Protein AF-0000000072123436 (afdb_homodimer)

Sequence (1688 aa):
MASRSYSNLLELASGEAASFGSMKTSVPRIMTQPLENVCYDQSSFSLNRGRIIIVANQLPIKAHKEPDGDKNWKFSWDENSLVLQLKEGLGNDDVEVIYVGFLNEEVHPNEQDKVSQILLESFNCVPTFIQPDMFTSYFHGFCKQYLWPLFHYMLPLSPEFGGRFDRSLWQAYVSVNKIFADRIVEVINPEDDYVWVHDYHLMVLPTFLRRRFNEVRLGFFLHSPFPSSEIYNTLPVREELLIALLNSDLIGFHTFDYARHFLACCSRMLGLSYGSKRGYIGIDYYGRAISIKIIPVGIHMGQLQSVLSQSKTEEKVREIVRQFPDQGRTMLLGVDDMDIFKGINLKLLAMEQLLIQHPGYQGKVVLVQIANPPSGQGKDVKKMQAETKATAKRINETFGKPGYDPIILIEEPLDFYEIVAYYAVAECCLVTAVRDGMNLIPYEYIISRQGNETLDEVLGLVPSRKKKSMLVVSEFIGCSPSLSGAIRVNPWNVDAVADAMETALEMADSEKQLSHEKHYRYVSTHDVGYWARSFLQDLERTCSDHVHRKWCGIGFGLCFRVVAFDPNFRKLAMEDVVSAYKRTTTRVILLDYDGTLMPQACVDKSPTSKSIEILNSLCKDKHNMVFLVSSRSRKTLSQWFSPCENLGIAAEHGYFIRMNQDAEWETCVPSLCCTWKQIAKPIMQLYNETTDGSTIEDKETALVWDYENTDPDFGSWQAKELLDHLDSVLANAPVTVKSGQNYVEVKPQGVSKGLVPKRLLSTMQEKGKSPDFFLCIGDDRSDEDMFEEIAKLMASPSSSPRGEVFSCTVGPKPTMAKYYLHDTSEVVTLIKLLASVSEQTSLYMASRSYSNLLELASGEAASFGSMKTSVPRIMTQPLENVCYDQSSFSLNRGRIIIVANQLPIKAHKEPDGDKNWKFSWDENSLVLQLKEGLGNDDVEVIYVGFLNEEVHPNEQDKVSQILLESFNCVPTFIQPDMFTSYFHGFCKQYLWPLFHYMLPLSPEFGGRFDRSLWQAYVSVNKIFADRIVEVINPEDDYVWVHDYHLMVLPTFLRRRFNEVRLGFFLHSPFPSSEIYNTLPVREELLIALLNSDLIGFHTFDYARHFLACCSRMLGLSYGSKRGYIGIDYYGRAISIKIIPVGIHMGQLQSVLSQSKTEEKVREIVRQFPDQGRTMLLGVDDMDIFKGINLKLLAMEQLLIQHPGYQGKVVLVQIANPPSGQGKDVKKMQAETKATAKRINETFGKPGYDPIILIEEPLDFYEIVAYYAVAECCLVTAVRDGMNLIPYEYIISRQGNETLDEVLGLVPSRKKKSMLVVSEFIGCSPSLSGAIRVNPWNVDAVADAMETALEMADSEKQLSHEKHYRYVSTHDVGYWARSFLQDLERTCSDHVHRKWCGIGFGLCFRVVAFDPNFRKLAMEDVVSAYKRTTTRVILLDYDGTLMPQACVDKSPTSKSIEILNSLCKDKHNMVFLVSSRSRKTLSQWFSPCENLGIAAEHGYFIRMNQDAEWETCVPSLCCTWKQIAKPIMQLYNETTDGSTIEDKETALVWDYENTDPDFGSWQAKELLDHLDSVLANAPVTVKSGQNYVEVKPQGVSKGLVPKRLLSTMQEKGKSPDFFLCIGDDRSDEDMFEEIAKLMASPSSSPRGEVFSCTVGPKPTMAKYYLHDTSEVVTLIKLLASVSEQTSLY

Nearest PDB structures (foldseek):
  5hvm-assembly1_B  TM=9.413E-01  e=1.649E-46  Aspergillus fumigatus Af293
  5huv-assembly1_B  TM=9.438E-01  e=6.292E-46  Candida albicans SC5314
  5l3k-assembly2_G  TM=9.175E-01  e=2.985E-36  Mycolicibacterium thermoresistibile
  5dxo-assembly2_B  TM=6.789E-01  e=9.233E-25  Aspergillus fumigatus Af293
  5dxn-assembly1_A  TM=6.788E-01  e=6.020E-23  Aspergillus fumigatus Af293

Structure (mmCIF, N/CA/C/O backbone):
data_AF-0000000072123436-model_v1
#
loop_
_entity.id
_entity.type
_entity.pdbx_description
1 polymer 'alpha,alpha-trehalose-phosphate synthase (UDP-forming)'
#
loop_
_atom_site.group_PDB
_atom_site.id
_atom_site.type_symbol
_atom_site.label_atom_id
_atom_site.label_alt_id
_atom_site.label_comp_id
_atom_site.label_asym_id
_atom_site.label_entity_id
_atom_site.label_seq_id
_atom_site.pdbx_PDB_ins_code
_atom_site.Cartn_x
_atom_site.Cartn_y
_atom_site.Cartn_z
_atom_site.occupancy
_atom_site.B_iso_or_equiv
_atom_site.auth_seq_id
_atom_site.auth_comp_id
_atom_site.auth_asym_id
_atom_site.auth_atom_id
_atom_site.pdbx_PDB_model_num
ATOM 1 N N . MET A 1 1 ? 12.653 2.293 -26.592 1 16.29 1 MET A N 1
ATOM 2 C CA . MET A 1 1 ? 12.17 2.271 -27.969 1 16.29 1 MET A CA 1
ATOM 3 C C . MET A 1 1 ? 10.647 2.338 -28.013 1 16.29 1 MET A C 1
ATOM 5 O O . MET A 1 1 ? 9.967 1.467 -27.469 1 16.29 1 MET A O 1
ATOM 9 N N . ALA A 1 2 ? 10.098 3.669 -28.384 1 17.64 2 ALA A N 1
ATOM 10 C CA . ALA A 1 2 ? 8.793 4.326 -28.384 1 17.64 2 ALA A CA 1
ATOM 11 C C . ALA A 1 2 ? 7.862 3.698 -29.417 1 17.64 2 ALA A C 1
ATOM 13 O O . ALA A 1 2 ? 7.978 3.973 -30.614 1 17.64 2 ALA A O 1
ATOM 14 N N . SER A 1 3 ? 7.841 2.448 -29.594 1 16.71 3 SER A N 1
ATOM 15 C CA . SER A 1 3 ? 7.217 2 -30.835 1 16.71 3 SER A CA 1
ATOM 16 C C . SER A 1 3 ? 5.967 2.813 -31.15 1 16.71 3 SER A C 1
ATOM 18 O O . SER A 1 3 ? 5.253 3.242 -30.241 1 16.71 3 SER A O 1
ATOM 20 N N . ARG A 1 4 ? 5.728 3.168 -32.454 1 19.36 4 ARG A N 1
ATOM 21 C CA . ARG A 1 4 ? 5.028 4.078 -33.356 1 19.36 4 ARG A CA 1
ATOM 22 C C . ARG A 1 4 ? 3.54 3.749 -33.418 1 19.36 4 ARG A C 1
ATOM 24 O O . ARG A 1 4 ? 2.75 4.524 -33.961 1 19.36 4 ARG A O 1
ATOM 31 N N . SER A 1 5 ? 3.269 2.511 -33.73 1 19.22 5 SER A N 1
ATOM 32 C CA . SER A 1 5 ? 2.013 2.35 -34.456 1 19.22 5 SER A CA 1
ATOM 33 C C . SER A 1 5 ? 0.868 3.063 -33.744 1 19.22 5 SER A C 1
ATOM 35 O O . SER A 1 5 ? 0.501 2.696 -32.626 1 19.22 5 SER A O 1
ATOM 37 N N . TYR A 1 6 ? 0.72 4.303 -33.97 1 19.52 6 TYR A N 1
ATOM 38 C CA . TYR A 1 6 ? -0.001 5.57 -33.905 1 19.52 6 TYR A CA 1
ATOM 39 C C . TYR A 1 6 ? -1.402 5.431 -34.489 1 19.52 6 TYR A C 1
ATOM 41 O O . TYR A 1 6 ? -2.203 6.367 -34.428 1 19.52 6 TYR A O 1
ATOM 49 N N . SER A 1 7 ? -1.676 4.557 -35.553 1 19.34 7 SER A N 1
ATOM 50 C CA . SER A 1 7 ? -2.537 5.146 -36.573 1 19.34 7 SER A CA 1
ATOM 51 C C . SER A 1 7 ? -3.839 5.661 -35.968 1 19.34 7 SER A C 1
ATOM 53 O O . SER A 1 7 ? -4.11 5.44 -34.786 1 19.34 7 SER A O 1
ATOM 55 N N . ASN A 1 8 ? -5.089 5.268 -36.826 1 19.55 8 ASN A N 1
ATOM 56 C CA . ASN A 1 8 ? -6.277 6.084 -37.052 1 19.55 8 ASN A CA 1
ATOM 57 C C . ASN A 1 8 ? -7.212 6.058 -35.846 1 19.55 8 ASN A C 1
ATOM 59 O O . ASN A 1 8 ? -7.973 5.106 -35.666 1 19.55 8 ASN A O 1
ATOM 63 N N . LEU A 1 9 ? -6.997 5.9 -34.848 1 22.44 9 LEU A N 1
ATOM 64 C CA . LEU A 1 9 ? -8.265 6.18 -34.183 1 22.44 9 LEU A CA 1
ATOM 65 C C . LEU A 1 9 ? -8.978 7.354 -34.846 1 22.44 9 LEU A C 1
ATOM 67 O O . LEU A 1 9 ? -9.73 8.079 -34.19 1 22.44 9 LEU A O 1
ATOM 71 N N . LEU A 1 10 ? -8.923 7.512 -36.273 1 22.58 10 LEU A N 1
ATOM 72 C CA . LEU A 1 10 ? -9.017 8.662 -37.166 1 22.58 10 LEU A CA 1
ATOM 73 C C . LEU A 1 10 ? -10.385 9.326 -37.054 1 22.58 10 LEU A C 1
ATOM 75 O O . LEU A 1 10 ? -10.486 10.555 -37.059 1 22.58 10 LEU A O 1
ATOM 79 N N . GLU A 1 11 ? -11.623 8.645 -37.276 1 22.21 11 GLU A N 1
ATOM 80 C CA . GLU A 1 11 ? -12.852 9.385 -37.549 1 22.21 11 GLU A CA 1
ATOM 81 C C . GLU A 1 11 ? -13.342 10.12 -36.305 1 22.21 11 GLU A C 1
ATOM 83 O O . GLU A 1 11 ? -14.326 10.861 -36.363 1 22.21 11 GLU A O 1
ATOM 88 N N . LEU A 1 12 ? -13.217 9.788 -35.386 1 23.32 12 LEU A N 1
ATOM 89 C CA . LEU A 1 12 ? -13.657 10.742 -34.373 1 23.32 12 LEU A CA 1
ATOM 90 C C . LEU A 1 12 ? -13.025 12.11 -34.603 1 23.32 12 LEU A C 1
ATOM 92 O O . LEU A 1 12 ? -13.245 13.04 -33.823 1 23.32 12 LEU A O 1
ATOM 96 N N . ALA A 1 13 ? -12.229 12.47 -35.797 1 24.07 13 ALA A N 1
ATOM 97 C CA . ALA A 1 13 ? -11.054 12.593 -36.655 1 24.07 13 ALA A CA 1
ATOM 98 C C . ALA A 1 13 ? -11.314 13.56 -37.807 1 24.07 13 ALA A C 1
ATOM 100 O O . ALA A 1 13 ? -10.481 13.705 -38.704 1 24.07 13 ALA A O 1
ATOM 101 N N . SER A 1 14 ? -12.155 14 -38.747 1 21.22 14 SER A N 1
ATOM 102 C CA . SER A 1 14 ? -11.736 14.595 -40.012 1 21.22 14 SER A CA 1
ATOM 103 C C . SER A 1 14 ? -10.625 15.619 -39.8 1 21.22 14 SER A C 1
ATOM 105 O O . SER A 1 14 ? -9.582 15.555 -40.454 1 21.22 14 SER A O 1
ATOM 107 N N . GLY A 1 15 ? -10.868 16.994 -40.105 1 20.14 15 GLY A N 1
ATOM 108 C CA . GLY A 1 15 ? -10.158 18.121 -40.689 1 20.14 15 GLY A CA 1
ATOM 109 C C . GLY A 1 15 ? -8.87 18.456 -39.962 1 20.14 15 GLY A C 1
ATOM 110 O O . GLY A 1 15 ? -8.634 17.975 -38.852 1 20.14 15 GLY A O 1
ATOM 111 N N . GLU A 1 16 ? -7.913 19.819 -40.382 1 20.07 16 GLU A N 1
ATOM 112 C CA . GLU A 1 16 ? -6.605 20.13 -40.949 1 20.07 16 GLU A CA 1
ATOM 113 C C . GLU A 1 16 ? -5.572 20.375 -39.853 1 20.07 16 GLU A C 1
ATOM 115 O O . GLU A 1 16 ? -4.374 20.46 -40.13 1 20.07 16 GLU A O 1
ATOM 120 N N . ALA A 1 17 ? -5.688 20.544 -38.676 1 19.47 17 ALA A N 1
ATOM 121 C CA . ALA A 1 17 ? -4.652 21.428 -38.147 1 19.47 17 ALA A CA 1
ATOM 122 C C . ALA A 1 17 ? -3.292 20.735 -38.136 1 19.47 17 ALA A C 1
ATOM 124 O O . ALA A 1 17 ? -3.212 19.516 -37.968 1 19.47 17 ALA A O 1
ATOM 125 N N . ALA A 1 18 ? -2.033 21.418 -38.24 1 19.21 18 ALA A N 1
ATOM 126 C CA . ALA A 1 18 ? -0.637 21.584 -38.637 1 19.21 18 ALA A CA 1
ATOM 127 C C . ALA A 1 18 ? 0.296 20.846 -37.682 1 19.21 18 ALA A C 1
ATOM 129 O O . ALA A 1 18 ? -0.105 20.471 -36.578 1 19.21 18 ALA A O 1
ATOM 130 N N . SER A 1 19 ? 1.664 21.093 -37.749 1 18.11 19 SER A N 1
ATOM 131 C CA . SER A 1 19 ? 3.075 20.729 -37.669 1 18.11 19 SER A CA 1
ATOM 132 C C . SER A 1 19 ? 3.574 20.759 -36.229 1 18.11 19 SER A C 1
ATOM 134 O O . SER A 1 19 ? 4.772 20.617 -35.978 1 18.11 19 SER A O 1
ATOM 136 N N . PHE A 1 20 ? 2.888 20.922 -35.088 1 18.59 20 PHE A N 1
ATOM 137 C CA . PHE A 1 20 ? 3.753 21.551 -34.097 1 18.59 20 PHE A CA 1
ATOM 138 C C . PHE A 1 20 ? 4.763 20.551 -33.547 1 18.59 20 PHE A C 1
ATOM 140 O O . PHE A 1 20 ? 4.47 19.358 -33.442 1 18.59 20 PHE A O 1
ATOM 147 N N . GLY A 1 21 ? 6.1 20.809 -33.464 1 18.41 21 GLY A N 1
ATOM 148 C CA . GLY A 1 21 ? 7.39 20.304 -33.023 1 18.41 21 GLY A CA 1
ATOM 149 C C . GLY A 1 21 ? 7.355 19.715 -31.626 1 18.41 21 GLY A C 1
ATOM 150 O O . GLY A 1 21 ? 6.398 19.93 -30.879 1 18.41 21 GLY A O 1
ATOM 151 N N . SER A 1 22 ? 8.277 18.814 -31.282 1 20.4 22 SER A N 1
ATOM 152 C CA . SER A 1 22 ? 8.702 17.835 -30.288 1 20.4 22 SER A CA 1
ATOM 153 C C . SER A 1 22 ? 8.853 18.474 -28.912 1 20.4 22 SER A C 1
ATOM 155 O O . SER A 1 22 ? 9.969 18.618 -28.407 1 20.4 22 SER A O 1
ATOM 157 N N . MET A 1 23 ? 7.979 19.327 -28.367 1 19.1 23 MET A N 1
ATOM 158 C CA . MET A 1 23 ? 8.453 20.008 -27.166 1 19.1 23 MET A CA 1
ATOM 159 C C . MET A 1 23 ? 8.597 19.029 -26.006 1 19.1 23 MET A C 1
ATOM 161 O O . MET A 1 23 ? 7.715 18.201 -25.774 1 19.1 23 MET A O 1
ATOM 165 N N . LYS A 1 24 ? 9.812 18.76 -25.517 1 22.62 24 LYS A N 1
ATOM 166 C CA . LYS A 1 24 ? 10.351 18.116 -24.322 1 22.62 24 LYS A CA 1
ATOM 167 C C . LYS A 1 24 ? 9.595 18.556 -23.072 1 22.62 24 LYS A C 1
ATOM 169 O O . LYS A 1 24 ? 9.821 19.653 -22.557 1 22.62 24 LYS A O 1
ATOM 174 N N . THR A 1 25 ? 8.326 18.265 -22.94 1 22.89 25 THR A N 1
ATOM 175 C CA . THR A 1 25 ? 7.471 18.873 -21.926 1 22.89 25 THR A CA 1
ATOM 176 C C . THR A 1 25 ? 7.937 18.49 -20.525 1 22.89 25 THR A C 1
ATOM 178 O O . THR A 1 25 ? 7.726 17.359 -20.082 1 22.89 25 THR A O 1
ATOM 181 N N . SER A 1 26 ? 9.171 18.751 -20.184 1 22.64 26 SER A N 1
ATOM 182 C CA . SER A 1 26 ? 9.591 18.635 -18.791 1 22.64 26 SER A CA 1
ATOM 183 C C . SER A 1 26 ? 8.664 19.419 -17.868 1 22.64 26 SER A C 1
ATOM 185 O O . SER A 1 26 ? 8.508 20.632 -18.02 1 22.64 26 SER A O 1
ATOM 187 N N . VAL A 1 27 ? 7.578 18.93 -17.581 1 25.97 27 VAL A N 1
ATOM 188 C CA . VAL A 1 27 ? 6.58 19.718 -16.865 1 25.97 27 VAL A CA 1
ATOM 189 C C . VAL A 1 27 ? 7.151 20.182 -15.526 1 25.97 27 VAL A C 1
ATOM 191 O O . VAL A 1 27 ? 7.51 19.36 -14.679 1 25.97 27 VAL A O 1
ATOM 194 N N . PRO A 1 28 ? 7.679 21.387 -15.442 1 24.07 28 PRO A N 1
ATOM 195 C CA . PRO A 1 28 ? 8.254 21.965 -14.226 1 24.07 28 PRO A CA 1
ATOM 196 C C . PRO A 1 28 ? 7.236 22.095 -13.095 1 24.07 28 PRO A C 1
ATOM 198 O O . PRO A 1 28 ? 6.051 22.323 -13.35 1 24.07 28 PRO A O 1
ATOM 201 N N . ARG A 1 29 ? 7.444 21.555 -12.023 1 26.52 29 ARG A N 1
ATOM 202 C CA . ARG A 1 29 ? 6.624 21.601 -10.817 1 26.52 29 ARG A CA 1
ATOM 203 C C . ARG A 1 29 ? 6.448 23.036 -10.329 1 26.52 29 ARG A C 1
ATOM 205 O O . ARG A 1 29 ? 7.428 23.718 -10.023 1 26.52 29 ARG A O 1
ATOM 212 N N . ILE A 1 30 ? 5.555 23.827 -10.858 1 26.86 30 ILE A N 1
ATOM 213 C CA . ILE A 1 30 ? 5.335 25.206 -10.436 1 26.86 30 ILE A CA 1
ATOM 214 C C . ILE A 1 30 ? 4.868 25.233 -8.982 1 26.86 30 ILE A C 1
ATOM 216 O O . ILE A 1 30 ? 3.837 24.646 -8.644 1 26.86 30 ILE A O 1
ATOM 220 N N . MET A 1 31 ? 5.693 25.473 -8.049 1 25.79 31 MET A N 1
ATOM 221 C CA . MET A 1 31 ? 5.385 25.618 -6.629 1 25.79 31 MET A CA 1
ATOM 222 C C . MET A 1 31 ? 4.502 26.838 -6.386 1 25.79 31 MET A C 1
ATOM 224 O O . MET A 1 31 ? 4.864 27.956 -6.758 1 25.79 31 MET A O 1
ATOM 228 N N . THR A 1 32 ? 3.232 26.793 -6.42 1 26.93 32 THR A N 1
ATOM 229 C CA . THR A 1 32 ? 2.291 27.869 -6.131 1 26.93 32 THR A CA 1
ATOM 230 C C . THR A 1 32 ? 2.585 28.494 -4.77 1 26.93 32 THR A C 1
ATOM 232 O O . THR A 1 32 ? 3.124 27.832 -3.88 1 26.93 32 THR A O 1
ATOM 235 N N . GLN A 1 33 ? 2.609 29.865 -4.661 1 25.02 33 GLN A N 1
ATOM 236 C CA . GLN A 1 33 ? 2.772 30.79 -3.544 1 25.02 33 GLN A CA 1
ATOM 237 C C . GLN A 1 33 ? 1.916 30.37 -2.353 1 25.02 33 GLN A C 1
ATOM 239 O O . GLN A 1 33 ? 0.795 29.887 -2.526 1 25.02 33 GLN A O 1
ATOM 244 N N . PRO A 1 34 ? 2.593 30.296 -1.237 1 26.02 34 PRO A N 1
ATOM 245 C CA . PRO A 1 34 ? 1.895 29.984 0.012 1 26.02 34 PRO A CA 1
ATOM 246 C C . PRO A 1 34 ? 0.698 30.897 0.263 1 26.02 34 PRO A C 1
ATOM 248 O O . PRO A 1 34 ? 0.812 32.119 0.138 1 26.02 34 PRO A O 1
ATOM 251 N N . LEU A 1 35 ? -0.532 30.575 -0.064 1 25.34 35 LEU A N 1
ATOM 252 C CA . LEU A 1 35 ? -1.707 31.354 0.31 1 25.34 35 LEU A CA 1
ATOM 253 C C . LEU A 1 35 ? -1.598 31.845 1.75 1 25.34 35 LEU A C 1
ATOM 255 O O . LEU A 1 35 ? -1.159 31.102 2.632 1 25.34 35 LEU A O 1
ATOM 259 N N . GLU A 1 36 ? -1.454 33.164 2.023 1 25.8 36 GLU A N 1
ATOM 260 C CA . GLU A 1 36 ? -1.644 33.912 3.262 1 25.8 36 GLU A CA 1
ATOM 261 C C . GLU A 1 36 ? -2.671 33.233 4.165 1 25.8 36 GLU A C 1
ATOM 263 O O . GLU A 1 36 ? -3.53 32.489 3.687 1 25.8 36 GLU A O 1
ATOM 268 N N . ASN A 1 37 ? -2.46 33.376 5.506 1 26.22 37 ASN A N 1
ATOM 269 C CA . ASN A 1 37 ? -3.194 32.983 6.705 1 26.22 37 ASN A CA 1
ATOM 270 C C . ASN A 1 37 ? -4.68 33.306 6.584 1 26.22 37 ASN A C 1
ATOM 272 O O . ASN A 1 37 ? -5.105 34.421 6.893 1 26.22 37 ASN A O 1
ATOM 276 N N . VAL A 1 38 ? -5.399 33.15 5.547 1 25.49 38 VAL A N 1
ATOM 277 C CA . VAL A 1 38 ? -6.806 33.51 5.688 1 25.49 38 VAL A CA 1
ATOM 278 C C . VAL A 1 38 ? -7.397 32.817 6.914 1 25.49 38 VAL A C 1
ATOM 280 O O . VAL A 1 38 ? -7.488 31.588 6.956 1 25.49 38 VAL A O 1
ATOM 283 N N . CYS A 1 39 ? -7.1 33.274 8.133 1 26.79 39 CYS A N 1
ATOM 284 C CA . CYS A 1 39 ? -7.96 33.057 9.291 1 26.79 39 CYS A CA 1
ATOM 285 C C . CYS A 1 39 ? -9.423 32.96 8.873 1 26.79 39 CYS A C 1
ATOM 287 O O . CYS A 1 39 ? -9.943 33.856 8.206 1 26.79 39 CYS A O 1
ATOM 289 N N . TYR A 1 40 ? -9.886 31.802 8.665 1 27.66 40 TYR A N 1
ATOM 290 C CA . TYR A 1 40 ? -11.298 31.551 8.4 1 27.66 40 TYR A CA 1
ATOM 291 C C . TYR A 1 40 ? -12.18 32.275 9.41 1 27.66 40 TYR A C 1
ATOM 293 O O . TYR A 1 40 ? -12.261 31.873 10.573 1 27.66 40 TYR A O 1
ATOM 301 N N . ASP A 1 41 ? -12.096 33.63 9.51 1 26.85 41 ASP A N 1
ATOM 302 C CA . ASP A 1 41 ? -13.309 34.246 10.038 1 26.85 41 ASP A CA 1
ATOM 303 C C . ASP A 1 41 ? -14.558 33.574 9.472 1 26.85 41 ASP A C 1
ATOM 305 O O . ASP A 1 41 ? -14.602 33.231 8.288 1 26.85 41 ASP A O 1
ATOM 309 N N . GLN A 1 42 ? -15.331 32.835 10.235 1 30.89 42 GLN A N 1
ATOM 310 C CA . GLN A 1 42 ? -16.709 32.413 10.012 1 30.89 42 GLN A CA 1
ATOM 311 C C . GLN A 1 42 ? -17.499 33.484 9.265 1 30.89 42 GLN A C 1
ATOM 313 O O . GLN A 1 42 ? -18.457 34.043 9.803 1 30.89 42 GLN A O 1
ATOM 318 N N . SER A 1 43 ? -16.879 34.599 8.717 1 29.74 43 SER A N 1
ATOM 319 C CA . SER A 1 43 ? -17.808 35.512 8.059 1 29.74 43 SER A CA 1
ATOM 320 C C . SER A 1 43 ? -18.749 34.764 7.121 1 29.74 43 SER A C 1
ATOM 322 O O . SER A 1 43 ? -18.385 33.723 6.569 1 29.74 43 SER A O 1
ATOM 324 N N . SER A 1 44 ? -20.085 35.029 7.275 1 33.14 44 SER A N 1
ATOM 325 C CA . SER A 1 44 ? -21.251 34.767 6.439 1 33.14 44 SER A CA 1
ATOM 326 C C . SER A 1 44 ? -20.917 34.924 4.959 1 33.14 44 SER A C 1
ATOM 328 O O . SER A 1 44 ? -20.806 36.045 4.458 1 33.14 44 SER A O 1
ATOM 330 N N . PHE A 1 45 ? -19.957 34.36 4.498 1 33.27 45 PHE A N 1
ATOM 331 C CA . PHE A 1 45 ? -19.783 34.348 3.051 1 33.27 45 PHE A CA 1
ATOM 332 C C . PHE A 1 45 ? -21.128 34.232 2.345 1 33.27 45 PHE A C 1
ATOM 334 O O . PHE A 1 45 ? -21.734 33.159 2.324 1 33.27 45 PHE A O 1
ATOM 341 N N . SER A 1 46 ? -22.005 35.157 2.551 1 36.07 46 SER A N 1
ATOM 342 C CA . SER A 1 46 ? -23.161 35.385 1.689 1 36.07 46 SER A CA 1
ATOM 343 C C . SER A 1 46 ? -22.791 35.24 0.217 1 36.07 46 SER A C 1
ATOM 345 O O . SER A 1 46 ? -23.107 36.11 -0.597 1 36.07 46 SER A O 1
ATOM 347 N N . LEU A 1 47 ? -21.546 34.86 -0.195 1 37.33 47 LEU A N 1
ATOM 348 C CA . LEU A 1 47 ? -21.277 34.887 -1.629 1 37.33 47 LEU A CA 1
ATOM 349 C C . LEU A 1 47 ? -22.431 34.268 -2.41 1 37.33 47 LEU A C 1
ATOM 351 O O . LEU A 1 47 ? -23.094 33.349 -1.923 1 37.33 47 LEU A O 1
ATOM 355 N N . ASN A 1 48 ? -22.863 34.913 -3.311 1 46.65 48 ASN A N 1
ATOM 356 C CA . ASN A 1 48 ? -23.616 34.557 -4.509 1 46.65 48 ASN A CA 1
ATOM 357 C C . ASN A 1 48 ? -23.168 33.212 -5.074 1 46.65 48 ASN A C 1
ATOM 359 O O . ASN A 1 48 ? -22.208 33.146 -5.843 1 46.65 48 ASN A O 1
ATOM 363 N N . ARG A 1 49 ? -23.207 32.208 -4.366 1 56.45 49 ARG A N 1
ATOM 364 C CA . ARG A 1 49 ? -22.83 30.88 -4.838 1 56.45 49 ARG A CA 1
ATOM 365 C C . ARG A 1 49 ? -23.404 30.609 -6.225 1 56.45 49 ARG A C 1
ATOM 367 O O . ARG A 1 49 ? -24.606 30.765 -6.446 1 56.45 49 ARG A O 1
ATOM 374 N N . GLY A 1 50 ? -22.6 30.566 -7.275 1 72.04 50 GLY A N 1
ATOM 375 C CA . GLY A 1 50 ? -22.966 30.136 -8.615 1 72.04 50 GLY A CA 1
ATOM 376 C C . GLY A 1 50 ? -23.762 28.845 -8.631 1 72.04 50 GLY A C 1
ATOM 377 O O . GLY A 1 50 ? -24.032 28.263 -7.578 1 72.04 50 GLY A O 1
ATOM 378 N N . ARG A 1 51 ? -24.388 28.578 -9.679 1 90.34 51 ARG A N 1
ATOM 379 C CA . ARG A 1 51 ? -25.161 27.372 -9.957 1 90.34 51 ARG A CA 1
ATOM 380 C C . ARG A 1 51 ? -24.275 26.132 -9.919 1 90.34 51 ARG A C 1
ATOM 382 O O . ARG A 1 51 ? -23.08 26.207 -10.215 1 90.34 51 ARG A O 1
ATOM 389 N N . ILE A 1 52 ? -24.839 24.994 -9.359 1 94.98 52 ILE A N 1
ATOM 390 C CA . ILE A 1 52 ? -24.115 23.73 -9.291 1 94.98 52 ILE A CA 1
ATOM 391 C C . ILE A 1 52 ? -24.707 22.741 -10.293 1 94.98 52 ILE A C 1
ATOM 393 O O . ILE A 1 52 ? -25.919 22.513 -10.307 1 94.98 52 ILE A O 1
ATOM 397 N N . ILE A 1 53 ? -23.902 22.264 -11.079 1 97.31 53 ILE A N 1
ATOM 398 C CA . ILE A 1 53 ? -24.297 21.203 -11.999 1 97.31 53 ILE A CA 1
ATOM 399 C C . ILE A 1 53 ? -23.852 19.85 -11.448 1 97.31 53 ILE A C 1
ATOM 401 O O . ILE A 1 53 ? -22.654 19.568 -11.369 1 97.3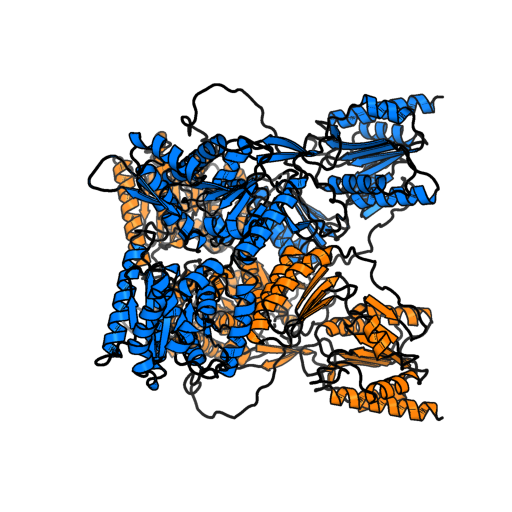1 53 ILE A O 1
ATOM 405 N N . ILE A 1 54 ? -24.789 19.011 -11.073 1 97.55 54 ILE A N 1
ATOM 406 C CA . ILE A 1 54 ? -24.511 17.684 -10.536 1 97.55 54 ILE A CA 1
ATOM 407 C C . ILE A 1 54 ? -24.632 16.642 -11.647 1 97.55 54 ILE A C 1
ATOM 409 O O . ILE A 1 54 ? -25.682 16.523 -12.282 1 97.55 54 ILE A O 1
ATOM 413 N N . VAL A 1 55 ? -23.566 15.925 -11.841 1 98.51 55 VAL A N 1
ATOM 414 C CA . VAL A 1 55 ? -23.538 14.962 -12.936 1 98.51 55 VAL A CA 1
ATOM 415 C C . VAL A 1 55 ? -23.401 13.547 -12.377 1 98.51 55 VAL A C 1
ATOM 417 O O . VAL A 1 55 ? -22.471 13.259 -11.621 1 98.51 55 VAL A O 1
ATOM 420 N N . ALA A 1 56 ? -24.276 12.683 -12.665 1 97.45 56 ALA A N 1
ATOM 421 C CA . ALA A 1 56 ? -24.253 11.275 -12.278 1 97.45 56 ALA A CA 1
ATOM 422 C C . ALA A 1 56 ? -24.715 10.382 -13.426 1 97.45 56 ALA A C 1
ATOM 424 O O . ALA A 1 56 ? -25.298 10.865 -14.4 1 97.45 56 ALA A O 1
ATOM 425 N N . ASN A 1 57 ? -24.383 9.161 -13.267 1 95.82 57 ASN A N 1
ATOM 426 C CA . ASN A 1 57 ? -24.757 8.219 -14.317 1 95.82 57 ASN A CA 1
ATOM 427 C C . ASN A 1 57 ? -26.259 8.243 -14.583 1 95.82 57 ASN A C 1
ATOM 429 O O . ASN A 1 57 ? -26.693 8.112 -15.729 1 95.82 57 ASN A O 1
ATOM 433 N N . GLN A 1 58 ? -27.045 8.383 -13.507 1 95.47 58 GLN A N 1
ATOM 434 C CA . GLN A 1 58 ? -28.5 8.401 -13.623 1 95.47 58 GLN A CA 1
ATOM 435 C C . GLN A 1 58 ? -29.081 9.689 -13.048 1 95.47 58 GLN A C 1
ATOM 437 O O . GLN A 1 58 ? -28.6 10.194 -12.031 1 95.47 58 GLN A O 1
ATOM 442 N N . LEU A 1 59 ? -30.127 10.132 -13.695 1 96.91 59 LEU A N 1
ATOM 443 C CA . LEU A 1 59 ? -30.877 11.266 -13.166 1 96.91 59 LEU A CA 1
ATOM 444 C C . LEU A 1 59 ? -31.694 10.856 -11.946 1 96.91 59 LEU A C 1
ATOM 446 O O . LEU A 1 59 ? -32.1 9.697 -11.826 1 96.91 59 LEU A O 1
ATOM 450 N N . PRO A 1 60 ? -31.888 11.758 -11.019 1 95.94 60 PRO A N 1
ATOM 451 C CA . PRO A 1 60 ? -32.728 11.459 -9.857 1 95.94 60 PRO A CA 1
ATOM 452 C C . PRO A 1 60 ? -34.22 11.539 -10.171 1 95.94 60 PRO A C 1
ATOM 454 O O . PRO A 1 60 ? -34.981 12.151 -9.417 1 95.94 60 PRO A O 1
ATOM 457 N N . ILE A 1 61 ? -34.631 10.874 -11.335 1 95.29 61 ILE A N 1
ATOM 458 C CA . ILE A 1 61 ? -35.999 10.94 -11.838 1 95.29 61 ILE A CA 1
ATOM 459 C C . ILE A 1 61 ? -36.502 9.533 -12.151 1 95.29 61 ILE A C 1
ATOM 461 O O . ILE A 1 61 ? -35.762 8.709 -12.694 1 95.29 61 ILE A O 1
ATOM 465 N N . LYS A 1 62 ? -37.66 9.287 -11.707 1 93.02 62 LYS A N 1
ATOM 466 C CA . LYS A 1 62 ? -38.396 8.117 -12.179 1 93.02 62 LYS A CA 1
ATOM 467 C C . LYS A 1 62 ? -39.315 8.479 -13.343 1 93.02 62 LYS A C 1
ATOM 469 O O . LYS A 1 62 ? -40.082 9.44 -13.259 1 93.02 62 LYS A O 1
ATOM 474 N N . ALA A 1 63 ? -39.16 7.81 -14.436 1 92.48 63 ALA A N 1
ATOM 475 C CA . ALA A 1 63 ? -39.962 8.07 -15.629 1 92.48 63 ALA A CA 1
ATOM 476 C C . ALA A 1 63 ? -40.837 6.869 -15.974 1 92.48 63 ALA A C 1
ATOM 478 O O . ALA A 1 63 ? -40.402 5.721 -15.854 1 92.48 63 ALA A O 1
ATOM 479 N N . HIS A 1 64 ? -42.104 7.129 -16.178 1 89.53 64 HIS A N 1
ATOM 480 C CA . HIS A 1 64 ? -43.034 6.098 -16.622 1 89.53 64 HIS A CA 1
ATOM 481 C C . HIS A 1 64 ? -43.857 6.573 -17.815 1 89.53 64 HIS A C 1
ATOM 483 O O . HIS A 1 64 ? -44.357 7.701 -17.819 1 89.53 64 HIS A O 1
ATOM 489 N N . LYS A 1 65 ? -43.902 5.728 -18.851 1 85.7 65 LYS A N 1
ATOM 490 C CA . LYS A 1 65 ? -44.745 6.049 -19.999 1 85.7 65 LYS A CA 1
ATOM 491 C C . LYS A 1 65 ? -46.151 5.485 -19.823 1 85.7 65 LYS A C 1
ATOM 493 O O . LYS A 1 65 ? -46.318 4.297 -19.537 1 85.7 65 LYS A O 1
ATOM 498 N N . GLU A 1 66 ? -47.256 6.214 -19.778 1 78.64 66 GLU A N 1
ATOM 499 C CA . GLU A 1 66 ? -48.635 5.75 -19.656 1 78.64 66 GLU A CA 1
ATOM 500 C C . GLU A 1 66 ? -49.089 5.03 -20.922 1 78.64 66 GLU A C 1
ATOM 502 O O . GLU A 1 66 ? -48.763 5.453 -22.034 1 78.64 66 GLU A O 1
ATOM 507 N N . PRO A 1 67 ? -49.828 3.56 -20.851 1 68.94 67 PRO A N 1
ATOM 508 C CA . PRO A 1 67 ? -50.271 2.767 -22.001 1 68.94 67 PRO A CA 1
ATOM 509 C C . PRO A 1 67 ? -51.252 3.522 -22.895 1 68.94 67 PRO A C 1
ATOM 511 O O . PRO A 1 67 ? -51.271 3.312 -24.111 1 68.94 67 PRO A O 1
ATOM 514 N N . ASP A 1 68 ? -52.614 3.703 -22.442 1 58.13 68 ASP A N 1
ATOM 515 C CA . ASP A 1 68 ? -53.737 4.09 -23.291 1 58.13 68 ASP A CA 1
ATOM 516 C C . ASP A 1 68 ? -53.367 5.27 -24.187 1 58.13 68 ASP A C 1
ATOM 518 O O . ASP A 1 68 ? -53.652 5.258 -25.387 1 58.13 68 ASP A O 1
ATOM 522 N N . GLY A 1 69 ? -53.869 6.57 -23.816 1 44.96 69 GLY A N 1
ATOM 523 C CA . GLY A 1 69 ? -54.001 7.774 -24.621 1 44.96 69 GLY A CA 1
ATOM 524 C C . GLY A 1 69 ? -52.669 8.333 -25.082 1 44.96 69 GLY A C 1
ATOM 525 O O . GLY A 1 69 ? -51.612 7.802 -24.733 1 44.96 69 GLY A O 1
ATOM 526 N N . ASP A 1 70 ? -52.76 9.554 -25.638 1 44.04 70 ASP A N 1
ATOM 527 C CA . ASP A 1 70 ? -51.663 10.357 -26.17 1 44.04 70 ASP A CA 1
ATOM 528 C C . ASP A 1 70 ? -50.41 10.215 -25.307 1 44.04 70 ASP A C 1
ATOM 530 O O . ASP A 1 70 ? -50.501 9.9 -24.119 1 44.04 70 ASP A O 1
ATOM 534 N N . LYS A 1 71 ? -49.025 10.406 -25.828 1 55.04 71 LYS A N 1
ATOM 535 C CA . LYS A 1 71 ? -47.585 10.546 -25.628 1 55.04 71 LYS A CA 1
ATOM 536 C C . LYS A 1 71 ? -47.277 11.155 -24.263 1 55.04 71 LYS A C 1
ATOM 538 O O . LYS A 1 71 ? -46.354 11.961 -24.131 1 55.04 71 LYS A O 1
ATOM 543 N N . ASN A 1 72 ? -47.917 10.691 -23.227 1 76.77 72 ASN A N 1
ATOM 544 C CA . ASN A 1 72 ? -47.66 11.546 -22.074 1 76.77 72 ASN A CA 1
ATOM 545 C C . ASN A 1 72 ? -46.722 10.874 -21.076 1 76.77 72 ASN A C 1
ATOM 547 O O . ASN A 1 72 ? -46.844 9.677 -20.812 1 76.77 72 ASN A O 1
ATOM 551 N N . TRP A 1 73 ? -45.548 11.235 -20.773 1 89.12 73 TRP A N 1
ATOM 552 C CA . TRP A 1 73 ? -44.542 10.886 -19.776 1 89.12 73 TRP A CA 1
ATOM 553 C C . TRP A 1 73 ? -44.916 11.446 -18.407 1 89.12 73 TRP A C 1
ATOM 555 O O . TRP A 1 73 ? -45.417 12.568 -18.304 1 89.12 73 TRP A O 1
ATOM 565 N N . LYS A 1 74 ? -44.887 10.568 -17.467 1 91.96 74 LYS A N 1
ATOM 566 C CA . LYS A 1 74 ? -44.965 11.023 -16.082 1 91.96 74 LYS A CA 1
ATOM 567 C C . LYS A 1 74 ? -43.604 10.939 -15.398 1 91.96 74 LYS A C 1
ATOM 569 O O . LYS A 1 74 ? -42.914 9.922 -15.5 1 91.96 74 LYS A O 1
ATOM 574 N N . PHE A 1 75 ? -43.303 12.059 -14.809 1 94.93 75 PHE A N 1
ATOM 575 C CA . PHE A 1 75 ? -42.006 12.137 -14.147 1 94.93 75 PHE A CA 1
ATOM 576 C C . PHE A 1 75 ? -42.173 12.445 -12.664 1 94.93 75 PHE A C 1
ATOM 578 O O . PHE A 1 75 ? -43.078 13.187 -12.276 1 94.93 75 PHE A O 1
ATOM 585 N N . SER A 1 76 ? -41.409 11.767 -11.826 1 94.56 76 SER A N 1
ATOM 586 C CA . SER A 1 76 ? -41.347 12.073 -10.401 1 94.56 76 SER A CA 1
ATOM 587 C C . SER A 1 76 ? -39.922 11.955 -9.872 1 94.56 76 SER A C 1
ATOM 589 O O . SER A 1 76 ? -39.092 11.256 -10.458 1 94.56 76 SER A O 1
ATOM 591 N N . TRP A 1 77 ? -39.708 12.592 -8.831 1 93.9 77 TRP A N 1
ATOM 592 C CA . TRP A 1 77 ? -38.394 12.513 -8.2 1 93.9 77 TRP A CA 1
ATOM 593 C C . TRP A 1 77 ? -38.144 11.118 -7.638 1 93.9 77 TRP A C 1
ATOM 595 O O . TRP A 1 77 ? -39.056 10.485 -7.101 1 93.9 77 TRP A O 1
ATOM 605 N N . ASP A 1 78 ? -36.941 10.669 -7.758 1 92.84 78 ASP A N 1
ATOM 606 C CA . ASP A 1 78 ? -36.484 9.481 -7.043 1 92.84 78 ASP A CA 1
ATOM 607 C C . ASP A 1 78 ? -35.914 9.849 -5.675 1 92.84 78 ASP A C 1
ATOM 609 O O . ASP A 1 78 ? -34.721 10.138 -5.551 1 92.84 78 ASP A O 1
ATOM 613 N N . GLU A 1 79 ? -36.626 9.667 -4.721 1 87.48 79 GLU A N 1
ATOM 614 C CA . GLU A 1 79 ? -36.277 10.125 -3.38 1 87.48 79 GLU A CA 1
ATOM 615 C C . GLU A 1 79 ? -35.103 9.332 -2.814 1 87.48 79 GLU A C 1
ATOM 617 O O . GLU A 1 79 ? -34.463 9.761 -1.852 1 87.48 79 GLU A O 1
ATOM 622 N N . ASN A 1 80 ? -34.758 8.246 -3.41 1 85.72 80 ASN A N 1
ATOM 623 C CA . ASN A 1 80 ? -33.673 7.403 -2.916 1 85.72 80 ASN A CA 1
ATOM 624 C C . ASN A 1 80 ? -32.343 7.759 -3.574 1 85.72 80 ASN A C 1
ATOM 626 O O . ASN A 1 80 ? -31.298 7.223 -3.201 1 85.72 80 ASN A O 1
ATOM 630 N N . SER A 1 81 ? -32.394 8.689 -4.435 1 91.02 81 SER A N 1
ATOM 631 C CA . SER A 1 81 ? -31.182 9.083 -5.147 1 91.02 81 SER A CA 1
ATOM 632 C C . SER A 1 81 ? -30.269 9.923 -4.261 1 91.02 81 SER A C 1
ATOM 634 O O . SER A 1 81 ? -30.699 10.93 -3.694 1 91.02 81 SER A O 1
ATOM 636 N N . LEU A 1 82 ? -29.066 9.535 -4.197 1 89.85 82 LEU A N 1
ATOM 637 C CA . LEU A 1 82 ? -28.079 10.248 -3.393 1 89.85 82 LEU A CA 1
ATOM 638 C C . LEU A 1 82 ? -27.888 11.672 -3.905 1 89.85 82 LEU A C 1
ATOM 640 O O . LEU A 1 82 ? -27.755 12.608 -3.113 1 89.85 82 LEU A O 1
ATOM 644 N N . VAL A 1 83 ? -27.862 11.843 -5.23 1 91.83 83 VAL A N 1
ATOM 645 C CA . VAL A 1 83 ? -27.558 13.147 -5.81 1 91.83 83 VAL A CA 1
ATOM 646 C C . VAL A 1 83 ? -28.727 14.102 -5.576 1 91.83 83 VAL A C 1
ATOM 648 O O . VAL A 1 83 ? -28.538 15.319 -5.509 1 91.83 83 VAL A O 1
ATOM 651 N N . LEU A 1 84 ? -29.921 13.539 -5.419 1 91.1 84 LEU A N 1
ATOM 652 C CA . LEU A 1 84 ? -31.049 14.383 -5.041 1 91.1 84 LEU A CA 1
ATOM 653 C C . LEU A 1 84 ? -30.955 14.792 -3.575 1 91.1 84 LEU A C 1
ATOM 655 O O . LEU A 1 84 ? -31.175 15.957 -3.236 1 91.1 84 LEU A O 1
ATOM 659 N N . GLN A 1 85 ? -30.57 13.918 -2.755 1 90.95 85 GLN A N 1
ATOM 660 C CA . GLN A 1 85 ? -30.552 14.102 -1.308 1 90.95 85 GLN A CA 1
ATOM 661 C C . GLN A 1 85 ? -29.49 15.117 -0.895 1 90.95 85 GLN A C 1
ATOM 663 O O . GLN A 1 85 ? -29.623 15.778 0.137 1 90.95 85 GLN A O 1
ATOM 668 N N . LEU A 1 86 ? -28.463 15.208 -1.697 1 90.69 86 LEU A N 1
ATOM 669 C CA . LEU A 1 86 ? -27.375 16.097 -1.304 1 90.69 86 LEU A CA 1
ATOM 670 C C . LEU A 1 86 ? -27.804 17.557 -1.401 1 90.69 86 LEU A C 1
ATOM 672 O O . LEU A 1 86 ? -27.207 18.427 -0.764 1 90.69 86 LEU A O 1
ATOM 676 N N . LYS A 1 87 ? -28.861 17.844 -2.138 1 87.49 87 LYS A N 1
ATOM 677 C CA . LYS A 1 87 ? -29.337 19.211 -2.325 1 87.49 87 LYS A CA 1
ATOM 678 C C . LYS A 1 87 ? -29.73 19.844 -0.994 1 87.49 87 LYS A C 1
ATOM 680 O O . LYS A 1 87 ? -29.514 21.039 -0.78 1 87.49 87 LYS A O 1
ATOM 685 N N . GLU A 1 88 ? -30.221 19.039 -0.124 1 78.61 88 GLU A N 1
ATOM 686 C CA . GLU A 1 88 ? -30.672 19.55 1.167 1 78.61 88 GLU A CA 1
ATOM 687 C C . GLU A 1 88 ? -29.505 20.106 1.979 1 78.61 88 GLU A C 1
ATOM 689 O O . GLU A 1 88 ? -29.685 21.012 2.795 1 78.61 88 GLU A O 1
ATOM 694 N N . GLY A 1 89 ? -28.35 19.554 1.757 1 77.89 89 GLY A N 1
ATOM 695 C CA . GLY A 1 89 ? -27.176 20.009 2.485 1 77.89 89 GLY A CA 1
ATOM 696 C C . GLY A 1 89 ? -26.58 21.284 1.918 1 77.89 89 GLY A C 1
ATOM 697 O O . GLY A 1 89 ? -25.754 21.93 2.566 1 77.89 89 GLY A O 1
ATOM 698 N N . LEU A 1 90 ? -26.866 21.668 0.728 1 80.59 90 LEU A N 1
ATOM 699 C CA . LEU A 1 90 ? -26.234 22.796 0.052 1 80.59 90 LEU A CA 1
ATOM 700 C C . LEU A 1 90 ? -26.866 24.114 0.487 1 80.59 90 LEU A C 1
ATOM 702 O O . LEU A 1 90 ? -26.362 25.189 0.154 1 80.59 90 LEU A O 1
ATOM 706 N N . GLY A 1 91 ? -27.443 24.131 1.622 1 63.51 91 GLY A N 1
ATOM 707 C CA . GLY A 1 91 ? -27.898 25.355 2.263 1 63.51 91 GLY A CA 1
ATOM 708 C C . GLY A 1 91 ? -29.304 25.753 1.857 1 63.51 91 GLY A C 1
ATOM 709 O O . GLY A 1 91 ? -30.087 24.915 1.406 1 63.51 91 GLY A O 1
ATOM 710 N N . ASN A 1 92 ? -29.36 27.165 1.692 1 58.61 92 ASN A N 1
ATOM 711 C CA . ASN A 1 92 ? -30.58 27.957 1.58 1 58.61 92 ASN A CA 1
ATOM 712 C C . ASN A 1 92 ? -31.299 27.695 0.259 1 58.61 92 ASN A C 1
ATOM 714 O O . ASN A 1 92 ? -30.671 27.306 -0.727 1 58.61 92 ASN A O 1
ATOM 718 N N . ASP A 1 93 ? -32.587 27.616 0.228 1 57.48 93 ASP A N 1
ATOM 719 C CA . ASP A 1 93 ? -33.548 27.482 -0.862 1 57.48 93 ASP A CA 1
ATOM 720 C C . ASP A 1 93 ? -33.058 28.201 -2.117 1 57.48 93 ASP A C 1
ATOM 722 O O . ASP A 1 93 ? -33.599 27.997 -3.207 1 57.48 93 ASP A O 1
ATOM 726 N N . ASP A 1 94 ? -31.809 28.92 -1.977 1 64.68 94 ASP A N 1
ATOM 727 C CA . ASP A 1 94 ? -31.53 29.812 -3.099 1 64.68 94 ASP A CA 1
ATOM 728 C C . ASP A 1 94 ? -30.466 29.219 -4.02 1 64.68 94 ASP A C 1
ATOM 730 O O . ASP A 1 94 ? -30.146 29.798 -5.061 1 64.68 94 ASP A O 1
ATOM 734 N N . VAL A 1 95 ? -29.829 27.929 -3.743 1 79.01 95 VAL A N 1
ATOM 735 C CA . VAL A 1 95 ? -28.819 27.413 -4.661 1 79.01 95 VAL A CA 1
ATOM 736 C C . VAL A 1 95 ? -29.495 26.646 -5.795 1 79.01 95 VAL A C 1
ATOM 738 O O . VAL A 1 95 ? -30.287 25.733 -5.55 1 79.01 95 VAL A O 1
ATOM 741 N N . GLU A 1 96 ? -29.248 27.088 -6.996 1 89.25 96 GLU A N 1
ATOM 742 C CA . GLU A 1 96 ? -29.79 26.403 -8.166 1 89.25 96 GLU A CA 1
ATOM 743 C C . GLU A 1 96 ? -28.942 25.189 -8.536 1 89.25 96 GLU A C 1
ATOM 745 O O . GLU A 1 96 ? -27.72 25.293 -8.658 1 89.25 96 GLU A O 1
ATOM 750 N N . VAL A 1 97 ? -29.628 24.072 -8.636 1 94.12 97 VAL A N 1
ATOM 751 C CA . VAL A 1 97 ? -28.944 22.827 -8.97 1 94.12 97 VAL A CA 1
ATOM 752 C C . VAL A 1 97 ? -29.496 22.268 -10.279 1 94.12 97 VAL A C 1
ATOM 754 O O . VAL A 1 97 ? -30.713 22.187 -10.463 1 94.12 97 VAL A O 1
ATOM 757 N N . ILE A 1 98 ? -28.63 21.987 -11.187 1 96.26 98 ILE A N 1
ATOM 758 C CA . ILE A 1 98 ? -28.983 21.299 -12.424 1 96.26 98 ILE A CA 1
ATOM 759 C C . ILE A 1 98 ? -28.425 19.878 -12.401 1 96.26 98 ILE A C 1
ATOM 761 O O . ILE A 1 98 ? -27.261 19.667 -12.053 1 96.26 98 ILE A O 1
ATOM 765 N N . TYR A 1 99 ? -29.294 18.908 -12.775 1 97.58 99 TYR A N 1
ATOM 766 C CA . TYR A 1 99 ? -28.873 17.512 -12.799 1 97.58 99 TYR A CA 1
ATOM 767 C C . TYR A 1 99 ? -28.657 17.031 -14.229 1 97.58 99 TYR A C 1
ATOM 769 O O . TYR A 1 99 ? -29.464 17.319 -15.116 1 97.58 99 TYR A O 1
ATOM 777 N N . VAL A 1 100 ? -27.541 16.376 -14.457 1 98.09 100 VAL A N 1
ATOM 778 C CA . VAL A 1 100 ? -27.263 15.77 -15.755 1 98.09 100 VAL A CA 1
ATOM 779 C C . VAL A 1 100 ? -27.065 14.265 -15.591 1 98.09 100 VAL A C 1
ATOM 781 O O . VAL A 1 100 ? -26.314 13.823 -14.719 1 98.09 100 VAL A O 1
ATOM 784 N N . GLY A 1 101 ? -27.73 13.434 -16.358 1 97.63 101 GLY A N 1
ATOM 785 C CA . GLY A 1 101 ? -27.646 11.983 -16.305 1 97.63 101 GLY A CA 1
ATOM 786 C C . GLY A 1 101 ? -28.57 11.295 -17.292 1 97.63 101 GLY A C 1
ATOM 787 O O . GLY A 1 101 ? -29.261 11.958 -18.069 1 97.63 101 GLY A O 1
ATOM 788 N N . PHE A 1 102 ? -28.545 10.07 -17.377 1 95.09 102 PHE A N 1
ATOM 789 C CA . PHE A 1 102 ? -29.451 9.386 -18.292 1 95.09 102 PHE A CA 1
ATOM 790 C C . PHE A 1 102 ? -30.748 9.007 -17.587 1 95.09 102 PHE A C 1
ATOM 792 O O . PHE A 1 102 ? -30.801 8.963 -16.356 1 95.09 102 PHE A O 1
ATOM 799 N N . LEU A 1 103 ? -31.716 8.797 -18.357 1 92.02 103 LEU A N 1
ATOM 800 C CA . LEU A 1 103 ? -33.001 8.314 -17.863 1 92.02 103 LEU A CA 1
ATOM 801 C C . LEU A 1 103 ? -33.061 6.791 -17.901 1 92.02 103 LEU A C 1
ATOM 803 O O . LEU A 1 103 ? -32.597 6.171 -18.861 1 92.02 103 LEU A O 1
ATOM 807 N N . ASN A 1 104 ? -33.469 6.186 -16.879 1 85.65 104 ASN A N 1
ATOM 808 C CA . ASN A 1 104 ? -33.524 4.731 -16.79 1 85.65 104 ASN A CA 1
ATOM 809 C C . ASN A 1 104 ? -34.494 4.143 -17.81 1 85.65 104 ASN A C 1
ATOM 811 O O . ASN A 1 104 ? -34.411 2.959 -18.142 1 85.65 104 ASN A O 1
ATOM 815 N N . GLU A 1 105 ? -35.33 5.018 -18.434 1 87.15 105 GLU A N 1
ATOM 816 C CA . GLU A 1 105 ? -36.297 4.567 -19.43 1 87.15 105 GLU A CA 1
ATOM 817 C C . GLU A 1 105 ? -35.868 4.971 -20.838 1 87.15 105 GLU A C 1
ATOM 819 O O . GLU A 1 105 ? -35.35 6.07 -21.044 1 87.15 105 GLU A O 1
ATOM 824 N N . GLU A 1 106 ? -36.174 4.054 -21.723 1 87.66 106 GLU A N 1
ATOM 825 C CA . GLU A 1 106 ? -35.828 4.354 -23.109 1 87.66 106 GLU A CA 1
ATOM 826 C C . GLU A 1 106 ? -36.802 5.359 -23.717 1 87.66 106 GLU A C 1
ATOM 828 O O . GLU A 1 106 ? -38.018 5.175 -23.644 1 87.66 106 GLU A O 1
ATOM 833 N N . VAL A 1 107 ? -36.249 6.362 -24.221 1 91.28 107 VAL A N 1
ATOM 834 C CA . VAL A 1 107 ? -37.039 7.391 -24.888 1 91.28 107 VAL A CA 1
ATOM 835 C C . VAL A 1 107 ? -36.762 7.363 -26.389 1 91.28 107 VAL A C 1
ATOM 837 O O . VAL A 1 107 ? -35.621 7.543 -26.82 1 91.28 107 VAL A O 1
ATOM 840 N N . HIS A 1 108 ? -37.789 7.212 -27.137 1 90.02 108 HIS A N 1
ATOM 841 C CA . HIS A 1 108 ? -37.642 7.211 -28.588 1 90.02 108 HIS A CA 1
ATOM 842 C C . HIS A 1 108 ? -37.083 8.539 -29.087 1 90.02 108 HIS A C 1
ATOM 844 O O . HIS A 1 108 ? -37.449 9.601 -28.58 1 90.02 108 HIS A O 1
ATOM 850 N N . PRO A 1 109 ? -36.251 8.509 -30.082 1 91.14 109 PRO A N 1
ATOM 851 C CA . PRO A 1 109 ? -35.59 9.715 -30.585 1 91.14 109 PRO A CA 1
ATOM 852 C C . PRO A 1 109 ? -36.575 10.835 -30.914 1 91.14 109 PRO A C 1
ATOM 854 O O . PRO A 1 109 ? -36.267 12.012 -30.713 1 91.14 109 PRO A O 1
ATOM 857 N N . ASN A 1 110 ? -37.757 10.537 -31.339 1 90.66 110 ASN A N 1
ATOM 858 C CA . ASN A 1 110 ? -38.752 11.528 -31.738 1 90.66 110 ASN A CA 1
ATOM 859 C C . ASN A 1 110 ? -39.326 12.263 -30.531 1 90.66 110 ASN A C 1
ATOM 861 O O . ASN A 1 110 ? -39.907 13.34 -30.673 1 90.66 110 ASN A O 1
ATOM 865 N N . GLU A 1 111 ? -39.178 11.695 -29.389 1 92.68 111 GLU A N 1
ATOM 866 C CA . GLU A 1 111 ? -39.765 12.278 -28.186 1 92.68 111 GLU A CA 1
ATOM 867 C C . GLU A 1 111 ? -38.699 12.936 -27.314 1 92.68 111 GLU A C 1
ATOM 869 O O . GLU A 1 111 ? -39.018 13.566 -26.304 1 92.68 111 GLU A O 1
ATOM 874 N N . GLN A 1 112 ? -37.472 12.842 -27.634 1 93.96 112 GLN A N 1
ATOM 875 C CA . GLN A 1 112 ? -36.363 13.243 -26.775 1 93.96 112 GLN A CA 1
ATOM 876 C C . GLN A 1 112 ? -36.366 14.751 -26.54 1 93.96 112 GLN A C 1
ATOM 878 O O . GLN A 1 112 ? -36.066 15.214 -25.438 1 93.96 112 GLN A O 1
ATOM 883 N N . ASP A 1 113 ? -36.725 15.499 -27.485 1 93.67 113 ASP A N 1
ATOM 884 C CA . ASP A 1 113 ? -36.768 16.95 -27.325 1 93.67 113 ASP A CA 1
ATOM 885 C C . ASP A 1 113 ? -37.849 17.36 -26.328 1 93.67 113 ASP A C 1
ATOM 887 O O . ASP A 1 113 ? -37.613 18.206 -25.462 1 93.67 113 ASP A O 1
ATOM 891 N N . LYS A 1 114 ? -38.983 16.788 -26.503 1 93.33 114 LYS A N 1
ATOM 892 C CA . LYS A 1 114 ? -40.096 17.084 -25.606 1 93.33 114 LYS A CA 1
ATOM 893 C C . LYS A 1 114 ? -39.766 16.682 -24.171 1 93.33 114 LYS A C 1
ATOM 895 O O . LYS A 1 114 ? -39.994 17.454 -23.237 1 93.33 114 LYS A O 1
ATOM 900 N N . VAL A 1 115 ? -39.283 15.519 -24.038 1 94.83 115 VAL A N 1
ATOM 901 C CA . VAL A 1 115 ? -38.923 15.001 -22.722 1 94.83 115 VAL A CA 1
ATOM 902 C C . VAL A 1 115 ? -37.847 15.885 -22.095 1 94.83 115 VAL A C 1
ATOM 904 O O . VAL A 1 115 ? -37.907 16.194 -20.902 1 94.83 115 VAL A O 1
ATOM 907 N N . SER A 1 116 ? -36.878 16.283 -22.886 1 95.2 116 SER A N 1
ATOM 908 C CA . SER A 1 116 ? -35.798 17.136 -22.401 1 95.2 116 SER A CA 1
ATOM 909 C C . SER A 1 116 ? -36.333 18.469 -21.89 1 95.2 116 SER A C 1
ATOM 911 O O . SER A 1 116 ? -35.881 18.972 -20.859 1 95.2 116 SER A O 1
ATOM 913 N N . GLN A 1 117 ? -37.239 18.993 -22.604 1 94.79 117 GLN A N 1
ATOM 914 C CA . GLN A 1 117 ? -37.813 20.28 -22.224 1 94.79 117 GLN A CA 1
ATOM 915 C C . GLN A 1 117 ? -38.595 20.17 -20.918 1 94.79 117 GLN A C 1
ATOM 917 O O . GLN A 1 117 ? -38.458 21.017 -20.034 1 94.79 117 GLN A O 1
ATOM 922 N N . ILE A 1 118 ? -39.363 19.16 -20.804 1 95.11 118 ILE A N 1
ATOM 923 C CA . ILE A 1 118 ? -40.15 18.948 -19.594 1 95.11 118 ILE A CA 1
ATOM 924 C C . ILE A 1 118 ? -39.218 18.781 -18.395 1 95.11 118 ILE A C 1
ATOM 926 O O . ILE A 1 118 ? -39.442 19.377 -17.339 1 95.11 118 ILE A O 1
ATOM 930 N N . LEU A 1 119 ? -38.25 18 -18.593 1 96.48 119 LEU A N 1
ATOM 931 C CA . LEU A 1 119 ? -37.328 17.701 -17.502 1 96.48 119 LEU A CA 1
ATOM 932 C C . LEU A 1 119 ? -36.543 18.944 -17.098 1 96.48 119 LEU A C 1
ATOM 934 O O . LEU A 1 119 ? -36.292 19.167 -15.911 1 96.48 119 LEU A O 1
ATOM 938 N N . LEU A 1 120 ? -36.135 19.733 -18.047 1 95.74 120 LEU A N 1
ATOM 939 C CA . LEU A 1 120 ? -35.383 20.946 -17.747 1 95.74 120 LEU A CA 1
ATOM 940 C C . LEU A 1 120 ? -36.264 21.971 -17.039 1 95.74 120 LEU A C 1
ATOM 942 O O . LEU A 1 120 ? -35.857 22.554 -16.031 1 95.74 120 LEU A O 1
ATOM 946 N N . GLU A 1 121 ? -37.453 22.163 -17.499 1 94.88 121 GLU A N 1
ATOM 947 C CA . GLU A 1 121 ? -38.342 23.207 -16.998 1 94.88 121 GLU A CA 1
ATOM 948 C C . GLU A 1 121 ? -38.932 22.827 -15.644 1 94.88 121 GLU A C 1
ATOM 950 O O . GLU A 1 121 ? -39.056 23.672 -14.755 1 94.88 121 GLU A O 1
ATOM 955 N N . SER A 1 122 ? -39.227 21.544 -15.532 1 95.12 122 SER A N 1
ATOM 956 C CA . SER A 1 122 ? -39.968 21.136 -14.344 1 95.12 122 SER A CA 1
ATOM 957 C C . SER A 1 122 ? -39.034 20.591 -13.269 1 95.12 122 SER A C 1
ATOM 959 O O . SER A 1 122 ? -39.356 20.634 -12.08 1 95.12 122 SER A O 1
ATOM 961 N N . PHE A 1 123 ? -37.913 20.104 -13.624 1 95.88 123 PHE A N 1
ATOM 962 C CA . PHE A 1 123 ? -37.102 19.384 -12.649 1 95.88 123 PHE A CA 1
ATOM 963 C C . PHE A 1 123 ? -35.658 19.869 -12.683 1 95.88 123 PHE A C 1
ATOM 965 O O . PHE A 1 123 ? -34.821 19.399 -11.91 1 95.88 123 PHE A O 1
ATOM 972 N N . ASN A 1 124 ? -35.285 20.819 -13.589 1 95.44 124 ASN A N 1
ATOM 973 C CA . ASN A 1 124 ? -33.904 21.252 -13.771 1 95.44 124 ASN A CA 1
ATOM 974 C C . ASN A 1 124 ? -32.986 20.077 -14.098 1 95.44 124 ASN A C 1
ATOM 976 O O . ASN A 1 124 ? -31.895 19.962 -13.537 1 95.44 124 ASN A O 1
ATOM 980 N N . CYS A 1 125 ? -33.518 19.101 -14.916 1 97.06 125 CYS A N 1
ATOM 981 C CA . CYS A 1 125 ? -32.77 17.91 -15.302 1 97.06 125 CYS A CA 1
ATOM 982 C C . CYS A 1 125 ? -32.471 17.915 -16.797 1 97.06 125 CYS A C 1
ATOM 984 O O . CYS A 1 125 ? -33.313 18.317 -17.601 1 97.06 125 CYS A O 1
ATOM 986 N N . VAL A 1 126 ? -31.259 17.588 -17.094 1 97.23 126 VAL A N 1
ATOM 987 C CA . VAL A 1 126 ? -30.818 17.464 -18.479 1 97.23 126 VAL A CA 1
ATOM 988 C C . VAL A 1 126 ? -30.512 16.001 -18.795 1 97.23 126 VAL A C 1
ATOM 990 O O . VAL A 1 126 ? -29.451 15.49 -18.43 1 97.23 126 VAL A O 1
ATOM 993 N N . PRO A 1 127 ? -31.366 15.356 -19.574 1 96.98 127 PRO A N 1
ATOM 994 C CA . PRO A 1 127 ? -31.156 13.936 -19.868 1 96.98 127 PRO A CA 1
ATOM 995 C C . PRO A 1 127 ? -30.102 13.707 -20.948 1 96.98 127 PRO A C 1
ATOM 997 O O . PRO A 1 127 ? -30.017 14.48 -21.906 1 96.98 127 PRO A O 1
ATOM 1000 N N . THR A 1 128 ? -29.282 12.74 -20.726 1 96.05 128 THR A N 1
ATOM 1001 C CA . THR A 1 128 ? -28.326 12.257 -21.716 1 96.05 128 THR A CA 1
ATOM 1002 C C . THR A 1 128 ? -28.835 10.981 -22.382 1 96.05 128 THR A C 1
ATOM 1004 O O . THR A 1 128 ? -28.987 9.95 -21.723 1 96.05 128 THR A O 1
ATOM 1007 N N . PHE A 1 129 ? -29.137 11.055 -23.656 1 94.91 129 PHE A N 1
ATOM 1008 C CA . PHE A 1 129 ? -29.658 9.9 -24.377 1 94.91 129 PHE A CA 1
ATOM 1009 C C . PHE A 1 129 ? -28.53 9.13 -25.054 1 94.91 129 PHE A C 1
ATOM 1011 O O . PHE A 1 129 ? -27.789 9.69 -25.866 1 94.91 129 PHE A O 1
ATOM 1018 N N . ILE A 1 130 ? -28.356 7.916 -24.674 1 94.55 130 ILE A N 1
ATOM 1019 C CA . ILE A 1 130 ? -27.324 7.041 -25.22 1 94.55 130 ILE A CA 1
ATOM 1020 C C . ILE A 1 130 ? -27.974 5.902 -26.002 1 94.55 130 ILE A C 1
ATOM 1022 O O . ILE A 1 130 ? -28.96 5.314 -25.551 1 94.55 130 ILE A O 1
ATOM 1026 N N . GLN A 1 131 ? -27.474 5.596 -27.143 1 93.1 131 GLN A N 1
ATOM 1027 C CA . GLN A 1 131 ? -27.975 4.463 -27.913 1 93.1 131 GLN A CA 1
ATOM 1028 C C . GLN A 1 131 ? -27.856 3.164 -27.121 1 93.1 131 GLN A C 1
ATOM 1030 O O . GLN A 1 131 ? -26.874 2.955 -26.406 1 93.1 131 GLN A O 1
ATOM 1035 N N . PRO A 1 132 ? -28.769 2.332 -27.243 1 92.58 132 PRO A N 1
ATOM 1036 C CA . PRO A 1 132 ? -28.828 1.125 -26.416 1 92.58 132 PRO A CA 1
ATOM 1037 C C . PRO A 1 132 ? -27.571 0.267 -26.533 1 92.58 132 PRO A C 1
ATOM 1039 O O . PRO A 1 132 ? -27.058 -0.225 -25.525 1 92.58 132 PRO A O 1
ATOM 1042 N N . ASP A 1 133 ? -27.104 0.108 -27.734 1 94.47 133 ASP A N 1
ATOM 1043 C CA . ASP A 1 133 ? -25.915 -0.717 -27.924 1 94.47 133 ASP A CA 1
ATOM 1044 C C . ASP A 1 133 ? -24.699 -0.095 -27.241 1 94.47 133 ASP A C 1
ATOM 1046 O O . ASP A 1 133 ? -23.888 -0.802 -26.64 1 94.47 133 ASP A O 1
ATOM 1050 N N . MET A 1 134 ? -24.632 1.111 -27.352 1 95.56 134 MET A N 1
ATOM 1051 C CA . MET A 1 134 ? -23.53 1.829 -26.719 1 95.56 134 MET A CA 1
ATOM 1052 C C . MET A 1 134 ? -23.651 1.783 -25.2 1 95.56 134 MET A C 1
ATOM 1054 O O . MET A 1 134 ? -22.649 1.646 -24.496 1 95.56 134 MET A O 1
ATOM 1058 N N . PHE A 1 135 ? -24.852 1.868 -24.79 1 94.53 135 PHE A N 1
ATOM 1059 C CA . PHE A 1 135 ? -25.085 1.805 -23.352 1 94.53 135 PHE A CA 1
ATOM 1060 C C . PHE A 1 135 ? -24.665 0.45 -22.795 1 94.53 135 PHE A C 1
ATOM 1062 O O . PHE A 1 135 ? -24.041 0.376 -21.734 1 94.53 135 PHE A O 1
ATOM 1069 N N . THR A 1 136 ? -25.015 -0.54 -23.481 1 94.5 136 THR A N 1
ATOM 1070 C CA . THR A 1 136 ? -24.665 -1.889 -23.049 1 94.5 136 THR A CA 1
ATOM 1071 C C . THR A 1 136 ? -23.15 -2.058 -22.979 1 94.5 136 THR A C 1
ATOM 1073 O O . THR A 1 136 ? -22.626 -2.608 -22.009 1 94.5 136 THR A O 1
ATOM 1076 N N . SER A 1 137 ? -22.454 -1.558 -23.944 1 96.39 137 SER A N 1
ATOM 1077 C CA . SER A 1 137 ? -20.998 -1.65 -23.98 1 96.39 137 SER A CA 1
ATOM 1078 C C . SER A 1 137 ? -20.363 -0.821 -22.869 1 96.39 137 SER A C 1
ATOM 1080 O O . SER A 1 137 ? -19.399 -1.255 -22.236 1 96.39 137 SER A O 1
ATOM 1082 N N . TYR A 1 138 ? -20.949 0.263 -22.67 1 96.11 138 TYR A N 1
ATOM 1083 C CA . TYR A 1 138 ? -20.448 1.19 -21.661 1 96.11 138 TYR A CA 1
ATOM 1084 C C . TYR A 1 138 ? -20.742 0.677 -20.256 1 96.11 138 TYR A C 1
ATOM 1086 O O . TYR A 1 138 ? -19.821 0.439 -19.471 1 96.11 138 TYR A O 1
ATOM 1094 N N . PHE A 1 139 ? -21.956 0.443 -19.996 1 95.16 139 PHE A N 1
ATOM 1095 C CA . PHE A 1 139 ? -22.39 0.201 -18.626 1 95.16 139 PHE A CA 1
ATOM 1096 C C . PHE A 1 139 ? -22.163 -1.255 -18.235 1 95.16 139 PHE A C 1
ATOM 1098 O O . PHE A 1 139 ? -21.459 -1.54 -17.264 1 95.16 139 PHE A O 1
ATOM 1105 N N . HIS A 1 140 ? -22.742 -2.17 -18.963 1 91.71 140 HIS A N 1
ATOM 1106 C CA . HIS A 1 140 ? -22.608 -3.582 -18.624 1 91.71 140 HIS A CA 1
ATOM 1107 C C . HIS A 1 140 ? -21.215 -4.101 -18.962 1 91.71 140 HIS A C 1
ATOM 1109 O O . HIS A 1 140 ? -20.672 -4.946 -18.248 1 91.71 140 HIS A O 1
ATOM 1115 N N . GLY A 1 141 ? -20.696 -3.573 -20.015 1 93.32 141 GLY A N 1
ATOM 1116 C CA . GLY A 1 141 ? -19.39 -4.035 -20.46 1 93.32 141 GLY A CA 1
ATOM 1117 C C . GLY A 1 141 ? -18.245 -3.452 -19.654 1 93.32 141 GLY A C 1
ATOM 1118 O O . GLY A 1 141 ? -17.775 -4.07 -18.697 1 93.32 141 GLY A O 1
ATOM 1119 N N . PHE A 1 142 ? -17.886 -2.249 -19.875 1 95.82 142 PHE A N 1
ATOM 1120 C CA . PHE A 1 142 ? -16.666 -1.699 -19.295 1 95.82 142 PHE A CA 1
ATOM 1121 C C . PHE A 1 142 ? -16.858 -1.403 -17.813 1 95.82 142 PHE A C 1
ATOM 1123 O O . PHE A 1 142 ? -15.981 -1.696 -16.997 1 95.82 142 PHE A O 1
ATOM 1130 N N . CYS A 1 143 ? -17.945 -0.799 -17.411 1 95.6 143 CYS A N 1
ATOM 1131 C CA . CYS A 1 143 ? -18.153 -0.4 -16.024 1 95.6 143 CYS A CA 1
ATOM 1132 C C . CYS A 1 143 ? -18.36 -1.618 -15.131 1 95.6 143 CYS A C 1
ATOM 1134 O O . CYS A 1 143 ? -17.564 -1.872 -14.226 1 95.6 143 CYS A O 1
ATOM 1136 N N . LYS A 1 144 ? -19.306 -2.465 -15.435 1 91.45 144 LYS A N 1
ATOM 1137 C CA . LYS A 1 144 ? -19.736 -3.505 -14.505 1 91.45 144 LYS A CA 1
ATOM 1138 C C . LYS A 1 144 ? -18.884 -4.763 -14.655 1 91.45 144 LYS A C 1
ATOM 1140 O O . LYS A 1 144 ? -18.655 -5.483 -13.681 1 91.45 144 LYS A O 1
ATOM 1145 N N . GLN A 1 145 ? -18.408 -4.992 -15.863 1 90.02 145 GLN A N 1
ATOM 1146 C CA . GLN A 1 145 ? -17.714 -6.255 -16.091 1 90.02 145 GLN A CA 1
ATOM 1147 C C . GLN A 1 145 ? -16.202 -6.08 -15.975 1 90.02 145 GLN A C 1
ATOM 1149 O O . GLN A 1 145 ? -15.474 -7.053 -15.767 1 90.02 145 GLN A O 1
ATOM 1154 N N . TYR A 1 146 ? -15.764 -4.891 -16.102 1 93.17 146 TYR A N 1
ATOM 1155 C CA . TYR A 1 146 ? -14.314 -4.736 -16.094 1 93.17 146 TYR A CA 1
ATOM 1156 C C . TYR A 1 146 ? -13.865 -3.863 -14.927 1 93.17 146 TYR A C 1
ATOM 1158 O O . TYR A 1 146 ? -13.177 -4.336 -14.019 1 93.17 146 TYR A O 1
ATOM 1166 N N . LEU A 1 147 ? -14.318 -2.628 -14.852 1 95.1 147 LEU A N 1
ATOM 1167 C CA . LEU A 1 147 ? -13.823 -1.669 -13.87 1 95.1 147 LEU A CA 1
ATOM 1168 C C . LEU A 1 147 ? -14.306 -2.028 -12.469 1 95.1 147 LEU A C 1
ATOM 1170 O O . LEU A 1 147 ? -13.535 -1.971 -11.508 1 95.1 147 LEU A O 1
ATOM 1174 N N . TRP A 1 148 ? -15.607 -2.373 -12.368 1 93.28 148 TRP A N 1
ATOM 1175 C CA . TRP A 1 148 ? -16.191 -2.681 -11.066 1 93.28 148 TRP A CA 1
ATOM 1176 C C . TRP A 1 148 ? -15.459 -3.843 -10.402 1 93.28 148 TRP A C 1
ATOM 1178 O O . TRP A 1 148 ? -15.023 -3.735 -9.254 1 93.28 148 TRP A O 1
ATOM 1188 N N . PRO A 1 149 ? -15.271 -4.963 -11.103 1 91.22 149 PRO A N 1
ATOM 1189 C CA . PRO A 1 149 ? -14.529 -6.064 -10.482 1 91.22 149 PRO A CA 1
ATOM 1190 C C . PRO A 1 149 ? -13.09 -5.686 -10.139 1 91.22 149 PRO A C 1
ATOM 1192 O O . PRO A 1 149 ? -12.585 -6.064 -9.079 1 91.22 149 PRO A O 1
ATOM 1195 N N . LEU A 1 150 ? -12.457 -4.969 -10.993 1 94.27 150 LEU A N 1
ATOM 1196 C CA . LEU A 1 150 ? -11.07 -4.587 -10.756 1 94.27 150 LEU A CA 1
ATOM 1197 C C . LEU A 1 150 ? -10.954 -3.702 -9.519 1 94.27 150 LEU A C 1
ATOM 1199 O O . LEU A 1 150 ? -10.04 -3.876 -8.709 1 94.27 150 LEU A O 1
ATOM 1203 N N . PHE A 1 151 ? -11.877 -2.724 -9.37 1 95.3 151 PHE A N 1
ATOM 1204 C CA . PHE A 1 151 ? -11.863 -1.817 -8.228 1 95.3 151 PHE A CA 1
ATOM 1205 C C . PHE A 1 151 ? -12.18 -2.565 -6.938 1 95.3 151 PHE A C 1
ATOM 1207 O O . PHE A 1 151 ? -11.932 -2.057 -5.843 1 95.3 151 PHE A O 1
ATOM 1214 N N . HIS A 1 152 ? -12.708 -3.748 -7.121 1 92.41 152 HIS A N 1
ATOM 1215 C CA . HIS A 1 152 ? -12.991 -4.58 -5.957 1 92.41 152 HIS A CA 1
ATOM 1216 C C . HIS A 1 152 ? -12.031 -5.762 -5.878 1 92.41 152 HIS A C 1
ATOM 1218 O O . HIS A 1 152 ? -12.372 -6.808 -5.32 1 92.41 152 HIS A O 1
ATOM 1224 N N . TYR A 1 153 ? -10.853 -5.71 -6.609 1 90.48 153 TYR A N 1
ATOM 1225 C CA . TYR A 1 153 ? -9.671 -6.547 -6.434 1 90.48 153 TYR A CA 1
ATOM 1226 C C . TYR A 1 153 ? -9.857 -7.901 -7.108 1 90.48 153 TYR A C 1
ATOM 1228 O O . TYR A 1 153 ? -9.285 -8.902 -6.672 1 90.48 153 TYR A O 1
ATOM 1236 N N . MET A 1 154 ? -10.702 -7.951 -8.071 1 89.03 154 MET A N 1
ATOM 1237 C CA . MET A 1 154 ? -10.766 -9.122 -8.939 1 89.03 154 MET A CA 1
ATOM 1238 C C . MET A 1 154 ? -9.957 -8.901 -10.213 1 89.03 154 MET A C 1
ATOM 1240 O O . MET A 1 154 ? -10.294 -8.037 -11.025 1 89.03 154 MET A O 1
ATOM 1244 N N . LEU A 1 155 ? -8.937 -9.674 -10.374 1 88.15 155 LEU A N 1
ATOM 1245 C CA . LEU A 1 155 ? -8.072 -9.535 -11.541 1 88.15 155 LEU A CA 1
ATOM 1246 C C . LEU A 1 155 ? -8.689 -10.214 -12.759 1 88.15 155 LEU A C 1
ATOM 1248 O O . LEU A 1 155 ? -9.372 -11.232 -12.628 1 88.15 155 LEU A O 1
ATOM 1252 N N . PRO A 1 156 ? -8.413 -9.66 -13.906 1 85.84 156 PRO A N 1
ATOM 1253 C CA . PRO A 1 156 ? -8.943 -10.245 -15.14 1 85.84 156 PRO A CA 1
ATOM 1254 C C . PRO A 1 156 ? -8.097 -11.407 -15.653 1 85.84 156 PRO A C 1
ATOM 1256 O O . PRO A 1 156 ? -7.522 -11.324 -16.742 1 85.84 156 PRO A O 1
ATOM 1259 N N . LEU A 1 157 ? -8.107 -12.488 -14.968 1 79.9 157 LEU A N 1
ATOM 1260 C CA . LEU A 1 157 ? -7.224 -13.612 -15.262 1 79.9 157 LEU A CA 1
ATOM 1261 C C . LEU A 1 157 ? -7.789 -14.467 -16.391 1 79.9 157 LEU A C 1
ATOM 1263 O O . LEU A 1 157 ? -7.036 -15.112 -17.124 1 79.9 157 LEU A O 1
ATOM 1267 N N . SER A 1 158 ? -9.147 -14.589 -16.462 1 74.9 158 SER A N 1
ATOM 1268 C CA . SER A 1 158 ? -9.834 -15.333 -17.513 1 74.9 158 SER A CA 1
ATOM 1269 C C . SER A 1 158 ? -11.147 -14.66 -17.898 1 74.9 158 SER A C 1
ATOM 1271 O O . SER A 1 158 ? -11.607 -13.746 -17.21 1 74.9 158 SER A O 1
ATOM 1273 N N . PRO A 1 159 ? -11.563 -15.004 -19.029 1 69.23 159 PRO A N 1
ATOM 1274 C CA . PRO A 1 159 ? -12.851 -14.415 -19.407 1 69.23 159 PRO A CA 1
ATOM 1275 C C . PRO A 1 159 ? -13.931 -14.631 -18.349 1 69.23 159 PRO A C 1
ATOM 1277 O O . PRO A 1 159 ? -14.836 -13.805 -18.209 1 69.23 159 PRO A O 1
ATOM 1280 N N . GLU A 1 160 ? -13.787 -15.648 -17.643 1 67.27 160 GLU A N 1
ATOM 1281 C CA . GLU A 1 160 ? -14.777 -15.951 -16.614 1 67.27 160 GLU A CA 1
ATOM 1282 C C . GLU A 1 160 ? -14.451 -15.236 -15.306 1 67.27 160 GLU A C 1
ATOM 1284 O O . GLU A 1 160 ? -15.328 -15.044 -14.461 1 67.27 160 GLU A O 1
ATOM 1289 N N . PHE A 1 161 ? -13.251 -14.87 -15.299 1 63.93 161 PHE A N 1
ATOM 1290 C CA . PHE A 1 161 ? -12.8 -14.256 -14.055 1 63.93 161 PHE A CA 1
ATOM 1291 C C . PHE A 1 161 ? -12.423 -12.796 -14.278 1 63.93 161 PHE A C 1
ATOM 1293 O O . PHE A 1 161 ? -11.25 -12.477 -14.486 1 63.93 161 PHE A O 1
ATOM 1300 N N . GLY A 1 162 ? -13.351 -11.957 -14.129 1 63.35 162 GLY A N 1
ATOM 1301 C CA . GLY A 1 162 ? -13.087 -10.528 -14.195 1 63.35 162 GLY A CA 1
ATOM 1302 C C . GLY A 1 162 ? -13.107 -9.983 -15.611 1 63.35 162 GLY A C 1
ATOM 1303 O O . GLY A 1 162 ? -13.145 -8.767 -15.813 1 63.35 162 GLY A O 1
ATOM 1304 N N . GLY A 1 163 ? -13.158 -10.834 -16.588 1 76.24 163 GLY A N 1
ATOM 1305 C CA . GLY A 1 163 ? -13.236 -10.388 -17.97 1 76.24 163 GLY A CA 1
ATOM 1306 C C . GLY A 1 163 ? -11.923 -9.837 -18.494 1 76.24 163 GLY A C 1
ATOM 1307 O O . GLY A 1 163 ? -11.072 -9.401 -17.715 1 76.24 163 GLY A O 1
ATOM 1308 N N . ARG A 1 164 ? -11.659 -9.874 -19.736 1 85.56 164 ARG A N 1
ATOM 1309 C CA . ARG A 1 164 ? -10.443 -9.358 -20.356 1 85.56 164 ARG A CA 1
ATOM 1310 C C . ARG A 1 164 ? -10.645 -7.929 -20.851 1 85.56 164 ARG A C 1
ATOM 1312 O O . ARG A 1 164 ? -11.771 -7.521 -21.141 1 85.56 164 ARG A O 1
ATOM 1319 N N . PHE A 1 165 ? -9.603 -7.179 -20.864 1 92.24 165 PHE A N 1
ATOM 1320 C CA . PHE A 1 165 ? -9.666 -5.826 -21.403 1 92.24 165 PHE A CA 1
ATOM 1321 C C . PHE A 1 165 ? -10.062 -5.847 -22.875 1 92.24 165 PHE A C 1
ATOM 1323 O O . PHE A 1 165 ? -9.539 -6.649 -23.652 1 92.24 165 PHE A O 1
ATOM 1330 N N . ASP A 1 166 ? -10.994 -5.089 -23.169 1 92.23 166 ASP A N 1
ATOM 1331 C CA . ASP A 1 166 ? -11.507 -4.957 -24.53 1 92.23 166 ASP A CA 1
ATOM 1332 C C . ASP A 1 166 ? -11.479 -3.501 -24.988 1 92.23 166 ASP A C 1
ATOM 1334 O O . ASP A 1 166 ? -12.182 -2.655 -24.431 1 92.23 166 ASP A O 1
ATOM 1338 N N . ARG A 1 167 ? -10.808 -3.248 -25.986 1 93.07 167 ARG A N 1
ATOM 1339 C CA . ARG A 1 167 ? -10.616 -1.888 -26.481 1 93.07 167 ARG A CA 1
ATOM 1340 C C . ARG A 1 167 ? -11.938 -1.281 -26.94 1 93.07 167 ARG A C 1
ATOM 1342 O O . ARG A 1 167 ? -12.155 -0.076 -26.798 1 93.07 167 ARG A O 1
ATOM 1349 N N . SER A 1 168 ? -12.76 -2.052 -27.522 1 94.97 168 SER A N 1
ATOM 1350 C CA . SER A 1 168 ? -14.051 -1.553 -27.986 1 94.97 168 SER A CA 1
ATOM 1351 C C . SER A 1 168 ? -14.917 -1.09 -26.819 1 94.97 168 SER A C 1
ATOM 1353 O O . SER A 1 168 ? -15.635 -0.095 -26.929 1 94.97 168 SER A O 1
ATOM 1355 N N . LEU A 1 169 ? -14.864 -1.849 -25.762 1 96.18 169 LEU A N 1
ATOM 1356 C CA . LEU A 1 169 ? -15.6 -1.445 -24.568 1 96.18 169 LEU A CA 1
ATOM 1357 C C . LEU A 1 169 ? -15.034 -0.151 -23.993 1 96.18 169 LEU A C 1
ATOM 1359 O O . LEU A 1 169 ? -15.788 0.717 -23.547 1 96.18 169 LEU A O 1
ATOM 1363 N N . TRP A 1 170 ? -13.716 -0.002 -24.015 1 97.2 170 TRP A N 1
ATOM 1364 C CA . TRP A 1 170 ? -13.063 1.223 -23.562 1 97.2 170 TRP A CA 1
ATOM 1365 C C . TRP A 1 170 ? -13.476 2.411 -24.425 1 97.2 170 TRP A C 1
ATOM 1367 O O . TRP A 1 170 ? -13.765 3.491 -23.906 1 97.2 170 TRP A O 1
ATOM 1377 N N . GLN A 1 171 ? -13.555 2.194 -25.705 1 97.27 171 GLN A N 1
ATOM 1378 C CA . GLN A 1 171 ? -13.968 3.254 -26.62 1 97.27 171 GLN A CA 1
ATOM 1379 C C . GLN A 1 171 ? -15.404 3.69 -26.345 1 97.27 171 GLN A C 1
ATOM 1381 O O . GLN A 1 171 ? -15.721 4.879 -26.414 1 97.27 171 GLN A O 1
ATOM 1386 N N . ALA A 1 172 ? -16.239 2.734 -26.079 1 98.23 172 ALA A N 1
ATOM 1387 C CA . ALA A 1 172 ? -17.616 3.062 -25.718 1 98.23 172 ALA A CA 1
ATOM 1388 C C . ALA A 1 172 ? -17.663 3.9 -24.443 1 98.23 172 ALA A C 1
ATOM 1390 O O . ALA A 1 172 ? -18.447 4.846 -24.343 1 98.23 172 ALA A O 1
ATOM 1391 N N . TYR A 1 173 ? -16.858 3.564 -23.478 1 98.42 173 TYR A N 1
ATOM 1392 C CA . TYR A 1 173 ? -16.76 4.29 -22.217 1 98.42 173 TYR A CA 1
ATOM 1393 C C . TYR A 1 173 ? -16.357 5.741 -22.453 1 98.42 173 TYR A C 1
ATOM 1395 O O . TYR A 1 173 ? -16.978 6.66 -21.914 1 98.42 173 TYR A O 1
ATOM 1403 N N . VAL A 1 174 ? -15.354 5.954 -23.257 1 98.33 174 VAL A N 1
ATOM 1404 C CA . VAL A 1 174 ? -14.85 7.286 -23.573 1 98.33 174 VAL A CA 1
ATOM 1405 C C . VAL A 1 174 ? -15.915 8.076 -24.331 1 98.33 174 VAL A C 1
ATOM 1407 O O . VAL A 1 174 ? -16.152 9.25 -24.038 1 98.33 174 VAL A O 1
ATOM 1410 N N . SER A 1 175 ? -16.587 7.399 -25.244 1 98.22 175 SER A N 1
ATOM 1411 C CA . SER A 1 175 ? -17.603 8.055 -26.062 1 98.22 175 SER A CA 1
ATOM 1412 C C . SER A 1 175 ? -18.768 8.546 -25.209 1 98.22 175 SER A C 1
ATOM 1414 O O . SER A 1 175 ? -19.277 9.648 -25.42 1 98.22 175 SER A O 1
ATOM 1416 N N . VAL A 1 176 ? -19.194 7.761 -24.311 1 98.34 176 VAL A N 1
ATOM 1417 C CA . VAL A 1 176 ? -20.311 8.148 -23.456 1 98.34 176 VAL A CA 1
ATOM 1418 C C . VAL A 1 176 ? -19.91 9.338 -22.588 1 98.34 176 VAL A C 1
ATOM 1420 O O . VAL A 1 176 ? -20.703 10.259 -22.381 1 98.34 176 VAL A O 1
ATOM 1423 N N . ASN A 1 177 ? -18.713 9.323 -21.995 1 98.47 177 ASN A N 1
ATOM 1424 C CA . ASN A 1 177 ? -18.231 10.467 -21.228 1 98.47 177 ASN A CA 1
ATOM 1425 C C . ASN A 1 177 ? -18.211 11.738 -22.071 1 98.47 177 ASN A C 1
ATOM 1427 O O . ASN A 1 177 ? -18.511 12.824 -21.572 1 98.47 177 ASN A O 1
ATOM 1431 N N . LYS A 1 178 ? -17.901 11.562 -23.339 1 97.87 178 LYS A N 1
ATOM 1432 C CA . LYS A 1 178 ? -17.938 12.702 -24.251 1 97.87 178 LYS A CA 1
ATOM 1433 C C . LYS A 1 178 ? -19.366 13.204 -24.445 1 97.87 178 LYS A C 1
ATOM 1435 O O . LYS A 1 178 ? -19.606 14.413 -24.474 1 97.87 178 LYS A O 1
ATOM 1440 N N . ILE A 1 179 ? -20.3 12.306 -24.587 1 97.83 179 ILE A N 1
ATOM 1441 C CA . ILE A 1 179 ? -21.702 12.678 -24.737 1 97.83 179 ILE A CA 1
ATOM 1442 C C . ILE A 1 179 ? -22.16 13.471 -23.515 1 97.83 179 ILE A C 1
ATOM 1444 O O . ILE A 1 179 ? -22.874 14.468 -23.645 1 97.83 179 ILE A O 1
ATOM 1448 N N . PHE A 1 180 ? -21.78 13.036 -22.325 1 98.4 180 PHE A N 1
ATOM 1449 C CA . PHE A 1 180 ? -22.087 13.771 -21.104 1 98.4 180 PHE A CA 1
ATOM 1450 C C . PHE A 1 180 ? -21.509 15.18 -21.16 1 98.4 180 PHE A C 1
ATOM 1452 O O . PHE A 1 180 ? -22.172 16.145 -20.774 1 98.4 180 PHE A O 1
ATOM 1459 N N . ALA A 1 181 ? -20.259 15.275 -21.587 1 98 181 ALA A N 1
ATOM 1460 C CA . ALA A 1 181 ? -19.617 16.583 -21.691 1 98 181 ALA A CA 1
ATOM 1461 C C . ALA A 1 181 ? -20.399 17.506 -22.622 1 98 181 ALA A C 1
ATOM 1463 O O . ALA A 1 181 ? -20.6 18.683 -22.315 1 98 181 ALA A O 1
ATOM 1464 N N . ASP A 1 182 ? -20.836 16.978 -23.746 1 96.87 182 ASP A N 1
ATOM 1465 C CA . ASP A 1 182 ? -21.588 17.764 -24.72 1 96.87 182 ASP A CA 1
ATOM 1466 C C . ASP A 1 182 ? -22.892 18.281 -24.118 1 96.87 182 ASP A C 1
ATOM 1468 O O . ASP A 1 182 ? -23.309 19.407 -24.4 1 96.87 182 ASP A O 1
ATOM 1472 N N . ARG A 1 183 ? -23.519 17.526 -23.337 1 96.68 183 ARG A N 1
ATOM 1473 C CA . ARG A 1 183 ? -24.767 17.936 -22.701 1 96.68 183 ARG A CA 1
ATOM 1474 C C . ARG A 1 183 ? -24.523 19.035 -21.673 1 96.68 183 ARG A C 1
ATOM 1476 O O . ARG A 1 183 ? -25.334 19.953 -21.533 1 96.68 183 ARG A O 1
ATOM 1483 N N . ILE A 1 184 ? -23.48 18.92 -20.905 1 97.61 184 ILE A N 1
ATOM 1484 C CA . ILE A 1 184 ? -23.149 19.914 -19.89 1 97.61 184 ILE A CA 1
ATOM 1485 C C . ILE A 1 184 ? -22.844 21.252 -20.559 1 97.61 184 ILE A C 1
ATOM 1487 O O . ILE A 1 184 ? -23.233 22.309 -20.056 1 97.61 184 ILE A O 1
ATOM 1491 N N . VAL A 1 185 ? -22.135 21.173 -21.674 1 95.76 185 VAL A N 1
ATOM 1492 C CA . VAL A 1 185 ? -21.73 22.37 -22.403 1 95.76 185 VAL A CA 1
ATOM 1493 C C . VAL A 1 185 ? -22.966 23.171 -22.809 1 95.76 185 VAL A C 1
ATOM 1495 O O . VAL A 1 185 ? -22.919 24.401 -22.886 1 95.76 185 VAL A O 1
ATOM 1498 N N . GLU A 1 186 ? -24.064 22.522 -22.978 1 93.61 186 GLU A N 1
ATOM 1499 C CA . GLU A 1 186 ? -25.301 23.171 -23.402 1 93.61 186 GLU A CA 1
ATOM 1500 C C . GLU A 1 186 ? -25.879 24.039 -22.289 1 93.61 186 GLU A C 1
ATOM 1502 O O . GLU A 1 186 ? -26.638 24.973 -22.554 1 93.61 186 GLU A O 1
ATOM 1507 N N . VAL A 1 187 ? -25.47 23.821 -21.09 1 94.77 187 VAL A N 1
ATOM 1508 C CA . VAL A 1 187 ? -26.188 24.496 -20.014 1 94.77 187 VAL A CA 1
ATOM 1509 C C . VAL A 1 187 ? -25.197 25.22 -19.106 1 94.77 187 VAL A C 1
ATOM 1511 O O . VAL A 1 187 ? -25.583 26.097 -18.329 1 94.77 187 VAL A O 1
ATOM 1514 N N . ILE A 1 188 ? -23.903 25.022 -19.18 1 95.64 188 ILE A N 1
ATOM 1515 C CA . ILE A 1 188 ? -22.922 25.491 -18.207 1 95.64 188 ILE A CA 1
ATOM 1516 C C . ILE A 1 188 ? -22.581 26.954 -18.483 1 95.64 188 ILE A C 1
ATOM 1518 O O . ILE A 1 188 ? -22.562 27.386 -19.638 1 95.64 188 ILE A O 1
ATOM 1522 N N . ASN A 1 189 ? -22.44 27.695 -17.486 1 92.87 189 ASN A N 1
ATOM 1523 C CA . ASN A 1 189 ? -21.7 28.953 -17.47 1 92.87 189 ASN A CA 1
ATOM 1524 C C . ASN A 1 189 ? -20.324 28.785 -16.834 1 92.87 189 ASN A C 1
ATOM 1526 O O . ASN A 1 189 ? -20.174 28.938 -15.62 1 92.87 189 ASN A O 1
ATOM 1530 N N . PRO A 1 190 ? -19.372 28.596 -17.607 1 87.35 190 PRO A N 1
ATOM 1531 C CA . PRO A 1 190 ? -18.063 28.167 -17.11 1 87.35 190 PRO A CA 1
ATOM 1532 C C . PRO A 1 190 ? -17.438 29.174 -16.147 1 87.35 190 PRO A C 1
ATOM 1534 O O . PRO A 1 190 ? -16.591 28.807 -15.328 1 87.35 190 PRO A O 1
ATOM 1537 N N . GLU A 1 191 ? -17.783 30.404 -16.208 1 85.1 191 GLU A N 1
ATOM 1538 C CA . GLU A 1 191 ? -17.185 31.439 -15.37 1 85.1 191 GLU A CA 1
ATOM 1539 C C . GLU A 1 191 ? -17.748 31.396 -13.952 1 85.1 191 GLU A C 1
ATOM 1541 O O . GLU A 1 191 ? -17.049 31.723 -12.991 1 85.1 191 GLU A O 1
ATOM 1546 N N . ASP A 1 192 ? -18.972 30.875 -13.848 1 88.58 192 ASP A N 1
ATOM 1547 C CA . ASP A 1 192 ? -19.627 31.03 -12.553 1 88.58 192 ASP A CA 1
ATOM 1548 C C . ASP A 1 192 ? -20.048 29.677 -11.984 1 88.58 192 ASP A C 1
ATOM 1550 O O . ASP A 1 192 ? -20.168 29.52 -10.767 1 88.58 192 ASP A O 1
ATOM 1554 N N . ASP A 1 193 ? -20.25 28.725 -12.774 1 94.52 193 ASP A N 1
ATOM 1555 C CA . ASP A 1 193 ? -20.854 27.469 -12.339 1 94.52 193 ASP A CA 1
ATOM 1556 C C . ASP A 1 193 ? -19.803 26.526 -11.759 1 94.52 193 ASP A C 1
ATOM 1558 O O . ASP A 1 193 ? -18.624 26.612 -12.107 1 94.52 193 ASP A O 1
ATOM 1562 N N . TYR A 1 194 ? -20.248 25.706 -10.839 1 95.75 194 TYR A N 1
ATOM 1563 C CA . TYR A 1 194 ? -19.483 24.562 -10.357 1 95.75 194 TYR A CA 1
ATOM 1564 C C . TYR A 1 194 ? -20.015 23.262 -10.947 1 95.75 194 TYR A C 1
ATOM 1566 O O . TYR A 1 194 ? -21.227 23.088 -11.091 1 95.75 194 TYR A O 1
ATOM 1574 N N . VAL A 1 195 ? -19.151 22.427 -11.341 1 97.78 195 VAL A N 1
ATOM 1575 C CA . VAL A 1 195 ? -19.545 21.111 -11.835 1 97.78 195 VAL A CA 1
ATOM 1576 C C . VAL A 1 195 ? -19.079 20.032 -10.861 1 97.78 195 VAL A C 1
ATOM 1578 O O . VAL A 1 195 ? -17.897 19.967 -10.515 1 97.78 195 VAL A O 1
ATOM 1581 N N . TRP A 1 196 ? -19.949 19.196 -10.397 1 98.08 196 TRP A N 1
ATOM 1582 C CA . TRP A 1 196 ? -19.659 18.121 -9.454 1 98.08 196 TRP A CA 1
ATOM 1583 C C . TRP A 1 196 ? -19.992 16.762 -10.059 1 98.08 196 TRP A C 1
ATOM 1585 O O . TRP A 1 196 ? -21.16 16.369 -10.114 1 98.08 196 TRP A O 1
ATOM 1595 N N . VAL A 1 197 ? -18.941 16.012 -10.472 1 98.64 197 VAL A N 1
ATOM 1596 C CA . VAL A 1 197 ? -19.095 14.732 -11.154 1 98.64 197 VAL A CA 1
ATOM 1597 C C . VAL A 1 197 ? -19.058 13.595 -10.135 1 98.64 197 VAL A C 1
ATOM 1599 O O . VAL A 1 197 ? -18.193 13.569 -9.256 1 98.64 197 VAL A O 1
ATOM 1602 N N . HIS A 1 198 ? -19.938 12.585 -10.365 1 97.79 198 HIS A N 1
ATOM 1603 C CA . HIS A 1 198 ? -20.042 11.523 -9.371 1 97.79 198 HIS A CA 1
ATOM 1604 C C . HIS A 1 198 ? -19.74 10.161 -9.987 1 97.79 198 HIS A C 1
ATOM 1606 O O . HIS A 1 198 ? -20.397 9.749 -10.946 1 97.79 198 HIS A O 1
ATOM 1612 N N . ASP A 1 199 ? -18.645 9.528 -9.421 1 96.89 199 ASP A N 1
ATOM 1613 C CA . ASP A 1 199 ? -18.441 8.083 -9.384 1 96.89 199 ASP A CA 1
ATOM 1614 C C . ASP A 1 199 ? -17.66 7.608 -10.607 1 96.89 199 ASP A C 1
ATOM 1616 O O . ASP A 1 199 ? -17.322 8.406 -11.484 1 96.89 199 ASP A O 1
ATOM 1620 N N . TYR A 1 200 ? -17.418 6.299 -10.761 1 97.72 200 TYR A N 1
ATOM 1621 C CA . TYR A 1 200 ? -16.418 5.713 -11.647 1 97.72 200 TYR A CA 1
ATOM 1622 C C . TYR A 1 200 ? -16.947 5.605 -13.072 1 97.72 200 TYR A C 1
ATOM 1624 O O . TYR A 1 200 ? -16.179 5.388 -14.011 1 97.72 200 TYR A O 1
ATOM 1632 N N . HIS A 1 201 ? -18.237 5.858 -13.272 1 98 201 HIS A N 1
ATOM 1633 C CA . HIS A 1 201 ? -18.824 5.802 -14.605 1 98 201 HIS A CA 1
ATOM 1634 C C . HIS A 1 201 ? -18.329 6.953 -15.474 1 98 201 HIS A C 1
ATOM 1636 O O . HIS A 1 201 ? -18.367 6.869 -16.704 1 98 201 HIS A O 1
ATOM 1642 N N . LEU A 1 202 ? -17.865 7.994 -14.848 1 98.53 202 LEU A N 1
ATOM 1643 C CA . LEU A 1 202 ? -17.601 9.223 -15.587 1 98.53 202 LEU A CA 1
ATOM 1644 C C . LEU A 1 202 ? -16.206 9.755 -15.276 1 98.53 202 LEU A C 1
ATOM 1646 O O . LEU A 1 202 ? -16.012 10.967 -15.151 1 98.53 202 LEU A O 1
ATOM 1650 N N . MET A 1 203 ? -15.291 8.92 -15.157 1 98.38 203 MET A N 1
ATOM 1651 C CA . MET A 1 203 ? -13.952 9.306 -14.722 1 98.38 203 MET A CA 1
ATOM 1652 C C . MET A 1 203 ? -13.23 10.088 -15.814 1 98.38 203 MET A C 1
ATOM 1654 O O . MET A 1 203 ? -12.307 10.853 -15.528 1 98.38 203 MET A O 1
ATOM 1658 N N . VAL A 1 204 ? -13.626 9.961 -17.096 1 98.21 204 VAL A N 1
ATOM 1659 C CA . VAL A 1 204 ? -12.93 10.622 -18.195 1 98.21 204 VAL A CA 1
ATOM 1660 C C . VAL A 1 204 ? -13.573 11.978 -18.474 1 98.21 204 VAL A C 1
ATOM 1662 O O . VAL A 1 204 ? -12.977 12.831 -19.135 1 98.21 204 VAL A O 1
ATOM 1665 N N . LEU A 1 205 ? -14.678 12.24 -17.909 1 98.48 205 LEU A N 1
ATOM 1666 C CA . LEU A 1 205 ? -15.477 13.434 -18.161 1 98.48 205 LEU A CA 1
ATOM 1667 C C . LEU A 1 205 ? -14.688 14.696 -17.826 1 98.48 205 LEU A C 1
ATOM 1669 O O . LEU A 1 205 ? -14.747 15.683 -18.562 1 98.48 205 LEU A O 1
ATOM 1673 N N . PRO A 1 206 ? -13.905 14.74 -16.757 1 97.99 206 PRO A N 1
ATOM 1674 C CA . PRO A 1 206 ? -13.148 15.949 -16.419 1 97.99 206 PRO A CA 1
ATOM 1675 C C . PRO A 1 206 ? -12.206 16.387 -17.538 1 97.99 206 PRO A C 1
ATOM 1677 O O . PRO A 1 206 ? -12.018 17.587 -17.756 1 97.99 206 PRO A O 1
ATOM 1680 N N . THR A 1 207 ? -11.65 15.434 -18.273 1 97.33 207 THR A N 1
ATOM 1681 C CA . THR A 1 207 ? -10.749 15.762 -19.372 1 97.33 207 THR A CA 1
ATOM 1682 C C . THR A 1 207 ? -11.493 16.506 -20.478 1 97.33 207 THR A C 1
ATOM 1684 O O . THR A 1 207 ? -11.008 17.517 -20.988 1 97.33 207 THR A O 1
ATOM 1687 N N . PHE A 1 208 ? -12.625 16.076 -20.799 1 97.4 208 PHE A N 1
ATOM 1688 C CA . PHE A 1 208 ? -13.393 16.683 -21.88 1 97.4 208 PHE A CA 1
ATOM 1689 C C . PHE A 1 208 ? -13.861 18.081 -21.492 1 97.4 208 PHE A C 1
ATOM 1691 O O . PHE A 1 208 ? -13.858 18.994 -22.321 1 97.4 208 PHE A O 1
ATOM 1698 N N . LEU A 1 209 ? -14.291 18.233 -20.26 1 97.09 209 LEU A N 1
ATOM 1699 C CA . LEU A 1 209 ? -14.756 19.539 -19.807 1 97.09 209 LEU A CA 1
ATOM 1700 C C . LEU A 1 209 ? -13.601 20.531 -19.731 1 97.09 209 LEU A C 1
ATOM 1702 O O . LEU A 1 209 ? -13.739 21.685 -20.144 1 97.09 209 LEU A O 1
ATOM 1706 N N . ARG A 1 210 ? -12.492 20.038 -19.161 1 94.56 210 ARG A N 1
ATOM 1707 C CA . ARG A 1 210 ? -11.316 20.889 -19.005 1 94.56 210 ARG A CA 1
ATOM 1708 C C . ARG A 1 210 ? -10.764 21.314 -20.361 1 94.56 210 ARG A C 1
ATOM 1710 O O . ARG A 1 210 ? -10.233 22.418 -20.503 1 94.56 210 ARG A O 1
ATOM 1717 N N . ARG A 1 211 ? -10.862 20.502 -21.294 1 93.67 211 ARG A N 1
ATOM 1718 C CA . ARG A 1 211 ? -10.396 20.818 -22.64 1 93.67 211 ARG A CA 1
ATOM 1719 C C . ARG A 1 211 ? -11.219 21.945 -23.255 1 93.67 211 ARG A C 1
ATOM 1721 O O . ARG A 1 211 ? -10.677 22.812 -23.943 1 93.67 211 ARG A O 1
ATOM 1728 N N . ARG A 1 212 ? -12.426 21.931 -23.004 1 93.38 212 ARG A N 1
ATOM 1729 C CA . ARG A 1 212 ? -13.318 22.952 -23.543 1 93.38 212 ARG A CA 1
ATOM 1730 C C . ARG A 1 212 ? -13.231 24.239 -22.73 1 93.38 212 ARG A C 1
ATOM 1732 O O . ARG A 1 212 ? -13.287 25.337 -23.288 1 93.38 212 ARG A O 1
ATOM 1739 N N . PHE A 1 213 ? -13.173 24.047 -21.426 1 94.33 213 PHE A N 1
ATOM 1740 C CA . PHE A 1 213 ? -13.102 25.174 -20.503 1 94.33 213 PHE A CA 1
ATOM 1741 C C . PHE A 1 213 ? -11.948 25.001 -19.523 1 94.33 213 PHE A C 1
ATOM 1743 O O . PHE A 1 213 ? -12.111 24.386 -18.467 1 94.33 213 PHE A O 1
ATOM 1750 N N . ASN A 1 214 ? -10.892 25.61 -19.719 1 91.64 214 ASN A N 1
ATOM 1751 C CA . ASN A 1 214 ? -9.672 25.411 -18.944 1 91.64 214 ASN A CA 1
ATOM 1752 C C . ASN A 1 214 ? -9.85 25.852 -17.494 1 91.64 214 ASN A C 1
ATOM 1754 O O . ASN A 1 214 ? -9.21 25.309 -16.592 1 91.64 214 ASN A O 1
ATOM 1758 N N . GLU A 1 215 ? -10.799 26.786 -17.298 1 91.06 215 GLU A N 1
ATOM 1759 C CA . GLU A 1 215 ? -10.925 27.371 -15.967 1 91.06 215 GLU A CA 1
ATOM 1760 C C . GLU A 1 215 ? -12.15 26.826 -15.237 1 91.06 215 GLU A C 1
ATOM 1762 O O . GLU A 1 215 ? -12.533 27.341 -14.185 1 91.06 215 GLU A O 1
ATOM 1767 N N . VAL A 1 216 ? -12.73 25.867 -15.788 1 93.96 216 VAL A N 1
ATOM 1768 C CA . VAL A 1 216 ? -13.943 25.32 -15.188 1 93.96 216 VAL A CA 1
ATOM 1769 C C . VAL A 1 216 ? -13.656 24.874 -13.756 1 93.96 216 VAL A C 1
ATOM 1771 O O . VAL A 1 216 ? -12.579 24.347 -13.467 1 93.96 216 VAL A O 1
ATOM 1774 N N . ARG A 1 217 ? -14.559 25.157 -12.821 1 96.17 217 ARG A N 1
ATOM 1775 C CA . ARG A 1 217 ? -14.481 24.688 -11.441 1 96.17 217 ARG A CA 1
ATOM 1776 C C . ARG A 1 217 ? -15.077 23.292 -11.302 1 96.17 217 ARG A C 1
ATOM 1778 O O . ARG A 1 217 ? -16.299 23.134 -11.261 1 96.17 217 ARG A O 1
ATOM 1785 N N . LEU A 1 218 ? -14.218 22.316 -11.088 1 97.01 218 LEU A N 1
ATOM 1786 C CA . LEU A 1 218 ? -14.621 20.928 -11.288 1 97.01 218 LEU A CA 1
ATOM 1787 C C . LEU A 1 218 ? -14.282 20.082 -10.065 1 97.01 218 LEU A C 1
ATOM 1789 O O . LEU A 1 218 ? -13.132 20.057 -9.621 1 97.01 218 LEU A O 1
ATOM 1793 N N . GLY A 1 219 ? -15.318 19.442 -9.522 1 98.17 219 GLY A N 1
ATOM 1794 C CA . GLY A 1 219 ? -15.152 18.457 -8.466 1 98.17 219 GLY A CA 1
ATOM 1795 C C . GLY A 1 219 ? -15.522 17.051 -8.898 1 98.17 219 GLY A C 1
ATOM 1796 O O . GLY A 1 219 ? -16.424 16.864 -9.716 1 98.17 219 GLY A O 1
ATOM 1797 N N . PHE A 1 220 ? -14.835 16.071 -8.369 1 98.57 220 PHE A N 1
ATOM 1798 C CA . PHE A 1 220 ? -15.121 14.662 -8.611 1 98.57 220 PHE A CA 1
ATOM 1799 C C . PHE A 1 220 ? -15.201 13.892 -7.299 1 98.57 220 PHE A C 1
ATOM 1801 O O . PHE A 1 220 ? -14.404 14.125 -6.387 1 98.57 220 PHE A O 1
ATOM 1808 N N . PHE A 1 221 ? -16.18 13.011 -7.188 1 98.27 221 PHE A N 1
ATOM 1809 C CA . PHE A 1 221 ? -16.287 12.164 -6.006 1 98.27 221 PHE A CA 1
ATOM 1810 C C . PHE A 1 221 ? -16.461 10.703 -6.401 1 98.27 221 PHE A C 1
ATOM 1812 O O . PHE A 1 221 ? -17.343 10.37 -7.195 1 98.27 221 PHE A O 1
ATOM 1819 N N . LEU A 1 222 ? -15.625 9.835 -5.863 1 97.71 222 LEU A N 1
ATOM 1820 C CA . LEU A 1 222 ? -15.713 8.402 -6.122 1 97.71 222 LEU A CA 1
ATOM 1821 C C . LEU A 1 222 ? -16.483 7.694 -5.012 1 97.71 222 LEU A C 1
ATOM 1823 O O . LEU A 1 222 ? -16.086 7.746 -3.846 1 97.71 222 LEU A O 1
ATOM 1827 N N . HIS A 1 223 ? -17.505 6.96 -5.343 1 95.46 223 HIS A N 1
ATOM 1828 C CA . HIS A 1 223 ? -18.367 6.319 -4.357 1 95.46 223 HIS A CA 1
ATOM 1829 C C . HIS A 1 223 ? -18.024 4.841 -4.203 1 95.46 223 HIS A C 1
ATOM 1831 O O . HIS A 1 223 ? -18.653 4.131 -3.415 1 95.46 223 HIS A O 1
ATOM 1837 N N . SER A 1 224 ? -17.102 4.35 -4.917 1 94.2 224 SER A N 1
ATOM 1838 C CA . SER A 1 224 ? -16.627 2.972 -4.849 1 94.2 224 SER A CA 1
ATOM 1839 C C . SER A 1 224 ? -15.206 2.903 -4.301 1 94.2 224 SER A C 1
ATOM 1841 O O . SER A 1 224 ? -14.531 3.928 -4.18 1 94.2 224 SER A O 1
ATOM 1843 N N . PRO A 1 225 ? -14.761 1.674 -3.95 1 94.37 225 PRO A N 1
ATOM 1844 C CA . PRO A 1 225 ? -13.363 1.559 -3.531 1 94.37 225 PRO A CA 1
ATOM 1845 C C . PRO A 1 225 ? -12.382 1.952 -4.634 1 94.37 225 PRO A C 1
ATOM 1847 O O . PRO A 1 225 ? -12.683 1.791 -5.819 1 94.37 225 PRO A O 1
ATOM 1850 N N . PHE A 1 226 ? -11.314 2.559 -4.276 1 96.43 226 PHE A N 1
ATOM 1851 C CA . PHE A 1 226 ? -10.168 2.698 -5.166 1 96.43 226 PHE A CA 1
ATOM 1852 C C . PHE A 1 226 ? -9.098 1.663 -4.837 1 96.43 226 PHE A C 1
ATOM 1854 O O . PHE A 1 226 ? -8.641 1.577 -3.695 1 96.43 226 PHE A O 1
ATOM 1861 N N . PRO A 1 227 ? -8.723 0.851 -5.734 1 94.84 227 PRO A N 1
ATOM 1862 C CA . PRO A 1 227 ? -7.861 -0.295 -5.436 1 94.84 227 PRO A CA 1
ATOM 1863 C C . PRO A 1 227 ? -6.417 0.111 -5.15 1 94.84 227 PRO A C 1
ATOM 1865 O O . PRO A 1 227 ? -6.01 1.228 -5.479 1 94.84 227 PRO A O 1
ATOM 1868 N N . SER A 1 228 ? -5.637 -0.778 -4.574 1 91.75 228 SER A N 1
ATOM 1869 C CA . SER A 1 228 ? -4.209 -0.571 -4.36 1 91.75 228 SER A CA 1
ATOM 1870 C C . SER A 1 228 ? -3.469 -0.417 -5.685 1 91.75 228 SER A C 1
ATOM 1872 O O . SER A 1 228 ? -3.98 -0.808 -6.737 1 91.75 228 SER A O 1
ATOM 1874 N N . SER A 1 229 ? -2.278 0.105 -5.618 1 90.95 229 SER A N 1
ATOM 1875 C CA . SER A 1 229 ? -1.496 0.364 -6.823 1 90.95 229 SER A CA 1
ATOM 1876 C C . SER A 1 229 ? -1.158 -0.933 -7.551 1 90.95 229 SER A C 1
ATOM 1878 O O . SER A 1 229 ? -1.065 -0.954 -8.78 1 90.95 229 SER A O 1
ATOM 1880 N N . GLU A 1 230 ? -1.023 -2.1 -6.818 1 90.96 230 GLU A N 1
ATOM 1881 C CA . GLU A 1 230 ? -0.68 -3.382 -7.425 1 90.96 230 GLU A CA 1
ATOM 1882 C C . GLU A 1 230 ? -1.807 -3.888 -8.32 1 90.96 230 GLU A C 1
ATOM 1884 O O . GLU A 1 230 ? -1.556 -4.551 -9.329 1 90.96 230 GLU A O 1
ATOM 1889 N N . ILE A 1 231 ? -3.042 -3.558 -7.913 1 94.23 231 ILE A N 1
ATOM 1890 C CA . ILE A 1 231 ? -4.209 -3.98 -8.68 1 94.23 231 ILE A CA 1
ATOM 1891 C C . ILE A 1 231 ? -4.48 -2.978 -9.8 1 94.23 231 ILE A C 1
ATOM 1893 O O . ILE A 1 231 ? -4.67 -3.365 -10.956 1 94.23 231 ILE A O 1
ATOM 1897 N N . TYR A 1 232 ? -4.416 -1.712 -9.441 1 95.64 232 TYR A N 1
ATOM 1898 C CA . TYR A 1 232 ? -4.698 -0.664 -10.415 1 95.64 232 TYR A CA 1
ATOM 1899 C C . TYR A 1 232 ? -3.719 -0.725 -11.582 1 95.64 232 TYR A C 1
ATOM 1901 O O . TYR A 1 232 ? -4.092 -0.462 -12.727 1 95.64 232 TYR A O 1
ATOM 1909 N N . ASN A 1 233 ? -2.539 -1.077 -11.323 1 93.22 233 ASN A N 1
ATOM 1910 C CA . ASN A 1 233 ? -1.461 -1.097 -12.305 1 93.22 233 ASN A CA 1
ATOM 1911 C C . ASN A 1 233 ? -1.741 -2.096 -13.424 1 93.22 233 ASN A C 1
ATOM 1913 O O . ASN A 1 233 ? -1.133 -2.022 -14.494 1 93.22 233 ASN A O 1
ATOM 1917 N N . THR A 1 234 ? -2.601 -3.002 -13.231 1 94.13 234 THR A N 1
ATOM 1918 C CA . THR A 1 234 ? -2.893 -4.026 -14.229 1 94.13 234 THR A CA 1
ATOM 1919 C C . THR A 1 234 ? -3.781 -3.465 -15.335 1 94.13 234 THR A C 1
ATOM 1921 O O . THR A 1 234 ? -3.919 -4.076 -16.397 1 94.13 234 THR A O 1
ATOM 1924 N N . LEU A 1 235 ? -4.372 -2.282 -15.082 1 95.77 235 LEU A N 1
ATOM 1925 C CA . LEU A 1 235 ? -5.253 -1.643 -16.054 1 95.77 235 LEU A CA 1
ATOM 1926 C C . LEU A 1 235 ? -4.46 -1.136 -17.255 1 95.77 235 LEU A C 1
ATOM 1928 O O . LEU A 1 235 ? -3.548 -0.32 -17.102 1 95.77 235 LEU A O 1
ATOM 1932 N N . PRO A 1 236 ? -4.798 -1.562 -18.46 1 95.42 236 PRO A N 1
ATOM 1933 C CA . PRO A 1 236 ? -4.068 -1.1 -19.643 1 95.42 236 PRO A CA 1
ATOM 1934 C C . PRO A 1 236 ? -4.171 0.409 -19.847 1 95.42 236 PRO A C 1
ATOM 1936 O O . PRO A 1 236 ? -3.261 1.023 -20.411 1 95.42 236 PRO A O 1
ATOM 1939 N N . VAL A 1 237 ? -5.264 1.019 -19.337 1 96.39 237 VAL A N 1
ATOM 1940 C CA . VAL A 1 237 ? -5.491 2.449 -19.522 1 96.39 237 VAL A CA 1
ATOM 1941 C C . VAL A 1 237 ? -5.305 3.178 -18.193 1 96.39 237 VAL A C 1
ATOM 1943 O O . VAL A 1 237 ? -6.019 4.14 -17.9 1 96.39 237 VAL A O 1
ATOM 1946 N N . ARG A 1 238 ? -4.397 2.65 -17.406 1 95.74 238 ARG A N 1
ATOM 1947 C CA . ARG A 1 238 ? -4.163 3.106 -16.04 1 95.74 238 ARG A CA 1
ATOM 1948 C C . ARG A 1 238 ? -3.742 4.572 -16.017 1 95.74 238 ARG A C 1
ATOM 1950 O O . ARG A 1 238 ? -4.228 5.35 -15.193 1 95.74 238 ARG A O 1
ATOM 1957 N N . GLU A 1 239 ? -2.899 5.078 -16.908 1 93.3 239 GLU A N 1
ATOM 1958 C CA . GLU A 1 239 ? -2.407 6.453 -16.887 1 93.3 239 GLU A CA 1
ATOM 1959 C C . GLU A 1 239 ? -3.479 7.43 -17.361 1 93.3 239 GLU A C 1
ATOM 1961 O O . GLU A 1 239 ? -3.657 8.498 -16.773 1 93.3 239 GLU A O 1
ATOM 1966 N N . GLU A 1 240 ? -4.216 7.03 -18.39 1 95.28 240 GLU A N 1
ATOM 1967 C CA . GLU A 1 240 ? -5.27 7.878 -18.938 1 95.28 240 GLU A CA 1
ATOM 1968 C C . GLU A 1 240 ? -6.322 8.202 -17.881 1 95.28 240 GLU A C 1
ATOM 1970 O O . GLU A 1 240 ? -6.762 9.348 -17.767 1 95.28 240 GLU A O 1
ATOM 1975 N N . LEU A 1 241 ? -6.671 7.256 -17.117 1 97.48 241 LEU A N 1
ATOM 1976 C CA . LEU A 1 241 ? -7.708 7.45 -16.109 1 97.48 241 LEU A CA 1
ATOM 1977 C C . LEU A 1 241 ? -7.203 8.333 -14.973 1 97.48 241 LEU A C 1
ATOM 1979 O O . LEU A 1 241 ? -7.943 9.175 -14.459 1 97.48 241 LEU A O 1
ATOM 1983 N N . LEU A 1 242 ? -5.981 8.143 -14.585 1 96.89 242 LEU A N 1
ATOM 1984 C CA . LEU A 1 242 ? -5.418 8.981 -13.532 1 96.89 242 LEU A CA 1
ATOM 1985 C C . LEU A 1 242 ? -5.343 10.437 -13.979 1 96.89 242 LEU A C 1
ATOM 1987 O O . LEU A 1 242 ? -5.724 11.341 -13.231 1 96.89 242 LEU A O 1
ATOM 1991 N N . ILE A 1 243 ? -4.859 10.618 -15.202 1 96.01 243 ILE A N 1
ATOM 1992 C CA . ILE A 1 243 ? -4.741 11.965 -15.75 1 96.01 243 ILE A CA 1
ATOM 1993 C C . ILE A 1 243 ? -6.121 12.614 -15.827 1 96.01 243 ILE A C 1
ATOM 1995 O O . ILE A 1 243 ? -6.28 13.792 -15.5 1 96.01 243 ILE A O 1
ATOM 1999 N N . ALA A 1 244 ? -7.065 11.845 -16.22 1 97.61 244 ALA A N 1
ATOM 2000 C CA . ALA A 1 244 ? -8.429 12.356 -16.327 1 97.61 244 ALA A CA 1
ATOM 2001 C C . ALA A 1 244 ? -8.934 12.856 -14.976 1 97.61 244 ALA A C 1
ATOM 2003 O O . ALA A 1 244 ? -9.546 13.923 -14.892 1 97.61 244 ALA A O 1
ATOM 2004 N N . LEU A 1 245 ? -8.689 12.142 -13.943 1 98.01 245 LEU A N 1
ATOM 2005 C CA . LEU A 1 245 ? -9.109 12.551 -12.607 1 98.01 245 LEU A CA 1
ATOM 2006 C C . LEU A 1 245 ? -8.349 13.793 -12.155 1 98.01 245 LEU A C 1
ATOM 2008 O O . LEU A 1 245 ? -8.921 14.675 -11.509 1 98.01 245 LEU A O 1
ATOM 2012 N N . LEU A 1 246 ? -7.075 13.863 -12.554 1 96.59 246 LEU A N 1
ATOM 2013 C CA . LEU A 1 246 ? -6.228 14.981 -12.152 1 96.59 246 LEU A CA 1
ATOM 2014 C C . LEU A 1 246 ? -6.632 16.258 -12.881 1 96.59 246 LEU A C 1
ATOM 2016 O O . LEU A 1 246 ? -6.167 17.347 -12.538 1 96.59 246 LEU A O 1
ATOM 2020 N N . ASN A 1 247 ? -7.48 16.129 -13.817 1 96.93 247 ASN A N 1
ATOM 2021 C CA . ASN A 1 247 ? -8.027 17.311 -14.475 1 96.93 247 ASN A CA 1
ATOM 2022 C C . ASN A 1 247 ? -9.145 17.944 -13.652 1 96.93 247 ASN A C 1
ATOM 2024 O O . ASN A 1 247 ? -9.674 18.995 -14.019 1 96.93 247 ASN A O 1
ATOM 2028 N N . SER A 1 248 ? -9.466 17.346 -12.5 1 97.47 248 SER A N 1
ATOM 2029 C CA . SER A 1 248 ? -10.366 17.942 -11.519 1 97.47 248 SER A CA 1
ATOM 2030 C C . SER A 1 248 ? -9.609 18.845 -10.551 1 97.47 248 SER A C 1
ATOM 2032 O O . SER A 1 248 ? -8.38 18.795 -10.48 1 97.47 248 SER A O 1
ATOM 2034 N N . ASP A 1 249 ? -10.361 19.694 -9.849 1 96.31 249 ASP A N 1
ATOM 2035 C CA . ASP A 1 249 ? -9.762 20.568 -8.845 1 96.31 249 ASP A CA 1
ATOM 2036 C C . ASP A 1 249 ? -9.801 19.923 -7.462 1 96.31 249 ASP A C 1
ATOM 2038 O O . ASP A 1 249 ? -8.923 20.169 -6.632 1 96.31 249 ASP A O 1
ATOM 2042 N N . LEU A 1 250 ? -10.846 19.227 -7.246 1 97.04 250 LEU A N 1
ATOM 2043 C CA . LEU A 1 250 ? -11.063 18.516 -5.991 1 97.04 250 LEU A CA 1
ATOM 2044 C C . LEU A 1 250 ? -11.532 17.088 -6.248 1 97.04 250 LEU A C 1
ATOM 2046 O O . LEU A 1 250 ? -12.47 16.868 -7.018 1 97.04 250 LEU A O 1
ATOM 2050 N N . ILE A 1 251 ? -10.849 16.166 -5.679 1 97.95 251 ILE A N 1
ATOM 2051 C CA . ILE A 1 251 ? -11.218 14.76 -5.798 1 97.95 251 ILE A CA 1
ATOM 2052 C C . ILE A 1 251 ? -11.581 14.203 -4.423 1 97.95 251 ILE A C 1
ATOM 2054 O O . ILE A 1 251 ? -10.791 14.295 -3.481 1 97.95 251 ILE A O 1
ATOM 2058 N N . GLY A 1 252 ? -12.749 13.639 -4.311 1 96.77 252 GLY A N 1
ATOM 2059 C CA . GLY A 1 252 ? -13.24 13.159 -3.029 1 96.77 252 GLY A CA 1
ATOM 2060 C C . GLY A 1 252 ? -13.323 11.646 -2.951 1 96.77 252 GLY A C 1
ATOM 2061 O O . GLY A 1 252 ? -13.62 10.983 -3.947 1 96.77 252 GLY A O 1
ATOM 2062 N N . PHE A 1 253 ? -13.06 11.121 -1.744 1 94.69 253 PHE A N 1
ATOM 2063 C CA . PHE A 1 253 ? -13.172 9.705 -1.414 1 94.69 253 PHE A CA 1
ATOM 2064 C C . PHE A 1 253 ? -13.905 9.514 -0.092 1 94.69 253 PHE A C 1
ATOM 2066 O O . PHE A 1 253 ? -13.919 10.413 0.752 1 94.69 253 PHE A O 1
ATOM 2073 N N . HIS A 1 254 ? -14.38 8.338 0.094 1 92.5 254 HIS A N 1
ATOM 2074 C CA . HIS A 1 254 ? -15.117 8.051 1.319 1 92.5 254 HIS A CA 1
ATOM 2075 C C . HIS A 1 254 ? -14.168 7.842 2.496 1 92.5 254 HIS A C 1
ATOM 2077 O O . HIS A 1 254 ? -14.475 8.235 3.623 1 92.5 254 HIS A O 1
ATOM 2083 N N . THR A 1 255 ? -13.117 7.154 2.221 1 88.41 255 THR A N 1
ATOM 2084 C CA . THR A 1 255 ? -12.215 6.77 3.301 1 88.41 255 THR A CA 1
ATOM 2085 C C . THR A 1 255 ? -10.781 7.184 2.981 1 88.41 255 THR A C 1
ATOM 2087 O O . THR A 1 255 ? -10.444 7.424 1.82 1 88.41 255 THR A O 1
ATOM 2090 N N . PHE A 1 256 ? -9.959 7.27 3.946 1 83.23 256 PHE A N 1
ATOM 2091 C CA . PHE A 1 256 ? -8.551 7.602 3.77 1 83.23 256 PHE A CA 1
ATOM 2092 C C . PHE A 1 256 ? -7.838 6.527 2.958 1 83.23 256 PHE A C 1
ATOM 2094 O O . PHE A 1 256 ? -6.938 6.83 2.172 1 83.23 256 PHE A O 1
ATOM 2101 N N . ASP A 1 257 ? -8.216 5.28 3.162 1 86.34 257 ASP A N 1
ATOM 2102 C CA . ASP A 1 257 ? -7.58 4.185 2.436 1 86.34 257 ASP A CA 1
ATOM 2103 C C . ASP A 1 257 ? -7.727 4.368 0.927 1 86.34 257 ASP A C 1
ATOM 2105 O O . ASP A 1 257 ? -6.77 4.168 0.176 1 86.34 257 ASP A O 1
ATOM 2109 N N . TYR A 1 258 ? -8.899 4.773 0.527 1 92.68 258 TYR A N 1
ATOM 2110 C CA . TYR A 1 258 ? -9.128 4.982 -0.898 1 92.68 258 TYR A CA 1
ATOM 2111 C C . TYR A 1 258 ? -8.267 6.122 -1.428 1 92.68 258 TYR A C 1
ATOM 2113 O O . TYR A 1 258 ? -7.661 6.007 -2.496 1 92.68 258 TYR A O 1
ATOM 2121 N N . ALA A 1 259 ? -8.233 7.18 -0.694 1 91.02 259 ALA A N 1
ATOM 2122 C CA . ALA A 1 259 ? -7.423 8.333 -1.077 1 91.02 259 ALA A CA 1
ATOM 2123 C C . ALA A 1 259 ? -5.943 7.968 -1.138 1 91.02 259 ALA A C 1
ATOM 2125 O O . ALA A 1 259 ? -5.236 8.367 -2.067 1 91.02 259 ALA A O 1
ATOM 2126 N N . ARG A 1 260 ? -5.508 7.24 -0.143 1 87.09 260 ARG A N 1
ATOM 2127 C CA . ARG A 1 260 ? -4.111 6.825 -0.073 1 87.09 260 ARG A CA 1
ATOM 2128 C C . ARG A 1 260 ? -3.733 5.968 -1.276 1 87.09 260 ARG A C 1
ATOM 2130 O O . ARG A 1 260 ? -2.641 6.114 -1.83 1 87.09 260 ARG A O 1
ATOM 2137 N N . HIS A 1 261 ? -4.558 5 -1.625 1 92.33 261 HIS A N 1
ATOM 2138 C CA . HIS A 1 261 ? -4.31 4.165 -2.795 1 92.33 261 HIS A CA 1
ATOM 2139 C C . HIS A 1 261 ? -4.219 5.007 -4.064 1 92.33 261 HIS A C 1
ATOM 2141 O O . HIS A 1 261 ? -3.357 4.768 -4.912 1 92.33 261 HIS A O 1
ATOM 2147 N N . PHE A 1 262 ? -5.087 5.965 -4.162 1 96.16 262 PHE A N 1
ATOM 2148 C CA . PHE A 1 262 ? -5.051 6.868 -5.306 1 96.16 262 PHE A CA 1
ATOM 2149 C C . PHE A 1 262 ? -3.73 7.625 -5.358 1 96.16 262 PHE A C 1
ATOM 2151 O O . PHE A 1 262 ? -3.093 7.702 -6.411 1 96.16 262 PHE A O 1
ATOM 2158 N N . LEU A 1 263 ? -3.353 8.173 -4.273 1 88.65 263 LEU A N 1
ATOM 2159 C CA . LEU A 1 263 ? -2.121 8.948 -4.18 1 88.65 263 LEU A CA 1
ATOM 2160 C C . LEU A 1 263 ? -0.907 8.081 -4.498 1 88.65 263 LEU A C 1
ATOM 2162 O O . LEU A 1 263 ? 0.011 8.521 -5.193 1 88.65 263 LEU A O 1
ATOM 2166 N N . ALA A 1 264 ? -0.942 6.876 -4.01 1 86.98 264 ALA A N 1
ATOM 2167 C CA . ALA A 1 264 ? 0.135 5.937 -4.313 1 86.98 264 ALA A CA 1
ATOM 2168 C C . ALA A 1 264 ? 0.213 5.657 -5.811 1 86.98 264 ALA A C 1
ATOM 2170 O O . ALA A 1 264 ? 1.306 5.548 -6.372 1 86.98 264 ALA A O 1
ATOM 2171 N N . CYS A 1 265 ? -0.901 5.488 -6.447 1 93.1 265 CYS A N 1
ATOM 2172 C CA . CYS A 1 265 ? -0.934 5.27 -7.889 1 93.1 265 CYS A CA 1
ATOM 2173 C C . CYS A 1 265 ? -0.358 6.469 -8.635 1 93.1 265 CYS A C 1
ATOM 2175 O O . CYS A 1 265 ? 0.392 6.304 -9.598 1 93.1 265 CYS A O 1
ATOM 2177 N N . CYS A 1 266 ? -0.713 7.673 -8.2 1 91.11 266 CYS A N 1
ATOM 2178 C CA . CYS A 1 266 ? -0.187 8.881 -8.827 1 91.11 266 CYS A CA 1
ATOM 2179 C C . CYS A 1 266 ? 1.329 8.952 -8.688 1 91.11 266 CYS A C 1
ATOM 2181 O O . CYS A 1 266 ? 2.026 9.323 -9.633 1 91.11 266 CYS A O 1
ATOM 2183 N N . SER A 1 267 ? 1.783 8.603 -7.569 1 82.05 267 SER A N 1
ATOM 2184 C CA . SER A 1 267 ? 3.221 8.619 -7.321 1 82.05 267 SER A CA 1
ATOM 2185 C C . SER A 1 267 ? 3.939 7.566 -8.158 1 82.05 267 SER A C 1
ATOM 2187 O O . SER A 1 267 ? 4.907 7.873 -8.855 1 82.05 267 SER A O 1
ATOM 2189 N N . ARG A 1 268 ? 3.477 6.401 -8.221 1 82.14 268 ARG A N 1
ATOM 2190 C CA . ARG A 1 268 ? 4.172 5.264 -8.817 1 82.14 268 ARG A CA 1
ATOM 2191 C C . ARG A 1 268 ? 4.041 5.278 -10.336 1 82.14 268 ARG A C 1
ATOM 2193 O O . ARG A 1 268 ? 4.964 4.875 -11.047 1 82.14 268 ARG A O 1
ATOM 2200 N N . MET A 1 269 ? 2.956 5.707 -10.8 1 86.3 269 MET A N 1
ATOM 2201 C CA . MET A 1 269 ? 2.716 5.622 -12.238 1 86.3 269 MET A CA 1
ATOM 2202 C C . MET A 1 269 ? 3.079 6.932 -12.929 1 86.3 269 MET A C 1
ATOM 2204 O O . MET A 1 269 ? 3.53 6.929 -14.075 1 86.3 269 MET A O 1
ATOM 2208 N N . LEU A 1 270 ? 2.842 8.025 -12.165 1 85.18 270 LEU A N 1
ATOM 2209 C CA . LEU A 1 270 ? 3.053 9.313 -12.817 1 85.18 270 LEU A CA 1
ATOM 2210 C C . LEU A 1 270 ? 4.236 10.049 -12.198 1 85.18 270 LEU A C 1
ATOM 2212 O O . LEU A 1 270 ? 4.629 11.115 -12.676 1 85.18 270 LEU A O 1
ATOM 2216 N N . GLY A 1 271 ? 4.808 9.498 -11.112 1 76.5 271 GLY A N 1
ATOM 2217 C CA . GLY A 1 271 ? 5.965 10.127 -10.494 1 76.5 271 GLY A CA 1
ATOM 2218 C C . GLY A 1 271 ? 5.622 11.399 -9.742 1 76.5 271 GLY A C 1
ATOM 2219 O O . GLY A 1 271 ? 6.464 12.288 -9.6 1 76.5 271 GLY A O 1
ATOM 2220 N N . LEU A 1 272 ? 4.369 11.455 -9.271 1 80.52 272 LEU A N 1
ATOM 2221 C CA . LEU A 1 272 ? 3.925 12.682 -8.62 1 80.52 272 LEU A CA 1
ATOM 2222 C C . LEU A 1 272 ? 4.115 12.596 -7.109 1 80.52 272 LEU A C 1
ATOM 2224 O O . LEU A 1 272 ? 3.98 11.52 -6.523 1 80.52 272 LEU A O 1
ATOM 2228 N N . SER A 1 273 ? 4.442 13.69 -6.569 1 71.38 273 SER A N 1
ATOM 2229 C CA . SER A 1 273 ? 4.528 13.8 -5.116 1 71.38 273 SER A CA 1
ATOM 2230 C C . SER A 1 273 ? 3.297 14.492 -4.54 1 71.38 273 SER A C 1
ATOM 2232 O O . SER A 1 273 ? 2.696 15.347 -5.193 1 71.38 273 SER A O 1
ATOM 2234 N N . TYR A 1 274 ? 2.898 14.011 -3.477 1 74.31 274 TYR A N 1
ATOM 2235 C CA . TYR A 1 274 ? 1.782 14.642 -2.781 1 74.31 274 TYR A CA 1
ATOM 2236 C C . TYR A 1 274 ? 2.17 15.018 -1.356 1 74.31 274 TYR A C 1
ATOM 2238 O O . TYR A 1 274 ? 3.155 14.507 -0.819 1 74.31 274 TYR A O 1
ATOM 2246 N N . GLY A 1 275 ? 1.557 16.018 -0.842 1 67.98 275 GLY A N 1
ATOM 2247 C CA . GLY A 1 275 ? 1.801 16.494 0.511 1 67.98 275 GLY A CA 1
ATOM 2248 C C . GLY A 1 275 ? 0.7 17.397 1.033 1 67.98 275 GLY A C 1
ATOM 2249 O O . GLY A 1 275 ? -0.363 17.507 0.419 1 67.98 275 GLY A O 1
ATOM 2250 N N . SER A 1 276 ? 0.915 17.75 2.254 1 63.33 276 SER A N 1
ATOM 2251 C CA . SER A 1 276 ? -0.036 18.652 2.895 1 63.33 276 SER A CA 1
ATOM 2252 C C . SER A 1 276 ? 0.288 20.109 2.584 1 63.33 276 SER A C 1
ATOM 2254 O O . SER A 1 276 ? 1.448 20.521 2.656 1 63.33 276 SER A O 1
ATOM 2256 N N . LYS A 1 277 ? -0.522 20.764 1.86 1 57.46 277 LYS A N 1
ATOM 2257 C CA . LYS A 1 277 ? -0.402 22.207 1.669 1 57.46 277 LYS A CA 1
ATOM 2258 C C . LYS A 1 277 ? -1.528 22.951 2.38 1 57.46 277 LYS A C 1
ATOM 2260 O O . LYS A 1 277 ? -2.702 22.781 2.043 1 57.46 277 LYS A O 1
ATOM 2265 N N . ARG A 1 278 ? -1.242 23.651 3.319 1 52.31 278 ARG A N 1
ATOM 2266 C CA . ARG A 1 278 ? -2.188 24.481 4.058 1 52.31 278 ARG A CA 1
ATOM 2267 C C . ARG A 1 278 ? -3.226 23.623 4.774 1 52.31 278 ARG A C 1
ATOM 2269 O O . ARG A 1 278 ? -4.423 23.912 4.717 1 52.31 278 ARG A O 1
ATOM 2276 N N . GLY A 1 279 ? -2.765 22.501 5.118 1 59.91 279 GLY A N 1
ATOM 2277 C CA . GLY A 1 279 ? -3.66 21.677 5.915 1 59.91 279 GLY A CA 1
ATOM 2278 C C . GLY A 1 279 ? -4.442 20.674 5.088 1 59.91 279 GLY A C 1
ATOM 2279 O O . GLY A 1 279 ? -5.217 19.884 5.632 1 59.91 279 GLY A O 1
ATOM 2280 N N . TYR A 1 280 ? -4.258 20.745 3.799 1 70.91 280 TYR A N 1
ATOM 2281 C CA . TYR A 1 280 ? -4.992 19.828 2.935 1 70.91 280 TYR A CA 1
ATOM 2282 C C . TYR A 1 280 ? -4.039 18.919 2.168 1 70.91 280 TYR A C 1
ATOM 2284 O O . TYR A 1 280 ? -2.891 19.29 1.91 1 70.91 280 TYR A O 1
ATOM 2292 N N . ILE A 1 281 ? -4.588 17.781 1.923 1 79.24 281 ILE A N 1
ATOM 2293 C CA . ILE A 1 281 ? -3.81 16.882 1.076 1 79.24 281 ILE A CA 1
ATOM 2294 C C . ILE A 1 281 ? -3.954 17.298 -0.386 1 79.24 281 ILE A C 1
ATOM 2296 O O . ILE A 1 281 ? -5.057 17.607 -0.844 1 79.24 281 ILE A O 1
ATOM 2300 N N . GLY A 1 282 ? -2.878 17.428 -0.998 1 82.81 282 GLY A N 1
ATOM 2301 C CA . GLY A 1 282 ? -2.968 17.849 -2.387 1 82.81 282 GLY A CA 1
ATOM 2302 C C . GLY A 1 282 ? -1.802 17.372 -3.232 1 82.81 282 GLY A C 1
ATOM 2303 O O . GLY A 1 282 ? -0.822 16.842 -2.704 1 82.81 282 GLY A O 1
ATOM 2304 N N . ILE A 1 283 ? -1.987 17.396 -4.557 1 85.83 283 ILE A N 1
ATOM 2305 C CA . ILE A 1 283 ? -0.99 17.074 -5.573 1 85.83 283 ILE A CA 1
ATOM 2306 C C . ILE A 1 283 ? -0.699 18.31 -6.42 1 85.83 283 ILE A C 1
ATOM 2308 O O . ILE A 1 283 ? -1.622 18.981 -6.887 1 85.83 283 ILE A O 1
ATOM 2312 N N . ASP A 1 284 ? 0.461 18.538 -6.428 1 79.8 284 ASP A N 1
ATOM 2313 C CA . ASP A 1 284 ? 0.852 19.561 -7.393 1 79.8 284 ASP A CA 1
ATOM 2314 C C . ASP A 1 284 ? 0.974 18.973 -8.797 1 79.8 284 ASP A C 1
ATOM 2316 O O . ASP A 1 284 ? 1.818 18.109 -9.044 1 79.8 284 ASP A O 1
ATOM 2320 N N . TYR A 1 285 ? -0.687 18.589 -8.784 1 85.24 285 TYR A N 1
ATOM 2321 C CA . TYR A 1 285 ? -0.696 18.067 -10.146 1 85.24 285 TYR A CA 1
ATOM 2322 C C . TYR A 1 285 ? -0.745 19.2 -11.164 1 85.24 285 TYR A C 1
ATOM 2324 O O . TYR A 1 285 ? -1.817 19.737 -11.453 1 85.24 285 TYR A O 1
ATOM 2332 N N . TYR A 1 286 ? 1.272 20.472 -12.554 1 80.95 286 TYR A N 1
ATOM 2333 C CA . TYR A 1 286 ? 1.478 21.487 -13.581 1 80.95 286 TYR A CA 1
ATOM 2334 C C . TYR A 1 286 ? 1.008 22.855 -13.098 1 80.95 286 TYR A C 1
ATOM 2336 O O . TYR A 1 286 ? 0.247 23.536 -13.789 1 80.95 286 TYR A O 1
ATOM 2344 N N . GLY A 1 287 ? 1.423 23.293 -11.989 1 77.97 287 GLY A N 1
ATOM 2345 C CA . GLY A 1 287 ? 1.121 24.6 -11.427 1 77.97 287 GLY A CA 1
ATOM 2346 C C . GLY A 1 287 ? -0.24 24.662 -10.759 1 77.97 287 GLY A C 1
ATOM 2347 O O . GLY A 1 287 ? -0.624 25.7 -10.217 1 77.97 287 GLY A O 1
ATOM 2348 N N . ARG A 1 288 ? -0.91 23.53 -10.812 1 85.22 288 ARG A N 1
ATOM 2349 C CA . ARG A 1 288 ? -2.215 23.429 -10.166 1 85.22 288 ARG A CA 1
ATOM 2350 C C . ARG A 1 288 ? -2.13 22.6 -8.889 1 85.22 288 ARG A C 1
ATOM 2352 O O . ARG A 1 288 ? -1.368 21.634 -8.819 1 85.22 288 ARG A O 1
ATOM 2359 N N . ALA A 1 289 ? -2.872 23.07 -7.933 1 83.74 289 ALA A N 1
ATOM 2360 C CA . ALA A 1 289 ? -3.015 22.281 -6.713 1 83.74 289 ALA A CA 1
ATOM 2361 C C . ALA A 1 289 ? -4.326 21.499 -6.715 1 83.74 289 ALA A C 1
ATOM 2363 O O . ALA A 1 289 ? -5.403 22.081 -6.563 1 83.74 289 ALA A O 1
ATOM 2364 N N . ILE A 1 290 ? -4.227 20.267 -6.931 1 93.05 290 ILE A N 1
ATOM 2365 C CA . ILE A 1 290 ? -5.401 19.403 -6.874 1 93.05 290 ILE A CA 1
ATOM 2366 C C . ILE A 1 290 ? -5.605 18.902 -5.446 1 93.05 290 ILE A C 1
ATOM 2368 O O . ILE A 1 290 ? -4.714 18.273 -4.87 1 93.05 290 ILE A O 1
ATOM 2372 N N . SER A 1 291 ? -6.745 19.167 -4.906 1 91.48 291 SER A N 1
ATOM 2373 C CA . SER A 1 291 ? -7.011 18.815 -3.515 1 91.48 291 SER A CA 1
ATOM 2374 C C . SER A 1 291 ? -7.712 17.465 -3.41 1 91.48 291 SER A C 1
ATOM 2376 O O . SER A 1 291 ? -8.454 17.073 -4.314 1 91.48 291 SER A O 1
ATOM 2378 N N . ILE A 1 292 ? -7.433 16.812 -2.348 1 92.02 292 ILE A N 1
ATOM 2379 C CA . ILE A 1 292 ? -8.057 15.53 -2.041 1 92.02 292 ILE A CA 1
ATOM 2380 C C . ILE A 1 292 ? -8.937 15.669 -0.801 1 92.02 292 ILE A C 1
ATOM 2382 O O . ILE A 1 292 ? -8.487 16.164 0.235 1 92.02 292 ILE A O 1
ATOM 2386 N N . LYS A 1 293 ? -10.162 15.294 -0.944 1 91 293 LYS A N 1
ATOM 2387 C CA . LYS A 1 293 ? -11.092 15.367 0.179 1 91 293 LYS A CA 1
ATOM 2388 C C . LYS A 1 293 ? -11.498 13.973 0.648 1 91 293 LYS A C 1
ATOM 2390 O O . LYS A 1 293 ? -11.859 13.119 -0.165 1 91 293 LYS A O 1
ATOM 2395 N N . ILE A 1 294 ? -11.337 13.726 1.881 1 88.17 294 ILE A N 1
ATOM 2396 C CA . ILE A 1 294 ? -11.776 12.477 2.495 1 88.17 294 ILE A CA 1
ATOM 2397 C C . ILE A 1 294 ? -12.979 12.741 3.398 1 88.17 294 ILE A C 1
ATOM 2399 O O . ILE A 1 294 ? -12.85 13.382 4.443 1 88.17 294 ILE A O 1
ATOM 2403 N N . ILE A 1 295 ? -14.095 12.267 3.011 1 89.4 295 ILE A N 1
ATOM 2404 C CA . ILE A 1 295 ? -15.297 12.508 3.802 1 89.4 295 ILE A CA 1
ATOM 2405 C C . ILE A 1 295 ? -16.323 11.41 3.53 1 89.4 295 ILE A C 1
ATOM 2407 O O . ILE A 1 295 ? -16.772 11.24 2.394 1 89.4 295 ILE A O 1
ATOM 2411 N N . PRO A 1 296 ? -16.698 10.678 4.553 1 89.97 296 PRO A N 1
ATOM 2412 C CA . PRO A 1 296 ? -17.737 9.667 4.348 1 89.97 296 PRO A CA 1
ATOM 2413 C C . PRO A 1 296 ? -19.099 10.277 4.025 1 89.97 296 PRO A C 1
ATOM 2415 O O . PRO A 1 296 ? -19.455 11.325 4.571 1 89.97 296 PRO A O 1
ATOM 2418 N N . VAL A 1 297 ? -19.751 9.631 3.171 1 92.78 297 VAL A N 1
ATOM 2419 C CA . VAL A 1 297 ? -21.119 10.05 2.886 1 92.78 297 VAL A CA 1
ATOM 2420 C C . VAL A 1 297 ? -22.056 9.531 3.974 1 92.78 297 VAL A C 1
ATOM 2422 O O . VAL A 1 297 ? -21.839 8.449 4.524 1 92.78 297 VAL A O 1
ATOM 2425 N N . GLY A 1 298 ? -23.093 10.323 4.371 1 91.51 298 GLY A N 1
ATOM 2426 C CA . GLY A 1 298 ? -24.092 9.913 5.345 1 91.51 298 GLY A CA 1
ATOM 2427 C C . GLY A 1 298 ? -25.431 9.573 4.72 1 91.51 298 GLY A C 1
ATOM 2428 O O . GLY A 1 298 ? -25.517 9.337 3.513 1 91.51 298 GLY A O 1
ATOM 2429 N N . ILE A 1 299 ? -26.413 9.424 5.54 1 93.42 299 ILE A N 1
ATOM 2430 C CA . ILE A 1 299 ? -27.758 9.109 5.071 1 93.42 299 ILE A CA 1
ATOM 2431 C C . ILE A 1 299 ? -28.634 10.358 5.141 1 93.42 299 ILE A C 1
ATOM 2433 O O . ILE A 1 299 ? -28.254 11.357 5.755 1 93.42 299 ILE A O 1
ATOM 2437 N N . HIS A 1 300 ? -29.731 10.272 4.434 1 93.74 300 HIS A N 1
ATOM 2438 C CA . HIS A 1 300 ? -30.709 11.353 4.479 1 93.74 300 HIS A CA 1
ATOM 2439 C C . HIS A 1 300 ? -31.638 11.207 5.68 1 93.74 300 HIS A C 1
ATOM 2441 O O . HIS A 1 300 ? -32.671 10.539 5.593 1 93.74 300 HIS A O 1
ATOM 2447 N N . MET A 1 301 ? -31.465 12.018 6.717 1 92.16 301 MET A N 1
ATOM 2448 C CA . MET A 1 301 ? -32.202 11.909 7.973 1 92.16 301 MET A CA 1
ATOM 2449 C C . MET A 1 301 ? -33.68 12.225 7.765 1 92.16 301 MET A C 1
ATOM 2451 O O . MET A 1 301 ? -34.548 11.535 8.302 1 92.16 301 MET A O 1
ATOM 2455 N N . GLY A 1 302 ? -33.912 13.255 7.002 1 89.72 302 GLY A N 1
ATOM 2456 C CA . GLY A 1 302 ? -35.288 13.66 6.763 1 89.72 302 GLY A CA 1
ATOM 2457 C C . GLY A 1 302 ? -36.118 12.585 6.088 1 89.72 302 GLY A C 1
ATOM 2458 O O . GLY A 1 302 ? -37.258 12.332 6.484 1 89.72 302 GLY A O 1
ATOM 2459 N N . GLN A 1 303 ? -35.585 11.969 5.155 1 90.78 303 GLN A N 1
ATOM 2460 C CA . GLN A 1 303 ? -36.286 10.906 4.443 1 90.78 303 GLN A CA 1
ATOM 2461 C C . GLN A 1 303 ? -36.566 9.72 5.362 1 90.78 303 GLN A C 1
ATOM 2463 O O . GLN A 1 303 ? -37.675 9.182 5.368 1 90.78 303 GLN A O 1
ATOM 2468 N N . LEU A 1 304 ? -35.609 9.278 6.083 1 93.33 304 LEU A N 1
ATOM 2469 C CA . LEU A 1 304 ? -35.759 8.116 6.953 1 93.33 304 LEU A CA 1
ATOM 2470 C C . LEU A 1 304 ? -36.792 8.383 8.043 1 93.33 304 LEU A C 1
ATOM 2472 O O . LEU A 1 304 ? -37.603 7.511 8.362 1 93.33 304 LEU A O 1
ATOM 2476 N N . GLN A 1 305 ? -36.775 9.583 8.573 1 92.84 305 GLN A N 1
ATOM 2477 C CA . GLN A 1 305 ? -37.748 9.945 9.598 1 92.84 305 GLN A CA 1
ATOM 2478 C C . GLN A 1 305 ? -39.164 9.968 9.03 1 92.84 305 GLN A C 1
ATOM 2480 O O . GLN A 1 305 ? -40.11 9.533 9.689 1 92.84 305 GLN A O 1
ATOM 2485 N N . SER A 1 306 ? -39.216 10.424 7.838 1 93.4 306 SER A N 1
ATOM 2486 C CA . SER A 1 306 ? -40.511 10.451 7.167 1 93.4 306 SER A CA 1
ATOM 2487 C C . SER A 1 306 ? -41.044 9.04 6.938 1 93.4 306 SER A C 1
ATOM 2489 O O . SER A 1 306 ? -42.222 8.77 7.177 1 93.4 306 SER A O 1
ATOM 2491 N N . VAL A 1 307 ? -40.237 8.177 6.557 1 95.24 307 VAL A N 1
ATOM 2492 C CA . VAL A 1 307 ? -40.632 6.803 6.267 1 95.24 307 VAL A CA 1
ATOM 2493 C C . VAL A 1 307 ? -41.007 6.088 7.564 1 95.24 307 VAL A C 1
ATOM 2495 O O . VAL A 1 307 ? -41.97 5.318 7.599 1 95.24 307 VAL A O 1
ATOM 2498 N N . LEU A 1 308 ? -40.323 6.354 8.658 1 96.09 308 LEU A N 1
ATOM 2499 C CA . LEU A 1 308 ? -40.575 5.747 9.961 1 96.09 308 LEU A CA 1
ATOM 2500 C C . LEU A 1 308 ? -41.946 6.15 10.493 1 96.09 308 LEU A C 1
ATOM 2502 O O . LEU A 1 308 ? -42.566 5.403 11.252 1 96.09 308 LEU A O 1
ATOM 2506 N N . SER A 1 309 ? -42.406 7.281 10.009 1 95.07 309 SER A N 1
ATOM 2507 C CA . SER A 1 309 ? -43.654 7.825 10.535 1 95.07 309 SER A CA 1
ATOM 2508 C C . SER A 1 309 ? -44.84 7.435 9.659 1 95.07 309 SER A C 1
ATOM 2510 O O . SER A 1 309 ? -45.983 7.786 9.961 1 95.07 309 SER A O 1
ATOM 2512 N N . GLN A 1 310 ? -44.615 6.658 8.675 1 95.85 310 GLN A N 1
ATOM 2513 C CA . GLN A 1 310 ? -45.689 6.256 7.773 1 95.85 310 GLN A CA 1
ATOM 2514 C C . GLN A 1 310 ? -46.523 5.13 8.377 1 95.85 310 GLN A C 1
ATOM 2516 O O . GLN A 1 310 ? -45.989 4.25 9.055 1 95.85 310 GLN A O 1
ATOM 2521 N N . SER A 1 311 ? -47.762 5.084 8.039 1 95.99 311 SER A N 1
ATOM 2522 C CA . SER A 1 311 ? -48.673 4.051 8.521 1 95.99 311 SER A CA 1
ATOM 2523 C C . SER A 1 311 ? -48.318 2.686 7.942 1 95.99 311 SER A C 1
ATOM 2525 O O . SER A 1 311 ? -48.449 1.665 8.62 1 95.99 311 SER A O 1
ATOM 2527 N N . LYS A 1 312 ? -47.866 2.73 6.756 1 96.79 312 LYS A N 1
ATOM 2528 C CA . LYS A 1 312 ? -47.491 1.471 6.118 1 96.79 312 LYS A CA 1
ATOM 2529 C C . LYS A 1 312 ? -46.313 0.82 6.837 1 96.79 312 LYS A C 1
ATOM 2531 O O . LYS A 1 312 ? -46.236 -0.407 6.929 1 96.79 312 LYS A O 1
ATOM 2536 N N . THR A 1 313 ? -45.416 1.642 7.308 1 97.49 313 THR A N 1
ATOM 2537 C CA . THR A 1 313 ? -44.276 1.125 8.057 1 97.49 313 THR A CA 1
ATOM 2538 C C . THR A 1 313 ? -44.732 0.497 9.371 1 97.49 313 THR A C 1
ATOM 2540 O O . THR A 1 313 ? -44.272 -0.586 9.74 1 97.49 313 THR A O 1
ATOM 2543 N N . GLU A 1 314 ? -45.666 1.15 10.018 1 96.93 314 GLU A N 1
ATOM 2544 C CA . GLU A 1 314 ? -46.218 0.645 11.272 1 96.93 314 GLU A CA 1
ATOM 2545 C C . GLU A 1 314 ? -46.874 -0.719 11.077 1 96.93 314 GLU A C 1
ATOM 2547 O O . GLU A 1 314 ? -46.669 -1.632 11.879 1 96.93 314 GLU A O 1
ATOM 2552 N N . GLU A 1 315 ? -47.604 -0.799 10.029 1 97.38 315 GLU A N 1
ATOM 2553 C CA . GLU A 1 315 ? -48.291 -2.052 9.731 1 97.38 315 GLU A CA 1
ATOM 2554 C C . GLU A 1 315 ? -47.295 -3.177 9.463 1 97.38 315 GLU A C 1
ATOM 2556 O O . GLU A 1 315 ? -47.489 -4.306 9.918 1 97.38 315 GLU A O 1
ATOM 2561 N N . LYS A 1 316 ? -46.363 -2.867 8.718 1 97.82 316 LYS A N 1
ATOM 2562 C CA . LYS A 1 316 ? -45.353 -3.871 8.394 1 97.82 316 LYS A CA 1
ATOM 2563 C C . LYS A 1 316 ? -44.583 -4.299 9.64 1 97.82 316 LYS A C 1
ATOM 2565 O O . LYS A 1 316 ? -44.237 -5.472 9.79 1 97.82 316 LYS A O 1
ATOM 2570 N N . VAL A 1 317 ? -44.271 -3.404 10.577 1 97.97 317 VAL A N 1
ATOM 2571 C CA . VAL A 1 317 ? -43.595 -3.718 11.831 1 97.97 317 VAL A CA 1
ATOM 2572 C C . VAL A 1 317 ? -44.448 -4.684 12.65 1 97.97 317 VAL A C 1
ATOM 2574 O O . VAL A 1 317 ? -43.934 -5.656 13.208 1 97.97 317 VAL A O 1
ATOM 2577 N N . ARG A 1 318 ? -45.741 -4.49 12.671 1 97.09 318 ARG A N 1
ATOM 2578 C CA . ARG A 1 318 ? -46.65 -5.376 13.391 1 97.09 318 ARG A CA 1
ATOM 2579 C C . ARG A 1 318 ? -46.604 -6.789 12.819 1 97.09 318 ARG A C 1
ATOM 2581 O O . ARG A 1 318 ? -46.602 -7.767 13.569 1 97.09 318 ARG A O 1
ATOM 2588 N N . GLU A 1 319 ? -46.562 -6.719 11.549 1 97.73 319 GLU A N 1
ATOM 2589 C CA . GLU A 1 319 ? -46.497 -8.01 10.872 1 97.73 319 GLU A CA 1
ATOM 2590 C C . GLU A 1 319 ? -45.224 -8.765 11.243 1 97.73 319 GLU A C 1
ATOM 2592 O O . GLU A 1 319 ? -45.269 -9.963 11.531 1 97.73 319 GLU A O 1
ATOM 2597 N N . ILE A 1 320 ? -44.1 -8.142 11.264 1 98.02 320 ILE A N 1
ATOM 2598 C CA . ILE A 1 320 ? -42.808 -8.761 11.54 1 98.02 320 ILE A CA 1
ATOM 2599 C C . ILE A 1 320 ? -42.739 -9.181 13.007 1 98.02 320 ILE A C 1
ATOM 2601 O O . ILE A 1 320 ? -42.193 -10.239 13.331 1 98.02 320 ILE A O 1
ATOM 2605 N N . VAL A 1 321 ? -43.295 -8.387 13.907 1 97.02 321 VAL A N 1
ATOM 2606 C CA . VAL A 1 321 ? -43.304 -8.698 15.333 1 97.02 321 VAL A CA 1
ATOM 2607 C C . VAL A 1 321 ? -44.106 -9.974 15.579 1 97.02 321 VAL A C 1
ATOM 2609 O O . VAL A 1 321 ? -43.699 -10.828 16.371 1 97.02 321 VAL A O 1
ATOM 2612 N N . ARG A 1 322 ? -45.179 -10.114 14.85 1 96.18 322 ARG A N 1
ATOM 2613 C CA . ARG A 1 322 ? -46.013 -11.305 14.975 1 96.18 322 ARG A CA 1
ATOM 2614 C C . ARG A 1 322 ? -45.287 -12.54 14.451 1 96.18 322 ARG A C 1
ATOM 2616 O O . ARG A 1 322 ? -45.457 -13.639 14.984 1 96.18 322 ARG A O 1
ATOM 2623 N N . GLN A 1 323 ? -44.546 -12.284 13.483 1 96.04 323 GLN A N 1
ATOM 2624 C CA . GLN A 1 323 ? -43.912 -13.398 12.785 1 96.04 323 GLN A CA 1
ATOM 2625 C C . GLN A 1 323 ? -42.718 -13.931 13.57 1 96.04 323 GLN A C 1
ATOM 2627 O O . GLN A 1 323 ? -42.434 -15.13 13.541 1 96.04 323 GLN A O 1
ATOM 2632 N N . PHE A 1 324 ? -42.002 -13.088 14.329 1 96.2 324 PHE A N 1
ATOM 2633 C CA . PHE A 1 324 ? -40.741 -13.555 14.894 1 96.2 324 PHE A CA 1
ATOM 2634 C C . PHE A 1 324 ? -40.723 -13.365 16.406 1 96.2 324 PHE A C 1
ATOM 2636 O O . PHE A 1 324 ? -40.882 -14.326 17.161 1 96.2 324 PHE A O 1
ATOM 2643 N N . PRO A 1 325 ? -40.702 -12.103 16.949 1 93.6 325 PRO A N 1
ATOM 2644 C CA . PRO A 1 325 ? -40.614 -11.921 18.4 1 93.6 325 PRO A CA 1
ATOM 2645 C C . PRO A 1 32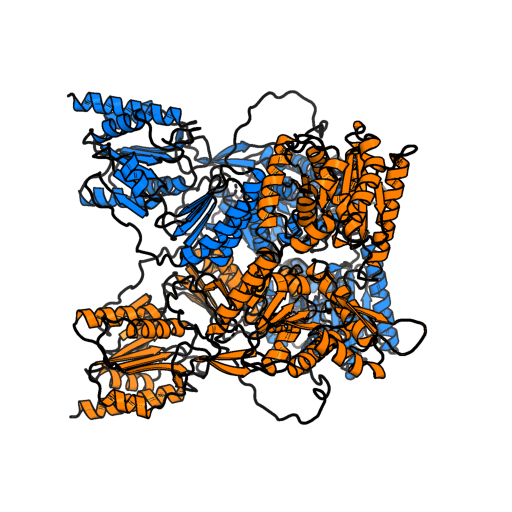5 ? -41.751 -12.611 19.15 1 93.6 325 PRO A C 1
ATOM 2647 O O . PRO A 1 325 ? -41.52 -13.243 20.184 1 93.6 325 PRO A O 1
ATOM 2650 N N . ASP A 1 326 ? -42.94 -12.5 18.637 1 94.15 326 ASP A N 1
ATOM 2651 C CA . ASP A 1 326 ? -44.101 -13.069 19.316 1 94.15 326 ASP A CA 1
ATOM 2652 C C . ASP A 1 326 ? -44.033 -14.594 19.337 1 94.15 326 ASP A C 1
ATOM 2654 O O . ASP A 1 326 ? -44.72 -15.241 20.13 1 94.15 326 ASP A O 1
ATOM 2658 N N . GLN A 1 327 ? -43.292 -15.085 18.506 1 95.26 327 GLN A N 1
ATOM 2659 C CA . GLN A 1 327 ? -43.114 -16.533 18.478 1 95.26 327 GLN A CA 1
ATOM 2660 C C . GLN A 1 327 ? -41.864 -16.949 19.248 1 95.26 327 GLN A C 1
ATOM 2662 O O . GLN A 1 327 ? -41.413 -18.091 19.139 1 95.26 327 GLN A O 1
ATOM 2667 N N . GLY A 1 328 ? -41.219 -15.996 19.878 1 94.65 328 GLY A N 1
ATOM 2668 C CA . GLY A 1 328 ? -40.051 -16.279 20.697 1 94.65 328 GLY A CA 1
ATOM 2669 C C . GLY A 1 328 ? -38.767 -16.367 19.894 1 94.65 328 GLY A C 1
ATOM 2670 O O . GLY A 1 328 ? -37.806 -17.012 20.319 1 94.65 328 GLY A O 1
ATOM 2671 N N . ARG A 1 329 ? -38.831 -15.803 18.745 1 96.86 329 ARG A N 1
ATOM 2672 C CA . ARG A 1 329 ? -37.666 -15.884 17.869 1 96.86 329 ARG A CA 1
ATOM 2673 C C . ARG A 1 329 ? -36.939 -14.545 17.8 1 96.86 329 ARG A C 1
ATOM 2675 O O . ARG A 1 329 ? -37.568 -13.499 17.631 1 96.86 329 ARG A O 1
ATOM 2682 N N . THR A 1 330 ? -35.61 -14.587 17.985 1 97.52 330 THR A N 1
ATOM 2683 C CA . THR A 1 330 ? -34.771 -13.406 17.814 1 97.52 330 THR A CA 1
ATOM 2684 C C . THR A 1 330 ? -34.318 -13.271 16.363 1 97.52 330 THR A C 1
ATOM 2686 O O . THR A 1 330 ? -33.742 -14.202 15.797 1 97.52 330 THR A O 1
ATOM 2689 N N . MET A 1 331 ? -34.524 -12.137 15.775 1 98.07 331 MET A N 1
ATOM 2690 C CA . MET A 1 331 ? -34.269 -11.953 14.349 1 98.07 331 MET A CA 1
ATOM 2691 C C . MET A 1 331 ? -32.93 -11.261 14.12 1 98.07 331 MET A C 1
ATOM 2693 O O . MET A 1 331 ? -32.686 -10.179 14.656 1 98.07 331 MET A O 1
ATOM 2697 N N . LEU A 1 332 ? -32.034 -11.892 13.378 1 98.66 332 LEU A N 1
ATOM 2698 C CA . LEU A 1 332 ? -30.859 -11.286 12.76 1 98.66 332 LEU A CA 1
ATOM 2699 C C . LEU A 1 332 ? -31.16 -10.853 11.329 1 98.66 332 LEU A C 1
ATOM 2701 O O . LEU A 1 332 ? -31.963 -11.486 10.64 1 98.66 332 LEU A O 1
ATOM 2705 N N . LEU A 1 333 ? -30.505 -9.778 10.909 1 98.79 333 LEU A N 1
ATOM 2706 C CA . LEU A 1 333 ? -30.89 -9.226 9.615 1 98.79 333 LEU A CA 1
ATOM 2707 C C . LEU A 1 333 ? -29.664 -8.972 8.745 1 98.79 333 LEU A C 1
ATOM 2709 O O . LEU A 1 333 ? -28.665 -8.425 9.218 1 98.79 333 LEU A O 1
ATOM 2713 N N . GLY A 1 334 ? -29.68 -9.446 7.513 1 98.39 334 GLY A N 1
ATOM 2714 C CA . GLY A 1 334 ? -28.768 -9.05 6.451 1 98.39 334 GLY A CA 1
ATOM 2715 C C . GLY A 1 334 ? -29.47 -8.404 5.272 1 98.39 334 GLY A C 1
ATOM 2716 O O . GLY A 1 334 ? -30.504 -8.896 4.813 1 98.39 334 GLY A O 1
ATOM 2717 N N . VAL A 1 335 ? -29.005 -7.261 4.855 1 97.53 335 VAL A N 1
ATOM 2718 C CA . VAL A 1 335 ? -29.508 -6.579 3.666 1 97.53 335 VAL A CA 1
ATOM 2719 C C . VAL A 1 335 ? -28.355 -6.302 2.704 1 97.53 335 VAL A C 1
ATOM 2721 O O . VAL A 1 335 ? -27.428 -5.559 3.034 1 97.53 335 VAL A O 1
ATOM 2724 N N . ASP A 1 336 ? -28.421 -6.928 1.519 1 95.24 336 ASP A N 1
ATOM 2725 C CA . ASP A 1 336 ? -27.329 -6.783 0.561 1 95.24 336 ASP A CA 1
ATOM 2726 C C . ASP A 1 336 ? -27.845 -6.845 -0.874 1 95.24 336 ASP A C 1
ATOM 2728 O O . ASP A 1 336 ? -28.895 -7.436 -1.137 1 95.24 336 ASP A O 1
ATOM 2732 N N . ASP A 1 337 ? -27.093 -6.24 -1.768 1 91.73 337 ASP A N 1
ATOM 2733 C CA . ASP A 1 337 ? -27.296 -6.542 -3.182 1 91.73 337 ASP A CA 1
ATOM 2734 C C . ASP A 1 337 ? -26.768 -7.932 -3.528 1 91.73 337 ASP A C 1
ATOM 2736 O O . ASP A 1 337 ? -25.784 -8.392 -2.944 1 91.73 337 ASP A O 1
ATOM 2740 N N . MET A 1 338 ? -27.466 -8.558 -4.426 1 90.78 338 MET A N 1
ATOM 2741 C CA . MET A 1 338 ? -26.957 -9.842 -4.901 1 90.78 338 MET A CA 1
ATOM 2742 C C . MET A 1 338 ? -25.697 -9.651 -5.738 1 90.78 338 MET A C 1
ATOM 2744 O O . MET A 1 338 ? -25.774 -9.507 -6.96 1 90.78 338 MET A O 1
ATOM 2748 N N . ASP A 1 339 ? -24.622 -9.641 -5.086 1 88.08 339 ASP A N 1
ATOM 2749 C CA . ASP A 1 339 ? -23.302 -9.384 -5.653 1 88.08 339 ASP A CA 1
ATOM 2750 C C . ASP A 1 339 ? -22.233 -10.228 -4.962 1 88.08 339 ASP A C 1
ATOM 2752 O O . ASP A 1 339 ? -22.305 -10.461 -3.753 1 88.08 339 ASP A O 1
ATOM 2756 N N . ILE A 1 340 ? -21.293 -10.669 -5.704 1 84.88 340 ILE A N 1
ATOM 2757 C CA . ILE A 1 340 ? -20.295 -11.607 -5.202 1 84.88 340 ILE A CA 1
ATOM 2758 C C . ILE A 1 340 ? -19.482 -10.949 -4.089 1 84.88 340 ILE A C 1
ATOM 2760 O O . ILE A 1 340 ? -18.965 -11.633 -3.202 1 84.88 340 ILE A O 1
ATOM 2764 N N . PHE A 1 341 ? -19.41 -9.685 -4.064 1 90.25 341 PHE A N 1
ATOM 2765 C CA . PHE A 1 341 ? -18.549 -8.984 -3.119 1 90.25 341 PHE A CA 1
ATOM 2766 C C . PHE A 1 341 ? -19.287 -8.71 -1.814 1 90.25 341 PHE A C 1
ATOM 2768 O O . PHE A 1 341 ? -18.695 -8.216 -0.852 1 90.25 341 PHE A O 1
ATOM 2775 N N . LYS A 1 342 ? -20.525 -9.074 -1.691 1 93 342 LYS A N 1
ATOM 2776 C CA . LYS A 1 342 ? -21.322 -8.791 -0.501 1 93 342 LYS A CA 1
ATOM 2777 C C . LYS A 1 342 ? -21.239 -9.938 0.503 1 93 342 LYS A C 1
ATOM 2779 O O . LYS A 1 342 ? -21.699 -9.81 1.639 1 93 342 LYS A O 1
ATOM 2784 N N . GLY A 1 343 ? -20.718 -11.107 0.155 1 92.56 343 GLY A N 1
ATOM 2785 C CA . GLY A 1 343 ? -20.405 -12.192 1.072 1 92.56 343 GLY A CA 1
ATOM 2786 C C . GLY A 1 343 ? -21.638 -12.851 1.66 1 92.56 343 GLY A C 1
ATOM 2787 O O . GLY A 1 343 ? -21.619 -13.302 2.807 1 92.56 343 GLY A O 1
ATOM 2788 N N . ILE A 1 344 ? -22.727 -12.856 0.891 1 95.61 344 ILE A N 1
ATOM 2789 C CA . ILE A 1 344 ? -23.983 -13.401 1.393 1 95.61 344 ILE A CA 1
ATOM 2790 C C . ILE A 1 344 ? -23.797 -14.872 1.76 1 95.61 344 ILE A C 1
ATOM 2792 O O . ILE A 1 344 ? -24.232 -15.312 2.826 1 95.61 344 ILE A O 1
ATOM 2796 N N . ASN A 1 345 ? -23.161 -15.606 0.914 1 94.03 345 ASN A N 1
ATOM 2797 C CA . ASN A 1 345 ? -22.957 -17.027 1.173 1 94.03 345 ASN A CA 1
ATOM 2798 C C . ASN A 1 345 ? -22.143 -17.254 2.443 1 94.03 345 ASN A C 1
ATOM 2800 O O . ASN A 1 345 ? -22.453 -18.148 3.233 1 94.03 345 ASN A O 1
ATOM 2804 N N . LEU A 1 346 ? -21.089 -16.543 2.622 1 94.93 346 LEU A N 1
ATOM 2805 C CA . LEU A 1 346 ? -20.261 -16.653 3.818 1 94.93 346 LEU A CA 1
ATOM 2806 C C . LEU A 1 346 ? -21.074 -16.352 5.073 1 94.93 346 LEU A C 1
ATOM 2808 O O . LEU A 1 346 ? -20.869 -16.978 6.115 1 94.93 346 LEU A O 1
ATOM 2812 N N . LYS A 1 347 ? -21.951 -15.425 4.953 1 97.34 347 LYS A N 1
ATOM 2813 C CA . LYS A 1 347 ? -22.843 -15.078 6.055 1 97.34 347 LYS A CA 1
ATOM 2814 C C . LYS A 1 347 ? -23.743 -16.253 6.425 1 97.34 347 LYS A C 1
ATOM 2816 O O . LYS A 1 347 ? -23.941 -16.543 7.607 1 97.34 347 LYS A O 1
ATOM 2821 N N . LEU A 1 348 ? -24.295 -16.883 5.415 1 97.86 348 LEU A N 1
ATOM 2822 C CA . LEU A 1 348 ? -25.141 -18.048 5.65 1 97.86 348 LEU A CA 1
ATOM 2823 C C . LEU A 1 348 ? -24.348 -19.171 6.309 1 97.86 348 LEU A C 1
ATOM 2825 O O . LEU A 1 348 ? -24.849 -19.842 7.214 1 97.86 348 LEU A O 1
ATOM 2829 N N . LEU A 1 349 ? -23.14 -19.33 5.869 1 96.47 349 LEU A N 1
ATOM 2830 C CA . LEU A 1 349 ? -22.287 -20.357 6.458 1 96.47 349 LEU A CA 1
ATOM 2831 C C . LEU A 1 349 ? -21.978 -20.037 7.917 1 96.47 349 LEU A C 1
ATOM 2833 O O . LEU A 1 349 ? -21.85 -20.944 8.742 1 96.47 349 LEU A O 1
ATOM 2837 N N . ALA A 1 350 ? -21.811 -18.8 8.218 1 97.96 350 ALA A N 1
ATOM 2838 C CA . ALA A 1 350 ? -21.588 -18.396 9.603 1 97.96 350 ALA A CA 1
ATOM 2839 C C . ALA A 1 350 ? -22.798 -18.728 10.473 1 97.96 350 ALA A C 1
ATOM 2841 O O . ALA A 1 350 ? -22.647 -19.152 11.621 1 97.96 350 ALA A O 1
ATOM 2842 N N . MET A 1 351 ? -24.014 -18.52 9.949 1 98.64 351 MET A N 1
ATOM 2843 C CA . MET A 1 351 ? -25.232 -18.904 10.657 1 98.64 351 MET A CA 1
ATOM 2844 C C . MET A 1 351 ? -25.263 -20.407 10.911 1 98.64 351 MET A C 1
ATOM 2846 O O . MET A 1 351 ? -25.625 -20.848 12.003 1 98.64 351 MET A O 1
ATOM 2850 N N . GLU A 1 352 ? -24.907 -21.115 9.871 1 98.25 352 GLU A N 1
ATOM 2851 C CA . GLU A 1 352 ? -24.815 -22.563 10.031 1 98.25 352 GLU A CA 1
ATOM 2852 C C . GLU A 1 352 ? -23.857 -22.934 11.16 1 98.25 352 GLU A C 1
ATOM 2854 O O . GLU A 1 352 ? -24.179 -23.772 12.005 1 98.25 352 GLU A O 1
ATOM 2859 N N . GLN A 1 353 ? -22.739 -22.296 11.139 1 97.76 353 GLN A N 1
ATOM 2860 C CA . GLN A 1 353 ? -21.72 -22.566 12.148 1 97.76 353 GLN A CA 1
ATOM 2861 C C . GLN A 1 353 ? -22.217 -22.202 13.544 1 97.76 353 GLN A C 1
ATOM 2863 O O . GLN A 1 353 ? -21.91 -22.893 14.518 1 97.76 353 GLN A O 1
ATOM 2868 N N . LEU A 1 354 ? -22.907 -21.139 13.669 1 98.41 354 LEU A N 1
ATOM 2869 C CA . LEU A 1 354 ? -23.496 -20.735 14.941 1 98.41 354 LEU A CA 1
ATOM 2870 C C . LEU A 1 354 ? -24.417 -21.823 15.483 1 98.41 354 LEU A C 1
ATOM 2872 O O . LEU A 1 354 ? -24.351 -22.165 16.666 1 98.41 354 LEU A O 1
ATOM 2876 N N . LEU A 1 355 ? -25.26 -22.411 14.625 1 98.31 355 LEU A N 1
ATOM 2877 C CA . LEU A 1 355 ? -26.231 -23.42 15.032 1 98.31 355 LEU A CA 1
ATOM 2878 C C . LEU A 1 355 ? -25.536 -24.724 15.408 1 98.31 355 LEU A C 1
ATOM 2880 O O . LEU A 1 355 ? -26.006 -25.453 16.284 1 98.31 355 LEU A O 1
ATOM 2884 N N . ILE A 1 356 ? -24.434 -24.969 14.735 1 97.79 356 ILE A N 1
ATOM 2885 C CA . ILE A 1 356 ? -23.662 -26.168 15.043 1 97.79 356 ILE A CA 1
ATOM 2886 C C . ILE A 1 356 ? -23.007 -26.022 16.414 1 97.79 356 ILE A C 1
ATOM 2888 O O . ILE A 1 356 ? -23.07 -26.936 17.24 1 97.79 356 ILE A O 1
ATOM 2892 N N . GLN A 1 357 ? -22.469 -24.905 16.693 1 96.85 357 GLN A N 1
ATOM 2893 C CA . GLN A 1 357 ? -21.702 -24.672 17.912 1 96.85 357 GLN A CA 1
ATOM 2894 C C . GLN A 1 357 ? -22.624 -24.466 19.111 1 96.85 357 GLN A C 1
ATOM 2896 O O . GLN A 1 357 ? -22.244 -24.751 20.248 1 96.85 357 GLN A O 1
ATOM 2901 N N . HIS A 1 358 ? -23.808 -23.967 18.794 1 97.23 358 HIS A N 1
ATOM 2902 C CA . HIS A 1 358 ? -24.757 -23.668 19.86 1 97.23 358 HIS A CA 1
ATOM 2903 C C . HIS A 1 358 ? -26.148 -24.193 19.523 1 97.23 358 HIS A C 1
ATOM 2905 O O . HIS A 1 358 ? -27.064 -23.411 19.258 1 97.23 358 HIS A O 1
ATOM 2911 N N . PRO A 1 359 ? -26.387 -25.363 19.726 1 96.33 359 PRO A N 1
ATOM 2912 C CA . PRO A 1 359 ? -27.666 -25.98 19.366 1 96.33 359 PRO A CA 1
ATOM 2913 C C . PRO A 1 359 ? -28.85 -25.35 20.095 1 96.33 359 PRO A C 1
ATOM 2915 O O . PRO A 1 359 ? -29.989 -25.447 19.629 1 96.33 359 PRO A O 1
ATOM 2918 N N . GLY A 1 360 ? -28.552 -24.67 21.139 1 96.32 360 GLY A N 1
ATOM 2919 C CA . GLY A 1 360 ? -29.599 -24.014 21.905 1 96.32 360 GLY A CA 1
ATOM 2920 C C . GLY A 1 360 ? -30.281 -22.891 21.146 1 96.32 360 GLY A C 1
ATOM 2921 O O . GLY A 1 360 ? -31.386 -22.477 21.5 1 96.32 360 GLY A O 1
ATOM 2922 N N . TYR A 1 361 ? -29.754 -22.438 20.105 1 97.3 361 TYR A N 1
ATOM 2923 C CA . TYR A 1 361 ? -30.31 -21.334 19.332 1 97.3 361 TYR A CA 1
ATOM 2924 C C . TYR A 1 361 ? -31.301 -21.841 18.291 1 97.3 361 TYR A C 1
ATOM 2926 O O . TYR A 1 361 ? -32.061 -21.058 17.715 1 97.3 361 TYR A O 1
ATOM 2934 N N . GLN A 1 362 ? -31.219 -23.126 18.028 1 97.28 362 GLN A N 1
ATOM 2935 C CA . GLN A 1 362 ? -32.165 -23.681 17.065 1 97.28 362 GLN A CA 1
ATOM 2936 C C . GLN A 1 362 ? -33.605 -23.466 17.523 1 97.28 362 GLN A C 1
ATOM 2938 O O . GLN A 1 362 ? -33.948 -23.761 18.669 1 97.28 362 GLN A O 1
ATOM 2943 N N . GLY A 1 363 ? -34.359 -22.842 16.636 1 96.54 363 GLY A N 1
ATOM 2944 C CA . GLY A 1 363 ? -35.744 -22.546 16.966 1 96.54 363 GLY A CA 1
ATOM 2945 C C . GLY A 1 363 ? -35.925 -21.188 17.618 1 96.54 363 GLY A C 1
ATOM 2946 O O . GLY A 1 363 ? -37.05 -20.705 17.757 1 96.54 363 GLY A O 1
ATOM 2947 N N . LYS A 1 364 ? -34.788 -20.568 17.918 1 97.25 364 LYS A N 1
ATOM 2948 C CA . LYS A 1 364 ? -34.875 -19.334 18.693 1 97.25 364 LYS A CA 1
ATOM 2949 C C . LYS A 1 364 ? -34.293 -18.156 17.919 1 97.25 364 LYS A C 1
ATOM 2951 O O . LYS A 1 364 ? -34.589 -16.999 18.223 1 97.25 364 LYS A O 1
ATOM 2956 N N . VAL A 1 365 ? -33.445 -18.458 17.031 1 98.25 365 VAL A N 1
ATOM 2957 C CA . VAL A 1 365 ? -32.802 -17.395 16.267 1 98.25 365 VAL A CA 1
ATOM 2958 C C . VAL A 1 365 ? -33.08 -17.588 14.778 1 98.25 365 VAL A C 1
ATOM 2960 O O . VAL A 1 365 ? -33.077 -18.716 14.28 1 98.25 365 VAL A O 1
ATOM 2963 N N . VAL A 1 366 ? -33.355 -16.534 14.058 1 98.51 366 VAL A N 1
ATOM 2964 C CA . VAL A 1 366 ? -33.624 -16.569 12.625 1 98.51 366 VAL A CA 1
ATOM 2965 C C . VAL A 1 366 ? -32.801 -15.494 11.917 1 98.51 366 VAL A C 1
ATOM 2967 O O . VAL A 1 366 ? -32.675 -14.373 12.415 1 98.51 366 VAL A O 1
ATOM 2970 N N . LEU A 1 367 ? -32.157 -15.827 10.803 1 98.82 367 LEU A N 1
ATOM 2971 C CA . LEU A 1 367 ? -31.494 -14.851 9.945 1 98.82 367 LEU A CA 1
ATOM 2972 C C . LEU A 1 367 ? -32.359 -14.515 8.735 1 98.82 367 LEU A C 1
ATOM 2974 O O . LEU A 1 367 ? -32.594 -15.369 7.877 1 98.82 367 LEU A O 1
ATOM 2978 N N . VAL A 1 368 ? -32.854 -13.332 8.702 1 98.71 368 VAL A N 1
ATOM 2979 C CA . VAL A 1 368 ? -33.548 -12.829 7.521 1 98.71 368 VAL A CA 1
ATOM 2980 C C . VAL A 1 368 ? -32.553 -12.134 6.594 1 98.71 368 VAL A C 1
ATOM 2982 O O . VAL A 1 368 ? -31.955 -11.12 6.963 1 98.71 368 VAL A O 1
ATOM 2985 N N . GLN A 1 369 ? -32.36 -12.71 5.426 1 98.59 369 GLN A N 1
ATOM 2986 C CA . GLN A 1 369 ? -31.443 -12.153 4.437 1 98.59 369 GLN A CA 1
ATOM 2987 C C . GLN A 1 369 ? -32.204 -11.546 3.262 1 98.59 369 GLN A C 1
ATOM 2989 O O . GLN A 1 369 ? -32.795 -12.269 2.458 1 98.59 369 GLN A O 1
ATOM 2994 N N . ILE A 1 370 ? -32.187 -10.239 3.201 1 97.94 370 ILE A N 1
ATOM 2995 C CA . ILE A 1 370 ? -32.757 -9.54 2.055 1 97.94 370 ILE A CA 1
ATOM 2996 C C . ILE A 1 370 ? -31.694 -9.37 0.972 1 97.94 370 ILE A C 1
ATOM 2998 O O . ILE A 1 370 ? -30.683 -8.697 1.186 1 97.94 370 ILE A O 1
ATOM 3002 N N . ALA A 1 371 ? -31.861 -9.949 -0.199 1 95.32 371 ALA A N 1
ATOM 3003 C CA . ALA A 1 371 ? -30.932 -9.876 -1.323 1 95.32 371 ALA A CA 1
ATOM 3004 C C . ALA A 1 371 ? -31.544 -9.109 -2.492 1 95.32 371 ALA A C 1
ATOM 3006 O O . ALA A 1 371 ? -32.264 -9.686 -3.311 1 95.32 371 ALA A O 1
ATOM 3007 N N . ASN A 1 372 ? -31.158 -7.857 -2.603 1 91.37 372 ASN A N 1
ATOM 3008 C CA . ASN A 1 372 ? -31.647 -7.05 -3.716 1 91.37 372 ASN A CA 1
ATOM 3009 C C . ASN A 1 372 ? -31.147 -7.582 -5.056 1 91.37 372 ASN A C 1
ATOM 3011 O O . ASN A 1 372 ? -30.033 -8.103 -5.145 1 91.37 372 ASN A O 1
ATOM 3015 N N . PRO A 1 373 ? -31.913 -7.409 -6.072 1 84.9 373 PRO A N 1
ATOM 3016 C CA . PRO A 1 373 ? -31.499 -7.923 -7.379 1 84.9 373 PRO A CA 1
ATOM 3017 C C . PRO A 1 373 ? -30.183 -7.318 -7.862 1 84.9 373 PRO A C 1
ATOM 3019 O O . PRO A 1 373 ? -29.883 -6.16 -7.558 1 84.9 373 PRO A O 1
ATOM 3022 N N . PRO A 1 374 ? -29.466 -8.17 -8.634 1 78.38 374 PRO A N 1
ATOM 3023 C CA . PRO A 1 374 ? -28.167 -7.68 -9.102 1 78.38 374 PRO A CA 1
ATOM 3024 C C . PRO A 1 374 ? -28.295 -6.61 -10.183 1 78.38 374 PRO A C 1
ATOM 3026 O O . PRO A 1 374 ? -29.238 -6.64 -10.978 1 78.38 374 PRO A O 1
ATOM 3029 N N . SER A 1 375 ? -27.438 -5.719 -10.155 1 67.22 375 SER A N 1
ATOM 3030 C CA . SER A 1 375 ? -27.4 -4.697 -11.196 1 67.22 375 SER A CA 1
ATOM 3031 C C . SER A 1 375 ? -26.743 -5.225 -12.466 1 67.22 375 SER A C 1
ATOM 3033 O O . SER A 1 375 ? -26.971 -4.695 -13.556 1 67.22 375 SER A O 1
ATOM 3035 N N . GLY A 1 376 ? -25.946 -6.322 -12.273 1 66.59 376 GLY A N 1
ATOM 3036 C CA . GLY A 1 376 ? -25.256 -6.87 -13.43 1 66.59 376 GLY A CA 1
ATOM 3037 C C . GLY A 1 376 ? -25.727 -8.264 -13.8 1 66.59 376 GLY A C 1
ATOM 3038 O O . GLY A 1 376 ? -26.443 -8.908 -13.031 1 66.59 376 GLY A O 1
ATOM 3039 N N . GLN A 1 377 ? -25.615 -8.712 -15.063 1 66.07 377 GLN A N 1
ATOM 3040 C CA . GLN A 1 377 ? -26.115 -9.991 -15.557 1 66.07 377 GLN A CA 1
ATOM 3041 C C . GLN A 1 377 ? -24.969 -10.962 -15.829 1 66.07 377 GLN A C 1
ATOM 3043 O O . GLN A 1 377 ? -25.171 -12.015 -16.436 1 66.07 377 GLN A O 1
ATOM 3048 N N . GLY A 1 378 ? -23.897 -10.871 -15.169 1 66.84 378 GLY A N 1
ATOM 3049 C CA . GLY A 1 378 ? -22.782 -11.728 -15.539 1 66.84 378 GLY A CA 1
ATOM 3050 C C . GLY A 1 378 ? -22.919 -13.145 -15.015 1 66.84 378 GLY A C 1
ATOM 3051 O O . GLY A 1 378 ? -23.715 -13.404 -14.11 1 66.84 378 GLY A O 1
ATOM 3052 N N . LYS A 1 379 ? -22.431 -14.29 -15.628 1 72.43 379 LYS A N 1
ATOM 3053 C CA . LYS A 1 379 ? -22.432 -15.702 -15.256 1 72.43 379 LYS A CA 1
ATOM 3054 C C . LYS A 1 379 ? -22.047 -15.885 -13.791 1 72.43 379 LYS A C 1
ATOM 3056 O O . LYS A 1 379 ? -22.599 -16.744 -13.101 1 72.43 379 LYS A O 1
ATOM 3061 N N . ASP A 1 380 ? -21.163 -15.047 -13.379 1 74.5 380 ASP A N 1
ATOM 3062 C CA . ASP A 1 380 ? -20.676 -15.162 -12.007 1 74.5 380 ASP A CA 1
ATOM 3063 C C . ASP A 1 380 ? -21.78 -14.835 -11.003 1 74.5 380 ASP A C 1
ATOM 3065 O O . ASP A 1 380 ? -21.881 -15.475 -9.954 1 74.5 380 ASP A O 1
ATOM 3069 N N . VAL A 1 381 ? -22.627 -13.942 -11.366 1 77.9 381 VAL A N 1
ATOM 3070 C CA . VAL A 1 381 ? -23.707 -13.533 -10.473 1 77.9 381 VAL A CA 1
ATOM 3071 C C . VAL A 1 381 ? -24.761 -14.635 -10.398 1 77.9 381 VAL A C 1
ATOM 3073 O O . VAL A 1 381 ? -25.275 -14.938 -9.318 1 77.9 381 VAL A O 1
ATOM 3076 N N . LYS A 1 382 ? -25.007 -15.215 -11.508 1 82.77 382 LYS A N 1
ATOM 3077 C CA . LYS A 1 382 ? -25.99 -16.294 -11.551 1 82.77 382 LYS A CA 1
ATOM 3078 C C . LYS A 1 382 ? -25.527 -17.492 -10.726 1 82.77 382 LYS A C 1
ATOM 3080 O O . LYS A 1 382 ? -26.319 -18.092 -9.997 1 82.77 382 LYS A O 1
ATOM 3085 N N . LYS A 1 383 ? -24.309 -17.771 -10.872 1 83.18 383 LYS A N 1
ATOM 3086 C CA . LYS A 1 383 ? -23.746 -18.885 -10.114 1 83.18 383 LYS A CA 1
ATOM 3087 C C . LYS A 1 383 ? -23.793 -18.607 -8.614 1 83.18 383 LYS A C 1
ATOM 3089 O O . LYS A 1 383 ? -24.093 -19.502 -7.821 1 83.18 383 LYS A O 1
ATOM 3094 N N . MET A 1 384 ? -23.495 -17.479 -8.316 1 85.24 384 MET A N 1
ATOM 3095 C CA . MET A 1 384 ? -23.509 -17.094 -6.908 1 85.24 384 MET A CA 1
ATOM 3096 C C . MET A 1 384 ? -24.924 -17.148 -6.343 1 85.24 384 MET A C 1
ATOM 3098 O O . MET A 1 384 ? -25.128 -17.582 -5.208 1 85.24 384 MET A O 1
ATOM 3102 N N . GLN A 1 385 ? -25.868 -16.702 -7.134 1 89.52 385 GLN A N 1
ATOM 3103 C CA . GLN A 1 385 ? -27.265 -16.756 -6.717 1 89.52 385 GLN A CA 1
ATOM 3104 C C . GLN A 1 385 ? -27.711 -18.194 -6.471 1 89.52 385 GLN A C 1
ATOM 3106 O O . GLN A 1 385 ? -28.372 -18.482 -5.471 1 89.52 385 GLN A O 1
ATOM 3111 N N . ALA A 1 386 ? -27.313 -18.996 -7.338 1 91.09 386 ALA A N 1
ATOM 3112 C CA . ALA A 1 386 ? -27.661 -20.409 -7.215 1 91.09 386 ALA A CA 1
ATOM 3113 C C . ALA A 1 386 ? -27.02 -21.026 -5.975 1 91.09 386 ALA A C 1
ATOM 3115 O O . ALA A 1 386 ? -27.662 -21.791 -5.252 1 91.09 386 ALA A O 1
ATOM 3116 N N . GLU A 1 387 ? -25.837 -20.693 -5.781 1 90.73 387 GLU A N 1
ATOM 3117 C CA . GLU A 1 387 ? -25.12 -21.211 -4.619 1 90.73 387 GLU A CA 1
ATOM 3118 C C . GLU A 1 387 ? -25.751 -20.723 -3.318 1 90.73 387 GLU A C 1
ATOM 3120 O O . GLU A 1 387 ? -25.829 -21.47 -2.341 1 90.73 387 GLU A O 1
ATOM 3125 N N . THR A 1 388 ? -26.141 -19.513 -3.275 1 93.73 388 THR A N 1
ATOM 3126 C CA . THR A 1 388 ? -26.758 -18.932 -2.089 1 93.73 388 THR A CA 1
ATOM 3127 C C . THR A 1 388 ? -28.081 -19.624 -1.773 1 93.73 388 THR A C 1
ATOM 3129 O O . THR A 1 388 ? -28.34 -19.986 -0.624 1 93.73 388 THR A O 1
ATOM 3132 N N . LYS A 1 389 ? -28.853 -19.85 -2.77 1 95.59 389 LYS A N 1
ATOM 3133 C CA . LYS A 1 389 ? -30.139 -20.519 -2.599 1 95.59 389 LYS A CA 1
ATOM 3134 C C . LYS A 1 389 ? -29.952 -21.959 -2.131 1 95.59 389 LYS A C 1
ATOM 3136 O O . LYS A 1 389 ? -30.673 -22.429 -1.248 1 95.59 389 LYS A O 1
ATOM 3141 N N . ALA A 1 390 ? -28.997 -22.567 -2.725 1 96.1 390 ALA A N 1
ATOM 3142 C CA . ALA A 1 390 ? -28.708 -23.951 -2.359 1 96.1 390 ALA A CA 1
ATOM 3143 C C . ALA A 1 390 ? -28.244 -24.049 -0.908 1 96.1 390 ALA A C 1
ATOM 3145 O O . ALA A 1 390 ? -28.625 -24.976 -0.19 1 96.1 390 ALA A O 1
ATOM 3146 N N . THR A 1 391 ? -27.432 -23.152 -0.512 1 96.09 391 THR A N 1
ATOM 3147 C CA . THR A 1 391 ? -26.915 -23.138 0.852 1 96.09 391 THR A CA 1
ATOM 3148 C C . THR A 1 391 ? -28.038 -22.881 1.853 1 96.09 391 THR A C 1
ATOM 3150 O O . THR A 1 391 ? -28.129 -23.557 2.88 1 96.09 391 THR A O 1
ATOM 3153 N N . ALA A 1 392 ? -28.869 -21.911 1.563 1 98.09 392 ALA A N 1
ATOM 3154 C CA . ALA A 1 392 ? -30.004 -21.613 2.434 1 98.09 392 ALA A CA 1
ATOM 3155 C C . ALA A 1 392 ? -30.918 -22.826 2.578 1 98.09 392 ALA A C 1
ATOM 3157 O O . ALA A 1 392 ? -31.347 -23.16 3.685 1 98.09 392 ALA A O 1
ATOM 3158 N N . LYS A 1 393 ? -31.202 -23.467 1.473 1 97.97 393 LYS A N 1
ATOM 3159 C CA . LYS A 1 393 ? -32.061 -24.648 1.477 1 97.97 393 LYS A CA 1
ATOM 3160 C C . LYS A 1 393 ? -31.457 -25.764 2.326 1 97.97 393 LYS A C 1
ATOM 3162 O O . LYS A 1 393 ? -32.154 -26.385 3.131 1 97.97 393 LYS A O 1
ATOM 3167 N N . ARG A 1 394 ? -30.214 -25.967 2.115 1 97.9 394 ARG A N 1
ATOM 3168 C CA . ARG A 1 394 ? -29.524 -27.023 2.849 1 97.9 394 ARG A CA 1
ATOM 3169 C C . ARG A 1 394 ? -29.56 -26.761 4.35 1 97.9 394 ARG A C 1
ATOM 3171 O O . ARG A 1 394 ? -29.805 -27.676 5.14 1 97.9 394 ARG A O 1
ATOM 3178 N N . ILE A 1 395 ? -29.325 -25.579 4.797 1 98.48 395 ILE A N 1
ATOM 3179 C CA . ILE A 1 395 ? -29.322 -25.228 6.213 1 98.48 395 ILE A CA 1
ATOM 3180 C C . ILE A 1 395 ? -30.727 -25.391 6.789 1 98.48 395 ILE A C 1
ATOM 3182 O O . ILE A 1 395 ? -30.895 -25.906 7.897 1 98.48 395 ILE A O 1
ATOM 3186 N N . ASN A 1 396 ? -31.759 -24.968 6.067 1 98.55 396 ASN A N 1
ATOM 3187 C CA . ASN A 1 396 ? -33.142 -25.096 6.514 1 98.55 396 ASN A CA 1
ATOM 3188 C C . ASN A 1 396 ? -33.562 -26.559 6.627 1 98.55 396 ASN A C 1
ATOM 3190 O O . ASN A 1 396 ? -34.336 -26.919 7.516 1 98.55 396 ASN A O 1
ATOM 3194 N N . GLU A 1 397 ? -33.074 -27.412 5.738 1 98.13 397 GLU A N 1
ATOM 3195 C CA . GLU A 1 397 ? -33.369 -28.84 5.807 1 98.13 397 GLU A CA 1
ATOM 3196 C C . GLU A 1 397 ? -32.711 -29.481 7.026 1 98.13 397 GLU A C 1
ATOM 3198 O O . GLU A 1 397 ? -33.3 -30.352 7.669 1 98.13 397 GLU A O 1
ATOM 3203 N N . THR A 1 398 ? -31.569 -28.997 7.353 1 98.17 398 THR A N 1
ATOM 3204 C CA . THR A 1 398 ? -30.784 -29.6 8.424 1 98.17 398 THR A CA 1
ATOM 3205 C C . THR A 1 398 ? -31.267 -29.113 9.788 1 98.17 398 THR A C 1
ATOM 3207 O O . THR A 1 398 ? -31.358 -29.897 10.735 1 98.17 398 THR A O 1
ATOM 3210 N N . PHE A 1 399 ? -31.619 -27.811 9.888 1 98.29 399 PHE A N 1
ATOM 3211 C CA . PHE A 1 399 ? -31.838 -27.24 11.212 1 98.29 399 PHE A CA 1
ATOM 3212 C C . PHE A 1 399 ? -33.275 -26.755 11.361 1 98.29 399 PHE A C 1
ATOM 3214 O O . PHE A 1 399 ? -33.687 -26.344 12.448 1 98.29 399 PHE A O 1
ATOM 3221 N N . GLY A 1 400 ? -34.072 -26.761 10.318 1 97.36 400 GLY A N 1
ATOM 3222 C CA . GLY A 1 400 ? -35.452 -26.304 10.363 1 97.36 400 GLY A CA 1
ATOM 3223 C C . GLY A 1 400 ? -36.361 -27.229 11.15 1 97.36 400 GLY A C 1
ATOM 3224 O O . GLY A 1 400 ? -36.018 -28.388 11.391 1 97.36 400 GLY A O 1
ATOM 3225 N N . LYS A 1 401 ? -37.475 -26.588 11.566 1 94.89 401 LYS A N 1
ATOM 3226 C CA . LYS A 1 401 ? -38.592 -27.267 12.216 1 94.89 401 LYS A CA 1
ATOM 3227 C C . LYS A 1 401 ? -39.928 -26.774 11.667 1 94.89 401 LYS A C 1
ATOM 3229 O O . LYS A 1 401 ? -39.98 -25.772 10.951 1 94.89 401 LYS A O 1
ATOM 3234 N N . PRO A 1 402 ? -40.95 -27.59 11.969 1 93.1 402 PRO A N 1
ATOM 3235 C CA . PRO A 1 402 ? -42.245 -27.07 11.523 1 93.1 402 PRO A CA 1
ATOM 3236 C C . PRO A 1 402 ? -42.518 -25.655 12.026 1 93.1 402 PRO A C 1
ATOM 3238 O O . PRO A 1 402 ? -42.485 -25.408 13.234 1 93.1 402 PRO A O 1
ATOM 3241 N N . GLY A 1 403 ? -42.614 -24.819 11.143 1 92.97 403 GLY A N 1
ATOM 3242 C CA . GLY A 1 403 ? -42.903 -23.433 11.479 1 92.97 403 GLY A CA 1
ATOM 3243 C C . GLY A 1 403 ? -41.655 -22.608 11.733 1 92.97 403 GLY A C 1
ATOM 3244 O O . GLY A 1 403 ? -41.743 -21.463 12.18 1 92.97 403 GLY A O 1
ATOM 3245 N N . TYR A 1 404 ? -40.554 -23.266 11.561 1 96.55 404 TYR A N 1
ATOM 3246 C CA . TYR A 1 404 ? -39.298 -22.575 11.833 1 96.55 404 TYR A CA 1
ATOM 3247 C C . TYR A 1 404 ? -38.279 -22.843 10.732 1 96.55 404 TYR A C 1
ATOM 3249 O O . TYR A 1 404 ? -37.893 -23.991 10.501 1 96.55 404 TYR A O 1
ATOM 3257 N N . ASP A 1 405 ? -37.881 -21.84 10.076 1 97.36 405 ASP A N 1
ATOM 3258 C CA . ASP A 1 405 ? -36.721 -21.846 9.19 1 97.36 405 ASP A CA 1
ATOM 3259 C C . ASP A 1 405 ? -35.618 -20.934 9.722 1 97.36 405 ASP A C 1
ATOM 3261 O O . ASP A 1 405 ? -35.819 -19.726 9.863 1 97.36 405 ASP A O 1
ATOM 3265 N N . PRO A 1 406 ? -34.468 -21.455 9.946 1 98.1 406 PRO A N 1
ATOM 3266 C CA . PRO A 1 406 ? -33.389 -20.619 10.478 1 98.1 406 PRO A CA 1
ATOM 3267 C C . PRO A 1 406 ? -32.97 -19.511 9.515 1 98.1 406 PRO A C 1
ATOM 3269 O O . PRO A 1 406 ? -32.455 -18.476 9.945 1 98.1 406 PRO A O 1
ATOM 3272 N N . ILE A 1 407 ? -33.112 -19.751 8.185 1 98.67 407 ILE A N 1
ATOM 3273 C CA . ILE A 1 407 ? -32.764 -18.749 7.184 1 98.67 407 ILE A CA 1
ATOM 3274 C C . ILE A 1 407 ? -33.998 -18.394 6.358 1 98.67 407 ILE A C 1
ATOM 3276 O O . ILE A 1 407 ? -34.644 -19.276 5.787 1 98.67 407 ILE A O 1
ATOM 3280 N N . ILE A 1 408 ? -34.308 -17.177 6.295 1 98.28 408 ILE A N 1
ATOM 3281 C CA . ILE A 1 408 ? -35.336 -16.658 5.399 1 98.28 408 ILE A CA 1
ATOM 3282 C C . ILE A 1 408 ? -34.694 -15.758 4.345 1 98.28 408 ILE A C 1
ATOM 3284 O O . ILE A 1 408 ? -34.258 -14.646 4.652 1 98.28 408 ILE A O 1
ATOM 3288 N N . LEU A 1 409 ? -34.617 -16.248 3.153 1 97.71 409 LEU A N 1
ATOM 3289 C CA . LEU A 1 409 ? -34.006 -15.522 2.045 1 97.71 409 LEU A CA 1
ATOM 3290 C C . LEU A 1 409 ? -35.064 -14.79 1.226 1 97.71 409 LEU A C 1
ATOM 3292 O O . LEU A 1 409 ? -35.944 -15.421 0.635 1 97.71 409 LEU A O 1
ATOM 3296 N N . ILE A 1 410 ? -35.013 -13.474 1.225 1 97.21 410 ILE A N 1
ATOM 3297 C CA . ILE A 1 410 ? -35.941 -12.654 0.453 1 97.21 410 ILE A CA 1
ATOM 3298 C C . ILE A 1 410 ? -35.233 -12.094 -0.779 1 97.21 410 ILE A C 1
ATOM 3300 O O . ILE A 1 410 ? -34.374 -11.217 -0.663 1 97.21 410 ILE A O 1
ATOM 3304 N N . GLU A 1 411 ? -35.607 -12.451 -1.937 1 93.54 411 GLU A N 1
ATOM 3305 C CA . GLU A 1 411 ? -34.939 -12.035 -3.167 1 93.54 411 GLU A CA 1
ATOM 3306 C C . GLU A 1 411 ? -35.802 -11.058 -3.96 1 93.54 411 GLU A C 1
ATOM 3308 O O . GLU A 1 411 ? -35.33 -10.443 -4.919 1 93.54 411 GLU A O 1
ATOM 3313 N N . GLU A 1 412 ? -37.007 -10.879 -3.524 1 91.35 412 GLU A N 1
ATOM 3314 C CA . GLU A 1 412 ? -37.888 -9.921 -4.185 1 91.35 412 GLU A CA 1
ATOM 3315 C C . GLU A 1 412 ? -37.558 -8.49 -3.772 1 91.35 412 GLU A C 1
ATOM 3317 O O . GLU A 1 412 ? -37.217 -8.235 -2.614 1 91.35 412 GLU A O 1
ATOM 3322 N N . PRO A 1 413 ? -37.663 -7.646 -4.696 1 89.42 413 PRO A N 1
ATOM 3323 C CA . PRO A 1 413 ? -37.41 -6.251 -4.326 1 89.42 413 PRO A CA 1
ATOM 3324 C C . PRO A 1 413 ? -38.401 -5.727 -3.29 1 89.42 413 PRO A C 1
ATOM 3326 O O . PRO A 1 413 ? -39.604 -5.981 -3.396 1 89.42 413 PRO A O 1
ATOM 3329 N N . LEU A 1 414 ? -37.935 -5.106 -2.327 1 93.79 414 LEU A N 1
ATOM 3330 C CA . LEU A 1 414 ? -38.761 -4.517 -1.279 1 93.79 414 LEU A CA 1
ATOM 3331 C C . LEU A 1 414 ? -38.759 -2.995 -1.376 1 93.79 414 LEU A C 1
ATOM 3333 O O . LEU A 1 414 ? -37.751 -2.394 -1.756 1 93.79 414 LEU A O 1
ATOM 3337 N N . ASP A 1 415 ? -39.906 -2.505 -1.026 1 92.31 415 ASP A N 1
ATOM 3338 C CA . ASP A 1 415 ? -39.945 -1.052 -0.897 1 92.31 415 ASP A CA 1
ATOM 3339 C C . ASP A 1 415 ? -39.122 -0.584 0.3 1 92.31 415 ASP A C 1
ATOM 3341 O O . ASP A 1 415 ? -38.894 -1.348 1.241 1 92.31 415 ASP A O 1
ATOM 3345 N N . PHE A 1 416 ? -38.822 0.597 0.222 1 93.05 416 PHE A N 1
ATOM 3346 C CA . PHE A 1 416 ? -37.932 1.135 1.244 1 93.05 416 PHE A CA 1
ATOM 3347 C C . PHE A 1 416 ? -38.58 1.059 2.622 1 93.05 416 PHE A C 1
ATOM 3349 O O . PHE A 1 416 ? -37.908 0.772 3.614 1 93.05 416 PHE A O 1
ATOM 3356 N N . TYR A 1 417 ? -39.921 1.299 2.766 1 95.55 417 TYR A N 1
ATOM 3357 C CA . TYR A 1 417 ? -40.578 1.263 4.068 1 95.55 417 TYR A CA 1
ATOM 3358 C C . TYR A 1 417 ? -40.545 -0.141 4.658 1 95.55 417 TYR A C 1
ATOM 3360 O O . TYR A 1 417 ? -40.488 -0.308 5.878 1 95.55 417 TYR A O 1
ATOM 3368 N N . GLU A 1 418 ? -40.574 -1.138 3.795 1 97.2 418 GLU A N 1
ATOM 3369 C CA . GLU A 1 418 ? -40.492 -2.52 4.26 1 97.2 418 GLU A CA 1
ATOM 3370 C C . GLU A 1 418 ? -39.124 -2.818 4.867 1 97.2 418 GLU A C 1
ATOM 3372 O O . GLU A 1 418 ? -39.032 -3.45 5.921 1 97.2 418 GLU A O 1
ATOM 3377 N N . ILE A 1 419 ? -38.111 -2.367 4.175 1 97.02 419 ILE A N 1
ATOM 3378 C CA . ILE A 1 419 ? -36.753 -2.581 4.662 1 97.02 419 ILE A CA 1
ATOM 3379 C C . ILE A 1 419 ? -36.573 -1.888 6.011 1 97.02 419 ILE A C 1
ATOM 3381 O O . ILE A 1 419 ? -35.994 -2.46 6.938 1 97.02 419 ILE A O 1
ATOM 3385 N N . VAL A 1 420 ? -37.083 -0.729 6.132 1 97.09 420 VAL A N 1
ATOM 3386 C CA . VAL A 1 420 ? -36.992 0.055 7.359 1 97.09 420 VAL A CA 1
ATOM 3387 C C . VAL A 1 420 ? -37.705 -0.675 8.494 1 97.09 420 VAL A C 1
ATOM 3389 O O . VAL A 1 420 ? -37.25 -0.65 9.64 1 97.09 420 VAL A O 1
ATOM 3392 N N . ALA A 1 421 ? -38.822 -1.325 8.16 1 98.16 421 ALA A N 1
ATOM 3393 C CA . ALA A 1 421 ? -39.554 -2.098 9.159 1 98.16 421 ALA A CA 1
ATOM 3394 C C . ALA A 1 421 ? -38.7 -3.242 9.7 1 98.16 421 ALA A C 1
ATOM 3396 O O . ALA A 1 421 ? -38.699 -3.507 10.905 1 98.16 421 ALA A O 1
ATOM 3397 N N . TYR A 1 422 ? -38.025 -3.885 8.817 1 98.29 422 TYR A N 1
ATOM 3398 C CA . TYR A 1 422 ? -37.124 -4.946 9.255 1 98.29 422 TYR A CA 1
ATOM 3399 C C . TYR A 1 422 ? -36.02 -4.39 10.147 1 98.29 422 TYR A C 1
ATOM 3401 O O . TYR A 1 422 ? -35.659 -5.005 11.153 1 98.29 422 TYR A O 1
ATOM 3409 N N . TYR A 1 423 ? -35.49 -3.198 9.782 1 98.29 423 TYR A N 1
ATOM 3410 C CA . TYR A 1 423 ? -34.471 -2.553 10.603 1 98.29 423 TYR A CA 1
ATOM 3411 C C . TYR A 1 423 ? -34.983 -2.314 12.019 1 98.29 423 TYR A C 1
ATOM 3413 O O . TYR A 1 423 ? -34.273 -2.569 12.994 1 98.29 423 TYR A O 1
ATOM 3421 N N . ALA A 1 424 ? -36.167 -1.884 12.14 1 97.31 424 ALA A N 1
ATOM 3422 C CA . ALA A 1 424 ? -36.741 -1.445 13.409 1 97.31 424 ALA A CA 1
ATOM 3423 C C . ALA A 1 424 ? -36.904 -2.618 14.371 1 97.31 424 ALA A C 1
ATOM 3425 O O . ALA A 1 424 ? -36.885 -2.435 15.591 1 97.31 424 ALA A O 1
ATOM 3426 N N . VAL A 1 425 ? -37.009 -3.796 13.806 1 97.32 425 VAL A N 1
ATOM 3427 C CA . VAL A 1 425 ? -37.359 -4.943 14.638 1 97.32 425 VAL A CA 1
ATOM 3428 C C . VAL A 1 425 ? -36.115 -5.787 14.905 1 97.32 425 VAL A C 1
ATOM 3430 O O . VAL A 1 425 ? -36.014 -6.444 15.944 1 97.32 425 VAL A O 1
ATOM 3433 N N . ALA A 1 426 ? -35.143 -5.831 14.067 1 98.05 426 ALA A N 1
ATOM 3434 C CA . ALA A 1 426 ? -34.004 -6.744 14.112 1 98.05 426 ALA A CA 1
ATOM 3435 C C . ALA A 1 426 ? -33.157 -6.502 15.359 1 98.05 426 ALA A C 1
ATOM 3437 O O . ALA A 1 426 ? -32.865 -5.355 15.705 1 98.05 426 ALA A O 1
ATOM 3438 N N . GLU A 1 427 ? -32.797 -7.545 15.967 1 96.85 427 GLU A N 1
ATOM 3439 C CA . GLU A 1 427 ? -31.959 -7.466 17.16 1 96.85 427 GLU A CA 1
ATOM 3440 C C . GLU A 1 427 ? -30.521 -7.1 16.801 1 96.85 427 GLU A C 1
ATOM 3442 O O . GLU A 1 427 ? -29.821 -6.466 17.593 1 96.85 427 GLU A O 1
ATOM 3447 N N . CYS A 1 428 ? -30.115 -7.589 15.72 1 97.85 428 CYS A N 1
ATOM 3448 C CA . CYS A 1 428 ? -28.756 -7.36 15.241 1 97.85 428 CYS A CA 1
ATOM 3449 C C . CYS A 1 428 ? -28.715 -7.321 13.718 1 97.85 428 CYS A C 1
ATOM 3451 O O . CYS A 1 428 ? -29.383 -8.115 13.054 1 97.85 428 CYS A O 1
ATOM 3453 N N . CYS A 1 429 ? -28.022 -6.375 13.188 1 98.39 429 CYS A N 1
ATOM 3454 C CA . CYS A 1 429 ? -27.812 -6.274 11.748 1 98.39 429 CYS A CA 1
ATOM 3455 C C . CYS A 1 429 ? -26.419 -6.758 11.364 1 98.39 429 CYS A C 1
ATOM 3457 O O . CYS A 1 429 ? -25.427 -6.358 11.977 1 98.39 429 CYS A O 1
ATOM 3459 N N . LEU A 1 430 ? -26.362 -7.642 10.358 1 98.49 430 LEU A N 1
ATOM 3460 C CA . LEU A 1 430 ? -25.116 -8.227 9.875 1 98.49 430 LEU A CA 1
ATOM 3461 C C . LEU A 1 430 ? -24.728 -7.641 8.521 1 98.49 430 LEU A C 1
ATOM 3463 O O . LEU A 1 430 ? -25.433 -7.841 7.529 1 98.49 430 LEU A O 1
ATOM 3467 N N . VAL A 1 431 ? -23.66 -6.902 8.484 1 97.66 431 VAL A N 1
ATOM 3468 C CA . VAL A 1 431 ? -23.092 -6.398 7.238 1 97.66 431 VAL A CA 1
ATOM 3469 C C . VAL A 1 431 ? -21.688 -6.964 7.043 1 97.66 431 VAL A C 1
ATOM 3471 O O . VAL A 1 431 ? -20.698 -6.329 7.415 1 97.66 431 VAL A O 1
ATOM 3474 N N . THR A 1 432 ? -21.595 -8.07 6.349 1 97.01 432 THR A N 1
ATOM 3475 C CA . THR A 1 432 ? -20.359 -8.842 6.299 1 97.01 432 THR A CA 1
ATOM 3476 C C . THR A 1 432 ? -19.829 -8.923 4.87 1 97.01 432 THR A C 1
ATOM 3478 O O . THR A 1 432 ? -19.42 -9.992 4.413 1 97.01 432 THR A O 1
ATOM 3481 N N . ALA A 1 433 ? -19.966 -7.799 4.165 1 95.87 433 ALA A N 1
ATOM 3482 C CA . ALA A 1 433 ? -19.43 -7.748 2.807 1 95.87 433 ALA A CA 1
ATOM 3483 C C . ALA A 1 433 ? -17.921 -7.975 2.803 1 95.87 433 ALA A C 1
ATOM 3485 O O . ALA A 1 433 ? -17.224 -7.567 3.735 1 95.87 433 ALA A O 1
ATOM 3486 N N . VAL A 1 434 ? -17.415 -8.614 1.741 1 93.48 434 VAL A N 1
ATOM 3487 C CA . VAL A 1 434 ? -15.984 -8.881 1.634 1 93.48 434 VAL A CA 1
ATOM 3488 C C . VAL A 1 434 ? -15.268 -7.65 1.084 1 93.48 434 VAL A C 1
ATOM 3490 O O . VAL A 1 434 ? -14.07 -7.468 1.312 1 93.48 434 VAL A O 1
ATOM 3493 N N . ARG A 1 435 ? -15.932 -6.866 0.32 1 91.76 435 ARG A N 1
ATOM 3494 C CA . ARG A 1 435 ? -15.421 -5.588 -0.164 1 91.76 435 ARG A CA 1
ATOM 3495 C C . ARG A 1 435 ? -16.563 -4.651 -0.545 1 91.76 435 ARG A C 1
ATOM 3497 O O . ARG A 1 435 ? -17.425 -5.01 -1.35 1 91.76 435 ARG A O 1
ATOM 3504 N N . ASP A 1 436 ? -16.442 -3.494 0.069 1 91.53 436 ASP A N 1
ATOM 3505 C CA . ASP A 1 436 ? -17.507 -2.539 -0.222 1 91.53 436 ASP A CA 1
ATOM 3506 C C . ASP A 1 436 ? -17.051 -1.107 0.046 1 91.53 436 ASP A C 1
ATOM 3508 O O . ASP A 1 436 ? -16.075 -0.886 0.766 1 91.53 436 ASP A O 1
ATOM 3512 N N . GLY A 1 437 ? -17.723 -0.202 -0.675 1 90.33 437 GLY A N 1
ATOM 3513 C CA . GLY A 1 437 ? -17.43 1.201 -0.424 1 90.33 437 GLY A CA 1
ATOM 3514 C C . GLY A 1 437 ? -17.898 1.673 0.939 1 90.33 437 GLY A C 1
ATOM 3515 O O . GLY A 1 437 ? -17.49 1.126 1.966 1 90.33 437 GLY A O 1
ATOM 3516 N N . MET A 1 438 ? -18.749 2.554 1.031 1 88.03 438 MET A N 1
ATOM 3517 C CA . MET A 1 438 ? -19.213 3.077 2.313 1 88.03 438 MET A CA 1
ATOM 3518 C C . MET A 1 438 ? -20.266 2.159 2.925 1 88.03 438 MET A C 1
ATOM 3520 O O . MET A 1 438 ? -20.212 1.854 4.118 1 88.03 438 MET A O 1
ATOM 3524 N N . ASN A 1 439 ? -21.158 1.52 2.179 1 91.77 439 ASN A N 1
ATOM 3525 C CA . ASN A 1 439 ? -22.282 0.724 2.658 1 91.77 439 ASN A CA 1
ATOM 3526 C C . ASN A 1 439 ? -23.099 1.48 3.703 1 91.77 439 ASN A C 1
ATOM 3528 O O . ASN A 1 439 ? -22.666 1.628 4.847 1 91.77 439 ASN A O 1
ATOM 3532 N N . LEU A 1 440 ? -24.216 1.899 3.49 1 93.3 440 LEU A N 1
ATOM 3533 C CA . LEU A 1 440 ? -24.974 2.795 4.356 1 93.3 440 LEU A CA 1
ATOM 3534 C C . LEU A 1 440 ? -25.975 2.016 5.202 1 93.3 440 LEU A C 1
ATOM 3536 O O . LEU A 1 440 ? -26.644 2.589 6.065 1 93.3 440 LEU A O 1
ATOM 3540 N N . ILE A 1 441 ? -26.009 0.761 5.104 1 96.26 441 ILE A N 1
ATOM 3541 C CA . ILE A 1 441 ? -26.996 -0.09 5.76 1 96.26 441 ILE A CA 1
ATOM 3542 C C . ILE A 1 441 ? -26.873 0.05 7.275 1 96.26 441 ILE A C 1
ATOM 3544 O O . ILE A 1 441 ? -27.877 0.206 7.974 1 96.26 441 ILE A O 1
ATOM 3548 N N . PRO A 1 442 ? -25.69 0.041 7.849 1 96.75 442 PRO A N 1
ATOM 3549 C CA . PRO A 1 442 ? -25.584 0.204 9.301 1 96.75 442 PRO A CA 1
ATOM 3550 C C . PRO A 1 442 ? -26.16 1.53 9.791 1 96.75 442 PRO A C 1
ATOM 3552 O O . PRO A 1 442 ? -26.761 1.587 10.866 1 96.75 442 PRO A O 1
ATOM 3555 N N . TYR A 1 443 ? -26.003 2.589 9.014 1 96.08 443 TYR A N 1
ATOM 3556 C CA . TYR A 1 443 ? -26.529 3.895 9.396 1 96.08 443 TYR A CA 1
ATOM 3557 C C . TYR A 1 443 ? -28.053 3.892 9.387 1 96.08 443 TYR A C 1
ATOM 3559 O O . TYR A 1 443 ? -28.687 4.4 10.316 1 96.08 443 TYR A O 1
ATOM 3567 N N . GLU A 1 444 ? -28.637 3.289 8.39 1 96.71 444 GLU A N 1
ATOM 3568 C CA . GLU A 1 444 ? -30.09 3.183 8.294 1 96.71 444 GLU A CA 1
ATOM 3569 C C . GLU A 1 444 ? -30.66 2.357 9.443 1 96.71 444 GLU A C 1
ATOM 3571 O O . GLU A 1 444 ? -31.693 2.712 10.016 1 96.71 444 GLU A O 1
ATOM 3576 N N . TYR A 1 445 ? -30.031 1.349 9.797 1 97.68 445 TYR A N 1
ATOM 3577 C CA . TYR A 1 445 ? -30.444 0.477 10.891 1 97.68 445 TYR A CA 1
ATOM 3578 C C . TYR A 1 445 ? -30.471 1.236 12.213 1 97.68 445 TYR A C 1
ATOM 3580 O O . TYR A 1 445 ? -31.452 1.166 12.957 1 97.68 445 TYR A O 1
ATOM 3588 N N . ILE A 1 446 ? -29.38 1.957 12.487 1 96.93 446 ILE A N 1
ATOM 3589 C CA . ILE A 1 446 ? -29.233 2.684 13.743 1 96.93 446 ILE A CA 1
ATOM 3590 C C . ILE A 1 446 ? -30.372 3.69 13.893 1 96.93 446 ILE A C 1
ATOM 3592 O O . ILE A 1 446 ? -31.008 3.765 14.947 1 96.93 446 ILE A O 1
ATOM 3596 N N . ILE A 1 447 ? -30.673 4.393 12.846 1 96.78 447 ILE A N 1
ATOM 3597 C CA . ILE A 1 447 ? -31.711 5.416 12.911 1 96.78 447 ILE A CA 1
ATOM 3598 C C . ILE A 1 447 ? -33.081 4.753 13.033 1 96.78 447 ILE A C 1
ATOM 3600 O O . ILE A 1 447 ? -33.961 5.259 13.735 1 96.78 447 ILE A O 1
ATOM 3604 N N . SER A 1 448 ? -33.255 3.653 12.375 1 97.36 448 SER A N 1
ATOM 3605 C CA . SER A 1 448 ? -34.527 2.94 12.442 1 97.36 448 SER A CA 1
ATOM 3606 C C . SER A 1 448 ? -34.771 2.375 13.837 1 97.36 448 SER A C 1
ATOM 3608 O O . SER A 1 448 ? -35.912 2.317 14.298 1 97.36 448 SER A O 1
ATOM 3610 N N . ARG A 1 449 ? -33.752 1.929 14.508 1 96.64 449 ARG A N 1
ATOM 3611 C CA . ARG A 1 449 ? -33.852 1.396 15.862 1 96.64 449 ARG A CA 1
ATOM 3612 C C . ARG A 1 449 ? -34.158 2.502 16.866 1 96.64 449 ARG A C 1
ATOM 3614 O O . ARG A 1 449 ? -34.765 2.25 17.909 1 96.64 449 ARG A O 1
ATOM 3621 N N . GLN A 1 450 ? -33.662 3.701 16.543 1 94.88 450 GLN A N 1
ATOM 3622 C CA . GLN A 1 450 ? -34.07 4.831 17.371 1 94.88 450 GLN A CA 1
ATOM 3623 C C . GLN A 1 450 ? -35.585 5.01 17.352 1 94.88 450 GLN A C 1
ATOM 3625 O O . GLN A 1 450 ? -36.194 5.309 18.381 1 94.88 450 GLN A O 1
ATOM 3630 N N . GLY A 1 451 ? -36.1 4.889 16.175 1 92.67 451 GLY A N 1
ATOM 3631 C CA . GLY A 1 451 ? -37.546 4.86 16.029 1 92.67 451 GLY A CA 1
ATOM 3632 C C . GLY A 1 451 ? -38.215 6.156 16.447 1 92.67 451 GLY A C 1
ATOM 3633 O O . GLY A 1 451 ? -37.63 7.233 16.315 1 92.67 451 GLY A O 1
ATOM 3634 N N . ASN A 1 452 ? -39.488 6.047 16.653 1 92.03 452 ASN A N 1
ATOM 3635 C CA . ASN A 1 452 ? -40.316 7.144 17.143 1 92.03 452 ASN A CA 1
ATOM 3636 C C . ASN A 1 452 ? -41.398 6.646 18.097 1 92.03 452 ASN A C 1
ATOM 3638 O O . ASN A 1 452 ? -41.444 5.46 18.426 1 92.03 452 ASN A O 1
ATOM 3642 N N . GLU A 1 453 ? -42.227 7.511 18.489 1 90.24 453 GLU A N 1
ATOM 3643 C CA . GLU A 1 453 ? -43.204 7.179 19.522 1 90.24 453 GLU A CA 1
ATOM 3644 C C . GLU A 1 453 ? -44.221 6.162 19.014 1 90.24 453 GLU A C 1
ATOM 3646 O O . GLU A 1 453 ? -44.611 5.248 19.744 1 90.24 453 GLU A O 1
ATOM 3651 N N . THR A 1 454 ? -44.598 6.266 17.826 1 91.19 454 THR A N 1
ATOM 3652 C CA . THR A 1 454 ? -45.598 5.376 17.248 1 91.19 454 THR A CA 1
ATOM 3653 C C . THR A 1 454 ? -45.064 3.949 17.156 1 91.19 454 THR A C 1
ATOM 3655 O O . THR A 1 454 ? -45.759 2.996 17.513 1 91.19 454 THR A O 1
ATOM 3658 N N . LEU A 1 455 ? -43.914 3.793 16.692 1 93.54 455 LEU A N 1
ATOM 3659 C CA . LEU A 1 455 ? -43.305 2.474 16.56 1 93.54 455 LEU A CA 1
ATOM 3660 C C . LEU A 1 455 ? -43.002 1.876 1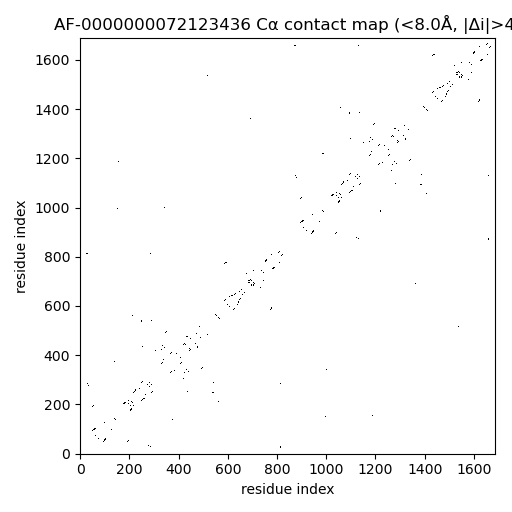7.93 1 93.54 455 LEU A C 1
ATOM 3662 O O . LEU A 1 455 ? -43.083 0.659 18.113 1 93.54 455 LEU A O 1
ATOM 3666 N N . ASP A 1 456 ? -42.688 2.736 18.886 1 92.37 456 ASP A N 1
ATOM 3667 C CA . ASP A 1 456 ? -42.432 2.257 20.241 1 92.37 456 ASP A CA 1
ATOM 3668 C C . ASP A 1 456 ? -43.668 1.575 20.825 1 92.37 456 ASP A C 1
ATOM 3670 O O . ASP A 1 456 ? -43.555 0.559 21.514 1 92.37 456 ASP A O 1
ATOM 3674 N N . GLU A 1 457 ? -44.724 2.144 20.524 1 90.69 457 GLU A N 1
ATOM 3675 C CA . GLU A 1 457 ? -45.977 1.566 21 1 90.69 457 GLU A CA 1
ATOM 3676 C C . GLU A 1 457 ? -46.219 0.191 20.383 1 90.69 457 GLU A C 1
ATOM 3678 O O . GLU A 1 457 ? -46.626 -0.743 21.077 1 90.69 457 GLU A O 1
ATOM 3683 N N . VAL A 1 458 ? -45.924 0.16 19.149 1 91.36 458 VAL A N 1
ATOM 3684 C CA . VAL A 1 458 ? -46.133 -1.094 18.432 1 91.36 458 VAL A CA 1
ATOM 3685 C C . VAL A 1 458 ? -45.163 -2.153 18.95 1 91.36 458 VAL A C 1
ATOM 3687 O O . VAL A 1 458 ? -45.512 -3.332 19.04 1 91.36 458 VAL A O 1
ATOM 3690 N N . LEU A 1 459 ? -43.994 -1.765 19.351 1 91.75 459 LEU A N 1
ATOM 3691 C CA . LEU A 1 459 ? -42.941 -2.676 19.787 1 91.75 459 LEU A CA 1
ATOM 3692 C C . LEU A 1 459 ? -43.055 -2.963 21.281 1 91.75 459 LEU A C 1
ATOM 3694 O O . LEU A 1 459 ? -42.301 -3.775 21.821 1 91.75 459 LEU A O 1
ATOM 3698 N N . GLY A 1 460 ? -43.964 -2.227 21.955 1 86.21 460 GLY A N 1
ATOM 3699 C CA . GLY A 1 460 ? -44.19 -2.431 23.377 1 86.21 460 GLY A CA 1
ATOM 3700 C C . GLY A 1 460 ? -43.085 -1.859 24.244 1 86.21 460 GLY A C 1
ATOM 3701 O O . GLY A 1 460 ? -42.784 -2.398 25.312 1 86.21 460 GLY A O 1
ATOM 3702 N N . LEU A 1 461 ? -42.499 -0.868 23.706 1 87.1 461 LEU A N 1
ATOM 3703 C CA . LEU A 1 461 ? -41.399 -0.272 24.456 1 87.1 461 LEU A CA 1
ATOM 3704 C C . LEU A 1 461 ? -41.903 0.843 25.366 1 87.1 461 LEU A C 1
ATOM 3706 O O . LEU A 1 461 ? -42.801 1.6 24.988 1 87.1 461 LEU A O 1
ATOM 3710 N N . VAL A 1 462 ? -41.327 0.854 26.597 1 82.47 462 VAL A N 1
ATOM 3711 C CA . VAL A 1 462 ? -41.65 1.929 27.529 1 82.47 462 VAL A CA 1
ATOM 3712 C C . VAL A 1 462 ? -40.863 3.185 27.162 1 82.47 462 VAL A C 1
ATOM 3714 O O . VAL A 1 462 ? -39.697 3.102 26.769 1 82.47 462 VAL A O 1
ATOM 3717 N N . PRO A 1 463 ? -41.514 4.248 27.246 1 78 463 PRO A N 1
ATOM 3718 C CA . PRO A 1 463 ? -40.877 5.502 26.838 1 78 463 PRO A CA 1
ATOM 3719 C C . PRO A 1 463 ? -39.556 5.755 27.56 1 78 463 PRO A C 1
ATOM 3721 O O . PRO A 1 463 ? -38.653 6.383 27.002 1 78 463 PRO A O 1
ATOM 3724 N N . SER A 1 464 ? -39.456 5.18 28.775 1 78.74 464 SER A N 1
ATOM 3725 C CA . SER A 1 464 ? -38.267 5.455 29.574 1 78.74 464 SER A CA 1
ATOM 3726 C C . SER A 1 464 ? -37.128 4.506 29.214 1 78.74 464 SER A C 1
ATOM 3728 O O . SER A 1 464 ? -35.975 4.746 29.579 1 78.74 464 SER A O 1
ATOM 3730 N N . ARG A 1 465 ? -37.619 3.452 28.448 1 82.66 465 ARG A N 1
ATOM 3731 C CA . ARG A 1 465 ? -36.585 2.467 28.148 1 82.66 465 ARG A CA 1
ATOM 3732 C C . ARG A 1 465 ? -35.592 3.009 27.125 1 82.66 465 ARG A C 1
ATOM 3734 O O . ARG A 1 465 ? -35.991 3.545 26.089 1 82.66 465 ARG A O 1
ATOM 3741 N N . LYS A 1 466 ? -34.189 3.02 27.291 1 90.28 466 LYS A N 1
ATOM 3742 C CA . LYS A 1 466 ? -33.135 3.433 26.368 1 90.28 466 LYS A CA 1
ATOM 3743 C C . LYS A 1 466 ? -33.1 2.534 25.136 1 90.28 466 LYS A C 1
ATOM 3745 O O . LYS A 1 466 ? -33.332 1.327 25.234 1 90.28 466 LYS A O 1
ATOM 3750 N N . LYS A 1 467 ? -32.908 3.11 23.994 1 94.9 467 LYS A N 1
ATOM 3751 C CA . LYS A 1 467 ? -32.837 2.385 22.729 1 94.9 467 LYS A CA 1
ATOM 3752 C C . LYS A 1 467 ? -31.542 1.584 22.626 1 94.9 467 LYS A C 1
ATOM 3754 O O . LYS A 1 467 ? -30.528 1.954 23.222 1 94.9 467 LYS A O 1
ATOM 3759 N N . LYS A 1 468 ? -31.668 0.478 21.947 1 94.61 468 LYS A N 1
ATOM 3760 C CA . LYS A 1 468 ? -30.49 -0.368 21.784 1 94.61 468 LYS A CA 1
ATOM 3761 C C . LYS A 1 468 ? -30.362 -0.861 20.346 1 94.61 468 LYS A C 1
ATOM 3763 O O . LYS A 1 468 ? -31.357 -0.954 19.625 1 94.61 468 LYS A O 1
ATOM 3768 N N . SER A 1 469 ? -29.225 -1.099 19.918 1 95.05 469 SER A N 1
ATOM 3769 C CA . SER A 1 469 ? -28.915 -1.7 18.625 1 95.05 469 SER A CA 1
ATOM 3770 C C . SER A 1 469 ? -27.579 -2.436 18.663 1 95.05 469 SER A C 1
ATOM 3772 O O . SER A 1 469 ? -26.744 -2.171 19.53 1 95.05 469 SER A O 1
ATOM 3774 N N . MET A 1 470 ? -27.441 -3.437 17.846 1 95.7 470 MET A N 1
ATOM 3775 C CA . MET A 1 470 ? -26.193 -4.187 17.733 1 95.7 470 MET A CA 1
ATOM 3776 C C . MET A 1 470 ? -25.834 -4.429 16.271 1 95.7 470 MET A C 1
ATOM 3778 O O . MET A 1 470 ? -26.712 -4.694 15.448 1 95.7 470 MET A O 1
ATOM 3782 N N . LEU A 1 471 ? -24.499 -4.284 16.016 1 96.63 471 LEU A N 1
ATOM 3783 C CA . LEU A 1 471 ? -23.992 -4.409 14.654 1 96.63 471 LEU A CA 1
ATOM 3784 C C . LEU A 1 471 ? -22.809 -5.369 14.6 1 96.63 471 LEU A C 1
ATOM 3786 O O . LEU A 1 471 ? -21.944 -5.345 15.478 1 96.63 471 LEU A O 1
ATOM 3790 N N . VAL A 1 472 ? -22.851 -6.299 13.656 1 97.55 472 VAL A N 1
ATOM 3791 C CA . VAL A 1 472 ? -21.671 -7.035 13.217 1 97.55 472 VAL A CA 1
ATOM 3792 C C . VAL A 1 472 ? -21.242 -6.547 11.835 1 97.55 472 VAL A C 1
ATOM 3794 O O . VAL A 1 472 ? -21.988 -6.684 10.862 1 97.55 472 VAL A O 1
ATOM 3797 N N . VAL A 1 473 ? -20.064 -5.958 11.769 1 96.06 473 VAL A N 1
ATOM 3798 C CA . VAL A 1 473 ? -19.675 -5.274 10.54 1 96.06 473 VAL A CA 1
ATOM 3799 C C . VAL A 1 473 ? -18.33 -5.811 10.053 1 96.06 473 VAL A C 1
ATOM 3801 O O . VAL A 1 473 ? -17.439 -6.092 10.858 1 96.06 473 VAL A O 1
ATOM 3804 N N . SER A 1 474 ? -18.248 -5.937 8.753 1 95.94 474 SER A N 1
ATOM 3805 C CA . SER A 1 474 ? -16.995 -6.336 8.12 1 95.94 474 SER A CA 1
ATOM 3806 C C . SER A 1 474 ? -15.92 -5.269 8.3 1 95.94 474 SER A C 1
ATOM 3808 O O . SER A 1 474 ? -16.204 -4.073 8.209 1 95.94 474 SER A O 1
ATOM 3810 N N . GLU A 1 475 ? -14.679 -5.696 8.448 1 91.18 475 GLU A N 1
ATOM 3811 C CA . GLU A 1 475 ? -13.554 -4.77 8.539 1 91.18 475 GLU A CA 1
ATOM 3812 C C . GLU A 1 475 ? -13.211 -4.181 7.174 1 91.18 475 GLU A C 1
ATOM 3814 O O . GLU A 1 475 ? -12.411 -3.248 7.077 1 91.18 475 GLU A O 1
ATOM 3819 N N . PHE A 1 476 ? -13.845 -4.658 6.082 1 91.96 476 PHE A N 1
ATOM 3820 C CA . PHE A 1 476 ? -13.453 -4.292 4.726 1 91.96 476 PHE A CA 1
ATOM 3821 C C . PHE A 1 476 ? -14.484 -3.363 4.097 1 91.96 476 PHE A C 1
ATOM 3823 O O . PHE A 1 476 ? -14.538 -3.225 2.873 1 91.96 476 PHE A O 1
ATOM 3830 N N . ILE A 1 477 ? -15.344 -2.751 4.958 1 92.46 477 ILE A N 1
ATOM 3831 C CA . ILE A 1 477 ? -16.322 -1.805 4.434 1 92.46 477 ILE A CA 1
ATOM 3832 C C . ILE A 1 477 ? -15.997 -0.398 4.93 1 92.46 477 ILE A C 1
ATOM 3834 O O . ILE A 1 477 ? -15.414 -0.231 6.004 1 92.46 477 ILE A O 1
ATOM 3838 N N . GLY A 1 478 ? -16.39 0.598 4.231 1 88.64 478 GLY A N 1
ATOM 3839 C CA . GLY A 1 478 ? -15.972 1.973 4.451 1 88.64 478 GLY A CA 1
ATOM 3840 C C . GLY A 1 478 ? -16.49 2.553 5.754 1 88.64 478 GLY A C 1
ATOM 3841 O O . GLY A 1 478 ? -15.84 3.406 6.362 1 88.64 478 GLY A O 1
ATOM 3842 N N . CYS A 1 479 ? -17.614 2.089 6.261 1 89.96 479 CYS A N 1
ATOM 3843 C CA . CYS A 1 479 ? -18.204 2.706 7.444 1 89.96 479 CYS A CA 1
ATOM 3844 C C . CYS A 1 479 ? -17.63 2.1 8.719 1 89.96 479 CYS A C 1
ATOM 3846 O O . CYS A 1 479 ? -17.894 2.591 9.818 1 89.96 479 CYS A O 1
ATOM 3848 N N . SER A 1 480 ? -16.869 1.045 8.652 1 88.12 480 SER A N 1
ATOM 3849 C CA . SER A 1 480 ? -16.371 0.289 9.797 1 88.12 480 SER A CA 1
ATOM 3850 C C . SER A 1 480 ? -15.621 1.192 10.771 1 88.12 480 SER A C 1
ATOM 3852 O O . SER A 1 480 ? -15.855 1.139 11.98 1 88.12 480 SER A O 1
ATOM 3854 N N . PRO A 1 481 ? -14.849 2.138 10.315 1 81.25 481 PRO A N 1
ATOM 3855 C CA . PRO A 1 481 ? -14.069 2.962 11.241 1 81.25 481 PRO A CA 1
ATOM 3856 C C . PRO A 1 481 ? -14.928 3.968 12.003 1 81.25 481 PRO A C 1
ATOM 3858 O O . PRO A 1 481 ? -14.509 4.48 13.044 1 81.25 481 PRO A O 1
ATOM 3861 N N . SER A 1 482 ? -16.132 4.195 11.518 1 82.71 482 SER A N 1
ATOM 3862 C CA . SER A 1 482 ? -16.977 5.217 12.127 1 82.71 482 SER A CA 1
ATOM 3863 C C . SER A 1 482 ? -17.876 4.621 13.205 1 82.71 482 SER A C 1
ATOM 3865 O O . SER A 1 482 ? -18.582 5.351 13.905 1 82.71 482 SER A O 1
ATOM 3867 N N . LEU A 1 483 ? -17.795 3.292 13.38 1 87.57 483 LEU A N 1
ATOM 3868 C CA . LEU A 1 483 ? -18.758 2.646 14.265 1 87.57 483 LEU A CA 1
ATOM 3869 C C . LEU A 1 483 ? -18.049 1.929 15.41 1 87.57 483 LEU A C 1
ATOM 3871 O O . LEU A 1 483 ? -17.972 0.699 15.425 1 87.57 483 LEU A O 1
ATOM 3875 N N . SER A 1 484 ? -17.51 2.566 16.44 1 78.11 484 SER A N 1
ATOM 3876 C CA . SER A 1 484 ? -16.709 2.079 17.558 1 78.11 484 SER A CA 1
ATOM 3877 C C . SER A 1 484 ? -17.446 0.994 18.336 1 78.11 484 SER A C 1
ATOM 3879 O O . SER A 1 484 ? -16.828 0.049 18.831 1 78.11 484 SER A O 1
ATOM 3881 N N . GLY A 1 485 ? -18.772 0.856 18.327 1 82.12 485 GLY A N 1
ATOM 3882 C CA . GLY A 1 485 ? -19.552 -0.085 19.116 1 82.12 485 GLY A CA 1
ATOM 3883 C C . GLY A 1 485 ? -19.979 -1.311 18.332 1 82.12 485 GLY A C 1
ATOM 3884 O O . GLY A 1 485 ? -20.541 -2.251 18.897 1 82.12 485 GLY A O 1
ATOM 3885 N N . ALA A 1 486 ? -19.537 -1.36 17.166 1 91.48 486 ALA A N 1
ATOM 3886 C CA . ALA A 1 486 ? -19.88 -2.519 16.346 1 91.48 486 ALA A CA 1
ATOM 3887 C C . ALA A 1 486 ? -18.839 -3.625 16.499 1 91.48 486 ALA A C 1
ATOM 3889 O O . ALA A 1 486 ? -17.68 -3.355 16.823 1 91.48 486 ALA A O 1
ATOM 3890 N N . ILE A 1 487 ? -19.252 -4.87 16.374 1 93.66 487 ILE A N 1
ATOM 3891 C CA . ILE A 1 487 ? -18.317 -5.99 16.357 1 93.66 487 ILE A CA 1
ATOM 3892 C C . ILE A 1 487 ? -17.739 -6.159 14.954 1 93.66 487 ILE A C 1
ATOM 3894 O O . ILE A 1 487 ? -18.471 -6.449 14.005 1 93.66 487 ILE A O 1
ATOM 3898 N N . ARG A 1 488 ? -16.499 -5.961 14.874 1 92.68 488 ARG A N 1
ATOM 3899 C CA . ARG A 1 488 ? -15.836 -6.046 13.577 1 92.68 488 ARG A CA 1
ATOM 3900 C C . ARG A 1 488 ? -15.324 -7.459 13.315 1 92.68 488 ARG A C 1
ATOM 3902 O O . ARG A 1 488 ? -14.799 -8.111 14.219 1 92.68 488 ARG A O 1
ATOM 3909 N N . VAL A 1 489 ? -15.488 -7.887 12.043 1 94.99 489 VAL A N 1
ATOM 3910 C CA . VAL A 1 489 ? -15.107 -9.263 11.742 1 94.99 489 VAL A CA 1
ATOM 3911 C C . VAL A 1 489 ? -14.482 -9.334 10.35 1 94.99 489 VAL A C 1
ATOM 3913 O O . VAL A 1 489 ? -14.738 -8.475 9.504 1 94.99 489 VAL A O 1
ATOM 3916 N N . ASN A 1 490 ? -13.584 -10.293 10.107 1 94.51 490 ASN A N 1
ATOM 3917 C CA . ASN A 1 490 ? -13.187 -10.756 8.781 1 94.51 490 ASN A CA 1
ATOM 3918 C C . ASN A 1 490 ? -14.191 -11.753 8.211 1 94.51 490 ASN A C 1
ATOM 3920 O O . ASN A 1 490 ? -14.271 -12.893 8.673 1 94.51 490 ASN A O 1
ATOM 3924 N N . PRO A 1 491 ? -14.905 -11.373 7.244 1 96.04 491 PRO A N 1
ATOM 3925 C CA . PRO A 1 491 ? -15.99 -12.23 6.76 1 96.04 491 PRO A CA 1
ATOM 3926 C C . PRO A 1 491 ? -15.488 -13.57 6.224 1 96.04 491 PRO A C 1
ATOM 3928 O O . PRO A 1 491 ? -16.251 -14.537 6.157 1 96.04 491 PRO A O 1
ATOM 3931 N N . TRP A 1 492 ? -14.268 -13.67 5.796 1 94.79 492 TRP A N 1
ATOM 3932 C CA . TRP A 1 492 ? -13.712 -14.92 5.289 1 94.79 492 TRP A CA 1
ATOM 3933 C C . TRP A 1 492 ? -13.48 -15.912 6.424 1 94.79 492 TRP A C 1
ATOM 3935 O O . TRP A 1 492 ? -13.267 -17.102 6.182 1 94.79 492 TRP A O 1
ATOM 3945 N N . ASN A 1 493 ? -13.456 -15.443 7.609 1 95.52 493 ASN A N 1
ATOM 3946 C CA . ASN A 1 493 ? -13.377 -16.297 8.789 1 95.52 493 ASN A CA 1
ATOM 3947 C C . ASN A 1 493 ? -14.762 -16.629 9.335 1 95.52 493 ASN A C 1
ATOM 3949 O O . ASN A 1 493 ? -15.226 -16 10.288 1 95.52 493 ASN A O 1
ATOM 3953 N N . VAL A 1 494 ? -15.328 -17.628 8.832 1 95.81 494 VAL A N 1
ATOM 3954 C CA . VAL A 1 494 ? -16.701 -18.025 9.127 1 95.81 494 VAL A CA 1
ATOM 3955 C C . VAL A 1 494 ? -16.861 -18.258 10.627 1 95.81 494 VAL A C 1
ATOM 3957 O O . VAL A 1 494 ? -17.876 -17.877 11.216 1 95.81 494 VAL A O 1
ATOM 3960 N N . ASP A 1 495 ? -15.906 -18.772 11.269 1 95.02 495 ASP A N 1
ATOM 3961 C CA . ASP A 1 495 ? -15.954 -19.029 12.705 1 95.02 495 ASP A CA 1
ATOM 3962 C C . ASP A 1 495 ? -16.007 -17.724 13.496 1 95.02 495 ASP A C 1
ATOM 3964 O O . ASP A 1 495 ? -16.766 -17.606 14.46 1 95.02 495 ASP A O 1
ATOM 3968 N N . ALA A 1 496 ? -15.215 -16.832 13.051 1 94.86 496 ALA A N 1
ATOM 3969 C CA . ALA A 1 496 ? -15.185 -15.545 13.741 1 94.86 496 ALA A CA 1
ATOM 3970 C C . ALA A 1 496 ? -16.515 -14.811 13.592 1 94.86 496 ALA A C 1
ATOM 3972 O O . ALA A 1 496 ? -16.955 -14.118 14.512 1 94.86 496 ALA A O 1
ATOM 3973 N N . VAL A 1 497 ? -17.138 -14.942 12.447 1 97.73 497 VAL A N 1
ATOM 3974 C CA . VAL A 1 497 ? -18.433 -14.305 12.229 1 97.73 497 VAL A CA 1
ATOM 3975 C C . VAL A 1 497 ? -19.488 -14.964 13.115 1 97.73 497 VAL A C 1
ATOM 3977 O O . VAL A 1 497 ? -20.328 -14.279 13.705 1 97.73 497 VAL A O 1
ATOM 3980 N N . ALA A 1 498 ? -19.437 -16.266 13.203 1 98.21 498 ALA A N 1
ATOM 3981 C CA . ALA A 1 498 ? -20.355 -16.983 14.085 1 98.21 498 ALA A CA 1
ATOM 3982 C C . ALA A 1 498 ? -20.178 -16.542 15.535 1 98.21 498 ALA A C 1
ATOM 3984 O O . ALA A 1 498 ? -21.16 -16.315 16.246 1 98.21 498 ALA A O 1
ATOM 3985 N N . ASP A 1 499 ? -18.957 -16.413 15.944 1 97.37 499 ASP A N 1
ATOM 3986 C CA . ASP A 1 499 ? -18.663 -15.949 17.296 1 97.37 499 ASP A CA 1
ATOM 3987 C C . ASP A 1 499 ? -19.205 -14.539 17.523 1 97.37 499 ASP A C 1
ATOM 3989 O O . ASP A 1 499 ? -19.705 -14.228 18.606 1 97.37 499 ASP A O 1
ATOM 3993 N N . ALA A 1 500 ? -19.061 -13.756 16.558 1 97.3 500 ALA A N 1
ATOM 3994 C CA . ALA A 1 500 ? -19.556 -12.385 16.651 1 97.3 500 ALA A CA 1
ATOM 3995 C C . ALA A 1 500 ? -21.076 -12.358 16.787 1 97.3 500 ALA A C 1
ATOM 3997 O O . ALA A 1 500 ? -21.624 -11.554 17.544 1 97.3 500 ALA A O 1
ATOM 3998 N N . MET A 1 501 ? -21.746 -13.205 16.025 1 98.31 501 MET A N 1
ATOM 3999 C CA . MET A 1 501 ? -23.197 -13.323 16.137 1 98.31 501 MET A CA 1
ATOM 4000 C C . MET A 1 501 ? -23.602 -13.738 17.547 1 98.31 501 MET A C 1
ATOM 4002 O O . MET A 1 501 ? -24.536 -13.173 18.121 1 98.31 501 MET A O 1
ATOM 4006 N N . GLU A 1 502 ? -22.923 -14.666 18.053 1 97.89 502 GLU A N 1
ATOM 4007 C CA . GLU A 1 502 ? -23.195 -15.107 19.418 1 97.89 502 GLU A CA 1
ATOM 4008 C C . GLU A 1 502 ? -22.997 -13.969 20.415 1 97.89 502 GLU A C 1
ATOM 4010 O O . GLU A 1 502 ? -23.838 -13.749 21.29 1 97.89 502 GLU A O 1
ATOM 4015 N N . THR A 1 503 ? -21.868 -13.282 20.248 1 96.77 503 THR A N 1
ATOM 4016 C CA . THR A 1 503 ? -21.565 -12.163 21.133 1 96.77 503 THR A CA 1
ATOM 4017 C C . THR A 1 503 ? -22.669 -11.111 21.072 1 96.77 503 THR A C 1
ATOM 4019 O O . THR A 1 503 ? -23.075 -10.569 22.102 1 96.77 503 THR A O 1
ATOM 4022 N N . ALA A 1 504 ? -23.149 -10.853 19.887 1 96.97 504 ALA A N 1
ATOM 4023 C CA . ALA A 1 504 ? -24.206 -9.863 19.697 1 96.97 504 ALA A CA 1
ATOM 4024 C C . ALA A 1 504 ? -25.493 -10.293 20.396 1 96.97 504 ALA A C 1
ATOM 4026 O O . ALA A 1 504 ? -26.213 -9.461 20.952 1 96.97 504 ALA A O 1
ATOM 4027 N N . LEU A 1 505 ? -25.801 -11.557 20.409 1 96.76 505 LEU A N 1
ATOM 4028 C CA . LEU A 1 505 ? -27.023 -12.102 20.989 1 96.76 505 LEU A CA 1
ATOM 4029 C C . LEU A 1 505 ? -26.94 -12.123 22.512 1 96.76 505 LEU A C 1
ATOM 4031 O O . LEU A 1 505 ? -27.95 -11.939 23.195 1 96.76 505 LEU A O 1
ATOM 4035 N N . GLU A 1 506 ? -25.738 -12.234 22.985 1 95.57 506 GLU A N 1
ATOM 4036 C CA . GLU A 1 506 ? -25.569 -12.447 24.419 1 95.57 506 GLU A CA 1
ATOM 4037 C C . GLU A 1 506 ? -25.161 -11.156 25.125 1 95.57 506 GLU A C 1
ATOM 4039 O O . GLU A 1 506 ? -25.23 -11.066 26.352 1 95.57 506 GLU A O 1
ATOM 4044 N N . MET A 1 507 ? -24.798 -10.219 24.36 1 94.18 507 MET A N 1
ATOM 4045 C CA . MET A 1 507 ? -24.352 -8.954 24.937 1 94.18 507 MET A CA 1
ATOM 4046 C C . MET A 1 507 ? -25.443 -8.337 25.806 1 94.18 507 MET A C 1
ATOM 4048 O O . MET A 1 507 ? -26.623 -8.38 25.453 1 94.18 507 MET A O 1
ATOM 4052 N N . ALA A 1 508 ? -25.04 -7.737 26.895 1 93.67 508 ALA A N 1
ATOM 4053 C CA . ALA A 1 508 ? -25.981 -7.109 27.82 1 93.67 508 ALA A CA 1
ATOM 4054 C C . ALA A 1 508 ? -26.646 -5.892 27.184 1 93.67 508 ALA A C 1
ATOM 4056 O O . ALA A 1 508 ? -26.015 -5.161 26.417 1 93.67 508 ALA A O 1
ATOM 4057 N N . ASP A 1 509 ? -27.886 -5.591 27.564 1 93.14 509 ASP A N 1
ATOM 4058 C CA . ASP A 1 509 ? -28.651 -4.48 27.009 1 93.14 509 ASP A CA 1
ATOM 4059 C C . ASP A 1 509 ? -27.963 -3.145 27.289 1 93.14 509 ASP A C 1
ATOM 4061 O O . ASP A 1 509 ? -28 -2.236 26.457 1 93.14 509 ASP A O 1
ATOM 4065 N N . SER A 1 510 ? -27.355 -3.099 28.445 1 92.5 510 SER A N 1
ATOM 4066 C CA . SER A 1 510 ? -26.686 -1.855 28.809 1 92.5 510 SER A CA 1
ATOM 4067 C C . SER A 1 510 ? -25.57 -1.519 27.825 1 92.5 510 SER A C 1
ATOM 4069 O O . SER A 1 510 ? -25.392 -0.357 27.454 1 92.5 510 SER A O 1
ATOM 4071 N N . GLU A 1 511 ? -24.876 -2.542 27.424 1 90.09 511 GLU A N 1
ATOM 4072 C CA . GLU A 1 511 ? -23.796 -2.342 26.463 1 90.09 511 GLU A CA 1
ATOM 4073 C C . GLU A 1 511 ? -24.343 -1.996 25.081 1 90.09 511 GLU A C 1
ATOM 4075 O O . GLU A 1 511 ? -23.774 -1.163 24.373 1 90.09 511 GLU A O 1
ATOM 4080 N N . LYS A 1 512 ? -25.455 -2.607 24.739 1 94.99 512 LYS A N 1
ATOM 4081 C CA . LYS A 1 512 ? -26.096 -2.318 23.46 1 94.99 512 LYS A CA 1
ATOM 4082 C C . LYS A 1 512 ? -26.623 -0.886 23.419 1 94.99 512 LYS A C 1
ATOM 4084 O O . LYS A 1 512 ? -26.59 -0.236 22.373 1 94.99 512 LYS A O 1
ATOM 4089 N N . GLN A 1 513 ? -27.112 -0.452 24.555 1 94.71 513 GLN A N 1
ATOM 4090 C CA . GLN A 1 513 ? -27.652 0.9 24.655 1 94.71 513 GLN A CA 1
ATOM 4091 C C . GLN A 1 513 ? -26.549 1.944 24.507 1 94.71 513 GLN A C 1
ATOM 4093 O O . GLN A 1 513 ? -26.728 2.95 23.817 1 94.71 513 GLN A O 1
ATOM 4098 N N . LEU A 1 514 ? -25.466 1.667 25.118 1 88.85 514 LEU A N 1
ATOM 4099 C CA . LEU A 1 514 ? -24.333 2.581 25.024 1 88.85 514 LEU A CA 1
ATOM 4100 C C . LEU A 1 514 ? -23.825 2.671 23.589 1 88.85 514 LEU A C 1
ATOM 4102 O O . LEU A 1 514 ? -23.513 3.761 23.103 1 88.85 514 LEU A O 1
ATOM 4106 N N . SER A 1 515 ? -23.765 1.53 22.979 1 89.65 515 SER A N 1
ATOM 4107 C CA . SER A 1 515 ? -23.334 1.491 21.586 1 89.65 515 SER A CA 1
ATOM 4108 C C . SER A 1 515 ? -24.3 2.254 20.686 1 89.65 515 SER A C 1
ATOM 4110 O O . SER A 1 515 ? -23.875 2.997 19.799 1 89.65 515 SER A O 1
ATOM 4112 N N . HIS A 1 516 ? -25.514 2.114 20.914 1 94.67 516 HIS A N 1
ATOM 4113 C CA . HIS A 1 516 ? -26.536 2.774 20.109 1 94.67 516 HIS A CA 1
ATOM 4114 C C . HIS A 1 516 ? -26.44 4.291 20.234 1 94.67 516 HIS A C 1
ATOM 4116 O O . HIS A 1 516 ? -26.542 5.008 19.235 1 94.67 516 HIS A O 1
ATOM 4122 N N . GLU A 1 517 ? -26.316 4.716 21.411 1 92.36 517 GLU A N 1
ATOM 4123 C CA . GLU A 1 517 ? -26.246 6.155 21.647 1 92.36 517 GLU A CA 1
ATOM 4124 C C . GLU A 1 517 ? -25.079 6.782 20.89 1 92.36 517 GLU A C 1
ATOM 4126 O O . GLU A 1 517 ? -25.227 7.841 20.276 1 92.36 517 GLU A O 1
ATOM 4131 N N . LYS A 1 518 ? -24.048 6.104 20.926 1 86.98 518 LYS A N 1
ATOM 4132 C CA . LYS A 1 518 ? -22.858 6.595 20.236 1 86.98 518 LYS A CA 1
ATOM 4133 C C . LYS A 1 518 ? -23.059 6.592 18.724 1 86.98 518 LYS A C 1
ATOM 4135 O O . LYS A 1 518 ? -22.723 7.565 18.046 1 86.98 518 LYS A O 1
ATOM 4140 N N . HIS A 1 519 ? -23.545 5.516 18.257 1 92.3 519 HIS A N 1
ATOM 4141 C CA . HIS A 1 519 ? -23.785 5.389 16.824 1 92.3 519 HIS A CA 1
ATOM 4142 C C . HIS A 1 519 ? -24.8 6.421 16.342 1 92.3 519 HIS A C 1
ATOM 4144 O O . HIS A 1 519 ? -24.61 7.043 15.295 1 92.3 519 HIS A O 1
ATOM 4150 N N . TYR A 1 520 ? -25.775 6.594 17.123 1 93.92 520 TYR A N 1
ATOM 4151 C CA . TYR A 1 520 ? -26.834 7.525 16.748 1 93.92 520 TYR A CA 1
ATOM 4152 C C . TYR A 1 520 ? -26.306 8.953 16.678 1 93.92 520 TYR A C 1
ATOM 4154 O O . TYR A 1 520 ? -26.635 9.698 15.752 1 93.92 520 TYR A O 1
ATOM 4162 N N . ARG A 1 521 ? -25.552 9.324 17.634 1 90.94 521 ARG A N 1
ATOM 4163 C CA . ARG A 1 521 ? -24.971 10.663 17.652 1 90.94 521 ARG A CA 1
ATOM 4164 C C . ARG A 1 521 ? -24.108 10.902 16.417 1 90.94 521 ARG A C 1
ATOM 4166 O O . ARG A 1 521 ? -24.214 11.947 15.772 1 90.94 521 ARG A O 1
ATOM 4173 N N . TYR A 1 522 ? -23.339 9.973 16.077 1 88.76 522 TYR A N 1
ATOM 4174 C CA . TYR A 1 522 ? -22.458 10.119 14.923 1 88.76 522 TYR A CA 1
ATOM 4175 C C . TYR A 1 522 ? -23.262 10.217 13.632 1 88.76 522 TYR A C 1
ATOM 4177 O O . TYR A 1 522 ? -23.038 11.119 12.822 1 88.76 522 TYR A O 1
ATOM 4185 N N . VAL A 1 523 ? -24.17 9.289 13.428 1 93.22 523 VAL A N 1
ATOM 4186 C CA . VAL A 1 523 ? -24.91 9.199 12.174 1 93.22 523 VAL A CA 1
ATOM 4187 C C . VAL A 1 523 ? -25.79 10.435 12.002 1 93.22 523 VAL A C 1
ATOM 4189 O O . VAL A 1 523 ? -25.941 10.948 10.891 1 93.22 523 VAL A O 1
ATOM 4192 N N . SER A 1 524 ? -26.273 10.933 13.087 1 93.06 524 SER A N 1
ATOM 4193 C CA . SER A 1 524 ? -27.183 12.073 13.03 1 93.06 524 SER A CA 1
ATOM 4194 C C . SER A 1 524 ? -26.429 13.368 12.745 1 93.06 524 SER A C 1
ATOM 4196 O O . SER A 1 524 ? -26.986 14.3 12.162 1 93.06 524 SER A O 1
ATOM 4198 N N . THR A 1 525 ? -25.173 13.442 13.098 1 89.52 525 THR A N 1
ATOM 4199 C CA . THR A 1 525 ? -24.416 14.678 12.93 1 89.52 525 THR A CA 1
ATOM 4200 C C . THR A 1 525 ? -23.596 14.639 11.644 1 89.52 525 THR A C 1
ATOM 4202 O O . THR A 1 525 ? -23.108 15.672 11.181 1 89.52 525 THR A O 1
ATOM 4205 N N . HIS A 1 526 ? -23.477 13.481 11.033 1 89.9 526 HIS A N 1
ATOM 4206 C CA . HIS A 1 526 ? -22.738 13.317 9.786 1 89.9 526 HIS A CA 1
ATOM 4207 C C . HIS A 1 526 ? -23.635 12.771 8.681 1 89.9 526 HIS A C 1
ATOM 4209 O O . HIS A 1 526 ? -23.336 11.732 8.088 1 89.9 526 HIS A O 1
ATOM 4215 N N . ASP A 1 527 ? -24.626 13.514 8.401 1 92.56 527 ASP A N 1
ATOM 4216 C CA . ASP A 1 527 ? -25.613 13.098 7.409 1 92.56 527 ASP A CA 1
ATOM 4217 C C . ASP A 1 527 ? -25.207 13.55 6.008 1 92.56 527 ASP A C 1
ATOM 4219 O O . ASP A 1 527 ? -24.102 14.059 5.81 1 92.56 527 ASP A O 1
ATOM 4223 N N . VAL A 1 528 ? -26.022 13.308 5.052 1 93.73 528 VAL A N 1
ATOM 4224 C CA . VAL A 1 528 ? -25.731 13.583 3.649 1 93.73 528 VAL A CA 1
ATOM 4225 C C . VAL A 1 528 ? -25.56 15.087 3.441 1 93.73 528 VAL A C 1
ATOM 4227 O O . VAL A 1 528 ? -24.745 15.518 2.622 1 93.73 528 VAL A O 1
ATOM 4230 N N . GLY A 1 529 ? -26.315 15.912 4.12 1 91.75 529 GLY A N 1
ATOM 4231 C CA . GLY A 1 529 ? -26.174 17.357 4.037 1 91.75 529 GLY A CA 1
ATOM 4232 C C . GLY A 1 529 ? -24.813 17.851 4.492 1 91.75 529 GLY A C 1
ATOM 4233 O O . GLY A 1 529 ? -24.224 18.731 3.861 1 91.75 529 GLY A O 1
ATOM 4234 N N . TYR A 1 530 ? -24.383 17.275 5.58 1 91.62 530 TYR A N 1
ATOM 4235 C CA . TYR A 1 530 ? -23.052 17.606 6.076 1 91.62 530 TYR A CA 1
ATOM 4236 C C . TYR A 1 530 ? -21.985 17.271 5.04 1 91.62 530 TYR A C 1
ATOM 4238 O O . TYR A 1 530 ? -21.082 18.072 4.789 1 91.62 530 TYR A O 1
ATOM 4246 N N . TRP A 1 531 ? -22.06 16.134 4.482 1 93.61 531 TRP A N 1
ATOM 4247 C CA . TRP A 1 531 ? -21.136 15.68 3.448 1 93.61 531 TRP A CA 1
ATOM 4248 C C . TRP A 1 531 ? -21.122 16.645 2.268 1 93.61 531 TRP A C 1
ATOM 4250 O O . TRP A 1 531 ? -20.055 17.057 1.807 1 93.61 531 TRP A O 1
ATOM 4260 N N . ALA A 1 532 ? -22.275 17.019 1.766 1 94.66 532 ALA A N 1
ATOM 4261 C CA . ALA A 1 532 ? -22.407 17.88 0.593 1 94.66 532 ALA A CA 1
ATOM 4262 C C . ALA A 1 532 ? -21.847 19.272 0.87 1 94.66 532 ALA A C 1
ATOM 4264 O O . ALA A 1 532 ? -21.099 19.82 0.056 1 94.66 532 ALA A O 1
ATOM 4265 N N . ARG A 1 533 ? -22.167 19.835 1.966 1 92.83 533 ARG A N 1
ATOM 4266 C CA . ARG A 1 533 ? -21.695 21.166 2.335 1 92.83 533 ARG A CA 1
ATOM 4267 C C . ARG A 1 533 ? -20.178 21.186 2.488 1 92.83 533 ARG A C 1
ATOM 4269 O O . ARG A 1 533 ? -19.515 22.12 2.031 1 92.83 533 ARG A O 1
ATOM 4276 N N . SER A 1 534 ? -19.738 20.166 3.122 1 91.03 534 SER A N 1
ATOM 4277 C CA . SER A 1 534 ? -18.3 20.084 3.358 1 91.03 534 SER A CA 1
ATOM 4278 C C . SER A 1 534 ? -17.529 19.998 2.045 1 91.03 534 SER A C 1
ATOM 4280 O O . SER A 1 534 ? -16.497 20.653 1.882 1 91.03 534 SER A O 1
ATOM 4282 N N . PHE A 1 535 ? -17.995 19.242 1.154 1 94.03 535 PHE A N 1
ATOM 4283 C CA . PHE A 1 535 ? -17.331 19.094 -0.136 1 94.03 535 PHE A CA 1
ATOM 4284 C C . PHE A 1 535 ? -17.356 20.406 -0.911 1 94.03 535 PHE A C 1
ATOM 4286 O O . PHE A 1 535 ? -16.337 20.824 -1.465 1 94.03 535 PHE A O 1
ATOM 4293 N N . LEU A 1 536 ? -18.475 21.009 -1.009 1 93.12 536 LEU A N 1
ATOM 4294 C CA . LEU A 1 536 ? -18.626 22.23 -1.792 1 93.12 536 LEU A CA 1
ATOM 4295 C C . LEU A 1 536 ? -17.779 23.357 -1.21 1 93.12 536 LEU A C 1
ATOM 4297 O O . LEU A 1 536 ? -17.247 24.187 -1.952 1 93.12 536 LEU A O 1
ATOM 4301 N N . GLN A 1 537 ? -17.725 23.374 0.063 1 91.27 537 GLN A N 1
ATOM 4302 C CA . GLN A 1 537 ? -16.882 24.374 0.71 1 91.27 537 GLN A CA 1
ATOM 4303 C C . GLN A 1 537 ? -15.424 24.223 0.284 1 91.27 537 GLN A C 1
ATOM 4305 O O . GLN A 1 537 ? -14.752 25.214 -0.008 1 91.27 537 GLN A O 1
ATOM 4310 N N . ASP A 1 538 ? -14.984 23.051 0.227 1 91.91 538 ASP A N 1
ATOM 4311 C CA . ASP A 1 538 ? -13.601 22.803 -0.167 1 91.91 538 ASP A CA 1
ATOM 4312 C C . ASP A 1 538 ? -13.396 23.075 -1.655 1 91.91 538 ASP A C 1
ATOM 4314 O O . ASP A 1 538 ? -12.324 23.52 -2.069 1 91.91 538 ASP A O 1
ATOM 4318 N N . LEU A 1 539 ? -14.4 22.716 -2.421 1 94.63 539 LEU A N 1
ATOM 4319 C CA . LEU A 1 539 ? -14.308 23.013 -3.847 1 94.63 539 LEU A CA 1
ATOM 4320 C C . LEU A 1 539 ? -14.203 24.515 -4.083 1 94.63 539 LEU A C 1
ATOM 4322 O O . LEU A 1 539 ? -13.391 24.965 -4.896 1 94.63 539 LEU A O 1
ATOM 4326 N N . GLU A 1 540 ? -14.96 25.273 -3.422 1 92.36 540 GLU A N 1
ATOM 4327 C CA . GLU A 1 540 ? -14.92 26.729 -3.52 1 92.36 540 GLU A CA 1
ATOM 4328 C C . GLU A 1 540 ? -13.558 27.273 -3.1 1 92.36 540 GLU A C 1
ATOM 4330 O O . GLU A 1 540 ? -13.007 28.159 -3.756 1 92.36 540 GLU A O 1
ATOM 4335 N N . ARG A 1 541 ? -13.127 26.718 -2.104 1 88.6 541 ARG A N 1
ATOM 4336 C CA . ARG A 1 541 ? -11.835 27.157 -1.589 1 88.6 541 ARG A CA 1
ATOM 4337 C C . ARG A 1 541 ? -10.718 26.859 -2.584 1 88.6 541 ARG A C 1
ATOM 4339 O O . ARG A 1 541 ? -9.854 27.703 -2.826 1 88.6 541 ARG A O 1
ATOM 4346 N N . THR A 1 542 ? -10.742 25.701 -3.13 1 89.5 542 THR A N 1
ATOM 4347 C CA . THR A 1 542 ? -9.704 25.267 -4.059 1 89.5 542 THR A CA 1
ATOM 4348 C C . THR A 1 542 ? -9.739 26.1 -5.337 1 89.5 542 THR A C 1
ATOM 4350 O O . THR A 1 542 ? -8.697 26.367 -5.938 1 89.5 542 THR A O 1
ATOM 4353 N N . CYS A 1 543 ? -10.903 26.536 -5.712 1 91.34 543 CYS A N 1
ATOM 4354 C CA . CYS A 1 543 ? -11.068 27.25 -6.973 1 91.34 543 CYS A CA 1
ATOM 4355 C C . CYS A 1 543 ? -11.055 28.758 -6.753 1 91.34 543 CYS A C 1
ATOM 4357 O O . CYS A 1 543 ? -11.298 29.528 -7.683 1 91.34 543 CYS A O 1
ATOM 4359 N N . SER A 1 544 ? -10.799 29.246 -5.628 1 86.59 544 SER A N 1
ATOM 4360 C CA . SER A 1 544 ? -10.906 30.661 -5.287 1 86.59 544 SER A CA 1
ATOM 4361 C C . SER A 1 544 ? -9.938 31.503 -6.111 1 86.59 544 SER A C 1
ATOM 4363 O O . SER A 1 544 ? -10.236 32.651 -6.446 1 86.59 544 SER A O 1
ATOM 4365 N N . ASP A 1 545 ? -8.821 30.947 -6.549 1 79.26 545 ASP A N 1
ATOM 4366 C CA . ASP A 1 545 ? -7.803 31.734 -7.237 1 79.26 545 ASP A CA 1
ATOM 4367 C C . ASP A 1 545 ? -7.876 31.526 -8.748 1 79.26 545 ASP A C 1
ATOM 4369 O O . ASP A 1 545 ? -7.009 31.997 -9.488 1 79.26 545 ASP A O 1
ATOM 4373 N N . HIS A 1 546 ? -8.888 30.89 -9.219 1 83.44 546 HIS A N 1
ATOM 4374 C CA . HIS A 1 546 ? -8.979 30.561 -10.637 1 83.44 546 HIS A CA 1
ATOM 4375 C C . HIS A 1 546 ? -8.997 31.822 -11.495 1 83.44 546 HIS A C 1
ATOM 4377 O O . HIS A 1 546 ? -8.409 31.849 -12.579 1 83.44 546 HIS A O 1
ATOM 4383 N N . VAL A 1 547 ? -9.635 32.833 -11.013 1 76.62 547 VAL A N 1
ATOM 4384 C CA . VAL A 1 547 ? -9.842 34.047 -11.796 1 76.62 547 VAL A CA 1
ATOM 4385 C C . VAL A 1 547 ? -8.527 34.813 -11.919 1 76.62 547 VAL A C 1
ATOM 4387 O O . VAL A 1 547 ? -8.317 35.545 -12.889 1 76.62 547 VAL A O 1
ATOM 4390 N N . HIS A 1 548 ? -7.658 34.552 -11.055 1 77.81 548 HIS A N 1
ATOM 4391 C CA . HIS A 1 548 ? -6.424 35.328 -11.022 1 77.81 548 HIS A CA 1
ATOM 4392 C C . HIS A 1 548 ? -5.283 34.577 -11.7 1 77.81 548 HIS A C 1
ATOM 4394 O O . HIS A 1 548 ? -4.137 35.033 -11.682 1 77.81 548 HIS A O 1
ATOM 4400 N N . ARG A 1 549 ? -5.634 33.522 -12.329 1 82.38 549 ARG A N 1
ATOM 4401 C CA . ARG A 1 549 ? -4.582 32.725 -12.953 1 82.38 549 ARG A CA 1
ATOM 4402 C C . ARG A 1 549 ? -4.756 32.678 -14.467 1 82.38 549 ARG A C 1
ATOM 4404 O O . ARG A 1 549 ? -5.841 32.959 -14.982 1 82.38 549 ARG A O 1
ATOM 4411 N N . LYS A 1 550 ? -3.697 32.446 -15.113 1 80.77 550 LYS A N 1
ATOM 4412 C CA . LYS A 1 550 ? -3.721 32.169 -16.546 1 80.77 550 LYS A CA 1
ATOM 4413 C C . LYS A 1 550 ? -3.64 30.669 -16.818 1 80.77 550 LYS A C 1
ATOM 4415 O O . LYS A 1 550 ? -2.868 29.957 -16.173 1 80.77 550 LYS A O 1
ATOM 4420 N N . TRP A 1 551 ? -4.553 30.276 -17.721 1 85.42 551 TRP A N 1
ATOM 4421 C CA . TRP A 1 551 ? -4.664 28.845 -17.985 1 85.42 551 TRP A CA 1
ATOM 4422 C C . TRP A 1 551 ? -4.306 28.53 -19.434 1 85.42 551 TRP A C 1
ATOM 4424 O O . TRP A 1 551 ? -4.649 29.288 -20.344 1 85.42 551 TRP A O 1
ATOM 4434 N N . CYS A 1 552 ? -3.492 27.439 -19.59 1 82.79 552 CYS A N 1
ATOM 4435 C CA . CYS A 1 552 ? -3.166 26.962 -20.929 1 82.79 552 CYS A CA 1
ATOM 4436 C C . CYS A 1 552 ? -3.31 25.447 -21.019 1 82.79 552 CYS A C 1
ATOM 4438 O O . CYS A 1 552 ? -2.955 24.729 -20.082 1 82.79 552 CYS A O 1
ATOM 4440 N N . GLY A 1 553 ? -3.929 24.945 -22.118 1 86.79 553 GLY A N 1
ATOM 4441 C CA . GLY A 1 553 ? -4.061 23.515 -22.346 1 86.79 553 GLY A CA 1
ATOM 4442 C C . GLY A 1 553 ? -2.867 22.913 -23.063 1 86.79 553 GLY A C 1
ATOM 4443 O O . GLY A 1 553 ? -2.305 23.53 -23.97 1 86.79 553 GLY A O 1
ATOM 4444 N N . ILE A 1 554 ? -2.405 21.729 -22.572 1 83.14 554 ILE A N 1
ATOM 4445 C CA . ILE A 1 554 ? -1.323 21.022 -23.249 1 83.14 554 ILE A CA 1
ATOM 4446 C C . ILE A 1 554 ? -1.686 19.546 -23.399 1 83.14 554 ILE A C 1
ATOM 4448 O O . ILE A 1 554 ? -2.436 18.999 -22.587 1 83.14 554 ILE A O 1
ATOM 4452 N N . GLY A 1 555 ? -1.21 18.933 -24.428 1 80.12 555 GLY A N 1
ATOM 4453 C CA . GLY A 1 555 ? -1.424 17.511 -24.641 1 80.12 555 GLY A CA 1
ATOM 4454 C C . GLY A 1 555 ? -2.58 17.215 -25.578 1 80.12 555 GLY A C 1
ATOM 4455 O O . GLY A 1 555 ? -3.361 18.11 -25.911 1 80.12 555 GLY A O 1
ATOM 4456 N N . PHE A 1 556 ? -2.666 15.927 -25.957 1 77.36 556 PHE A N 1
ATOM 4457 C CA . PHE A 1 556 ? -3.677 15.508 -26.92 1 77.36 556 PHE A CA 1
ATOM 4458 C C . PHE A 1 556 ? -4.519 14.368 -26.36 1 77.36 556 PHE A C 1
ATOM 4460 O O . PHE A 1 556 ? -4.042 13.583 -25.538 1 77.36 556 PHE A O 1
ATOM 4467 N N . GLY A 1 557 ? -5.745 14.419 -26.761 1 85.68 557 GLY A N 1
ATOM 4468 C CA . GLY A 1 557 ? -6.615 13.311 -26.402 1 85.68 557 GLY A CA 1
ATOM 4469 C C . GLY A 1 557 ? -6.813 13.168 -24.905 1 85.68 557 GLY A C 1
ATOM 4470 O O . GLY A 1 557 ? -7.147 14.139 -24.222 1 85.68 557 GLY A O 1
ATOM 4471 N N . LEU A 1 558 ? -6.546 11.954 -24.414 1 89.4 558 LEU A N 1
ATOM 4472 C CA . LEU A 1 558 ? -6.793 11.673 -23.004 1 89.4 558 LEU A CA 1
ATOM 4473 C C . LEU A 1 558 ? -5.585 12.053 -22.154 1 89.4 558 LEU A C 1
ATOM 4475 O O . LEU A 1 558 ? -5.647 12.006 -20.923 1 89.4 558 LEU A O 1
ATOM 4479 N N . CYS A 1 559 ? -4.555 12.545 -22.779 1 85.54 559 CYS A N 1
ATOM 4480 C CA . CYS A 1 559 ? -3.374 13.009 -22.061 1 85.54 559 CYS A CA 1
ATOM 4481 C C . CYS A 1 559 ? -3.401 14.523 -21.888 1 85.54 559 CYS A C 1
ATOM 4483 O O . CYS A 1 559 ? -2.418 15.119 -21.444 1 85.54 559 CYS A O 1
ATOM 4485 N N . PHE A 1 560 ? -4.521 15.119 -22.266 1 91.49 560 PHE A N 1
ATOM 4486 C CA . PHE A 1 560 ? -4.697 16.559 -22.119 1 91.49 560 PHE A CA 1
ATOM 4487 C C . PHE A 1 560 ? -4.612 16.968 -20.653 1 91.49 560 PHE A C 1
ATOM 4489 O O . PHE A 1 560 ? -5.11 16.259 -19.776 1 91.49 560 PHE A O 1
ATOM 4496 N N . ARG A 1 561 ? -3.91 18.069 -20.44 1 89.28 561 ARG A N 1
ATOM 4497 C CA . ARG A 1 561 ? -3.807 18.672 -19.115 1 89.28 561 ARG A CA 1
ATOM 4498 C C . ARG A 1 561 ? -3.784 20.195 -19.207 1 89.28 561 ARG A C 1
ATOM 4500 O O . ARG A 1 561 ? -3.625 20.754 -20.294 1 89.28 561 ARG A O 1
ATOM 4507 N N . VAL A 1 562 ? -4.027 20.803 -18.134 1 90.62 562 VAL A N 1
ATOM 4508 C CA . VAL A 1 562 ? -3.999 22.261 -18.094 1 90.62 562 VAL A CA 1
ATOM 4509 C C . VAL A 1 562 ? -2.894 22.731 -17.151 1 90.62 562 VAL A C 1
ATOM 4511 O O . VAL A 1 562 ? -2.657 22.118 -16.108 1 90.62 562 VAL A O 1
ATOM 4514 N N . VAL A 1 563 ? -2.257 23.764 -17.569 1 85.56 563 VAL A N 1
ATOM 4515 C CA . VAL A 1 563 ? -1.198 24.405 -16.796 1 85.56 563 VAL A CA 1
ATOM 4516 C C . VAL A 1 563 ? -1.687 25.751 -16.266 1 85.56 563 VAL A C 1
ATOM 4518 O O . VAL A 1 563 ? -2.375 26.491 -16.973 1 85.56 563 VAL A O 1
ATOM 4521 N N . ALA A 1 564 ? -1.452 26.001 -15.065 1 86.21 564 ALA A N 1
ATOM 4522 C CA . ALA A 1 564 ? -1.813 27.282 -14.462 1 86.21 564 ALA A CA 1
ATOM 4523 C C . ALA A 1 564 ? -0.571 28.12 -14.172 1 86.21 564 ALA A C 1
ATOM 4525 O O . ALA A 1 564 ? 0.413 27.616 -13.626 1 86.21 564 ALA A O 1
ATOM 4526 N N . PHE A 1 565 ? -0.615 29.404 -14.618 1 77.77 565 PHE A N 1
ATOM 4527 C CA . PHE A 1 565 ? 0.472 30.354 -14.412 1 77.77 565 PHE A CA 1
ATOM 4528 C C . PHE A 1 565 ? 0.003 31.54 -13.577 1 77.77 565 PHE A C 1
ATOM 4530 O O . PHE A 1 565 ? -1.194 31.829 -13.516 1 77.77 565 PHE A O 1
ATOM 4537 N N . ASP A 1 566 ? 1.01 32.115 -12.928 1 75.78 566 ASP A N 1
ATOM 4538 C CA . ASP A 1 566 ? 0.719 33.424 -12.35 1 75.78 566 ASP A CA 1
ATOM 4539 C C . ASP A 1 566 ? 0.347 34.433 -13.434 1 75.78 566 ASP A C 1
ATOM 4541 O O . ASP A 1 566 ? 0.934 34.432 -14.518 1 75.78 566 ASP A O 1
ATOM 4545 N N . PRO A 1 567 ? -0.693 35.213 -13.221 1 73.59 567 PRO A N 1
ATOM 4546 C CA . PRO A 1 567 ? -1.121 36.183 -14.231 1 73.59 567 PRO A CA 1
ATOM 4547 C C . PRO A 1 567 ? 0.006 37.117 -14.666 1 73.59 567 PRO A C 1
ATOM 4549 O O . PRO A 1 567 ? 0.003 37.609 -15.798 1 73.59 567 PRO A O 1
ATOM 4552 N N . ASN A 1 568 ? 0.879 37.305 -13.745 1 74.58 568 ASN A N 1
ATOM 4553 C CA . ASN A 1 568 ? 1.964 38.235 -14.039 1 74.58 568 ASN A CA 1
ATOM 4554 C C . ASN A 1 568 ? 3.191 37.51 -14.585 1 74.58 568 ASN A C 1
ATOM 4556 O O . ASN A 1 568 ? 4.247 38.119 -14.766 1 74.58 568 ASN A O 1
ATOM 4560 N N . PHE A 1 569 ? 2.942 36.251 -14.881 1 82.83 569 PHE A N 1
ATOM 4561 C CA . PHE A 1 569 ? 4.046 35.479 -15.438 1 82.83 569 PHE A CA 1
ATOM 4562 C C . PHE A 1 569 ? 4.269 35.831 -16.904 1 82.83 569 PHE A C 1
ATOM 4564 O O . PHE A 1 569 ? 3.362 35.691 -17.726 1 82.83 569 PHE A O 1
ATOM 4571 N N . ARG A 1 570 ? 5.279 36.469 -17.237 1 82.89 570 ARG A N 1
ATOM 4572 C CA . ARG A 1 570 ? 5.527 36.945 -18.595 1 82.89 570 ARG A CA 1
ATOM 4573 C C . ARG A 1 570 ? 6.998 36.794 -18.968 1 82.89 570 ARG A C 1
ATOM 4575 O O . ARG A 1 570 ? 7.833 36.495 -18.112 1 82.89 570 ARG A O 1
ATOM 4582 N N . LYS A 1 571 ? 7.226 36.88 -20.19 1 88.5 571 LYS A N 1
ATOM 4583 C CA . LYS A 1 571 ? 8.607 36.866 -20.662 1 88.5 571 LYS A CA 1
ATOM 4584 C C . LYS A 1 571 ? 9.385 38.062 -20.121 1 88.5 571 LYS A C 1
ATOM 4586 O O . LYS A 1 571 ? 8.876 39.184 -20.103 1 88.5 571 LYS A O 1
ATOM 4591 N N . LEU A 1 572 ? 10.471 37.8 -19.68 1 91.45 572 LEU A N 1
ATOM 4592 C CA . LEU A 1 572 ? 11.308 38.857 -19.123 1 91.45 572 LEU A CA 1
ATOM 4593 C C . LEU A 1 572 ? 11.818 39.783 -20.222 1 91.45 572 LEU A C 1
ATOM 4595 O O . LEU A 1 572 ? 12.436 39.326 -21.187 1 91.45 572 LEU A O 1
ATOM 4599 N N . ALA A 1 573 ? 11.432 41.013 -20.109 1 90.51 573 ALA A N 1
ATOM 4600 C CA . ALA A 1 573 ? 12.012 42.012 -21.003 1 90.51 573 ALA A CA 1
ATOM 4601 C C . ALA A 1 573 ? 13.403 42.427 -20.534 1 90.51 573 ALA A C 1
ATOM 4603 O O . ALA A 1 573 ? 13.544 43.104 -19.512 1 90.51 573 ALA A O 1
ATOM 4604 N N . MET A 1 574 ? 14.374 42.106 -21.261 1 92.02 574 MET A N 1
ATOM 4605 C CA . MET A 1 574 ? 15.757 42.355 -20.866 1 92.02 574 MET A CA 1
ATOM 4606 C C . MET A 1 574 ? 16.003 43.845 -20.655 1 92.02 574 MET A C 1
ATOM 4608 O O . MET A 1 574 ? 16.798 44.232 -19.796 1 92.02 574 MET A O 1
ATOM 4612 N N . GLU A 1 575 ? 15.292 44.675 -21.376 1 91.25 575 GLU A N 1
ATOM 4613 C CA . GLU A 1 575 ? 15.441 46.122 -21.254 1 91.25 575 GLU A CA 1
ATOM 4614 C C . GLU A 1 575 ? 15.004 46.608 -19.875 1 91.25 575 GLU A C 1
ATOM 4616 O O . GLU A 1 575 ? 15.607 47.525 -19.315 1 91.25 575 GLU A O 1
ATOM 4621 N N . ASP A 1 576 ? 14.005 45.984 -19.426 1 92.99 576 ASP A N 1
ATOM 4622 C CA . ASP A 1 576 ? 13.512 46.351 -18.102 1 92.99 576 ASP A CA 1
ATOM 4623 C C . ASP A 1 576 ? 14.542 46.026 -17.023 1 92.99 576 ASP A C 1
ATOM 4625 O O . ASP A 1 576 ? 14.703 46.783 -16.063 1 92.99 576 ASP A O 1
ATOM 4629 N N . VAL A 1 577 ? 15.194 44.924 -17.212 1 94.51 577 VAL A N 1
ATOM 4630 C CA . VAL A 1 577 ? 16.196 44.498 -16.24 1 94.51 577 VAL A CA 1
ATOM 4631 C C . VAL A 1 577 ? 17.409 45.423 -16.309 1 94.51 577 VAL A C 1
ATOM 4633 O O . VAL A 1 577 ? 17.94 45.838 -15.277 1 94.51 577 VAL A O 1
ATOM 4636 N N . VAL A 1 578 ? 17.794 45.741 -17.532 1 93.88 578 VAL A N 1
ATOM 4637 C CA . VAL A 1 578 ? 18.961 46.592 -17.736 1 93.88 578 VAL A CA 1
ATOM 4638 C C . VAL A 1 578 ? 18.688 47.988 -17.182 1 93.88 578 VAL A C 1
ATOM 4640 O O . VAL A 1 578 ? 19.562 48.6 -16.564 1 93.88 578 VAL A O 1
ATOM 4643 N N . SER A 1 579 ? 17.519 48.502 -17.428 1 93.68 579 SER A N 1
ATOM 4644 C CA . SER A 1 579 ? 17.14 49.82 -16.931 1 93.68 579 SER A CA 1
ATOM 4645 C C . SER A 1 579 ? 17.154 49.862 -15.407 1 93.68 579 SER A C 1
ATOM 4647 O O . SER A 1 579 ? 17.657 50.816 -14.811 1 93.68 579 SER A O 1
ATOM 4649 N N . ALA A 1 580 ? 16.611 48.889 -14.817 1 93.56 580 ALA A N 1
ATOM 4650 C CA . ALA A 1 580 ? 16.604 48.806 -13.359 1 93.56 580 ALA A CA 1
ATOM 4651 C C . ALA A 1 580 ? 18.02 48.657 -12.81 1 93.56 580 ALA A C 1
ATOM 4653 O O . ALA A 1 580 ? 18.356 49.238 -11.776 1 93.56 580 ALA A O 1
ATOM 4654 N N . TYR A 1 581 ? 18.809 47.885 -13.501 1 94.68 581 TYR A N 1
ATOM 4655 C CA . TYR A 1 581 ? 20.193 47.628 -13.119 1 94.68 581 TYR A CA 1
ATOM 4656 C C . TYR A 1 581 ? 21.003 48.919 -13.105 1 94.68 581 TYR A C 1
ATOM 4658 O O . TYR A 1 581 ? 21.82 49.137 -12.207 1 94.68 581 TYR A O 1
ATOM 4666 N N . LYS A 1 582 ? 20.707 49.82 -13.99 1 92.11 582 LYS A N 1
ATOM 4667 C CA . LYS A 1 582 ? 21.439 51.078 -14.107 1 92.11 582 LYS A CA 1
ATOM 4668 C C . LYS A 1 582 ? 21.046 52.049 -12.997 1 92.11 582 LYS A C 1
ATOM 4670 O O . LYS A 1 582 ? 21.872 52.837 -12.533 1 92.11 582 LYS A O 1
ATOM 4675 N N . ARG A 1 583 ? 19.887 51.956 -12.514 1 90.55 583 ARG A N 1
ATOM 4676 C CA . ARG A 1 583 ? 19.357 52.934 -11.569 1 90.55 583 ARG A CA 1
ATOM 4677 C C . ARG A 1 583 ? 19.611 52.498 -10.13 1 90.55 583 ARG A C 1
ATOM 4679 O O . ARG A 1 583 ? 19.473 53.296 -9.2 1 90.55 583 ARG A O 1
ATOM 4686 N N . THR A 1 584 ? 19.932 51.308 -9.944 1 90.87 584 THR A N 1
ATOM 4687 C CA . THR A 1 584 ? 20.054 50.775 -8.592 1 90.87 584 THR A CA 1
ATOM 4688 C C . THR A 1 584 ? 21.519 50.689 -8.175 1 90.87 584 THR A C 1
ATOM 4690 O O . THR A 1 584 ? 22.414 50.716 -9.022 1 90.87 584 THR A O 1
ATOM 4693 N N . THR A 1 585 ? 21.765 50.63 -6.813 1 89.28 585 THR A N 1
ATOM 4694 C CA . THR A 1 585 ? 23.136 50.712 -6.323 1 89.28 585 THR A CA 1
ATOM 4695 C C . THR A 1 585 ? 23.463 49.518 -5.43 1 89.28 585 THR A C 1
ATOM 4697 O O . THR A 1 585 ? 24.627 49.286 -5.097 1 89.28 585 THR A O 1
ATOM 4700 N N . THR A 1 586 ? 22.606 48.828 -4.854 1 91.63 586 THR A N 1
ATOM 4701 C CA . THR A 1 586 ? 22.814 47.602 -4.091 1 91.63 586 THR A CA 1
ATOM 4702 C C . THR A 1 586 ? 22.09 46.429 -4.745 1 91.63 586 THR A C 1
ATOM 4704 O O . THR A 1 586 ? 20.914 46.184 -4.465 1 91.63 586 THR A O 1
ATOM 4707 N N . ARG A 1 587 ? 22.859 45.721 -5.504 1 93.59 587 ARG A N 1
ATOM 4708 C CA . ARG A 1 587 ? 22.253 44.73 -6.388 1 93.59 587 ARG A CA 1
ATOM 4709 C C . ARG A 1 587 ? 22.645 43.315 -5.974 1 93.59 587 ARG A C 1
ATOM 4711 O O . ARG A 1 587 ? 23.809 43.053 -5.668 1 93.59 587 ARG A O 1
ATOM 4718 N N . VAL A 1 588 ? 21.632 42.377 -5.859 1 93.36 588 VAL A N 1
ATOM 4719 C CA . VAL A 1 588 ? 21.873 40.963 -5.591 1 93.36 588 VAL A CA 1
ATOM 4720 C C . VAL A 1 588 ? 21.518 40.135 -6.824 1 93.36 588 VAL A C 1
ATOM 4722 O O . VAL A 1 588 ? 20.403 40.23 -7.343 1 93.36 588 VAL A O 1
ATOM 4725 N N . ILE A 1 589 ? 22.44 39.392 -7.34 1 95.05 589 ILE A N 1
ATOM 4726 C CA . ILE A 1 589 ? 22.249 38.55 -8.515 1 95.05 589 ILE A CA 1
ATOM 4727 C C . ILE A 1 589 ? 22.485 37.087 -8.146 1 95.05 589 ILE A C 1
ATOM 4729 O O . ILE A 1 589 ? 23.609 36.697 -7.82 1 95.05 589 ILE A O 1
ATOM 4733 N N . LEU A 1 590 ? 21.437 36.272 -8.139 1 95.14 590 LEU A N 1
ATOM 4734 C CA . LEU A 1 590 ? 21.503 34.842 -7.859 1 95.14 590 LEU A CA 1
ATOM 4735 C C . LEU A 1 590 ? 21.326 34.029 -9.137 1 95.14 590 LEU A C 1
ATOM 4737 O O . LEU A 1 590 ? 20.287 34.118 -9.795 1 95.14 590 LEU A O 1
ATOM 4741 N N . LEU A 1 591 ? 22.258 33.254 -9.464 1 94.53 591 LEU A N 1
ATOM 4742 C CA . LEU A 1 591 ? 22.216 32.467 -10.692 1 94.53 591 LEU A CA 1
ATOM 4743 C C . LEU A 1 591 ? 22.384 30.982 -10.392 1 94.53 591 LEU A C 1
ATOM 4745 O O . LEU A 1 591 ? 23.347 30.583 -9.732 1 94.53 591 LEU A O 1
ATOM 4749 N N . ASP A 1 592 ? 21.398 30.197 -10.827 1 93.62 592 ASP A N 1
ATOM 4750 C CA . ASP A 1 592 ? 21.61 28.753 -10.83 1 93.62 592 ASP A CA 1
ATOM 4751 C C . ASP A 1 592 ? 22.641 28.351 -11.882 1 93.62 592 ASP A C 1
ATOM 4753 O O . ASP A 1 592 ? 22.697 28.943 -12.962 1 93.62 592 ASP A O 1
ATOM 4757 N N . TYR A 1 593 ? 23.456 27.478 -11.541 1 91.96 593 TYR A N 1
ATOM 4758 C CA . TYR A 1 593 ? 24.453 27.042 -12.512 1 91.96 593 TYR A CA 1
ATOM 4759 C C . TYR A 1 593 ? 23.938 25.866 -13.333 1 91.96 593 TYR A C 1
ATOM 4761 O O . TYR A 1 593 ? 24.016 25.878 -14.563 1 91.96 593 TYR A O 1
ATOM 4769 N N . ASP A 1 594 ? 23.393 24.906 -12.671 1 86.46 594 ASP A N 1
ATOM 4770 C CA . ASP A 1 594 ? 23.009 23.645 -13.298 1 86.46 594 ASP A CA 1
ATOM 4771 C C . ASP A 1 594 ? 21.831 23.842 -14.249 1 86.46 594 ASP A C 1
ATOM 4773 O O . ASP A 1 594 ? 20.732 24.2 -13.82 1 86.46 594 ASP A O 1
ATOM 4777 N N . GLY A 1 595 ? 22.033 23.707 -15.504 1 81.7 595 GLY A N 1
ATOM 4778 C CA . GLY A 1 595 ? 20.974 23.821 -16.494 1 81.7 595 GLY A CA 1
ATOM 4779 C C . GLY A 1 595 ? 20.672 25.256 -16.883 1 81.7 595 GLY A C 1
ATOM 4780 O O . GLY A 1 595 ? 19.871 25.504 -17.787 1 81.7 595 GLY A O 1
ATOM 4781 N N . THR A 1 596 ? 21.247 26.179 -16.186 1 86.91 596 THR A N 1
ATOM 4782 C CA . THR A 1 596 ? 20.988 27.595 -16.424 1 86.91 596 THR A CA 1
ATOM 4783 C C . THR A 1 596 ? 22.184 28.257 -17.102 1 86.91 596 THR A C 1
ATOM 4785 O O . THR A 1 596 ? 22.048 28.844 -18.177 1 86.91 596 THR A O 1
ATOM 4788 N N . LEU A 1 597 ? 23.294 28.145 -16.475 1 84.66 597 LEU A N 1
ATOM 4789 C CA . LEU A 1 597 ? 24.51 28.73 -17.027 1 84.66 597 LEU A CA 1
ATOM 4790 C C . LEU A 1 597 ? 25.418 27.651 -17.608 1 84.66 597 LEU A C 1
ATOM 4792 O O . LEU A 1 597 ? 26.358 27.955 -18.346 1 84.66 597 LEU A O 1
ATOM 4796 N N . MET A 1 598 ? 25.068 26.434 -17.265 1 80.11 598 MET A N 1
ATOM 4797 C CA . MET A 1 598 ? 25.872 25.281 -17.658 1 80.11 598 MET A CA 1
ATOM 4798 C C . MET A 1 598 ? 25.791 25.049 -19.164 1 80.11 598 MET A C 1
ATOM 4800 O O . MET A 1 598 ? 24.723 25.191 -19.761 1 80.11 598 MET A O 1
ATOM 4804 N N . PRO A 1 599 ? 26.964 24.856 -19.788 1 70.1 599 PRO A N 1
ATOM 4805 C CA . PRO A 1 599 ? 26.923 24.544 -21.219 1 70.1 599 PRO A CA 1
ATOM 4806 C C . PRO A 1 599 ? 26.032 23.345 -21.536 1 70.1 599 PRO A C 1
ATOM 4808 O O . PRO A 1 599 ? 26.038 22.355 -20.8 1 70.1 599 PRO A O 1
ATOM 4811 N N . GLN A 1 600 ? 25.108 23.595 -22.365 1 62.93 600 GLN A N 1
ATOM 4812 C CA . GLN A 1 600 ? 24.158 22.546 -22.717 1 62.93 600 GLN A CA 1
ATOM 4813 C C . GLN A 1 600 ? 24.791 21.523 -23.656 1 62.93 600 GLN A C 1
ATOM 4815 O O . GLN A 1 600 ? 25.665 21.863 -24.455 1 62.93 600 GLN A O 1
ATOM 4820 N N . ALA A 1 601 ? 24.505 20.335 -23.781 1 56.16 601 ALA A N 1
ATOM 4821 C CA . ALA A 1 601 ? 24.826 19.302 -24.762 1 56.16 601 ALA A CA 1
ATOM 4822 C C . ALA A 1 601 ? 26.262 18.813 -24.593 1 56.16 601 ALA A C 1
ATOM 4824 O O . ALA A 1 601 ? 26.768 18.055 -25.425 1 56.16 601 ALA A O 1
ATOM 4825 N N . CYS A 1 602 ? 27.032 19.413 -23.541 1 54.4 602 CYS A N 1
ATOM 4826 C CA . CYS A 1 602 ? 28.423 18.979 -23.459 1 54.4 602 CYS A CA 1
ATOM 4827 C C . CYS A 1 602 ? 28.623 18.007 -22.302 1 54.4 602 CYS A C 1
ATOM 4829 O O . CYS A 1 602 ? 27.889 18.052 -21.314 1 54.4 602 CYS A O 1
ATOM 4831 N N . VAL A 1 603 ? 29.454 17.008 -22.54 1 64.79 603 VAL A N 1
ATOM 4832 C CA . VAL A 1 603 ? 29.886 16.045 -21.533 1 64.79 603 VAL A CA 1
ATOM 4833 C C . VAL A 1 603 ? 30.568 16.775 -20.379 1 64.79 603 VAL A C 1
ATOM 4835 O O . VAL A 1 603 ? 30.353 16.441 -19.211 1 64.79 603 VAL A O 1
ATOM 4838 N N . ASP A 1 604 ? 31.264 17.812 -20.808 1 72.64 604 ASP A N 1
ATOM 4839 C CA . ASP A 1 604 ? 31.941 18.612 -19.793 1 72.64 604 ASP A CA 1
ATOM 4840 C C . ASP A 1 604 ? 31.014 19.689 -19.233 1 72.64 604 ASP A C 1
ATOM 4842 O O . ASP A 1 604 ? 30.616 20.607 -19.953 1 72.64 604 ASP A O 1
ATOM 4846 N N . LYS A 1 605 ? 30.66 19.567 -18.043 1 81.86 605 LYS A N 1
ATOM 4847 C CA . LYS A 1 605 ? 29.688 20.455 -17.413 1 81.86 605 LYS A CA 1
ATOM 4848 C C . LYS A 1 605 ? 30.38 21.626 -16.723 1 81.86 605 LYS A C 1
ATOM 4850 O O . LYS A 1 605 ? 29.726 22.444 -16.071 1 81.86 605 LYS A O 1
ATOM 4855 N N . SER A 1 606 ? 31.753 21.786 -16.947 1 87.19 606 SER A N 1
ATOM 4856 C CA . SER A 1 606 ? 32.491 22.901 -16.362 1 87.19 606 SER A CA 1
ATOM 4857 C C . SER A 1 606 ? 32.183 24.208 -17.084 1 87.19 606 SER A C 1
ATOM 4859 O O . SER A 1 606 ? 31.788 24.2 -18.252 1 87.19 606 SER A O 1
ATOM 4861 N N . PRO A 1 607 ? 32.327 25.303 -16.403 1 89.81 607 PRO A N 1
ATOM 4862 C CA . PRO A 1 607 ? 32 26.596 -17.01 1 89.81 607 PRO A CA 1
ATOM 4863 C C . PRO A 1 607 ? 32.917 26.948 -18.178 1 89.81 607 PRO A C 1
ATOM 4865 O O . PRO A 1 607 ? 34.108 26.626 -18.151 1 89.81 607 PRO A O 1
ATOM 4868 N N . THR A 1 608 ? 32.46 27.657 -19.133 1 86.93 608 THR A N 1
ATOM 4869 C C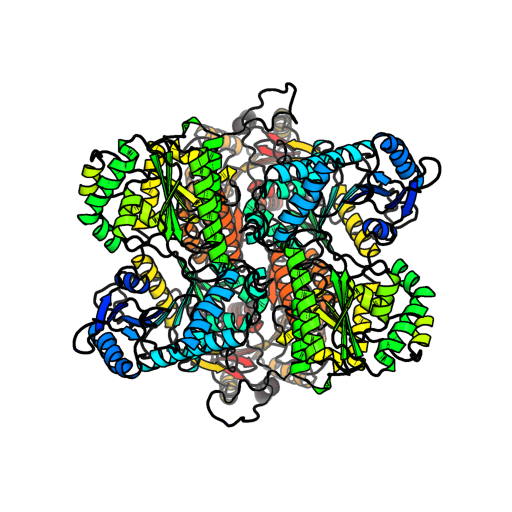A . THR A 1 608 ? 33.242 28.143 -20.265 1 86.93 608 THR A CA 1
ATOM 4870 C C . THR A 1 608 ? 34.028 29.393 -19.882 1 86.93 608 THR A C 1
ATOM 4872 O O . THR A 1 608 ? 33.706 30.057 -18.895 1 86.93 608 THR A O 1
ATOM 4875 N N . SER A 1 609 ? 35.039 29.68 -20.638 1 88.41 609 SER A N 1
ATOM 4876 C CA . SER A 1 609 ? 35.825 30.887 -20.406 1 88.41 609 SER A CA 1
ATOM 4877 C C . SER A 1 609 ? 34.964 32.14 -20.525 1 88.41 609 SER A C 1
ATOM 4879 O O . SER A 1 609 ? 35.162 33.109 -19.789 1 88.41 609 SER A O 1
ATOM 4881 N N . LYS A 1 610 ? 34.052 32.033 -21.364 1 87.77 610 LYS A N 1
ATOM 4882 C CA . LYS A 1 610 ? 33.15 33.164 -21.564 1 87.77 610 LYS A CA 1
ATOM 4883 C C . LYS A 1 610 ? 32.285 33.402 -20.33 1 87.77 610 LYS A C 1
ATOM 4885 O O . LYS A 1 610 ? 32.076 34.546 -19.922 1 87.77 610 LYS A O 1
ATOM 4890 N N . SER A 1 611 ? 31.806 32.339 -19.777 1 90.26 611 SER A N 1
ATOM 4891 C CA . SER A 1 611 ? 30.974 32.446 -18.583 1 90.26 611 SER A CA 1
ATOM 4892 C C . SER A 1 611 ? 31.764 33.012 -17.408 1 90.26 611 SER A C 1
ATOM 4894 O O . SER A 1 611 ? 31.241 33.813 -16.63 1 90.26 611 SER A O 1
ATOM 4896 N N . ILE A 1 612 ? 33.013 32.598 -17.32 1 93.08 612 ILE A N 1
ATOM 4897 C CA . ILE A 1 612 ? 33.875 33.065 -16.24 1 93.08 612 ILE A CA 1
ATOM 4898 C C . ILE A 1 612 ? 34.142 34.56 -16.403 1 93.08 612 ILE A C 1
ATOM 4900 O O . ILE A 1 612 ? 34.106 35.313 -15.427 1 93.08 612 ILE A O 1
ATOM 4904 N N . GLU A 1 613 ? 34.348 34.934 -17.642 1 92.03 613 GLU A N 1
ATOM 4905 C CA . GLU A 1 613 ? 34.613 36.342 -17.925 1 92.03 613 GLU A CA 1
ATOM 4906 C C . GLU A 1 613 ? 33.407 37.211 -17.581 1 92.03 613 GLU A C 1
ATOM 4908 O O . GLU A 1 613 ? 33.557 38.288 -16.999 1 92.03 613 GLU A O 1
ATOM 4913 N N . ILE A 1 614 ? 32.314 36.77 -17.968 1 92.38 614 ILE A N 1
ATOM 4914 C CA . ILE A 1 614 ? 31.079 37.507 -17.723 1 92.38 614 ILE A CA 1
ATOM 4915 C C . ILE A 1 614 ? 30.841 37.632 -16.22 1 92.38 614 ILE A C 1
ATOM 4917 O O . ILE A 1 614 ? 30.503 38.71 -15.726 1 92.38 614 ILE A O 1
ATOM 4921 N N . LEU A 1 615 ? 31.075 36.59 -15.475 1 94.03 615 LEU A N 1
ATOM 4922 C CA . LEU A 1 615 ? 30.865 36.583 -14.031 1 94.03 615 LEU A CA 1
ATOM 4923 C C . LEU A 1 615 ? 31.861 37.501 -13.331 1 94.03 615 LEU A C 1
ATOM 4925 O O . LEU A 1 615 ? 31.501 38.213 -12.392 1 94.03 615 LEU A O 1
ATOM 4929 N N . ASN A 1 616 ? 33.044 37.463 -13.83 1 92.77 616 ASN A N 1
ATOM 4930 C CA . ASN A 1 616 ? 34.059 38.339 -13.256 1 92.77 616 ASN A CA 1
ATOM 4931 C C . ASN A 1 616 ? 33.707 39.811 -13.454 1 92.77 616 ASN A C 1
ATOM 4933 O O . ASN A 1 616 ? 33.915 40.63 -12.557 1 92.77 616 ASN A O 1
ATOM 4937 N N . SER A 1 617 ? 33.259 40.058 -14.655 1 92.95 617 SER A N 1
ATOM 4938 C CA . SER A 1 617 ? 32.862 41.429 -14.959 1 92.95 617 SER A CA 1
ATOM 4939 C C . SER A 1 617 ? 31.733 41.893 -14.044 1 92.95 617 SER A C 1
ATOM 4941 O O . SER A 1 617 ? 31.739 43.031 -13.571 1 92.95 617 SER A O 1
ATOM 4943 N N . LEU A 1 618 ? 30.814 41.097 -13.771 1 94.1 618 LEU A N 1
ATOM 4944 C CA . LEU A 1 618 ? 29.698 41.424 -12.891 1 94.1 618 LEU A CA 1
ATOM 4945 C C . LEU A 1 618 ? 30.175 41.616 -11.456 1 94.1 618 LEU A C 1
ATOM 4947 O O . LEU A 1 618 ? 29.677 42.491 -10.743 1 94.1 618 LEU A O 1
ATOM 4951 N N . CYS A 1 619 ? 31.176 40.825 -11.054 1 93.51 619 CYS A N 1
ATOM 4952 C CA . CYS A 1 619 ? 31.653 40.825 -9.676 1 93.51 619 CYS A CA 1
ATOM 4953 C C . CYS A 1 619 ? 32.543 42.033 -9.406 1 93.51 619 CYS A C 1
ATOM 4955 O O . CYS A 1 619 ? 32.691 42.457 -8.259 1 93.51 619 CYS A O 1
ATOM 4957 N N . LYS A 1 620 ? 33.087 42.58 -10.429 1 90.42 620 LYS A N 1
ATOM 4958 C CA . LYS A 1 620 ? 33.974 43.729 -10.277 1 90.42 620 LYS A CA 1
ATOM 4959 C C . LYS A 1 620 ? 33.187 44.988 -9.924 1 90.42 620 LYS A C 1
ATOM 4961 O O . LYS A 1 620 ? 33.739 45.932 -9.354 1 90.42 620 LYS A O 1
ATOM 4966 N N . ASP A 1 621 ? 31.97 44.96 -10.324 1 92.4 621 ASP A N 1
ATOM 4967 C CA . ASP A 1 621 ? 31.102 46.073 -9.951 1 92.4 621 ASP A CA 1
ATOM 4968 C C . ASP A 1 621 ? 30.797 46.054 -8.455 1 92.4 621 ASP A C 1
ATOM 4970 O O . ASP A 1 621 ? 30.172 45.116 -7.956 1 92.4 621 ASP A O 1
ATOM 4974 N N . LYS A 1 622 ? 31.195 47.04 -7.715 1 88.76 622 LYS A N 1
ATOM 4975 C CA . LYS A 1 622 ? 31.099 47.101 -6.259 1 88.76 622 LYS A CA 1
ATOM 4976 C C . LYS A 1 622 ? 29.643 47.143 -5.805 1 88.76 622 LYS A C 1
ATOM 4978 O O . LYS A 1 622 ? 29.34 46.857 -4.645 1 88.76 622 LYS A O 1
ATOM 4983 N N . HIS A 1 623 ? 28.808 47.514 -6.731 1 91.75 623 HIS A N 1
ATOM 4984 C CA . HIS A 1 623 ? 27.392 47.597 -6.389 1 91.75 623 HIS A CA 1
ATOM 4985 C C . HIS A 1 623 ? 26.728 46.226 -6.453 1 91.75 623 HIS A C 1
ATOM 4987 O O . HIS A 1 623 ? 25.59 46.062 -6.007 1 91.75 623 HIS A O 1
ATOM 4993 N N . ASN A 1 624 ? 27.519 45.215 -6.953 1 93.42 624 ASN A N 1
ATOM 4994 C CA . ASN A 1 624 ? 26.922 43.906 -7.193 1 93.42 624 ASN A CA 1
ATOM 4995 C C . ASN A 1 624 ? 27.368 42.887 -6.148 1 93.42 624 ASN A C 1
ATOM 4997 O O . ASN A 1 624 ? 28.53 42.88 -5.738 1 93.42 624 ASN A O 1
ATOM 5001 N N . MET A 1 625 ? 26.433 42.154 -5.679 1 92.51 625 MET A N 1
ATOM 5002 C CA . MET A 1 625 ? 26.696 40.885 -5.006 1 92.51 625 MET A CA 1
ATOM 5003 C C . MET A 1 625 ? 26.208 39.711 -5.847 1 92.51 625 MET A C 1
ATOM 5005 O O . MET A 1 625 ? 25.009 39.429 -5.891 1 92.51 625 MET A O 1
ATOM 5009 N N . VAL A 1 626 ? 27.121 38.988 -6.449 1 94.23 626 VAL A N 1
ATOM 5010 C CA . VAL A 1 626 ? 26.785 37.906 -7.369 1 94.23 626 VAL A CA 1
ATOM 5011 C C . VAL A 1 626 ? 26.982 36.559 -6.676 1 94.23 626 VAL A C 1
ATOM 5013 O O . VAL A 1 626 ? 28.034 36.306 -6.085 1 94.23 626 VAL A O 1
ATOM 5016 N N . PHE A 1 627 ? 25.959 35.703 -6.696 1 94.35 627 PHE A N 1
ATOM 5017 C CA . PHE A 1 627 ? 26.02 34.38 -6.085 1 94.35 627 PHE A CA 1
ATOM 5018 C C . PHE A 1 627 ? 25.657 33.299 -7.095 1 94.35 627 PHE A C 1
ATOM 5020 O O . PHE A 1 627 ? 24.701 33.451 -7.859 1 94.35 627 PHE A O 1
ATOM 5027 N N . LEU A 1 628 ? 26.417 32.343 -7.092 1 94.69 628 LEU A N 1
ATOM 5028 C CA . LEU A 1 628 ? 26.144 31.144 -7.878 1 94.69 628 LEU A CA 1
ATOM 5029 C C . LEU A 1 628 ? 25.616 30.022 -6.991 1 94.69 628 LEU A C 1
ATOM 5031 O O . LEU A 1 628 ? 26.239 29.673 -5.986 1 94.69 628 LEU A O 1
ATOM 5035 N N . VAL A 1 629 ? 24.466 29.501 -7.345 1 94.57 629 VAL A N 1
ATOM 5036 C CA . VAL A 1 629 ? 23.846 28.427 -6.577 1 94.57 629 VAL A CA 1
ATOM 5037 C C . VAL A 1 629 ? 23.868 27.133 -7.386 1 94.57 629 VAL A C 1
ATOM 5039 O O . VAL A 1 629 ? 23.484 27.119 -8.558 1 94.57 629 VAL A O 1
ATOM 5042 N N . SER A 1 630 ? 24.312 26.106 -6.832 1 92.39 630 SER A N 1
ATOM 5043 C CA . SER A 1 630 ? 24.44 24.847 -7.557 1 92.39 630 SER A CA 1
ATOM 5044 C C . SER A 1 630 ? 24.217 23.653 -6.635 1 92.39 630 SER A C 1
ATOM 5046 O O . SER A 1 630 ? 24.295 23.783 -5.412 1 92.39 630 SER A O 1
ATOM 5048 N N . SER A 1 631 ? 23.906 22.522 -7.202 1 89.48 631 SER A N 1
ATOM 5049 C CA . SER A 1 631 ? 23.78 21.271 -6.463 1 89.48 631 SER A CA 1
ATOM 5050 C C . SER A 1 631 ? 25.12 20.548 -6.367 1 89.48 631 SER A C 1
ATOM 5052 O O . SER A 1 631 ? 25.252 19.57 -5.628 1 89.48 631 SER A O 1
ATOM 5054 N N . ARG A 1 632 ? 26.172 21.133 -6.987 1 90.83 632 ARG A N 1
ATOM 5055 C CA . ARG A 1 632 ? 27.481 20.491 -7.04 1 90.83 632 ARG A CA 1
ATOM 5056 C C . ARG A 1 632 ? 28.231 20.666 -5.724 1 90.83 632 ARG A C 1
ATOM 5058 O O . ARG A 1 632 ? 27.855 21.497 -4.895 1 90.83 632 ARG A O 1
ATOM 5065 N N . SER A 1 633 ? 29.254 19.896 -5.586 1 91.84 633 SER A N 1
ATOM 5066 C CA . SER A 1 633 ? 30.036 19.916 -4.354 1 91.84 633 SER A CA 1
ATOM 5067 C C . SER A 1 633 ? 30.864 21.192 -4.245 1 91.84 633 SER A C 1
ATOM 5069 O O . SER A 1 633 ? 31.176 21.824 -5.256 1 91.84 633 SER A O 1
ATOM 5071 N N . ARG A 1 634 ? 31.251 21.528 -3.071 1 93.32 634 ARG A N 1
ATOM 5072 C CA . ARG A 1 634 ? 32.069 22.712 -2.832 1 93.32 634 ARG A CA 1
ATOM 5073 C C . ARG A 1 634 ? 33.427 22.588 -3.515 1 93.32 634 ARG A C 1
ATOM 5075 O O . ARG A 1 634 ? 33.943 23.564 -4.064 1 93.32 634 ARG A O 1
ATOM 5082 N N . LYS A 1 635 ? 33.897 21.327 -3.525 1 91.95 635 LYS A N 1
ATOM 5083 C CA . LYS A 1 635 ? 35.196 21.091 -4.147 1 91.95 635 LYS A CA 1
ATOM 5084 C C . LYS A 1 635 ? 35.148 21.372 -5.646 1 91.95 635 LYS A C 1
ATOM 5086 O O . LYS A 1 635 ? 36.015 22.065 -6.182 1 91.95 635 LYS A O 1
ATOM 5091 N N . THR A 1 636 ? 34.178 20.921 -6.269 1 92.74 636 THR A N 1
ATOM 5092 C CA . THR A 1 636 ? 34.026 21.09 -7.71 1 92.74 636 THR A CA 1
ATOM 5093 C C . THR A 1 636 ? 33.829 22.562 -8.064 1 92.74 636 THR A C 1
ATOM 5095 O O . THR A 1 636 ? 34.465 23.074 -8.987 1 92.74 636 THR A O 1
ATOM 5098 N N . LEU A 1 637 ? 33.026 23.229 -7.338 1 94.1 637 LEU A N 1
ATOM 5099 C CA . LEU A 1 637 ? 32.708 24.621 -7.638 1 94.1 637 LEU A CA 1
ATOM 5100 C C . LEU A 1 637 ? 33.904 25.524 -7.358 1 94.1 637 LEU A C 1
ATOM 5102 O O . LEU A 1 637 ? 34.131 26.5 -8.077 1 94.1 637 LEU A O 1
ATOM 5106 N N . SER A 1 638 ? 34.625 25.191 -6.274 1 93.18 638 SER A N 1
ATOM 5107 C CA . SER A 1 638 ? 35.816 25.969 -5.951 1 93.18 638 SER A CA 1
ATOM 5108 C C . SER A 1 638 ? 36.861 25.863 -7.056 1 93.18 638 SER A C 1
ATOM 5110 O O . SER A 1 638 ? 37.528 26.847 -7.384 1 93.18 638 SER A O 1
ATOM 5112 N N . GLN A 1 639 ? 36.968 24.635 -7.591 1 93.06 639 GLN A N 1
ATOM 5113 C CA . GLN A 1 639 ? 37.927 24.42 -8.669 1 93.06 639 GLN A CA 1
ATOM 5114 C C . GLN A 1 639 ? 37.465 25.093 -9.959 1 93.06 639 GLN A C 1
ATOM 5116 O O . GLN A 1 639 ? 38.254 25.757 -10.635 1 93.06 639 GLN A O 1
ATOM 5121 N N . TRP A 1 640 ? 36.249 24.983 -10.315 1 93.59 640 TRP A N 1
ATOM 5122 C CA . TRP A 1 640 ? 35.699 25.481 -11.572 1 93.59 640 TRP A CA 1
ATOM 5123 C C . TRP A 1 640 ? 35.715 27.006 -11.607 1 93.59 640 TRP A C 1
ATOM 5125 O O . TRP A 1 640 ? 35.952 27.606 -12.658 1 93.59 640 TRP A O 1
ATOM 5135 N N . PHE A 1 641 ? 35.487 27.659 -10.445 1 94.71 641 PHE A N 1
ATOM 5136 C CA . PHE A 1 641 ? 35.299 29.105 -10.438 1 94.71 641 PHE A CA 1
ATOM 5137 C C . PHE A 1 641 ? 36.403 29.791 -9.642 1 94.71 641 PHE A C 1
ATOM 5139 O O . PHE A 1 641 ? 36.218 30.903 -9.145 1 94.71 641 PHE A O 1
ATOM 5146 N N . SER A 1 642 ? 37.506 29.153 -9.552 1 91.98 642 SER A N 1
ATOM 5147 C CA . SER A 1 642 ? 38.678 29.683 -8.864 1 91.98 642 SER A CA 1
ATOM 5148 C C . SER A 1 642 ? 39.101 31.027 -9.449 1 91.98 642 SER A C 1
ATOM 5150 O O . SER A 1 642 ? 39.626 31.884 -8.734 1 91.98 642 SER A O 1
ATOM 5152 N N . PRO A 1 643 ? 38.806 31.278 -10.775 1 91.5 643 PRO A N 1
ATOM 5153 C CA . PRO A 1 643 ? 39.215 32.559 -11.355 1 91.5 643 PRO A CA 1
ATOM 5154 C C . PRO A 1 643 ? 38.305 33.713 -10.938 1 91.5 643 PRO A C 1
ATOM 5156 O O . PRO A 1 643 ? 38.627 34.878 -11.183 1 91.5 643 PRO A O 1
ATOM 5159 N N . CYS A 1 644 ? 37.224 33.466 -10.356 1 92.52 644 CYS A N 1
ATOM 5160 C CA . CYS A 1 644 ? 36.285 34.504 -9.943 1 92.52 644 CYS A CA 1
ATOM 5161 C C . CYS A 1 644 ? 36.481 34.865 -8.475 1 92.52 644 CYS A C 1
ATOM 5163 O O . CYS A 1 644 ? 35.864 34.26 -7.596 1 92.52 644 CYS A O 1
ATOM 5165 N N . GLU A 1 645 ? 37.159 35.855 -8.186 1 91.01 645 GLU A N 1
ATOM 5166 C CA . GLU A 1 645 ? 37.604 36.177 -6.834 1 91.01 645 GLU A CA 1
ATOM 5167 C C . GLU A 1 645 ? 36.442 36.66 -5.97 1 91.01 645 GLU A C 1
ATOM 5169 O O . GLU A 1 645 ? 36.335 36.287 -4.8 1 91.01 645 GLU A O 1
ATOM 5174 N N . ASN A 1 646 ? 35.561 37.479 -6.485 1 93.37 646 ASN A N 1
ATOM 5175 C CA . ASN A 1 646 ? 34.516 38.102 -5.68 1 93.37 646 ASN A CA 1
ATOM 5176 C C . ASN A 1 646 ? 33.176 37.394 -5.854 1 93.37 646 ASN A C 1
ATOM 5178 O O . ASN A 1 646 ? 32.141 37.898 -5.416 1 93.37 646 ASN A O 1
ATOM 5182 N N . LEU A 1 647 ? 33.238 36.226 -6.415 1 94.99 647 LEU A N 1
ATOM 5183 C CA . LEU A 1 647 ? 32.018 35.463 -6.655 1 94.99 647 LEU A CA 1
ATOM 5184 C C . LEU A 1 647 ? 31.594 34.707 -5.4 1 94.99 647 LEU A C 1
ATOM 5186 O O . LEU A 1 647 ? 32.405 34.009 -4.788 1 94.99 647 LEU A O 1
ATOM 5190 N N . GLY A 1 648 ? 30.365 34.921 -4.941 1 95.01 648 GLY A N 1
ATOM 5191 C CA . GLY A 1 648 ? 29.791 34.056 -3.923 1 95.01 648 GLY A CA 1
ATOM 5192 C C . GLY A 1 648 ? 29.305 32.728 -4.473 1 95.01 648 GLY A C 1
ATOM 5193 O O . GLY A 1 648 ? 28.786 32.666 -5.59 1 95.01 648 GLY A O 1
ATOM 5194 N N . ILE A 1 649 ? 29.444 31.676 -3.712 1 95.98 649 ILE A N 1
ATOM 5195 C CA . ILE A 1 649 ? 29.062 30.349 -4.181 1 95.98 649 ILE A CA 1
ATOM 5196 C C . ILE A 1 649 ? 28.245 29.637 -3.105 1 95.98 649 ILE A C 1
ATOM 5198 O O . ILE A 1 649 ? 28.586 29.69 -1.921 1 95.98 649 ILE A O 1
ATOM 5202 N N . ALA A 1 650 ? 27.164 29.164 -3.484 1 95.17 650 ALA A N 1
ATOM 5203 C CA . ALA A 1 650 ? 26.373 28.25 -2.663 1 95.17 650 ALA A CA 1
ATOM 5204 C C . ALA A 1 650 ? 26.407 26.834 -3.23 1 95.17 650 ALA A C 1
ATOM 5206 O O . ALA A 1 650 ? 25.907 26.586 -4.329 1 95.17 650 ALA A O 1
ATOM 5207 N N . ALA A 1 651 ? 26.985 26.002 -2.493 1 94.09 651 ALA A N 1
ATOM 5208 C CA . ALA A 1 651 ? 27.168 24.629 -2.956 1 94.09 651 ALA A CA 1
ATOM 5209 C C . ALA A 1 651 ? 26.151 23.692 -2.309 1 94.09 651 ALA A C 1
ATOM 5211 O O . ALA A 1 651 ? 25.619 23.988 -1.237 1 94.09 651 ALA A O 1
ATOM 5212 N N . GLU A 1 652 ? 25.827 22.558 -2.997 1 92.32 652 GLU A N 1
ATOM 5213 C CA . GLU A 1 652 ? 24.946 21.492 -2.528 1 92.32 652 GLU A CA 1
ATOM 5214 C C . GLU A 1 652 ? 23.613 22.052 -2.04 1 92.32 652 GLU A C 1
ATOM 5216 O O . GLU A 1 652 ? 23.199 21.787 -0.909 1 92.32 652 GLU A O 1
ATOM 5221 N N . HIS A 1 653 ? 23.039 22.837 -2.832 1 89.5 653 HIS A N 1
ATOM 5222 C CA . HIS A 1 653 ? 21.704 23.401 -2.669 1 89.5 653 HIS A CA 1
ATOM 5223 C C . HIS A 1 653 ? 21.675 24.434 -1.548 1 89.5 653 HIS A C 1
ATOM 5225 O O . HIS A 1 653 ? 20.657 24.594 -0.871 1 89.5 653 HIS A O 1
ATOM 5231 N N . GLY A 1 654 ? 22.901 25.001 -1.177 1 89.65 654 GLY A N 1
ATOM 5232 C CA . GLY A 1 654 ? 22.935 26.049 -0.169 1 89.65 654 GLY A CA 1
ATOM 5233 C C . GLY A 1 654 ? 23.361 25.548 1.198 1 89.65 654 GLY A C 1
ATOM 5234 O O . GLY A 1 654 ? 23.423 26.321 2.157 1 89.65 654 GLY A O 1
ATOM 5235 N N . TYR A 1 655 ? 23.696 24.269 1.268 1 90.69 655 TYR A N 1
ATOM 5236 C CA . TYR A 1 655 ? 24.206 23.75 2.532 1 90.69 655 TYR A CA 1
ATOM 5237 C C . TYR A 1 655 ? 25.5 24.451 2.927 1 90.69 655 TYR A C 1
ATOM 5239 O O . TYR A 1 655 ? 25.722 24.741 4.106 1 90.69 655 TYR A O 1
ATOM 5247 N N . PHE A 1 656 ? 26.34 24.675 1.883 1 93 656 PHE A N 1
ATOM 5248 C CA . PHE A 1 656 ? 27.578 25.425 2.058 1 93 656 PHE A CA 1
ATOM 5249 C C . PHE A 1 656 ? 27.515 26.753 1.313 1 93 656 PHE A C 1
ATOM 5251 O O . PHE A 1 656 ? 27.1 26.802 0.154 1 93 656 PHE A O 1
ATOM 5258 N N . ILE A 1 657 ? 27.851 27.78 1.943 1 94.39 657 ILE A N 1
ATOM 5259 C CA . ILE A 1 657 ? 27.863 29.087 1.295 1 94.39 657 ILE A CA 1
ATOM 5260 C C . ILE A 1 657 ? 29.206 29.772 1.54 1 94.39 657 ILE A C 1
ATOM 5262 O O . ILE A 1 657 ? 29.762 29.687 2.637 1 94.39 657 ILE A O 1
ATOM 5266 N N . ARG A 1 658 ? 29.724 30.307 0.525 1 94.67 658 ARG A N 1
ATOM 5267 C CA . ARG A 1 658 ? 30.94 31.11 0.611 1 94.67 658 ARG A CA 1
ATOM 5268 C C . ARG A 1 658 ? 30.758 32.455 -0.084 1 94.67 658 ARG A C 1
ATOM 5270 O O . ARG A 1 658 ? 30.33 32.51 -1.239 1 94.67 658 ARG A O 1
ATOM 5277 N N . MET A 1 659 ? 31.147 33.494 0.565 1 91.28 659 MET A N 1
ATOM 5278 C CA . MET A 1 659 ? 30.847 34.84 0.085 1 91.28 659 MET A CA 1
ATOM 5279 C C . MET A 1 659 ? 31.798 35.241 -1.038 1 91.28 659 MET A C 1
ATOM 5281 O O . MET A 1 659 ? 31.424 36.005 -1.93 1 91.28 659 MET A O 1
ATOM 5285 N N . ASN A 1 660 ? 33.019 34.906 -0.936 1 91.57 660 ASN A N 1
ATOM 5286 C CA . ASN A 1 660 ? 34.038 35.134 -1.955 1 91.57 660 ASN A CA 1
ATOM 5287 C C . ASN A 1 660 ? 35.142 34.083 -1.889 1 91.57 660 ASN A C 1
ATOM 5289 O O . ASN A 1 660 ? 35.09 33.173 -1.059 1 91.57 660 ASN A O 1
ATOM 5293 N N . GLN A 1 661 ? 36.043 34.119 -2.736 1 89.49 661 GLN A N 1
ATOM 5294 C CA . GLN A 1 661 ? 37.074 33.095 -2.864 1 89.49 661 GLN A CA 1
ATOM 5295 C C . GLN A 1 661 ? 37.91 32.994 -1.591 1 89.49 661 GLN A C 1
ATOM 5297 O O . GLN A 1 661 ? 38.34 31.903 -1.209 1 89.49 661 GLN A O 1
ATOM 5302 N N . ASP A 1 662 ? 38.036 34.102 -0.876 1 87.33 662 ASP A N 1
ATOM 5303 C CA . ASP A 1 662 ? 38.902 34.141 0.298 1 87.33 662 ASP A CA 1
ATOM 5304 C C . ASP A 1 662 ? 38.109 33.865 1.574 1 87.33 662 ASP A C 1
ATOM 5306 O O . ASP A 1 662 ? 38.691 33.644 2.638 1 87.33 662 ASP A O 1
ATOM 5310 N N . ALA A 1 663 ? 36.851 33.853 1.434 1 90.82 663 ALA A N 1
ATOM 5311 C CA . ALA A 1 663 ? 36.018 33.623 2.612 1 90.82 663 ALA A CA 1
ATOM 5312 C C . ALA A 1 663 ? 35.928 32.135 2.938 1 90.82 663 ALA A C 1
ATOM 5314 O O . ALA A 1 663 ? 36.098 31.289 2.057 1 90.82 663 ALA A O 1
ATOM 5315 N N . GLU A 1 664 ? 35.767 31.82 4.153 1 92.42 664 GLU A N 1
ATOM 5316 C CA . GLU A 1 664 ? 35.574 30.438 4.581 1 92.42 664 GLU A CA 1
ATOM 5317 C C . GLU A 1 664 ? 34.156 29.96 4.279 1 92.42 664 GLU A C 1
ATOM 5319 O O . GLU A 1 664 ? 33.211 30.751 4.299 1 92.42 664 GLU A O 1
ATOM 5324 N N . TRP A 1 665 ? 34.054 28.707 4.025 1 93.34 665 TRP A N 1
ATOM 5325 C CA . TRP A 1 665 ? 32.75 28.098 3.787 1 93.34 665 TRP A CA 1
ATOM 5326 C C . TRP A 1 665 ? 31.913 28.088 5.062 1 93.34 665 TRP A C 1
ATOM 5328 O O . TRP A 1 665 ? 32.416 27.763 6.14 1 93.34 665 TRP A O 1
ATOM 5338 N N . GLU A 1 666 ? 30.744 28.487 4.929 1 91.24 666 GLU A N 1
ATOM 5339 C CA . GLU A 1 666 ? 29.802 28.465 6.044 1 91.24 666 GLU A CA 1
ATOM 5340 C C . GLU A 1 666 ? 28.759 27.366 5.863 1 91.24 666 GLU A C 1
ATOM 5342 O O . GLU A 1 666 ? 28.25 27.16 4.76 1 91.24 666 GLU A O 1
ATOM 5347 N N . THR A 1 667 ? 28.463 26.604 6.951 1 88.71 667 THR A N 1
ATOM 5348 C CA . THR A 1 667 ? 27.41 25.594 6.948 1 88.71 667 THR A CA 1
ATOM 5349 C C . THR A 1 667 ? 26.092 26.186 7.44 1 88.71 667 THR A C 1
ATOM 5351 O O . THR A 1 667 ? 26.018 26.709 8.554 1 88.71 667 THR A O 1
ATOM 5354 N N . CYS A 1 668 ? 25.148 26.083 6.651 1 83.95 668 CYS A N 1
ATOM 5355 C CA . CYS A 1 668 ? 23.89 26.755 6.951 1 83.95 668 CYS A CA 1
ATOM 5356 C C . CYS A 1 668 ? 22.971 25.854 7.768 1 83.95 668 CYS A C 1
ATOM 5358 O O . CYS A 1 668 ? 22.028 26.332 8.401 1 83.95 668 CYS A O 1
ATOM 5360 N N . VAL A 1 669 ? 23.089 24.513 7.724 1 78.01 669 VAL A N 1
ATOM 5361 C CA . VAL A 1 669 ? 22.249 23.585 8.476 1 78.01 669 VAL A CA 1
ATOM 5362 C C . VAL A 1 669 ? 23.111 22.77 9.436 1 78.01 669 VAL A C 1
ATOM 5364 O O . VAL A 1 669 ? 24.257 22.437 9.122 1 78.01 669 VAL A O 1
ATOM 5367 N N . PRO A 1 670 ? 22.558 22.61 10.69 1 63.92 670 PRO A N 1
ATOM 5368 C CA . PRO A 1 670 ? 23.359 21.85 11.652 1 63.92 670 PRO A CA 1
ATOM 5369 C C . PRO A 1 670 ? 23.744 20.465 11.135 1 63.92 670 PRO A C 1
ATOM 5371 O O . PRO A 1 670 ? 23.006 19.87 10.346 1 63.92 670 PRO A O 1
ATOM 5374 N N . SER A 1 671 ? 24.944 20.079 11.448 1 59.94 671 SER A N 1
ATOM 5375 C CA . SER A 1 671 ? 25.568 18.844 10.983 1 59.94 671 SER A CA 1
ATOM 5376 C C . SER A 1 671 ? 24.69 17.634 11.286 1 59.94 671 SER A C 1
ATOM 5378 O O . SER A 1 671 ? 24.337 17.39 12.441 1 59.94 671 SER A O 1
ATOM 5380 N N . LEU A 1 672 ? 23.974 17.216 10.301 1 60.56 672 LEU A N 1
ATOM 5381 C CA . LEU A 1 672 ? 23.087 16.078 10.514 1 60.56 672 LEU A CA 1
ATOM 5382 C C . LEU A 1 672 ? 23.836 14.762 10.325 1 60.56 672 LEU A C 1
ATOM 5384 O O . LEU A 1 672 ? 24.797 14.695 9.556 1 60.56 672 LEU A O 1
ATOM 5388 N N . CYS A 1 673 ? 23.678 13.848 11.245 1 61.48 673 CYS A N 1
ATOM 5389 C CA . CYS A 1 673 ? 24.193 12.484 11.212 1 61.48 673 CYS A CA 1
ATOM 5390 C C . CYS A 1 673 ? 23.949 11.842 9.851 1 61.48 673 CYS A C 1
ATOM 5392 O O . CYS A 1 673 ? 22.828 11.868 9.34 1 61.48 673 CYS A O 1
ATOM 5394 N N . CYS A 1 674 ? 25.076 11.585 9.097 1 70.54 674 CYS A N 1
ATOM 5395 C CA . CYS A 1 674 ? 24.996 11.037 7.747 1 70.54 674 CYS A CA 1
ATOM 5396 C C . CYS A 1 674 ? 24.887 9.518 7.781 1 70.54 674 CYS A C 1
ATOM 5398 O O . CYS A 1 674 ? 25.292 8.841 6.835 1 70.54 674 CYS A O 1
ATOM 5400 N N . THR A 1 675 ? 24.371 8.997 8.854 1 75.47 675 THR A N 1
ATOM 5401 C CA . THR A 1 675 ? 24.237 7.548 8.952 1 75.47 675 THR A CA 1
ATOM 5402 C C . THR A 1 675 ? 23.239 7.026 7.923 1 75.47 675 THR A C 1
ATOM 5404 O O . THR A 1 675 ? 23.281 5.852 7.55 1 75.47 675 THR A O 1
ATOM 5407 N N . TRP A 1 676 ? 22.445 8.007 7.396 1 82.49 676 TRP A N 1
ATOM 5408 C CA . TRP A 1 676 ? 21.453 7.605 6.404 1 82.49 676 TRP A CA 1
ATOM 5409 C C . TRP A 1 676 ? 22.123 7.19 5.099 1 82.49 676 TRP A C 1
ATOM 5411 O O . TRP A 1 676 ? 21.558 6.417 4.323 1 82.49 676 TRP A O 1
ATOM 5421 N N . LYS A 1 677 ? 23.358 7.663 4.811 1 88.03 677 LYS A N 1
ATOM 5422 C CA . LYS A 1 677 ? 24.067 7.339 3.576 1 88.03 677 LYS A CA 1
ATOM 5423 C C . LYS A 1 677 ? 24.446 5.862 3.531 1 88.03 677 LYS A C 1
ATOM 5425 O O . LYS A 1 677 ? 24.5 5.263 2.455 1 88.03 677 LYS A O 1
ATOM 5430 N N . GLN A 1 678 ? 24.628 5.359 4.675 1 82.28 678 GLN A N 1
ATOM 5431 C CA . GLN A 1 678 ? 24.996 3.95 4.758 1 82.28 678 GLN A CA 1
ATOM 5432 C C . GLN A 1 678 ? 23.832 3.052 4.349 1 82.28 678 GLN A C 1
ATOM 5434 O O . GLN A 1 678 ? 24.039 1.913 3.926 1 82.28 678 GLN A O 1
ATOM 5439 N N . ILE A 1 679 ? 22.747 3.66 4.441 1 82.19 679 ILE A N 1
ATOM 5440 C CA . ILE A 1 679 ? 21.547 2.917 4.074 1 82.19 679 ILE A CA 1
ATOM 5441 C C . ILE A 1 679 ? 21.216 3.164 2.604 1 82.19 679 ILE A C 1
ATOM 5443 O O . ILE A 1 679 ? 20.924 2.225 1.86 1 82.19 679 ILE A O 1
ATOM 5447 N N . ALA A 1 680 ? 21.288 4.335 2.213 1 89.62 680 ALA A N 1
ATOM 5448 C CA . ALA A 1 680 ? 20.855 4.746 0.88 1 89.62 680 ALA A CA 1
ATOM 5449 C C . ALA A 1 680 ? 21.831 4.26 -0.188 1 89.62 680 ALA A C 1
ATOM 5451 O O . ALA A 1 680 ? 21.42 3.893 -1.292 1 89.62 680 ALA A O 1
ATOM 5452 N N . LYS A 1 681 ? 23.092 4.216 0.134 1 90.54 681 LYS A N 1
ATOM 5453 C CA . LYS A 1 681 ? 24.12 3.956 -0.87 1 90.54 681 LYS A CA 1
ATOM 5454 C C . LYS A 1 681 ? 24.003 2.539 -1.423 1 90.54 681 LYS A C 1
ATOM 5456 O O . LYS A 1 681 ? 24.007 2.34 -2.64 1 90.54 681 LYS A O 1
ATOM 5461 N N . PRO A 1 682 ? 23.878 1.585 -0.541 1 84.67 682 PRO A N 1
ATOM 5462 C CA . PRO A 1 682 ? 23.729 0.236 -1.092 1 84.67 682 PRO A CA 1
ATOM 5463 C C . PRO A 1 682 ? 22.482 0.087 -1.961 1 84.67 682 PRO A C 1
ATOM 5465 O O . PRO A 1 682 ? 22.495 -0.661 -2.942 1 84.67 682 PRO A O 1
ATOM 5468 N N . ILE A 1 683 ? 21.445 0.73 -1.618 1 86.89 683 ILE A N 1
ATOM 5469 C CA . ILE A 1 683 ? 20.214 0.673 -2.398 1 86.89 683 ILE A CA 1
ATOM 5470 C C . ILE A 1 683 ? 20.44 1.311 -3.767 1 86.89 683 ILE A C 1
ATOM 5472 O O . ILE A 1 683 ? 20.088 0.729 -4.796 1 86.89 683 ILE A O 1
ATOM 5476 N N . MET A 1 684 ? 21.05 2.487 -3.764 1 91.55 684 MET A N 1
ATOM 5477 C CA . MET A 1 684 ? 21.332 3.171 -5.023 1 91.55 684 MET A CA 1
ATOM 5478 C C . MET A 1 684 ? 22.29 2.354 -5.883 1 91.55 684 MET A C 1
ATOM 5480 O O . MET A 1 684 ? 22.197 2.373 -7.112 1 91.55 684 MET A O 1
ATOM 5484 N N . GLN A 1 685 ? 23.175 1.665 -5.176 1 88.59 685 GLN A N 1
ATOM 5485 C CA . GLN A 1 685 ? 24.129 0.839 -5.908 1 88.59 685 GLN A CA 1
ATOM 5486 C C . GLN A 1 685 ? 23.423 -0.298 -6.642 1 88.59 685 GLN A C 1
ATOM 5488 O O . GLN A 1 685 ? 23.795 -0.644 -7.766 1 88.59 685 GLN A O 1
ATOM 5493 N N . LEU A 1 686 ? 22.526 -0.843 -6.003 1 82.64 686 LEU A N 1
ATOM 5494 C CA . LEU A 1 686 ? 21.751 -1.903 -6.638 1 82.64 686 LEU A CA 1
ATOM 5495 C C . LEU A 1 686 ? 21.071 -1.395 -7.905 1 82.64 686 LEU A C 1
ATOM 5497 O O . LEU A 1 686 ? 21.105 -2.061 -8.942 1 82.64 686 LEU A O 1
ATOM 5501 N N . TYR A 1 687 ? 20.434 -0.268 -7.798 1 88.04 687 TYR A N 1
ATOM 5502 C CA . TYR A 1 687 ? 19.76 0.309 -8.955 1 88.04 687 TYR A CA 1
ATOM 5503 C C . TYR A 1 687 ? 20.767 0.742 -10.014 1 88.04 687 TYR A C 1
ATOM 5505 O O . TYR A 1 687 ? 20.484 0.676 -11.213 1 88.04 687 TYR A O 1
ATOM 5513 N N . ASN A 1 688 ? 21.903 1.187 -9.545 1 89.29 688 ASN A N 1
ATOM 5514 C CA . ASN A 1 688 ? 22.958 1.555 -10.484 1 89.29 688 ASN A CA 1
ATOM 5515 C C . ASN A 1 688 ? 23.45 0.348 -11.277 1 89.29 688 ASN A C 1
ATOM 5517 O O . ASN A 1 688 ? 23.727 0.456 -12.473 1 89.29 688 ASN A O 1
ATOM 5521 N N . GLU A 1 689 ? 23.484 -0.697 -10.628 1 82.13 689 GLU A N 1
ATOM 5522 C CA . GLU A 1 689 ? 23.961 -1.916 -11.273 1 82.13 689 GLU A CA 1
ATOM 5523 C C . GLU A 1 689 ? 22.943 -2.442 -12.281 1 82.13 689 GLU A C 1
ATOM 5525 O O . GLU A 1 689 ? 23.315 -3.053 -13.285 1 82.13 689 GLU A O 1
ATOM 5530 N N . THR A 1 690 ? 21.754 -2.122 -12.024 1 83.21 690 THR A N 1
ATOM 5531 C CA . THR A 1 690 ? 20.71 -2.701 -12.862 1 83.21 690 THR A CA 1
ATOM 5532 C C . THR A 1 690 ? 20.263 -1.709 -13.932 1 83.21 690 THR A C 1
ATOM 5534 O O . THR A 1 690 ? 19.463 -2.049 -14.806 1 83.21 690 THR A O 1
ATOM 5537 N N . THR A 1 691 ? 20.721 -0.487 -13.814 1 86.5 691 THR A N 1
ATOM 5538 C CA . THR A 1 691 ? 20.357 0.537 -14.787 1 86.5 691 THR A CA 1
ATOM 5539 C C . THR A 1 691 ? 21.591 1.044 -15.527 1 86.5 691 THR A C 1
ATOM 5541 O O . THR A 1 691 ? 22.245 1.989 -15.08 1 86.5 691 THR A O 1
ATOM 5544 N N . ASP A 1 692 ? 21.726 0.587 -16.586 1 80.62 692 ASP A N 1
ATOM 5545 C CA . ASP A 1 692 ? 22.912 0.946 -17.358 1 80.62 692 ASP A CA 1
ATOM 5546 C C . ASP A 1 692 ? 22.918 2.436 -17.695 1 80.62 692 ASP A C 1
ATOM 5548 O O . ASP A 1 692 ? 21.9 2.986 -18.119 1 80.62 692 ASP A O 1
ATOM 5552 N N . GLY A 1 693 ? 24.079 2.927 -17.5 1 80.28 693 GLY A N 1
ATOM 5553 C CA . GLY A 1 693 ? 24.225 4.34 -17.812 1 80.28 693 GLY A CA 1
ATOM 5554 C C . GLY A 1 693 ? 23.966 5.244 -16.623 1 80.28 693 GLY A C 1
ATOM 5555 O O . GLY A 1 693 ? 24.188 6.455 -16.696 1 80.28 693 GLY A O 1
ATOM 5556 N N . SER A 1 694 ? 23.439 4.567 -15.53 1 89.64 694 SER A N 1
ATOM 5557 C CA . SER A 1 694 ? 23.191 5.37 -14.336 1 89.64 694 SER A CA 1
ATOM 5558 C C . SER A 1 694 ? 24.461 5.541 -13.51 1 89.64 694 SER A C 1
ATOM 5560 O O . SER A 1 694 ? 25.41 4.767 -13.655 1 89.64 694 SER A O 1
ATOM 5562 N N . THR A 1 695 ? 24.568 6.609 -12.768 1 92.42 695 THR A N 1
ATOM 5563 C CA . THR A 1 695 ? 25.708 6.885 -11.901 1 92.42 695 THR A CA 1
ATOM 5564 C C . THR A 1 695 ? 25.242 7.373 -10.533 1 92.42 695 THR A C 1
ATOM 5566 O O . THR A 1 695 ? 24.108 7.832 -10.384 1 92.42 695 THR A O 1
ATOM 5569 N N . ILE A 1 696 ? 26.113 7.148 -9.593 1 94.18 696 ILE A N 1
ATOM 5570 C CA . ILE A 1 696 ? 25.85 7.642 -8.246 1 94.18 696 ILE A CA 1
ATOM 5571 C C . ILE A 1 696 ? 26.844 8.748 -7.898 1 94.18 696 ILE A C 1
ATOM 5573 O O . ILE A 1 696 ? 28.055 8.574 -8.056 1 94.18 696 ILE A O 1
ATOM 5577 N N . GLU A 1 697 ? 26.35 9.832 -7.587 1 91.72 697 GLU A N 1
ATOM 5578 C CA . GLU A 1 697 ? 27.176 10.933 -7.1 1 91.72 697 GLU A CA 1
ATOM 5579 C C . GLU A 1 697 ? 27.095 11.052 -5.58 1 91.72 697 GLU A C 1
ATOM 5581 O O . GLU A 1 697 ? 26.04 11.381 -5.033 1 91.72 697 GLU A O 1
ATOM 5586 N N . ASP A 1 698 ? 28.162 10.753 -4.992 1 91.64 698 ASP A N 1
ATOM 5587 C CA . ASP A 1 698 ? 28.258 10.873 -3.54 1 91.64 698 ASP A CA 1
ATOM 5588 C C . ASP A 1 698 ? 28.804 12.241 -3.137 1 91.64 698 ASP A C 1
ATOM 5590 O O . ASP A 1 698 ? 30.018 12.458 -3.146 1 91.64 698 ASP A O 1
ATOM 5594 N N . LYS A 1 699 ? 27.983 13.078 -2.808 1 90.58 699 LYS A N 1
ATOM 5595 C CA . LYS A 1 699 ? 28.371 14.407 -2.344 1 90.58 699 LYS A CA 1
ATOM 5596 C C . LYS A 1 699 ? 28.603 14.417 -0.836 1 90.58 699 LYS A C 1
ATOM 5598 O O . LYS A 1 699 ? 28.479 13.382 -0.177 1 90.58 699 LYS A O 1
ATOM 5603 N N . GLU A 1 700 ? 28.942 15.498 -0.275 1 87.97 700 GLU A N 1
ATOM 5604 C CA . GLU A 1 700 ? 29.216 15.57 1.157 1 87.97 700 GLU A CA 1
ATOM 5605 C C . GLU A 1 700 ? 27.939 15.392 1.973 1 87.97 700 GLU A C 1
ATOM 5607 O O . GLU A 1 700 ? 27.949 14.739 3.018 1 87.97 700 GLU A O 1
ATOM 5612 N N . THR A 1 701 ? 26.919 15.996 1.426 1 89.13 701 THR A N 1
ATOM 5613 C CA . THR A 1 701 ? 25.708 15.996 2.239 1 89.13 701 THR A CA 1
ATOM 5614 C C . THR A 1 701 ? 24.571 15.279 1.517 1 89.13 701 THR A C 1
ATOM 5616 O O . THR A 1 701 ? 23.491 15.091 2.08 1 89.13 701 THR A O 1
ATOM 5619 N N . ALA A 1 702 ? 24.758 14.901 0.296 1 91.45 702 ALA A N 1
ATOM 5620 C CA . ALA A 1 702 ? 23.669 14.309 -0.478 1 91.45 702 ALA A CA 1
ATOM 5621 C C . ALA A 1 702 ? 24.159 13.112 -1.288 1 91.45 702 ALA A C 1
ATOM 5623 O O . ALA A 1 702 ? 25.36 12.967 -1.528 1 91.45 702 ALA A O 1
ATOM 5624 N N . LEU A 1 703 ? 23.263 12.274 -1.6 1 93.59 703 LEU A N 1
ATOM 5625 C CA . LEU A 1 703 ? 23.484 11.164 -2.52 1 93.59 703 LEU A CA 1
ATOM 5626 C C . LEU A 1 703 ? 22.541 11.253 -3.715 1 93.59 703 LEU A C 1
ATOM 5628 O O . LEU A 1 703 ? 21.331 11.419 -3.545 1 93.59 703 LEU A O 1
ATOM 5632 N N . VAL A 1 704 ? 23.144 11.209 -4.909 1 94.26 704 VAL A N 1
ATOM 5633 C CA . VAL A 1 704 ? 22.331 11.398 -6.106 1 94.26 704 VAL A CA 1
ATOM 5634 C C . VAL A 1 704 ? 22.51 10.207 -7.045 1 94.26 704 VAL A C 1
ATOM 5636 O O . VAL A 1 704 ? 23.639 9.811 -7.347 1 94.26 704 VAL A O 1
ATOM 5639 N N . TRP A 1 705 ? 21.436 9.575 -7.413 1 95.11 705 TRP A N 1
ATOM 5640 C CA . TRP A 1 705 ? 21.427 8.59 -8.49 1 95.11 705 TRP A CA 1
ATOM 5641 C C . TRP A 1 705 ? 20.952 9.216 -9.797 1 95.11 705 TRP A C 1
ATOM 5643 O O . TRP A 1 705 ? 19.778 9.568 -9.933 1 95.11 705 TRP A O 1
ATOM 5653 N N . ASP A 1 706 ? 21.831 9.362 -10.695 1 92.53 706 ASP A N 1
ATOM 5654 C CA . ASP A 1 706 ? 21.572 10.004 -11.98 1 92.53 706 ASP A CA 1
ATOM 5655 C C . ASP A 1 706 ? 21.308 8.966 -13.069 1 92.53 706 ASP A C 1
ATOM 5657 O O . ASP A 1 706 ? 22.082 8.021 -13.234 1 92.53 706 ASP A O 1
ATOM 5661 N N . TYR A 1 707 ? 20.216 9.163 -13.785 1 89.84 707 TYR A N 1
ATOM 5662 C CA . TYR A 1 707 ? 19.896 8.209 -14.841 1 89.84 707 TYR A CA 1
ATOM 5663 C C . TYR A 1 707 ? 19.73 8.916 -16.181 1 89.84 707 TYR A C 1
ATOM 5665 O O . TYR A 1 707 ? 18.965 8.465 -17.037 1 89.84 707 TYR A O 1
ATOM 5673 N N . GLU A 1 708 ? 20.345 10.026 -16.345 1 81.98 708 GLU A N 1
ATOM 5674 C CA . GLU A 1 708 ? 20.252 10.846 -17.549 1 81.98 708 GLU A CA 1
ATOM 5675 C C . GLU A 1 708 ? 20.701 10.068 -18.782 1 81.98 708 GLU A C 1
ATOM 5677 O O . GLU A 1 708 ? 20.14 10.236 -19.867 1 81.98 708 GLU A O 1
ATOM 5682 N N . ASN A 1 709 ? 21.68 9.247 -18.579 1 78.01 709 ASN A N 1
ATOM 5683 C CA . ASN A 1 709 ? 22.27 8.545 -19.713 1 78.01 709 ASN A CA 1
ATOM 5684 C C . ASN A 1 709 ? 21.723 7.126 -19.841 1 78.01 709 ASN A C 1
ATOM 5686 O O . ASN A 1 709 ? 22.346 6.27 -20.471 1 78.01 709 ASN A O 1
ATOM 5690 N N . THR A 1 710 ? 20.626 6.935 -19.248 1 84.94 710 THR A N 1
ATOM 5691 C CA . THR A 1 710 ? 19.998 5.621 -19.333 1 84.94 710 THR A CA 1
ATOM 5692 C C . THR A 1 710 ? 18.859 5.631 -20.349 1 84.94 710 THR A C 1
ATOM 5694 O O . THR A 1 710 ? 18.523 6.68 -20.903 1 84.94 710 THR A O 1
ATOM 5697 N N . ASP A 1 711 ? 18.409 4.483 -20.701 1 78.32 711 ASP A N 1
ATOM 5698 C CA . ASP A 1 711 ? 17.152 4.432 -21.442 1 78.32 711 ASP A CA 1
ATOM 5699 C C . ASP A 1 711 ? 16.065 5.237 -20.734 1 78.32 711 ASP A C 1
ATOM 5701 O O . ASP A 1 711 ? 15.795 5.02 -19.551 1 78.32 711 ASP A O 1
ATOM 5705 N N . PRO A 1 712 ? 15.565 6.218 -21.419 1 76.76 712 PRO A N 1
ATOM 5706 C CA . PRO A 1 712 ? 14.66 7.159 -20.756 1 76.76 712 PRO A CA 1
ATOM 5707 C C . PRO A 1 712 ? 13.477 6.465 -20.084 1 76.76 712 PRO A C 1
ATOM 5709 O O . PRO A 1 712 ? 13.091 6.832 -18.971 1 76.76 712 PRO A O 1
ATOM 5712 N N . ASP A 1 713 ? 12.958 5.533 -20.805 1 76.3 713 ASP A N 1
ATOM 5713 C CA . ASP A 1 713 ? 11.785 4.86 -20.255 1 76.3 713 ASP A CA 1
ATOM 5714 C C . ASP A 1 713 ? 12.161 3.995 -19.054 1 76.3 713 ASP A C 1
ATOM 5716 O O . ASP A 1 713 ? 11.506 4.053 -18.011 1 76.3 713 ASP A O 1
ATOM 5720 N N . PHE A 1 714 ? 13.2 3.242 -19.224 1 82.19 714 PHE A N 1
ATOM 5721 C CA . PHE A 1 714 ? 13.623 2.349 -18.152 1 82.19 714 PHE A CA 1
ATOM 5722 C C . PHE A 1 714 ? 14.166 3.142 -16.97 1 82.19 714 PHE A C 1
ATOM 5724 O O . PHE A 1 714 ? 13.896 2.808 -15.814 1 82.19 714 PHE A O 1
ATOM 5731 N N . GLY A 1 715 ? 14.93 4.096 -17.365 1 85.07 715 GLY A N 1
ATOM 5732 C CA . GLY A 1 715 ? 15.46 4.943 -16.309 1 85.07 715 GLY A CA 1
ATOM 5733 C C . GLY A 1 715 ? 14.38 5.604 -15.474 1 85.07 715 GLY A C 1
ATOM 5734 O O . GLY A 1 715 ? 14.471 5.638 -14.245 1 85.07 715 GLY A O 1
ATOM 5735 N N . SER A 1 716 ? 13.397 6.087 -16.138 1 84.19 716 SER A N 1
ATOM 5736 C CA . SER A 1 716 ? 12.285 6.725 -15.441 1 84.19 716 SER A CA 1
ATOM 5737 C C . SER A 1 716 ? 11.537 5.728 -14.562 1 84.19 716 SER A C 1
ATOM 5739 O O . SER A 1 716 ? 11.115 6.064 -13.454 1 84.19 716 SER A O 1
ATOM 5741 N N . TRP A 1 717 ? 11.417 4.617 -15.114 1 82.18 717 TRP A N 1
ATOM 5742 C CA . TRP A 1 717 ? 10.752 3.558 -14.362 1 82.18 717 TRP A CA 1
ATOM 5743 C C . TRP A 1 717 ? 11.542 3.203 -13.107 1 82.18 717 TRP A C 1
ATOM 5745 O O . TRP A 1 717 ? 10.972 3.079 -12.021 1 82.18 717 TRP A O 1
ATOM 5755 N N . GLN A 1 718 ? 12.826 3.02 -13.264 1 87.39 718 GLN A N 1
ATOM 5756 C CA . GLN A 1 718 ? 13.704 2.694 -12.145 1 87.39 718 GLN A CA 1
ATOM 5757 C C . GLN A 1 718 ? 13.72 3.817 -11.112 1 87.39 718 GLN A C 1
ATOM 5759 O O . GLN A 1 718 ? 13.802 3.56 -9.909 1 87.39 718 GLN A O 1
ATOM 5764 N N . ALA A 1 719 ? 13.652 5.009 -11.612 1 89.01 719 ALA A N 1
ATOM 5765 C CA . ALA A 1 719 ? 13.669 6.169 -10.724 1 89.01 719 ALA A CA 1
ATOM 5766 C C . ALA A 1 719 ? 12.457 6.168 -9.798 1 89.01 719 ALA A C 1
ATOM 5768 O O . ALA A 1 719 ? 12.573 6.49 -8.613 1 89.01 719 ALA A O 1
ATOM 5769 N N . LYS A 1 720 ? 11.403 5.813 -10.379 1 83.86 720 LYS A N 1
ATOM 5770 C CA . LYS A 1 720 ? 10.181 5.754 -9.581 1 83.86 720 LYS A CA 1
ATOM 5771 C C . LYS A 1 720 ? 10.278 4.673 -8.508 1 83.86 720 LYS A C 1
ATOM 5773 O O . LYS A 1 720 ? 9.873 4.889 -7.363 1 83.86 720 LYS A O 1
ATOM 5778 N N . GLU A 1 721 ? 10.818 3.607 -8.868 1 82.94 721 GLU A N 1
ATOM 5779 C CA . GLU A 1 721 ? 10.995 2.51 -7.922 1 82.94 721 GLU A CA 1
ATOM 5780 C C . GLU A 1 721 ? 11.99 2.882 -6.826 1 82.94 721 GLU A C 1
ATOM 5782 O O . GLU A 1 721 ? 11.78 2.56 -5.654 1 82.94 721 GLU A O 1
ATOM 5787 N N . LEU A 1 722 ? 13.073 3.459 -7.267 1 89.37 722 LEU A N 1
ATOM 5788 C CA . LEU A 1 722 ? 14.099 3.873 -6.317 1 89.37 722 LEU A CA 1
ATOM 5789 C C . LEU A 1 722 ? 13.543 4.889 -5.324 1 89.37 722 LEU A C 1
ATOM 5791 O O . LEU A 1 722 ? 13.823 4.809 -4.126 1 89.37 722 LEU A O 1
ATOM 5795 N N . LEU A 1 723 ? 12.823 5.818 -5.874 1 88.11 723 LEU A N 1
ATOM 5796 C CA . LEU A 1 723 ? 12.207 6.827 -5.019 1 88.11 723 LEU A CA 1
ATOM 5797 C C . LEU A 1 723 ? 11.335 6.175 -3.951 1 88.11 723 LEU A C 1
ATOM 5799 O O . LEU A 1 723 ? 11.443 6.507 -2.768 1 88.11 723 LEU A O 1
ATOM 5803 N N . ASP A 1 724 ? 10.555 5.306 -4.391 1 80.41 724 ASP A N 1
ATOM 5804 C CA . ASP A 1 724 ? 9.652 4.606 -3.482 1 80.41 724 ASP A CA 1
ATOM 5805 C C . ASP A 1 724 ? 10.433 3.81 -2.439 1 80.41 724 ASP A C 1
ATOM 5807 O O . ASP A 1 724 ? 10.057 3.779 -1.265 1 80.41 724 ASP A O 1
ATOM 5811 N N . HIS A 1 725 ? 11.401 3.096 -2.921 1 82.89 725 HIS A N 1
ATOM 5812 C CA . HIS A 1 725 ? 12.24 2.286 -2.045 1 82.89 725 HIS A CA 1
ATOM 5813 C C . HIS A 1 725 ? 12.928 3.147 -0.99 1 82.89 725 HIS A C 1
ATOM 5815 O O . HIS A 1 725 ? 12.865 2.842 0.203 1 82.89 725 HIS A O 1
ATOM 5821 N N . LEU A 1 726 ? 13.544 4.204 -1.387 1 87.99 726 LEU A N 1
ATOM 5822 C CA . LEU A 1 726 ? 14.28 5.078 -0.481 1 87.99 726 LEU A CA 1
ATOM 5823 C C . LEU A 1 726 ? 13.334 5.776 0.49 1 87.99 726 LEU A C 1
ATOM 5825 O O . LEU A 1 726 ? 13.65 5.926 1.672 1 87.99 726 LEU A O 1
ATOM 5829 N N . ASP A 1 727 ? 12.222 6.167 0.003 1 80.41 727 ASP A N 1
ATOM 5830 C CA . ASP A 1 727 ? 11.236 6.831 0.85 1 80.41 727 ASP A CA 1
ATOM 5831 C C . ASP A 1 727 ? 10.757 5.905 1.966 1 80.41 727 ASP A C 1
ATOM 5833 O O . ASP A 1 727 ? 10.527 6.349 3.092 1 80.41 727 ASP A O 1
ATOM 5837 N N . SER A 1 728 ? 10.617 4.706 1.58 1 73.33 728 SER A N 1
ATOM 5838 C CA . SER A 1 728 ? 10.132 3.723 2.543 1 73.33 728 SER A CA 1
ATOM 5839 C C . SER A 1 728 ? 11.18 3.436 3.614 1 73.33 728 SER A C 1
ATOM 5841 O O . SER A 1 728 ? 10.861 3.386 4.804 1 73.33 728 SER A O 1
ATOM 5843 N N . VAL A 1 729 ? 12.45 3.276 3.238 1 76.87 729 VAL A N 1
ATOM 5844 C CA . VAL A 1 729 ? 13.504 2.84 4.148 1 76.87 729 VAL A CA 1
ATOM 5845 C C . VAL A 1 729 ? 13.982 4.022 4.989 1 76.87 729 VAL A C 1
ATOM 5847 O O . VAL A 1 729 ? 14.413 3.845 6.131 1 76.87 729 VAL A O 1
ATOM 5850 N N . LEU A 1 730 ? 13.824 5.247 4.419 1 79.33 730 LEU A N 1
ATOM 5851 C CA . LEU A 1 730 ? 14.338 6.425 5.108 1 79.33 730 LEU A CA 1
ATOM 5852 C C . LEU A 1 730 ? 13.203 7.216 5.751 1 79.33 730 LEU A C 1
ATOM 5854 O O . LEU A 1 730 ? 13.364 8.399 6.062 1 79.33 730 LEU A O 1
ATOM 5858 N N . ALA A 1 731 ? 12.095 6.593 5.893 1 69.2 731 ALA A N 1
ATOM 5859 C CA . ALA A 1 731 ? 10.906 7.267 6.409 1 69.2 731 ALA A CA 1
ATOM 5860 C C . ALA A 1 731 ? 11.179 7.894 7.774 1 69.2 731 ALA A C 1
ATOM 5862 O O . ALA A 1 731 ? 10.665 8.971 8.084 1 69.2 731 ALA A O 1
ATOM 5863 N N . ASN A 1 732 ? 12.052 7.297 8.57 1 65.45 732 ASN A N 1
ATOM 5864 C CA . ASN A 1 732 ? 12.307 7.797 9.917 1 65.45 732 ASN A CA 1
ATOM 5865 C C . ASN A 1 732 ? 13.646 8.525 10.001 1 65.45 732 ASN A C 1
ATOM 5867 O O . ASN A 1 732 ? 14.093 8.887 11.091 1 65.45 732 ASN A O 1
ATOM 5871 N N . ALA A 1 733 ? 14.238 8.693 8.85 1 73.5 733 ALA A N 1
ATOM 5872 C CA . ALA A 1 733 ? 15.493 9.439 8.808 1 73.5 733 ALA A CA 1
ATOM 5873 C C . ALA A 1 733 ? 15.244 10.916 8.515 1 73.5 733 ALA A C 1
ATOM 5875 O O . ALA A 1 733 ? 14.235 11.271 7.901 1 73.5 733 ALA A O 1
ATOM 5876 N N . PRO A 1 734 ? 16.037 11.733 9.06 1 77.77 734 PRO A N 1
ATOM 5877 C CA . PRO A 1 734 ? 15.876 13.168 8.818 1 77.77 734 PRO A CA 1
ATOM 5878 C C . PRO A 1 734 ? 16.326 13.585 7.419 1 77.77 734 PRO A C 1
ATOM 5880 O O . PRO A 1 734 ? 17.135 14.505 7.276 1 77.77 734 PRO A O 1
ATOM 5883 N N . VAL A 1 735 ? 15.893 12.855 6.451 1 85.3 735 VAL A N 1
ATOM 5884 C CA . VAL A 1 735 ? 16.255 13.123 5.063 1 85.3 735 VAL A CA 1
ATOM 5885 C C . VAL A 1 735 ? 14.995 13.17 4.201 1 85.3 735 VAL A C 1
ATOM 5887 O O . VAL A 1 735 ? 13.918 12.763 4.641 1 85.3 735 VAL A O 1
ATOM 5890 N N . THR A 1 736 ? 15.178 13.787 3.116 1 82.75 736 THR A N 1
ATOM 5891 C CA . THR A 1 736 ? 14.124 13.807 2.108 1 82.75 736 THR A CA 1
ATOM 5892 C C . THR A 1 736 ? 14.598 13.148 0.817 1 82.75 736 THR A C 1
ATOM 5894 O O . THR A 1 736 ? 15.751 13.315 0.415 1 82.75 736 THR A O 1
ATOM 5897 N N . VAL A 1 737 ? 13.757 12.377 0.256 1 87.64 737 VAL A N 1
ATOM 5898 C CA . VAL A 1 737 ? 14.026 11.764 -1.04 1 87.64 737 VAL A CA 1
ATOM 5899 C C . VAL A 1 737 ? 13.236 12.486 -2.128 1 87.64 737 VAL A C 1
ATOM 5901 O O . VAL A 1 737 ? 12.015 12.629 -2.026 1 87.64 737 VAL A O 1
ATOM 5904 N N . LYS A 1 738 ? 13.923 13.018 -3.103 1 84.23 738 LYS A N 1
ATOM 5905 C CA . LYS A 1 738 ? 13.257 13.763 -4.167 1 84.23 738 LYS A CA 1
ATOM 5906 C C . LYS A 1 738 ? 13.697 13.27 -5.543 1 84.23 738 LYS A C 1
ATOM 5908 O O . LYS A 1 738 ? 14.834 12.824 -5.713 1 84.23 738 LYS A O 1
ATOM 5913 N N . SER A 1 739 ? 12.743 13.297 -6.385 1 83.62 739 SER A N 1
ATOM 5914 C CA . SER A 1 739 ? 13.064 12.99 -7.775 1 83.62 739 SER A CA 1
ATOM 5915 C C . SER A 1 739 ? 13.11 14.255 -8.624 1 83.62 739 SER A C 1
ATOM 5917 O O . SER A 1 739 ? 12.299 15.165 -8.436 1 83.62 739 SER A O 1
ATOM 5919 N N . GLY A 1 740 ? 14.202 14.501 -9.35 1 76.36 740 GLY A N 1
ATOM 5920 C CA . GLY A 1 740 ? 14.306 15.571 -10.33 1 76.36 740 GLY A CA 1
ATOM 5921 C C . GLY A 1 740 ? 14.257 15.074 -11.763 1 76.36 740 GLY A C 1
ATOM 5922 O O . GLY A 1 740 ? 13.716 14 -12.035 1 76.36 740 GLY A O 1
ATOM 5923 N N . GLN A 1 741 ? 14.778 16.06 -12.562 1 73.23 741 GLN A N 1
ATOM 5924 C CA . GLN A 1 741 ? 14.885 15.687 -13.969 1 73.23 741 GLN A CA 1
ATOM 5925 C C . GLN A 1 741 ? 15.967 14.631 -14.177 1 73.23 741 GLN A C 1
ATOM 5927 O O . GLN A 1 741 ? 17.16 14.94 -14.135 1 73.23 741 GLN A O 1
ATOM 5932 N N . ASN A 1 742 ? 15.751 13.42 -14.164 1 81.79 742 ASN A N 1
ATOM 5933 C CA . ASN A 1 742 ? 16.606 12.283 -14.489 1 81.79 742 ASN A CA 1
ATOM 5934 C C . ASN A 1 742 ? 17.468 11.872 -13.299 1 81.79 742 ASN A C 1
ATOM 5936 O O . ASN A 1 742 ? 18.606 11.434 -13.473 1 81.79 742 ASN A O 1
ATOM 5940 N N . TYR A 1 743 ? 17.046 12.343 -12.149 1 89.18 743 TYR A N 1
ATOM 5941 C CA . TYR A 1 743 ? 17.815 11.874 -11.001 1 89.18 743 TYR A CA 1
ATOM 5942 C C . TYR A 1 743 ? 16.913 11.66 -9.791 1 89.18 743 TYR A C 1
ATOM 5944 O O . TYR A 1 743 ? 15.784 12.156 -9.755 1 89.18 743 TYR A O 1
ATOM 5952 N N . VAL A 1 744 ? 17.379 10.893 -8.839 1 91.96 744 VAL A N 1
ATOM 5953 C CA . VAL A 1 744 ? 16.819 10.735 -7.501 1 91.96 744 VAL A CA 1
ATOM 5954 C C . VAL A 1 744 ? 17.855 11.142 -6.456 1 91.96 744 VAL A C 1
ATOM 5956 O O . VAL A 1 744 ? 19.001 10.688 -6.498 1 91.96 744 VAL A O 1
ATOM 5959 N N . GLU A 1 745 ? 17.452 12.053 -5.593 1 92.39 745 GLU A N 1
ATOM 5960 C CA . GLU A 1 745 ? 18.405 12.605 -4.634 1 92.39 745 GLU A CA 1
ATOM 5961 C C . GLU A 1 745 ? 17.911 12.427 -3.201 1 92.39 745 GLU A C 1
ATOM 5963 O O . GLU A 1 745 ? 16.718 12.574 -2.927 1 92.39 745 GLU A O 1
ATOM 5968 N N . VAL A 1 746 ? 18.843 12.007 -2.364 1 91.94 746 VAL A N 1
ATOM 5969 C CA . VAL A 1 746 ? 18.61 11.996 -0.924 1 91.94 746 VAL A CA 1
ATOM 5970 C C . VAL A 1 746 ? 19.423 13.106 -0.261 1 91.94 746 VAL A C 1
ATOM 5972 O O . VAL A 1 746 ? 20.636 13.2 -0.461 1 91.94 746 VAL A O 1
ATOM 5975 N N . LYS A 1 747 ? 18.774 13.961 0.436 1 89.27 747 LYS A N 1
ATOM 5976 C CA . LYS A 1 747 ? 19.448 15.07 1.105 1 89.27 747 LYS A CA 1
ATOM 5977 C C . LYS A 1 747 ? 18.824 15.35 2.469 1 89.27 747 LYS A C 1
ATOM 5979 O O . LYS A 1 747 ? 17.694 14.935 2.738 1 89.27 747 LYS A O 1
ATOM 5984 N N . PRO A 1 748 ? 19.534 15.985 3.241 1 84.67 748 PRO A N 1
ATOM 5985 C CA . PRO A 1 748 ? 18.979 16.301 4.559 1 84.67 748 PRO A CA 1
ATOM 5986 C C . PRO A 1 748 ? 17.722 17.164 4.478 1 84.67 748 PRO A C 1
ATOM 5988 O O . PRO A 1 748 ? 17.622 18.036 3.611 1 84.67 748 PRO A O 1
ATOM 5991 N N . GLN A 1 749 ? 16.921 16.918 5.363 1 79 749 GLN A N 1
ATOM 5992 C CA . GLN A 1 749 ? 15.688 17.695 5.423 1 79 749 GLN A CA 1
ATOM 5993 C C . GLN A 1 749 ? 15.978 19.169 5.686 1 79 749 GLN A C 1
ATOM 5995 O O . GLN A 1 749 ? 16.867 19.502 6.473 1 79 749 GLN A O 1
ATOM 6000 N N . GLY A 1 750 ? 15.364 20.086 5.079 1 75.91 750 GLY A N 1
ATOM 6001 C CA . GLY A 1 750 ? 15.513 21.515 5.301 1 75.91 750 GLY A CA 1
ATOM 6002 C C . GLY A 1 750 ? 16.515 22.164 4.365 1 75.91 750 GLY A C 1
ATOM 6003 O O . GLY A 1 750 ? 16.595 23.391 4.286 1 75.91 750 GLY A O 1
ATOM 6004 N N . VAL A 1 751 ? 17.239 21.321 3.691 1 84.92 751 VAL A N 1
ATOM 6005 C CA . VAL A 1 751 ? 18.225 21.871 2.766 1 84.92 751 VAL A CA 1
ATOM 6006 C C . VAL A 1 751 ? 17.561 22.18 1.426 1 84.92 751 VAL A C 1
ATOM 6008 O O . VAL A 1 751 ? 16.986 21.292 0.792 1 84.92 751 VAL A O 1
ATOM 6011 N N . SER A 1 752 ? 17.554 23.358 1.092 1 86.37 752 SER A N 1
ATOM 6012 C CA . SER A 1 752 ? 17.006 23.816 -0.181 1 86.37 752 SER A CA 1
ATOM 6013 C C . SER A 1 752 ? 17.724 25.068 -0.673 1 86.37 752 SER A C 1
ATOM 6015 O O . SER A 1 752 ? 18.398 25.749 0.103 1 86.37 752 SER A O 1
ATOM 6017 N N . LYS A 1 753 ? 17.55 25.319 -1.873 1 90.75 753 LYS A N 1
ATOM 6018 C CA . LYS A 1 753 ? 18.177 26.501 -2.457 1 90.75 753 LYS A CA 1
ATOM 6019 C C . LYS A 1 753 ? 17.6 27.782 -1.861 1 90.75 753 LYS A C 1
ATOM 6021 O O . LYS A 1 753 ? 18.186 28.857 -2 1 90.75 753 LYS A O 1
ATOM 6026 N N . GLY A 1 754 ? 16.558 27.649 -1.175 1 87.78 754 GLY A N 1
ATOM 6027 C CA . GLY A 1 754 ? 15.945 28.789 -0.512 1 87.78 754 GLY A CA 1
ATOM 6028 C C . GLY A 1 754 ? 16.764 29.314 0.652 1 87.78 754 GLY A C 1
ATOM 6029 O O . GLY A 1 754 ? 16.59 30.459 1.074 1 87.78 754 GLY A O 1
ATOM 6030 N N . LEU A 1 755 ? 17.691 28.577 1.119 1 87.78 755 LEU A N 1
ATOM 6031 C CA . LEU A 1 755 ? 18.551 28.982 2.226 1 87.78 755 LEU A CA 1
ATOM 6032 C C . LEU A 1 755 ? 19.512 30.084 1.792 1 87.78 755 LEU A C 1
ATOM 6034 O O . LEU A 1 755 ? 19.95 30.891 2.615 1 87.78 755 LEU A O 1
ATOM 6038 N N . VAL A 1 756 ? 19.709 30.157 0.538 1 90.89 756 VAL A N 1
ATOM 6039 C CA . VAL A 1 756 ? 20.727 31.064 0.019 1 90.89 756 VAL A CA 1
ATOM 6040 C C . VAL A 1 756 ? 20.226 32.504 0.099 1 90.89 756 VAL A C 1
ATOM 6042 O O . VAL A 1 756 ? 20.861 33.355 0.725 1 90.89 756 VAL A O 1
ATOM 6045 N N . PRO A 1 757 ? 19.08 32.77 -0.515 1 90 757 PRO A N 1
ATOM 6046 C CA . PRO A 1 757 ? 18.594 34.144 -0.368 1 90 757 PRO A CA 1
ATOM 6047 C C . PRO A 1 757 ? 18.343 34.528 1.089 1 90 757 PRO A C 1
ATOM 6049 O O . PRO A 1 757 ? 18.553 35.682 1.472 1 90 757 PRO A O 1
ATOM 6052 N N . LYS A 1 758 ? 17.976 33.638 1.904 1 87.11 758 LYS A N 1
ATOM 6053 C CA . LYS A 1 758 ? 17.734 33.908 3.318 1 87.11 758 LYS A CA 1
ATOM 6054 C C . LYS A 1 758 ? 19.017 34.338 4.024 1 87.11 758 LYS A C 1
ATOM 6056 O O . LYS A 1 758 ? 19.021 35.318 4.771 1 87.11 758 LYS A O 1
ATOM 6061 N N . ARG A 1 759 ? 20.034 33.637 3.799 1 87.58 759 ARG A N 1
ATOM 6062 C CA . ARG A 1 759 ? 21.314 33.935 4.434 1 87.58 759 ARG A CA 1
ATOM 6063 C C . ARG A 1 759 ? 21.904 35.234 3.894 1 87.58 759 ARG A C 1
ATOM 6065 O O . ARG A 1 759 ? 22.476 36.023 4.649 1 87.58 759 ARG A O 1
ATOM 6072 N N . LEU A 1 760 ? 21.811 35.415 2.622 1 87.33 760 LEU A N 1
ATOM 6073 C CA . LEU A 1 760 ? 22.345 36.613 1.984 1 87.33 760 LEU A CA 1
ATOM 6074 C C . LEU A 1 760 ? 21.664 37.866 2.523 1 87.33 760 LEU A C 1
ATOM 6076 O O . LEU A 1 760 ? 22.332 38.847 2.856 1 87.33 760 LEU A O 1
ATOM 6080 N N . LEU A 1 761 ? 20.439 37.803 2.625 1 84.36 761 LEU A N 1
ATOM 6081 C CA . LEU A 1 761 ? 19.686 38.958 3.104 1 84.36 761 LEU A CA 1
ATOM 6082 C C . LEU A 1 761 ? 19.976 39.223 4.578 1 84.36 761 LEU A C 1
ATOM 6084 O O . LEU A 1 761 ? 20.042 40.378 5.004 1 84.36 761 LEU A O 1
ATOM 6088 N N . SER A 1 762 ? 20.14 38.164 5.287 1 83.65 762 SER A N 1
ATOM 6089 C CA . SER A 1 762 ? 20.496 38.318 6.694 1 83.65 762 SER A CA 1
ATOM 6090 C C . SER A 1 762 ? 21.861 38.982 6.848 1 83.65 762 SER A C 1
ATOM 6092 O O . SER A 1 762 ? 22.047 39.836 7.717 1 83.65 762 SER A O 1
ATOM 6094 N N . THR A 1 763 ? 22.758 38.576 6.016 1 83.1 763 THR A N 1
ATOM 6095 C CA . THR A 1 763 ? 24.101 39.144 6.05 1 83.1 763 THR A CA 1
ATOM 6096 C C . THR A 1 763 ? 24.077 40.614 5.64 1 83.1 763 THR A C 1
ATOM 6098 O O . THR A 1 763 ? 24.791 41.437 6.217 1 83.1 763 THR A O 1
ATOM 6101 N N . MET A 1 764 ? 23.318 40.972 4.684 1 84.35 764 MET A N 1
ATOM 6102 C CA . MET A 1 764 ? 23.213 42.35 4.213 1 84.35 764 MET A CA 1
ATOM 6103 C C . MET A 1 764 ? 22.556 43.237 5.265 1 84.35 764 MET A C 1
ATOM 6105 O O . MET A 1 764 ? 22.981 44.374 5.477 1 84.35 764 MET A O 1
ATOM 6109 N N . GLN A 1 765 ? 21.617 42.692 5.891 1 80.5 765 GLN A N 1
ATOM 6110 C CA . GLN A 1 765 ? 20.942 43.437 6.949 1 80.5 765 GLN A CA 1
ATOM 6111 C C . GLN A 1 765 ? 21.886 43.715 8.115 1 80.5 765 GLN A C 1
ATOM 6113 O O . GLN A 1 765 ? 21.823 44.781 8.731 1 80.5 765 GLN A O 1
ATOM 6118 N N . GLU A 1 766 ? 22.68 42.751 8.358 1 80.38 766 GLU A N 1
ATOM 6119 C CA . GLU A 1 766 ? 23.671 42.921 9.417 1 80.38 766 GLU A CA 1
ATOM 6120 C C . GLU A 1 766 ? 24.644 44.049 9.086 1 80.38 766 GLU A C 1
ATOM 6122 O O . GLU A 1 766 ? 25.15 44.723 9.985 1 80.38 766 GLU A O 1
ATOM 6127 N N . LYS A 1 767 ? 24.822 44.276 7.819 1 80.92 767 LYS A N 1
ATOM 6128 C CA . LYS A 1 767 ? 25.737 45.324 7.379 1 80.92 767 LYS A CA 1
ATOM 6129 C C . LYS A 1 767 ? 24.99 46.625 7.099 1 80.92 767 LYS A C 1
ATOM 6131 O O . LYS A 1 767 ? 25.565 47.575 6.564 1 80.92 767 LYS A O 1
ATOM 6136 N N . GLY A 1 768 ? 23.753 46.599 7.317 1 77.13 768 GLY A N 1
ATOM 6137 C CA . GLY A 1 768 ? 22.928 47.787 7.168 1 77.13 768 GLY A CA 1
ATOM 6138 C C . GLY A 1 768 ? 22.585 48.098 5.723 1 77.13 768 GLY A C 1
ATOM 6139 O O . GLY A 1 768 ? 22.296 49.247 5.382 1 77.13 768 GLY A O 1
ATOM 6140 N N . LYS A 1 769 ? 22.712 47.197 4.854 1 82.86 769 LYS A N 1
ATOM 6141 C CA . LYS A 1 769 ? 22.416 47.382 3.436 1 82.86 769 LYS A CA 1
ATOM 6142 C C . LYS A 1 769 ? 21.152 46.627 3.035 1 82.86 769 LYS A C 1
ATOM 6144 O O . LYS A 1 769 ? 20.877 45.545 3.558 1 82.86 769 LYS A O 1
ATOM 6149 N N . SER A 1 770 ? 20.286 47.228 2.318 1 83.5 770 SER A N 1
ATOM 6150 C CA . SER A 1 770 ? 19.109 46.58 1.746 1 83.5 770 SER A CA 1
ATOM 6151 C C . SER A 1 770 ? 19.169 46.573 0.223 1 83.5 770 SER A C 1
ATOM 6153 O O . SER A 1 770 ? 19.409 47.609 -0.4 1 83.5 770 SER A O 1
ATOM 6155 N N . PRO A 1 771 ? 19.016 45.481 -0.276 1 87.7 771 PRO A N 1
ATOM 6156 C CA . PRO A 1 771 ? 19.091 45.423 -1.737 1 87.7 771 PRO A CA 1
ATOM 6157 C C . PRO A 1 771 ? 17.934 46.151 -2.417 1 87.7 771 PRO A C 1
ATOM 6159 O O . PRO A 1 771 ? 16.796 46.085 -1.946 1 87.7 771 PRO A O 1
ATOM 6162 N N . ASP A 1 772 ? 18.222 46.923 -3.401 1 89.76 772 ASP A N 1
ATOM 6163 C CA . ASP A 1 772 ? 17.191 47.604 -4.178 1 89.76 772 ASP A CA 1
ATOM 6164 C C . ASP A 1 772 ? 17.01 46.947 -5.545 1 89.76 772 ASP A C 1
ATOM 6166 O O . ASP A 1 772 ? 16.22 47.418 -6.366 1 89.76 772 ASP A O 1
ATOM 6170 N N . PHE A 1 773 ? 17.792 45.897 -5.859 1 91.7 773 PHE A N 1
ATOM 6171 C CA . PHE A 1 773 ? 17.715 45.109 -7.084 1 91.7 773 PHE A CA 1
ATOM 6172 C C . PHE A 1 773 ? 17.979 43.636 -6.798 1 91.7 773 PHE A C 1
ATOM 6174 O O . PHE A 1 773 ? 18.967 43.292 -6.145 1 91.7 773 PHE A O 1
ATOM 6181 N N . PHE A 1 774 ? 17.026 42.778 -7.225 1 92.7 774 PHE A N 1
ATOM 6182 C CA . PHE A 1 774 ? 17.188 41.337 -7.079 1 92.7 774 PHE A CA 1
ATOM 6183 C C . PHE A 1 774 ? 16.952 40.627 -8.406 1 92.7 774 PHE A C 1
ATOM 6185 O O . PHE A 1 774 ? 15.911 40.815 -9.04 1 92.7 774 PHE A O 1
ATOM 6192 N N . LEU A 1 775 ? 17.906 39.891 -8.895 1 94.46 775 LEU A N 1
ATOM 6193 C CA . LEU A 1 775 ? 17.772 39.047 -10.077 1 94.46 775 LEU A CA 1
ATOM 6194 C C . LEU A 1 775 ? 18.061 37.588 -9.74 1 94.46 775 LEU A C 1
ATOM 6196 O O . LEU A 1 775 ? 19.12 37.272 -9.193 1 94.46 775 LEU A O 1
ATOM 6200 N N . CYS A 1 776 ? 17.122 36.705 -9.893 1 94.56 776 CYS A N 1
ATOM 6201 C CA . CYS A 1 776 ? 17.27 35.277 -9.639 1 94.56 776 CYS A CA 1
ATOM 6202 C C . CYS A 1 776 ? 16.855 34.461 -10.857 1 94.56 776 CYS A C 1
ATOM 6204 O O . CYS A 1 776 ? 15.734 34.599 -11.349 1 94.56 776 CYS A O 1
ATOM 6206 N N . ILE A 1 777 ? 17.706 33.663 -11.422 1 94.6 777 ILE A N 1
ATOM 6207 C CA . ILE A 1 777 ? 17.42 32.852 -12.601 1 94.6 777 ILE A CA 1
ATOM 6208 C C . ILE A 1 777 ? 17.679 31.38 -12.29 1 94.6 777 ILE A C 1
ATOM 6210 O O . ILE A 1 777 ? 18.717 31.033 -11.72 1 94.6 777 ILE A O 1
ATOM 6214 N N . GLY A 1 778 ? 16.722 30.516 -12.571 1 91.83 778 GLY A N 1
ATOM 6215 C CA . GLY A 1 778 ? 16.852 29.082 -12.374 1 91.83 778 GLY A CA 1
ATOM 6216 C C . GLY A 1 778 ? 16.072 28.266 -13.387 1 91.83 778 GLY A C 1
ATOM 6217 O O . GLY A 1 778 ? 15.18 28.79 -14.059 1 91.83 778 GLY A O 1
ATOM 6218 N N . ASP A 1 779 ? 16.38 26.94 -13.555 1 84.9 779 ASP A N 1
ATOM 6219 C CA . ASP A 1 779 ? 15.753 26.143 -14.605 1 84.9 779 ASP A CA 1
ATOM 6220 C C . ASP A 1 779 ? 14.97 24.973 -14.013 1 84.9 779 ASP A C 1
ATOM 6222 O O . ASP A 1 779 ? 14.097 24.406 -14.673 1 84.9 779 ASP A O 1
ATOM 6226 N N . ASP A 1 780 ? 15.342 24.599 -12.895 1 79.12 780 ASP A N 1
ATOM 6227 C CA . ASP A 1 780 ? 14.762 23.329 -12.47 1 79.12 780 ASP A CA 1
ATOM 6228 C C . ASP A 1 780 ? 13.868 23.516 -11.246 1 79.12 780 ASP A C 1
ATOM 6230 O O . ASP A 1 780 ? 13.671 24.64 -10.78 1 79.12 780 ASP A O 1
ATOM 6234 N N . ARG A 1 781 ? 13.34 22.442 -10.748 1 76.25 781 ARG A N 1
ATOM 6235 C CA . ARG A 1 781 ? 12.358 22.442 -9.669 1 76.25 781 ARG A CA 1
ATOM 6236 C C . ARG A 1 781 ? 12.99 22.884 -8.353 1 76.25 781 ARG A C 1
ATOM 6238 O O . ARG A 1 781 ? 12.331 23.511 -7.521 1 76.25 781 ARG A O 1
ATOM 6245 N N . SER A 1 782 ? 14.171 22.611 -8.214 1 81.79 782 SER A N 1
ATOM 6246 C CA . SER A 1 782 ? 14.839 22.969 -6.967 1 81.79 782 SER A CA 1
ATOM 6247 C C . SER A 1 782 ? 14.956 24.482 -6.818 1 81.79 782 SER A C 1
ATOM 6249 O O . SER A 1 782 ? 15.139 24.99 -5.71 1 81.79 782 SER A O 1
ATOM 6251 N N . ASP A 1 783 ? 14.794 25.219 -7.895 1 88.18 783 ASP A N 1
ATOM 6252 C CA . ASP A 1 783 ? 14.919 26.673 -7.871 1 88.18 783 ASP A CA 1
ATOM 6253 C C . ASP A 1 783 ? 13.639 27.325 -7.353 1 88.18 783 ASP A C 1
ATOM 6255 O O . ASP A 1 783 ? 13.64 28.504 -6.992 1 88.18 783 ASP A O 1
ATOM 6259 N N . GLU A 1 784 ? 12.654 26.561 -7.409 1 83.89 784 GLU A N 1
ATOM 6260 C CA . GLU A 1 784 ? 11.383 27.094 -6.926 1 83.89 784 GLU A CA 1
ATOM 6261 C C . GLU A 1 784 ? 11.487 27.531 -5.468 1 83.89 784 GLU A C 1
ATOM 6263 O O . GLU A 1 784 ? 10.832 28.49 -5.053 1 83.89 784 GLU A O 1
ATOM 6268 N N . ASP A 1 785 ? 12.338 26.859 -4.776 1 84.89 785 ASP A N 1
ATOM 6269 C CA . ASP A 1 785 ? 12.548 27.226 -3.379 1 84.89 785 ASP A CA 1
ATOM 6270 C C . ASP A 1 785 ? 13.173 28.614 -3.264 1 84.89 785 ASP A C 1
ATOM 6272 O O . ASP A 1 785 ? 12.864 29.365 -2.335 1 84.89 785 ASP A O 1
ATOM 6276 N N . MET A 1 786 ? 14 28.957 -4.15 1 89.74 786 MET A N 1
ATOM 6277 C CA . MET A 1 786 ? 14.623 30.277 -4.173 1 89.74 786 MET A CA 1
ATOM 6278 C C . MET A 1 786 ? 13.598 31.357 -4.502 1 89.74 786 MET A C 1
ATOM 6280 O O . MET A 1 786 ? 13.556 32.4 -3.846 1 89.74 786 MET A O 1
ATOM 6284 N N . PHE A 1 787 ? 12.811 31.01 -5.5 1 88.29 787 PHE A N 1
ATOM 6285 C CA . PHE A 1 787 ? 11.806 31.975 -5.928 1 88.29 787 PHE A CA 1
ATOM 6286 C C . PHE A 1 787 ? 10.818 32.261 -4.803 1 88.29 787 PHE A C 1
ATOM 6288 O O . PHE A 1 787 ? 10.449 33.415 -4.572 1 88.29 787 PHE A O 1
ATOM 6295 N N . GLU A 1 788 ? 10.489 31.197 -4.16 1 82.98 788 GLU A N 1
ATOM 6296 C CA . GLU A 1 788 ? 9.526 31.313 -3.069 1 82.98 788 GLU A CA 1
ATOM 6297 C C . GLU A 1 788 ? 10.089 32.15 -1.923 1 82.98 788 GLU A C 1
ATOM 6299 O O . GLU A 1 788 ? 9.386 32.989 -1.357 1 82.98 788 GLU A O 1
ATOM 6304 N N . GLU A 1 789 ? 11.26 31.92 -1.567 1 85.51 789 GLU A N 1
ATOM 6305 C CA . GLU A 1 789 ? 11.885 32.633 -0.457 1 85.51 789 GLU A CA 1
ATOM 6306 C C . GLU A 1 789 ? 12.054 34.115 -0.779 1 85.51 789 GLU A C 1
ATOM 6308 O O . GLU A 1 789 ? 11.935 34.965 0.106 1 85.51 789 GLU A O 1
ATOM 6313 N N . ILE A 1 790 ? 12.386 34.418 -1.974 1 84.93 790 ILE A N 1
ATOM 6314 C CA . ILE A 1 790 ? 12.551 35.803 -2.403 1 84.93 790 ILE A CA 1
ATOM 6315 C C . ILE A 1 790 ? 11.204 36.52 -2.361 1 84.93 790 ILE A C 1
ATOM 6317 O O . ILE A 1 790 ? 11.119 37.67 -1.925 1 84.93 790 ILE A O 1
ATOM 6321 N N . ALA A 1 791 ? 10.243 35.762 -2.83 1 78.16 791 ALA A N 1
ATOM 6322 C CA . ALA A 1 791 ? 8.9 36.337 -2.811 1 78.16 791 ALA A CA 1
ATOM 6323 C C . ALA A 1 791 ? 8.452 36.634 -1.383 1 78.16 791 ALA A C 1
ATOM 6325 O O . ALA A 1 791 ? 7.847 37.676 -1.12 1 78.16 791 ALA A O 1
ATOM 6326 N N . LYS A 1 792 ? 8.737 35.785 -0.46 1 76.59 792 LYS A N 1
ATOM 6327 C CA . LYS A 1 792 ? 8.389 35.962 0.947 1 76.59 792 LYS A CA 1
ATOM 6328 C C . LYS A 1 792 ? 9.134 37.148 1.552 1 76.59 792 LYS A C 1
ATOM 6330 O O . LYS A 1 792 ? 8.561 37.92 2.324 1 76.59 792 LYS A O 1
ATOM 6335 N N . LEU A 1 793 ? 10.317 37.219 1.283 1 72.81 793 LEU A N 1
ATOM 6336 C CA . LEU A 1 793 ? 11.178 38.248 1.855 1 72.81 793 LEU A CA 1
ATOM 6337 C C . LEU A 1 793 ? 10.784 39.631 1.348 1 72.81 793 LEU A C 1
ATOM 6339 O O . LEU A 1 793 ? 10.843 40.611 2.094 1 72.81 793 LEU A O 1
ATOM 6343 N N . MET A 1 794 ? 10.379 39.654 0.18 1 68.23 794 MET A N 1
ATOM 6344 C CA . MET A 1 794 ? 9.997 40.939 -0.398 1 68.23 794 MET A CA 1
ATOM 6345 C C . MET A 1 794 ? 8.628 41.38 0.111 1 68.23 794 MET A C 1
ATOM 6347 O O . MET A 1 794 ? 8.297 42.566 0.068 1 68.23 794 MET A O 1
ATOM 6351 N N . ALA A 1 795 ? 7.88 40.372 0.536 1 63.57 795 ALA A N 1
ATOM 6352 C CA . ALA A 1 795 ? 6.553 40.672 1.069 1 63.57 795 ALA A CA 1
ATOM 6353 C C . ALA A 1 795 ? 6.635 41.111 2.528 1 63.57 795 ALA A C 1
ATOM 6355 O O . ALA A 1 795 ? 5.695 41.71 3.056 1 63.57 795 ALA A O 1
ATOM 6356 N N . SER A 1 796 ? 7.726 40.815 3.282 1 59.75 796 SER A N 1
ATOM 6357 C CA . SER A 1 796 ? 7.863 41.173 4.69 1 59.75 796 SER A CA 1
ATOM 6358 C C . SER A 1 796 ? 8.03 42.679 4.864 1 59.75 796 SER A C 1
ATOM 6360 O O . SER A 1 796 ? 8.753 43.321 4.099 1 59.75 796 SER A O 1
ATOM 6362 N N . PRO A 1 797 ? 7.21 43.43 5.744 1 52.15 797 PRO A N 1
ATOM 6363 C CA . PRO A 1 797 ? 7.217 44.881 5.949 1 52.15 797 PRO A CA 1
ATOM 6364 C C . PRO A 1 797 ? 8.606 45.424 6.277 1 52.15 797 PRO A C 1
ATOM 6366 O O . PRO A 1 797 ? 8.865 46.617 6.096 1 52.15 797 PRO A O 1
ATOM 6369 N N . SER A 1 798 ? 9.372 44.835 7.154 1 48.19 798 SER A N 1
ATOM 6370 C CA . SER A 1 798 ? 10.627 45.411 7.626 1 48.19 798 SER A CA 1
ATOM 6371 C C . SER A 1 798 ? 11.604 45.626 6.475 1 48.19 798 SER A C 1
ATOM 6373 O O . SER A 1 798 ? 12.661 46.235 6.656 1 48.19 798 SER A O 1
ATOM 6375 N N . SER A 1 799 ? 11.492 44.808 5.554 1 47.94 799 SER A N 1
ATOM 6376 C CA . SER A 1 799 ? 12.449 44.982 4.466 1 47.94 799 SER A CA 1
ATOM 6377 C C . SER A 1 799 ? 12.176 46.265 3.689 1 47.94 799 SER A C 1
ATOM 6379 O O . SER A 1 799 ? 11.027 46.698 3.579 1 47.94 799 SER A O 1
ATOM 6381 N N . SER A 1 800 ? 13.118 47.172 3.778 1 45.34 800 SER A N 1
ATOM 6382 C CA . SER A 1 800 ? 13.107 48.46 3.092 1 45.34 800 SER A CA 1
ATOM 6383 C C . SER A 1 800 ? 12.257 48.405 1.828 1 45.34 800 SER A C 1
ATOM 6385 O O . SER A 1 800 ? 12.073 47.336 1.242 1 45.34 800 SER A O 1
ATOM 6387 N N . PRO A 1 801 ? 11.815 49.569 1.479 1 47.66 801 PRO A N 1
ATOM 6388 C CA . PRO A 1 801 ? 10.961 49.886 0.332 1 47.66 801 PRO A CA 1
ATOM 6389 C C . PRO A 1 801 ? 11.153 48.916 -0.832 1 47.66 801 PRO A C 1
ATOM 6391 O O . PRO A 1 801 ? 12.073 48.095 -0.81 1 47.66 801 PRO A O 1
ATOM 6394 N N . ARG A 1 802 ? 11.175 49.569 -2.178 1 58 802 ARG A N 1
ATOM 6395 C CA . ARG A 1 802 ? 10.869 49.543 -3.605 1 58 802 ARG A CA 1
ATOM 6396 C C . ARG A 1 802 ? 11.917 48.746 -4.375 1 58 802 ARG A C 1
ATOM 6398 O O . ARG A 1 802 ? 12.413 49.2 -5.408 1 58 802 ARG A O 1
ATOM 6405 N N . GLY A 1 803 ? 12.45 47.612 -3.803 1 72.76 803 GLY A N 1
ATOM 6406 C CA . GLY A 1 803 ? 13.418 47.062 -4.739 1 72.76 803 GLY A CA 1
ATOM 6407 C C . GLY A 1 803 ? 12.777 46.286 -5.873 1 72.76 803 GLY A C 1
ATOM 6408 O O . GLY A 1 803 ? 11.635 45.837 -5.758 1 72.76 803 GLY A O 1
ATOM 6409 N N . GLU A 1 804 ? 13.337 46.355 -7.141 1 86.44 804 GLU A N 1
ATOM 6410 C CA . GLU A 1 804 ? 12.93 45.619 -8.335 1 86.44 804 GLU A CA 1
ATOM 6411 C C . GLU A 1 804 ? 13.377 44.162 -8.265 1 86.44 804 GLU A C 1
ATOM 6413 O O . GLU A 1 804 ? 14.564 43.879 -8.089 1 86.44 804 GLU A O 1
ATOM 6418 N N . VAL A 1 805 ? 12.416 43.207 -8.183 1 89.63 805 VAL A N 1
ATOM 6419 C CA . VAL A 1 805 ? 12.725 41.785 -8.089 1 89.63 805 VAL A CA 1
ATOM 6420 C C . VAL A 1 805 ? 12.424 41.101 -9.42 1 89.63 805 VAL A C 1
ATOM 6422 O O . VAL A 1 805 ? 11.312 41.21 -9.943 1 89.63 805 VAL A O 1
ATOM 6425 N N . PHE A 1 806 ? 13.389 40.482 -10.009 1 93.13 806 PHE A N 1
ATOM 6426 C CA . PHE A 1 806 ? 13.252 39.722 -11.245 1 93.13 806 PHE A CA 1
ATOM 6427 C C . PHE A 1 806 ? 13.544 38.245 -11.008 1 93.13 806 PHE A C 1
ATOM 6429 O O . PHE A 1 806 ? 14.699 37.818 -11.069 1 93.13 806 PHE A O 1
ATOM 6436 N N . SER A 1 807 ? 12.56 37.457 -10.689 1 92.08 807 SER A N 1
ATOM 6437 C CA . SER A 1 807 ? 12.681 36.004 -10.636 1 92.08 807 SER A CA 1
ATOM 6438 C C . SER A 1 807 ? 12.317 35.37 -11.975 1 92.08 807 SER A C 1
ATOM 6440 O O . SER A 1 807 ? 11.198 35.539 -12.464 1 92.08 807 SER A O 1
ATOM 6442 N N . CYS A 1 808 ? 13.205 34.616 -12.558 1 92.38 808 CYS A N 1
ATOM 6443 C CA . CYS A 1 808 ? 13.027 34.158 -13.931 1 92.38 808 CYS A CA 1
ATOM 6444 C C . CYS A 1 808 ? 13.31 32.665 -14.049 1 92.38 808 CYS A C 1
ATOM 6446 O O . CYS A 1 808 ? 14.336 32.183 -13.565 1 92.38 808 CYS A O 1
ATOM 6448 N N . THR A 1 809 ? 12.415 31.93 -14.645 1 90.57 809 THR A N 1
ATOM 6449 C CA . THR A 1 809 ? 12.651 30.526 -14.961 1 90.57 809 THR A CA 1
ATOM 6450 C C . THR A 1 809 ? 13.119 30.368 -16.405 1 90.57 809 THR A C 1
ATOM 6452 O O . THR A 1 809 ? 12.769 31.175 -17.269 1 90.57 809 THR A O 1
ATOM 6455 N N . VAL A 1 810 ? 13.958 29.43 -16.608 1 89.77 810 VAL A N 1
ATOM 6456 C CA . VAL A 1 810 ? 14.379 29.136 -17.974 1 89.77 810 VAL A CA 1
ATOM 6457 C C . VAL A 1 810 ? 13.343 28.245 -18.654 1 89.77 810 VAL A C 1
ATOM 6459 O O . VAL A 1 810 ? 13.16 27.088 -18.267 1 89.77 810 VAL A O 1
ATOM 6462 N N . GLY A 1 811 ? 12.645 28.743 -19.598 1 82.35 811 GLY A N 1
ATOM 6463 C CA . GLY A 1 811 ? 11.55 28.039 -20.248 1 82.35 811 GLY A CA 1
ATOM 6464 C C . GLY A 1 811 ? 10.198 28.339 -19.629 1 82.35 811 GLY A C 1
ATOM 6465 O O . GLY A 1 811 ? 10.091 28.519 -18.415 1 82.35 811 GLY A O 1
ATOM 6466 N N . PRO A 1 812 ? 9.265 28.499 -20.454 1 73.66 812 PRO A N 1
ATOM 6467 C CA . PRO A 1 812 ? 7.923 28.714 -19.91 1 73.66 812 PRO A CA 1
ATOM 6468 C C . PRO A 1 812 ? 7.344 27.462 -19.254 1 73.66 812 PRO A C 1
ATOM 6470 O O . PRO A 1 812 ? 6.985 26.507 -19.947 1 73.66 812 PRO A O 1
ATOM 6473 N N . LYS A 1 813 ? 7.402 27.384 -18.041 1 75.88 813 LYS A N 1
ATOM 6474 C CA . LYS A 1 813 ? 6.896 26.26 -17.259 1 75.88 813 LYS A CA 1
ATOM 6475 C C . LYS A 1 813 ? 6.226 26.74 -15.975 1 75.88 813 LYS A C 1
ATOM 6477 O O . LYS A 1 813 ? 6.391 27.896 -15.577 1 75.88 813 LYS A O 1
ATOM 6482 N N . PRO A 1 814 ? 5.433 25.905 -15.473 1 71.44 814 PRO A N 1
ATOM 6483 C CA . PRO A 1 814 ? 4.856 26.301 -14.186 1 71.44 814 PRO A CA 1
ATOM 6484 C C . PRO A 1 814 ? 5.918 26.592 -13.127 1 71.44 814 PRO A C 1
ATOM 6486 O O . PRO A 1 814 ? 6.84 25.796 -12.938 1 71.44 814 PRO A O 1
ATOM 6489 N N . THR A 1 815 ? 5.931 27.776 -12.637 1 77.74 815 THR A N 1
ATOM 6490 C CA . THR A 1 815 ? 6.967 28.236 -11.719 1 77.74 815 THR A CA 1
ATOM 6491 C C . THR A 1 815 ? 6.434 29.34 -10.811 1 77.74 815 THR A C 1
ATOM 6493 O O . THR A 1 815 ? 5.363 29.896 -11.064 1 77.74 815 THR A O 1
ATOM 6496 N N . MET A 1 816 ? 7.097 29.541 -9.773 1 76.71 816 MET A N 1
ATOM 6497 C CA . MET A 1 816 ? 6.827 30.664 -8.881 1 76.71 816 MET A CA 1
ATOM 6498 C C . MET A 1 816 ? 7.517 31.931 -9.376 1 76.71 816 MET A C 1
ATOM 6500 O O . MET A 1 816 ? 7.274 33.02 -8.855 1 76.71 816 MET A O 1
ATOM 6504 N N . ALA A 1 817 ? 8.25 31.739 -10.429 1 85.05 817 ALA A N 1
ATOM 6505 C CA . ALA A 1 817 ? 8.945 32.89 -11 1 85.05 817 ALA A CA 1
ATOM 6506 C C . ALA A 1 817 ? 7.968 33.821 -11.714 1 85.05 817 ALA A C 1
ATOM 6508 O O . ALA A 1 817 ? 6.922 33.381 -12.196 1 85.05 817 ALA A O 1
ATOM 6509 N N . LYS A 1 818 ? 8.282 34.958 -11.718 1 85.75 818 LYS A N 1
ATOM 6510 C CA . LYS A 1 818 ? 7.423 35.954 -12.351 1 85.75 818 LYS A CA 1
ATOM 6511 C C . LYS A 1 818 ? 7.699 36.046 -13.849 1 85.75 818 LYS A C 1
ATOM 6513 O O . LYS A 1 818 ? 6.838 36.475 -14.62 1 85.75 818 LYS A O 1
ATOM 6518 N N . TYR A 1 819 ? 8.89 35.677 -14.174 1 88.95 819 TYR A N 1
ATOM 6519 C CA . TYR A 1 819 ? 9.309 35.844 -15.561 1 88.95 819 TYR A CA 1
ATOM 6520 C C . TYR A 1 819 ? 9.905 34.552 -16.11 1 88.95 819 TYR A C 1
ATOM 6522 O O . TYR A 1 819 ? 10.215 33.633 -15.349 1 88.95 819 TYR A O 1
ATOM 6530 N N . TYR A 1 820 ? 9.916 34.438 -17.419 1 89.96 820 TYR A N 1
ATOM 6531 C CA . TYR A 1 820 ? 10.628 33.319 -18.026 1 89.96 820 TYR A CA 1
ATOM 6532 C C . TYR A 1 820 ? 11.534 33.797 -19.154 1 89.96 820 TYR A C 1
ATOM 6534 O O . TYR A 1 820 ? 11.285 34.844 -19.758 1 89.96 820 TYR A O 1
ATOM 6542 N N . LEU A 1 821 ? 12.613 33.147 -19.251 1 91.15 821 LEU A N 1
ATOM 6543 C CA . LEU A 1 821 ? 13.473 33.206 -20.428 1 91.15 821 LEU A CA 1
ATOM 6544 C C . LEU A 1 821 ? 13.347 31.933 -21.257 1 91.15 821 LEU A C 1
ATOM 6546 O O . LEU A 1 821 ? 13.17 30.843 -20.707 1 91.15 821 LEU A O 1
ATOM 6550 N N . HIS A 1 822 ? 13.035 31.537 -22.383 1 84.39 822 HIS A N 1
ATOM 6551 C CA . HIS A 1 822 ? 12.72 30.412 -23.257 1 84.39 822 HIS A CA 1
ATOM 6552 C C . HIS A 1 822 ? 13.719 29.275 -23.074 1 84.39 822 HIS A C 1
ATOM 6554 O O . HIS A 1 822 ? 13.352 28.101 -23.16 1 84.39 822 HIS A O 1
ATOM 6560 N N . ASP A 1 823 ? 15.402 30.184 -23.195 1 84.96 823 ASP A N 1
ATOM 6561 C CA . ASP A 1 823 ? 16.432 29.153 -23.105 1 84.96 823 ASP A CA 1
ATOM 6562 C C . ASP A 1 823 ? 17.702 29.701 -22.458 1 84.96 823 ASP A C 1
ATOM 6564 O O . ASP A 1 823 ? 17.733 30.851 -22.014 1 84.96 823 ASP A O 1
ATOM 6568 N N . THR A 1 824 ? 18.719 28.849 -22.365 1 86.9 824 THR A N 1
ATOM 6569 C CA . THR A 1 824 ? 19.983 29.166 -21.71 1 86.9 824 THR A CA 1
ATOM 6570 C C . THR A 1 824 ? 20.743 30.234 -22.492 1 86.9 824 THR A C 1
ATOM 6572 O O . THR A 1 824 ? 21.503 31.012 -21.911 1 86.9 824 THR A O 1
ATOM 6575 N N . SER A 1 825 ? 20.562 30.366 -23.766 1 85.87 825 SER A N 1
ATOM 6576 C CA . SER A 1 825 ? 21.21 31.395 -24.573 1 85.87 825 SER A CA 1
ATOM 6577 C C . SER A 1 825 ? 20.714 32.787 -24.197 1 85.87 825 SER A C 1
ATOM 6579 O O . SER A 1 825 ? 21.488 33.746 -24.189 1 85.87 825 SER A O 1
ATOM 6581 N N . GLU A 1 826 ? 19.415 32.858 -23.887 1 90.57 826 GLU A N 1
ATOM 6582 C CA . GLU A 1 826 ? 18.856 34.137 -23.458 1 90.57 826 GLU A CA 1
ATOM 6583 C C . GLU A 1 826 ? 19.387 34.538 -22.084 1 90.57 826 GLU A C 1
ATOM 6585 O O . GLU A 1 826 ? 19.524 35.727 -21.789 1 90.57 826 GLU A O 1
ATOM 6590 N N . VAL A 1 827 ? 19.649 33.544 -21.332 1 92.84 827 VAL A N 1
ATOM 6591 C CA . VAL A 1 827 ? 20.222 33.813 -20.018 1 92.84 827 VAL A CA 1
ATOM 6592 C C . VAL A 1 827 ? 21.611 34.429 -20.176 1 92.84 827 VAL A C 1
ATOM 6594 O O . VAL A 1 827 ? 21.926 35.437 -19.539 1 92.84 827 VAL A O 1
ATOM 6597 N N . VAL A 1 828 ? 22.384 33.85 -21.033 1 89.75 828 VAL A N 1
ATOM 6598 C CA . VAL A 1 828 ? 23.745 34.321 -21.264 1 89.75 828 VAL A CA 1
ATOM 6599 C C . VAL A 1 828 ? 23.711 35.729 -21.854 1 89.75 828 VAL A C 1
ATOM 6601 O O . VAL A 1 828 ? 24.529 36.58 -21.495 1 89.75 828 VAL A O 1
ATOM 6604 N N . THR A 1 829 ? 22.783 35.936 -22.707 1 91.66 829 THR A N 1
ATOM 6605 C CA . THR A 1 829 ? 22.64 37.252 -23.321 1 91.66 829 THR A CA 1
ATOM 6606 C C . THR A 1 829 ? 22.31 38.306 -22.269 1 91.66 829 THR A C 1
ATOM 6608 O O . THR A 1 829 ? 22.871 39.404 -22.285 1 91.66 829 THR A O 1
ATOM 6611 N N . LEU A 1 830 ? 21.43 38.053 -21.449 1 94.37 830 LEU A N 1
ATOM 6612 C CA . LEU A 1 830 ? 21.033 38.987 -20.4 1 94.37 830 LEU A CA 1
ATOM 6613 C C . LEU A 1 830 ? 22.21 39.307 -19.484 1 94.37 830 LEU A C 1
ATOM 6615 O O . LEU A 1 830 ? 22.455 40.473 -19.166 1 94.37 830 LEU A O 1
ATOM 6619 N N . ILE A 1 831 ? 22.909 38.3 -19.067 1 93.33 831 ILE A N 1
ATOM 6620 C CA . ILE A 1 831 ? 24.017 38.483 -18.136 1 93.33 831 ILE A CA 1
ATOM 6621 C C . ILE A 1 831 ? 25.143 39.255 -18.819 1 93.33 831 ILE A C 1
ATOM 6623 O O . ILE A 1 831 ? 25.823 40.065 -18.184 1 93.33 831 ILE A O 1
ATOM 6627 N N . LYS A 1 832 ? 25.327 38.974 -20.093 1 92.26 832 LYS A N 1
ATOM 6628 C CA . LYS A 1 832 ? 26.317 39.721 -20.863 1 92.26 832 LYS A CA 1
ATOM 6629 C C . LYS A 1 832 ? 25.954 41.202 -20.933 1 92.26 832 LYS A C 1
ATOM 6631 O O . LYS A 1 832 ? 26.832 42.065 -20.863 1 92.26 832 LYS A O 1
ATOM 6636 N N . LEU A 1 833 ? 24.754 41.471 -21.124 1 93.69 833 LEU A N 1
ATOM 6637 C CA . LEU A 1 833 ? 24.28 42.85 -21.167 1 93.69 833 LEU A CA 1
ATOM 6638 C C . LEU A 1 833 ? 24.529 43.552 -19.837 1 93.69 833 LEU A C 1
ATOM 6640 O O . LEU A 1 833 ? 24.953 44.71 -19.811 1 93.69 833 LEU A O 1
ATOM 6644 N N . LEU A 1 834 ? 24.294 42.937 -18.796 1 94.72 834 LEU A N 1
ATOM 6645 C CA . LEU A 1 834 ? 24.521 43.514 -17.476 1 94.72 834 LEU A CA 1
ATOM 6646 C C . LEU A 1 834 ? 26.01 43.725 -17.223 1 94.72 834 LEU A C 1
ATOM 6648 O O . LEU A 1 834 ? 26.406 44.727 -16.623 1 94.72 834 LEU A O 1
ATOM 6652 N N . ALA A 1 835 ? 26.775 42.755 -17.683 1 93.03 835 ALA A N 1
ATOM 6653 C CA . ALA A 1 835 ? 28.225 42.86 -17.538 1 93.03 835 ALA A CA 1
ATOM 6654 C C . ALA A 1 835 ? 28.767 44.063 -18.305 1 93.03 835 ALA A C 1
ATOM 6656 O O . ALA A 1 835 ? 29.686 44.741 -17.839 1 93.03 835 ALA A O 1
ATOM 6657 N N . SER A 1 836 ? 28.202 44.265 -19.408 1 91.41 836 SER A N 1
ATOM 6658 C CA . SER A 1 836 ? 28.621 45.406 -20.216 1 91.41 836 SER A CA 1
ATOM 6659 C C . SER A 1 836 ? 28.293 46.724 -19.523 1 91.41 836 SER A C 1
ATOM 6661 O O . SER A 1 836 ? 29.07 47.679 -19.593 1 91.41 836 SER A O 1
ATOM 6663 N N . VAL A 1 837 ? 27.211 46.772 -18.959 1 91.74 837 VAL A N 1
ATOM 6664 C CA . VAL A 1 837 ? 26.816 47.966 -18.22 1 91.74 837 VAL A CA 1
ATOM 6665 C C . VAL A 1 837 ? 27.744 48.163 -17.023 1 91.74 837 VAL A C 1
ATOM 6667 O O . VAL A 1 837 ? 28.125 49.292 -16.704 1 91.74 837 VAL A O 1
ATOM 6670 N N . SER A 1 838 ? 28.065 47.142 -16.394 1 89.76 838 SER A N 1
ATOM 6671 C CA . SER A 1 838 ? 28.957 47.193 -15.24 1 89.76 838 SER A CA 1
ATOM 6672 C C . SER A 1 838 ? 30.346 47.682 -15.637 1 89.76 838 SER A C 1
ATOM 6674 O O . SER A 1 838 ? 31.003 48.39 -14.871 1 89.76 838 SER A O 1
ATOM 6676 N N . GLU A 1 839 ? 30.808 47.313 -16.797 1 85.98 839 GLU A N 1
ATOM 6677 C CA . GLU A 1 839 ? 32.116 47.741 -17.283 1 85.98 839 GLU A CA 1
ATOM 6678 C C . GLU A 1 839 ? 32.117 49.227 -17.63 1 85.98 839 GLU A C 1
ATOM 6680 O O . GLU A 1 839 ? 33.128 49.91 -17.451 1 85.98 839 GLU A O 1
ATOM 6685 N N . GLN A 1 840 ? 31.033 49.669 -18.252 1 77.29 840 GLN A N 1
ATOM 6686 C CA . GLN A 1 840 ? 30.92 51.077 -18.615 1 77.29 840 GLN A CA 1
ATOM 6687 C C . GLN A 1 840 ? 30.912 51.966 -17.374 1 77.29 840 GLN A C 1
ATOM 6689 O O . GLN A 1 840 ? 31.423 53.088 -17.404 1 77.29 840 GLN A O 1
ATOM 6694 N N . THR A 1 841 ? 30.41 51.463 -16.278 1 67.18 841 THR A N 1
ATOM 6695 C CA . THR A 1 841 ? 30.306 52.241 -15.048 1 67.18 841 THR A CA 1
ATOM 6696 C C . THR A 1 841 ? 31.617 52.198 -14.269 1 67.18 841 THR A C 1
ATOM 6698 O O . THR A 1 841 ? 31.931 53.126 -13.52 1 67.18 841 THR A O 1
ATOM 6701 N N . SER A 1 842 ? 32.342 51.104 -14.308 1 59.47 842 SER A N 1
ATOM 6702 C CA . SER A 1 842 ? 33.62 51.006 -13.61 1 59.47 842 SER A CA 1
ATOM 6703 C C . SER A 1 842 ? 34.67 51.908 -14.249 1 59.47 842 SER A C 1
ATOM 6705 O O . SER A 1 842 ? 35.687 52.223 -13.627 1 59.47 842 SER A O 1
ATOM 6707 N N . LEU A 1 843 ? 34.58 52.216 -15.598 1 49.12 843 LEU A N 1
ATOM 6708 C CA . LEU A 1 843 ? 35.499 53.127 -16.271 1 49.12 843 LEU A CA 1
ATOM 6709 C C . LEU A 1 843 ? 35.204 54.575 -15.894 1 49.12 843 LEU A C 1
ATOM 6711 O O . LEU A 1 843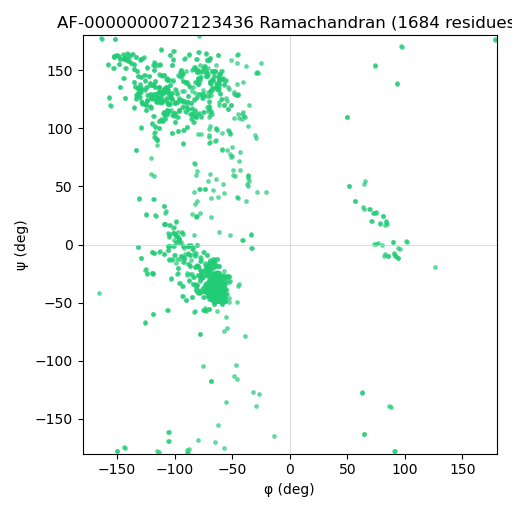 ? 36.042 55.457 -16.094 1 49.12 843 LEU A O 1
ATOM 6715 N N . TYR A 1 844 ? 34.076 54.929 -15.476 1 41.98 844 TYR A N 1
ATOM 6716 C CA . TYR A 1 844 ? 33.863 56.297 -15.016 1 41.98 844 TYR A CA 1
ATOM 6717 C C . TYR A 1 844 ? 33.988 56.387 -13.499 1 41.98 844 TYR A C 1
ATOM 6719 O O . TYR A 1 844 ? 33.576 55.473 -12.781 1 41.98 844 TYR A O 1
ATOM 6727 N N . MET B 1 1 ? -14.024 -6.853 24.293 1 15.95 1 MET B N 1
ATOM 6728 C CA . MET B 1 1 ? -14.522 -8.124 24.811 1 15.95 1 MET B CA 1
ATOM 6729 C C . MET B 1 1 ? -13.937 -9.296 24.031 1 15.95 1 MET B C 1
ATOM 6731 O O . MET B 1 1 ? -14.059 -9.355 22.806 1 15.95 1 MET B O 1
ATOM 6735 N N . ALA B 1 2 ? -12.959 -10.04 24.803 1 17.64 2 ALA B N 1
ATOM 6736 C CA . ALA B 1 2 ? -12.053 -11.152 24.526 1 17.64 2 ALA B CA 1
ATOM 6737 C C . ALA B 1 2 ? -12.828 -12.413 24.157 1 17.64 2 ALA B C 1
ATOM 6739 O O . ALA B 1 2 ? -13.428 -13.056 25.023 1 17.64 2 ALA B O 1
ATOM 6740 N N . SER B 1 3 ? -13.813 -12.285 23.406 1 17 3 SER B N 1
ATOM 6741 C CA . SER B 1 3 ? -14.526 -13.556 23.334 1 17 3 SER B CA 1
ATOM 6742 C C . SER B 1 3 ? -13.561 -14.735 23.388 1 17 3 SER B C 1
ATOM 6744 O O . SER B 1 3 ? -12.502 -14.706 22.758 1 17 3 SER B O 1
ATOM 6746 N N . ARG B 1 4 ? -13.702 -15.627 24.398 1 19.31 4 ARG B N 1
ATOM 6747 C CA . ARG B 1 4 ? -13.146 -16.799 25.068 1 19.31 4 ARG B CA 1
ATOM 6748 C C . ARG B 1 4 ? -12.949 -17.948 24.085 1 19.31 4 ARG B C 1
ATOM 6750 O O . ARG B 1 4 ? -12.018 -18.743 24.231 1 19.31 4 ARG B O 1
ATOM 6757 N N . SER B 1 5 ? -14.08 -18.304 23.603 1 19.03 5 SER B N 1
ATOM 6758 C CA . SER B 1 5 ? -14.226 -19.739 23.387 1 19.03 5 SER B CA 1
ATOM 6759 C C . SER B 1 5 ? -13.202 -20.253 22.38 1 19.03 5 SER B C 1
ATOM 6761 O O . SER B 1 5 ? -13.36 -21.344 21.828 1 19.03 5 SER B O 1
ATOM 6763 N N . TYR B 1 6 ? -12.257 -19.571 21.982 1 20.46 6 TYR B N 1
ATOM 6764 C CA . TYR B 1 6 ? -11.652 -20.54 21.075 1 20.46 6 TYR B CA 1
ATOM 6765 C C . TYR B 1 6 ? -11.286 -21.822 21.814 1 20.46 6 TYR B C 1
ATOM 6767 O O . TYR B 1 6 ? -10.264 -21.88 22.501 1 20.46 6 TYR B O 1
ATOM 6775 N N . SER B 1 7 ? -12.218 -22.476 22.591 1 20.16 7 SER B N 1
ATOM 6776 C CA . SER B 1 7 ? -11.867 -23.633 23.409 1 20.16 7 SER B CA 1
ATOM 6777 C C . SER B 1 7 ? -10.747 -24.444 22.768 1 20.16 7 SER B C 1
ATOM 6779 O O . SER B 1 7 ? -9.614 -24.441 23.254 1 20.16 7 SER B O 1
ATOM 6781 N N . ASN B 1 8 ? -11.074 -25.88 22.618 1 18.95 8 ASN B N 1
ATOM 6782 C CA . ASN B 1 8 ? -10.242 -27.072 22.746 1 18.95 8 ASN B CA 1
ATOM 6783 C C . ASN B 1 8 ? -9.253 -27.193 21.59 1 18.95 8 ASN B C 1
ATOM 6785 O O . ASN B 1 8 ? -9.636 -27.554 20.475 1 18.95 8 ASN B O 1
ATOM 6789 N N . LEU B 1 9 ? -8.543 -26.537 21.226 1 21.68 9 LEU B N 1
ATOM 6790 C CA . LEU B 1 9 ? -7.706 -27.153 20.202 1 21.68 9 LEU B CA 1
ATOM 6791 C C . LEU B 1 9 ? -7.279 -28.556 20.621 1 21.68 9 LEU B C 1
ATOM 6793 O O . LEU B 1 9 ? -6.729 -28.743 21.709 1 21.68 9 LEU B O 1
ATOM 6797 N N . LEU B 1 10 ? -8.104 -29.729 20.685 1 22.27 10 LEU B N 1
ATOM 6798 C CA . LEU B 1 10 ? -8.102 -30.871 21.593 1 22.27 10 LEU B CA 1
ATOM 6799 C C . LEU B 1 10 ? -6.815 -30.913 22.409 1 22.27 10 LEU B C 1
ATOM 6801 O O . LEU B 1 10 ? -5.843 -30.229 22.08 1 22.27 10 LEU B O 1
ATOM 6805 N N . GLU B 1 11 ? -6.069 -32.043 23.321 1 22.03 11 GLU B N 1
ATOM 6806 C CA . GLU B 1 11 ? -4.951 -32.133 24.256 1 22.03 11 GLU B CA 1
ATOM 6807 C C . GLU B 1 11 ? -3.741 -31.356 23.746 1 22.03 11 GLU B C 1
ATOM 6809 O O . GLU B 1 11 ? -3.319 -31.536 22.602 1 22.03 11 GLU B O 1
ATOM 6814 N N . LEU B 1 12 ? -3.135 -30.536 23.547 1 26.01 12 LEU B N 1
ATOM 6815 C CA . LEU B 1 12 ? -2.079 -30.379 22.553 1 26.01 12 LEU B CA 1
ATOM 6816 C C . LEU B 1 12 ? -1.307 -31.681 22.37 1 26.01 12 LEU B C 1
ATOM 6818 O O . LEU B 1 12 ? -1.122 -32.438 23.326 1 26.01 12 LEU B O 1
ATOM 6822 N N . ALA B 1 13 ? -0.89 -32.934 21.749 1 25.45 13 ALA B N 1
ATOM 6823 C CA . ALA B 1 13 ? -1.375 -34.286 22.016 1 25.45 13 ALA B CA 1
ATOM 6824 C C . ALA B 1 13 ? -1.631 -34.492 23.506 1 25.45 13 ALA B C 1
ATOM 6826 O O . ALA B 1 13 ? -2.602 -35.149 23.89 1 25.45 13 ALA B O 1
ATOM 6827 N N . SER B 1 14 ? -0.909 -34.763 24.745 1 20.14 14 SER B N 1
ATOM 6828 C CA . SER B 1 14 ? -1.335 -35.134 26.09 1 20.14 14 SER B CA 1
ATOM 6829 C C . SER B 1 14 ? -1.842 -33.921 26.863 1 20.14 14 SER B C 1
ATOM 6831 O O . SER B 1 14 ? -1.554 -32.78 26.497 1 20.14 14 SER B O 1
ATOM 6833 N N . GLY B 1 15 ? -2.36 -34.072 28.304 1 21.37 15 GLY B N 1
ATOM 6834 C CA . GLY B 1 15 ? -3.377 -33.651 29.255 1 21.37 15 GLY B CA 1
ATOM 6835 C C . GLY B 1 15 ? -3.153 -32.248 29.786 1 21.37 15 GLY B C 1
ATOM 6836 O O . GLY B 1 15 ? -4.03 -31.388 29.674 1 21.37 15 GLY B O 1
ATOM 6837 N N . GLU B 1 16 ? -2.617 -31.899 31.171 1 18.95 16 GLU B N 1
ATOM 6838 C CA . GLU B 1 16 ? -3.28 -31.184 32.257 1 18.95 16 GLU B CA 1
ATOM 6839 C C . GLU B 1 16 ? -3.066 -29.678 32.139 1 18.95 16 GLU B C 1
ATOM 6841 O O . GLU B 1 16 ? -1.967 -29.226 31.81 1 18.95 16 GLU B O 1
ATOM 6846 N N . ALA B 1 17 ? -4.139 -28.725 32.383 1 23.13 17 ALA B N 1
ATOM 6847 C CA . ALA B 1 17 ? -4.586 -27.352 32.163 1 23.13 17 ALA B CA 1
ATOM 6848 C C . ALA B 1 17 ? -3.982 -26.407 33.197 1 23.13 17 ALA B C 1
ATOM 6850 O O . ALA B 1 17 ? -4.706 -25.686 33.888 1 23.13 17 ALA B O 1
ATOM 6851 N N . ALA B 1 18 ? -2.848 -26.147 33.755 1 20.81 18 ALA B N 1
ATOM 6852 C CA . ALA B 1 18 ? -2.94 -25.271 34.92 1 20.81 18 ALA B CA 1
ATOM 6853 C C . ALA B 1 18 ? -3.445 -23.886 34.527 1 20.81 18 ALA B C 1
ATOM 6855 O O . ALA B 1 18 ? -3.302 -23.471 33.374 1 20.81 18 ALA B O 1
ATOM 6856 N N . SER B 1 19 ? -4.145 -22.958 35.444 1 18.33 19 SER B N 1
ATOM 6857 C CA . SER B 1 19 ? -4.952 -21.771 35.708 1 18.33 19 SER B CA 1
ATOM 6858 C C . SER B 1 19 ? -4.175 -20.495 35.401 1 18.33 19 SER B C 1
ATOM 6860 O O . SER B 1 19 ? -4.627 -19.395 35.723 1 18.33 19 SER B O 1
ATOM 6862 N N . PHE B 1 20 ? -3.108 -20.371 34.547 1 18.65 20 PHE B N 1
ATOM 6863 C CA . PHE B 1 20 ? -2.334 -19.182 34.883 1 18.65 20 PHE B CA 1
ATOM 6864 C C . PHE B 1 20 ? -3.055 -17.92 34.424 1 18.65 20 PHE B C 1
ATOM 6866 O O . PHE B 1 20 ? -3.775 -17.939 33.425 1 18.65 20 PHE B O 1
ATOM 6873 N N . GLY B 1 21 ? -3.233 -16.749 35.247 1 19.09 21 GLY B N 1
ATOM 6874 C CA . GLY B 1 21 ? -3.786 -15.405 35.293 1 19.09 21 GLY B CA 1
ATOM 6875 C C . GLY B 1 21 ? -3.353 -14.541 34.124 1 19.09 21 GLY B C 1
ATOM 6876 O O . GLY B 1 21 ? -2.405 -14.881 33.412 1 19.09 21 GLY B O 1
ATOM 6877 N N . SER B 1 22 ? -4.076 -13.429 33.741 1 20.35 22 SER B N 1
ATOM 6878 C CA . SER B 1 22 ? -4.379 -12.429 32.723 1 20.35 22 SER B CA 1
ATOM 6879 C C . SER B 1 22 ? -3.186 -11.513 32.474 1 20.35 22 SER B C 1
ATOM 6881 O O . SER B 1 22 ? -3.016 -10.505 33.162 1 20.35 22 SER B O 1
ATOM 6883 N N . MET B 1 23 ? -1.904 -11.895 32.282 1 19.43 23 MET B N 1
ATOM 6884 C CA . MET B 1 23 ? -0.888 -10.847 32.308 1 19.43 23 MET B CA 1
ATOM 6885 C C . MET B 1 23 ? -0.99 -9.96 31.071 1 19.43 23 MET B C 1
ATOM 6887 O O . MET B 1 23 ? -1.103 -10.46 29.951 1 19.43 23 MET B O 1
ATOM 6891 N N . LYS B 1 24 ? -1.327 -8.636 31.162 1 23.39 24 LYS B N 1
ATOM 6892 C CA . LYS B 1 24 ? -1.357 -7.464 30.292 1 23.39 24 LYS B CA 1
ATOM 6893 C C . LYS B 1 24 ? -0.039 -7.304 29.539 1 23.39 24 LYS B C 1
ATOM 6895 O O . LYS B 1 24 ? 0.966 -6.89 30.12 1 23.39 24 LYS B O 1
ATOM 6900 N N . THR B 1 25 ? 0.404 -8.171 28.659 1 22.52 25 THR B N 1
ATOM 6901 C CA . THR B 1 25 ? 1.759 -8.22 28.122 1 22.52 25 THR B CA 1
ATOM 6902 C C . THR B 1 25 ? 2.028 -7.018 27.221 1 22.52 25 THR B C 1
ATOM 6904 O O . THR B 1 25 ? 1.549 -6.967 26.086 1 22.52 25 THR B O 1
ATOM 6907 N N . SER B 1 26 ? 1.96 -5.794 27.702 1 23.13 26 SER B N 1
ATOM 6908 C CA . SER B 1 26 ? 2.417 -4.619 26.968 1 23.13 26 SER B CA 1
ATOM 6909 C C . SER B 1 26 ? 3.864 -4.779 26.512 1 23.13 26 SER B C 1
ATOM 6911 O O . SER B 1 26 ? 4.761 -4.97 27.335 1 23.13 26 SER B O 1
ATOM 6913 N N . VAL B 1 27 ? 4.132 -5.409 25.502 1 26.4 27 VAL B N 1
ATOM 6914 C CA . VAL B 1 27 ? 5.502 -5.746 25.132 1 26.4 27 VAL B CA 1
ATOM 6915 C C . VAL B 1 27 ? 6.292 -4.469 24.854 1 26.4 27 VAL B C 1
ATOM 6917 O O . VAL B 1 27 ? 5.939 -3.695 23.962 1 26.4 27 VAL B O 1
ATOM 6920 N N . PRO B 1 28 ? 7.106 -3.976 25.77 1 24.59 28 PRO B N 1
ATOM 6921 C CA . PRO B 1 28 ? 7.942 -2.78 25.641 1 24.59 28 PRO B CA 1
ATOM 6922 C C . PRO B 1 28 ? 8.974 -2.899 24.522 1 24.59 28 PRO B C 1
ATOM 6924 O O . PRO B 1 28 ? 9.486 -3.991 24.263 1 24.59 28 PRO B O 1
ATOM 6927 N N . ARG B 1 29 ? 8.99 -2.11 23.577 1 26.54 29 ARG B N 1
ATOM 6928 C CA . ARG B 1 29 ? 9.929 -2.037 22.463 1 26.54 29 ARG B CA 1
ATOM 6929 C C . ARG B 1 29 ? 11.356 -1.832 22.962 1 26.54 29 ARG B C 1
ATOM 6931 O O . ARG B 1 29 ? 11.644 -0.848 23.646 1 26.54 29 ARG B O 1
ATOM 6938 N N . ILE B 1 30 ? 12.086 -2.821 23.366 1 27.49 30 ILE B N 1
ATOM 6939 C CA . ILE B 1 30 ? 13.454 -2.695 23.856 1 27.49 30 ILE B CA 1
ATOM 6940 C C . ILE B 1 30 ? 14.359 -2.187 22.736 1 27.49 30 ILE B C 1
ATOM 6942 O O . ILE B 1 30 ? 14.463 -2.816 21.68 1 27.49 30 ILE B O 1
ATOM 6946 N N . MET B 1 31 ? 14.685 -0.953 22.675 1 26.08 31 MET B N 1
ATOM 6947 C CA . MET B 1 31 ? 15.625 -0.349 21.735 1 26.08 31 MET B CA 1
ATOM 6948 C C . MET B 1 31 ? 17.031 -0.902 21.941 1 26.08 31 MET B C 1
ATOM 6950 O O . MET B 1 31 ? 17.574 -0.836 23.045 1 26.08 31 MET B O 1
ATOM 6954 N N . THR B 1 32 ? 17.486 -1.942 21.338 1 27.1 32 THR B N 1
ATOM 6955 C CA . THR B 1 32 ? 18.827 -2.513 21.398 1 27.1 32 THR B CA 1
ATOM 6956 C C . THR B 1 32 ? 19.88 -1.458 21.07 1 27.1 32 THR B C 1
ATOM 6958 O O . THR B 1 32 ? 19.598 -0.495 20.354 1 27.1 32 THR B O 1
ATOM 6961 N N . GLN B 1 33 ? 21.013 -1.375 21.848 1 24.94 33 GLN B N 1
ATOM 6962 C CA . GLN B 1 33 ? 22.229 -0.569 21.797 1 24.94 33 GLN B CA 1
ATOM 6963 C C . GLN B 1 33 ? 22.809 -0.537 20.387 1 24.94 33 GLN B C 1
ATOM 6965 O O . GLN B 1 33 ? 22.769 -1.539 19.67 1 24.94 33 GLN B O 1
ATOM 6970 N N . PRO B 1 34 ? 23.056 0.674 19.945 1 26.48 34 PRO B N 1
ATOM 6971 C CA . PRO B 1 34 ? 23.702 0.862 18.643 1 26.48 34 PRO B CA 1
ATOM 6972 C C . PRO B 1 34 ? 24.989 0.052 18.501 1 26.48 34 PRO B C 1
ATOM 6974 O O . PRO B 1 34 ? 25.836 0.07 19.398 1 26.48 34 PRO B O 1
ATOM 6977 N N . LEU B 1 35 ? 25.029 -1.13 17.946 1 25.76 35 LEU B N 1
ATOM 6978 C CA . LEU B 1 35 ? 26.271 -1.834 17.644 1 25.76 35 LEU B CA 1
ATOM 6979 C C . LEU B 1 35 ? 27.319 -0.874 17.092 1 25.76 35 LEU B C 1
ATOM 6981 O O . LEU B 1 35 ? 27.001 0.004 16.287 1 25.76 35 LEU B O 1
ATOM 6985 N N . GLU B 1 36 ? 28.453 -0.611 17.791 1 25.87 36 GLU B N 1
ATOM 6986 C CA . GLU B 1 36 ? 29.715 0.001 17.388 1 25.87 36 GLU B CA 1
ATOM 6987 C C . GLU B 1 36 ? 30.012 -0.264 15.915 1 25.87 36 GLU B C 1
ATOM 6989 O O . GLU B 1 36 ? 29.521 -1.239 15.343 1 25.87 36 GLU B O 1
ATOM 6994 N N . ASN B 1 37 ? 30.684 0.73 15.273 1 26.81 37 ASN B N 1
ATOM 6995 C CA . ASN B 1 37 ? 31.247 0.874 13.935 1 26.81 37 ASN B CA 1
ATOM 6996 C C . ASN B 1 37 ? 32.01 -0.378 13.51 1 26.81 37 ASN B C 1
ATOM 6998 O O . ASN B 1 37 ? 33.19 -0.53 13.831 1 26.81 37 ASN B O 1
ATOM 7002 N N . VAL B 1 38 ? 31.653 -1.58 13.729 1 25.53 38 VAL B N 1
ATOM 7003 C CA . VAL B 1 38 ? 32.549 -2.588 13.174 1 25.53 38 VAL B CA 1
ATOM 7004 C C . VAL B 1 38 ? 32.824 -2.283 11.703 1 25.53 38 VAL B C 1
ATOM 7006 O O . VAL B 1 38 ? 31.909 -2.308 10.876 1 25.53 38 VAL B O 1
ATOM 7009 N N . CYS B 1 39 ? 33.662 -1.308 11.388 1 26.9 39 CYS B N 1
ATOM 7010 C CA . CYS B 1 39 ? 34.387 -1.26 10.123 1 26.9 39 CYS B CA 1
ATOM 7011 C C . CYS B 1 39 ? 34.644 -2.664 9.588 1 26.9 39 CYS B C 1
ATOM 7013 O O . CYS B 1 39 ? 35.232 -3.498 10.279 1 26.9 39 CYS B O 1
ATOM 7015 N N . TYR B 1 40 ? 33.777 -3.137 8.796 1 27.92 40 TYR B N 1
ATOM 7016 C CA . TYR B 1 40 ? 33.958 -4.416 8.118 1 27.92 40 TYR B CA 1
ATOM 7017 C C . TYR B 1 40 ? 35.33 -4.496 7.46 1 27.92 40 TYR B C 1
ATOM 7019 O O . TYR B 1 40 ? 35.579 -3.838 6.447 1 27.92 40 TYR B O 1
ATOM 7027 N N . ASP B 1 41 ? 36.441 -4.386 8.237 1 27.09 41 ASP B N 1
ATOM 7028 C CA . ASP B 1 41 ? 37.632 -5.012 7.671 1 27.09 41 ASP B CA 1
ATOM 7029 C C . ASP B 1 41 ? 37.285 -6.325 6.974 1 27.09 41 ASP B C 1
ATOM 7031 O O . ASP B 1 41 ? 36.456 -7.094 7.465 1 27.09 41 ASP B O 1
ATOM 7035 N N . GLN B 1 42 ? 37.344 -6.43 5.661 1 31.06 42 GLN B N 1
ATOM 7036 C CA . GLN B 1 42 ? 37.404 -7.636 4.841 1 31.06 42 GLN B CA 1
ATOM 7037 C C . GLN B 1 42 ? 38.188 -8.74 5.543 1 31.06 42 GLN B C 1
ATOM 7039 O O . GLN B 1 42 ? 39.231 -9.177 5.051 1 31.06 42 GLN B O 1
ATOM 7044 N N . SER B 1 43 ? 38.597 -8.616 6.861 1 29.76 43 SER B N 1
ATOM 7045 C CA . SER B 1 43 ? 39.359 -9.762 7.347 1 29.76 43 SER B CA 1
ATOM 7046 C C . SER B 1 43 ? 38.661 -11.074 7.006 1 29.76 43 SER B C 1
ATOM 7048 O O . SER B 1 43 ? 37.434 -11.119 6.888 1 29.76 43 SER B O 1
ATOM 7050 N N . SER B 1 44 ? 39.453 -12.028 6.426 1 33.4 44 SER B N 1
ATOM 7051 C CA . SER B 1 44 ? 39.269 -13.459 6.204 1 33.4 44 SER B CA 1
ATOM 7052 C C . SER B 1 44 ? 38.532 -14.11 7.37 1 33.4 44 SER B C 1
ATOM 7054 O O . SER B 1 44 ? 39.114 -14.326 8.435 1 33.4 44 SER B O 1
ATOM 7056 N N . PHE B 1 45 ? 37.481 -13.64 7.748 1 33.13 45 PHE B N 1
ATOM 7057 C CA . PHE B 1 45 ? 36.677 -14.391 8.705 1 33.13 45 PHE B CA 1
ATOM 7058 C C . PHE B 1 45 ? 36.76 -15.887 8.425 1 33.13 45 PHE B C 1
ATOM 7060 O O . PHE B 1 45 ? 36.144 -16.382 7.479 1 33.13 45 PHE B O 1
ATOM 7067 N N . SER B 1 46 ? 37.929 -16.451 8.454 1 36.21 46 SER B N 1
ATOM 7068 C CA . SER B 1 46 ? 38.122 -17.894 8.563 1 36.21 46 SER B CA 1
ATOM 7069 C C . SER B 1 46 ? 37.154 -18.507 9.569 1 36.21 46 SER B C 1
ATOM 7071 O O . SER B 1 46 ? 37.562 -19.274 10.444 1 36.21 46 SER B O 1
ATOM 7073 N N . LEU B 1 47 ? 36.195 -17.767 10.2 1 36.83 47 LEU B N 1
ATOM 7074 C CA . LEU B 1 47 ? 35.421 -18.435 11.24 1 36.83 47 LEU B CA 1
ATOM 7075 C C . LEU B 1 47 ? 34.968 -19.816 10.778 1 36.83 47 LEU B C 1
ATOM 7077 O O . LEU B 1 47 ? 34.719 -20.027 9.588 1 36.83 47 LEU B O 1
ATOM 7081 N N . ASN B 1 48 ? 35.204 -20.733 11.516 1 45.47 48 ASN B N 1
ATOM 7082 C CA . ASN B 1 48 ? 34.612 -22.057 11.676 1 45.47 48 ASN B CA 1
ATOM 7083 C C . ASN B 1 48 ? 33.107 -22.031 11.428 1 45.47 48 ASN B C 1
ATOM 7085 O O . ASN B 1 48 ? 32.328 -21.736 12.337 1 45.47 48 ASN B O 1
ATOM 7089 N N . ARG B 1 49 ? 32.63 -21.578 10.368 1 55.93 49 ARG B N 1
ATOM 7090 C CA . ARG B 1 49 ? 31.21 -21.565 10.034 1 55.93 49 ARG B CA 1
ATOM 7091 C C . ARG B 1 49 ? 30.542 -22.876 10.432 1 55.93 49 ARG B C 1
ATOM 7093 O O . ARG B 1 49 ? 31.004 -23.954 10.053 1 55.93 49 ARG B O 1
ATOM 7100 N N . GLY B 1 50 ? 29.715 -22.918 11.451 1 72.44 50 GLY B N 1
ATOM 7101 C CA . GLY B 1 50 ? 28.86 -24.031 11.833 1 72.44 50 GLY B CA 1
ATOM 7102 C C . GLY B 1 50 ? 28.126 -24.65 10.658 1 72.44 50 GLY B C 1
ATOM 7103 O O . GLY B 1 50 ? 28.288 -24.211 9.518 1 72.44 50 GLY B O 1
ATOM 7104 N N . ARG B 1 51 ? 27.63 -25.765 10.813 1 90.24 51 ARG B N 1
ATOM 7105 C CA . ARG B 1 51 ? 26.829 -26.532 9.864 1 90.24 51 ARG B CA 1
ATOM 7106 C C . ARG B 1 51 ? 25.54 -25.796 9.514 1 90.24 51 ARG B C 1
ATOM 7108 O O . ARG B 1 51 ? 25.01 -25.039 10.33 1 90.24 51 ARG B O 1
ATOM 7115 N N . ILE B 1 52 ? 25.145 -25.896 8.187 1 95.06 52 ILE B N 1
ATOM 7116 C CA . ILE B 1 52 ? 23.913 -25.267 7.725 1 95.06 52 ILE B CA 1
ATOM 7117 C C . ILE B 1 52 ? 22.861 -26.337 7.445 1 95.06 52 ILE B C 1
ATOM 7119 O O . ILE B 1 52 ? 23.124 -27.302 6.723 1 95.06 52 ILE B O 1
ATOM 7123 N N . ILE B 1 53 ? 21.793 -26.177 8.024 1 97.36 53 ILE B N 1
ATOM 7124 C CA . ILE B 1 53 ? 20.649 -27.038 7.744 1 97.36 53 ILE B CA 1
ATOM 7125 C C . ILE B 1 53 ? 19.69 -26.328 6.791 1 97.36 53 ILE B C 1
ATOM 7127 O O . ILE B 1 53 ? 19.07 -25.327 7.156 1 97.36 53 ILE B O 1
ATOM 7131 N N . ILE B 1 54 ? 19.554 -26.828 5.586 1 97.56 54 ILE B N 1
ATOM 7132 C CA . ILE B 1 54 ? 18.67 -26.258 4.576 1 97.56 54 ILE B CA 1
ATOM 7133 C C . ILE B 1 54 ? 17.347 -27.021 4.558 1 97.56 54 ILE B C 1
ATOM 7135 O O . ILE B 1 54 ? 17.329 -28.238 4.36 1 97.56 54 ILE B O 1
ATOM 7139 N N . VAL B 1 55 ? 16.298 -26.294 4.759 1 98.52 55 VAL B N 1
ATOM 7140 C CA . VAL B 1 55 ? 14.988 -26.931 4.855 1 98.52 55 VAL B CA 1
ATOM 7141 C C . VAL B 1 55 ? 14.099 -26.46 3.706 1 98.52 55 VAL B C 1
ATOM 7143 O O . VAL B 1 55 ? 13.903 -25.257 3.518 1 98.52 55 VAL B O 1
ATOM 7146 N N . ALA B 1 56 ? 13.599 -27.324 2.931 1 97.44 56 ALA B N 1
ATOM 7147 C CA . ALA B 1 56 ? 12.669 -27.047 1.839 1 97.44 56 ALA B CA 1
ATOM 7148 C C . ALA B 1 56 ? 11.57 -28.102 1.773 1 97.44 56 ALA B C 1
ATOM 7150 O O . ALA B 1 56 ? 11.683 -29.165 2.389 1 97.44 56 ALA B O 1
ATOM 7151 N N . ASN B 1 57 ? 10.557 -27.724 1.08 1 95.91 57 ASN B N 1
ATOM 7152 C CA . ASN B 1 57 ? 9.437 -28.652 0.963 1 95.91 57 ASN B CA 1
ATOM 7153 C C . ASN B 1 57 ? 9.882 -30.001 0.407 1 95.91 57 ASN B C 1
ATOM 7155 O O . ASN B 1 57 ? 9.386 -31.046 0.831 1 95.91 57 ASN B O 1
ATOM 7159 N N . GLN B 1 58 ? 10.806 -29.949 -0.564 1 95.49 58 GLN B N 1
ATOM 7160 C CA . GLN B 1 58 ? 11.301 -31.168 -1.195 1 95.49 58 GLN B CA 1
ATOM 7161 C C . GLN B 1 58 ? 12.815 -31.291 -1.043 1 95.49 58 GLN B C 1
ATOM 7163 O O . GLN B 1 58 ? 13.535 -30.293 -1.123 1 95.49 58 GLN B O 1
ATOM 7168 N N . LEU B 1 59 ? 13.229 -32.521 -0.892 1 96.92 59 LEU B N 1
ATOM 7169 C CA . LEU B 1 59 ? 14.661 -32.802 -0.891 1 96.92 59 LEU B CA 1
ATOM 7170 C C . LEU B 1 59 ? 15.239 -32.687 -2.298 1 96.92 59 LEU B C 1
ATOM 7172 O O . LEU B 1 59 ? 14.533 -32.913 -3.284 1 96.92 59 LEU B O 1
ATOM 7176 N N . PRO B 1 60 ? 16.473 -32.284 -2.406 1 95.96 60 PRO B N 1
ATOM 7177 C CA . PRO B 1 60 ? 17.12 -32.224 -3.718 1 95.96 60 PRO B CA 1
ATOM 7178 C C . PRO B 1 60 ? 17.582 -33.594 -4.211 1 95.96 60 PRO B C 1
ATOM 7180 O O . PRO B 1 60 ? 18.717 -33.737 -4.673 1 95.96 60 PRO B O 1
ATOM 7183 N N . ILE B 1 61 ? 16.63 -34.622 -4.111 1 95.36 61 ILE B N 1
ATOM 7184 C CA . ILE B 1 61 ? 16.94 -36.01 -4.433 1 95.36 61 ILE B CA 1
ATOM 7185 C C . ILE B 1 61 ? 15.863 -36.579 -5.353 1 95.36 61 ILE B C 1
ATOM 7187 O O . ILE B 1 61 ? 14.672 -36.32 -5.161 1 95.36 61 ILE B O 1
ATOM 7191 N N . LYS B 1 62 ? 16.317 -37.22 -6.354 1 93.08 62 LYS B N 1
ATOM 7192 C CA . LYS B 1 62 ? 15.435 -38.073 -7.146 1 93.08 62 LYS B CA 1
ATOM 7193 C C . LYS B 1 62 ? 15.488 -39.519 -6.661 1 93.08 62 LYS B C 1
ATOM 7195 O O . LYS B 1 62 ? 16.571 -40.086 -6.499 1 93.08 62 LYS B O 1
ATOM 7200 N N . ALA B 1 63 ? 14.36 -40.054 -6.328 1 92.52 63 ALA B N 1
ATOM 7201 C CA . ALA B 1 63 ? 14.274 -41.424 -5.83 1 92.52 63 ALA B CA 1
ATOM 7202 C C . ALA B 1 63 ? 13.478 -42.307 -6.787 1 92.52 63 ALA B C 1
ATOM 7204 O O . ALA B 1 63 ? 12.471 -41.872 -7.349 1 92.52 63 ALA B O 1
ATOM 7205 N N . HIS B 1 64 ? 14.044 -43.437 -7.123 1 89.49 64 HIS B N 1
ATOM 7206 C CA . HIS B 1 64 ? 13.354 -44.426 -7.943 1 89.49 64 HIS B CA 1
ATOM 7207 C C . HIS B 1 64 ? 13.443 -45.816 -7.322 1 89.49 64 HIS B C 1
ATOM 7209 O O . HIS B 1 64 ? 14.514 -46.233 -6.875 1 89.49 64 HIS B O 1
ATOM 7215 N N . LYS B 1 65 ? 12.273 -46.467 -7.208 1 85.69 65 LYS B N 1
ATOM 7216 C CA . LYS B 1 65 ? 12.272 -47.842 -6.717 1 85.69 65 LYS B CA 1
ATOM 7217 C C . LYS B 1 65 ? 12.421 -48.836 -7.865 1 85.69 65 LYS B C 1
ATOM 7219 O O . LYS B 1 65 ? 11.681 -48.771 -8.849 1 85.69 65 LYS B O 1
ATOM 7224 N N . GLU B 1 66 ? 13.428 -49.683 -8.005 1 78.89 66 GLU B N 1
ATOM 7225 C CA . GLU B 1 66 ? 13.622 -50.686 -9.047 1 78.89 66 GLU B CA 1
ATOM 7226 C C . GLU B 1 66 ? 12.591 -51.806 -8.933 1 78.89 66 GLU B C 1
ATOM 7228 O O . GLU B 1 66 ? 12.253 -52.236 -7.829 1 78.89 66 GLU B O 1
ATOM 7233 N N . PRO B 1 67 ? 11.681 -52.295 -10.214 1 67.95 67 PRO B N 1
ATOM 7234 C CA . PRO B 1 67 ? 10.642 -53.327 -10.205 1 67.95 67 PRO B CA 1
ATOM 7235 C C . PRO B 1 67 ? 11.142 -54.663 -9.662 1 67.95 67 PRO B C 1
ATOM 7237 O O . PRO B 1 67 ? 10.372 -55.416 -9.06 1 67.95 67 PRO B O 1
ATOM 7240 N N . ASP B 1 68 ? 12.058 -55.47 -10.443 1 58.62 68 ASP B N 1
ATOM 7241 C CA . ASP B 1 68 ? 12.339 -56.883 -10.209 1 58.62 68 ASP B CA 1
ATOM 7242 C C . ASP B 1 68 ? 12.635 -57.147 -8.734 1 58.62 68 ASP B C 1
ATOM 7244 O O . ASP B 1 68 ? 12.04 -58.04 -8.126 1 58.62 68 ASP B O 1
ATOM 7248 N N . GLY B 1 69 ? 14 -57.551 -8.427 1 45.57 69 GLY B N 1
ATOM 7249 C CA . GLY B 1 69 ? 14.532 -58.205 -7.242 1 45.57 69 GLY B CA 1
ATOM 7250 C C . GLY B 1 69 ? 14.375 -57.376 -5.981 1 45.57 69 GLY B C 1
ATOM 7251 O O . GLY B 1 69 ? 13.789 -56.292 -6.014 1 45.57 69 GLY B O 1
ATOM 7252 N N . ASP B 1 70 ? 15.284 -57.655 -4.988 1 45.98 70 ASP B N 1
ATOM 7253 C CA . ASP B 1 70 ? 15.345 -57.126 -3.629 1 45.98 70 ASP B CA 1
ATOM 7254 C C . ASP B 1 70 ? 15.145 -55.612 -3.62 1 45.98 70 ASP B C 1
ATOM 7256 O O . ASP B 1 70 ? 15.507 -54.927 -4.578 1 45.98 70 ASP B O 1
ATOM 7260 N N . LYS B 1 71 ? 14.334 -54.914 -2.66 1 58.53 71 LYS B N 1
ATOM 7261 C CA . LYS B 1 71 ? 13.908 -53.663 -2.04 1 58.53 71 LYS B CA 1
ATOM 7262 C C . LYS B 1 71 ? 14.937 -52.559 -2.265 1 58.53 71 LYS B C 1
ATOM 7264 O O . LYS B 1 71 ? 15.217 -51.77 -1.361 1 58.53 71 LYS B O 1
ATOM 7269 N N . ASN B 1 72 ? 15.49 -52.4 -3.541 1 78.07 72 ASN B N 1
ATOM 7270 C CA . ASN B 1 72 ? 16.64 -51.502 -3.557 1 78.07 72 ASN B CA 1
ATOM 7271 C C . ASN B 1 72 ? 16.269 -50.126 -4.105 1 78.07 72 ASN B C 1
ATOM 7273 O O . ASN B 1 72 ? 15.525 -50.023 -5.082 1 78.07 72 ASN B O 1
ATOM 7277 N N . TRP B 1 73 ? 16.291 -49.023 -3.454 1 89.2 73 TRP B N 1
ATOM 7278 C CA . TRP B 1 73 ? 16.142 -47.609 -3.78 1 89.2 73 TRP B CA 1
ATOM 7279 C C . TRP B 1 73 ? 17.395 -47.073 -4.465 1 89.2 73 TRP B C 1
ATOM 7281 O O . TRP B 1 73 ? 18.515 -47.427 -4.09 1 89.2 73 TRP B O 1
ATOM 7291 N N . LYS B 1 74 ? 17.157 -46.471 -5.572 1 91.97 74 LYS B N 1
ATOM 7292 C CA . LYS B 1 74 ? 18.228 -45.687 -6.182 1 91.97 74 LYS B CA 1
ATOM 7293 C C . LYS B 1 74 ? 17.997 -44.192 -5.982 1 91.97 74 LYS B C 1
ATOM 7295 O O . LYS B 1 74 ? 16.891 -43.694 -6.206 1 91.97 74 LYS B O 1
ATOM 7300 N N . PHE B 1 75 ? 19.063 -43.611 -5.509 1 94.89 75 PHE B N 1
ATOM 7301 C CA . PHE B 1 75 ? 18.972 -42.183 -5.228 1 94.89 75 PHE B CA 1
ATOM 7302 C C . PHE B 1 75 ? 20.006 -41.406 -6.035 1 94.89 75 PHE B C 1
ATOM 7304 O O . PHE B 1 75 ? 21.116 -41.891 -6.263 1 94.89 75 PHE B O 1
ATOM 7311 N N . SER B 1 76 ? 19.602 -40.282 -6.597 1 94.61 76 SER B N 1
ATOM 7312 C CA . SER B 1 76 ? 20.523 -39.36 -7.253 1 94.61 76 SER B CA 1
ATOM 7313 C C . SER B 1 76 ? 20.164 -37.909 -6.947 1 94.61 76 SER B C 1
ATOM 7315 O O . SER B 1 76 ? 19.019 -37.606 -6.607 1 94.61 76 SER B O 1
ATOM 7317 N N . TRP B 1 77 ? 21.098 -37.111 -7.096 1 93.86 77 TRP B N 1
ATOM 7318 C CA . TRP B 1 77 ? 20.862 -35.686 -6.889 1 93.86 77 TRP B CA 1
ATOM 7319 C C . TRP B 1 77 ? 19.944 -35.124 -7.969 1 93.86 77 TRP B C 1
ATOM 7321 O O . TRP B 1 77 ? 20.047 -35.502 -9.138 1 93.86 77 TRP B O 1
ATOM 7331 N N . ASP B 1 78 ? 19.087 -34.253 -7.581 1 92.85 78 ASP B N 1
ATOM 7332 C CA . ASP B 1 78 ? 18.334 -33.435 -8.526 1 92.85 78 ASP B CA 1
ATOM 7333 C C . ASP B 1 78 ? 19.087 -32.15 -8.862 1 92.85 78 ASP B C 1
ATOM 7335 O O . ASP B 1 78 ? 18.935 -31.137 -8.176 1 92.85 78 ASP B O 1
ATOM 7339 N N . GLU B 1 79 ? 19.675 -32.114 -9.914 1 87.49 79 GLU B N 1
ATOM 7340 C CA . GLU B 1 79 ? 20.569 -31.022 -10.287 1 87.49 79 GLU B CA 1
ATOM 7341 C C . GLU B 1 79 ? 19.791 -29.734 -10.543 1 87.49 79 GLU B C 1
ATOM 7343 O O . GLU B 1 79 ? 20.368 -28.645 -10.556 1 87.49 79 GLU B O 1
ATOM 7348 N N . ASN B 1 80 ? 18.518 -29.817 -10.68 1 85.7 80 ASN B N 1
ATOM 7349 C CA . ASN B 1 80 ? 17.699 -28.645 -10.969 1 85.7 80 ASN B CA 1
ATOM 7350 C C . ASN B 1 80 ? 17.167 -28.003 -9.691 1 85.7 80 ASN B C 1
ATOM 7352 O O . ASN B 1 80 ? 16.543 -26.942 -9.737 1 85.7 80 ASN B O 1
ATOM 7356 N N . SER B 1 81 ? 17.496 -28.587 -8.605 1 90.96 81 SER B N 1
ATOM 7357 C CA . SER B 1 81 ? 17.009 -28.075 -7.328 1 90.96 81 SER B CA 1
ATOM 7358 C C . SER B 1 81 ? 17.77 -26.822 -6.909 1 90.96 81 SER B C 1
ATOM 7360 O O . SER B 1 81 ? 19.001 -26.829 -6.845 1 90.96 81 SER B O 1
ATOM 7362 N N . LEU B 1 82 ? 17.049 -25.825 -6.596 1 89.88 82 LEU B N 1
ATOM 7363 C CA . LEU B 1 82 ? 17.643 -24.563 -6.166 1 89.88 82 LEU B CA 1
ATOM 7364 C C . LEU B 1 82 ? 18.44 -24.748 -4.879 1 89.88 82 LEU B C 1
ATOM 7366 O O . LEU B 1 82 ? 19.518 -24.17 -4.723 1 89.88 82 LEU B O 1
ATOM 7370 N N . VAL B 1 83 ? 17.905 -25.543 -3.946 1 91.9 83 VAL B N 1
ATOM 7371 C CA . VAL B 1 83 ? 18.536 -25.682 -2.638 1 91.9 83 VAL B CA 1
ATOM 7372 C C . VAL B 1 83 ? 19.834 -26.475 -2.772 1 91.9 83 VAL B C 1
ATOM 7374 O O . VAL B 1 83 ? 20.759 -26.305 -1.974 1 91.9 83 VAL B O 1
ATOM 7377 N N . LEU B 1 84 ? 19.914 -27.317 -3.795 1 91.15 84 LEU B N 1
ATOM 7378 C CA . LEU B 1 84 ? 21.181 -27.988 -4.063 1 91.15 84 LEU B CA 1
ATOM 7379 C C . LEU B 1 84 ? 22.193 -27.019 -4.666 1 91.15 84 LEU B C 1
ATOM 7381 O O . LEU B 1 84 ? 23.359 -27.005 -4.267 1 91.15 84 LEU B O 1
ATOM 7385 N N . GLN B 1 85 ? 21.763 -26.193 -5.528 1 91.03 85 GLN B N 1
ATOM 7386 C CA . GLN B 1 85 ? 22.615 -25.291 -6.295 1 91.03 85 GLN B CA 1
ATOM 7387 C C . GLN B 1 85 ? 23.228 -24.219 -5.399 1 91.03 85 GLN B C 1
ATOM 7389 O O . GLN B 1 85 ? 24.305 -23.696 -5.694 1 91.03 85 GLN B O 1
ATOM 7394 N N . LEU B 1 86 ? 22.524 -23.908 -4.338 1 90.78 86 LEU B N 1
ATOM 7395 C CA . LEU B 1 86 ? 23.021 -22.824 -3.497 1 90.78 86 LEU B CA 1
ATOM 7396 C C . LEU B 1 86 ? 24.279 -23.251 -2.748 1 90.78 86 LEU B C 1
ATOM 7398 O O . LEU B 1 86 ? 25.065 -22.405 -2.314 1 90.78 86 LEU B O 1
ATOM 7402 N N . LYS B 1 87 ? 24.52 -24.539 -2.632 1 87.52 87 LYS B N 1
ATOM 7403 C CA . LYS B 1 87 ? 25.678 -25.056 -1.909 1 87.52 87 LYS B CA 1
ATOM 7404 C C . LYS B 1 87 ? 26.98 -24.57 -2.539 1 87.52 87 LYS B C 1
ATOM 7406 O O . LYS B 1 87 ? 27.949 -24.281 -1.833 1 87.52 87 LYS B O 1
ATOM 7411 N N . GLU B 1 88 ? 26.955 -24.425 -3.821 1 78.47 88 GLU B N 1
ATOM 7412 C CA . GLU B 1 88 ? 28.163 -24.012 -4.529 1 78.47 88 GLU B CA 1
ATOM 7413 C C . GLU B 1 88 ? 28.576 -22.596 -4.137 1 78.47 88 GLU B C 1
ATOM 7415 O O . GLU B 1 88 ? 29.759 -22.254 -4.18 1 78.47 88 GLU B O 1
ATOM 7420 N N . GLY B 1 89 ? 27.61 -21.803 -3.779 1 77.57 89 GLY B N 1
ATOM 7421 C CA . GLY B 1 89 ? 27.901 -20.432 -3.39 1 77.57 89 GLY B CA 1
ATOM 7422 C C . GLY B 1 89 ? 28.415 -20.312 -1.968 1 77.57 89 GLY B C 1
ATOM 7423 O O . GLY B 1 89 ? 28.951 -19.271 -1.582 1 77.57 89 GLY B O 1
ATOM 7424 N N . LEU B 1 90 ? 28.228 -21.251 -1.128 1 80.59 90 LEU B N 1
ATOM 7425 C CA . LEU B 1 90 ? 28.564 -21.167 0.289 1 80.59 90 LEU B CA 1
ATOM 7426 C C . LEU B 1 90 ? 30.052 -21.417 0.511 1 80.59 90 LEU B C 1
ATOM 7428 O O . LEU B 1 90 ? 30.56 -21.219 1.617 1 80.59 90 LEU B O 1
ATOM 7432 N N . GLY B 1 91 ? 30.833 -21.174 -0.476 1 63.44 91 GLY B N 1
ATOM 7433 C CA . GLY B 1 91 ? 32.282 -21.158 -0.361 1 63.44 91 GLY B CA 1
ATOM 7434 C C . GLY B 1 91 ? 32.908 -22.531 -0.523 1 63.44 91 GLY B C 1
ATOM 7435 O O . GLY B 1 91 ? 32.3 -23.431 -1.106 1 63.44 91 GLY B O 1
ATOM 7436 N N . ASN B 1 92 ? 33.95 -22.682 0.432 1 58.53 92 ASN B N 1
ATOM 7437 C CA . ASN B 1 92 ? 34.973 -23.722 0.411 1 58.53 92 ASN B CA 1
ATOM 7438 C C . ASN B 1 92 ? 34.381 -25.096 0.715 1 58.53 92 ASN B C 1
ATOM 7440 O O . ASN B 1 92 ? 33.349 -25.198 1.38 1 58.53 92 ASN B O 1
ATOM 7444 N N . ASP B 1 93 ? 34.798 -26.128 0.056 1 57.5 93 ASP B N 1
ATOM 7445 C CA . ASP B 1 93 ? 34.518 -27.556 0.177 1 57.5 93 ASP B CA 1
ATOM 7446 C C . ASP B 1 93 ? 34.28 -27.947 1.634 1 57.5 93 ASP B C 1
ATOM 7448 O O . ASP B 1 93 ? 33.804 -29.049 1.916 1 57.5 93 ASP B O 1
ATOM 7452 N N . ASP B 1 94 ? 34.436 -26.867 2.604 1 64.71 94 ASP B N 1
ATOM 7453 C CA . ASP B 1 94 ? 34.482 -27.346 3.982 1 64.71 94 ASP B CA 1
ATOM 7454 C C . ASP B 1 94 ? 33.165 -27.07 4.704 1 64.71 94 ASP B C 1
ATOM 7456 O O . ASP B 1 94 ? 32.996 -27.449 5.865 1 64.71 94 ASP B O 1
ATOM 7460 N N . VAL B 1 95 ? 32.045 -26.384 4.058 1 79 95 VAL B N 1
ATOM 7461 C CA . VAL B 1 95 ? 30.814 -26.148 4.806 1 79 95 VAL B CA 1
ATOM 7462 C C . VAL B 1 95 ? 29.906 -27.372 4.706 1 79 95 VAL B C 1
ATOM 7464 O O . VAL B 1 95 ? 29.6 -27.837 3.606 1 79 95 VAL B O 1
ATOM 7467 N N . GLU B 1 96 ? 29.573 -27.927 5.838 1 89.24 96 GLU B N 1
ATOM 7468 C CA . GLU B 1 96 ? 28.662 -29.067 5.876 1 89.24 96 GLU B CA 1
ATOM 7469 C C . GLU B 1 96 ? 27.208 -28.614 5.776 1 89.24 96 GLU B C 1
ATOM 7471 O O . GLU B 1 96 ? 26.776 -27.727 6.514 1 89.24 96 GLU B O 1
ATOM 7476 N N . VAL B 1 97 ? 26.527 -29.21 4.815 1 94.24 97 VAL B N 1
ATOM 7477 C CA . VAL B 1 97 ? 25.128 -28.859 4.593 1 94.24 97 VAL B CA 1
ATOM 7478 C C . VAL B 1 97 ? 24.248 -30.092 4.785 1 94.24 97 VAL B C 1
ATOM 7480 O O . VAL B 1 97 ? 24.545 -31.164 4.252 1 94.24 97 VAL B O 1
ATOM 7483 N N . ILE B 1 98 ? 23.267 -29.975 5.59 1 96.29 98 ILE B N 1
ATOM 7484 C CA . ILE B 1 98 ? 22.247 -31.004 5.755 1 96.29 98 ILE B CA 1
ATOM 7485 C C . ILE B 1 98 ? 20.931 -30.528 5.144 1 96.29 98 ILE B C 1
ATOM 7487 O O . ILE B 1 98 ? 20.509 -29.391 5.371 1 96.29 98 ILE B O 1
ATOM 7491 N N . TYR B 1 99 ? 20.298 -31.43 4.355 1 97.58 99 TYR B N 1
ATOM 7492 C CA . TYR B 1 99 ? 19.03 -31.09 3.719 1 97.58 99 TYR B CA 1
ATOM 7493 C C . TYR B 1 99 ? 17.868 -31.792 4.412 1 97.58 99 TYR B C 1
ATOM 7495 O O . TYR B 1 99 ? 17.956 -32.978 4.738 1 97.58 99 TYR B O 1
ATOM 7503 N N . VAL B 1 100 ? 16.823 -31.04 4.689 1 98.11 100 VAL B N 1
ATOM 7504 C CA . VAL B 1 100 ? 15.604 -31.611 5.252 1 98.11 100 VAL B CA 1
ATOM 7505 C C . VAL B 1 100 ? 14.425 -31.33 4.322 1 98.11 100 VAL B C 1
ATOM 7507 O O . VAL B 1 100 ? 14.226 -30.193 3.888 1 98.11 100 VAL B O 1
ATOM 7510 N N . GLY B 1 101 ? 13.649 -32.322 3.959 1 97.67 101 GLY B N 1
ATOM 7511 C CA . GLY B 1 101 ? 12.5 -32.201 3.075 1 97.67 101 GLY B CA 1
ATOM 7512 C C . GLY B 1 101 ? 11.812 -33.526 2.806 1 97.67 101 GLY B C 1
ATOM 7513 O O . GLY B 1 101 ? 12.212 -34.56 3.346 1 97.67 101 GLY B O 1
ATOM 7514 N N . PHE B 1 102 ? 10.786 -33.542 2.126 1 95.16 102 PHE B N 1
ATOM 7515 C CA . PHE B 1 102 ? 10.132 -34.81 1.824 1 95.16 102 PHE B CA 1
ATOM 7516 C C . PHE B 1 102 ? 10.654 -35.391 0.516 1 95.16 102 PHE B C 1
ATOM 7518 O O . PHE B 1 102 ? 11.253 -34.677 -0.292 1 95.16 102 PHE B O 1
ATOM 7525 N N . LEU B 1 103 ? 10.449 -36.614 0.363 1 92.1 103 LEU B N 1
ATOM 7526 C CA . LEU B 1 103 ? 10.783 -37.314 -0.872 1 92.1 103 LEU B CA 1
ATOM 7527 C C . LEU B 1 103 ? 9.583 -37.363 -1.812 1 92.1 103 LEU B C 1
ATOM 7529 O O . LEU B 1 103 ? 8.454 -37.589 -1.372 1 92.1 103 LEU B O 1
ATOM 7533 N N . ASN B 1 104 ? 9.766 -37.044 -3.014 1 85.93 104 ASN B N 1
ATOM 7534 C CA . ASN B 1 104 ? 8.68 -37.013 -3.988 1 85.93 104 ASN B CA 1
ATOM 7535 C C . ASN B 1 104 ? 8.076 -38.399 -4.198 1 85.93 104 ASN B C 1
ATOM 7537 O O . ASN B 1 104 ? 6.947 -38.522 -4.675 1 85.93 104 ASN B O 1
ATOM 7541 N N . GLU B 1 105 ? 8.771 -39.464 -3.69 1 87.17 105 GLU B N 1
ATOM 7542 C CA . GLU B 1 105 ? 8.285 -40.834 -3.828 1 87.17 105 GLU B CA 1
ATOM 7543 C C . GLU B 1 105 ? 7.75 -41.366 -2.502 1 87.17 105 GLU B C 1
ATOM 7545 O O . GLU B 1 105 ? 8.323 -41.099 -1.443 1 87.17 105 GLU B O 1
ATOM 7550 N N . GLU B 1 106 ? 6.703 -42.121 -2.67 1 87.7 106 GLU B N 1
ATOM 7551 C CA . GLU B 1 106 ? 6.131 -42.704 -1.46 1 87.7 106 GLU B CA 1
ATOM 7552 C C . GLU B 1 106 ? 6.983 -43.861 -0.948 1 87.7 106 GLU B C 1
ATOM 7554 O O . GLU B 1 106 ? 7.316 -44.776 -1.704 1 87.7 106 GLU B O 1
ATOM 7559 N N . VAL B 1 107 ? 7.334 -43.764 0.247 1 91.22 107 VAL B N 1
ATOM 7560 C CA . VAL B 1 107 ? 8.109 -44.812 0.902 1 91.22 107 VAL B CA 1
ATOM 7561 C C . VAL B 1 107 ? 7.247 -45.517 1.947 1 91.22 107 VAL B C 1
ATOM 7563 O O . VAL B 1 107 ? 6.762 -44.886 2.889 1 91.22 107 VAL B O 1
ATOM 7566 N N . HIS B 1 108 ? 7.136 -46.801 1.81 1 89.89 108 HIS B N 1
ATOM 7567 C CA . HIS B 1 108 ? 6.365 -47.576 2.776 1 89.89 108 HIS B CA 1
ATOM 7568 C C . HIS B 1 108 ? 6.963 -47.464 4.174 1 89.89 108 HIS B C 1
ATOM 7570 O O . HIS B 1 108 ? 8.186 -47.459 4.332 1 89.89 108 HIS B O 1
ATOM 7576 N N . PRO B 1 109 ? 6.142 -47.411 5.18 1 91.13 109 PRO B N 1
ATOM 7577 C CA . PRO B 1 109 ? 6.605 -47.22 6.557 1 91.13 109 PRO B CA 1
ATOM 7578 C C . PRO B 1 109 ? 7.69 -48.216 6.957 1 91.13 109 PRO B C 1
ATOM 7580 O O . PRO B 1 109 ? 8.606 -47.869 7.708 1 91.13 109 PRO B O 1
ATOM 7583 N N . ASN B 1 110 ? 7.675 -49.394 6.439 1 90.71 110 ASN B N 1
ATOM 7584 C CA . ASN B 1 110 ? 8.627 -50.439 6.8 1 90.71 110 ASN B CA 1
ATOM 7585 C C . ASN B 1 110 ? 10.012 -50.159 6.225 1 90.71 110 ASN B C 1
ATOM 7587 O O . ASN B 1 110 ? 11.006 -50.724 6.685 1 90.71 110 ASN B O 1
ATOM 7591 N N . GLU B 1 111 ? 10.073 -49.329 5.258 1 92.66 111 GLU B N 1
ATOM 7592 C CA . GLU B 1 111 ? 11.342 -49.059 4.587 1 92.66 111 GLU B CA 1
ATOM 7593 C C . GLU B 1 111 ? 11.896 -47.694 4.984 1 92.66 111 GLU B C 1
ATOM 7595 O O . GLU B 1 111 ? 13.005 -47.329 4.589 1 92.66 111 GLU B O 1
ATOM 7600 N N . GLN B 1 112 ? 11.207 -46.912 5.74 1 93.88 112 GLN B N 1
ATOM 7601 C CA . GLN B 1 112 ? 11.537 -45.517 6.008 1 93.88 112 GLN B CA 1
ATOM 7602 C C . GLN B 1 112 ? 12.843 -45.401 6.789 1 93.88 112 GLN B C 1
ATOM 7604 O O . GLN B 1 112 ? 13.642 -44.495 6.542 1 93.88 112 GLN B O 1
ATOM 7609 N N . ASP B 1 113 ? 13.099 -46.284 7.64 1 93.59 113 ASP B N 1
ATOM 7610 C CA . ASP B 1 113 ? 14.336 -46.245 8.413 1 93.59 113 ASP B CA 1
ATOM 7611 C C . ASP B 1 113 ? 15.55 -46.487 7.519 1 93.59 113 ASP B C 1
ATOM 7613 O O . ASP B 1 113 ? 16.556 -45.781 7.623 1 93.59 113 ASP B O 1
ATOM 7617 N N . LYS B 1 114 ? 15.424 -47.477 6.72 1 93.45 114 LYS B N 1
ATOM 7618 C CA . LYS B 1 114 ? 16.51 -47.805 5.801 1 93.45 114 LYS B CA 1
ATOM 7619 C C . LYS B 1 114 ? 16.778 -46.654 4.835 1 93.45 114 LYS B C 1
ATOM 7621 O O . LYS B 1 114 ? 17.931 -46.272 4.621 1 93.45 114 LYS B O 1
ATOM 7626 N N . VAL B 1 115 ? 15.752 -46.181 4.277 1 94.78 115 VAL B N 1
ATOM 7627 C CA . VAL B 1 115 ? 15.859 -45.079 3.327 1 94.78 115 VAL B CA 1
ATOM 7628 C C . VAL B 1 115 ? 16.469 -43.86 4.016 1 94.78 115 VAL B C 1
ATOM 7630 O O . VAL B 1 115 ? 17.326 -43.181 3.445 1 94.78 115 VAL B O 1
ATOM 7633 N N . SER B 1 116 ? 16.034 -43.587 5.226 1 95.2 116 SER B N 1
ATOM 7634 C CA . SER B 1 116 ? 16.549 -42.453 5.985 1 95.2 116 SER B CA 1
ATOM 7635 C C . SER B 1 116 ? 18.049 -42.585 6.227 1 95.2 116 SER B C 1
ATOM 7637 O O . SER B 1 116 ? 18.789 -41.605 6.123 1 95.2 116 SER B O 1
ATOM 7639 N N . GLN B 1 117 ? 18.439 -43.739 6.537 1 94.75 117 GLN B N 1
ATOM 7640 C CA . GLN B 1 117 ? 19.851 -43.981 6.814 1 94.75 117 GLN B CA 1
ATOM 7641 C C . GLN B 1 117 ? 20.697 -43.791 5.558 1 94.75 117 GLN B C 1
ATOM 7643 O O . GLN B 1 117 ? 21.752 -43.154 5.605 1 94.75 117 GLN B O 1
ATOM 7648 N N . ILE B 1 118 ? 20.236 -44.311 4.482 1 95.09 118 ILE B N 1
ATOM 7649 C CA . ILE B 1 118 ? 20.957 -44.183 3.221 1 95.09 118 ILE B CA 1
ATOM 7650 C C . ILE B 1 118 ? 21.076 -42.708 2.842 1 95.09 118 ILE B C 1
ATOM 7652 O O . ILE B 1 118 ? 22.15 -42.246 2.45 1 95.09 118 ILE B O 1
ATOM 7656 N N . LEU B 1 119 ? 20.013 -42.044 2.962 1 96.49 119 LEU B N 1
ATOM 7657 C CA . LEU B 1 119 ? 19.977 -40.642 2.561 1 96.49 119 LEU B CA 1
ATOM 7658 C C . LEU B 1 119 ? 20.867 -39.795 3.466 1 96.49 119 LEU B C 1
ATOM 7660 O O . LEU B 1 119 ? 21.534 -38.871 2.997 1 96.49 119 LEU B O 1
ATOM 7664 N N . LEU B 1 120 ? 20.878 -40.097 4.732 1 95.72 120 LEU B N 1
ATOM 7665 C CA . LEU B 1 120 ? 21.705 -39.34 5.665 1 95.72 120 LEU B CA 1
ATOM 7666 C C . LEU B 1 120 ? 23.186 -39.617 5.426 1 95.72 120 LEU B C 1
ATOM 7668 O O . LEU B 1 120 ? 23.994 -38.688 5.366 1 95.72 120 LEU B O 1
ATOM 7672 N N . GLU B 1 121 ? 23.548 -40.838 5.237 1 94.76 121 GLU B N 1
ATOM 7673 C CA . GLU B 1 121 ? 24.943 -41.253 5.127 1 94.76 121 GLU B CA 1
ATOM 7674 C C . GLU B 1 121 ? 25.526 -40.872 3.77 1 94.76 121 GLU B C 1
ATOM 7676 O O . GLU B 1 121 ? 26.677 -40.438 3.682 1 94.76 121 GLU B O 1
ATOM 7681 N N . SER B 1 122 ? 24.68 -40.997 2.769 1 95.14 122 SER B N 1
ATOM 7682 C CA . SER B 1 122 ? 25.213 -40.843 1.419 1 95.14 122 SER B CA 1
ATOM 7683 C C . SER B 1 122 ? 24.968 -39.436 0.885 1 95.14 122 SER B C 1
ATOM 7685 O O . SER B 1 122 ? 25.707 -38.957 0.022 1 95.14 122 SER B O 1
ATOM 7687 N N . PHE B 1 123 ? 23.991 -38.758 1.355 1 95.95 123 PHE B N 1
ATOM 7688 C CA . PHE B 1 123 ? 23.606 -37.507 0.714 1 95.95 123 PHE B CA 1
ATOM 7689 C C . PHE B 1 123 ? 23.44 -36.398 1.746 1 95.95 123 PHE B C 1
ATOM 7691 O O . PHE B 1 123 ? 23.143 -35.254 1.394 1 95.95 123 PHE B O 1
ATOM 7698 N N . ASN B 1 124 ? 23.602 -36.683 3.07 1 95.45 124 ASN B N 1
ATOM 7699 C CA . ASN B 1 124 ? 23.344 -35.714 4.131 1 95.45 124 ASN B CA 1
ATOM 7700 C C . ASN B 1 124 ? 21.92 -35.173 4.061 1 95.45 124 ASN B C 1
ATOM 7702 O O . ASN B 1 124 ? 21.703 -33.966 4.184 1 95.45 124 ASN B O 1
ATOM 7706 N N . CYS B 1 125 ? 20.953 -36.079 3.701 1 97.13 125 CYS B N 1
ATOM 7707 C CA . CYS B 1 125 ? 19.548 -35.708 3.575 1 97.13 125 CYS B CA 1
ATOM 7708 C C . CYS B 1 125 ? 18.705 -36.393 4.645 1 97.13 125 CYS B C 1
ATOM 7710 O O . CYS B 1 125 ? 18.939 -37.557 4.974 1 97.13 125 CYS B O 1
ATOM 7712 N N . VAL B 1 126 ? 17.847 -35.616 5.227 1 97.26 126 VAL B N 1
ATOM 7713 C CA . VAL B 1 126 ? 16.905 -36.12 6.221 1 97.26 126 VAL B CA 1
ATOM 7714 C C . VAL B 1 126 ? 15.484 -36.051 5.667 1 97.26 126 VAL B C 1
ATOM 7716 O O . VAL B 1 126 ? 14.868 -34.983 5.651 1 97.26 126 VAL B O 1
ATOM 7719 N N . PRO B 1 127 ? 14.907 -37.194 5.333 1 97 127 PRO B N 1
ATOM 7720 C CA . PRO B 1 127 ? 13.566 -37.188 4.745 1 97 127 PRO B CA 1
ATOM 7721 C C . PRO B 1 127 ? 12.465 -37.018 5.788 1 97 127 PRO B C 1
ATOM 7723 O O . PRO B 1 127 ? 12.57 -37.553 6.895 1 97 127 PRO B O 1
ATOM 7726 N N . THR B 1 128 ? 11.511 -36.215 5.459 1 96.15 128 THR B N 1
ATOM 7727 C CA . THR B 1 128 ? 10.292 -36.062 6.245 1 96.15 128 THR B CA 1
ATOM 7728 C C . THR B 1 128 ? 9.144 -36.853 5.623 1 96.15 128 THR B C 1
ATOM 7730 O O . THR B 1 128 ? 8.705 -36.55 4.512 1 96.15 128 THR B O 1
ATOM 7733 N N . PHE B 1 129 ? 8.686 -37.883 6.298 1 94.92 129 PHE B N 1
ATOM 7734 C CA . PHE B 1 129 ? 7.613 -38.721 5.777 1 94.92 129 PHE B CA 1
ATOM 7735 C C . PHE B 1 129 ? 6.257 -38.237 6.277 1 94.92 129 PHE B C 1
ATOM 7737 O O . PHE B 1 129 ? 6.025 -38.164 7.486 1 94.92 129 PHE B O 1
ATOM 7744 N N . ILE B 1 130 ? 5.419 -37.849 5.384 1 94.63 130 ILE B N 1
ATOM 7745 C CA . ILE B 1 130 ? 4.081 -37.358 5.693 1 94.63 130 ILE B CA 1
ATOM 7746 C C . ILE B 1 130 ? 3.036 -38.334 5.157 1 94.63 130 ILE B C 1
ATOM 7748 O O . ILE B 1 130 ? 3.153 -38.821 4.03 1 94.63 130 ILE B O 1
ATOM 7752 N N . GLN B 1 131 ? 2.048 -38.645 5.913 1 93.23 131 GLN B N 1
ATOM 7753 C CA . GLN B 1 131 ? 0.958 -39.495 5.446 1 93.23 131 GLN B CA 1
ATOM 7754 C C . GLN B 1 131 ? 0.278 -38.894 4.219 1 93.23 131 GLN B C 1
ATOM 7756 O O . GLN B 1 131 ? 0.102 -37.677 4.135 1 93.23 131 GLN B O 1
ATOM 7761 N N . PRO B 1 132 ? -0.105 -39.675 3.337 1 92.59 132 PRO B N 1
ATOM 7762 C CA . PRO B 1 132 ? -0.626 -39.193 2.055 1 92.59 132 PRO B CA 1
ATOM 7763 C C . PRO B 1 132 ? -1.822 -38.259 2.219 1 92.59 132 PRO B C 1
ATOM 7765 O O . PRO B 1 132 ? -1.901 -37.227 1.547 1 92.59 132 PRO B O 1
ATOM 7768 N N . ASP B 1 133 ? -2.707 -38.614 3.083 1 94.46 133 ASP B N 1
ATOM 7769 C CA . ASP B 1 133 ? -3.888 -37.779 3.277 1 94.46 133 ASP B CA 1
ATOM 7770 C C . ASP B 1 133 ? -3.508 -36.411 3.837 1 94.46 133 ASP B C 1
ATOM 7772 O O . ASP B 1 133 ? -4.064 -35.39 3.428 1 94.46 133 ASP B O 1
ATOM 7776 N N . MET B 1 134 ? -2.638 -36.449 4.681 1 95.62 134 MET B N 1
ATOM 7777 C CA . MET B 1 134 ? -2.166 -35.202 5.276 1 95.62 134 MET B CA 1
ATOM 7778 C C . MET B 1 134 ? -1.406 -34.364 4.253 1 95.62 134 MET B C 1
ATOM 7780 O O . MET B 1 134 ? -1.538 -33.139 4.227 1 95.62 134 MET B O 1
ATOM 7784 N N . PHE B 1 135 ? -0.689 -35.06 3.463 1 94.66 135 PHE B N 1
ATOM 7785 C CA . PHE B 1 135 ? 0.059 -34.359 2.427 1 94.66 135 PHE B CA 1
ATOM 7786 C C . PHE B 1 135 ? -0.886 -33.663 1.454 1 94.66 135 PHE B C 1
ATOM 7788 O O . PHE B 1 135 ? -0.65 -32.518 1.063 1 94.66 135 PHE B O 1
ATOM 7795 N N . THR B 1 136 ? -1.887 -34.347 1.097 1 94.48 136 THR B N 1
ATOM 7796 C CA . THR B 1 136 ? -2.863 -33.784 0.171 1 94.48 136 THR B CA 1
ATOM 7797 C C . THR B 1 136 ? -3.52 -32.542 0.766 1 94.48 136 THR B C 1
ATOM 7799 O O . THR B 1 136 ? -3.667 -31.524 0.087 1 94.48 136 THR B O 1
ATOM 7802 N N . SER B 1 137 ? -3.859 -32.61 2.009 1 96.46 137 SER B N 1
ATOM 7803 C CA . SER B 1 137 ? -4.488 -31.483 2.69 1 96.46 137 SER B CA 1
ATOM 7804 C C . SER B 1 137 ? -3.521 -30.312 2.828 1 96.46 137 SER B C 1
ATOM 7806 O O . SER B 1 137 ? -3.908 -29.156 2.641 1 96.46 137 SER B O 1
ATOM 7808 N N . TYR B 1 138 ? -2.356 -30.672 3.087 1 96.19 138 TYR B N 1
ATOM 7809 C CA . TYR B 1 138 ? -1.314 -29.671 3.281 1 96.19 138 TYR B CA 1
ATOM 7810 C C . TYR B 1 138 ? -0.917 -29.032 1.956 1 96.19 138 TYR B C 1
ATOM 7812 O O . TYR B 1 138 ? -1.06 -27.82 1.776 1 96.19 138 TYR B O 1
ATOM 7820 N N . PHE B 1 139 ? -0.505 -29.819 1.049 1 95.31 139 PHE B N 1
ATOM 7821 C CA . PHE B 1 139 ? 0.139 -29.315 -0.158 1 95.31 139 PHE B CA 1
ATOM 7822 C C . PHE B 1 139 ? -0.9 -28.875 -1.183 1 95.31 139 PHE B C 1
ATOM 7824 O O . PHE B 1 139 ? -0.913 -27.716 -1.603 1 95.31 139 PHE B O 1
ATOM 7831 N N . HIS B 1 140 ? -1.782 -29.764 -1.584 1 91.7 140 HIS B N 1
ATOM 7832 C CA . HIS B 1 140 ? -2.776 -29.429 -2.598 1 91.7 140 HIS B CA 1
ATOM 7833 C C . HIS B 1 140 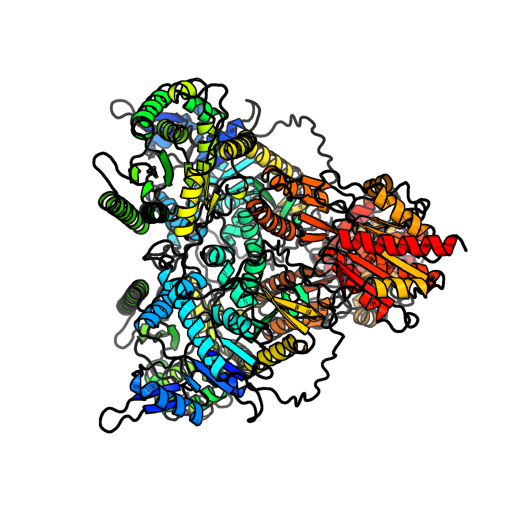? -3.865 -28.528 -2.025 1 91.7 140 HIS B C 1
ATOM 7835 O O . HIS B 1 140 ? -4.375 -27.645 -2.719 1 91.7 140 HIS B O 1
ATOM 7841 N N . GLY B 1 141 ? -4.164 -28.774 -0.791 1 93.3 141 GLY B N 1
ATOM 7842 C CA . GLY B 1 141 ? -5.23 -28.01 -0.161 1 93.3 141 GLY B CA 1
ATOM 7843 C C . GLY B 1 141 ? -4.796 -26.619 0.263 1 93.3 141 GLY B C 1
ATOM 7844 O O . GLY B 1 141 ? -4.991 -25.651 -0.474 1 93.3 141 GLY B O 1
ATOM 7845 N N . PHE B 1 142 ? -4.089 -26.492 1.318 1 95.93 142 PHE B N 1
ATOM 7846 C CA . PHE B 1 142 ? -3.82 -25.183 1.9 1 95.93 142 PHE B CA 1
ATOM 7847 C C . PHE B 1 142 ? -2.788 -24.425 1.074 1 95.93 142 PHE B C 1
ATOM 7849 O O . PHE B 1 142 ? -2.945 -23.229 0.82 1 95.93 142 PHE B O 1
ATOM 7856 N N . CYS B 1 143 ? -1.711 -25.047 0.656 1 95.58 143 CYS B N 1
ATOM 7857 C CA . CYS B 1 143 ? -0.636 -24.364 -0.055 1 95.58 143 CYS B CA 1
ATOM 7858 C C . CYS B 1 143 ? -1.078 -23.961 -1.456 1 95.58 143 CYS B C 1
ATOM 7860 O O . CYS B 1 143 ? -1.132 -22.772 -1.776 1 95.58 143 CYS B O 1
ATOM 7862 N N . LYS B 1 144 ? -1.541 -24.875 -2.256 1 91.41 144 LYS B N 1
ATOM 7863 C CA . LYS B 1 144 ? -1.744 -24.627 -3.681 1 91.41 144 LYS B CA 1
ATOM 7864 C C . LYS B 1 144 ? -3.123 -24.029 -3.944 1 91.41 144 LYS B C 1
ATOM 7866 O O . LYS B 1 144 ? -3.297 -23.24 -4.875 1 91.41 144 LYS B O 1
ATOM 7871 N N . GLN B 1 145 ? -4.08 -24.397 -3.109 1 89.82 145 GLN B N 1
ATOM 7872 C CA . GLN B 1 145 ? -5.444 -23.972 -3.406 1 89.82 145 GLN B CA 1
ATOM 7873 C C . GLN B 1 145 ? -5.809 -22.711 -2.628 1 89.82 145 GLN B C 1
ATOM 7875 O O . GLN B 1 145 ? -6.741 -21.995 -2.999 1 89.82 145 GLN B O 1
ATOM 7880 N N . TYR B 1 146 ? -5.095 -22.469 -1.602 1 93.16 146 TYR B N 1
ATOM 7881 C CA . TYR B 1 146 ? -5.506 -21.322 -0.8 1 93.16 146 TYR B CA 1
ATOM 7882 C C . TYR B 1 146 ? -4.412 -20.263 -0.762 1 93.16 146 TYR B C 1
ATOM 7884 O O . TYR B 1 146 ? -4.591 -19.157 -1.278 1 93.16 146 TYR B O 1
ATOM 7892 N N . LEU B 1 147 ? -3.235 -20.594 -0.264 1 95.11 147 LEU B N 1
ATOM 7893 C CA . LEU B 1 147 ? -2.181 -19.612 -0.032 1 95.11 147 LEU B CA 1
ATOM 7894 C C . LEU B 1 147 ? -1.59 -19.127 -1.351 1 95.11 147 LEU B C 1
ATOM 7896 O O . LEU B 1 147 ? -1.355 -17.929 -1.527 1 95.11 147 LEU B O 1
ATOM 7900 N N . TRP B 1 148 ? -1.334 -20.082 -2.266 1 93.29 148 TRP B N 1
ATOM 7901 C CA . TRP B 1 148 ? -0.719 -19.739 -3.544 1 93.29 148 TRP B CA 1
ATOM 7902 C C . TRP B 1 148 ? -1.576 -18.736 -4.309 1 93.29 148 TRP B C 1
ATOM 7904 O O . TRP B 1 148 ? -1.085 -17.687 -4.735 1 93.29 148 TRP B O 1
ATOM 7914 N N . PRO B 1 149 ? -2.875 -19.003 -4.478 1 91.21 149 PRO B N 1
ATOM 7915 C CA . PRO B 1 149 ? -3.709 -18.02 -5.174 1 91.21 149 PRO B CA 1
ATOM 7916 C C . PRO B 1 149 ? -3.774 -16.68 -4.445 1 91.21 149 PRO B C 1
ATOM 7918 O O . PRO B 1 149 ? -3.74 -15.624 -5.082 1 91.21 149 PRO B O 1
ATOM 7921 N N . LEU B 1 150 ? -3.86 -16.718 -3.169 1 94.29 150 LEU B N 1
ATOM 7922 C CA . LEU B 1 150 ? -3.952 -15.484 -2.396 1 94.29 150 LEU B CA 1
ATOM 7923 C C . LEU B 1 150 ? -2.689 -14.645 -2.559 1 94.29 150 LEU B C 1
ATOM 7925 O O . LEU B 1 150 ? -2.765 -13.424 -2.716 1 94.29 150 LEU B O 1
ATOM 7929 N N . PHE B 1 151 ? -1.501 -15.304 -2.506 1 95.4 151 PHE B N 1
ATOM 7930 C CA . PHE B 1 151 ? -0.229 -14.607 -2.647 1 95.4 151 PHE B CA 1
ATOM 7931 C C . PHE B 1 151 ? -0.068 -14.054 -4.058 1 95.4 151 PHE B C 1
ATOM 7933 O O . PHE B 1 151 ? 0.782 -13.193 -4.3 1 95.4 151 PHE B O 1
ATOM 7940 N N . HIS B 1 152 ? -0.898 -14.555 -4.94 1 92.43 152 HIS B N 1
ATOM 7941 C CA . HIS B 1 152 ? -0.878 -14.051 -6.308 1 92.43 152 HIS B CA 1
ATOM 7942 C C . HIS B 1 152 ? -2.125 -13.227 -6.61 1 92.43 152 HIS B C 1
ATOM 7944 O O . HIS B 1 152 ? -2.55 -13.137 -7.764 1 92.43 152 HIS B O 1
ATOM 7950 N N . TYR B 1 153 ? -2.877 -12.75 -5.549 1 90.47 153 TYR B N 1
ATOM 7951 C CA . TYR B 1 153 ? -3.887 -11.697 -5.587 1 90.47 153 TYR B CA 1
ATOM 7952 C C . TYR B 1 153 ? -5.219 -12.237 -6.094 1 90.47 153 TYR B C 1
ATOM 7954 O O . TYR B 1 153 ? -6.009 -11.499 -6.687 1 90.47 153 TYR B O 1
ATOM 7962 N N . MET B 1 154 ? -5.423 -13.488 -5.95 1 89.08 154 MET B N 1
ATOM 7963 C CA . MET B 1 154 ? -6.751 -14.055 -6.166 1 89.08 154 MET B CA 1
ATOM 7964 C C . MET B 1 154 ? -7.501 -14.202 -4.847 1 89.08 154 MET B C 1
ATOM 7966 O O . MET B 1 154 ? -7.092 -14.974 -3.978 1 89.08 154 MET B O 1
ATOM 7970 N N . LEU B 1 155 ? -8.568 -13.492 -4.724 1 88.16 155 LEU B N 1
ATOM 7971 C CA . LEU B 1 155 ? -9.35 -13.529 -3.494 1 88.16 155 LEU B CA 1
ATOM 7972 C C . LEU B 1 155 ? -10.255 -14.756 -3.461 1 88.16 155 LEU B C 1
ATOM 7974 O O . LEU B 1 155 ? -10.743 -15.2 -4.503 1 88.16 155 LEU B O 1
ATOM 7978 N N . PRO B 1 156 ? -10.486 -15.248 -2.275 1 85.73 156 PRO B N 1
ATOM 7979 C CA . PRO B 1 156 ? -11.358 -16.417 -2.132 1 85.73 156 PRO B CA 1
ATOM 7980 C C . PRO B 1 156 ? -12.84 -16.049 -2.114 1 85.73 156 PRO B C 1
ATOM 7982 O O . PRO B 1 156 ? -13.519 -16.259 -1.107 1 85.73 156 PRO B O 1
ATOM 7985 N N . LEU B 1 157 ? -13.358 -15.629 -3.209 1 79.67 157 LEU B N 1
ATOM 7986 C CA . LEU B 1 157 ? -14.715 -15.098 -3.282 1 79.67 157 LEU B CA 1
ATOM 7987 C C . LEU B 1 157 ? -15.734 -16.227 -3.39 1 79.67 157 LEU B C 1
ATOM 7989 O O . LEU B 1 157 ? -16.883 -16.075 -2.968 1 79.67 157 LEU B O 1
ATOM 7993 N N . SER B 1 158 ? -15.371 -17.332 -4.097 1 74.64 158 SER B N 1
ATOM 7994 C CA . SER B 1 158 ? -16.22 -18.509 -4.245 1 74.64 158 SER B CA 1
ATOM 7995 C C . SER B 1 158 ? -15.394 -19.791 -4.24 1 74.64 158 SER B C 1
ATOM 7997 O O . SER B 1 158 ? -14.165 -19.744 -4.322 1 74.64 158 SER B O 1
ATOM 7999 N N . PRO B 1 159 ? -16.069 -20.816 -3.964 1 69.18 159 PRO B N 1
ATOM 8000 C CA . PRO B 1 159 ? -15.316 -22.072 -4.005 1 69.18 159 PRO B CA 1
ATOM 8001 C C . PRO B 1 159 ? -14.564 -22.266 -5.32 1 69.18 159 PRO B C 1
ATOM 8003 O O . PRO B 1 159 ? -13.508 -22.903 -5.342 1 69.18 159 PRO B O 1
ATOM 8006 N N . GLU B 1 160 ? -15.072 -21.69 -6.319 1 67.32 160 GLU B N 1
ATOM 8007 C CA . GLU B 1 160 ? -14.437 -21.829 -7.627 1 67.32 160 GLU B CA 1
ATOM 8008 C C . GLU B 1 160 ? -13.347 -20.779 -7.825 1 67.32 160 GLU B C 1
ATOM 8010 O O . GLU B 1 160 ? -12.452 -20.956 -8.655 1 67.32 160 GLU B O 1
ATOM 8015 N N . PHE B 1 161 ? -13.503 -19.832 -7.014 1 64.04 161 PHE B N 1
ATOM 8016 C CA . PHE B 1 161 ? -12.57 -18.723 -7.175 1 64.04 161 PHE B CA 1
ATOM 8017 C C . PHE B 1 161 ? -11.67 -18.591 -5.953 1 64.04 161 PHE B C 1
ATOM 8019 O O . PHE B 1 161 ? -11.953 -17.802 -5.049 1 64.04 161 PHE B O 1
ATOM 8026 N N . GLY B 1 162 ? -10.597 -19.234 -5.984 1 63.33 162 GLY B N 1
ATOM 8027 C CA . GLY B 1 162 ? -9.6 -19.094 -4.934 1 63.33 162 GLY B CA 1
ATOM 8028 C C . GLY B 1 162 ? -9.862 -19.99 -3.739 1 63.33 162 GLY B C 1
ATOM 8029 O O . GLY B 1 162 ? -8.992 -20.163 -2.883 1 63.33 162 GLY B O 1
ATOM 8030 N N . GLY B 1 163 ? -11 -20.622 -3.68 1 76.27 163 GLY B N 1
ATOM 8031 C CA . GLY B 1 163 ? -11.306 -21.537 -2.592 1 76.27 163 GLY B CA 1
ATOM 8032 C C . GLY B 1 163 ? -11.611 -20.831 -1.285 1 76.27 163 GLY B C 1
ATOM 8033 O O . GLY B 1 163 ? -11.208 -19.683 -1.085 1 76.27 163 GLY B O 1
ATOM 8034 N N . ARG B 1 164 ? -12.348 -21.395 -0.408 1 85.51 164 ARG B N 1
ATOM 8035 C CA . ARG B 1 164 ? -12.692 -20.827 0.891 1 85.51 164 ARG B CA 1
ATOM 8036 C C . ARG B 1 164 ? -11.729 -21.308 1.971 1 85.51 164 ARG B C 1
ATOM 8038 O O . ARG B 1 164 ? -11.131 -22.379 1.846 1 85.51 164 ARG B O 1
ATOM 8045 N N . PHE B 1 165 ? -11.527 -20.492 2.942 1 92.26 165 PHE B N 1
ATOM 8046 C CA . PHE B 1 165 ? -10.702 -20.895 4.075 1 92.26 165 PHE B CA 1
ATOM 8047 C C . PHE B 1 165 ? -11.297 -22.112 4.772 1 92.26 165 PHE B C 1
ATOM 8049 O O . PHE B 1 165 ? -12.505 -22.169 5.009 1 92.26 165 PHE B O 1
ATOM 8056 N N . ASP B 1 166 ? -10.487 -23.036 4.966 1 92.13 166 ASP B N 1
ATOM 8057 C CA . ASP B 1 166 ? -10.864 -24.278 5.633 1 92.13 166 ASP B CA 1
ATOM 8058 C C . ASP B 1 166 ? -9.954 -24.559 6.827 1 92.13 166 ASP B C 1
ATOM 8060 O O . ASP B 1 166 ? -8.753 -24.78 6.66 1 92.13 166 ASP B O 1
ATOM 8064 N N . ARG B 1 167 ? -10.491 -24.647 7.935 1 93.07 167 ARG B N 1
ATOM 8065 C CA . ARG B 1 167 ? -9.736 -24.82 9.171 1 93.07 167 ARG B CA 1
ATOM 8066 C C . ARG B 1 167 ? -8.994 -26.153 9.177 1 93.07 167 ARG B C 1
ATOM 8068 O O . ARG B 1 167 ? -7.895 -26.255 9.726 1 93.07 167 ARG B O 1
ATOM 8075 N N . SER B 1 168 ? -9.586 -27.152 8.66 1 94.93 168 SER B N 1
ATOM 8076 C CA . SER B 1 168 ? -8.945 -28.462 8.619 1 94.93 168 SER B CA 1
ATOM 8077 C C . SER B 1 168 ? -7.685 -28.434 7.759 1 94.93 168 SER B C 1
ATOM 8079 O O . SER B 1 168 ? -6.689 -29.082 8.086 1 94.93 168 SER B O 1
ATOM 8081 N N . LEU B 1 169 ? -7.781 -27.732 6.669 1 96.17 169 LEU B N 1
ATOM 8082 C CA . LEU B 1 169 ? -6.605 -27.583 5.82 1 96.17 169 LEU B CA 1
ATOM 8083 C C . LEU B 1 169 ? -5.51 -26.802 6.539 1 96.17 169 LEU B C 1
ATOM 8085 O O . LEU B 1 169 ? -4.328 -27.136 6.428 1 96.17 169 LEU B O 1
ATOM 8089 N N . TRP B 1 170 ? -5.894 -25.78 7.294 1 97.2 170 TRP B N 1
ATOM 8090 C CA . TRP B 1 170 ? -4.946 -25.008 8.09 1 97.2 170 TRP B CA 1
ATOM 8091 C C . TRP B 1 170 ? -4.283 -25.884 9.148 1 97.2 170 TRP B C 1
ATOM 8093 O O . TRP B 1 170 ? -3.068 -25.814 9.348 1 97.2 170 TRP B O 1
ATOM 8103 N N . GLN B 1 171 ? -5.05 -26.73 9.772 1 97.27 171 GLN B N 1
ATOM 8104 C CA . GLN B 1 171 ? -4.515 -27.635 10.784 1 97.27 171 GLN B CA 1
ATOM 8105 C C . GLN B 1 171 ? -3.505 -28.605 10.176 1 97.27 171 GLN B C 1
ATOM 8107 O O . GLN B 1 171 ? -2.486 -28.916 10.795 1 97.27 171 GLN B O 1
ATOM 8112 N N . ALA B 1 172 ? -3.817 -29.082 9.01 1 98.23 172 ALA B N 1
ATOM 8113 C CA . ALA B 1 172 ? -2.872 -29.95 8.312 1 98.23 172 ALA B CA 1
ATOM 8114 C C . ALA B 1 172 ? -1.567 -29.216 8.018 1 98.23 172 ALA B C 1
ATOM 8116 O O . ALA B 1 172 ? -0.482 -29.785 8.156 1 98.23 172 ALA B O 1
ATOM 8117 N N . TYR B 1 173 ? -1.66 -27.976 7.602 1 98.5 173 TYR B N 1
ATOM 8118 C CA . TYR B 1 173 ? -0.503 -27.133 7.321 1 98.5 173 TYR B CA 1
ATOM 8119 C C . TYR B 1 173 ? 0.376 -26.983 8.557 1 98.5 173 TYR B C 1
ATOM 8121 O O . TYR B 1 173 ? 1.595 -27.154 8.485 1 98.5 173 TYR B O 1
ATOM 8129 N N . VAL B 1 174 ? -0.216 -26.7 9.688 1 98.35 174 VAL B N 1
ATOM 8130 C CA . VAL B 1 174 ? 0.493 -26.517 10.951 1 98.35 174 VAL B CA 1
ATOM 8131 C C . VAL B 1 174 ? 1.134 -27.834 11.38 1 98.35 174 VAL B C 1
ATOM 8133 O O . VAL B 1 174 ? 2.291 -27.859 11.805 1 98.35 174 VAL B O 1
ATOM 8136 N N . SER B 1 175 ? 0.398 -28.919 11.196 1 98.21 175 SER B N 1
ATOM 8137 C CA . SER B 1 175 ? 0.887 -30.232 11.602 1 98.21 175 SER B CA 1
ATOM 8138 C C . SER B 1 175 ? 2.125 -30.632 10.805 1 98.21 175 SER B C 1
ATOM 8140 O O . SER B 1 175 ? 3.079 -31.178 11.363 1 98.21 175 SER B O 1
ATOM 8142 N N . VAL B 1 176 ? 2.105 -30.405 9.563 1 98.35 176 VAL B N 1
ATOM 8143 C CA . VAL B 1 176 ? 3.243 -30.765 8.723 1 98.35 176 VAL B CA 1
ATOM 8144 C C . VAL B 1 176 ? 4.46 -29.931 9.117 1 98.35 176 VAL B C 1
ATOM 8146 O O . VAL B 1 176 ? 5.582 -30.443 9.166 1 98.35 176 VAL B O 1
ATOM 8149 N N . ASN B 1 177 ? 4.298 -28.617 9.338 1 98.48 177 ASN B N 1
ATOM 8150 C CA . ASN B 1 177 ? 5.399 -27.783 9.809 1 98.48 177 ASN B CA 1
ATOM 8151 C C . ASN B 1 177 ? 5.979 -28.307 11.119 1 98.48 177 ASN B C 1
ATOM 8153 O O . ASN B 1 177 ? 7.192 -28.256 11.33 1 98.48 177 ASN B O 1
ATOM 8157 N N . LYS B 1 178 ? 5.1 -28.843 11.947 1 97.91 178 LYS B N 1
ATOM 8158 C CA . LYS B 1 178 ? 5.565 -29.45 13.191 1 97.91 178 LYS B CA 1
ATOM 8159 C C . LYS B 1 178 ? 6.392 -30.702 12.916 1 97.91 178 LYS B C 1
ATOM 8161 O O . LYS B 1 178 ? 7.42 -30.927 13.559 1 97.91 178 LYS B O 1
ATOM 8166 N N . ILE B 1 179 ? 5.958 -31.513 11.988 1 97.83 179 ILE B N 1
ATOM 8167 C CA . ILE B 1 179 ? 6.696 -32.717 11.619 1 97.83 179 ILE B CA 1
ATOM 8168 C C . ILE B 1 179 ? 8.091 -32.336 11.128 1 97.83 179 ILE B C 1
ATOM 8170 O O . ILE B 1 179 ? 9.077 -32.994 11.47 1 97.83 179 ILE B O 1
ATOM 8174 N N . PHE B 1 180 ? 8.195 -31.297 10.316 1 98.41 180 PHE B N 1
ATOM 8175 C CA . PHE B 1 180 ? 9.489 -30.798 9.865 1 98.41 180 PHE B CA 1
ATOM 8176 C C . PHE B 1 180 ? 10.358 -30.396 11.051 1 98.41 180 PHE B C 1
ATOM 8178 O O . PHE B 1 180 ? 11.553 -30.696 11.082 1 98.41 180 PHE B O 1
ATOM 8185 N N . ALA B 1 181 ? 9.763 -29.671 11.985 1 98 181 ALA B N 1
ATOM 8186 C CA . ALA B 1 181 ? 10.505 -29.248 13.17 1 98 181 ALA B CA 1
ATOM 8187 C C . ALA B 1 181 ? 11.063 -30.45 13.926 1 98 181 ALA B C 1
ATOM 8189 O O . ALA B 1 181 ? 12.216 -30.437 14.362 1 98 181 ALA B O 1
ATOM 8190 N N . ASP B 1 182 ? 10.252 -31.482 14.084 1 96.9 182 ASP B N 1
ATOM 8191 C CA . ASP B 1 182 ? 10.67 -32.685 14.796 1 96.9 182 ASP B CA 1
ATOM 8192 C C . ASP B 1 182 ? 11.855 -33.351 14.101 1 96.9 182 ASP B C 1
ATOM 8194 O O . ASP B 1 182 ? 12.757 -33.871 14.762 1 96.9 182 ASP B O 1
ATOM 8198 N N . ARG B 1 183 ? 11.873 -33.353 12.849 1 96.69 183 ARG B N 1
ATOM 8199 C CA . ARG B 1 183 ? 12.97 -33.952 12.095 1 96.69 183 ARG B CA 1
ATOM 8200 C C . ARG B 1 183 ? 14.253 -33.144 12.259 1 96.69 183 ARG B C 1
ATOM 8202 O O . ARG B 1 183 ? 15.344 -33.712 12.341 1 96.69 183 ARG B O 1
ATOM 8209 N N . ILE B 1 184 ? 14.155 -31.849 12.224 1 97.62 184 ILE B N 1
ATOM 8210 C CA . ILE B 1 184 ? 15.317 -30.979 12.373 1 97.62 184 ILE B CA 1
ATOM 8211 C C . ILE B 1 184 ? 15.93 -31.17 13.759 1 97.62 184 ILE B C 1
ATOM 8213 O O . ILE B 1 184 ? 17.154 -31.186 13.906 1 97.62 184 ILE B O 1
ATOM 8217 N N . VAL B 1 185 ? 15.059 -31.297 14.749 1 95.81 185 VAL B N 1
ATOM 8218 C CA . VAL B 1 185 ? 15.496 -31.444 16.133 1 95.81 185 VAL B CA 1
ATOM 8219 C C . VAL B 1 185 ? 16.383 -32.68 16.267 1 95.81 185 VAL B C 1
ATOM 8221 O O . VAL B 1 185 ? 17.295 -32.71 17.096 1 95.81 185 VAL B O 1
ATOM 8224 N N . GLU B 1 186 ? 16.194 -33.64 15.433 1 93.57 186 GLU B N 1
ATOM 8225 C CA . GLU B 1 186 ? 16.953 -34.886 15.484 1 93.57 186 GLU B CA 1
ATOM 8226 C C . GLU B 1 186 ? 18.4 -34.669 15.049 1 93.57 186 GLU B C 1
ATOM 8228 O O . GLU B 1 186 ? 19.286 -35.446 15.412 1 93.57 186 GLU B O 1
ATOM 8233 N N . VAL B 1 187 ? 18.66 -33.592 14.379 1 94.69 187 VAL B N 1
ATOM 8234 C CA . VAL B 1 187 ? 19.987 -33.506 13.778 1 94.69 187 VAL B CA 1
ATOM 8235 C C . VAL B 1 187 ? 20.637 -32.176 14.151 1 94.69 187 VAL B C 1
ATOM 8237 O O . VAL B 1 187 ? 21.852 -32.011 14.013 1 94.69 187 VAL B O 1
ATOM 8240 N N . ILE B 1 188 ? 19.971 -31.195 14.716 1 95.67 188 ILE B N 1
ATOM 8241 C CA . ILE B 1 188 ? 20.457 -29.83 14.89 1 95.67 188 ILE B CA 1
ATOM 8242 C C . ILE B 1 188 ? 21.347 -29.753 16.128 1 95.67 188 ILE B C 1
ATOM 8244 O O . ILE B 1 188 ? 21.109 -30.452 17.116 1 95.67 188 ILE B O 1
ATOM 8248 N N . ASN B 1 189 ? 22.37 -29.04 16.043 1 92.85 189 ASN B N 1
ATOM 8249 C CA . ASN B 1 189 ? 23.096 -28.469 17.172 1 92.85 189 ASN B CA 1
ATOM 8250 C C . ASN B 1 189 ? 22.771 -26.989 17.356 1 92.85 189 ASN B C 1
ATOM 8252 O O . ASN B 1 189 ? 23.433 -26.127 16.774 1 92.85 189 ASN B O 1
ATOM 8256 N N . PRO B 1 190 ? 21.888 -26.719 18.185 1 87.3 190 PRO B N 1
ATOM 8257 C CA . PRO B 1 190 ? 21.311 -25.375 18.258 1 87.3 190 PRO B CA 1
ATOM 8258 C C . PRO B 1 190 ? 22.347 -24.305 18.594 1 87.3 190 PRO B C 1
ATOM 8260 O O . PRO B 1 190 ? 22.149 -23.128 18.281 1 87.3 190 PRO B O 1
ATOM 8263 N N . GLU B 1 191 ? 23.412 -24.629 19.216 1 85.11 191 GLU B N 1
ATOM 8264 C CA . GLU B 1 191 ? 24.42 -23.658 19.632 1 85.11 191 GLU B CA 1
ATOM 8265 C C . GLU B 1 191 ? 25.289 -23.227 18.454 1 85.11 191 GLU B C 1
ATOM 8267 O O . GLU B 1 191 ? 25.762 -22.089 18.409 1 85.11 191 GLU B O 1
ATOM 8272 N N . ASP B 1 192 ? 25.383 -24.126 17.467 1 88.52 192 ASP B N 1
ATOM 8273 C CA . ASP B 1 192 ? 26.384 -23.845 16.442 1 88.52 192 ASP B CA 1
ATOM 8274 C C . ASP B 1 192 ? 25.752 -23.804 15.053 1 88.52 192 ASP B C 1
ATOM 8276 O O . ASP B 1 192 ? 26.27 -23.147 14.148 1 88.52 192 ASP B O 1
ATOM 8280 N N . ASP B 1 193 ? 24.696 -24.434 14.847 1 94.55 193 ASP B N 1
ATOM 8281 C CA . ASP B 1 193 ? 24.146 -24.622 13.508 1 94.55 193 ASP B CA 1
ATOM 8282 C C . ASP B 1 193 ? 23.302 -23.421 13.088 1 94.55 193 ASP B C 1
ATOM 8284 O O . ASP B 1 193 ? 22.761 -22.709 13.935 1 94.55 193 ASP B O 1
ATOM 8288 N N . TYR B 1 194 ? 23.274 -23.201 11.797 1 95.78 194 TYR B N 1
ATOM 8289 C CA . TYR B 1 194 ? 22.328 -22.283 11.172 1 95.78 194 TYR B CA 1
ATOM 8290 C C . TYR B 1 194 ? 21.209 -23.045 10.474 1 95.78 194 TYR B C 1
ATOM 8292 O O . TYR B 1 194 ? 21.448 -24.086 9.857 1 95.78 194 TYR B O 1
ATOM 8300 N N . VAL B 1 195 ? 20.035 -22.6 10.623 1 97.81 195 VAL B N 1
ATOM 8301 C CA . VAL B 1 195 ? 18.9 -23.195 9.925 1 97.81 195 VAL B CA 1
ATOM 8302 C C . VAL B 1 195 ? 18.358 -22.213 8.889 1 97.81 195 VAL B C 1
ATOM 8304 O O . VAL B 1 195 ? 18.04 -21.067 9.217 1 97.81 195 VAL B O 1
ATOM 8307 N N . TRP B 1 196 ? 18.252 -22.605 7.663 1 98.08 196 TRP B N 1
ATOM 8308 C CA . TRP B 1 196 ? 17.762 -21.78 6.564 1 98.08 196 TRP B CA 1
ATOM 8309 C C . TRP B 1 196 ? 16.516 -22.395 5.935 1 98.08 196 TRP B C 1
ATOM 8311 O O . TRP B 1 196 ? 16.611 -23.347 5.157 1 98.08 196 TRP B O 1
ATOM 8321 N N . VAL B 1 197 ? 15.329 -21.811 6.248 1 98.64 197 VAL B N 1
ATOM 8322 C CA . VAL B 1 197 ? 14.042 -22.334 5.802 1 98.64 197 VAL B CA 1
ATOM 8323 C C . VAL B 1 197 ? 13.635 -21.659 4.494 1 98.64 197 VAL B C 1
ATOM 8325 O O . VAL B 1 197 ? 13.729 -20.437 4.363 1 98.64 197 VAL B O 1
ATOM 8328 N N . HIS B 1 198 ? 13.052 -22.479 3.576 1 97.79 198 HIS B N 1
ATOM 8329 C CA . HIS B 1 198 ? 12.742 -21.933 2.26 1 97.79 198 HIS B CA 1
ATOM 8330 C C . HIS B 1 198 ? 11.254 -22.054 1.949 1 97.79 198 HIS B C 1
ATOM 8332 O O . HIS B 1 198 ? 10.7 -23.155 1.963 1 97.79 198 HIS B O 1
ATOM 8338 N N . ASP B 1 199 ? 10.626 -20.831 1.747 1 96.94 199 ASP B N 1
ATOM 8339 C CA . ASP B 1 199 ? 9.43 -20.627 0.937 1 96.94 199 ASP B CA 1
ATOM 8340 C C . ASP B 1 199 ? 8.165 -20.757 1.782 1 96.94 199 ASP B C 1
ATOM 8342 O O . ASP B 1 199 ? 8.238 -21.041 2.979 1 96.94 199 ASP B O 1
ATOM 8346 N N . TYR B 1 200 ? 6.973 -20.643 1.193 1 97.76 200 TYR B N 1
ATOM 8347 C CA . TYR B 1 200 ? 5.706 -20.39 1.87 1 97.76 200 TYR B CA 1
ATOM 8348 C C . TYR B 1 200 ? 5.117 -21.682 2.423 1 97.76 200 TYR B C 1
ATOM 8350 O O . TYR B 1 200 ? 4.198 -21.651 3.245 1 97.76 200 TYR B O 1
ATOM 8358 N N . HIS B 1 201 ? 5.689 -22.831 2.066 1 97.98 201 HIS B N 1
ATOM 8359 C CA . HIS B 1 201 ? 5.204 -24.114 2.563 1 97.98 201 HIS B CA 1
ATOM 8360 C C . HIS B 1 201 ? 5.499 -24.275 4.05 1 97.98 201 HIS B C 1
ATOM 8362 O O . HIS B 1 201 ? 4.842 -25.062 4.736 1 97.98 201 HIS B O 1
ATOM 8368 N N . LEU B 1 202 ? 6.457 -23.541 4.534 1 98.54 202 LEU B N 1
ATOM 8369 C CA . LEU B 1 202 ? 6.959 -23.806 5.878 1 98.54 202 LEU B CA 1
ATOM 8370 C C . LEU B 1 202 ? 7.019 -22.523 6.699 1 98.54 202 LEU B C 1
ATOM 8372 O O . LEU B 1 202 ? 7.965 -22.313 7.462 1 98.54 202 LEU B O 1
ATOM 8376 N N . MET B 1 203 ? 6.083 -21.718 6.566 1 98.39 203 MET B N 1
ATOM 8377 C CA . MET B 1 203 ? 6.111 -20.4 7.193 1 98.39 203 MET B CA 1
ATOM 8378 C C . MET B 1 203 ? 5.924 -20.512 8.703 1 98.39 203 MET B C 1
ATOM 8380 O O . MET B 1 203 ? 6.331 -19.621 9.451 1 98.39 203 MET B O 1
ATOM 8384 N N . VAL B 1 204 ? 5.332 -21.607 9.22 1 98.25 204 VAL B N 1
ATOM 8385 C CA . VAL B 1 204 ? 5.054 -21.745 10.645 1 98.25 204 VAL B CA 1
ATOM 8386 C C . VAL B 1 204 ? 6.225 -22.441 11.335 1 98.25 204 VAL B C 1
ATOM 8388 O O . VAL B 1 204 ? 6.351 -22.389 12.561 1 98.25 204 VAL B O 1
ATOM 8391 N N . LEU B 1 205 ? 7.113 -22.963 10.603 1 98.47 205 LEU B N 1
ATOM 8392 C CA . LEU B 1 205 ? 8.225 -23.765 11.101 1 98.47 205 LEU B CA 1
ATOM 8393 C C . LEU B 1 205 ? 9.092 -22.955 12.059 1 98.47 205 LEU B C 1
ATOM 8395 O O . LEU B 1 205 ? 9.528 -23.467 13.093 1 98.47 205 LEU B O 1
ATOM 8399 N N . PRO B 1 206 ? 9.371 -21.686 11.812 1 97.99 206 PRO B N 1
ATOM 8400 C CA . PRO B 1 206 ? 10.208 -20.899 12.72 1 97.99 206 PRO B CA 1
ATOM 8401 C C . PRO B 1 206 ? 9.653 -20.851 14.142 1 97.99 206 PRO B C 1
ATOM 8403 O O . PRO B 1 206 ? 10.419 -20.856 15.108 1 97.99 206 PRO B O 1
ATOM 8406 N N . THR B 1 207 ? 8.33 -20.848 14.278 1 97.37 207 THR B N 1
ATOM 8407 C CA . THR B 1 207 ? 7.714 -20.818 15.6 1 97.37 207 THR B CA 1
ATOM 8408 C C . THR B 1 207 ? 8.031 -22.095 16.373 1 97.37 207 THR B C 1
ATOM 8410 O O . THR B 1 207 ? 8.401 -22.041 17.548 1 97.37 207 THR B O 1
ATOM 8413 N N . PHE B 1 208 ? 7.956 -23.186 15.753 1 97.39 208 PHE B N 1
ATOM 8414 C CA . PHE B 1 208 ? 8.188 -24.465 16.415 1 97.39 208 PHE B CA 1
ATOM 8415 C C . PHE B 1 208 ? 9.653 -24.614 16.807 1 97.39 208 PHE B C 1
ATOM 8417 O O . PHE B 1 208 ? 9.964 -25.135 17.88 1 97.39 208 PHE B O 1
ATOM 8424 N N . LEU B 1 209 ? 10.535 -24.188 15.927 1 97.06 209 LEU B N 1
ATOM 8425 C CA . LEU B 1 209 ? 11.959 -24.294 16.225 1 97.06 209 LEU B CA 1
ATOM 8426 C C . LEU B 1 209 ? 12.349 -23.35 17.358 1 97.06 209 LEU B C 1
ATOM 8428 O O . LEU B 1 209 ? 13.104 -23.73 18.256 1 97.06 209 LEU B O 1
ATOM 8432 N N . ARG B 1 210 ? 11.827 -22.121 17.25 1 94.58 210 ARG B N 1
ATOM 8433 C CA . ARG B 1 210 ? 12.139 -21.111 18.256 1 94.58 210 ARG B CA 1
ATOM 8434 C C . ARG B 1 210 ? 11.602 -21.517 19.625 1 94.58 210 ARG B C 1
ATOM 8436 O O . ARG B 1 210 ? 12.205 -21.201 20.652 1 94.58 210 ARG B O 1
ATOM 8443 N N . ARG B 1 211 ? 10.534 -22.156 19.653 1 93.61 211 ARG B N 1
ATOM 8444 C CA . ARG B 1 211 ? 9.949 -22.622 20.906 1 93.61 211 ARG B CA 1
ATOM 8445 C C . ARG B 1 211 ? 10.841 -23.664 21.573 1 93.61 211 ARG B C 1
ATOM 8447 O O . ARG B 1 211 ? 10.984 -23.674 22.797 1 93.61 211 ARG B O 1
ATOM 8454 N N . ARG B 1 212 ? 11.412 -24.458 20.812 1 93.27 212 ARG B N 1
ATOM 8455 C CA . ARG B 1 212 ? 12.283 -25.506 21.334 1 93.27 212 ARG B CA 1
ATOM 8456 C C . ARG B 1 212 ? 13.664 -24.954 21.67 1 93.27 212 ARG B C 1
ATOM 8458 O O . ARG B 1 212 ? 14.274 -25.355 22.663 1 93.27 212 ARG B O 1
ATOM 8465 N N . PHE B 1 213 ? 14.122 -24.099 20.776 1 94.29 213 PHE B N 1
ATOM 8466 C CA . PHE B 1 213 ? 15.437 -23.49 20.938 1 94.29 213 PHE B CA 1
ATOM 8467 C C . PHE B 1 213 ? 15.354 -21.975 20.796 1 94.29 213 PHE B C 1
ATOM 8469 O O . PHE B 1 213 ? 15.449 -21.444 19.688 1 94.29 213 PHE B O 1
ATOM 8476 N N . ASN B 1 214 ? 15.355 -21.268 21.819 1 91.77 214 ASN B N 1
ATOM 8477 C CA . ASN B 1 214 ? 15.129 -19.827 21.819 1 91.77 214 ASN B CA 1
ATOM 8478 C C . ASN B 1 214 ? 16.256 -19.082 21.11 1 91.77 214 ASN B C 1
ATOM 8480 O O . ASN B 1 214 ? 16.035 -18.016 20.533 1 91.77 214 ASN B O 1
ATOM 8484 N N . GLU B 1 215 ? 17.435 -19.722 21.094 1 91.13 215 GLU B N 1
ATOM 8485 C CA . GLU B 1 215 ? 18.599 -19.012 20.572 1 91.13 215 GLU B CA 1
ATOM 8486 C C . GLU B 1 215 ? 18.981 -19.523 19.186 1 91.13 215 GLU B C 1
ATOM 8488 O O . GLU B 1 215 ? 20.049 -19.191 18.668 1 91.13 215 GLU B O 1
ATOM 8493 N N . VAL B 1 216 ? 18.166 -20.303 18.638 1 94.01 216 VAL B N 1
ATOM 8494 C CA . VAL B 1 216 ? 18.477 -20.882 17.335 1 94.01 216 VAL B CA 1
ATOM 8495 C C . VAL B 1 216 ? 18.728 -19.768 16.321 1 94.01 216 VAL B C 1
ATOM 8497 O O . VAL B 1 216 ? 18.061 -18.731 16.352 1 94.01 216 VAL B O 1
ATOM 8500 N N . ARG B 1 217 ? 19.739 -19.917 15.474 1 96.2 217 ARG B N 1
ATOM 8501 C CA . ARG B 1 217 ? 20.023 -19.001 14.374 1 96.2 217 ARG B CA 1
ATOM 8502 C C . ARG B 1 217 ? 19.213 -19.367 13.135 1 96.2 217 ARG B C 1
ATOM 8504 O O . ARG B 1 217 ? 19.561 -20.305 12.414 1 96.2 217 ARG B O 1
ATOM 8511 N N . LEU B 1 218 ? 18.237 -18.555 12.828 1 97.04 218 LEU B N 1
ATOM 8512 C CA . LEU B 1 218 ? 17.197 -18.977 11.897 1 97.04 218 LEU B CA 1
ATOM 8513 C C . LEU B 1 218 ? 17.009 -17.947 10.788 1 97.04 218 LEU B C 1
ATOM 8515 O O . LEU B 1 218 ? 16.777 -16.768 11.063 1 97.04 218 LEU B O 1
ATOM 8519 N N . GLY B 1 219 ? 17.167 -18.424 9.553 1 98.17 219 GLY B N 1
ATOM 8520 C CA . GLY B 1 219 ? 16.851 -17.631 8.376 1 98.17 219 GLY B CA 1
ATOM 8521 C C . GLY B 1 219 ? 15.667 -18.167 7.594 1 98.17 219 GLY B C 1
ATOM 8522 O O . GLY B 1 219 ? 15.448 -19.379 7.543 1 98.17 219 GLY B O 1
ATOM 8523 N N . PHE B 1 220 ? 14.904 -17.282 7.01 1 98.58 220 PHE B N 1
ATOM 8524 C CA . PHE B 1 220 ? 13.78 -17.635 6.151 1 98.58 220 PHE B CA 1
ATOM 8525 C C . PHE B 1 220 ? 13.852 -16.881 4.828 1 98.58 220 PHE B C 1
ATOM 8527 O O . PHE B 1 220 ? 14.189 -15.696 4.801 1 98.58 220 PHE B O 1
ATOM 8534 N N . PHE B 1 221 ? 13.567 -17.577 3.724 1 98.3 221 PHE B N 1
ATOM 8535 C CA . PHE B 1 221 ? 13.52 -16.921 2.422 1 98.3 221 PHE B CA 1
ATOM 8536 C C . PHE B 1 221 ? 12.239 -17.282 1.68 1 98.3 221 PHE B C 1
ATOM 8538 O O . PHE B 1 221 ? 11.91 -18.461 1.535 1 98.3 221 PHE B O 1
ATOM 8545 N N . LEU B 1 222 ? 11.505 -16.275 1.233 1 97.74 222 LEU B N 1
ATOM 8546 C CA . LEU B 1 222 ? 10.282 -16.484 0.467 1 97.74 222 LEU B CA 1
ATOM 8547 C C . LEU B 1 222 ? 10.557 -16.398 -1.031 1 97.74 222 LEU B C 1
ATOM 8549 O O . LEU B 1 222 ? 11.031 -15.371 -1.521 1 97.74 222 LEU B O 1
ATOM 8553 N N . HIS B 1 223 ? 10.19 -17.397 -1.792 1 95.55 223 HIS B N 1
ATOM 8554 C CA . HIS B 1 223 ? 10.49 -17.461 -3.218 1 95.55 223 HIS B CA 1
ATOM 8555 C C . HIS B 1 223 ? 9.275 -17.073 -4.054 1 95.55 223 HIS B C 1
ATOM 8557 O O . HIS B 1 223 ? 9.336 -17.084 -5.286 1 95.55 223 HIS B O 1
ATOM 8563 N N . SER B 1 224 ? 8.2 -16.778 -3.459 1 94.25 224 SER B N 1
ATOM 8564 C CA . SER B 1 224 ? 6.972 -16.345 -4.117 1 94.25 224 SER B CA 1
ATOM 8565 C C . SER B 1 224 ? 6.658 -14.887 -3.798 1 94.25 224 SER B C 1
ATOM 8567 O O . SER B 1 224 ? 7.276 -14.293 -2.912 1 94.25 224 SER B O 1
ATOM 8569 N N . PRO B 1 225 ? 5.694 -14.306 -4.548 1 94.55 225 PRO B N 1
ATOM 8570 C CA . PRO B 1 225 ? 5.293 -12.943 -4.19 1 94.55 225 PRO B CA 1
ATOM 8571 C C . PRO B 1 225 ? 4.7 -12.853 -2.786 1 94.55 225 PRO B C 1
ATOM 8573 O O . PRO B 1 225 ? 4.107 -13.819 -2.299 1 94.55 225 PRO B O 1
ATOM 8576 N N . PHE B 1 226 ? 4.959 -11.796 -2.117 1 96.63 226 PHE B N 1
ATOM 8577 C CA . PHE B 1 226 ? 4.206 -11.442 -0.92 1 96.63 226 PHE B CA 1
ATOM 8578 C C . PHE B 1 226 ? 3.155 -10.384 -1.234 1 96.63 226 PHE B C 1
ATOM 8580 O O . PHE B 1 226 ? 3.477 -9.321 -1.769 1 96.63 226 PHE B O 1
ATOM 8587 N N . PRO B 1 227 ? 1.93 -10.63 -1 1 94.83 227 PRO B N 1
ATOM 8588 C CA . PRO B 1 227 ? 0.854 -9.752 -1.465 1 94.83 227 PRO B CA 1
ATOM 8589 C C . PRO B 1 227 ? 0.782 -8.442 -0.683 1 94.83 227 PRO B C 1
ATOM 8591 O O . PRO B 1 227 ? 1.351 -8.337 0.406 1 94.83 227 PRO B O 1
ATOM 8594 N N . SER B 1 228 ? 0.083 -7.465 -1.206 1 91.84 228 SER B N 1
ATOM 8595 C CA . SER B 1 228 ? -0.177 -6.211 -0.508 1 91.84 228 SER B CA 1
ATOM 8596 C C . SER B 1 228 ? -0.977 -6.444 0.769 1 91.84 228 SER B C 1
ATOM 8598 O O . SER B 1 228 ? -1.611 -7.49 0.929 1 91.84 228 SER B O 1
ATOM 8600 N N . SER B 1 229 ? -0.974 -5.471 1.628 1 90.9 229 SER B N 1
ATOM 8601 C CA . SER B 1 229 ? -1.65 -5.599 2.914 1 90.9 229 SER B CA 1
ATOM 8602 C C . SER B 1 229 ? -3.156 -5.758 2.733 1 90.9 229 SER B C 1
ATOM 8604 O O . SER B 1 229 ? -3.813 -6.439 3.523 1 90.9 229 SER B O 1
ATOM 8606 N N . GLU B 1 230 ? -3.766 -5.186 1.631 1 90.88 230 GLU B N 1
ATOM 8607 C CA . GLU B 1 230 ? -5.202 -5.271 1.385 1 90.88 230 GLU B CA 1
ATOM 8608 C C . GLU B 1 230 ? -5.625 -6.704 1.075 1 90.88 230 GLU B C 1
ATOM 8610 O O . GLU B 1 230 ? -6.736 -7.117 1.417 1 90.88 230 GLU B O 1
ATOM 8615 N N . ILE B 1 231 ? -4.72 -7.43 0.428 1 94.24 231 ILE B N 1
ATOM 8616 C CA . ILE B 1 231 ? -5 -8.817 0.071 1 94.24 231 ILE B CA 1
ATOM 8617 C C . ILE B 1 231 ? -4.661 -9.731 1.246 1 94.24 231 ILE B C 1
ATOM 8619 O O . ILE B 1 231 ? -5.466 -10.584 1.629 1 94.24 231 ILE B O 1
ATOM 8623 N N . TYR B 1 232 ? -3.513 -9.479 1.829 1 95.71 232 TYR B N 1
ATOM 8624 C CA . TYR B 1 232 ? -3.063 -10.315 2.937 1 95.71 232 TYR B CA 1
ATOM 8625 C C . TYR B 1 232 ? -4.048 -10.258 4.098 1 95.71 232 TYR B C 1
ATOM 8627 O O . TYR B 1 232 ? -4.267 -11.259 4.785 1 95.71 232 TYR B O 1
ATOM 8635 N N . ASN B 1 233 ? -4.629 -9.16 4.297 1 93.15 233 ASN B N 1
ATOM 8636 C CA . ASN B 1 233 ? -5.527 -8.913 5.419 1 93.15 233 ASN B CA 1
ATOM 8637 C C . ASN B 1 233 ? -6.76 -9.81 5.359 1 93.15 233 ASN B C 1
ATOM 8639 O O . ASN B 1 233 ? -7.451 -9.99 6.363 1 93.15 233 ASN B O 1
ATOM 8643 N N . THR B 1 234 ? -7.068 -10.356 4.259 1 94.12 234 THR B N 1
ATOM 8644 C CA . THR B 1 234 ? -8.255 -11.188 4.101 1 94.12 234 THR B CA 1
ATOM 8645 C C . THR B 1 234 ? -8.025 -12.577 4.69 1 94.12 234 THR B C 1
ATOM 8647 O O . THR B 1 234 ? -8.975 -13.334 4.897 1 94.12 234 THR B O 1
ATOM 8650 N N . LEU B 1 235 ? -6.759 -12.896 4.966 1 95.75 235 LEU B N 1
ATOM 8651 C CA . LEU B 1 235 ? -6.404 -14.197 5.522 1 95.75 235 LEU B CA 1
ATOM 8652 C C . LEU B 1 235 ? -6.883 -14.322 6.964 1 95.75 235 LEU B C 1
ATOM 8654 O O . LEU B 1 235 ? -6.497 -13.525 7.822 1 95.75 235 LEU B O 1
ATOM 8658 N N . PRO B 1 236 ? -7.689 -15.319 7.282 1 95.32 236 PRO B N 1
ATOM 8659 C CA . PRO B 1 236 ? -8.179 -15.479 8.653 1 95.32 236 PRO B CA 1
ATOM 8660 C C . PRO B 1 236 ? -7.054 -15.709 9.659 1 95.32 236 PRO B C 1
ATOM 8662 O O . PRO B 1 236 ? -7.185 -15.347 10.831 1 95.32 236 PRO B O 1
ATOM 8665 N N . VAL B 1 237 ? -5.913 -16.269 9.186 1 96.34 237 VAL B N 1
ATOM 8666 C CA . VAL B 1 237 ? -4.795 -16.585 10.069 1 96.34 237 VAL B CA 1
ATOM 8667 C C . VAL B 1 237 ? -3.634 -15.631 9.794 1 96.34 237 VAL B C 1
ATOM 8669 O O . VAL B 1 237 ? -2.468 -16.028 9.861 1 96.34 237 VAL B O 1
ATOM 8672 N N . ARG B 1 238 ? -3.992 -14.425 9.431 1 95.7 238 ARG B N 1
ATOM 8673 C CA . ARG B 1 238 ? -3.044 -13.408 8.987 1 95.7 238 ARG B CA 1
ATOM 8674 C C . ARG B 1 238 ? -2.036 -13.082 10.084 1 95.7 238 ARG B C 1
ATOM 8676 O O . ARG B 1 238 ? -0.838 -12.968 9.819 1 95.7 238 ARG B O 1
ATOM 8683 N N . GLU B 1 239 ? -2.388 -12.968 11.354 1 93.23 239 GLU B N 1
ATOM 8684 C CA . GLU B 1 239 ? -1.479 -12.586 12.431 1 93.23 239 GLU B CA 1
ATOM 8685 C C . GLU B 1 239 ? -0.548 -13.737 12.801 1 93.23 239 GLU B C 1
ATOM 8687 O O . GLU B 1 239 ? 0.649 -13.531 13.013 1 93.23 239 GLU B O 1
ATOM 8692 N N . GLU B 1 240 ? -1.094 -14.949 12.828 1 95.16 240 GLU B N 1
ATOM 8693 C CA . GLU B 1 240 ? -0.307 -16.13 13.168 1 95.16 240 GLU B CA 1
ATOM 8694 C C . GLU B 1 240 ? 0.858 -16.315 12.2 1 95.16 240 GLU B C 1
ATOM 8696 O O . GLU B 1 240 ? 1.98 -16.608 12.618 1 95.16 240 GLU B O 1
ATOM 8701 N N . LEU B 1 241 ? 0.616 -16.1 10.977 1 97.44 241 LEU B N 1
ATOM 8702 C CA . LEU B 1 241 ? 1.649 -16.301 9.966 1 97.44 241 LEU B CA 1
ATOM 8703 C C . LEU B 1 241 ? 2.717 -15.216 10.058 1 97.44 241 LEU B C 1
ATOM 8705 O O . LEU B 1 241 ? 3.907 -15.496 9.895 1 97.44 241 LEU B O 1
ATOM 8709 N N . LEU B 1 242 ? 2.308 -14.012 10.301 1 96.84 242 LEU B N 1
ATOM 8710 C CA . LEU B 1 242 ? 3.278 -12.933 10.448 1 96.84 242 LEU B CA 1
ATOM 8711 C C . LEU B 1 242 ? 4.178 -13.171 11.656 1 96.84 242 LEU B C 1
ATOM 8713 O O . LEU B 1 242 ? 5.399 -13.028 11.563 1 96.84 242 LEU B O 1
ATOM 8717 N N . ILE B 1 243 ? 3.536 -13.548 12.757 1 96.12 243 ILE B N 1
ATOM 8718 C CA . ILE B 1 243 ? 4.284 -13.813 13.981 1 96.12 243 ILE B CA 1
ATOM 8719 C C . ILE B 1 243 ? 5.267 -14.958 13.747 1 96.12 243 ILE B C 1
ATOM 8721 O O . ILE B 1 243 ? 6.415 -14.899 14.193 1 96.12 243 ILE B O 1
ATOM 8725 N N . ALA B 1 244 ? 4.817 -15.932 13.05 1 97.6 244 ALA B N 1
ATOM 8726 C CA . ALA B 1 244 ? 5.672 -17.08 12.758 1 97.6 244 ALA B CA 1
ATOM 8727 C C . ALA B 1 244 ? 6.918 -16.653 11.986 1 97.6 244 ALA B C 1
ATOM 8729 O O . ALA B 1 244 ? 8.027 -17.098 12.291 1 97.6 244 ALA B O 1
ATOM 8730 N N . LEU B 1 245 ? 6.784 -15.816 11.028 1 97.98 245 LEU B N 1
ATOM 8731 C CA . LEU B 1 245 ? 7.919 -15.33 10.251 1 97.98 245 LEU B CA 1
ATOM 8732 C C . LEU B 1 245 ? 8.837 -14.468 11.112 1 97.98 245 LEU B C 1
ATOM 8734 O O . LEU B 1 245 ? 10.061 -14.532 10.978 1 97.98 245 LEU B O 1
ATOM 8738 N N . LEU B 1 246 ? 8.218 -13.708 12.024 1 96.61 246 LEU B N 1
ATOM 8739 C CA . LEU B 1 246 ? 8.981 -12.808 12.881 1 96.61 246 LEU B CA 1
ATOM 8740 C C . LEU B 1 246 ? 9.775 -13.592 13.921 1 96.61 246 LEU B C 1
ATOM 8742 O O . LEU B 1 246 ? 10.623 -13.027 14.616 1 96.61 246 LEU B O 1
ATOM 8746 N N . ASN B 1 247 ? 9.53 -14.837 14.001 1 96.94 247 ASN B N 1
ATOM 8747 C CA . ASN B 1 247 ? 10.337 -15.69 14.866 1 96.94 247 ASN B CA 1
ATOM 8748 C C . ASN B 1 247 ? 11.655 -16.078 14.201 1 96.94 247 ASN B C 1
ATOM 8750 O O . ASN B 1 247 ? 12.493 -16.742 14.813 1 96.94 247 ASN B O 1
ATOM 8754 N N . SER B 1 248 ? 11.871 -15.611 12.975 1 97.46 248 SER B N 1
ATOM 8755 C CA . SER B 1 248 ? 13.158 -15.725 12.298 1 97.46 248 SER B CA 1
ATOM 8756 C C . SER B 1 248 ? 14.066 -14.546 12.632 1 97.46 248 SER B C 1
ATOM 8758 O O . SER B 1 248 ? 13.607 -13.535 13.168 1 97.46 248 SER B O 1
ATOM 8760 N N . ASP B 1 249 ? 15.353 -14.716 12.344 1 96.33 249 ASP B N 1
ATOM 8761 C CA . ASP B 1 249 ? 16.314 -13.639 12.56 1 96.33 249 ASP B CA 1
ATOM 8762 C C . ASP B 1 249 ? 16.504 -12.81 11.292 1 96.33 249 ASP B C 1
ATOM 8764 O O . ASP B 1 249 ? 16.78 -11.61 11.364 1 96.33 249 ASP B O 1
ATOM 8768 N N . LEU B 1 250 ? 16.454 -13.493 10.213 1 97.07 250 LEU B N 1
ATOM 8769 C CA . LEU B 1 250 ? 16.594 -12.882 8.896 1 97.07 250 LEU B CA 1
ATOM 8770 C C . LEU B 1 250 ? 15.517 -13.39 7.943 1 97.07 250 LEU B C 1
ATOM 8772 O O . LEU B 1 250 ? 15.315 -14.6 7.817 1 97.07 250 LEU B O 1
ATOM 8776 N N . ILE B 1 251 ? 14.809 -12.488 7.371 1 97.98 251 ILE B N 1
ATOM 8777 C CA . ILE B 1 251 ? 13.782 -12.834 6.395 1 97.98 251 ILE B CA 1
ATOM 8778 C C . ILE B 1 251 ? 14.157 -12.266 5.028 1 97.98 251 ILE B C 1
ATOM 8780 O O . ILE B 1 251 ? 14.4 -11.064 4.894 1 97.98 251 ILE B O 1
ATOM 8784 N N . GLY B 1 252 ? 14.2 -13.108 4.031 1 96.85 252 GLY B N 1
ATOM 8785 C CA . GLY B 1 252 ? 14.636 -12.698 2.705 1 96.85 252 GLY B CA 1
ATOM 8786 C C . GLY B 1 252 ? 13.514 -12.693 1.684 1 96.85 252 GLY B C 1
ATOM 8787 O O . GLY B 1 252 ? 12.613 -13.532 1.739 1 96.85 252 GLY B O 1
ATOM 8788 N N . PHE B 1 253 ? 13.597 -11.726 0.756 1 94.87 253 PHE B N 1
ATOM 8789 C CA . PHE B 1 253 ? 12.685 -11.589 -0.373 1 94.87 253 PHE B CA 1
ATOM 8790 C C . PHE B 1 253 ? 13.456 -11.353 -1.666 1 94.87 253 PHE B C 1
ATOM 8792 O O . PHE B 1 253 ? 14.585 -10.858 -1.64 1 94.87 253 PHE B O 1
ATOM 8799 N N . HIS B 1 254 ? 12.793 -11.598 -2.739 1 92.76 254 HIS B N 1
ATOM 8800 C CA . HIS B 1 254 ? 13.441 -11.422 -4.034 1 92.76 254 HIS B CA 1
ATOM 8801 C C . HIS B 1 254 ? 13.51 -9.948 -4.419 1 92.76 254 HIS B C 1
ATOM 8803 O O . HIS B 1 254 ? 14.49 -9.505 -5.022 1 92.76 254 HIS B O 1
ATOM 8809 N N . THR B 1 255 ? 12.448 -9.28 -4.167 1 88.75 255 THR B N 1
ATOM 8810 C CA . THR B 1 255 ? 12.347 -7.899 -4.626 1 88.75 255 THR B CA 1
ATOM 8811 C C . THR B 1 255 ? 11.983 -6.971 -3.471 1 88.75 255 THR B C 1
ATOM 8813 O O . THR B 1 255 ? 11.48 -7.422 -2.44 1 88.75 255 THR B O 1
ATOM 8816 N N . PHE B 1 256 ? 12.217 -5.714 -3.613 1 83.52 256 PHE B N 1
ATOM 8817 C CA . PHE B 1 256 ? 11.865 -4.718 -2.609 1 83.52 256 PHE B CA 1
ATOM 8818 C C . PHE B 1 256 ? 10.354 -4.646 -2.423 1 83.52 256 PHE B C 1
ATOM 8820 O O . PHE B 1 256 ? 9.869 -4.426 -1.311 1 83.52 256 PHE B O 1
ATOM 8827 N N . ASP B 1 257 ? 9.617 -4.812 -3.49 1 86.48 257 ASP B N 1
ATOM 8828 C CA . ASP B 1 257 ? 8.161 -4.744 -3.407 1 86.48 257 ASP B CA 1
ATOM 8829 C C . ASP B 1 257 ? 7.616 -5.792 -2.439 1 86.48 257 ASP B C 1
ATOM 8831 O O . ASP B 1 257 ? 6.736 -5.498 -1.628 1 86.48 257 ASP B O 1
ATOM 8835 N N . TYR B 1 258 ? 8.172 -6.965 -2.519 1 92.92 258 TYR B N 1
ATOM 8836 C CA . TYR B 1 258 ? 7.72 -8.026 -1.626 1 92.92 258 TYR B CA 1
ATOM 8837 C C . TYR B 1 258 ? 8.038 -7.689 -0.174 1 92.92 258 TYR B C 1
ATOM 8839 O O . TYR B 1 258 ? 7.195 -7.864 0.709 1 92.92 258 TYR B O 1
ATOM 8847 N N . ALA B 1 259 ? 9.222 -7.229 0.038 1 91.24 259 ALA B N 1
ATOM 8848 C CA . ALA B 1 259 ? 9.642 -6.843 1.383 1 91.24 259 ALA B CA 1
ATOM 8849 C C . ALA B 1 259 ? 8.775 -5.709 1.923 1 91.24 259 ALA B C 1
ATOM 8851 O O . ALA B 1 259 ? 8.367 -5.731 3.086 1 91.24 259 ALA B O 1
ATOM 8852 N N . ARG B 1 260 ? 8.533 -4.739 1.079 1 87.41 260 ARG B N 1
ATOM 8853 C CA . ARG B 1 260 ? 7.722 -3.591 1.468 1 87.41 260 ARG B CA 1
ATOM 8854 C C . ARG B 1 260 ? 6.314 -4.024 1.865 1 87.41 260 ARG B C 1
ATOM 8856 O O . ARG B 1 260 ? 5.75 -3.509 2.832 1 87.41 260 ARG B O 1
ATOM 8863 N N . HIS B 1 261 ? 5.682 -4.882 1.076 1 92.43 261 HIS B N 1
ATOM 8864 C CA . HIS B 1 261 ? 4.358 -5.397 1.403 1 92.43 261 HIS B CA 1
ATOM 8865 C C . HIS B 1 261 ? 4.363 -6.118 2.747 1 92.43 261 HIS B C 1
ATOM 8867 O O . HIS B 1 261 ? 3.439 -5.956 3.547 1 92.43 261 HIS B O 1
ATOM 8873 N N . PHE B 1 262 ? 5.39 -6.864 2.964 1 96.16 262 PHE B N 1
ATOM 8874 C CA . PHE B 1 262 ? 5.524 -7.552 4.243 1 96.16 262 PHE B CA 1
ATOM 8875 C C . PHE B 1 262 ? 5.607 -6.552 5.39 1 96.16 262 PHE B C 1
ATOM 8877 O O . PHE B 1 262 ? 4.914 -6.697 6.399 1 96.16 262 PHE B O 1
ATOM 8884 N N . LEU B 1 263 ? 6.434 -5.6 5.248 1 88.55 263 LEU B N 1
ATOM 8885 C CA . LEU B 1 263 ? 6.633 -4.582 6.274 1 88.55 263 LEU B CA 1
ATOM 8886 C C . LEU B 1 263 ? 5.343 -3.811 6.531 1 88.55 263 LEU B C 1
ATOM 8888 O O . LEU B 1 263 ? 5.007 -3.521 7.682 1 88.55 263 LEU B O 1
ATOM 8892 N N . ALA B 1 264 ? 4.646 -3.528 5.477 1 86.92 264 ALA B N 1
ATOM 8893 C CA . ALA B 1 264 ? 3.357 -2.854 5.615 1 86.92 264 ALA B CA 1
ATOM 8894 C C . ALA B 1 264 ? 2.371 -3.711 6.404 1 86.92 264 ALA B C 1
ATOM 8896 O O . ALA B 1 264 ? 1.605 -3.194 7.22 1 86.92 264 ALA B O 1
ATOM 8897 N N . CYS B 1 265 ? 2.337 -4.981 6.148 1 93.1 265 CYS B N 1
ATOM 8898 C CA . CYS B 1 265 ? 1.471 -5.893 6.887 1 93.1 265 CYS B CA 1
ATOM 8899 C C . CYS B 1 265 ? 1.836 -5.914 8.366 1 93.1 265 CYS B C 1
ATOM 8901 O O . CYS B 1 265 ? 0.954 -5.915 9.227 1 93.1 265 CYS B O 1
ATOM 8903 N N . CYS B 1 266 ? 3.133 -5.934 8.666 1 91.1 266 CYS B N 1
ATOM 8904 C CA . CYS B 1 266 ? 3.581 -5.92 10.054 1 91.1 266 CYS B CA 1
ATOM 8905 C C . CYS B 1 266 ? 3.14 -4.641 10.756 1 91.1 266 CYS B C 1
ATOM 8907 O O . CYS B 1 266 ? 2.709 -4.678 11.909 1 91.1 266 CYS B O 1
ATOM 8909 N N . SER B 1 267 ? 3.244 -3.592 10.073 1 81.95 267 SER B N 1
ATOM 8910 C CA . SER B 1 267 ? 2.842 -2.307 10.636 1 81.95 267 SER B CA 1
ATOM 8911 C C . SER B 1 267 ? 1.334 -2.246 10.855 1 81.95 267 SER B C 1
ATOM 8913 O O . SER B 1 267 ? 0.874 -1.919 11.951 1 81.95 267 SER B O 1
ATOM 8915 N N . ARG B 1 268 ? 0.557 -2.636 9.948 1 81.89 268 ARG B N 1
ATOM 8916 C CA . ARG B 1 268 ? -0.889 -2.445 9.956 1 81.89 268 ARG B CA 1
ATOM 8917 C C . ARG B 1 268 ? -1.575 -3.486 10.834 1 81.89 268 ARG B C 1
ATOM 8919 O O . ARG B 1 268 ? -2.585 -3.195 11.478 1 81.89 268 ARG B O 1
ATOM 8926 N N . MET B 1 269 ? -1.06 -4.628 10.853 1 86.15 269 MET B N 1
ATOM 8927 C CA . MET B 1 269 ? -1.744 -5.705 11.564 1 86.15 269 MET B CA 1
ATOM 8928 C C . MET B 1 269 ? -1.187 -5.865 12.974 1 86.15 269 MET B C 1
ATOM 8930 O O . MET B 1 269 ? -1.919 -6.223 13.899 1 86.15 269 MET B O 1
ATOM 8934 N N . LEU B 1 270 ? 0.14 -5.588 13.061 1 85.1 270 LEU B N 1
ATOM 8935 C CA . LEU B 1 270 ? 0.754 -5.842 14.359 1 85.1 270 LEU B CA 1
ATOM 8936 C C . LEU B 1 270 ? 1.197 -4.539 15.015 1 85.1 270 LEU B C 1
ATOM 8938 O O . LEU B 1 270 ? 1.653 -4.539 16.161 1 85.1 270 LEU B O 1
ATOM 8942 N N . GLY B 1 271 ? 1.089 -3.406 14.289 1 76.35 271 GLY B N 1
ATOM 8943 C CA . GLY B 1 271 ? 1.458 -2.123 14.866 1 76.35 271 GLY B CA 1
ATOM 8944 C C . GLY B 1 271 ? 2.957 -1.947 15.018 1 76.35 271 GLY B C 1
ATOM 8945 O O . GLY B 1 271 ? 3.415 -1.205 15.89 1 76.35 271 GLY B O 1
ATOM 8946 N N . LEU B 1 272 ? 3.7 -2.644 14.146 1 80.65 272 LEU B N 1
ATOM 8947 C CA . LEU B 1 272 ? 5.152 -2.611 14.285 1 80.65 272 LEU B CA 1
ATOM 8948 C C . LEU B 1 272 ? 5.758 -1.531 13.395 1 80.65 272 LEU B C 1
ATOM 8950 O O . LEU B 1 272 ? 5.253 -1.266 12.302 1 80.65 272 LEU B O 1
ATOM 8954 N N . SER B 1 273 ? 6.76 -0.957 13.905 1 71.35 273 SER B N 1
ATOM 8955 C CA . SER B 1 273 ? 7.529 0.004 13.121 1 71.35 273 SER B CA 1
ATOM 8956 C C . SER B 1 273 ? 8.814 -0.62 12.588 1 71.35 273 SER B C 1
ATOM 8958 O O . SER B 1 273 ? 9.392 -1.504 13.224 1 71.35 273 SER B O 1
ATOM 8960 N N . TYR B 1 274 ? 9.112 -0.267 11.442 1 74.43 274 TYR B N 1
ATOM 8961 C CA . TYR B 1 274 ? 10.366 -0.728 10.857 1 74.43 274 TYR B CA 1
ATOM 8962 C C . TYR B 1 274 ? 11.219 0.45 10.399 1 74.43 274 TYR B C 1
ATOM 8964 O O . TYR B 1 274 ? 10.715 1.563 10.236 1 74.43 274 TYR B O 1
ATOM 8972 N N . GLY B 1 275 ? 12.485 0.271 10.384 1 68.09 275 GLY B N 1
ATOM 8973 C CA . GLY B 1 275 ? 13.436 1.287 9.961 1 68.09 275 GLY B CA 1
ATOM 8974 C C . GLY B 1 275 ? 14.814 0.727 9.663 1 68.09 275 GLY B C 1
ATOM 8975 O O . GLY B 1 275 ? 14.993 -0.49 9.591 1 68.09 275 GLY B O 1
ATOM 8976 N N . SER B 1 276 ? 15.619 1.65 9.238 1 63.49 276 SER B N 1
ATOM 8977 C CA . SER B 1 276 ? 17 1.284 8.939 1 63.49 276 SER B CA 1
ATOM 8978 C C . SER B 1 276 ? 17.861 1.302 10.198 1 63.49 276 SER B C 1
ATOM 8980 O O . SER B 1 276 ? 17.787 2.24 10.994 1 63.49 276 SER B O 1
ATOM 8982 N N . LYS B 1 277 ? 18.305 0.201 10.609 1 57.78 277 LYS B N 1
ATOM 8983 C CA . LYS B 1 277 ? 19.287 0.137 11.687 1 57.78 277 LYS B CA 1
ATOM 8984 C C . LYS B 1 277 ? 20.648 -0.318 11.166 1 57.78 277 LYS B C 1
ATOM 8986 O O . LYS B 1 277 ? 20.79 -1.445 10.688 1 57.78 277 LYS B O 1
ATOM 8991 N N . ARG B 1 278 ? 21.555 0.453 11.184 1 52.49 278 ARG B N 1
ATOM 8992 C CA . ARG B 1 278 ? 22.926 0.151 10.786 1 52.49 278 ARG B CA 1
ATOM 8993 C C . ARG B 1 278 ? 23.002 -0.205 9.305 1 52.49 278 ARG B C 1
ATOM 8995 O O . ARG B 1 278 ? 23.639 -1.191 8.93 1 52.49 278 ARG B O 1
ATOM 9002 N N . GLY B 1 279 ? 22.139 0.418 8.618 1 60.4 279 GLY B N 1
ATOM 9003 C CA . GLY B 1 279 ? 22.225 0.223 7.18 1 60.4 279 GLY B CA 1
ATOM 9004 C C . GLY B 1 279 ? 21.316 -0.88 6.672 1 60.4 279 GLY B C 1
ATOM 9005 O O . GLY B 1 279 ? 21.258 -1.139 5.468 1 60.4 279 GLY B O 1
ATOM 9006 N N . TYR B 1 280 ? 20.648 -1.534 7.602 1 70.84 280 TYR B N 1
ATOM 9007 C CA . TYR B 1 280 ? 19.768 -2.624 7.196 1 70.84 280 TYR B CA 1
ATOM 9008 C C . TYR B 1 280 ? 18.322 -2.325 7.573 1 70.84 280 TYR B C 1
ATOM 9010 O O . TYR B 1 280 ? 18.061 -1.579 8.519 1 70.84 280 TYR B O 1
ATOM 9018 N N . ILE B 1 281 ? 17.502 -2.89 6.751 1 79.61 281 ILE B N 1
ATOM 9019 C CA . ILE B 1 281 ? 16.091 -2.786 7.104 1 79.61 281 ILE B CA 1
ATOM 9020 C C . ILE B 1 281 ? 15.755 -3.804 8.193 1 79.61 281 ILE B C 1
ATOM 9022 O O . ILE B 1 281 ? 16.182 -4.959 8.125 1 79.61 281 ILE B O 1
ATOM 9026 N N . GLY B 1 282 ? 15.158 -3.34 9.178 1 82.88 282 GLY B N 1
ATOM 9027 C CA . GLY B 1 282 ? 14.843 -4.266 10.253 1 82.88 282 GLY B CA 1
ATOM 9028 C C . GLY B 1 282 ? 13.615 -3.863 11.048 1 82.88 282 GLY B C 1
ATOM 9029 O O . GLY B 1 282 ? 13.095 -2.758 10.878 1 82.88 282 GLY B O 1
ATOM 9030 N N . ILE B 1 283 ? 13.051 -4.823 11.786 1 85.93 283 ILE B N 1
ATOM 9031 C CA . ILE B 1 283 ? 11.927 -4.66 12.701 1 85.93 283 ILE B CA 1
ATOM 9032 C C . ILE B 1 283 ? 12.373 -4.968 14.128 1 85.93 283 ILE B C 1
ATOM 9034 O O . ILE B 1 283 ? 13.017 -5.991 14.376 1 85.93 283 ILE B O 1
ATOM 9038 N N . ASP B 1 284 ? 12.108 -4.063 14.832 1 79.99 284 ASP B N 1
ATOM 9039 C CA . ASP B 1 284 ? 12.292 -4.363 16.249 1 79.99 284 ASP B CA 1
ATOM 9040 C C . ASP B 1 284 ? 11.094 -5.127 16.809 1 79.99 284 ASP B C 1
ATOM 9042 O O . ASP B 1 284 ? 9.98 -4.601 16.852 1 79.99 284 ASP B O 1
ATOM 9046 N N . TYR B 1 285 ? 11.418 -6.443 15.588 1 85.31 285 TYR B N 1
ATOM 9047 C CA . TYR B 1 285 ? 10.342 -7.285 16.099 1 85.31 285 TYR B CA 1
ATOM 9048 C C . TYR B 1 285 ? 10.757 -7.975 17.393 1 85.31 285 TYR B C 1
ATOM 9050 O O . TYR B 1 285 ? 11.446 -8.998 17.366 1 85.31 285 TYR B O 1
ATOM 9058 N N . TYR B 1 286 ? 10.32 -7.232 20.195 1 81.13 286 TYR B N 1
ATOM 9059 C CA . TYR B 1 286 ? 10.538 -7.717 21.553 1 81.13 286 TYR B CA 1
ATOM 9060 C C . TYR B 1 286 ? 12.027 -7.801 21.87 1 81.13 286 TYR B C 1
ATOM 9062 O O . TYR B 1 286 ? 12.511 -8.834 22.338 1 81.13 286 TYR B O 1
ATOM 9070 N N . GLY B 1 287 ? 12.744 -6.777 21.726 1 78.42 287 GLY B N 1
ATOM 9071 C CA . GLY B 1 287 ? 14.16 -6.68 22.043 1 78.42 287 GLY B CA 1
ATOM 9072 C C . GLY B 1 287 ? 15.05 -7.344 21.01 1 78.42 287 GLY B C 1
ATOM 9073 O O . GLY B 1 287 ? 16.276 -7.33 21.138 1 78.42 287 GLY B O 1
ATOM 9074 N N . ARG B 1 288 ? 14.39 -7.897 19.961 1 85.53 288 ARG B N 1
ATOM 9075 C CA . ARG B 1 288 ? 15.114 -8.528 18.863 1 85.53 288 ARG B CA 1
ATOM 9076 C C . ARG B 1 288 ? 15.061 -7.667 17.605 1 85.53 288 ARG B C 1
ATOM 9078 O O . ARG B 1 288 ? 14.054 -7.007 17.34 1 85.53 288 ARG B O 1
ATOM 9085 N N . ALA B 1 289 ? 16.187 -7.686 16.937 1 83.95 289 ALA B N 1
ATOM 9086 C CA . ALA B 1 289 ? 16.219 -7.036 15.63 1 83.95 289 ALA B CA 1
ATOM 9087 C C . ALA B 1 289 ? 16.087 -8.059 14.505 1 83.95 289 ALA B C 1
ATOM 9089 O O . ALA B 1 289 ? 17.021 -8.819 14.237 1 83.95 289 ALA B O 1
ATOM 9090 N N . ILE B 1 290 ? 14.964 -8.097 13.927 1 93.19 290 ILE B N 1
ATOM 9091 C CA . ILE B 1 290 ? 14.748 -8.974 12.782 1 93.19 290 ILE B CA 1
ATOM 9092 C C . ILE B 1 290 ? 15.136 -8.249 11.496 1 93.19 290 ILE B C 1
ATOM 9094 O O . ILE B 1 290 ? 14.598 -7.182 11.191 1 93.19 290 ILE B O 1
ATOM 9098 N N . SER B 1 291 ? 16.033 -8.82 10.759 1 91.69 291 SER B N 1
ATOM 9099 C CA . SER B 1 291 ? 16.543 -8.168 9.557 1 91.69 291 SER B CA 1
ATOM 9100 C C . SER B 1 291 ? 15.793 -8.636 8.314 1 91.69 291 SER B C 1
ATOM 9102 O O . SER B 1 291 ? 15.318 -9.772 8.26 1 91.69 291 SER B O 1
ATOM 9104 N N . ILE B 1 292 ? 15.692 -7.747 7.399 1 92.21 292 ILE B N 1
ATOM 9105 C CA . ILE B 1 292 ? 15.066 -8.032 6.113 1 92.21 292 ILE B CA 1
ATOM 9106 C C . ILE B 1 292 ? 16.112 -7.961 5.003 1 92.21 292 ILE B C 1
ATOM 9108 O O . ILE B 1 292 ? 16.843 -6.975 4.893 1 92.21 292 ILE B O 1
ATOM 9112 N N . LYS B 1 293 ? 16.201 -9.009 4.25 1 91.22 293 LYS B N 1
ATOM 9113 C CA . LYS B 1 293 ? 17.157 -9.051 3.148 1 91.22 293 LYS B CA 1
ATOM 9114 C C . LYS B 1 293 ? 16.441 -9.063 1.8 1 91.22 293 LYS B C 1
ATOM 9116 O O . LYS B 1 293 ? 15.504 -9.837 1.596 1 91.22 293 LYS B O 1
ATOM 9121 N N . ILE B 1 294 ? 16.788 -8.17 0.977 1 88.52 294 ILE B N 1
ATOM 9122 C CA . ILE B 1 294 ? 16.271 -8.12 -0.386 1 88.52 294 ILE B CA 1
ATOM 9123 C C . ILE B 1 294 ? 17.37 -8.516 -1.369 1 88.52 294 ILE B C 1
ATOM 9125 O O . ILE B 1 294 ? 18.342 -7.78 -1.553 1 88.52 294 ILE B O 1
ATOM 9129 N N . ILE B 1 295 ? 17.215 -9.625 -1.98 1 89.68 295 ILE B N 1
ATOM 9130 C CA . ILE B 1 295 ? 18.241 -10.09 -2.907 1 89.68 295 ILE B CA 1
ATOM 9131 C C . ILE B 1 295 ? 17.623 -11.048 -3.922 1 89.68 295 ILE B C 1
ATOM 9133 O O . ILE B 1 295 ? 17.095 -12.099 -3.552 1 89.68 295 ILE B O 1
ATOM 9137 N N . PRO B 1 296 ? 17.694 -10.708 -5.191 1 90.19 296 PRO B N 1
ATOM 9138 C CA . PRO B 1 296 ? 17.184 -11.637 -6.203 1 90.19 296 PRO B CA 1
ATOM 9139 C C . PRO B 1 296 ? 18.007 -12.92 -6.296 1 90.19 296 PRO B C 1
ATOM 9141 O O . PRO B 1 296 ? 19.233 -12.882 -6.159 1 90.19 296 PRO B O 1
ATOM 9144 N N . VAL B 1 297 ? 17.316 -13.944 -6.485 1 93.02 297 VAL B N 1
ATOM 9145 C CA . VAL B 1 297 ? 18.01 -15.206 -6.723 1 93.02 297 VAL B CA 1
ATOM 9146 C C . VAL B 1 297 ? 18.481 -15.272 -8.174 1 93.02 297 VAL B C 1
ATOM 9148 O O . VAL B 1 297 ? 17.818 -14.749 -9.073 1 93.02 297 VAL B O 1
ATOM 9151 N N . GLY B 1 298 ? 19.687 -15.853 -8.443 1 91.77 298 GLY B N 1
ATOM 9152 C CA . GLY B 1 298 ? 20.211 -16.036 -9.787 1 91.77 298 GLY B CA 1
ATOM 9153 C C . GLY B 1 298 ? 20.13 -17.472 -10.27 1 91.77 298 GLY B C 1
ATOM 9154 O O . GLY B 1 298 ? 19.379 -18.277 -9.715 1 91.77 298 GLY B O 1
ATOM 9155 N N . ILE B 1 299 ? 20.775 -17.741 -11.347 1 93.51 299 ILE B N 1
ATOM 9156 C CA . ILE B 1 299 ? 20.794 -19.085 -11.913 1 93.51 299 ILE B CA 1
ATOM 9157 C C . ILE B 1 299 ? 22.138 -19.749 -11.622 1 93.51 299 ILE B C 1
ATOM 9159 O O . ILE B 1 299 ? 23.088 -19.084 -11.203 1 93.51 299 ILE B O 1
ATOM 9163 N N . HIS B 1 300 ? 22.134 -21.051 -11.777 1 93.81 300 HIS B N 1
ATOM 9164 C CA . HIS B 1 300 ? 23.37 -21.81 -11.623 1 93.81 300 HIS B CA 1
ATOM 9165 C C . HIS B 1 300 ? 24.187 -21.799 -12.91 1 93.81 300 HIS B C 1
ATOM 9167 O O . HIS B 1 300 ? 23.996 -22.654 -13.779 1 93.81 300 HIS B O 1
ATOM 9173 N N . MET B 1 301 ? 25.271 -21.039 -12.965 1 92.38 301 MET B N 1
ATOM 9174 C CA . MET B 1 301 ? 26.075 -20.846 -14.169 1 92.38 301 MET B CA 1
ATOM 9175 C C . MET B 1 301 ? 26.766 -22.143 -14.575 1 92.38 301 MET B C 1
ATOM 9177 O O . MET B 1 301 ? 26.806 -22.486 -15.758 1 92.38 301 MET B O 1
ATOM 9181 N N . GLY B 1 302 ? 27.281 -22.811 -13.597 1 89.89 302 GLY B N 1
ATOM 9182 C CA . GLY B 1 302 ? 27.992 -24.048 -13.878 1 89.89 302 GLY B CA 1
ATOM 9183 C C . GLY B 1 302 ? 27.119 -25.102 -14.531 1 89.89 302 GLY B C 1
ATOM 9184 O O . GLY B 1 302 ? 27.536 -25.755 -15.49 1 89.89 302 GLY B O 1
ATOM 9185 N N . GLN B 1 303 ? 25.978 -25.253 -14.072 1 90.84 303 GLN B N 1
ATOM 9186 C CA . GLN B 1 303 ? 25.049 -26.228 -14.633 1 90.84 303 GLN B CA 1
ATOM 9187 C C . GLN B 1 303 ? 24.672 -25.867 -16.067 1 90.84 303 GLN B C 1
ATOM 9189 O O . GLN B 1 303 ? 24.662 -26.729 -16.948 1 90.84 303 GLN B O 1
ATOM 9194 N N . LEU B 1 304 ? 24.327 -24.655 -16.314 1 93.45 304 LEU B N 1
ATOM 9195 C CA . LEU B 1 304 ? 23.898 -24.222 -17.64 1 93.45 304 LEU B CA 1
ATOM 9196 C C . LEU B 1 304 ? 25.027 -24.372 -18.653 1 93.45 304 LEU B C 1
ATOM 9198 O O . LEU B 1 304 ? 24.798 -24.8 -19.786 1 93.45 304 LEU B O 1
ATOM 9202 N N . GLN B 1 305 ? 26.222 -24.058 -18.219 1 92.88 305 GLN B N 1
ATOM 9203 C CA . GLN B 1 305 ? 27.372 -24.203 -19.106 1 92.88 305 GLN B CA 1
ATOM 9204 C C . GLN B 1 305 ? 27.629 -25.671 -19.436 1 92.88 305 GLN B C 1
ATOM 9206 O O . GLN B 1 305 ? 27.961 -26.007 -20.575 1 92.88 305 GLN B O 1
ATOM 9211 N N . SER B 1 306 ? 27.43 -26.449 -18.418 1 93.39 306 SER B N 1
ATOM 9212 C CA . SER B 1 306 ? 27.593 -27.885 -18.622 1 93.39 306 SER B CA 1
ATOM 9213 C C . SER B 1 306 ? 26.565 -28.423 -19.612 1 93.39 306 SER B C 1
ATOM 9215 O O . SER B 1 306 ? 26.903 -29.205 -20.502 1 93.39 306 SER B O 1
ATOM 9217 N N . VAL B 1 307 ? 25.389 -28 -19.563 1 95.28 307 VAL B N 1
ATOM 9218 C CA . VAL B 1 307 ? 24.308 -28.466 -20.426 1 95.28 307 VAL B CA 1
ATOM 9219 C C . VAL B 1 307 ? 24.525 -27.954 -21.848 1 95.28 307 VAL B C 1
ATOM 9221 O O . VAL B 1 307 ? 24.293 -28.68 -22.818 1 95.28 307 VAL B O 1
ATOM 9224 N N . LEU B 1 308 ? 25.019 -26.748 -22.023 1 96.11 308 LEU B N 1
ATOM 9225 C CA . LEU B 1 308 ? 25.275 -26.135 -23.322 1 96.11 308 LEU B CA 1
ATOM 9226 C C . LEU B 1 308 ? 26.36 -26.895 -24.077 1 96.11 308 LEU B C 1
ATOM 9228 O O . LEU B 1 308 ? 26.376 -26.9 -25.31 1 96.11 308 LEU B O 1
ATOM 9232 N N . SER B 1 309 ? 27.18 -27.578 -23.312 1 95.11 309 SER B N 1
ATOM 9233 C CA . SER B 1 309 ? 28.327 -28.247 -23.916 1 95.11 309 SER B CA 1
ATOM 9234 C C . SER B 1 309 ? 28.025 -29.715 -24.198 1 95.11 309 SER B C 1
ATOM 9236 O O . SER B 1 309 ? 28.873 -30.438 -24.724 1 95.11 309 SER B O 1
ATOM 9238 N N . GLN B 1 310 ? 26.845 -30.138 -23.967 1 95.87 310 GLN B N 1
ATOM 9239 C CA . GLN B 1 310 ? 26.479 -31.534 -24.184 1 95.87 310 GLN B CA 1
ATOM 9240 C C . GLN B 1 310 ? 26.193 -31.805 -25.658 1 95.87 310 GLN B C 1
ATOM 9242 O O . GLN B 1 310 ? 25.635 -30.954 -26.354 1 95.87 310 GLN B O 1
ATOM 9247 N N . SER B 1 311 ? 26.441 -32.981 -26.089 1 96.01 311 SER B N 1
ATOM 9248 C CA . SER B 1 311 ? 26.199 -33.388 -27.469 1 96.01 311 SER B CA 1
ATOM 9249 C C . SER B 1 311 ? 24.706 -33.443 -27.775 1 96.01 311 SER B C 1
ATOM 9251 O O . SER B 1 311 ? 24.282 -33.114 -28.885 1 96.01 311 SER B O 1
ATOM 9253 N N . LYS B 1 312 ? 23.992 -33.817 -26.797 1 96.78 312 LYS B N 1
ATOM 9254 C CA . LYS B 1 312 ? 22.547 -33.896 -26.992 1 96.78 312 LYS B CA 1
ATOM 9255 C C . LYS B 1 312 ? 21.952 -32.515 -27.254 1 96.78 312 LYS B C 1
ATOM 9257 O O . LYS B 1 312 ? 21 -32.38 -28.025 1 96.78 312 LYS B O 1
ATOM 9262 N N . THR B 1 313 ? 22.507 -31.526 -26.603 1 97.48 313 THR B N 1
ATOM 9263 C CA . THR B 1 313 ? 22.046 -30.16 -26.82 1 97.48 313 THR B CA 1
ATOM 9264 C C . THR B 1 313 ? 22.362 -29.701 -28.24 1 97.48 313 THR B C 1
ATOM 9266 O O . THR B 1 313 ? 21.519 -29.094 -28.904 1 97.48 313 THR B O 1
ATOM 9269 N N . GLU B 1 314 ? 23.544 -30.04 -28.704 1 96.94 314 GLU B N 1
ATOM 9270 C CA . GLU B 1 314 ? 23.964 -29.694 -30.058 1 96.94 314 GLU B CA 1
ATOM 9271 C C . GLU B 1 314 ? 23.034 -30.312 -31.099 1 96.94 314 GLU B C 1
ATOM 9273 O O . GLU B 1 314 ? 22.632 -29.645 -32.054 1 96.94 314 GLU B O 1
ATOM 9278 N N . GLU B 1 315 ? 22.726 -31.537 -30.854 1 97.43 315 GLU B N 1
ATOM 9279 C CA . GLU B 1 315 ? 21.844 -32.244 -31.778 1 97.43 315 GLU B CA 1
ATOM 9280 C C . GLU B 1 315 ? 20.458 -31.608 -31.815 1 97.43 315 GLU B C 1
ATOM 9282 O O . GLU B 1 315 ? 19.862 -31.465 -32.885 1 97.43 315 GLU B O 1
ATOM 9287 N N . LYS B 1 316 ? 19.987 -31.336 -30.709 1 97.83 316 LYS B N 1
ATOM 9288 C CA . LYS B 1 316 ? 18.664 -30.724 -30.629 1 97.83 316 LYS B CA 1
ATOM 9289 C C . LYS B 1 316 ? 18.656 -29.344 -31.281 1 97.83 316 LYS B C 1
ATOM 9291 O O . LYS B 1 316 ? 17.677 -28.962 -31.924 1 97.83 316 LYS B O 1
ATOM 9296 N N . VAL B 1 317 ? 19.71 -28.54 -31.152 1 97.96 317 VAL B N 1
ATOM 9297 C CA . VAL B 1 317 ? 19.829 -27.231 -31.786 1 97.96 317 VAL B CA 1
ATOM 9298 C C . VAL B 1 317 ? 19.783 -27.385 -33.304 1 97.96 317 VAL B C 1
ATOM 9300 O O . VAL B 1 317 ? 19.103 -26.62 -33.992 1 97.96 317 VAL B O 1
ATOM 9303 N N . ARG B 1 318 ? 20.422 -28.395 -33.836 1 97.08 318 ARG B N 1
ATOM 9304 C CA . ARG B 1 318 ? 20.412 -28.655 -35.272 1 97.08 318 ARG B CA 1
ATOM 9305 C C . ARG B 1 318 ? 18.999 -28.948 -35.765 1 97.08 318 ARG B C 1
ATOM 9307 O O . ARG B 1 318 ? 18.596 -28.471 -36.828 1 97.08 318 ARG B O 1
ATOM 9314 N N . GLU B 1 319 ? 18.405 -29.7 -34.917 1 97.71 319 GLU B N 1
ATOM 9315 C CA . GLU B 1 319 ? 17.03 -30.046 -35.261 1 97.71 319 GLU B CA 1
ATOM 9316 C C . GLU B 1 319 ? 16.148 -28.803 -35.326 1 97.71 319 GLU B C 1
ATOM 9318 O O . GLU B 1 319 ? 15.36 -28.643 -36.261 1 97.71 319 GLU B O 1
ATOM 9323 N N . ILE B 1 320 ? 16.253 -27.908 -34.404 1 98 320 ILE B N 1
ATOM 9324 C CA . ILE B 1 320 ? 15.425 -26.71 -34.317 1 98 320 ILE B CA 1
ATOM 9325 C C . ILE B 1 320 ? 15.789 -25.748 -35.446 1 98 320 ILE B C 1
ATOM 9327 O O . ILE B 1 320 ? 14.913 -25.099 -36.023 1 98 320 ILE B O 1
ATOM 9331 N N . VAL B 1 321 ? 17.063 -25.642 -35.787 1 96.97 321 VAL B N 1
ATOM 9332 C CA . VAL B 1 321 ? 17.522 -24.766 -36.861 1 96.97 321 VAL B CA 1
ATOM 9333 C C . VAL B 1 321 ? 16.929 -25.225 -38.191 1 96.97 321 VAL B C 1
ATOM 9335 O O . VAL B 1 321 ? 16.497 -24.403 -39.002 1 96.97 321 VAL B O 1
ATOM 9338 N N . ARG B 1 322 ? 16.845 -26.521 -38.367 1 96.11 322 ARG B N 1
ATOM 9339 C CA . ARG B 1 322 ? 16.272 -27.08 -39.587 1 96.11 322 ARG B CA 1
ATOM 9340 C C . ARG B 1 322 ? 14.774 -26.806 -39.664 1 96.11 322 ARG B C 1
ATOM 9342 O O . ARG B 1 322 ? 14.231 -26.598 -40.75 1 96.11 322 ARG B O 1
ATOM 9349 N N . GLN B 1 323 ? 14.231 -26.813 -38.544 1 95.98 323 GLN B N 1
ATOM 9350 C CA . GLN B 1 323 ? 12.776 -26.723 -38.483 1 95.98 323 GLN B CA 1
ATOM 9351 C C . GLN B 1 323 ? 12.304 -25.288 -38.702 1 95.98 323 GLN B C 1
ATOM 9353 O O . GLN B 1 323 ? 11.236 -25.061 -39.274 1 95.98 323 GLN B O 1
ATOM 9358 N N . PHE B 1 324 ? 13.092 -24.27 -38.302 1 96.1 324 PHE B N 1
ATOM 9359 C CA . PHE B 1 324 ? 12.538 -22.921 -38.311 1 96.1 324 PHE B CA 1
ATOM 9360 C C . PHE B 1 324 ? 13.425 -21.977 -39.113 1 96.1 324 PHE B C 1
ATOM 9362 O O . PHE B 1 324 ? 13.1 -21.627 -40.25 1 96.1 324 PHE B O 1
ATOM 9369 N N . PRO B 1 325 ? 14.692 -21.655 -38.666 1 93.17 325 PRO B N 1
ATOM 9370 C CA . PRO B 1 325 ? 15.522 -20.7 -39.404 1 93.17 325 PRO B CA 1
ATOM 9371 C C . PRO B 1 325 ? 15.769 -21.127 -40.849 1 93.17 325 PRO B C 1
ATOM 9373 O O . PRO B 1 325 ? 15.707 -20.299 -41.761 1 93.17 325 PRO B O 1
ATOM 9376 N N . ASP B 1 326 ? 16.011 -22.364 -41.05 1 93.96 326 ASP B N 1
ATOM 9377 C CA . ASP B 1 326 ? 16.324 -22.855 -42.389 1 93.96 326 ASP B CA 1
ATOM 9378 C C . ASP B 1 326 ? 15.107 -22.761 -43.306 1 93.96 326 ASP B C 1
ATOM 9380 O O . ASP B 1 326 ? 15.241 -22.802 -44.531 1 93.96 326 ASP B O 1
ATOM 9384 N N . GLN B 1 327 ? 14.034 -22.684 -42.724 1 95.19 327 GLN B N 1
ATOM 9385 C CA . GLN B 1 327 ? 12.813 -22.538 -43.509 1 95.19 327 GLN B CA 1
ATOM 9386 C C . GLN B 1 327 ? 12.404 -21.072 -43.624 1 95.19 327 GLN B C 1
ATOM 9388 O O . GLN B 1 327 ? 11.284 -20.765 -44.037 1 95.19 327 GLN B O 1
ATOM 9393 N N . GLY B 1 328 ? 13.226 -20.206 -43.111 1 94.6 328 GLY B N 1
ATOM 9394 C CA . GLY B 1 328 ? 12.976 -18.777 -43.213 1 94.6 328 GLY B CA 1
ATOM 9395 C C . GLY B 1 328 ? 12.036 -18.258 -42.141 1 94.6 328 GLY B C 1
ATOM 9396 O O . GLY B 1 328 ? 11.383 -17.228 -42.326 1 94.6 328 GLY B O 1
ATOM 9397 N N . ARG B 1 329 ? 11.937 -19.022 -41.119 1 96.85 329 ARG B N 1
ATOM 9398 C CA . ARG B 1 329 ? 11.013 -18.642 -40.055 1 96.85 329 ARG B CA 1
ATOM 9399 C C . ARG B 1 329 ? 11.766 -18.132 -38.831 1 96.85 329 ARG B C 1
ATOM 9401 O O . ARG B 1 329 ? 12.744 -18.745 -38.397 1 96.85 329 ARG B O 1
ATOM 9408 N N . THR B 1 330 ? 11.329 -16.974 -38.324 1 97.52 330 THR B N 1
ATOM 9409 C CA . THR B 1 330 ? 11.869 -16.437 -37.08 1 97.52 330 THR B CA 1
ATOM 9410 C C . THR B 1 330 ? 11.098 -16.976 -35.878 1 97.52 330 THR B C 1
ATOM 9412 O O . THR B 1 330 ? 9.873 -16.854 -35.815 1 97.52 330 THR B O 1
ATOM 9415 N N . MET B 1 331 ? 11.783 -17.515 -34.919 1 98.08 331 MET B N 1
ATOM 9416 C CA . MET B 1 331 ? 11.135 -18.195 -33.801 1 98.08 331 MET B CA 1
ATOM 9417 C C . MET B 1 331 ? 11.073 -17.289 -32.576 1 98.08 331 MET B C 1
ATOM 9419 O O . MET B 1 331 ? 12.1 -16.783 -32.12 1 98.08 331 MET B O 1
ATOM 9423 N N . LEU B 1 332 ? 9.879 -17.036 -32.067 1 98.66 332 LEU B N 1
ATOM 9424 C CA . LEU B 1 332 ? 9.621 -16.5 -30.735 1 98.66 332 LEU B CA 1
ATOM 9425 C C . LEU B 1 332 ? 9.37 -17.625 -29.736 1 98.66 332 LEU B C 1
ATOM 9427 O O . LEU B 1 332 ? 8.825 -18.671 -30.096 1 98.66 332 LEU B O 1
ATOM 9431 N N . LEU B 1 333 ? 9.766 -17.394 -28.497 1 98.79 333 LEU B N 1
ATOM 9432 C CA . LEU B 1 333 ? 9.706 -18.503 -27.552 1 98.79 333 LEU B CA 1
ATOM 9433 C C . LEU B 1 333 ? 9.03 -18.074 -26.253 1 98.79 333 LEU B C 1
ATOM 9435 O O . LEU B 1 333 ? 9.329 -17.005 -25.717 1 98.79 333 LEU B O 1
ATOM 9439 N N . GLY B 1 334 ? 8.058 -18.837 -25.788 1 98.42 334 GLY B N 1
ATOM 9440 C CA . GLY B 1 334 ? 7.516 -18.775 -24.44 1 98.42 334 GLY B CA 1
ATOM 9441 C C . GLY B 1 334 ? 7.701 -20.065 -23.663 1 98.42 334 GLY B C 1
ATOM 9442 O O . GLY B 1 334 ? 7.461 -21.153 -24.191 1 98.42 334 GLY B O 1
ATOM 9443 N N . VAL B 1 335 ? 8.221 -19.978 -22.482 1 97.58 335 VAL B N 1
ATOM 9444 C CA . VAL B 1 335 ? 8.358 -21.116 -21.579 1 97.58 335 VAL B CA 1
ATOM 9445 C C . VAL B 1 335 ? 7.681 -20.804 -20.246 1 97.58 335 VAL B C 1
ATOM 9447 O O . VAL B 1 335 ? 8.095 -19.886 -19.533 1 97.58 335 VAL B O 1
ATOM 9450 N N . ASP B 1 336 ? 6.625 -21.571 -19.932 1 95.33 336 ASP B N 1
ATOM 9451 C CA . ASP B 1 336 ? 5.866 -21.298 -18.716 1 95.33 336 ASP B CA 1
ATOM 9452 C C . ASP B 1 336 ? 5.291 -22.584 -18.127 1 95.33 336 ASP B C 1
ATOM 9454 O O . ASP B 1 336 ? 5.08 -23.563 -18.846 1 95.33 336 ASP B O 1
ATOM 9458 N N . ASP B 1 337 ? 5.046 -22.554 -16.843 1 91.79 337 ASP B N 1
ATOM 9459 C CA . ASP B 1 337 ? 4.183 -23.576 -16.259 1 91.79 337 ASP B CA 1
ATOM 9460 C C . ASP B 1 337 ? 2.724 -23.349 -16.645 1 91.79 337 ASP B C 1
ATOM 9462 O O . ASP B 1 337 ? 2.289 -22.206 -16.803 1 91.79 337 ASP B O 1
ATOM 9466 N N . MET B 1 338 ? 2.041 -24.445 -16.817 1 90.88 338 MET B N 1
ATOM 9467 C CA . MET B 1 338 ? 0.609 -24.314 -17.07 1 90.88 338 MET B CA 1
ATOM 9468 C C . MET B 1 338 ? -0.124 -23.839 -15.82 1 90.88 338 MET B C 1
ATOM 9470 O O . MET B 1 338 ? -0.612 -24.653 -15.034 1 90.88 338 MET B O 1
ATOM 9474 N N . ASP B 1 339 ? -0.174 -22.594 -15.682 1 88.04 339 ASP B N 1
ATOM 9475 C CA . ASP B 1 339 ? -0.736 -21.906 -14.524 1 88.04 339 ASP B CA 1
ATOM 9476 C C . ASP B 1 339 ? -1.45 -20.622 -14.941 1 88.04 339 ASP B C 1
ATOM 9478 O O . ASP B 1 339 ? -1.009 -19.931 -15.861 1 88.04 339 ASP B O 1
ATOM 9482 N N . ILE B 1 340 ? -2.508 -20.334 -14.293 1 84.92 340 ILE B N 1
ATOM 9483 C CA . ILE B 1 340 ? -3.367 -19.221 -14.684 1 84.92 340 ILE B CA 1
ATOM 9484 C C . ILE B 1 340 ? -2.597 -17.908 -14.563 1 84.92 340 ILE B C 1
ATOM 9486 O O . ILE B 1 340 ? -2.887 -16.943 -15.275 1 84.92 340 ILE B O 1
ATOM 9490 N N . PHE B 1 341 ? -1.617 -17.856 -13.763 1 90.38 341 PHE B N 1
ATOM 9491 C CA . PHE B 1 341 ? -0.916 -16.608 -13.486 1 90.38 341 PHE B CA 1
ATOM 9492 C C . PHE B 1 341 ? 0.214 -16.389 -14.486 1 90.38 341 PHE B C 1
ATOM 9494 O O . PHE B 1 341 ? 0.853 -15.335 -14.486 1 90.38 341 PHE B O 1
ATOM 9501 N N . LYS B 1 342 ? 0.443 -17.278 -15.397 1 93.15 342 LYS B N 1
ATOM 9502 C CA . LYS B 1 342 ? 1.549 -17.178 -16.345 1 93.15 342 LYS B CA 1
ATOM 9503 C C . LYS B 1 342 ? 1.112 -16.478 -17.628 1 93.15 342 LYS B C 1
ATOM 9505 O O . LYS B 1 342 ? 1.944 -16.147 -18.475 1 93.15 342 LYS B O 1
ATOM 9510 N N . GLY B 1 343 ? -0.17 -16.263 -17.871 1 92.66 343 GLY B N 1
ATOM 9511 C CA . GLY B 1 343 ? -0.689 -15.435 -18.948 1 92.66 343 GLY B CA 1
ATOM 9512 C C . GLY B 1 343 ? -0.465 -16.035 -20.323 1 92.66 343 GLY B C 1
ATOM 9513 O O . GLY B 1 343 ? -0.264 -15.309 -21.298 1 92.66 343 GLY B O 1
ATOM 9514 N N . ILE B 1 344 ? -0.451 -17.364 -20.396 1 95.63 344 ILE B N 1
ATOM 9515 C CA . ILE B 1 344 ? -0.173 -18.038 -21.66 1 95.63 344 ILE B CA 1
ATOM 9516 C C . ILE B 1 344 ? -1.222 -17.642 -22.697 1 95.63 344 ILE B C 1
ATOM 9518 O O . ILE B 1 344 ? -0.885 -17.324 -23.84 1 95.63 344 ILE B O 1
ATOM 9522 N N . ASN B 1 345 ? -2.461 -17.65 -22.311 1 94.11 345 ASN B N 1
ATOM 9523 C CA . ASN B 1 345 ? -3.531 -17.306 -23.241 1 94.11 345 ASN B CA 1
ATOM 9524 C C . ASN B 1 345 ? -3.382 -15.88 -23.764 1 94.11 345 ASN B C 1
ATOM 9526 O O . ASN B 1 345 ? -3.585 -15.626 -24.952 1 94.11 345 ASN B O 1
ATOM 9530 N N . LEU B 1 346 ? -3.115 -14.958 -22.92 1 95.05 346 LEU B N 1
ATOM 9531 C CA . LEU B 1 346 ? -2.918 -13.568 -23.316 1 95.05 346 LEU B CA 1
ATOM 9532 C C . LEU B 1 346 ? -1.765 -13.443 -24.306 1 95.05 346 LEU B C 1
ATOM 9534 O O . LEU B 1 346 ? -1.822 -12.632 -25.233 1 95.05 346 LEU B O 1
ATOM 9538 N N . LYS B 1 347 ? -0.769 -14.222 -24.095 1 97.38 347 LYS B N 1
ATOM 9539 C CA . LYS B 1 347 ? 0.375 -14.256 -25.001 1 97.38 347 LYS B CA 1
ATOM 9540 C C . LYS B 1 347 ? -0.04 -14.72 -26.394 1 97.38 347 LYS B C 1
ATOM 9542 O O . LYS B 1 347 ? 0.388 -14.148 -27.398 1 97.38 347 LYS B O 1
ATOM 9547 N N . LEU B 1 348 ? -0.831 -15.757 -26.432 1 97.87 348 LEU B N 1
ATOM 9548 C CA . LEU B 1 348 ? -1.323 -16.262 -27.709 1 97.87 348 LEU B CA 1
ATOM 9549 C C . LEU B 1 348 ? -2.176 -15.213 -28.416 1 97.87 348 LEU B C 1
ATOM 9551 O O . LEU B 1 348 ? -2.073 -15.041 -29.633 1 97.87 348 LEU B O 1
ATOM 9555 N N . LEU B 1 349 ? -2.97 -14.531 -27.643 1 96.53 349 LEU B N 1
ATOM 9556 C CA . LEU B 1 349 ? -3.803 -13.48 -28.217 1 96.53 349 LEU B CA 1
ATOM 9557 C C . LEU B 1 349 ? -2.945 -12.346 -28.768 1 96.53 349 LEU B C 1
ATOM 9559 O O . LEU B 1 349 ? -3.301 -11.726 -29.773 1 96.53 349 LEU B O 1
ATOM 9563 N N . ALA B 1 350 ? -1.883 -12.053 -28.116 1 98 350 ALA B N 1
ATOM 9564 C CA . ALA B 1 350 ? -0.964 -11.031 -28.612 1 98 350 ALA B CA 1
ATOM 9565 C C . ALA B 1 350 ? -0.353 -11.446 -29.947 1 98 350 ALA B C 1
ATOM 9567 O O . ALA B 1 350 ? -0.174 -10.614 -30.84 1 98 350 ALA B O 1
ATOM 9568 N N . MET B 1 351 ? 0.007 -12.727 -30.088 1 98.65 351 MET B N 1
ATOM 9569 C CA . MET B 1 351 ? 0.502 -13.248 -31.359 1 98.65 351 MET B CA 1
ATOM 9570 C C . MET B 1 351 ? -0.547 -13.094 -32.455 1 98.65 351 MET B C 1
ATOM 9572 O O . MET B 1 351 ? -0.224 -12.702 -33.578 1 98.65 351 MET B O 1
ATOM 9576 N N . GLU B 1 352 ? -1.753 -13.443 -32.077 1 98.27 352 GLU B N 1
ATOM 9577 C CA . GLU B 1 352 ? -2.85 -13.25 -33.021 1 98.27 352 GLU B CA 1
ATOM 9578 C C . GLU B 1 352 ? -2.939 -11.795 -33.474 1 98.27 352 GLU B C 1
ATOM 9580 O O . GLU B 1 352 ? -3.066 -11.518 -34.668 1 98.27 352 GLU B O 1
ATOM 9585 N N . GLN B 1 353 ? -2.859 -10.933 -32.52 1 97.8 353 GLN B N 1
ATOM 9586 C CA . GLN B 1 353 ? -2.949 -9.506 -32.808 1 97.8 353 GLN B CA 1
ATOM 9587 C C . GLN B 1 353 ? -1.79 -9.048 -33.689 1 97.8 353 GLN B C 1
ATOM 9589 O O . GLN B 1 353 ? -1.967 -8.199 -34.565 1 97.8 353 GLN B O 1
ATOM 9594 N N . LEU B 1 354 ? -0.637 -9.528 -33.455 1 98.46 354 LEU B N 1
ATOM 9595 C CA . LEU B 1 354 ? 0.527 -9.218 -34.278 1 98.46 354 LEU B CA 1
ATOM 9596 C C . LEU B 1 354 ? 0.277 -9.595 -35.735 1 98.46 354 LEU B C 1
ATOM 9598 O O . LEU B 1 354 ? 0.569 -8.811 -36.641 1 98.46 354 LEU B O 1
ATOM 9602 N N . LEU B 1 355 ? -0.294 -10.772 -35.979 1 98.32 355 LEU B N 1
ATOM 9603 C CA . LEU B 1 355 ? -0.528 -11.273 -37.328 1 98.32 355 LEU B CA 1
ATOM 9604 C C . LEU B 1 355 ? -1.625 -10.474 -38.023 1 98.32 355 LEU B C 1
ATOM 9606 O O . LEU B 1 355 ? -1.593 -10.296 -39.242 1 98.32 355 LEU B O 1
ATOM 9610 N N . ILE B 1 356 ? -2.567 -10.023 -37.219 1 97.84 356 ILE B N 1
ATOM 9611 C CA . ILE B 1 356 ? -3.643 -9.206 -37.768 1 97.84 356 ILE B CA 1
ATOM 9612 C C . ILE B 1 356 ? -3.092 -7.849 -38.2 1 97.84 356 ILE B C 1
ATOM 9614 O O . ILE B 1 356 ? -3.38 -7.377 -39.302 1 97.84 356 ILE B O 1
ATOM 9618 N N . GLN B 1 357 ? -2.28 -7.269 -37.422 1 96.93 357 GLN B N 1
ATOM 9619 C CA . GLN B 1 357 ? -1.777 -5.918 -37.651 1 96.93 357 GLN B CA 1
ATOM 9620 C C . GLN B 1 357 ? -0.682 -5.911 -38.713 1 96.93 357 GLN B C 1
ATOM 9622 O O . GLN B 1 357 ? -0.485 -4.908 -39.402 1 96.93 357 GLN B O 1
ATOM 9627 N N . HIS B 1 358 ? -0.01 -7.052 -38.791 1 97.3 358 HIS B N 1
ATOM 9628 C CA . HIS B 1 358 ? 1.102 -7.15 -39.729 1 97.3 358 HIS B CA 1
ATOM 9629 C C . HIS B 1 358 ? 1.037 -8.448 -40.527 1 97.3 358 HIS B C 1
ATOM 9631 O O . HIS B 1 358 ? 1.865 -9.342 -40.337 1 97.3 358 HIS B O 1
ATOM 9637 N N . PRO B 1 359 ? 0.297 -8.483 -41.493 1 96.35 359 PRO B N 1
ATOM 9638 C CA . PRO B 1 359 ? 0.107 -9.705 -42.278 1 96.35 359 PRO B CA 1
ATOM 9639 C C . PRO B 1 359 ? 1.4 -10.199 -42.924 1 96.35 359 PRO B C 1
ATOM 9641 O O . PRO B 1 359 ? 1.516 -11.381 -43.256 1 96.35 359 PRO B O 1
ATOM 9644 N N . GLY B 1 360 ? 2.337 -9.333 -43.008 1 96.36 360 GLY B N 1
ATOM 9645 C CA . GLY B 1 360 ? 3.618 -9.697 -43.592 1 96.36 360 GLY B CA 1
ATOM 9646 C C . GLY B 1 360 ? 4.382 -10.717 -42.769 1 96.36 360 GLY B C 1
ATOM 9647 O O . GLY B 1 360 ? 5.292 -11.375 -43.276 1 96.36 360 GLY B O 1
ATOM 9648 N N . TYR B 1 361 ? 4.031 -10.941 -41.582 1 97.37 361 TYR B N 1
ATOM 9649 C CA . TYR B 1 361 ? 4.726 -11.872 -40.7 1 97.37 361 TYR B CA 1
ATOM 9650 C C . TYR B 1 361 ? 4.179 -13.285 -40.859 1 97.37 361 TYR B C 1
ATOM 9652 O O . TYR B 1 361 ? 4.79 -14.25 -40.394 1 97.37 361 TYR B O 1
ATOM 9660 N N . GLN B 1 362 ? 3.008 -13.374 -41.452 1 97.31 362 GLN B N 1
ATOM 9661 C CA . GLN B 1 362 ? 2.445 -14.703 -41.665 1 97.31 362 GLN B CA 1
ATOM 9662 C C . GLN B 1 362 ? 3.371 -15.562 -42.521 1 97.31 362 GLN B C 1
ATOM 9664 O O . GLN B 1 362 ? 3.826 -15.126 -43.581 1 97.31 362 GLN B O 1
ATOM 9669 N N . GLY B 1 363 ? 3.704 -16.707 -41.963 1 96.56 363 GLY B N 1
ATOM 9670 C CA . GLY B 1 363 ? 4.613 -17.601 -42.663 1 96.56 363 GLY B CA 1
ATOM 9671 C C . GLY B 1 363 ? 6.07 -17.362 -42.316 1 96.56 363 GLY B C 1
ATOM 9672 O O . GLY B 1 363 ? 6.935 -18.173 -42.655 1 96.56 363 GLY B O 1
ATOM 9673 N N . LYS B 1 364 ? 6.284 -16.278 -41.564 1 97.27 364 LYS B N 1
ATOM 9674 C CA . LYS B 1 364 ? 7.671 -15.89 -41.326 1 97.27 364 LYS B CA 1
ATOM 9675 C C . LYS B 1 364 ? 8.003 -15.924 -39.837 1 97.27 364 LYS B C 1
ATOM 9677 O O . LYS B 1 364 ? 9.174 -15.988 -39.458 1 97.27 364 LYS B O 1
ATOM 9682 N N . VAL B 1 365 ? 7.018 -15.795 -39.046 1 98.26 365 VAL B N 1
ATOM 9683 C CA . VAL B 1 365 ? 7.242 -15.775 -37.604 1 98.26 365 VAL B CA 1
ATOM 9684 C C . VAL B 1 365 ? 6.462 -16.91 -36.945 1 98.26 365 VAL B C 1
ATOM 9686 O O . VAL B 1 365 ? 5.326 -17.198 -37.331 1 98.26 365 VAL B O 1
ATOM 9689 N N . VAL B 1 366 ? 7.042 -17.584 -35.996 1 98.51 366 VAL B N 1
ATOM 9690 C CA . VAL B 1 366 ? 6.408 -18.678 -35.267 1 98.51 366 VAL B CA 1
ATOM 9691 C C . VAL B 1 366 ? 6.605 -18.481 -33.766 1 98.51 366 VAL B C 1
ATOM 9693 O O . VAL B 1 366 ? 7.687 -18.093 -33.32 1 98.51 366 VAL B O 1
ATOM 9696 N N . LEU B 1 367 ? 5.554 -18.659 -32.97 1 98.82 367 LEU B N 1
ATOM 9697 C CA . LEU B 1 367 ? 5.657 -18.679 -31.515 1 98.82 367 LEU B CA 1
ATOM 9698 C C . LEU B 1 367 ? 5.647 -20.111 -30.989 1 98.82 367 LEU B C 1
ATOM 9700 O O . LEU B 1 367 ? 4.638 -20.811 -31.102 1 98.82 367 LEU B O 1
ATOM 9704 N N . VAL B 1 368 ? 6.743 -20.54 -30.481 1 98.71 368 VAL B N 1
ATOM 9705 C CA . VAL B 1 368 ? 6.815 -21.821 -29.787 1 98.71 368 VAL B CA 1
ATOM 9706 C C . VAL B 1 368 ? 6.541 -21.619 -28.298 1 98.71 368 VAL B C 1
ATOM 9708 O O . VAL B 1 368 ? 7.302 -20.936 -27.608 1 98.71 368 VAL B O 1
ATOM 9711 N N . GLN B 1 369 ? 5.442 -22.181 -27.835 1 98.61 369 GLN B N 1
ATOM 9712 C CA . GLN B 1 369 ? 5.058 -22.075 -26.431 1 98.61 369 GLN B CA 1
ATOM 9713 C C . GLN B 1 369 ? 5.238 -23.407 -25.709 1 98.61 369 GLN B C 1
ATOM 9715 O O . GLN B 1 369 ? 4.486 -24.354 -25.947 1 98.61 369 GLN B O 1
ATOM 9720 N N . ILE B 1 370 ? 6.233 -23.459 -24.869 1 97.99 370 ILE B N 1
ATOM 9721 C CA . ILE B 1 370 ? 6.428 -24.624 -24.013 1 97.99 370 ILE B CA 1
ATOM 9722 C C . ILE B 1 370 ? 5.638 -24.451 -22.718 1 97.99 370 ILE B C 1
ATOM 9724 O O . ILE B 1 370 ? 5.907 -23.535 -21.937 1 97.99 370 ILE B O 1
ATOM 9728 N N . ALA B 1 371 ? 4.663 -25.287 -22.427 1 95.46 371 ALA B N 1
ATOM 9729 C CA . ALA B 1 371 ? 3.825 -25.242 -21.231 1 95.46 371 ALA B CA 1
ATOM 9730 C C . ALA B 1 371 ? 4.073 -26.457 -20.342 1 95.46 371 ALA B C 1
ATOM 9732 O O . ALA B 1 371 ? 3.481 -27.518 -20.551 1 95.46 371 ALA B O 1
ATOM 9733 N N . ASN B 1 372 ? 4.86 -26.254 -19.318 1 91.52 372 ASN B N 1
ATOM 9734 C CA . ASN B 1 372 ? 5.127 -27.338 -18.379 1 91.52 372 ASN B CA 1
ATOM 9735 C C . ASN B 1 372 ? 3.862 -27.761 -17.638 1 91.52 372 ASN B C 1
ATOM 9737 O O . ASN B 1 372 ? 2.994 -26.932 -17.358 1 91.52 372 ASN B O 1
ATOM 9741 N N . PRO B 1 373 ? 3.779 -28.984 -17.289 1 85.21 373 PRO B N 1
ATOM 9742 C CA . PRO B 1 373 ? 2.575 -29.459 -16.603 1 85.21 373 PRO B CA 1
ATOM 9743 C C . PRO B 1 373 ? 2.311 -28.718 -15.294 1 85.21 373 PRO B C 1
ATOM 9745 O O . PRO B 1 373 ? 3.253 -28.3 -14.616 1 85.21 373 PRO B O 1
ATOM 9748 N N . PRO B 1 374 ? 0.993 -28.625 -14.998 1 79.51 374 PRO B N 1
ATOM 9749 C CA . PRO B 1 374 ? 0.652 -27.888 -13.779 1 79.51 374 PRO B CA 1
ATOM 9750 C C . PRO B 1 374 ? 1.015 -28.651 -12.507 1 79.51 374 PRO B C 1
ATOM 9752 O O . PRO B 1 374 ? 0.975 -29.884 -12.49 1 79.51 374 PRO B O 1
ATOM 9755 N N . SER B 1 375 ? 1.401 -27.925 -11.556 1 68.65 375 SER B N 1
ATOM 9756 C CA . SER B 1 375 ? 1.687 -28.525 -10.256 1 68.65 375 SER B CA 1
ATOM 9757 C C . SER B 1 375 ? 0.407 -28.758 -9.462 1 68.65 375 SER B C 1
ATOM 9759 O O . SER B 1 375 ? 0.384 -29.572 -8.536 1 68.65 375 SER B O 1
ATOM 9761 N N . GLY B 1 376 ? -0.674 -28.062 -9.879 1 66.78 376 GLY B N 1
ATOM 9762 C CA . GLY B 1 376 ? -1.927 -28.209 -9.157 1 66.78 376 GLY B CA 1
ATOM 9763 C C . GLY B 1 376 ? -3.035 -28.812 -10.001 1 66.78 376 GLY B C 1
ATOM 9764 O O . GLY B 1 376 ? -2.9 -28.928 -11.221 1 66.78 376 GLY B O 1
ATOM 9765 N N . GLN B 1 377 ? -4.051 -29.491 -9.44 1 66.12 377 GLN B N 1
ATOM 9766 C CA . GLN B 1 377 ? -5.12 -30.18 -10.156 1 66.12 377 GLN B CA 1
ATOM 9767 C C . GLN B 1 377 ? -6.443 -29.433 -10.021 1 66.12 377 GLN B C 1
ATOM 9769 O O . GLN B 1 377 ? -7.497 -29.955 -10.392 1 66.12 377 GLN B O 1
ATOM 9774 N N . GLY B 1 378 ? -6.457 -28.18 -9.837 1 66.93 378 GLY B N 1
ATOM 9775 C CA . GLY B 1 378 ? -7.726 -27.512 -9.597 1 66.93 378 GLY B CA 1
ATOM 9776 C C . GLY B 1 378 ? -8.529 -27.283 -10.863 1 66.93 378 GLY B C 1
ATOM 9777 O O . GLY B 1 378 ? -7.988 -27.355 -11.969 1 66.93 378 GLY B O 1
ATOM 9778 N N . LYS B 1 379 ? -9.907 -27.259 -10.982 1 72.12 379 LYS B N 1
ATOM 9779 C CA . LYS B 1 379 ? -10.829 -27.011 -12.087 1 72.12 379 LYS B CA 1
ATOM 9780 C C . LYS B 1 379 ? -10.39 -25.801 -12.907 1 72.12 379 LYS B C 1
ATOM 9782 O O . LYS B 1 379 ? -10.521 -25.796 -14.133 1 72.12 379 LYS B O 1
ATOM 9787 N N . ASP B 1 380 ? -9.833 -24.892 -12.197 1 74.28 380 ASP B N 1
ATOM 9788 C CA . ASP B 1 380 ? -9.42 -23.662 -12.864 1 74.28 380 ASP B CA 1
ATOM 9789 C C . ASP B 1 380 ? -8.258 -23.919 -13.822 1 74.28 380 ASP B C 1
ATOM 9791 O O . ASP B 1 380 ? -8.203 -23.341 -14.909 1 74.28 380 ASP B O 1
ATOM 9795 N N . VAL B 1 381 ? -7.43 -24.829 -13.469 1 78.02 381 VAL B N 1
ATOM 9796 C CA . VAL B 1 381 ? -6.265 -25.139 -14.292 1 78.02 381 VAL B CA 1
ATOM 9797 C C . VAL B 1 381 ? -6.703 -25.903 -15.54 1 78.02 381 VAL B C 1
ATOM 9799 O O . VAL B 1 381 ? -6.217 -25.637 -16.641 1 78.02 381 VAL B O 1
ATOM 9802 N N . LYS B 1 382 ? -7.625 -26.768 -15.337 1 82.79 382 LYS B N 1
ATOM 9803 C CA . LYS B 1 382 ? -8.13 -27.551 -16.461 1 82.79 382 LYS B CA 1
ATOM 9804 C C . LYS B 1 382 ? -8.836 -26.659 -17.479 1 82.79 382 LYS B C 1
ATOM 9806 O O . LYS B 1 382 ? -8.655 -26.823 -18.687 1 82.79 382 LYS B O 1
ATOM 9811 N N . LYS B 1 383 ? -9.579 -25.785 -16.957 1 83.28 383 LYS B N 1
ATOM 9812 C CA . LYS B 1 383 ? -10.287 -24.856 -17.833 1 83.28 383 LYS B CA 1
ATOM 9813 C C . LYS B 1 383 ? -9.31 -23.975 -18.606 1 83.28 383 LYS B C 1
ATOM 9815 O O . LYS B 1 383 ? -9.51 -23.713 -19.794 1 83.28 383 LYS B O 1
ATOM 9820 N N . MET B 1 384 ? -8.383 -23.572 -17.941 1 85.38 384 MET B N 1
ATOM 9821 C CA . MET B 1 384 ? -7.379 -22.722 -18.574 1 85.38 384 MET B CA 1
ATOM 9822 C C . MET B 1 384 ? -6.619 -23.489 -19.652 1 85.38 384 MET B C 1
ATOM 9824 O O . MET B 1 384 ? -6.326 -22.944 -20.718 1 85.38 384 MET B O 1
ATOM 9828 N N . GLN B 1 385 ? -6.307 -24.725 -19.367 1 89.58 385 GLN B N 1
ATOM 9829 C CA . GLN B 1 385 ? -5.625 -25.568 -20.344 1 89.58 385 GLN B CA 1
ATOM 9830 C C . GLN B 1 385 ? -6.47 -25.745 -21.603 1 89.58 385 GLN B C 1
ATOM 9832 O O . GLN B 1 385 ? -5.957 -25.647 -22.72 1 89.58 385 GLN B O 1
ATOM 9837 N N . ALA B 1 386 ? -7.677 -25.952 -21.365 1 91.24 386 ALA B N 1
ATOM 9838 C CA . ALA B 1 386 ? -8.598 -26.128 -22.485 1 91.24 386 ALA B CA 1
ATOM 9839 C C . ALA B 1 386 ? -8.709 -24.849 -23.311 1 91.24 386 ALA B C 1
ATOM 9841 O O . ALA B 1 386 ? -8.718 -24.897 -24.543 1 91.24 386 ALA B O 1
ATOM 9842 N N . GLU B 1 387 ? -8.798 -23.81 -22.637 1 90.94 387 GLU B N 1
ATOM 9843 C CA . GLU B 1 387 ? -8.897 -22.522 -23.317 1 90.94 387 GLU B CA 1
ATOM 9844 C C . GLU B 1 387 ? -7.638 -22.227 -24.127 1 90.94 387 GLU B C 1
ATOM 9846 O O . GLU B 1 387 ? -7.716 -21.676 -25.227 1 90.94 387 GLU B O 1
ATOM 9851 N N . THR B 1 388 ? -6.515 -22.519 -23.602 1 93.92 388 THR B N 1
ATOM 9852 C CA . THR B 1 388 ? -5.243 -22.284 -24.277 1 93.92 388 THR B CA 1
ATOM 9853 C C . THR B 1 388 ? -5.143 -23.121 -25.549 1 93.92 388 THR B C 1
ATOM 9855 O O . THR B 1 388 ? -4.765 -22.61 -26.606 1 93.92 388 THR B O 1
ATOM 9858 N N . LYS B 1 389 ? -5.526 -24.337 -25.458 1 95.62 389 LYS B N 1
ATOM 9859 C CA . LYS B 1 389 ? -5.491 -25.234 -26.61 1 95.62 389 LYS B CA 1
ATOM 9860 C C . LYS B 1 389 ? -6.463 -24.776 -27.693 1 95.62 389 LYS B C 1
ATOM 9862 O O . LYS B 1 389 ? -6.131 -24.793 -28.88 1 95.62 389 LYS B O 1
ATOM 9867 N N . ALA B 1 390 ? -7.592 -24.384 -27.229 1 96.15 390 ALA B N 1
ATOM 9868 C CA . ALA B 1 390 ? -8.608 -23.91 -28.166 1 96.15 390 ALA B CA 1
ATOM 9869 C C . ALA B 1 390 ? -8.141 -22.651 -28.89 1 96.15 390 ALA B C 1
ATOM 9871 O O . ALA B 1 390 ? -8.376 -22.494 -30.09 1 96.15 390 ALA B O 1
ATOM 9872 N N . THR B 1 391 ? -7.544 -21.786 -28.176 1 96.15 391 THR B N 1
ATOM 9873 C CA . THR B 1 391 ? -7.052 -20.539 -28.752 1 96.15 391 THR B CA 1
ATOM 9874 C C . THR B 1 391 ? -5.941 -20.811 -29.762 1 96.15 391 THR B C 1
ATOM 9876 O O . THR B 1 391 ? -5.934 -20.239 -30.854 1 96.15 391 THR B O 1
ATOM 9879 N N . ALA B 1 392 ? -5.01 -21.656 -29.402 1 98.11 392 ALA B N 1
ATOM 9880 C CA . ALA B 1 392 ? -3.926 -22.019 -30.312 1 98.11 392 ALA B CA 1
ATOM 9881 C C . ALA B 1 392 ? -4.472 -22.632 -31.598 1 98.11 392 ALA B C 1
ATOM 9883 O O . ALA B 1 392 ? -4.029 -22.285 -32.695 1 98.11 392 ALA B O 1
ATOM 9884 N N . LYS B 1 393 ? -5.415 -23.524 -31.45 1 97.99 393 LYS B N 1
ATOM 9885 C CA . LYS B 1 393 ? -6.026 -24.18 -32.602 1 97.99 393 LYS B CA 1
ATOM 9886 C C . LYS B 1 393 ? -6.708 -23.166 -33.515 1 97.99 393 LYS B C 1
ATOM 9888 O O . LYS B 1 393 ? -6.544 -23.212 -34.736 1 97.99 393 LYS B O 1
ATOM 9893 N N . ARG B 1 394 ? -7.44 -22.309 -32.894 1 97.92 394 ARG B N 1
ATOM 9894 C CA . ARG B 1 394 ? -8.165 -21.299 -33.659 1 97.92 394 ARG B CA 1
ATOM 9895 C C . ARG B 1 394 ? -7.203 -20.409 -34.439 1 97.92 394 ARG B C 1
ATOM 9897 O O . ARG B 1 394 ? -7.443 -20.103 -35.609 1 97.92 394 ARG B O 1
ATOM 9904 N N . ILE B 1 395 ? -6.136 -19.974 -33.875 1 98.5 395 ILE B N 1
ATOM 9905 C CA . ILE B 1 395 ? -5.163 -19.106 -34.528 1 98.5 395 ILE B CA 1
ATOM 9906 C C . ILE B 1 395 ? -4.489 -19.857 -35.674 1 98.5 395 ILE B C 1
ATOM 9908 O O . ILE B 1 395 ? -4.284 -19.3 -36.755 1 98.5 395 ILE B O 1
ATOM 9912 N N . ASN B 1 396 ? -4.136 -21.119 -35.472 1 98.55 396 ASN B N 1
ATOM 9913 C CA . ASN B 1 396 ? -3.505 -21.933 -36.505 1 98.55 396 ASN B CA 1
ATOM 9914 C C . ASN B 1 396 ? -4.444 -22.171 -37.684 1 98.55 396 ASN B C 1
ATOM 9916 O O . ASN B 1 396 ? -4.003 -22.23 -38.832 1 98.55 396 ASN B O 1
ATOM 9920 N N . GLU B 1 397 ? -5.738 -22.319 -37.43 1 98.16 397 GLU B N 1
ATOM 9921 C CA . GLU B 1 397 ? -6.718 -22.486 -38.499 1 98.16 397 GLU B CA 1
ATOM 9922 C C . GLU B 1 397 ? -6.862 -21.208 -39.32 1 98.16 397 GLU B C 1
ATOM 9924 O O . GLU B 1 397 ? -7.01 -21.263 -40.543 1 98.16 397 GLU B O 1
ATOM 9929 N N . THR B 1 398 ? -6.752 -20.12 -38.655 1 98.2 398 THR B N 1
ATOM 9930 C CA . THR B 1 398 ? -6.987 -18.833 -39.3 1 98.2 398 THR B CA 1
ATOM 9931 C C . THR B 1 398 ? -5.754 -18.385 -40.078 1 98.2 398 THR B C 1
ATOM 9933 O O . THR B 1 398 ? -5.87 -17.861 -41.188 1 98.2 398 THR B O 1
ATOM 9936 N N . PHE B 1 399 ? -4.55 -18.619 -39.515 1 98.31 399 PHE B N 1
ATOM 9937 C CA . PHE B 1 399 ? -3.367 -17.986 -40.087 1 98.31 399 PHE B CA 1
ATOM 9938 C C . PHE B 1 399 ? -2.381 -19.035 -40.587 1 98.31 399 PHE B C 1
ATOM 9940 O O . PHE B 1 399 ? -1.369 -18.699 -41.207 1 98.31 399 PHE B O 1
ATOM 9947 N N . GLY B 1 400 ? -2.605 -20.302 -40.342 1 97.37 400 GLY B N 1
ATOM 9948 C CA . GLY B 1 400 ? -1.713 -21.369 -40.768 1 97.37 400 GLY B CA 1
ATOM 9949 C C . GLY B 1 400 ? -1.715 -21.586 -42.269 1 97.37 400 GLY B C 1
ATOM 9950 O O . GLY B 1 400 ? -2.639 -21.155 -42.962 1 97.37 400 GLY B O 1
ATOM 9951 N N . LYS B 1 401 ? -0.593 -22.219 -42.684 1 94.94 401 LYS B N 1
ATOM 9952 C CA . LYS B 1 401 ? -0.395 -22.69 -44.052 1 94.94 401 LYS B CA 1
ATOM 9953 C C . LYS B 1 401 ? 0.214 -24.089 -44.069 1 94.94 401 LYS B C 1
ATOM 9955 O O . LYS B 1 401 ? 0.665 -24.588 -43.036 1 94.94 401 LYS B O 1
ATOM 9960 N N . PRO B 1 402 ? 0.094 -24.69 -45.261 1 93.12 402 PRO B N 1
ATOM 9961 C CA . PRO B 1 402 ? 0.761 -25.994 -45.303 1 93.12 402 PRO B CA 1
ATOM 9962 C C . PRO B 1 402 ? 2.225 -25.922 -44.875 1 93.12 402 PRO B C 1
ATOM 9964 O O . PRO B 1 402 ? 3.004 -25.159 -45.452 1 93.12 402 PRO B O 1
ATOM 9967 N N . GLY B 1 403 ? 2.48 -26.55 -43.871 1 93.05 403 GLY B N 1
ATOM 9968 C CA . GLY B 1 403 ? 3.844 -26.595 -43.368 1 93.05 403 GLY B CA 1
ATOM 9969 C C . GLY B 1 403 ? 4.16 -25.47 -42.4 1 93.05 403 GLY B C 1
ATOM 9970 O O . GLY B 1 403 ? 5.314 -25.287 -42.008 1 93.05 403 GLY B O 1
ATOM 9971 N N . TYR B 1 404 ? 3.156 -24.699 -42.151 1 96.65 404 TYR B N 1
ATOM 9972 C CA . TYR B 1 404 ? 3.373 -23.555 -41.273 1 96.65 404 TYR B CA 1
ATOM 9973 C C . TYR B 1 404 ? 2.244 -23.425 -40.258 1 96.65 404 TYR B C 1
ATOM 9975 O O . TYR B 1 404 ? 1.081 -23.254 -40.632 1 96.65 404 TYR B O 1
ATOM 9983 N N . ASP B 1 405 ? 2.569 -23.523 -39.042 1 97.42 405 ASP B N 1
ATOM 9984 C CA . ASP B 1 405 ? 1.699 -23.152 -37.93 1 97.42 405 ASP B CA 1
ATOM 9985 C C . ASP B 1 405 ? 2.273 -21.969 -37.155 1 97.42 405 ASP B C 1
ATOM 9987 O O . ASP B 1 405 ? 3.369 -22.057 -36.598 1 97.42 405 ASP B O 1
ATOM 9991 N N . PRO B 1 406 ? 1.546 -20.924 -37.045 1 98.13 406 PRO B N 1
ATOM 9992 C CA . PRO B 1 406 ? 2.068 -19.758 -36.328 1 98.13 406 PRO B CA 1
ATOM 9993 C C . PRO B 1 406 ? 2.314 -20.039 -34.847 1 98.13 406 PRO B C 1
ATOM 9995 O O . PRO B 1 406 ? 3.15 -19.382 -34.221 1 98.13 406 PRO B O 1
ATOM 9998 N N . ILE B 1 407 ? 1.53 -20.962 -34.243 1 98.68 407 ILE B N 1
ATOM 9999 C CA . ILE B 1 407 ? 1.701 -21.318 -32.839 1 98.68 407 ILE B CA 1
ATOM 10000 C C . ILE B 1 407 ? 2.027 -22.805 -32.718 1 98.68 407 ILE B C 1
ATOM 10002 O O . ILE B 1 407 ? 1.287 -23.651 -33.226 1 98.68 407 ILE B O 1
ATOM 10006 N N . ILE B 1 408 ? 3.067 -23.113 -32.083 1 98.29 408 ILE B N 1
ATOM 10007 C CA . ILE B 1 408 ? 3.414 -24.482 -31.718 1 98.29 408 ILE B CA 1
ATOM 10008 C C . ILE B 1 408 ? 3.369 -24.638 -30.2 1 98.29 408 ILE B C 1
ATOM 10010 O O . ILE B 1 408 ? 4.24 -24.127 -29.491 1 98.29 408 ILE B O 1
ATOM 10014 N N . LEU B 1 409 ? 2.367 -25.304 -29.724 1 97.75 409 LEU B N 1
ATOM 10015 C CA . LEU B 1 409 ? 2.17 -25.514 -28.294 1 97.75 409 LEU B CA 1
ATOM 10016 C C . LEU B 1 409 ? 2.734 -26.863 -27.86 1 97.75 409 LEU B C 1
ATOM 10018 O O . LEU B 1 409 ? 2.27 -27.91 -28.315 1 97.75 409 LEU B O 1
ATOM 10022 N N . ILE B 1 410 ? 3.747 -26.845 -27.029 1 97.27 410 ILE B N 1
ATOM 10023 C CA . ILE B 1 410 ? 4.359 -28.063 -26.508 1 97.27 410 ILE B CA 1
ATOM 10024 C C . ILE B 1 410 ? 3.938 -28.271 -25.055 1 97.27 410 ILE B C 1
ATOM 10026 O O . ILE B 1 410 ? 4.375 -27.538 -24.165 1 97.27 410 ILE B O 1
ATOM 10030 N N . GLU B 1 411 ? 3.218 -29.278 -24.733 1 93.72 411 GLU B N 1
ATOM 10031 C CA . GLU B 1 411 ? 2.699 -29.514 -23.389 1 93.72 411 GLU B CA 1
ATOM 10032 C C . GLU B 1 411 ? 3.399 -30.697 -22.727 1 93.72 411 GLU B C 1
ATOM 10034 O O . GLU B 1 411 ? 3.242 -30.925 -21.526 1 93.72 411 GLU B O 1
ATOM 10039 N N . GLU B 1 412 ? 4.196 -31.379 -23.493 1 91.51 412 GLU B N 1
ATOM 10040 C CA . GLU B 1 412 ? 4.954 -32.494 -22.933 1 91.51 412 GLU B CA 1
ATOM 10041 C C . GLU B 1 412 ? 6.164 -32 -22.146 1 91.51 412 GLU B C 1
ATOM 10043 O O . GLU B 1 412 ? 6.809 -31.025 -22.537 1 91.51 412 GLU B O 1
ATOM 10048 N N . PRO B 1 413 ? 6.403 -32.657 -21.106 1 89.58 413 PRO B N 1
ATOM 10049 C CA . PRO B 1 413 ? 7.592 -32.252 -20.352 1 89.58 413 PRO B CA 1
ATOM 10050 C C . PRO B 1 413 ? 8.881 -32.408 -21.154 1 89.58 413 PRO B C 1
ATOM 10052 O O . PRO B 1 413 ? 9.071 -33.42 -21.834 1 89.58 413 PRO B O 1
ATOM 10055 N N . LEU B 1 414 ? 9.687 -31.466 -21.145 1 93.89 414 LEU B N 1
ATOM 10056 C CA . LEU B 1 414 ? 10.971 -31.485 -21.837 1 93.89 414 LEU B CA 1
ATOM 10057 C C . LEU B 1 414 ? 12.124 -31.567 -20.841 1 93.89 414 LEU B C 1
ATOM 10059 O O . LEU B 1 414 ? 12.042 -31.012 -19.743 1 93.89 414 LEU B O 1
ATOM 10063 N N . ASP B 1 415 ? 13.102 -32.251 -21.307 1 92.3 415 ASP B N 1
ATOM 10064 C CA . ASP B 1 415 ? 14.327 -32.225 -20.513 1 92.3 415 ASP B CA 1
ATOM 10065 C C . ASP B 1 415 ? 14.98 -30.846 -20.556 1 92.3 415 ASP B C 1
ATOM 10067 O O . ASP B 1 415 ? 14.757 -30.076 -21.493 1 92.3 415 ASP B O 1
ATOM 10071 N N . PHE B 1 416 ? 15.759 -30.669 -19.628 1 93.17 416 PHE B N 1
ATOM 10072 C CA . PHE B 1 416 ? 16.355 -29.346 -19.484 1 93.17 416 PHE B CA 1
ATOM 10073 C C . PHE B 1 416 ? 17.213 -29.004 -20.697 1 93.17 416 PHE B C 1
ATOM 10075 O O . PHE B 1 416 ? 17.225 -27.859 -21.152 1 93.17 416 PHE B O 1
ATOM 10082 N N . TYR B 1 417 ? 17.973 -29.977 -21.309 1 95.68 417 TYR B N 1
ATOM 10083 C CA . TYR B 1 417 ? 18.83 -29.69 -22.454 1 95.68 417 TYR B CA 1
ATOM 10084 C C . TYR B 1 417 ? 18.002 -29.279 -23.666 1 95.68 417 TYR B C 1
ATOM 10086 O O . TYR B 1 417 ? 18.452 -28.482 -24.492 1 95.68 417 TYR B O 1
ATOM 10094 N N . GLU B 1 418 ? 16.8 -29.825 -23.768 1 97.24 418 GLU B N 1
ATOM 10095 C CA . GLU B 1 418 ? 15.911 -29.453 -24.865 1 97.24 418 GLU B CA 1
ATOM 10096 C C . GLU B 1 418 ? 15.468 -27.998 -24.748 1 97.24 418 GLU B C 1
ATOM 10098 O O . GLU B 1 418 ? 15.454 -27.266 -25.74 1 97.24 418 GLU B O 1
ATOM 10103 N N . ILE B 1 419 ? 15.106 -27.633 -23.542 1 97.05 419 ILE B N 1
ATOM 10104 C CA . ILE B 1 419 ? 14.675 -26.26 -23.303 1 97.05 419 ILE B CA 1
ATOM 10105 C C . ILE B 1 419 ? 15.818 -25.298 -23.621 1 97.05 419 ILE B C 1
ATOM 10107 O O . ILE B 1 419 ? 15.608 -24.263 -24.257 1 97.05 419 ILE B O 1
ATOM 10111 N N . VAL B 1 420 ? 16.982 -25.644 -23.232 1 97.12 420 VAL B N 1
ATOM 10112 C CA . VAL B 1 420 ? 18.17 -24.829 -23.46 1 97.12 420 VAL B CA 1
ATOM 10113 C C . VAL B 1 420 ? 18.415 -24.681 -24.96 1 97.12 420 VAL B C 1
ATOM 10115 O O . VAL B 1 420 ? 18.83 -23.617 -25.426 1 97.12 420 VAL B O 1
ATOM 10118 N N . ALA B 1 421 ? 18.148 -25.755 -25.7 1 98.16 421 ALA B N 1
ATOM 10119 C CA . ALA B 1 421 ? 18.3 -25.704 -27.152 1 98.16 421 ALA B CA 1
ATOM 10120 C C . ALA B 1 421 ? 17.351 -24.679 -27.767 1 98.16 421 ALA B C 1
ATOM 10122 O O . ALA B 1 421 ? 17.734 -23.934 -28.672 1 98.16 421 ALA B O 1
ATOM 10123 N N . TYR B 1 422 ? 16.161 -24.682 -27.293 1 98.3 422 TYR B N 1
ATOM 10124 C CA . TYR B 1 422 ? 15.207 -23.687 -27.77 1 98.3 422 TYR B CA 1
ATOM 10125 C C . TYR B 1 422 ? 15.676 -22.277 -27.434 1 98.3 422 TYR B C 1
ATOM 10127 O O . TYR B 1 422 ? 15.554 -21.363 -28.253 1 98.3 422 TYR B O 1
ATOM 10135 N N . TYR B 1 423 ? 16.242 -22.106 -26.217 1 98.3 423 TYR B N 1
ATOM 10136 C CA . TYR B 1 423 ? 16.78 -20.808 -25.825 1 98.3 423 TYR B CA 1
ATOM 10137 C C . TYR B 1 423 ? 17.854 -20.345 -26.802 1 98.3 423 TYR B C 1
ATOM 10139 O O . TYR B 1 423 ? 17.871 -19.181 -27.209 1 98.3 423 TYR B O 1
ATOM 10147 N N . ALA B 1 424 ? 18.692 -21.203 -27.191 1 97.31 424 ALA B N 1
ATOM 10148 C CA . ALA B 1 424 ? 19.874 -20.881 -27.986 1 97.31 424 ALA B CA 1
ATOM 10149 C C . ALA B 1 424 ? 19.483 -20.4 -29.38 1 97.31 424 ALA B C 1
ATOM 10151 O O . ALA B 1 424 ? 20.219 -19.636 -30.009 1 97.31 424 ALA B O 1
ATOM 10152 N N . VAL B 1 425 ? 18.312 -20.818 -29.813 1 97.32 425 VAL B N 1
ATOM 10153 C CA . VAL B 1 425 ? 17.945 -20.564 -31.202 1 97.32 425 VAL B CA 1
ATOM 10154 C C . VAL B 1 425 ? 16.954 -19.405 -31.271 1 97.32 425 VAL B C 1
ATOM 10156 O O . VAL B 1 425 ? 16.913 -18.673 -32.263 1 97.32 425 VAL B O 1
ATOM 10159 N N . ALA B 1 426 ? 16.139 -19.158 -30.299 1 98.06 426 ALA B N 1
ATOM 10160 C CA . ALA B 1 426 ? 15.022 -18.217 -30.325 1 98.06 426 ALA B CA 1
ATOM 10161 C C . ALA B 1 426 ? 15.514 -16.786 -30.525 1 98.06 426 ALA B C 1
ATOM 10163 O O . ALA B 1 426 ? 16.484 -16.363 -29.892 1 98.06 426 ALA B O 1
ATOM 10164 N N . GLU B 1 427 ? 14.863 -16.104 -31.364 1 96.88 427 GLU B N 1
ATOM 10165 C CA . GLU B 1 427 ? 15.202 -14.709 -31.632 1 96.88 427 GLU B CA 1
ATOM 10166 C C . GLU B 1 427 ? 14.786 -13.807 -30.474 1 96.88 427 GLU B C 1
ATOM 10168 O O . GLU B 1 427 ? 15.416 -12.777 -30.226 1 96.88 427 GLU B O 1
ATOM 10173 N N . CYS B 1 428 ? 13.718 -14.149 -29.911 1 97.88 428 CYS B N 1
ATOM 10174 C CA . CYS B 1 428 ? 13.164 -13.379 -28.803 1 97.88 428 CYS B CA 1
ATOM 10175 C C . CYS B 1 428 ? 12.432 -14.286 -27.821 1 97.88 428 CYS B C 1
ATOM 10177 O O . CYS B 1 428 ? 11.722 -15.206 -28.231 1 97.88 428 CYS B O 1
ATOM 10179 N N . CYS B 1 429 ? 12.662 -14.079 -26.568 1 98.39 429 CYS B N 1
ATOM 10180 C CA . CYS B 1 429 ? 11.954 -14.8 -25.516 1 98.39 429 CYS B CA 1
ATOM 10181 C C . CYS B 1 429 ? 10.869 -13.93 -24.893 1 98.39 429 CYS B C 1
ATOM 10183 O O . CYS B 1 429 ? 11.122 -12.78 -24.532 1 98.39 429 CYS B O 1
ATOM 10185 N N . LEU B 1 430 ? 9.659 -14.497 -24.795 1 98.52 430 LEU B N 1
ATOM 10186 C CA . LEU B 1 430 ? 8.5 -13.802 -24.246 1 98.52 430 LEU B CA 1
ATOM 10187 C C . LEU B 1 430 ? 8.15 -14.339 -22.862 1 98.52 430 LEU B C 1
ATOM 10189 O O . LEU B 1 430 ? 7.758 -15.5 -22.722 1 98.52 430 LEU B O 1
ATOM 10193 N N . VAL B 1 431 ? 8.32 -13.535 -21.857 1 97.68 431 VAL B N 1
ATOM 10194 C CA . VAL B 1 431 ? 7.891 -13.863 -20.501 1 97.68 431 VAL B CA 1
ATOM 10195 C C . VAL B 1 431 ? 6.83 -12.867 -20.039 1 97.68 431 VAL B C 1
ATOM 10197 O O . VAL B 1 431 ? 7.147 -11.869 -19.388 1 97.68 431 VAL B O 1
ATOM 10200 N N . THR B 1 432 ? 5.582 -13.208 -20.248 1 97.07 432 THR B N 1
ATOM 10201 C CA . THR B 1 432 ? 4.492 -12.254 -20.079 1 97.07 432 THR B CA 1
ATOM 10202 C C . THR B 1 432 ? 3.533 -12.716 -18.986 1 97.07 432 THR B C 1
ATOM 10204 O O . THR B 1 432 ? 2.314 -12.659 -19.158 1 97.07 432 THR B O 1
ATOM 10207 N N . ALA B 1 433 ? 4.128 -13.277 -17.934 1 95.96 433 ALA B N 1
ATOM 10208 C CA . ALA B 1 433 ? 3.305 -13.687 -16.799 1 95.96 433 ALA B CA 1
ATOM 10209 C C . ALA B 1 433 ? 2.568 -12.494 -16.197 1 95.96 433 ALA B C 1
ATOM 10211 O O . ALA B 1 433 ? 3.092 -11.378 -16.178 1 95.96 433 ALA B O 1
ATOM 10212 N N . VAL B 1 434 ? 1.353 -12.741 -15.676 1 93.61 434 VAL B N 1
ATOM 10213 C CA . VAL B 1 434 ? 0.561 -11.671 -15.077 1 93.61 434 VAL B CA 1
ATOM 10214 C C . VAL B 1 434 ? 0.989 -11.461 -13.627 1 93.61 434 VAL B C 1
ATOM 10216 O O . VAL B 1 434 ? 0.8 -10.378 -13.068 1 93.61 434 VAL B O 1
ATOM 10219 N N . ARG B 1 435 ? 1.475 -12.46 -12.999 1 92.06 435 ARG B N 1
ATOM 10220 C CA . ARG B 1 435 ? 2.049 -12.377 -11.66 1 92.06 435 ARG B CA 1
ATOM 10221 C C . ARG B 1 435 ? 3.02 -13.527 -11.409 1 92.06 435 ARG B C 1
ATOM 10223 O O . ARG B 1 435 ? 2.658 -14.696 -11.56 1 92.06 435 ARG B O 1
ATOM 10230 N N . ASP B 1 436 ? 4.195 -13.08 -11.016 1 91.75 436 ASP B N 1
ATOM 10231 C CA . ASP B 1 436 ? 5.196 -14.114 -10.774 1 91.75 436 ASP B CA 1
ATOM 10232 C C . ASP B 1 436 ? 6.289 -13.612 -9.834 1 91.75 436 ASP B C 1
ATOM 10234 O O . ASP B 1 436 ? 6.444 -12.404 -9.642 1 91.75 436 ASP B O 1
ATOM 10238 N N . GLY B 1 437 ? 6.906 -14.603 -9.173 1 90.94 437 GLY B N 1
ATOM 10239 C CA . GLY B 1 437 ? 8.031 -14.241 -8.325 1 90.94 437 GLY B CA 1
ATOM 10240 C C . GLY B 1 437 ? 9.242 -13.772 -9.109 1 90.94 437 GLY B C 1
ATOM 10241 O O . GLY B 1 437 ? 9.157 -12.813 -9.879 1 90.94 437 GLY B O 1
ATOM 10242 N N . MET B 1 438 ? 10.305 -14.404 -9.042 1 88.63 438 MET B N 1
ATOM 10243 C CA . MET B 1 438 ? 11.515 -13.984 -9.742 1 88.63 438 MET B CA 1
ATOM 10244 C C . MET B 1 438 ? 11.477 -14.419 -11.203 1 88.63 438 MET B C 1
ATOM 10246 O O . MET B 1 438 ? 11.802 -13.635 -12.097 1 88.63 438 MET B O 1
ATOM 10250 N N . ASN B 1 439 ? 10.935 -15.565 -11.568 1 92.05 439 ASN B N 1
ATOM 10251 C CA . ASN B 1 439 ? 10.961 -16.145 -12.907 1 92.05 439 ASN B CA 1
ATOM 10252 C C . ASN B 1 439 ? 12.373 -16.154 -13.486 1 92.05 439 ASN B C 1
ATOM 10254 O O . ASN B 1 439 ? 12.892 -15.109 -13.884 1 92.05 439 ASN B O 1
ATOM 10258 N N . LEU B 1 440 ? 13.014 -17.175 -13.64 1 93.61 440 LEU B N 1
ATOM 10259 C CA . LEU B 1 440 ? 14.427 -17.248 -13.994 1 93.61 440 LEU B CA 1
ATOM 10260 C C . LEU B 1 440 ? 14.602 -17.508 -15.486 1 93.61 440 LEU B C 1
ATOM 10262 O O . LEU B 1 440 ? 15.726 -17.513 -15.993 1 93.61 440 LEU B O 1
ATOM 10266 N N . ILE B 1 441 ? 13.576 -17.579 -16.221 1 96.3 441 ILE B N 1
ATOM 10267 C CA . ILE B 1 441 ? 13.594 -17.944 -17.634 1 96.3 441 ILE B CA 1
ATOM 10268 C C . ILE B 1 441 ? 14.405 -16.917 -18.421 1 96.3 441 ILE B C 1
ATOM 10270 O O . ILE B 1 441 ? 15.245 -17.282 -19.247 1 96.3 441 ILE B O 1
ATOM 10274 N N . PRO B 1 442 ? 14.239 -15.633 -18.203 1 96.82 442 PRO B N 1
ATOM 10275 C CA . PRO B 1 442 ? 15.041 -14.658 -18.946 1 96.82 442 PRO B CA 1
ATOM 10276 C C . PRO B 1 442 ? 16.541 -14.828 -18.715 1 96.82 442 PRO B C 1
ATOM 10278 O O . PRO B 1 442 ? 17.337 -14.642 -19.638 1 96.82 442 PRO B O 1
ATOM 10281 N N . TYR B 1 443 ? 16.936 -15.19 -17.508 1 96.17 443 TYR B N 1
ATOM 10282 C CA . TYR B 1 443 ? 18.348 -15.388 -17.2 1 96.17 443 TYR B CA 1
ATOM 10283 C C . TYR B 1 443 ? 18.905 -16.594 -17.947 1 96.17 443 TYR B C 1
ATOM 10285 O O . TYR B 1 443 ? 19.997 -16.53 -18.517 1 96.17 443 TYR B O 1
ATOM 10293 N N . GLU B 1 444 ? 18.151 -17.662 -17.989 1 96.73 444 GLU B N 1
ATOM 10294 C CA . GLU B 1 444 ? 18.556 -18.866 -18.708 1 96.73 444 GLU B CA 1
ATOM 10295 C C . GLU B 1 444 ? 18.679 -18.6 -20.205 1 96.73 444 GLU B C 1
ATOM 10297 O O . GLU B 1 444 ? 19.62 -19.069 -20.849 1 96.73 444 GLU B O 1
ATOM 10302 N N . TYR B 1 445 ? 17.822 -17.863 -20.737 1 97.76 445 TYR B N 1
ATOM 10303 C CA . TYR B 1 445 ? 17.825 -17.503 -22.151 1 97.76 445 TYR B CA 1
ATOM 10304 C C . TYR B 1 445 ? 19.084 -16.723 -22.512 1 97.76 445 TYR B C 1
ATOM 10306 O O . TYR B 1 445 ? 19.754 -17.037 -23.499 1 97.76 445 TYR B O 1
ATOM 10314 N N . ILE B 1 446 ? 19.391 -15.711 -21.696 1 96.98 446 ILE B N 1
ATOM 10315 C CA . ILE B 1 446 ? 20.528 -14.834 -21.949 1 96.98 446 ILE B CA 1
ATOM 10316 C C . ILE B 1 446 ? 21.815 -15.655 -21.985 1 96.98 446 ILE B C 1
ATOM 10318 O O . ILE B 1 446 ? 22.628 -15.508 -22.901 1 96.98 446 ILE B O 1
ATOM 10322 N N . ILE B 1 447 ? 21.969 -16.542 -21.055 1 96.86 447 ILE B N 1
ATOM 10323 C CA . ILE B 1 447 ? 23.189 -17.338 -20.976 1 96.86 447 ILE B CA 1
ATOM 10324 C C . ILE B 1 447 ? 23.233 -18.331 -22.135 1 96.86 447 ILE B C 1
ATOM 10326 O O . ILE B 1 447 ? 24.3 -18.599 -22.691 1 96.86 447 ILE B O 1
ATOM 10330 N N . SER B 1 448 ? 22.103 -18.859 -22.498 1 97.37 448 SER B N 1
ATOM 10331 C CA . SER B 1 448 ? 22.044 -19.81 -23.604 1 97.37 448 SER B CA 1
ATOM 10332 C C . SER B 1 448 ? 22.375 -19.136 -24.931 1 97.37 448 SER B C 1
ATOM 10334 O O . SER B 1 448 ? 22.977 -19.751 -25.813 1 97.37 448 SER B O 1
ATOM 10336 N N . ARG B 1 449 ? 21.968 -17.911 -25.115 1 96.67 449 ARG B N 1
ATOM 10337 C CA . ARG B 1 449 ? 22.25 -17.148 -26.327 1 96.67 449 ARG B CA 1
ATOM 10338 C C . ARG B 1 449 ? 23.729 -16.789 -26.415 1 96.67 449 ARG B C 1
ATOM 10340 O O . ARG B 1 449 ? 24.266 -16.613 -27.511 1 96.67 449 ARG B O 1
ATOM 10347 N N . GLN B 1 450 ? 24.335 -16.612 -25.235 1 94.9 450 GLN B N 1
ATOM 10348 C CA . GLN B 1 450 ? 25.784 -16.44 -25.251 1 94.9 450 GLN B CA 1
ATOM 10349 C C . GLN B 1 450 ? 26.474 -17.648 -25.878 1 94.9 450 GLN B C 1
ATOM 10351 O O . GLN B 1 450 ? 27.436 -17.497 -26.634 1 94.9 450 GLN B O 1
ATOM 10356 N N . GLY B 1 451 ? 25.979 -18.771 -25.479 1 92.72 451 GLY B N 1
ATOM 10357 C CA . GLY B 1 451 ? 26.417 -19.999 -26.123 1 92.72 451 GLY B CA 1
ATOM 10358 C C . GLY B 1 451 ? 27.891 -20.29 -25.911 1 92.72 451 GLY B C 1
ATOM 10359 O O . GLY B 1 451 ? 28.454 -19.946 -24.869 1 92.72 451 GLY B O 1
ATOM 10360 N N . ASN B 1 452 ? 28.394 -21.167 -26.736 1 91.99 452 ASN B N 1
ATOM 10361 C CA . ASN B 1 452 ? 29.805 -21.536 -26.774 1 91.99 452 ASN B CA 1
ATOM 10362 C C . ASN B 1 452 ? 30.278 -21.799 -28.201 1 91.99 452 ASN B C 1
ATOM 10364 O O . ASN B 1 452 ? 29.517 -21.622 -29.154 1 91.99 452 ASN B O 1
ATOM 10368 N N . GLU B 1 453 ? 31.444 -22.223 -28.319 1 90.37 453 GLU B N 1
ATOM 10369 C CA . GLU B 1 453 ? 32.048 -22.352 -29.642 1 90.37 453 GLU B CA 1
ATOM 10370 C C . GLU B 1 453 ? 31.368 -23.452 -30.453 1 90.37 453 GLU B C 1
ATOM 10372 O O . GLU B 1 453 ? 31.145 -23.295 -31.655 1 90.37 453 GLU B O 1
ATOM 10377 N N . THR B 1 454 ? 31.012 -24.476 -29.844 1 91.19 454 THR B N 1
ATOM 10378 C CA . THR B 1 454 ? 30.395 -25.608 -30.526 1 91.19 454 THR B CA 1
ATOM 10379 C C . THR B 1 454 ? 29.025 -25.226 -31.079 1 91.19 454 THR B C 1
ATOM 10381 O O . THR B 1 454 ? 28.702 -25.543 -32.226 1 91.19 454 THR B O 1
ATOM 10384 N N . LEU B 1 455 ? 28.252 -24.605 -30.328 1 93.53 455 LEU B N 1
ATOM 10385 C CA . LEU B 1 455 ? 26.921 -24.188 -30.753 1 93.53 455 LEU B CA 1
ATOM 10386 C C . LEU B 1 455 ? 27.006 -23.098 -31.817 1 93.53 455 LEU B C 1
ATOM 10388 O O . LEU B 1 455 ? 26.163 -23.034 -32.714 1 93.53 455 LEU B O 1
ATOM 10392 N N . ASP B 1 456 ? 28.038 -22.277 -31.719 1 92.41 456 ASP B N 1
ATOM 10393 C CA . ASP B 1 456 ? 28.229 -21.233 -32.722 1 92.41 456 ASP B CA 1
ATOM 10394 C C . ASP B 1 456 ? 28.435 -21.837 -34.11 1 92.41 456 ASP B C 1
ATOM 10396 O O . ASP B 1 456 ? 27.93 -21.309 -35.103 1 92.41 456 ASP B O 1
ATOM 10400 N N . GLU B 1 457 ? 29.116 -22.856 -34.093 1 90.88 457 GLU B N 1
ATOM 10401 C CA . GLU B 1 457 ? 29.356 -23.541 -35.359 1 90.88 457 GLU B CA 1
ATOM 10402 C C . GLU B 1 457 ? 28.059 -24.095 -35.942 1 90.88 457 GLU B C 1
ATOM 10404 O O . GLU B 1 457 ? 27.811 -23.975 -37.144 1 90.88 457 GLU B O 1
ATOM 10409 N N . VAL B 1 458 ? 27.335 -24.629 -35.069 1 91.28 458 VAL B N 1
ATOM 10410 C CA . VAL B 1 458 ? 26.072 -25.219 -35.499 1 91.28 458 VAL B CA 1
ATOM 10411 C C . VAL B 1 458 ? 25.128 -24.122 -35.986 1 91.28 458 VAL B C 1
ATOM 10413 O O . VAL B 1 458 ? 24.369 -24.324 -36.937 1 91.28 458 VAL B O 1
ATOM 10416 N N . LEU B 1 459 ? 25.201 -22.96 -35.408 1 91.61 459 LEU B N 1
ATOM 10417 C CA . LEU B 1 459 ? 24.308 -21.848 -35.716 1 91.61 459 LEU B CA 1
ATOM 10418 C C . LEU B 1 459 ? 24.853 -21.017 -36.872 1 91.61 459 LEU B C 1
ATOM 10420 O O . LEU B 1 459 ? 24.198 -20.078 -37.331 1 91.61 459 LEU B O 1
ATOM 10424 N N . GLY B 1 460 ? 26.103 -21.338 -37.289 1 86.03 460 GLY B N 1
ATOM 10425 C CA . GLY B 1 460 ? 26.72 -20.638 -38.404 1 86.03 460 GLY B CA 1
ATOM 10426 C C . GLY B 1 460 ? 27.188 -19.24 -38.045 1 86.03 460 GLY B C 1
ATOM 10427 O O . GLY B 1 460 ? 27.175 -18.34 -38.888 1 86.03 460 GLY B O 1
ATOM 10428 N N . LEU B 1 461 ? 27.474 -19.131 -36.805 1 87.05 461 LEU B N 1
ATOM 10429 C CA . LEU B 1 461 ? 27.909 -17.811 -36.362 1 87.05 461 LEU B CA 1
ATOM 10430 C C . LEU B 1 461 ? 29.421 -17.665 -36.493 1 87.05 461 LEU B C 1
ATOM 10432 O O . LEU B 1 461 ? 30.165 -18.616 -36.244 1 87.05 461 LEU B O 1
ATOM 10436 N N . VAL B 1 462 ? 29.821 -16.451 -36.951 1 82.66 462 VAL B N 1
ATOM 10437 C CA . VAL B 1 462 ? 31.245 -16.146 -37.031 1 82.66 462 VAL B CA 1
ATOM 10438 C C . VAL B 1 462 ? 31.769 -15.761 -35.649 1 82.66 462 VAL B C 1
ATOM 10440 O O . VAL B 1 462 ? 31.082 -15.078 -34.885 1 82.66 462 VAL B O 1
ATOM 10443 N N . PRO B 1 463 ? 32.89 -16.235 -35.352 1 78.28 463 PRO B N 1
ATOM 10444 C CA . PRO B 1 463 ? 33.449 -15.991 -34.021 1 78.28 463 PRO B CA 1
ATOM 10445 C C . PRO B 1 463 ? 33.515 -14.506 -33.671 1 78.28 463 PRO B C 1
ATOM 10447 O O . PRO B 1 463 ? 33.41 -14.139 -32.498 1 78.28 463 PRO B O 1
ATOM 10450 N N . SER B 1 464 ? 33.619 -13.687 -34.693 1 78.84 464 SER B N 1
ATOM 10451 C CA . SER B 1 464 ? 33.789 -12.26 -34.441 1 78.84 464 SER B CA 1
ATOM 10452 C C . SER B 1 464 ? 32.444 -11.571 -34.237 1 78.84 464 SER B C 1
ATOM 10454 O O . SER B 1 464 ? 32.388 -10.437 -33.756 1 78.84 464 SER B O 1
ATOM 10456 N N . ARG B 1 465 ? 31.438 -12.416 -34.416 1 83.78 465 ARG B N 1
ATOM 10457 C CA . ARG B 1 465 ? 30.132 -11.769 -34.335 1 83.78 465 ARG B CA 1
ATOM 10458 C C . ARG B 1 465 ? 29.687 -11.614 -32.885 1 83.78 465 ARG B C 1
ATOM 10460 O O . ARG B 1 465 ? 29.739 -12.571 -32.108 1 83.78 465 ARG B O 1
ATOM 10467 N N . LYS B 1 466 ? 29.256 -10.41 -32.517 1 90.64 466 LYS B N 1
ATOM 10468 C CA . LYS B 1 466 ? 28.74 -10.142 -31.178 1 90.64 466 LYS B CA 1
ATOM 10469 C C . LYS B 1 466 ? 27.413 -10.86 -30.947 1 90.64 466 LYS B C 1
ATOM 10471 O O . LYS B 1 466 ? 26.595 -10.973 -31.863 1 90.64 466 LYS B O 1
ATOM 10476 N N . LYS B 1 467 ? 27.231 -11.42 -29.828 1 95.01 467 LYS B N 1
ATOM 10477 C CA . LYS B 1 467 ? 26.013 -12.132 -29.451 1 95.01 467 LYS B CA 1
ATOM 10478 C C . LYS B 1 467 ? 24.854 -11.162 -29.237 1 95.01 467 LYS B C 1
ATOM 10480 O O . LYS B 1 467 ? 25.066 -10.003 -28.875 1 95.01 467 LYS B O 1
ATOM 10485 N N . LYS B 1 468 ? 23.707 -11.664 -29.568 1 94.77 468 LYS B N 1
ATOM 10486 C CA . LYS B 1 468 ? 22.525 -10.823 -29.404 1 94.77 468 LYS B CA 1
ATOM 10487 C C . LYS B 1 468 ? 21.382 -11.602 -28.76 1 94.77 468 LYS B C 1
ATOM 10489 O O . LYS B 1 468 ? 21.318 -12.828 -28.871 1 94.77 468 LYS B O 1
ATOM 10494 N N . SER B 1 469 ? 20.563 -10.965 -28.073 1 95.12 469 SER B N 1
ATOM 10495 C CA . SER B 1 469 ? 19.34 -11.509 -27.492 1 95.12 469 SER B CA 1
ATOM 10496 C C . SER B 1 469 ? 18.286 -10.422 -27.307 1 95.12 469 SER B C 1
ATOM 10498 O O . SER B 1 469 ? 18.612 -9.234 -27.271 1 95.12 469 SER B O 1
ATOM 10500 N N . MET B 1 470 ? 17.047 -10.807 -27.354 1 95.82 470 MET B N 1
ATOM 10501 C CA . MET B 1 470 ? 15.942 -9.879 -27.129 1 95.82 470 MET B CA 1
ATOM 10502 C C . MET B 1 470 ? 14.9 -10.489 -26.198 1 95.82 470 MET B C 1
ATOM 10504 O O . MET B 1 470 ? 14.609 -11.684 -26.283 1 95.82 470 MET B O 1
ATOM 10508 N N . LEU B 1 471 ? 14.397 -9.597 -25.291 1 96.7 471 LEU B N 1
ATOM 10509 C CA . LEU B 1 471 ? 13.44 -10.031 -24.278 1 96.7 471 LEU B CA 1
ATOM 10510 C C . LEU B 1 471 ? 12.219 -9.118 -24.257 1 96.7 471 LEU B C 1
ATOM 10512 O O . LEU B 1 471 ? 12.35 -7.896 -24.36 1 96.7 471 LEU B O 1
ATOM 10516 N N . VAL B 1 472 ? 11.044 -9.72 -24.275 1 97.63 472 VAL B N 1
ATOM 10517 C CA . VAL B 1 472 ? 9.812 -9.048 -23.876 1 97.63 472 VAL B CA 1
ATOM 10518 C C . VAL B 1 472 ? 9.357 -9.569 -22.515 1 97.63 472 VAL B C 1
ATOM 10520 O O . VAL B 1 472 ? 9.045 -10.754 -22.369 1 97.63 472 VAL B O 1
ATOM 10523 N N . VAL B 1 473 ? 9.355 -8.689 -21.531 1 96.11 473 VAL B N 1
ATOM 10524 C CA . VAL B 1 473 ? 9.148 -9.15 -20.162 1 96.11 473 VAL B CA 1
ATOM 10525 C C . VAL B 1 473 ? 7.992 -8.381 -19.527 1 96.11 473 VAL B C 1
ATOM 10527 O O . VAL B 1 473 ? 7.844 -7.176 -19.747 1 96.11 473 VAL B O 1
ATOM 10530 N N . SER B 1 474 ? 7.219 -9.126 -18.77 1 96.02 474 SER B N 1
ATOM 10531 C CA . SER B 1 474 ? 6.132 -8.522 -18.007 1 96.02 474 SER B CA 1
ATOM 10532 C C . SER B 1 474 ? 6.667 -7.581 -16.932 1 96.02 474 SER B C 1
ATOM 10534 O O . SER B 1 474 ? 7.671 -7.881 -16.281 1 96.02 474 SER B O 1
ATOM 10536 N N . GLU B 1 475 ? 5.954 -6.498 -16.677 1 91.41 475 GLU B N 1
ATOM 10537 C CA . GLU B 1 475 ? 6.319 -5.572 -15.609 1 91.41 475 GLU B CA 1
ATOM 10538 C C . GLU B 1 475 ? 5.979 -6.149 -14.238 1 91.41 475 GLU B C 1
ATOM 10540 O O . GLU B 1 475 ? 6.369 -5.592 -13.21 1 91.41 475 GLU B O 1
ATOM 10545 N N . PHE B 1 476 ? 5.301 -7.314 -14.167 1 92.16 476 PHE B N 1
ATOM 10546 C CA . PHE B 1 476 ? 4.776 -7.844 -12.914 1 92.16 476 PHE B CA 1
ATOM 10547 C C . PHE B 1 476 ? 5.578 -9.059 -12.462 1 92.16 476 PHE B C 1
ATOM 10549 O O . PHE B 1 476 ? 5.104 -9.854 -11.649 1 92.16 476 PHE B O 1
ATOM 10556 N N . ILE B 1 477 ? 6.8 -9.219 -13.034 1 92.53 477 ILE B N 1
ATOM 10557 C CA . ILE B 1 477 ? 7.648 -10.327 -12.608 1 92.53 477 ILE B CA 1
ATOM 10558 C C . ILE B 1 477 ? 8.883 -9.786 -11.891 1 92.53 477 ILE B C 1
ATOM 10560 O O . ILE B 1 477 ? 9.326 -8.668 -12.162 1 92.53 477 ILE B O 1
ATOM 10564 N N . GLY B 1 478 ? 9.477 -10.543 -11.043 1 88.94 478 GLY B N 1
ATOM 10565 C CA . GLY B 1 478 ? 10.514 -10.098 -10.126 1 88.94 478 GLY B CA 1
ATOM 10566 C C . GLY B 1 478 ? 11.804 -9.714 -10.825 1 88.94 478 GLY B C 1
ATOM 10567 O O . GLY B 1 478 ? 12.534 -8.838 -10.355 1 88.94 478 GLY B O 1
ATOM 10568 N N . CYS B 1 479 ? 12.097 -10.283 -11.97 1 90.23 479 CYS B N 1
ATOM 10569 C CA . CYS B 1 479 ? 13.385 -10.031 -12.606 1 90.23 479 CYS B CA 1
ATOM 10570 C C . CYS B 1 479 ? 13.328 -8.783 -13.479 1 90.23 479 CYS B C 1
ATOM 10572 O O . CYS B 1 479 ? 14.356 -8.325 -13.981 1 90.23 479 CYS B O 1
ATOM 10574 N N . SER B 1 480 ? 12.189 -8.209 -13.72 1 88.29 480 SER B N 1
ATOM 10575 C CA . SER B 1 480 ? 11.976 -7.1 -14.644 1 88.29 480 SER B CA 1
ATOM 10576 C C . SER B 1 480 ? 12.888 -5.923 -14.316 1 88.29 480 SER B C 1
ATOM 10578 O O . SER B 1 480 ? 13.525 -5.357 -15.206 1 88.29 480 SER B O 1
ATOM 10580 N N . PRO B 1 481 ? 13.126 -5.621 -13.067 1 81.86 481 PRO B N 1
ATOM 10581 C CA . PRO B 1 481 ? 13.945 -4.451 -12.744 1 81.86 481 PRO B CA 1
ATOM 10582 C C . PRO B 1 481 ? 15.43 -4.675 -13.018 1 81.86 481 PRO B C 1
ATOM 10584 O O . PRO B 1 481 ? 16.192 -3.712 -13.138 1 81.86 481 PRO B O 1
ATOM 10587 N N . SER B 1 482 ? 15.831 -5.933 -13.149 1 82.99 482 SER B N 1
ATOM 10588 C CA . SER B 1 482 ? 17.248 -6.241 -13.308 1 82.99 482 SER B CA 1
ATOM 10589 C C . SER B 1 482 ? 17.644 -6.279 -14.78 1 82.99 482 SER B C 1
ATOM 10591 O O . SER B 1 482 ? 18.825 -6.413 -15.107 1 82.99 482 SER B O 1
ATOM 10593 N N . LEU B 1 483 ? 16.763 -6.206 -15.674 1 87.78 483 LEU B N 1
ATOM 10594 C CA . LEU B 1 483 ? 17.054 -6.421 -17.087 1 87.78 483 LEU B CA 1
ATOM 10595 C C . LEU B 1 483 ? 16.824 -5.144 -17.889 1 87.78 483 LEU B C 1
ATOM 10597 O O . LEU B 1 483 ? 15.812 -5.015 -18.583 1 87.78 483 LEU B O 1
ATOM 10601 N N . SER B 1 484 ? 18.019 -4.442 -17.781 1 80.06 484 SER B N 1
ATOM 10602 C CA . SER B 1 484 ? 18.004 -3.183 -18.518 1 80.06 484 SER B CA 1
ATOM 10603 C C . SER B 1 484 ? 18.009 -3.424 -20.024 1 80.06 484 SER B C 1
ATOM 10605 O O . SER B 1 484 ? 18.665 -4.348 -20.508 1 80.06 484 SER B O 1
ATOM 10607 N N . GLY B 1 485 ? 17.01 -3.196 -20.83 1 82.5 485 GLY B N 1
ATOM 10608 C CA . GLY B 1 485 ? 16.96 -3.346 -22.276 1 82.5 485 GLY B CA 1
ATOM 10609 C C . GLY B 1 485 ? 15.815 -4.224 -22.745 1 82.5 485 GLY B C 1
ATOM 10610 O O . GLY B 1 485 ? 15.535 -4.299 -23.943 1 82.5 485 GLY B O 1
ATOM 10611 N N . ALA B 1 486 ? 15.385 -4.955 -21.766 1 91.58 486 ALA B N 1
ATOM 10612 C CA . ALA B 1 486 ? 14.199 -5.722 -22.139 1 91.58 486 ALA B CA 1
ATOM 10613 C C . ALA B 1 486 ? 13.011 -4.802 -22.402 1 91.58 486 ALA B C 1
ATOM 10615 O O . ALA B 1 486 ? 12.944 -3.695 -21.864 1 91.58 486 ALA B O 1
ATOM 10616 N N . ILE B 1 487 ? 12.173 -5.22 -23.296 1 93.83 487 ILE B N 1
ATOM 10617 C CA . ILE B 1 487 ? 10.936 -4.479 -23.516 1 93.83 487 ILE B CA 1
ATOM 10618 C C . ILE B 1 487 ? 9.899 -4.884 -22.471 1 93.83 487 ILE B C 1
ATOM 10620 O O . ILE B 1 487 ? 9.469 -6.039 -22.429 1 93.83 487 ILE B O 1
ATOM 10624 N N . ARG B 1 488 ? 9.57 -3.965 -21.673 1 92.82 488 ARG B N 1
ATOM 10625 C CA . ARG B 1 488 ? 8.619 -4.241 -20.601 1 92.82 488 ARG B CA 1
ATOM 10626 C C . ARG B 1 488 ? 7.188 -3.978 -21.057 1 92.82 488 ARG B C 1
ATOM 10628 O O . ARG B 1 488 ? 6.925 -2.998 -21.758 1 92.82 488 ARG B O 1
ATOM 10635 N N . VAL B 1 489 ? 6.294 -4.888 -20.621 1 95.07 489 VAL B N 1
ATOM 10636 C CA . VAL B 1 489 ? 4.921 -4.752 -21.097 1 95.07 489 VAL B CA 1
ATOM 10637 C C . VAL B 1 489 ? 3.948 -5.113 -19.977 1 95.07 489 VAL B C 1
ATOM 10639 O O . VAL B 1 489 ? 4.303 -5.844 -19.049 1 95.07 489 VAL B O 1
ATOM 10642 N N . ASN B 1 490 ? 2.736 -4.539 -19.986 1 94.67 490 ASN B N 1
ATOM 10643 C CA . ASN B 1 490 ? 1.572 -5.033 -19.259 1 94.67 490 ASN B CA 1
ATOM 10644 C C . ASN B 1 490 ? 0.876 -6.161 -20.016 1 94.67 490 ASN B C 1
ATOM 10646 O O . ASN B 1 490 ? 0.239 -5.924 -21.044 1 94.67 490 ASN B O 1
ATOM 10650 N N . PRO B 1 491 ? 0.959 -7.324 -19.541 1 96.09 491 PRO B N 1
ATOM 10651 C CA . PRO B 1 491 ? 0.445 -8.463 -20.304 1 96.09 491 PRO B CA 1
ATOM 10652 C C . PRO B 1 491 ? -1.059 -8.375 -20.555 1 96.09 491 PRO B C 1
ATOM 10654 O O . PRO B 1 491 ? -1.57 -8.997 -21.49 1 96.09 491 PRO B O 1
ATOM 10657 N N . TRP B 1 492 ? -1.808 -7.679 -19.744 1 94.89 492 TRP B N 1
ATOM 10658 C CA . TRP B 1 492 ? -3.248 -7.533 -19.93 1 94.89 492 TRP B CA 1
ATOM 10659 C C . TRP B 1 492 ? -3.554 -6.635 -21.124 1 94.89 492 TRP B C 1
ATOM 10661 O O . TRP B 1 492 ? -4.689 -6.596 -21.605 1 94.89 492 TRP B O 1
ATOM 10671 N N . ASN B 1 493 ? -2.606 -5.894 -21.556 1 95.64 493 ASN B N 1
ATOM 10672 C CA . ASN B 1 493 ? -2.724 -5.089 -22.768 1 95.64 493 ASN B CA 1
ATOM 10673 C C . ASN B 1 493 ? -2.206 -5.839 -23.992 1 95.64 493 ASN B C 1
ATOM 10675 O O . ASN B 1 493 ? -1.072 -5.624 -24.422 1 95.64 493 ASN B O 1
ATOM 10679 N N . VAL B 1 494 ? -3.032 -6.583 -24.567 1 95.9 494 VAL B N 1
ATOM 10680 C CA . VAL B 1 494 ? -2.692 -7.477 -25.669 1 95.9 494 VAL B CA 1
ATOM 10681 C C . VAL B 1 494 ? -2.078 -6.676 -26.815 1 95.9 494 VAL B C 1
ATOM 10683 O O . VAL B 1 494 ? -1.113 -7.118 -27.443 1 95.9 494 VAL B O 1
ATOM 10686 N N . ASP B 1 495 ? -2.525 -5.518 -27.047 1 95.16 495 ASP B N 1
ATOM 10687 C CA . ASP B 1 495 ? -2.003 -4.669 -28.114 1 95.16 495 ASP B CA 1
ATOM 10688 C C . ASP B 1 495 ? -0.565 -4.245 -27.824 1 95.16 495 ASP B C 1
ATOM 10690 O O . ASP B 1 495 ? 0.282 -4.252 -28.72 1 95.16 495 ASP B O 1
ATOM 10694 N N . ALA B 1 496 ? -0.371 -3.906 -26.62 1 95 496 ALA B N 1
ATOM 10695 C CA . ALA B 1 496 ? 0.972 -3.479 -26.238 1 95 496 ALA B CA 1
ATOM 10696 C C . ALA B 1 496 ? 1.967 -4.631 -26.349 1 95 496 ALA B C 1
ATOM 10698 O O . ALA B 1 496 ? 3.129 -4.424 -26.705 1 95 496 ALA B O 1
ATOM 10699 N N . VAL B 1 497 ? 1.531 -5.824 -26.032 1 97.77 497 VAL B N 1
ATOM 10700 C CA . VAL B 1 497 ? 2.402 -6.989 -26.144 1 97.77 497 VAL B CA 1
ATOM 10701 C C . VAL B 1 497 ? 2.71 -7.265 -27.614 1 97.77 497 VAL B C 1
ATOM 10703 O O . VAL B 1 497 ? 3.85 -7.575 -27.969 1 97.77 497 VAL B O 1
ATOM 10706 N N . ALA B 1 498 ? 1.703 -7.152 -28.449 1 98.27 498 ALA B N 1
ATOM 10707 C CA . ALA B 1 498 ? 1.912 -7.322 -29.884 1 98.27 498 ALA B CA 1
ATOM 10708 C C . ALA B 1 498 ? 2.909 -6.298 -30.418 1 98.27 498 ALA B C 1
ATOM 10710 O O . ALA B 1 498 ? 3.8 -6.638 -31.2 1 98.27 498 ALA B O 1
ATOM 10711 N N . ASP B 1 499 ? 2.763 -5.082 -29.988 1 97.47 499 ASP B N 1
ATOM 10712 C CA . ASP B 1 499 ? 3.687 -4.026 -30.39 1 97.47 499 ASP B CA 1
ATOM 10713 C C . ASP B 1 499 ? 5.11 -4.337 -29.931 1 97.47 499 ASP B C 1
ATOM 10715 O O . ASP B 1 499 ? 6.073 -4.071 -30.652 1 97.47 499 ASP B O 1
ATOM 10719 N N . ALA B 1 500 ? 5.195 -4.822 -28.778 1 97.39 500 ALA B N 1
ATOM 10720 C CA . ALA B 1 500 ? 6.505 -5.178 -28.237 1 97.39 500 ALA B CA 1
ATOM 10721 C C . ALA B 1 500 ? 7.15 -6.294 -29.054 1 97.39 500 ALA B C 1
ATOM 10723 O O . ALA B 1 500 ? 8.359 -6.277 -29.294 1 97.39 500 ALA B O 1
ATOM 10724 N N . MET B 1 501 ? 6.359 -7.279 -29.436 1 98.34 501 MET B N 1
ATOM 10725 C CA . MET B 1 501 ? 6.854 -8.352 -30.293 1 98.34 501 MET B CA 1
ATOM 10726 C C . MET B 1 501 ? 7.371 -7.798 -31.616 1 98.34 501 MET B C 1
ATOM 10728 O O . MET B 1 501 ? 8.442 -8.192 -32.083 1 98.34 501 MET B O 1
ATOM 10732 N N . GLU B 1 502 ? 6.628 -6.933 -32.164 1 97.99 502 GLU B N 1
ATOM 10733 C CA . GLU B 1 502 ? 7.054 -6.301 -33.408 1 97.99 502 GLU B CA 1
ATOM 10734 C C . GLU B 1 502 ? 8.37 -5.551 -33.224 1 97.99 502 GLU B C 1
ATOM 10736 O O . GLU B 1 502 ? 9.283 -5.677 -34.043 1 97.99 502 GLU B O 1
ATOM 10741 N N . THR B 1 503 ? 8.408 -4.777 -32.138 1 96.86 503 THR B N 1
ATOM 10742 C CA . THR B 1 503 ? 9.616 -4.015 -31.843 1 96.86 503 THR B CA 1
ATOM 10743 C 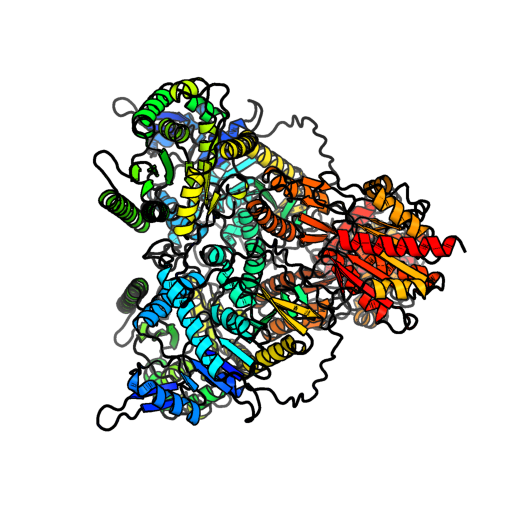C . THR B 1 503 ? 10.82 -4.942 -31.704 1 96.86 503 THR B C 1
ATOM 10745 O O . THR B 1 503 ? 11.905 -4.639 -32.205 1 96.86 503 THR B O 1
ATOM 10748 N N . ALA B 1 504 ? 10.623 -6.054 -31.056 1 97.03 504 ALA B N 1
ATOM 10749 C CA . ALA B 1 504 ? 11.697 -7.022 -30.852 1 97.03 504 ALA B CA 1
ATOM 10750 C C . ALA B 1 504 ? 12.174 -7.6 -32.182 1 97.03 504 ALA B C 1
ATOM 10752 O O . ALA B 1 504 ? 13.369 -7.844 -32.367 1 97.03 504 ALA B O 1
ATOM 10753 N N . LEU B 1 505 ? 11.293 -7.807 -33.119 1 96.83 505 LEU B N 1
ATOM 10754 C CA . LEU B 1 505 ? 11.598 -8.405 -34.414 1 96.83 505 LEU B CA 1
ATOM 10755 C C . LEU B 1 505 ? 12.301 -7.404 -35.324 1 96.83 505 LEU B C 1
ATOM 10757 O O . LEU B 1 505 ? 13.15 -7.784 -36.134 1 96.83 505 LEU B O 1
ATOM 10761 N N . GLU B 1 506 ? 12.012 -6.161 -35.087 1 95.7 506 GLU B N 1
ATOM 10762 C CA . GLU B 1 506 ? 12.486 -5.142 -36.019 1 95.7 506 GLU B CA 1
ATOM 10763 C C . GLU B 1 506 ? 13.703 -4.408 -35.461 1 95.7 506 GLU B C 1
ATOM 10765 O O . GLU B 1 506 ? 14.404 -3.71 -36.196 1 95.7 506 GLU B O 1
ATOM 10770 N N . MET B 1 507 ? 13.925 -4.595 -34.236 1 94.37 507 MET B N 1
ATOM 10771 C CA . MET B 1 507 ? 15.044 -3.91 -33.595 1 94.37 507 MET B CA 1
ATOM 10772 C C . MET B 1 507 ? 16.359 -4.25 -34.288 1 94.37 507 MET B C 1
ATOM 10774 O O . MET B 1 507 ? 16.583 -5.398 -34.674 1 94.37 507 MET B O 1
ATOM 10778 N N . ALA B 1 508 ? 17.213 -3.264 -34.393 1 93.99 508 ALA B N 1
ATOM 10779 C CA . ALA B 1 508 ? 18.509 -3.451 -35.042 1 93.99 508 ALA B CA 1
ATOM 10780 C C . ALA B 1 508 ? 19.4 -4.384 -34.228 1 93.99 508 ALA B C 1
ATOM 10782 O O . ALA B 1 508 ? 19.37 -4.362 -32.995 1 93.99 508 ALA B O 1
ATOM 10783 N N . ASP B 1 509 ? 20.276 -5.141 -34.887 1 93.53 509 ASP B N 1
ATOM 10784 C CA . ASP B 1 509 ? 21.162 -6.104 -34.238 1 93.53 509 ASP B CA 1
ATOM 10785 C C . ASP B 1 509 ? 22.099 -5.41 -33.253 1 93.53 509 ASP B C 1
ATOM 10787 O O . ASP B 1 509 ? 22.421 -5.963 -32.199 1 93.53 509 ASP B O 1
ATOM 10791 N N . SER B 1 510 ? 22.48 -4.21 -33.632 1 92.9 510 SER B N 1
ATOM 10792 C CA . SER B 1 510 ? 23.397 -3.479 -32.763 1 92.9 510 SER B CA 1
ATOM 10793 C C . SER B 1 510 ? 22.769 -3.208 -31.4 1 92.9 510 SER B C 1
ATOM 10795 O O . SER B 1 510 ? 23.438 -3.316 -30.37 1 92.9 510 SER B O 1
ATOM 10797 N N . GLU B 1 511 ? 21.509 -2.885 -31.437 1 90.61 511 GLU B N 1
ATOM 10798 C CA . GLU B 1 511 ? 20.8 -2.623 -30.188 1 90.61 511 GLU B CA 1
ATOM 10799 C C . GLU B 1 511 ? 20.596 -3.907 -29.39 1 90.61 511 GLU B C 1
ATOM 10801 O O . GLU B 1 511 ? 20.699 -3.904 -28.161 1 90.61 511 GLU B O 1
ATOM 10806 N N . LYS B 1 512 ? 20.352 -4.986 -30.1 1 95.16 512 LYS B N 1
ATOM 10807 C CA . LYS B 1 512 ? 20.185 -6.281 -29.446 1 95.16 512 LYS B CA 1
ATOM 10808 C C . LYS B 1 512 ? 21.489 -6.744 -28.802 1 95.16 512 LYS B C 1
ATOM 10810 O O . LYS B 1 512 ? 21.475 -7.37 -27.741 1 95.16 512 LYS B O 1
ATOM 10815 N N . GLN B 1 513 ? 22.572 -6.445 -29.478 1 95 513 GLN B N 1
ATOM 10816 C CA . GLN B 1 513 ? 23.886 -6.83 -28.975 1 95 513 GLN B CA 1
ATOM 10817 C C . GLN B 1 513 ? 24.234 -6.066 -27.701 1 95 513 GLN B C 1
ATOM 10819 O O . GLN B 1 513 ? 24.757 -6.645 -26.747 1 95 513 GLN B O 1
ATOM 10824 N N . LEU B 1 514 ? 23.914 -4.821 -27.711 1 89.27 514 LEU B N 1
ATOM 10825 C CA . LEU B 1 514 ? 24.173 -4 -26.534 1 89.27 514 LEU B CA 1
ATOM 10826 C C . LEU B 1 514 ? 23.356 -4.486 -25.341 1 89.27 514 LEU B C 1
ATOM 10828 O O . LEU B 1 514 ? 23.867 -4.557 -24.221 1 89.27 514 LEU B O 1
ATOM 10832 N N . SER B 1 515 ? 22.137 -4.807 -25.639 1 89.94 515 SER B N 1
ATOM 10833 C CA . SER B 1 515 ? 21.267 -5.324 -24.588 1 89.94 515 SER B CA 1
ATOM 10834 C C . SER B 1 515 ? 21.786 -6.651 -24.043 1 89.94 515 SER B C 1
ATOM 10836 O O . SER B 1 515 ? 21.786 -6.872 -22.831 1 89.94 515 SER B O 1
ATOM 10838 N N . HIS B 1 516 ? 22.221 -7.471 -24.879 1 94.88 516 HIS B N 1
ATOM 10839 C CA . HIS B 1 516 ? 22.725 -8.782 -24.484 1 94.88 516 HIS B CA 1
ATOM 10840 C C . HIS B 1 516 ? 23.949 -8.654 -23.584 1 94.88 516 HIS B C 1
ATOM 10842 O O . HIS B 1 516 ? 24.063 -9.361 -22.58 1 94.88 516 HIS B O 1
ATOM 10848 N N . GLU B 1 517 ? 24.822 -7.834 -23.969 1 92.54 517 GLU B N 1
ATOM 10849 C CA . GLU B 1 517 ? 26.048 -7.656 -23.196 1 92.54 517 GLU B CA 1
ATOM 10850 C C . GLU B 1 517 ? 25.741 -7.211 -21.769 1 92.54 517 GLU B C 1
ATOM 10852 O O . GLU B 1 517 ? 26.33 -7.722 -20.814 1 92.54 517 GLU B O 1
ATOM 10857 N N . LYS B 1 518 ? 24.844 -6.358 -21.695 1 87.2 518 LYS B N 1
ATOM 10858 C CA . LYS B 1 518 ? 24.453 -5.855 -20.381 1 87.2 518 LYS B CA 1
ATOM 10859 C C . LYS B 1 518 ? 23.788 -6.948 -19.55 1 87.2 518 LYS B C 1
ATOM 10861 O O . LYS B 1 518 ? 24.104 -7.117 -18.37 1 87.2 518 LYS B O 1
ATOM 10866 N N . HIS B 1 519 ? 22.893 -7.606 -20.17 1 92.52 519 HIS B N 1
ATOM 10867 C CA . HIS B 1 519 ? 22.178 -8.676 -19.484 1 92.52 519 HIS B CA 1
ATOM 10868 C C . HIS B 1 519 ? 23.131 -9.787 -19.053 1 92.52 519 HIS B C 1
ATOM 10870 O O . HIS B 1 519 ? 23.036 -10.292 -17.932 1 92.52 519 HIS B O 1
ATOM 10876 N N . TYR B 1 520 ? 24.005 -10.084 -19.906 1 94.09 520 TYR B N 1
ATOM 10877 C CA . TYR B 1 520 ? 24.943 -11.165 -19.626 1 94.09 520 TYR B CA 1
ATOM 10878 C C . TYR B 1 520 ? 25.84 -10.817 -18.445 1 94.09 520 TYR B C 1
ATOM 10880 O O . TYR B 1 520 ? 26.096 -11.659 -17.582 1 94.09 520 TYR B O 1
ATOM 10888 N N . ARG B 1 521 ? 26.332 -9.629 -18.422 1 91.03 521 ARG B N 1
ATOM 10889 C CA . ARG B 1 521 ? 27.183 -9.183 -17.323 1 91.03 521 ARG B CA 1
ATOM 10890 C C . ARG B 1 521 ? 26.447 -9.272 -15.991 1 91.03 521 ARG B C 1
ATOM 10892 O O . ARG B 1 521 ? 26.993 -9.776 -15.007 1 91.03 521 ARG B O 1
ATOM 10899 N N . TYR B 1 522 ? 25.271 -8.856 -15.963 1 89.25 522 TYR B N 1
ATOM 10900 C CA . TYR B 1 522 ? 24.496 -8.877 -14.727 1 89.25 522 TYR B CA 1
ATOM 10901 C C . TYR B 1 522 ? 24.234 -10.307 -14.271 1 89.25 522 TYR B C 1
ATOM 10903 O O . TYR B 1 522 ? 24.47 -10.648 -13.109 1 89.25 522 TYR B O 1
ATOM 10911 N N . VAL B 1 523 ? 23.723 -11.133 -15.168 1 93.38 523 VAL B N 1
ATOM 10912 C CA . VAL B 1 523 ? 23.308 -12.488 -14.819 1 93.38 523 VAL B CA 1
ATOM 10913 C C . VAL B 1 523 ? 24.524 -13.306 -14.389 1 93.38 523 VAL B C 1
ATOM 10915 O O . VAL B 1 523 ? 24.437 -14.122 -13.469 1 93.38 523 VAL B O 1
ATOM 10918 N N . SER B 1 524 ? 25.611 -13.03 -14.976 1 93.52 524 SER B N 1
ATOM 10919 C CA . SER B 1 524 ? 26.815 -13.803 -14.688 1 93.52 524 SER B CA 1
ATOM 10920 C C . SER B 1 524 ? 27.416 -13.409 -13.343 1 93.52 524 SER B C 1
ATOM 10922 O O . SER B 1 524 ? 28.07 -14.223 -12.687 1 93.52 524 SER B O 1
ATOM 10924 N N . THR B 1 525 ? 27.15 -12.22 -12.876 1 90.1 525 THR B N 1
ATOM 10925 C CA . THR B 1 525 ? 27.743 -11.753 -11.627 1 90.1 525 THR B CA 1
ATOM 10926 C C . THR B 1 525 ? 26.763 -11.918 -10.469 1 90.1 525 THR B C 1
ATOM 10928 O O . THR B 1 525 ? 27.157 -11.857 -9.302 1 90.1 525 THR B O 1
ATOM 10931 N N . HIS B 1 526 ? 25.551 -12.117 -10.769 1 90.19 526 HIS B N 1
ATOM 10932 C CA . HIS B 1 526 ? 24.534 -12.3 -9.74 1 90.19 526 HIS B CA 1
ATOM 10933 C C . HIS B 1 526 ? 23.891 -13.679 -9.838 1 90.19 526 HIS B C 1
ATOM 10935 O O . HIS B 1 526 ? 22.668 -13.792 -9.947 1 90.19 526 HIS B O 1
ATOM 10941 N N . ASP B 1 527 ? 24.732 -14.635 -9.715 1 92.83 527 ASP B N 1
ATOM 10942 C CA . ASP B 1 527 ? 24.281 -16.017 -9.846 1 92.83 527 ASP B CA 1
ATOM 10943 C C . ASP B 1 527 ? 23.803 -16.568 -8.504 1 92.83 527 ASP B C 1
ATOM 10945 O O . ASP B 1 527 ? 23.698 -15.827 -7.525 1 92.83 527 ASP B O 1
ATOM 10949 N N . VAL B 1 528 ? 23.452 -17.797 -8.473 1 93.88 528 VAL B N 1
ATOM 10950 C CA . VAL B 1 528 ? 22.874 -18.435 -7.295 1 93.88 528 VAL B CA 1
ATOM 10951 C C . VAL B 1 528 ? 23.896 -18.449 -6.16 1 93.88 528 VAL B C 1
ATOM 10953 O O . VAL B 1 528 ? 23.535 -18.317 -4.989 1 93.88 528 VAL B O 1
ATOM 10956 N N . GLY B 1 529 ? 25.157 -18.629 -6.443 1 91.89 529 GLY B N 1
ATOM 10957 C CA . GLY B 1 529 ? 26.204 -18.59 -5.435 1 91.89 529 GLY B CA 1
ATOM 10958 C C . GLY B 1 529 ? 26.314 -17.245 -4.741 1 91.89 529 GLY B C 1
ATOM 10959 O O . GLY B 1 529 ? 26.477 -17.181 -3.521 1 91.89 529 GLY B O 1
ATOM 10960 N N . TYR B 1 530 ? 26.238 -16.231 -5.544 1 91.83 530 TYR B N 1
ATOM 10961 C CA . TYR B 1 530 ? 26.251 -14.881 -4.99 1 91.83 530 TYR B CA 1
ATOM 10962 C C . TYR B 1 530 ? 25.084 -14.674 -4.032 1 91.83 530 TYR B C 1
ATOM 10964 O O . TYR B 1 530 ? 25.259 -14.134 -2.938 1 91.83 530 TYR B O 1
ATOM 10972 N N . TRP B 1 531 ? 23.936 -15.052 -4.428 1 93.86 531 TRP B N 1
ATOM 10973 C CA . TRP B 1 531 ? 22.728 -14.953 -3.615 1 93.86 531 TRP B CA 1
ATOM 10974 C C . TRP B 1 531 ? 22.903 -15.685 -2.289 1 93.86 531 TRP B C 1
ATOM 10976 O O . TRP B 1 531 ? 22.606 -15.135 -1.225 1 93.86 531 TRP B O 1
ATOM 10986 N N . ALA B 1 532 ? 23.38 -16.911 -2.316 1 94.79 532 ALA B N 1
ATOM 10987 C CA . ALA B 1 532 ? 23.53 -17.751 -1.131 1 94.79 532 ALA B CA 1
ATOM 10988 C C . ALA B 1 532 ? 24.556 -17.161 -0.167 1 94.79 532 ALA B C 1
ATOM 10990 O O . ALA B 1 532 ? 24.31 -17.081 1.039 1 94.79 532 ALA B O 1
ATOM 10991 N N . ARG B 1 533 ? 25.656 -16.737 -0.649 1 92.89 533 ARG B N 1
ATOM 10992 C CA . ARG B 1 533 ? 26.711 -16.159 0.178 1 92.89 533 ARG B CA 1
ATOM 10993 C C . ARG B 1 533 ? 26.24 -14.871 0.845 1 92.89 533 ARG B C 1
ATOM 10995 O O . ARG B 1 533 ? 26.5 -14.648 2.029 1 92.89 533 ARG B O 1
ATOM 11002 N N . SER B 1 534 ? 25.593 -14.124 0.034 1 91.11 534 SER B N 1
ATOM 11003 C CA . SER B 1 534 ? 25.112 -12.846 0.549 1 91.11 534 SER B CA 1
ATOM 11004 C C . SER B 1 534 ? 24.111 -13.047 1.682 1 91.11 534 SER B C 1
ATOM 11006 O O . SER B 1 534 ? 24.164 -12.348 2.696 1 91.11 534 SER B O 1
ATOM 11008 N N . PHE B 1 535 ? 23.247 -13.952 1.532 1 94.18 535 PHE B N 1
ATOM 11009 C CA . PHE B 1 535 ? 22.248 -14.223 2.559 1 94.18 535 PHE B CA 1
ATOM 11010 C C . PHE B 1 535 ? 22.908 -14.741 3.832 1 94.18 535 PHE B C 1
ATOM 11012 O O . PHE B 1 535 ? 22.586 -14.288 4.933 1 94.18 535 PHE B O 1
ATOM 11019 N N . LEU B 1 536 ? 23.76 -15.693 3.714 1 93.25 536 LEU B N 1
ATOM 11020 C CA . LEU B 1 536 ? 24.39 -16.312 4.875 1 93.25 536 LEU B CA 1
ATOM 11021 C C . LEU B 1 536 ? 25.251 -15.303 5.628 1 93.25 536 LEU B C 1
ATOM 11023 O O . LEU B 1 536 ? 25.342 -15.354 6.857 1 93.25 536 LEU B O 1
ATOM 11027 N N . GLN B 1 537 ? 25.865 -14.469 4.882 1 91.3 537 GLN B N 1
ATOM 11028 C CA . GLN B 1 537 ? 26.658 -13.421 5.517 1 91.3 537 GLN B CA 1
ATOM 11029 C C . GLN B 1 537 ? 25.789 -12.534 6.403 1 91.3 537 GLN B C 1
ATOM 11031 O O . GLN B 1 537 ? 26.176 -12.199 7.525 1 91.3 537 GLN B O 1
ATOM 11036 N N . ASP B 1 538 ? 24.68 -12.205 5.933 1 91.98 538 ASP B N 1
ATOM 11037 C CA . ASP B 1 538 ? 23.779 -11.355 6.704 1 91.98 538 ASP B CA 1
ATOM 11038 C C . ASP B 1 538 ? 23.183 -12.116 7.886 1 91.98 538 ASP B C 1
ATOM 11040 O O . ASP B 1 538 ? 22.933 -11.534 8.944 1 91.98 538 ASP B O 1
ATOM 11044 N N . LEU B 1 539 ? 22.892 -13.377 7.65 1 94.74 539 LEU B N 1
ATOM 11045 C CA . LEU B 1 539 ? 22.389 -14.187 8.754 1 94.74 539 LEU B CA 1
ATOM 11046 C C . LEU B 1 539 ? 23.415 -14.271 9.878 1 94.74 539 LEU B C 1
ATOM 11048 O O . LEU B 1 539 ? 23.067 -14.138 11.054 1 94.74 539 LEU B O 1
ATOM 11052 N N . GLU B 1 540 ? 24.621 -14.465 9.556 1 92.4 540 GLU B N 1
ATOM 11053 C CA . GLU B 1 540 ? 25.703 -14.515 10.536 1 92.4 540 GLU B CA 1
ATOM 11054 C C . GLU B 1 540 ? 25.832 -13.191 11.283 1 92.4 540 GLU B C 1
ATOM 11056 O O . GLU B 1 540 ? 25.999 -13.176 12.504 1 92.4 540 GLU B O 1
ATOM 11061 N N . ARG B 1 541 ? 25.73 -12.228 10.539 1 88.75 541 ARG B N 1
ATOM 11062 C CA . ARG B 1 541 ? 25.852 -10.898 11.129 1 88.75 541 ARG B CA 1
ATOM 11063 C C . ARG B 1 541 ? 24.714 -10.626 12.106 1 88.75 541 ARG B C 1
ATOM 11065 O O . ARG B 1 541 ? 24.939 -10.105 13.2 1 88.75 541 ARG B O 1
ATOM 11072 N N . THR B 1 542 ? 23.537 -10.967 11.726 1 89.57 542 THR B N 1
ATOM 11073 C CA . THR B 1 542 ? 22.354 -10.716 12.541 1 89.57 542 THR B CA 1
ATOM 11074 C C . THR B 1 542 ? 22.393 -11.542 13.823 1 89.57 542 THR B C 1
ATOM 11076 O O . THR B 1 542 ? 21.92 -11.096 14.87 1 89.57 542 THR B O 1
ATOM 11079 N N . CYS B 1 543 ? 22.981 -12.696 13.75 1 91.49 543 CYS B N 1
ATOM 11080 C CA . CYS B 1 543 ? 22.983 -13.614 14.884 1 91.49 543 CYS B CA 1
ATOM 11081 C C . CYS B 1 543 ? 24.273 -13.489 15.685 1 91.49 543 CYS B C 1
ATOM 11083 O O . CYS B 1 543 ? 24.515 -14.27 16.607 1 91.49 543 CYS B O 1
ATOM 11085 N N . SER B 1 544 ? 25.113 -12.592 15.425 1 86.7 544 SER B N 1
ATOM 11086 C CA . SER B 1 544 ? 26.434 -12.486 16.036 1 86.7 544 SER B CA 1
ATOM 11087 C C . SER B 1 544 ? 26.331 -12.246 17.538 1 86.7 544 SER B C 1
ATOM 11089 O O . SER B 1 544 ? 27.18 -12.706 18.305 1 86.7 544 SER B O 1
ATOM 11091 N N . ASP B 1 545 ? 25.27 -11.635 18.014 1 79.63 545 ASP B N 1
ATOM 11092 C CA . ASP B 1 545 ? 25.174 -11.269 19.423 1 79.63 545 ASP B CA 1
ATOM 11093 C C . ASP B 1 545 ? 24.294 -12.255 20.189 1 79.63 545 ASP B C 1
ATOM 11095 O O . ASP B 1 545 ? 23.981 -12.035 21.36 1 79.63 545 ASP B O 1
ATOM 11099 N N . HIS B 1 546 ? 23.937 -13.325 19.598 1 83.82 546 HIS B N 1
ATOM 11100 C CA . HIS B 1 546 ? 23.013 -14.265 20.222 1 83.82 546 HIS B CA 1
ATOM 11101 C C . HIS B 1 546 ? 23.588 -14.821 21.521 1 83.82 546 HIS B C 1
ATOM 11103 O O . HIS B 1 546 ? 22.857 -15.017 22.494 1 83.82 546 HIS B O 1
ATOM 11109 N N . VAL B 1 547 ? 24.858 -15.032 21.538 1 76.95 547 VAL B N 1
ATOM 11110 C CA . VAL B 1 547 ? 25.5 -15.693 22.669 1 76.95 547 VAL B CA 1
ATOM 11111 C C . VAL B 1 547 ? 25.56 -14.739 23.86 1 76.95 547 VAL B C 1
ATOM 11113 O O . VAL B 1 547 ? 25.587 -15.176 25.013 1 76.95 547 VAL B O 1
ATOM 11116 N N . HIS B 1 548 ? 25.461 -13.527 23.584 1 78.26 548 HIS B N 1
ATOM 11117 C CA . HIS B 1 548 ? 25.638 -12.542 24.646 1 78.26 548 HIS B CA 1
ATOM 11118 C C . HIS B 1 548 ? 24.293 -12.04 25.16 1 78.26 548 HIS B C 1
ATOM 11120 O O . HIS B 1 548 ? 24.241 -11.12 25.98 1 78.26 548 HIS B O 1
ATOM 11126 N N . ARG B 1 549 ? 23.281 -12.685 24.743 1 82.71 549 ARG B N 1
ATOM 11127 C CA . ARG B 1 549 ? 21.958 -12.226 25.156 1 82.71 549 ARG B CA 1
ATOM 11128 C C . ARG B 1 549 ? 21.239 -13.294 25.973 1 82.71 549 ARG B C 1
ATOM 11130 O O . ARG B 1 549 ? 21.611 -14.469 25.934 1 82.71 549 ARG B O 1
ATOM 11137 N N . LYS B 1 550 ? 20.343 -12.847 26.731 1 81.33 550 LYS B N 1
ATOM 11138 C CA . LYS B 1 550 ? 19.429 -13.745 27.431 1 81.33 550 LYS B CA 1
ATOM 11139 C C . LYS B 1 550 ? 18.085 -13.83 26.714 1 81.33 550 LYS B C 1
ATOM 11141 O O . LYS B 1 550 ? 17.555 -12.816 26.254 1 81.33 550 LYS B O 1
ATOM 11146 N N . TRP B 1 551 ? 17.664 -15.096 26.584 1 85.68 551 TRP B N 1
ATOM 11147 C CA . TRP B 1 551 ? 16.448 -15.33 25.811 1 85.68 551 TRP B CA 1
ATOM 11148 C C . TRP B 1 551 ? 15.356 -15.937 26.685 1 85.68 551 TRP B C 1
ATOM 11150 O O . TRP B 1 551 ? 15.634 -16.779 27.542 1 85.68 551 TRP B O 1
ATOM 11160 N N . CYS B 1 552 ? 14.114 -15.375 26.502 1 83.24 552 CYS B N 1
ATOM 11161 C CA . CYS B 1 552 ? 12.96 -15.936 27.194 1 83.24 552 CYS B CA 1
ATOM 11162 C C . CYS B 1 552 ? 11.778 -16.093 26.245 1 83.24 552 CYS B C 1
ATOM 11164 O O . CYS B 1 552 ? 11.534 -15.228 25.402 1 83.24 552 CYS B O 1
ATOM 11166 N N . GLY B 1 553 ? 11.077 -17.25 26.305 1 87.07 553 GLY B N 1
ATOM 11167 C CA . GLY B 1 553 ? 9.887 -17.482 25.501 1 87.07 553 GLY B CA 1
ATOM 11168 C C . GLY B 1 553 ? 8.616 -16.981 26.159 1 87.07 553 GLY B C 1
ATOM 11169 O O . GLY B 1 553 ? 8.448 -17.105 27.374 1 87.07 553 GLY B O 1
ATOM 11170 N N . ILE B 1 554 ? 7.753 -16.288 25.348 1 83.49 554 ILE B N 1
ATOM 11171 C CA . ILE B 1 554 ? 6.463 -15.844 25.863 1 83.49 554 ILE B CA 1
ATOM 11172 C C . ILE B 1 554 ? 5.36 -16.201 24.869 1 83.49 554 ILE B C 1
ATOM 11174 O O . ILE B 1 554 ? 5.602 -16.268 23.662 1 83.49 554 ILE B O 1
ATOM 11178 N N . GLY B 1 555 ? 4.189 -16.444 25.367 1 80.29 555 GLY B N 1
ATOM 11179 C CA . GLY B 1 555 ? 3.039 -16.725 24.522 1 80.29 555 GLY B CA 1
ATOM 11180 C C . GLY B 1 555 ? 2.774 -18.208 24.349 1 80.29 555 GLY B C 1
ATOM 11181 O O . GLY B 1 555 ? 3.603 -19.04 24.723 1 80.29 555 GLY B O 1
ATOM 11182 N N . PHE B 1 556 ? 1.607 -18.49 23.733 1 77.14 556 PHE B N 1
ATOM 11183 C CA . PHE B 1 556 ? 1.177 -19.874 23.576 1 77.14 556 PHE B CA 1
ATOM 11184 C C . PHE B 1 556 ? 0.865 -20.182 22.117 1 77.14 556 PHE B C 1
ATOM 11186 O O . PHE B 1 556 ? 0.46 -19.295 21.362 1 77.14 556 PHE B O 1
ATOM 11193 N N . GLY B 1 557 ? 1.152 -21.389 21.783 1 85.41 557 GLY B N 1
ATOM 11194 C CA . GLY B 1 557 ? 0.782 -21.837 20.45 1 85.41 557 GLY B CA 1
ATOM 11195 C C . GLY B 1 557 ? 1.482 -21.068 19.346 1 85.41 557 GLY B C 1
ATOM 11196 O O . GLY B 1 557 ? 2.707 -20.924 19.363 1 85.41 557 GLY B O 1
ATOM 11197 N N . LEU B 1 558 ? 0.676 -20.564 18.417 1 89.43 558 LEU B N 1
ATOM 11198 C CA . LEU B 1 558 ? 1.244 -19.885 17.258 1 89.43 558 LEU B CA 1
ATOM 11199 C C . LEU B 1 558 ? 1.514 -18.416 17.566 1 89.43 558 LEU B C 1
ATOM 11201 O O . LEU B 1 558 ? 2.109 -17.706 16.752 1 89.43 558 LEU B O 1
ATOM 11205 N N . CYS B 1 559 ? 1.214 -17.997 18.758 1 85.48 559 CYS B N 1
ATOM 11206 C CA . CYS B 1 559 ? 1.494 -16.63 19.185 1 85.48 559 CYS B CA 1
ATOM 11207 C C . CYS B 1 559 ? 2.782 -16.566 19.997 1 85.48 559 CYS B C 1
ATOM 11209 O O . CYS B 1 559 ? 3.108 -15.525 20.57 1 85.48 559 CYS B O 1
ATOM 11211 N N . PHE B 1 560 ? 3.478 -17.683 20.044 1 91.51 560 PHE B N 1
ATOM 11212 C CA . PHE B 1 560 ? 4.749 -17.752 20.756 1 91.51 560 PHE B CA 1
ATOM 11213 C C . PHE B 1 560 ? 5.763 -16.791 20.147 1 91.51 560 PHE B C 1
ATOM 11215 O O . PHE B 1 560 ? 5.823 -16.635 18.925 1 91.51 560 PHE B O 1
ATOM 11222 N N . ARG B 1 561 ? 6.485 -16.128 21.043 1 89.37 561 ARG B N 1
ATOM 11223 C CA . ARG B 1 561 ? 7.577 -15.243 20.648 1 89.37 561 ARG B CA 1
ATOM 11224 C C . ARG B 1 561 ? 8.719 -15.298 21.657 1 89.37 561 ARG B C 1
ATOM 11226 O O . ARG B 1 561 ? 8.562 -15.845 22.751 1 89.37 561 ARG B O 1
ATOM 11233 N N . VAL B 1 562 ? 9.812 -14.836 21.252 1 90.69 562 VAL B N 1
ATOM 11234 C CA . VAL B 1 562 ? 10.967 -14.807 22.143 1 90.69 562 VAL B CA 1
ATOM 11235 C C . VAL B 1 562 ? 11.389 -13.361 22.396 1 90.69 562 VAL B C 1
ATOM 11237 O O . VAL B 1 562 ? 11.337 -12.525 21.49 1 90.69 562 VAL B O 1
ATOM 11240 N N . VAL B 1 563 ? 11.75 -13.126 23.599 1 85.84 563 VAL B N 1
ATOM 11241 C CA . VAL B 1 563 ? 12.239 -11.824 24.04 1 85.84 563 VAL B CA 1
ATOM 11242 C C . VAL B 1 563 ? 13.741 -11.898 24.305 1 85.84 563 VAL B C 1
ATOM 11244 O O . VAL B 1 563 ? 14.232 -12.884 24.86 1 85.84 563 VAL B O 1
ATOM 11247 N N . ALA B 1 564 ? 14.45 -10.975 23.858 1 86.67 564 ALA B N 1
ATOM 11248 C CA . ALA B 1 564 ? 15.889 -10.905 24.099 1 86.67 564 ALA B CA 1
ATOM 11249 C C . ALA B 1 564 ? 16.23 -9.762 25.05 1 86.67 564 ALA B C 1
ATOM 11251 O O . ALA B 1 564 ? 15.732 -8.645 24.893 1 86.67 564 ALA B O 1
ATOM 11252 N N . PHE B 1 565 ? 17.055 -10.092 26.083 1 78.67 565 PHE B N 1
ATOM 11253 C CA . PHE B 1 565 ? 17.504 -9.123 27.075 1 78.67 565 PHE B CA 1
ATOM 11254 C C . PHE B 1 565 ? 19.023 -8.996 27.059 1 78.67 565 PHE B C 1
ATOM 11256 O O . PHE B 1 565 ? 19.722 -9.904 26.605 1 78.67 565 PHE B O 1
ATOM 11263 N N . ASP B 1 566 ? 19.434 -7.813 27.497 1 76.37 566 ASP B N 1
ATOM 11264 C CA . ASP B 1 566 ? 20.86 -7.702 27.791 1 76.37 566 ASP B CA 1
ATOM 11265 C C . ASP B 1 566 ? 21.27 -8.673 28.896 1 76.37 566 ASP B C 1
ATOM 11267 O O . ASP B 1 566 ? 20.529 -8.875 29.86 1 76.37 566 ASP B O 1
ATOM 11271 N N . PRO B 1 567 ? 22.454 -9.307 28.748 1 74.73 567 PRO B N 1
ATOM 11272 C CA . PRO B 1 567 ? 22.905 -10.264 29.76 1 74.73 567 PRO B CA 1
ATOM 11273 C C . PRO B 1 567 ? 23.004 -9.647 31.153 1 74.73 567 PRO B C 1
ATOM 11275 O O . PRO B 1 567 ? 22.86 -10.352 32.156 1 74.73 567 PRO B O 1
ATOM 11278 N N . ASN B 1 568 ? 23.203 -8.432 31.135 1 75.19 568 ASN B N 1
ATOM 11279 C CA . ASN B 1 568 ? 23.39 -7.763 32.418 1 75.19 568 ASN B CA 1
ATOM 11280 C C . ASN B 1 568 ? 22.098 -7.117 32.908 1 75.19 568 ASN B C 1
ATOM 11282 O O . ASN B 1 568 ? 22.098 -6.404 33.913 1 75.19 568 ASN B O 1
ATOM 11286 N N . PHE B 1 569 ? 21.042 -7.472 32.209 1 83.36 569 PHE B N 1
ATOM 11287 C CA . PHE B 1 569 ? 19.751 -6.931 32.616 1 83.36 569 PHE B CA 1
ATOM 11288 C C . PHE B 1 569 ? 19.219 -7.663 33.842 1 83.36 569 PHE B C 1
ATOM 11290 O O . PHE B 1 569 ? 19.038 -8.882 33.814 1 83.36 569 PHE B O 1
ATOM 11297 N N . ARG B 1 570 ? 19.158 -7.065 34.934 1 83.84 570 ARG B N 1
ATOM 11298 C CA . ARG B 1 570 ? 18.771 -7.713 36.183 1 83.84 570 ARG B CA 1
ATOM 11299 C C . ARG B 1 570 ? 17.911 -6.787 37.036 1 83.84 570 ARG B C 1
ATOM 11301 O O . ARG B 1 570 ? 17.782 -5.599 36.736 1 83.84 570 ARG B O 1
ATOM 11308 N N . LYS B 1 571 ? 17.295 -7.374 37.971 1 88.98 571 LYS B N 1
ATOM 11309 C CA . LYS B 1 571 ? 16.526 -6.583 38.928 1 88.98 571 LYS B CA 1
ATOM 11310 C C . LYS B 1 571 ? 17.433 -5.647 39.721 1 88.98 571 LYS B C 1
ATOM 11312 O O . LYS B 1 571 ? 18.517 -6.043 40.155 1 88.98 571 LYS B O 1
ATOM 11317 N N . LEU B 1 572 ? 17.027 -4.525 39.818 1 91.59 572 LEU B N 1
ATOM 11318 C CA . LEU B 1 572 ? 17.807 -3.531 40.548 1 91.59 572 LEU B CA 1
ATOM 11319 C C . LEU B 1 572 ? 17.798 -3.826 42.044 1 91.59 572 LEU B C 1
ATOM 11321 O O . LEU B 1 572 ? 16.732 -3.935 42.654 1 91.59 572 LEU B O 1
ATOM 11325 N N . ALA B 1 573 ? 18.973 -4.057 42.556 1 90.79 573 ALA B N 1
ATOM 11326 C CA . ALA B 1 573 ? 19.095 -4.17 44.007 1 90.79 573 ALA B CA 1
ATOM 11327 C C . ALA B 1 573 ? 19.121 -2.793 44.665 1 90.79 573 ALA B C 1
ATOM 11329 O O . ALA B 1 573 ? 20.1 -2.055 44.537 1 90.79 573 ALA B O 1
ATOM 11330 N N . MET B 1 574 ? 18.131 -2.484 45.384 1 92.09 574 MET B N 1
ATOM 11331 C CA . MET B 1 574 ? 17.992 -1.158 45.98 1 92.09 574 MET B CA 1
ATOM 11332 C C . MET B 1 574 ? 19.167 -0.85 46.902 1 92.09 574 MET B C 1
ATOM 11334 O O . MET B 1 574 ? 19.59 0.302 47.013 1 92.09 574 MET B O 1
ATOM 11338 N N . GLU B 1 575 ? 19.733 -1.863 47.506 1 91.31 575 GLU B N 1
ATOM 11339 C CA . GLU B 1 575 ? 20.866 -1.685 48.41 1 91.31 575 GLU B CA 1
ATOM 11340 C C . GLU B 1 575 ? 22.094 -1.176 47.661 1 91.31 575 GLU B C 1
ATOM 11342 O O . GLU B 1 575 ? 22.856 -0.363 48.187 1 91.31 575 GLU B O 1
ATOM 11347 N N . ASP B 1 576 ? 22.206 -1.668 46.501 1 93.13 576 ASP B N 1
ATOM 11348 C CA . ASP B 1 576 ? 23.336 -1.236 45.684 1 93.13 576 ASP B CA 1
ATOM 11349 C C . ASP B 1 576 ? 23.223 0.245 45.33 1 93.13 576 ASP B C 1
ATOM 11351 O O . ASP B 1 576 ? 24.226 0.96 45.3 1 93.13 576 ASP B O 1
ATOM 11355 N N . VAL B 1 577 ? 22.027 0.646 45.068 1 94.64 577 VAL B N 1
ATOM 11356 C CA . VAL B 1 577 ? 21.794 2.039 44.701 1 94.64 577 VAL B CA 1
ATOM 11357 C C . VAL B 1 577 ? 22.019 2.938 45.914 1 94.64 577 VAL B C 1
ATOM 11359 O O . VAL B 1 577 ? 22.655 3.99 45.806 1 94.64 577 VAL B O 1
ATOM 11362 N N . VAL B 1 578 ? 21.519 2.478 47.052 1 94.03 578 VAL B N 1
ATOM 11363 C CA . VAL B 1 578 ? 21.637 3.26 48.278 1 94.03 578 VAL B CA 1
ATOM 11364 C C . VAL B 1 578 ? 23.107 3.375 48.678 1 94.03 578 VAL B C 1
ATOM 11366 O O . VAL B 1 578 ? 23.558 4.439 49.108 1 94.03 578 VAL B O 1
ATOM 11369 N N . SER B 1 579 ? 23.825 2.291 48.578 1 93.71 579 SER B N 1
ATOM 11370 C CA . SER B 1 579 ? 25.246 2.29 48.912 1 93.71 579 SER B CA 1
ATOM 11371 C C . SER B 1 579 ? 26.025 3.247 48.016 1 93.71 579 SER B C 1
ATOM 11373 O O . SER B 1 579 ? 26.873 4.003 48.495 1 93.71 579 SER B O 1
ATOM 11375 N N . ALA B 1 580 ? 25.755 3.199 46.781 1 93.63 580 ALA B N 1
ATOM 11376 C CA . ALA B 1 580 ? 26.412 4.098 45.836 1 93.63 580 ALA B CA 1
ATOM 11377 C C . ALA B 1 580 ? 26.028 5.551 46.104 1 93.63 580 ALA B C 1
ATOM 11379 O O . ALA B 1 580 ? 26.867 6.45 46.003 1 93.63 580 ALA B O 1
ATOM 11380 N N . TYR B 1 581 ? 24.783 5.758 46.426 1 94.75 581 TYR B N 1
ATOM 11381 C CA . TYR B 1 581 ? 24.245 7.084 46.71 1 94.75 581 TYR B CA 1
ATOM 11382 C C . TYR B 1 581 ? 24.953 7.716 47.903 1 94.75 581 TYR B C 1
ATOM 11384 O O . TYR B 1 581 ? 25.258 8.91 47.891 1 94.75 581 TYR B O 1
ATOM 11392 N N . LYS B 1 582 ? 25.334 6.931 48.864 1 92.22 582 LYS B N 1
ATOM 11393 C CA . LYS B 1 582 ? 25.98 7.421 50.078 1 92.22 582 LYS B CA 1
ATOM 11394 C C . LYS B 1 582 ? 27.437 7.791 49.815 1 92.22 582 LYS B C 1
ATOM 11396 O O . LYS B 1 582 ? 27.967 8.72 50.428 1 92.22 582 LYS B O 1
ATOM 11401 N N . ARG B 1 583 ? 28.041 7.165 48.898 1 90.55 583 ARG B N 1
ATOM 11402 C CA . ARG B 1 583 ? 29.474 7.326 48.673 1 90.55 583 ARG B CA 1
ATOM 11403 C C . ARG B 1 583 ? 29.747 8.418 47.645 1 90.55 583 ARG B C 1
ATOM 11405 O O . ARG B 1 583 ? 30.883 8.875 47.504 1 90.55 583 ARG B O 1
ATOM 11412 N N . THR B 1 584 ? 28.795 8.803 46.944 1 90.84 584 THR B N 1
ATOM 11413 C CA . THR B 1 584 ? 28.999 9.741 45.845 1 90.84 584 THR B CA 1
ATOM 11414 C C . THR B 1 584 ? 28.578 11.15 46.252 1 90.84 584 THR B C 1
ATOM 11416 O O . THR B 1 584 ? 27.837 11.327 47.221 1 90.84 584 THR B O 1
ATOM 11419 N N . THR B 1 585 ? 29.113 12.188 45.514 1 89.33 585 THR B N 1
ATOM 11420 C CA . THR B 1 585 ? 28.893 13.568 45.934 1 89.33 585 THR B CA 1
ATOM 11421 C C . THR B 1 585 ? 28.28 14.387 44.802 1 89.33 585 THR B C 1
ATOM 11423 O O . THR B 1 585 ? 27.82 15.51 45.019 1 89.33 585 THR B O 1
ATOM 11426 N N . THR B 1 586 ? 28.347 14.069 43.59 1 91.58 586 THR B N 1
ATOM 11427 C CA . THR B 1 586 ? 27.693 14.715 42.457 1 91.58 586 THR B CA 1
ATOM 11428 C C . THR B 1 586 ? 26.73 13.753 41.767 1 91.58 586 THR B C 1
ATOM 11430 O O . THR B 1 586 ? 27.128 13.006 40.871 1 91.58 586 THR B O 1
ATOM 11433 N N . ARG B 1 587 ? 25.517 13.902 42.174 1 93.49 587 ARG B N 1
ATOM 11434 C CA . ARG B 1 587 ? 24.54 12.886 41.796 1 93.49 587 ARG B CA 1
ATOM 11435 C C . ARG B 1 587 ? 23.49 13.461 40.851 1 93.49 587 ARG B C 1
ATOM 11437 O O . ARG B 1 587 ? 22.988 14.566 41.07 1 93.49 587 ARG B O 1
ATOM 11444 N N . VAL B 1 588 ? 23.188 12.747 39.698 1 93.25 588 VAL B N 1
ATOM 11445 C CA . VAL B 1 588 ? 22.124 13.113 38.769 1 93.25 588 VAL B CA 1
ATOM 11446 C C . VAL B 1 588 ? 21.004 12.077 38.832 1 93.25 588 VAL B C 1
ATOM 11448 O O . VAL B 1 588 ? 21.247 10.88 38.663 1 93.25 588 VAL B O 1
ATOM 11451 N N . ILE B 1 589 ? 19.822 12.492 39.146 1 95.1 589 ILE B N 1
ATOM 11452 C CA . ILE B 1 589 ? 18.658 11.619 39.244 1 95.1 589 ILE B CA 1
ATOM 11453 C C . ILE B 1 589 ? 17.607 12.044 38.22 1 95.1 589 ILE B C 1
ATOM 11455 O O . ILE B 1 589 ? 17.029 13.128 38.327 1 95.1 589 ILE B O 1
ATOM 11459 N N . LEU B 1 590 ? 17.37 11.238 37.195 1 95.14 590 LEU B N 1
ATOM 11460 C CA . LEU B 1 590 ? 16.368 11.472 36.16 1 95.14 590 LEU B CA 1
ATOM 11461 C C . LEU B 1 590 ? 15.169 10.548 36.346 1 95.14 590 LEU B C 1
ATOM 11463 O O . LEU B 1 590 ? 15.31 9.324 36.297 1 95.14 590 LEU B O 1
ATOM 11467 N N . LEU B 1 591 ? 14.048 11.086 36.518 1 94.61 591 LEU B N 1
ATOM 11468 C CA . LEU B 1 591 ? 12.844 10.298 36.756 1 94.61 591 LEU B CA 1
ATOM 11469 C C . LEU B 1 591 ? 11.767 10.627 35.729 1 94.61 591 LEU B C 1
ATOM 11471 O O . LEU B 1 591 ? 11.409 11.794 35.55 1 94.61 591 LEU B O 1
ATOM 11475 N N . ASP B 1 592 ? 11.306 9.602 35.026 1 93.76 592 ASP B N 1
ATOM 11476 C CA . ASP B 1 592 ? 10.094 9.779 34.232 1 93.76 592 ASP B CA 1
ATOM 11477 C C . ASP B 1 592 ? 8.869 9.944 35.129 1 93.76 592 ASP B C 1
ATOM 11479 O O . ASP B 1 592 ? 8.782 9.325 36.191 1 93.76 592 ASP B O 1
ATOM 11483 N N . TYR B 1 593 ? 8.047 10.798 34.767 1 92.14 593 TYR B N 1
ATOM 11484 C CA . TYR B 1 593 ? 6.846 10.981 35.575 1 92.14 593 TYR B CA 1
ATOM 11485 C C . TYR B 1 593 ? 5.719 10.078 35.087 1 92.14 593 TYR B C 1
ATOM 11487 O O . TYR B 1 593 ? 5.086 9.38 35.883 1 92.14 593 TYR B O 1
ATOM 11495 N N . ASP B 1 594 ? 5.501 10.083 33.826 1 86.7 594 ASP B N 1
ATOM 11496 C CA . ASP B 1 594 ? 4.356 9.399 33.233 1 86.7 594 ASP B CA 1
ATOM 11497 C C . ASP B 1 594 ? 4.49 7.884 33.368 1 86.7 594 ASP B C 1
ATOM 11499 O O . ASP B 1 594 ? 5.411 7.285 32.808 1 86.7 594 ASP B O 1
ATOM 11503 N N . GLY B 1 595 ? 3.667 7.269 34.134 1 81.9 595 GLY B N 1
ATOM 11504 C CA . GLY B 1 595 ? 3.669 5.824 34.297 1 81.9 595 GLY B CA 1
ATOM 11505 C C . GLY B 1 595 ? 4.707 5.337 35.29 1 81.9 595 GLY B C 1
ATOM 11506 O O . GLY B 1 595 ? 4.751 4.15 35.618 1 81.9 595 GLY B O 1
ATOM 11507 N N . THR B 1 596 ? 5.564 6.206 35.711 1 87.19 596 THR B N 1
ATOM 11508 C CA . THR B 1 596 ? 6.648 5.844 36.618 1 87.19 596 THR B CA 1
ATOM 11509 C C . THR B 1 596 ? 6.367 6.357 38.027 1 87.19 596 THR B C 1
ATOM 11511 O O . THR B 1 596 ? 6.332 5.578 38.982 1 87.19 596 THR B O 1
ATOM 11514 N N . LEU B 1 597 ? 6.167 7.62 38.112 1 85.06 597 LEU B N 1
ATOM 11515 C CA . LEU B 1 597 ? 5.881 8.225 39.408 1 85.06 597 LEU B CA 1
ATOM 11516 C C . LEU B 1 597 ? 4.404 8.588 39.524 1 85.06 597 LEU B C 1
ATOM 11518 O O . LEU B 1 597 ? 3.916 8.88 40.618 1 85.06 597 LEU B O 1
ATOM 11522 N N . MET B 1 598 ? 3.761 8.54 38.373 1 81.56 598 MET B N 1
ATOM 11523 C CA . MET B 1 598 ? 2.359 8.935 38.28 1 81.56 598 MET B CA 1
ATOM 11524 C C . MET B 1 598 ? 1.463 7.939 39.01 1 81.56 598 MET B C 1
ATOM 11526 O O . MET B 1 598 ? 1.691 6.73 38.944 1 81.56 598 MET B O 1
ATOM 11530 N N . PRO B 1 599 ? 0.528 8.5 39.835 1 72.01 599 PRO B N 1
ATOM 11531 C CA . PRO B 1 599 ? -0.411 7.58 40.481 1 72.01 599 PRO B CA 1
ATOM 11532 C C . PRO B 1 599 ? -1.161 6.704 39.481 1 72.01 599 PRO B C 1
ATOM 11534 O O . PRO B 1 599 ? -1.567 7.182 38.418 1 72.01 599 PRO B O 1
ATOM 11537 N N . GLN B 1 600 ? -1.074 5.481 39.707 1 63.79 600 GLN B N 1
ATOM 11538 C CA . GLN B 1 600 ? -1.702 4.531 38.795 1 63.79 600 GLN B CA 1
ATOM 11539 C C . GLN B 1 600 ? -3.207 4.452 39.034 1 63.79 600 GLN B C 1
ATOM 11541 O O . GLN B 1 600 ? -3.676 4.675 40.153 1 63.79 600 GLN B O 1
ATOM 11546 N N . ALA B 1 601 ? -4.087 4.119 38.204 1 56.68 601 ALA B N 1
ATOM 11547 C CA . ALA B 1 601 ? -5.501 3.772 38.314 1 56.68 601 ALA B CA 1
ATOM 11548 C C . ALA B 1 601 ? -6.35 5.011 38.587 1 56.68 601 ALA B C 1
ATOM 11550 O O . ALA B 1 601 ? -7.54 4.9 38.893 1 56.68 601 ALA B O 1
ATOM 11551 N N . CYS B 1 602 ? -5.67 6.286 38.676 1 55.28 602 CYS B N 1
ATOM 11552 C CA . CYS B 1 602 ? -6.489 7.448 39.001 1 55.28 602 CYS B CA 1
ATOM 11553 C C . CYS B 1 602 ? -6.707 8.323 37.773 1 55.28 602 CYS B C 1
ATOM 11555 O O . CYS B 1 602 ? -5.862 8.363 36.876 1 55.28 602 CYS B O 1
ATOM 11557 N N . VAL B 1 603 ? -7.902 8.851 37.668 1 65.05 603 VAL B N 1
ATOM 11558 C CA . VAL B 1 603 ? -8.26 9.824 36.64 1 65.05 603 VAL B CA 1
ATOM 11559 C C . VAL B 1 603 ? -7.373 11.06 36.767 1 65.05 603 VAL B C 1
ATOM 11561 O O . VAL B 1 603 ? -6.935 11.622 35.76 1 65.05 603 VAL B O 1
ATOM 11564 N N . ASP B 1 604 ? -7.093 11.311 38.011 1 73.52 604 ASP B N 1
ATOM 11565 C CA . ASP B 1 604 ? -6.216 12.451 38.26 1 73.52 604 ASP B CA 1
ATOM 11566 C C . ASP B 1 604 ? -4.747 12.043 38.171 1 73.52 604 ASP B C 1
ATOM 11568 O O . ASP B 1 604 ? -4.26 11.272 39 1 73.52 604 ASP B O 1
ATOM 11572 N N . LYS B 1 605 ? -4.093 12.501 37.24 1 82.21 605 LYS B N 1
ATOM 11573 C CA . LYS B 1 605 ? -2.715 12.104 36.968 1 82.21 605 LYS B CA 1
ATOM 11574 C C . LYS B 1 605 ? -1.726 13.059 37.63 1 82.21 605 LYS B C 1
ATOM 11576 O O . LYS B 1 605 ? -0.514 12.938 37.439 1 82.21 605 LYS B O 1
ATOM 11581 N N . SER B 1 606 ? -2.235 14.004 38.533 1 87.33 606 SER B N 1
ATOM 11582 C CA . SER B 1 606 ? -1.361 14.935 39.239 1 87.33 606 SER B CA 1
ATOM 11583 C C . SER B 1 606 ? -0.579 14.231 40.343 1 87.33 606 SER B C 1
ATOM 11585 O O . SER B 1 606 ? -1.01 13.194 40.851 1 87.33 606 SER B O 1
ATOM 11587 N N . PRO B 1 607 ? 0.561 14.76 40.689 1 89.76 607 PRO B N 1
ATOM 11588 C CA . PRO B 1 607 ? 1.393 14.114 41.707 1 89.76 607 PRO B CA 1
ATOM 11589 C C . PRO B 1 607 ? 0.738 14.105 43.087 1 89.76 607 PRO B C 1
ATOM 11591 O O . PRO B 1 607 ? 0.045 15.059 43.451 1 89.76 607 PRO B O 1
ATOM 11594 N N . THR B 1 608 ? 1.003 13.145 43.886 1 86.84 608 THR B N 1
ATOM 11595 C CA . THR B 1 608 ? 0.525 13.055 45.261 1 86.84 608 THR B CA 1
ATOM 11596 C C . THR B 1 608 ? 1.39 13.9 46.192 1 86.84 608 THR B C 1
ATOM 11598 O O . THR B 1 608 ? 2.519 14.256 45.846 1 86.84 608 THR B O 1
ATOM 11601 N N . SER B 1 609 ? 0.851 14.221 47.323 1 88.63 609 SER B N 1
ATOM 11602 C CA . SER B 1 609 ? 1.608 14.972 48.319 1 88.63 609 SER B CA 1
ATOM 11603 C C . SER B 1 609 ? 2.856 14.211 48.754 1 88.63 609 SER B C 1
ATOM 11605 O O . SER B 1 609 ? 3.902 14.815 49.003 1 88.63 609 SER B O 1
ATOM 11607 N N . LYS B 1 610 ? 2.703 12.974 48.755 1 87.69 610 LYS B N 1
ATOM 11608 C CA . LYS B 1 610 ? 3.832 12.132 49.14 1 87.69 610 LYS B CA 1
ATOM 11609 C C . LYS B 1 610 ? 4.958 12.219 48.114 1 87.69 610 LYS B C 1
ATOM 11611 O O . LYS B 1 610 ? 6.133 12.295 48.479 1 87.69 610 LYS B O 1
ATOM 11616 N N . SER B 1 611 ? 4.595 12.187 46.894 1 90.31 611 SER B N 1
ATOM 11617 C CA . SER B 1 611 ? 5.588 12.277 45.829 1 90.31 611 SER B CA 1
ATOM 11618 C C . SER B 1 611 ? 6.306 13.622 45.854 1 90.31 611 SER B C 1
ATOM 11620 O O . SER B 1 611 ? 7.516 13.69 45.625 1 90.31 611 SER B O 1
ATOM 11622 N N . ILE B 1 612 ? 5.543 14.669 46.14 1 93.19 612 ILE B N 1
ATOM 11623 C CA . ILE B 1 612 ? 6.111 16.011 46.197 1 93.19 612 ILE B CA 1
ATOM 11624 C C . ILE B 1 612 ? 7.095 16.106 47.361 1 93.19 612 ILE B C 1
ATOM 11626 O O . ILE B 1 612 ? 8.18 16.676 47.219 1 93.19 612 ILE B O 1
ATOM 11630 N N . GLU B 1 613 ? 6.7 15.492 48.456 1 92.17 613 GLU B N 1
ATOM 11631 C CA . GLU B 1 613 ? 7.556 15.513 49.638 1 92.17 613 GLU B CA 1
ATOM 11632 C C . GLU B 1 613 ? 8.868 14.776 49.383 1 92.17 613 GLU B C 1
ATOM 11634 O O . GLU B 1 613 ? 9.938 15.249 49.772 1 92.17 613 GLU B O 1
ATOM 11639 N N . ILE B 1 614 ? 8.752 13.691 48.799 1 92.45 614 ILE B N 1
ATOM 11640 C CA . ILE B 1 614 ? 9.922 12.87 48.506 1 92.45 614 ILE B CA 1
ATOM 11641 C C . ILE B 1 614 ? 10.851 13.618 47.553 1 92.45 614 ILE B C 1
ATOM 11643 O O . ILE B 1 614 ? 12.067 13.651 47.76 1 92.45 614 ILE B O 1
ATOM 11647 N N . LEU B 1 615 ? 10.318 14.25 46.557 1 94.12 615 LEU B N 1
ATOM 11648 C CA . LEU B 1 615 ? 11.106 14.981 45.571 1 94.12 615 LEU B CA 1
ATOM 11649 C C . LEU B 1 615 ? 11.785 16.19 46.205 1 94.12 615 LEU B C 1
ATOM 11651 O O . LEU B 1 615 ? 12.944 16.486 45.905 1 94.12 615 LEU B O 1
ATOM 11655 N N . ASN B 1 616 ? 11.053 16.823 47.063 1 92.92 616 ASN B N 1
ATOM 11656 C CA . ASN B 1 616 ? 11.631 17.968 47.758 1 92.92 616 ASN B CA 1
ATOM 11657 C C . ASN B 1 616 ? 12.817 17.557 48.626 1 92.92 616 ASN B C 1
ATOM 11659 O O . ASN B 1 616 ? 13.82 18.27 48.693 1 92.92 616 ASN B O 1
ATOM 11663 N N . SER B 1 617 ? 12.595 16.452 49.302 1 93.13 617 SER B N 1
ATOM 11664 C CA . SER B 1 617 ? 13.667 15.942 50.151 1 93.13 617 SER B CA 1
ATOM 11665 C C . SER B 1 617 ? 14.913 15.62 49.334 1 93.13 617 SER B C 1
ATOM 11667 O O . SER B 1 617 ? 16.033 15.91 49.76 1 93.13 617 SER B O 1
ATOM 11669 N N . LEU B 1 618 ? 14.776 15.075 48.222 1 94.19 618 LEU B N 1
ATOM 11670 C CA . LEU B 1 618 ? 15.894 14.74 47.346 1 94.19 618 LEU B CA 1
ATOM 11671 C C . LEU B 1 618 ? 16.572 16.002 46.824 1 94.19 618 LEU B C 1
ATOM 11673 O O . LEU B 1 618 ? 17.798 16.046 46.698 1 94.19 618 LEU B O 1
ATOM 11677 N N . CYS B 1 619 ? 15.766 17.033 46.555 1 93.59 619 CYS B N 1
ATOM 11678 C CA . CYS B 1 619 ? 16.267 18.26 45.947 1 93.59 619 CYS B CA 1
ATOM 11679 C C . CYS B 1 619 ? 17.001 19.116 46.972 1 93.59 619 CYS B C 1
ATOM 11681 O O . CYS B 1 619 ? 17.844 19.939 46.61 1 93.59 619 CYS B O 1
ATOM 11683 N N . LYS B 1 620 ? 16.704 18.918 48.205 1 90.59 620 LYS B N 1
ATOM 11684 C CA . LYS B 1 620 ? 17.337 19.7 49.264 1 90.59 620 LYS B CA 1
ATOM 11685 C C . LYS B 1 620 ? 18.795 19.292 49.452 1 90.59 620 LYS B C 1
ATOM 11687 O O . LYS B 1 620 ? 19.601 20.068 49.969 1 90.59 620 LYS B O 1
ATOM 11692 N N . ASP B 1 621 ? 19.044 18.087 49.084 1 92.34 621 ASP B N 1
ATOM 11693 C CA . ASP B 1 621 ? 20.429 17.629 49.127 1 92.34 621 ASP B CA 1
ATOM 11694 C C . ASP B 1 621 ? 21.269 18.318 48.055 1 92.34 621 ASP B C 1
ATOM 11696 O O . ASP B 1 621 ? 21.023 18.145 46.859 1 92.34 621 ASP B O 1
ATOM 11700 N N . LYS B 1 622 ? 22.263 19.088 48.42 1 88.94 622 LYS B N 1
ATOM 11701 C CA . LYS B 1 622 ? 23.065 19.915 47.523 1 88.94 622 LYS B CA 1
ATOM 11702 C C . LYS B 1 622 ? 23.881 19.053 46.564 1 88.94 622 LYS B C 1
ATOM 11704 O O . LYS B 1 622 ? 24.349 19.538 45.531 1 88.94 622 LYS B O 1
ATOM 11709 N N . HIS B 1 623 ? 24.019 17.809 46.943 1 91.72 623 HIS B N 1
ATOM 11710 C CA . HIS B 1 623 ? 24.798 16.91 46.098 1 91.72 623 HIS B CA 1
ATOM 11711 C C . HIS B 1 623 ? 23.952 16.355 44.957 1 91.72 623 HIS B C 1
ATOM 11713 O O . HIS B 1 623 ? 24.481 15.733 44.033 1 91.72 623 HIS B O 1
ATOM 11719 N N . ASN B 1 624 ? 22.617 16.669 45.018 1 93.28 624 ASN B N 1
ATOM 11720 C CA . ASN B 1 624 ? 21.708 16.058 44.054 1 93.28 624 ASN B CA 1
ATOM 11721 C C . ASN B 1 624 ? 21.257 17.061 42.996 1 93.28 624 ASN B C 1
ATOM 11723 O O . ASN B 1 624 ? 21.005 18.227 43.307 1 93.28 624 ASN B O 1
ATOM 11727 N N . MET B 1 625 ? 21.279 16.637 41.792 1 92.46 625 MET B N 1
ATOM 11728 C CA . MET B 1 625 ? 20.52 17.267 40.716 1 92.46 625 MET B CA 1
ATOM 11729 C C . MET B 1 625 ? 19.376 16.369 40.258 1 92.46 625 MET B C 1
ATOM 11731 O O . MET B 1 625 ? 19.595 15.4 39.529 1 92.46 625 MET B O 1
ATOM 11735 N N . VAL B 1 626 ? 18.164 16.729 40.63 1 94.21 626 VAL B N 1
ATOM 11736 C CA . VAL B 1 626 ? 16.994 15.903 40.351 1 94.21 626 VAL B CA 1
ATOM 11737 C C . VAL B 1 626 ? 16.21 16.495 39.181 1 94.21 626 VAL B C 1
ATOM 11739 O O . VAL B 1 626 ? 15.896 17.687 39.177 1 94.21 626 VAL B O 1
ATOM 11742 N N . PHE B 1 627 ? 15.917 15.696 38.154 1 94.34 627 PHE B N 1
ATOM 11743 C CA . PHE B 1 627 ? 15.167 16.131 36.982 1 94.34 627 PHE B CA 1
ATOM 11744 C C . PHE B 1 627 ? 13.962 15.228 36.746 1 94.34 627 PHE B C 1
ATOM 11746 O O . PHE B 1 627 ? 14.069 14.004 36.841 1 94.34 627 PHE B O 1
ATOM 11753 N N . LEU B 1 628 ? 12.928 15.828 36.53 1 94.8 628 LEU B N 1
ATOM 11754 C CA . LEU B 1 628 ? 11.708 15.135 36.13 1 94.8 628 LEU B CA 1
ATOM 11755 C C . LEU B 1 628 ? 11.469 15.277 34.631 1 94.8 628 LEU B C 1
ATOM 11757 O O . LEU B 1 628 ? 11.458 16.391 34.102 1 94.8 628 LEU B O 1
ATOM 11761 N N . VAL B 1 629 ? 11.317 14.171 33.958 1 94.6 629 VAL B N 1
ATOM 11762 C CA . VAL B 1 629 ? 11.091 14.166 32.516 1 94.6 629 VAL B CA 1
ATOM 11763 C C . VAL B 1 629 ? 9.67 13.694 32.218 1 94.6 629 VAL B C 1
ATOM 11765 O O . VAL B 1 629 ? 9.227 12.668 32.739 1 94.6 629 VAL B O 1
ATOM 11768 N N . SER B 1 630 ? 8.975 14.388 31.463 1 92.51 630 SER B N 1
ATOM 11769 C CA . SER B 1 630 ? 7.583 14.049 31.188 1 92.51 630 SER B CA 1
ATOM 11770 C C . SER B 1 630 ? 7.186 14.453 29.772 1 92.51 630 SER B C 1
ATOM 11772 O O . SER B 1 630 ? 7.858 15.272 29.142 1 92.51 630 SER B O 1
ATOM 11774 N N . SER B 1 631 ? 6.147 13.871 29.259 1 89.6 631 SER B N 1
ATOM 11775 C CA . SER B 1 631 ? 5.579 14.237 27.966 1 89.6 631 SER B CA 1
ATOM 11776 C C . SER B 1 631 ? 4.553 15.356 28.11 1 89.6 631 SER B C 1
ATOM 11778 O O . SER B 1 631 ? 4.103 15.925 27.113 1 89.6 631 SER B O 1
ATOM 11780 N N . ARG B 1 632 ? 4.307 15.802 29.363 1 90.9 632 ARG B N 1
ATOM 11781 C CA . ARG B 1 632 ? 3.28 16.802 29.633 1 90.9 632 ARG B CA 1
ATOM 11782 C C . ARG B 1 632 ? 3.78 18.204 29.302 1 90.9 632 ARG B C 1
ATOM 11784 O O . ARG B 1 632 ? 4.982 18.415 29.127 1 90.9 632 ARG B O 1
ATOM 11791 N N . SER B 1 633 ? 2.862 19.103 29.231 1 91.96 633 SER B N 1
ATOM 11792 C CA . SER B 1 633 ? 3.188 20.479 28.873 1 91.96 633 SER B CA 1
ATOM 11793 C C . SER B 1 633 ? 3.924 21.185 30.006 1 91.96 633 SER B C 1
ATOM 11795 O O . SER B 1 633 ? 3.802 20.797 31.17 1 91.96 633 SER B O 1
ATOM 11797 N N . ARG B 1 634 ? 4.617 22.211 29.707 1 93.46 634 ARG B N 1
ATOM 11798 C CA . ARG B 1 634 ? 5.348 22.991 30.7 1 93.46 634 ARG B CA 1
ATOM 11799 C C . ARG B 1 634 ? 4.395 23.636 31.7 1 93.46 634 ARG B C 1
ATOM 11801 O O . ARG B 1 634 ? 4.688 23.694 32.896 1 93.46 634 ARG B O 1
ATOM 11808 N N . LYS B 1 635 ? 3.217 24.012 31.14 1 92.02 635 LYS B N 1
ATOM 11809 C CA . LYS B 1 635 ? 2.228 24.65 32.005 1 92.02 635 LYS B CA 1
ATOM 11810 C C . LYS B 1 635 ? 1.724 23.681 33.07 1 92.02 635 LYS B C 1
ATOM 11812 O O . LYS B 1 635 ? 1.669 24.024 34.253 1 92.02 635 LYS B O 1
ATOM 11817 N N . THR B 1 636 ? 1.437 22.534 32.689 1 92.74 636 THR B N 1
ATOM 11818 C CA . THR B 1 636 ? 0.917 21.52 33.6 1 92.74 636 THR B CA 1
ATOM 11819 C C . THR B 1 636 ? 1.966 21.137 34.639 1 92.74 636 THR B C 1
ATOM 11821 O O . THR B 1 636 ? 1.666 21.062 35.833 1 92.74 636 THR B O 1
ATOM 11824 N N . LEU B 1 637 ? 3.146 20.945 34.231 1 94.11 637 LEU B N 1
ATOM 11825 C CA . LEU B 1 637 ? 4.207 20.501 35.128 1 94.11 637 LEU B CA 1
ATOM 11826 C C . LEU B 1 637 ? 4.592 21.607 36.105 1 94.11 637 LEU B C 1
ATOM 11828 O O . LEU B 1 637 ? 4.909 21.333 37.265 1 94.11 637 LEU B O 1
ATOM 11832 N N . SER B 1 638 ? 4.588 22.854 35.579 1 93.2 638 SER B N 1
ATOM 11833 C CA . SER B 1 638 ? 4.897 23.984 36.448 1 93.2 638 SER B CA 1
ATOM 11834 C C . SER B 1 638 ? 3.866 24.123 37.563 1 93.2 638 SER B C 1
ATOM 11836 O O . SER B 1 638 ? 4.215 24.439 38.702 1 93.2 638 SER B O 1
ATOM 11838 N N . GLN B 1 639 ? 2.595 23.902 37.149 1 93.16 639 GLN B N 1
ATOM 11839 C CA . GLN B 1 639 ? 1.525 23.995 38.137 1 93.16 639 GLN B CA 1
ATOM 11840 C C . GLN B 1 639 ? 1.584 22.83 39.122 1 93.16 639 GLN B C 1
ATOM 11842 O O . GLN B 1 639 ? 1.462 23.028 40.332 1 93.16 639 GLN B O 1
ATOM 11847 N N . TRP B 1 640 ? 1.819 21.639 38.697 1 93.59 640 TRP B N 1
ATOM 11848 C CA . TRP B 1 640 ? 1.798 20.424 39.505 1 93.59 640 TRP B CA 1
ATOM 11849 C C . TRP B 1 640 ? 2.966 20.401 40.485 1 93.59 640 TRP B C 1
ATOM 11851 O O . TRP B 1 640 ? 2.826 19.932 41.617 1 93.59 640 TRP B O 1
ATOM 11861 N N . PHE B 1 641 ? 4.131 20.921 40.073 1 94.76 641 PHE B N 1
ATOM 11862 C CA . PHE B 1 641 ? 5.336 20.766 40.879 1 94.76 641 PHE B CA 1
ATOM 11863 C C . PHE B 1 641 ? 5.842 22.119 41.363 1 94.76 641 PHE B C 1
ATOM 11865 O O . PHE B 1 641 ? 7.029 22.276 41.656 1 94.76 641 PHE B O 1
ATOM 11872 N N . SER B 1 642 ? 4.967 23.042 41.446 1 92.13 642 SER B N 1
ATOM 11873 C CA . SER B 1 642 ? 5.275 24.382 41.933 1 92.13 642 SER B CA 1
ATOM 11874 C C . SER B 1 642 ? 5.873 24.338 43.334 1 92.13 642 SER B C 1
ATOM 11876 O O . SER B 1 642 ? 6.697 25.182 43.691 1 92.13 642 SER B O 1
ATOM 11878 N N . PRO B 1 643 ? 5.54 23.272 44.153 1 91.91 643 PRO B N 1
ATOM 11879 C CA . PRO B 1 643 ? 6.098 23.219 45.507 1 91.91 643 PRO B CA 1
ATOM 11880 C C . PRO B 1 643 ? 7.552 22.753 45.529 1 91.91 643 PRO B C 1
ATOM 11882 O O . PRO B 1 643 ? 8.216 22.84 46.564 1 91.91 643 PRO B O 1
ATOM 11885 N N . CYS B 1 644 ? 8.054 22.281 44.495 1 92.64 644 CYS B N 1
ATOM 11886 C CA . CYS B 1 644 ? 9.428 21.795 44.434 1 92.64 644 CYS B CA 1
ATOM 11887 C C . CYS B 1 644 ? 10.357 22.857 43.858 1 92.64 644 CYS B C 1
ATOM 11889 O O . CYS B 1 644 ? 10.576 22.905 42.647 1 92.64 644 CYS B O 1
ATOM 11891 N N . GLU B 1 645 ? 11.007 23.568 44.625 1 91.21 645 GLU B N 1
ATOM 11892 C CA . GLU B 1 645 ? 11.751 24.756 44.216 1 91.21 645 GLU B CA 1
ATOM 11893 C C . GLU B 1 645 ? 13.002 24.38 43.428 1 91.21 645 GLU B C 1
ATOM 11895 O O . GLU B 1 645 ? 13.327 25.02 42.426 1 91.21 645 GLU B O 1
ATOM 11900 N N . ASN B 1 646 ? 13.724 23.345 43.821 1 93.4 646 ASN B N 1
ATOM 11901 C CA . ASN B 1 646 ? 15.01 23.02 43.214 1 93.4 646 ASN B CA 1
ATOM 11902 C C . ASN B 1 646 ? 14.887 21.867 42.223 1 93.4 646 ASN B C 1
ATOM 11904 O O . ASN B 1 646 ? 15.895 21.325 41.766 1 93.4 646 ASN B O 1
ATOM 11908 N N . LEU B 1 647 ? 13.681 21.575 41.869 1 95.02 647 LEU B N 1
ATOM 11909 C CA . LEU B 1 647 ? 13.441 20.473 40.944 1 95.02 647 LEU B CA 1
ATOM 11910 C C . LEU B 1 647 ? 13.631 20.924 39.5 1 95.02 647 LEU B C 1
ATOM 11912 O O . LEU B 1 647 ? 13.069 21.94 39.083 1 95.02 647 LEU B O 1
ATOM 11916 N N . GLY B 1 648 ? 14.486 20.248 38.744 1 95.01 648 GLY B N 1
ATOM 11917 C CA . GLY B 1 648 ? 14.533 20.435 37.303 1 95.01 648 GLY B CA 1
ATOM 11918 C C . GLY B 1 648 ? 13.412 19.72 36.572 1 95.01 648 GLY B C 1
ATOM 11919 O O . GLY B 1 648 ? 13.014 18.62 36.959 1 95.01 648 GLY B O 1
ATOM 11920 N N . ILE B 1 649 ? 12.913 20.313 35.528 1 96.08 649 ILE B N 1
ATOM 11921 C CA . ILE B 1 649 ? 11.792 19.73 34.8 1 96.08 649 ILE B CA 1
ATOM 11922 C C . ILE B 1 649 ? 12.079 19.76 33.3 1 96.08 649 ILE B C 1
ATOM 11924 O O . ILE B 1 649 ? 12.571 20.762 32.776 1 96.08 649 ILE B O 1
ATOM 11928 N N . ALA B 1 650 ? 11.931 18.688 32.704 1 95.23 650 ALA B N 1
ATOM 11929 C CA . ALA B 1 650 ? 11.923 18.581 31.247 1 95.23 650 ALA B CA 1
ATOM 11930 C C . ALA B 1 650 ? 10.523 18.267 30.728 1 95.23 650 ALA B C 1
ATOM 11932 O O . ALA B 1 650 ? 9.983 17.19 30.993 1 95.23 650 ALA B O 1
ATOM 11933 N N . ALA B 1 651 ? 10.009 19.186 30.041 1 94.18 651 ALA B N 1
ATOM 11934 C CA . ALA B 1 651 ? 8.637 19.053 29.558 1 94.18 651 ALA B CA 1
ATOM 11935 C C . ALA B 1 651 ? 8.61 18.658 28.084 1 94.18 651 ALA B C 1
ATOM 11937 O O . ALA B 1 651 ? 9.574 18.899 27.353 1 94.18 651 ALA B O 1
ATOM 11938 N N . GLU B 1 652 ? 7.51 17.991 27.645 1 92.47 652 GLU B N 1
ATOM 11939 C CA . GLU B 1 652 ? 7.242 17.597 26.265 1 92.47 652 GLU B CA 1
ATOM 11940 C C . GLU B 1 652 ? 8.429 16.849 25.665 1 92.47 652 GLU B C 1
ATOM 11942 O O . GLU B 1 652 ? 8.937 17.226 24.607 1 92.47 652 GLU B O 1
ATOM 11947 N N . HIS B 1 653 ? 8.872 15.899 26.357 1 89.53 653 HIS B N 1
ATOM 11948 C CA . HIS B 1 653 ? 9.902 14.948 25.958 1 89.53 653 HIS B CA 1
ATOM 11949 C C . HIS B 1 653 ? 11.273 15.613 25.898 1 89.53 653 HIS B C 1
ATOM 11951 O O . HIS B 1 653 ? 12.119 15.23 25.086 1 89.53 653 HIS B O 1
ATOM 11957 N N . GLY B 1 654 ? 11.436 16.801 26.614 1 89.65 654 GLY B N 1
ATOM 11958 C CA . GLY B 1 654 ? 12.739 17.445 26.666 1 89.65 654 GLY B CA 1
ATOM 11959 C C . GLY B 1 654 ? 12.859 18.628 25.724 1 89.65 654 GLY B C 1
ATOM 11960 O O . GLY B 1 654 ? 13.913 19.261 25.645 1 89.65 654 GLY B O 1
ATOM 11961 N N . TYR B 1 655 ? 11.772 18.937 25.042 1 90.66 655 TYR B N 1
ATOM 11962 C CA . TYR B 1 655 ? 11.794 20.125 24.196 1 90.66 655 TYR B CA 1
ATOM 11963 C C . TYR B 1 655 ? 12.046 21.38 25.024 1 90.66 655 TYR B C 1
ATOM 11965 O O . TYR B 1 655 ? 12.772 22.279 24.595 1 90.66 655 TYR B O 1
ATOM 11973 N N . PHE B 1 656 ? 11.374 21.397 26.213 1 93.06 656 PHE B N 1
ATOM 11974 C CA . PHE B 1 656 ? 11.575 22.471 27.179 1 93.06 656 PHE B CA 1
ATOM 11975 C C . PHE B 1 656 ? 12.275 21.95 28.429 1 93.06 656 PHE B C 1
ATOM 11977 O O . PHE B 1 656 ? 11.899 20.907 28.968 1 93.06 656 PHE B O 1
ATOM 11984 N N . ILE B 1 657 ? 13.266 22.599 28.851 1 94.4 657 ILE B N 1
ATOM 11985 C CA . ILE B 1 657 ? 13.967 22.197 30.066 1 94.4 657 ILE B CA 1
ATOM 11986 C C . ILE B 1 657 ? 14.109 23.396 31 1 94.4 657 ILE B C 1
ATOM 11988 O O . ILE B 1 657 ? 14.368 24.515 30.55 1 94.4 657 ILE B O 1
ATOM 11992 N N . ARG B 1 658 ? 13.831 23.168 32.207 1 94.7 658 ARG B N 1
ATOM 11993 C CA . ARG B 1 658 ? 14.035 24.169 33.25 1 94.7 658 ARG B CA 1
ATOM 11994 C C . ARG B 1 658 ? 14.812 23.585 34.425 1 94.7 658 ARG B C 1
ATOM 11996 O O . ARG B 1 658 ? 14.45 22.532 34.954 1 94.7 658 ARG B O 1
ATOM 12003 N N . MET B 1 659 ? 15.798 24.281 34.87 1 91.21 659 MET B N 1
ATOM 12004 C CA . MET B 1 659 ? 16.727 23.738 35.858 1 91.21 659 MET B CA 1
ATOM 12005 C C . MET B 1 659 ? 16.124 23.788 37.257 1 91.21 659 MET B C 1
ATOM 12007 O O . MET B 1 659 ? 16.424 22.939 38.098 1 91.21 659 MET B O 1
ATOM 12011 N N . ASN B 1 660 ? 15.44 24.817 37.579 1 91.52 660 ASN B N 1
ATOM 12012 C CA . ASN B 1 660 ? 14.725 24.983 38.84 1 91.52 660 ASN B CA 1
ATOM 12013 C C . ASN B 1 660 ? 13.514 25.898 38.681 1 91.52 660 ASN B C 1
ATOM 12015 O O . ASN B 1 660 ? 13.232 26.375 37.581 1 91.52 660 ASN B O 1
ATOM 12019 N N . GLN B 1 661 ? 12.783 26.088 39.658 1 89.43 661 GLN B N 1
ATOM 12020 C CA . GLN B 1 661 ? 11.525 26.824 39.597 1 89.43 661 GLN B CA 1
ATOM 12021 C C . GLN B 1 661 ? 11.754 28.269 39.162 1 89.43 661 GLN B C 1
ATOM 12023 O O . GLN B 1 661 ? 10.926 28.849 38.457 1 89.43 661 GLN B O 1
ATOM 12028 N N . ASP B 1 662 ? 12.936 28.813 39.482 1 87.35 662 ASP B N 1
ATOM 12029 C CA . ASP B 1 662 ? 13.214 30.219 39.208 1 87.35 662 ASP B CA 1
ATOM 12030 C C . ASP B 1 662 ? 13.935 30.386 37.872 1 87.35 662 ASP B C 1
ATOM 12032 O O . ASP B 1 662 ? 14.072 31.503 37.37 1 87.35 662 ASP B O 1
ATOM 12036 N N . ALA B 1 663 ? 14.328 29.308 37.343 1 90.71 663 ALA B N 1
ATOM 12037 C CA . ALA B 1 663 ? 15.049 29.381 36.075 1 90.71 663 ALA B CA 1
ATOM 12038 C C . ALA B 1 663 ? 14.083 29.525 34.902 1 90.71 663 ALA B C 1
ATOM 12040 O O . ALA B 1 663 ? 12.921 29.124 34.995 1 90.71 663 ALA B O 1
ATOM 12041 N N . GLU B 1 664 ? 14.508 30.146 33.868 1 92.37 664 GLU B N 1
ATOM 12042 C CA . GLU B 1 664 ? 13.716 30.271 32.648 1 92.37 664 GLU B CA 1
ATOM 12043 C C . GLU B 1 664 ? 13.736 28.976 31.841 1 92.37 664 GLU B C 1
ATOM 12045 O O . GLU B 1 664 ? 14.725 28.24 31.863 1 92.37 664 GLU B O 1
ATOM 12050 N N . TRP B 1 665 ? 12.668 28.748 31.178 1 93.44 665 TRP B N 1
ATOM 12051 C CA . TRP B 1 665 ? 12.57 27.58 30.309 1 93.44 665 TRP B CA 1
ATOM 12052 C C . TRP B 1 665 ? 13.509 27.71 29.114 1 93.44 665 TRP B C 1
ATOM 12054 O O . TRP B 1 665 ? 13.591 28.773 28.495 1 93.44 665 TRP B O 1
ATOM 12064 N N . GLU B 1 666 ? 14.199 26.709 28.863 1 91.08 666 GLU B N 1
ATOM 12065 C CA . GLU B 1 666 ? 15.09 26.655 27.708 1 91.08 666 GLU B CA 1
ATOM 12066 C C . GLU B 1 666 ? 14.539 25.73 26.627 1 91.08 666 GLU B C 1
ATOM 12068 O O . GLU B 1 666 ? 14.019 24.654 26.929 1 91.08 666 GLU B O 1
ATOM 12073 N N . THR B 1 667 ? 14.583 26.176 25.344 1 88.58 667 THR B N 1
ATOM 12074 C CA . THR B 1 667 ? 14.188 25.353 24.206 1 88.58 667 THR B CA 1
ATOM 12075 C C . THR B 1 667 ? 15.393 24.616 23.629 1 88.58 667 THR B C 1
ATOM 12077 O O . THR B 1 667 ? 16.381 25.241 23.237 1 88.58 667 THR B O 1
ATOM 12080 N N . CYS B 1 668 ? 15.28 23.388 23.586 1 83.63 668 CYS B N 1
ATOM 12081 C CA . CYS B 1 668 ? 16.429 22.576 23.202 1 83.63 668 CYS B CA 1
ATOM 12082 C C . CYS B 1 668 ? 16.479 22.38 21.691 1 83.63 668 CYS B C 1
ATOM 12084 O O . CYS B 1 668 ? 17.525 22.033 21.14 1 83.63 668 CYS B O 1
ATOM 12086 N N . VAL B 1 669 ? 15.367 22.44 20.953 1 77.64 669 VAL B N 1
ATOM 12087 C CA . VAL B 1 669 ? 15.332 22.262 19.505 1 77.64 669 VAL B CA 1
ATOM 12088 C C . VAL B 1 669 ? 14.821 23.538 18.84 1 77.64 669 VAL B C 1
ATOM 12090 O O . VAL B 1 669 ? 13.957 24.228 19.387 1 77.64 669 VAL B O 1
ATOM 12093 N N . PRO B 1 670 ? 15.518 23.891 17.679 1 64.5 670 PRO B N 1
ATOM 12094 C CA . PRO B 1 670 ? 15.083 25.121 17.014 1 64.5 670 PRO B CA 1
ATOM 12095 C C . PRO B 1 670 ? 13.601 25.099 16.645 1 64.5 670 PRO B C 1
ATOM 12097 O O . PRO B 1 670 ? 13.042 24.032 16.382 1 64.5 670 PRO B O 1
ATOM 12100 N N . SER B 1 671 ? 12.972 26.244 16.829 1 60.06 671 SER B N 1
ATOM 12101 C CA . SER B 1 671 ? 11.538 26.451 16.651 1 60.06 671 SER B CA 1
ATOM 12102 C C . SER B 1 671 ? 11.075 25.966 15.281 1 60.06 671 SER B C 1
ATOM 12104 O O . SER B 1 671 ? 11.582 26.419 14.253 1 60.06 671 SER B O 1
ATOM 12106 N N . LEU B 1 672 ? 10.559 24.784 15.243 1 60.53 672 LEU B N 1
ATOM 12107 C CA . LEU B 1 672 ? 10.114 24.236 13.967 1 60.53 672 LEU B CA 1
ATOM 12108 C C . LEU B 1 672 ? 8.705 24.714 13.632 1 60.53 672 LEU B C 1
ATOM 12110 O O . LEU B 1 672 ? 7.911 24.997 14.532 1 60.53 672 LEU B O 1
ATOM 12114 N N . CYS B 1 673 ? 8.512 25.128 12.32 1 61.23 673 CYS B N 1
ATOM 12115 C CA . CYS B 1 673 ? 7.233 25.524 11.741 1 61.23 673 CYS B CA 1
ATOM 12116 C C . CYS B 1 673 ? 6.147 24.505 12.069 1 61.23 673 CYS B C 1
ATOM 12118 O O . CYS B 1 673 ? 6.332 23.305 11.858 1 61.23 673 CYS B O 1
ATOM 12120 N N . CYS B 1 674 ? 5.143 24.961 13.034 1 70.32 674 CYS B N 1
ATOM 12121 C CA . CYS B 1 674 ? 4.079 24.076 13.495 1 70.32 674 CYS B CA 1
ATOM 12122 C C . CYS B 1 674 ? 2.938 24.023 12.488 1 70.32 674 CYS B C 1
ATOM 12124 O O . CYS B 1 674 ? 1.79 23.766 12.856 1 70.32 674 CYS B O 1
ATOM 12126 N N . THR B 1 675 ? 3.238 24.296 11.255 1 75.15 675 THR B N 1
ATOM 12127 C CA . THR B 1 675 ? 2.196 24.264 10.235 1 75.15 675 THR B CA 1
ATOM 12128 C C . THR B 1 675 ? 1.655 22.848 10.06 1 75.15 675 THR B C 1
ATOM 12130 O O . THR B 1 675 ? 0.531 22.661 9.588 1 75.15 675 THR B O 1
ATOM 12133 N N . TRP B 1 676 ? 2.465 21.894 10.614 1 82.35 676 TRP B N 1
ATOM 12134 C CA . TRP B 1 676 ? 2.038 20.504 10.489 1 82.35 676 TRP B CA 1
ATOM 12135 C C . TRP B 1 676 ? 0.822 20.227 11.367 1 82.35 676 TRP B C 1
ATOM 12137 O O . TRP B 1 676 ? 0.048 19.306 11.094 1 82.35 676 TRP B O 1
ATOM 12147 N N . LYS B 1 677 ? 0.591 21.013 12.447 1 87.89 677 LYS B N 1
ATOM 12148 C CA . LYS B 1 677 ? -0.533 20.81 13.356 1 87.89 677 LYS B CA 1
ATOM 12149 C C . LYS B 1 677 ? -1.861 21.092 12.66 1 87.89 677 LYS B C 1
ATOM 12151 O O . LYS B 1 677 ? -2.88 20.477 12.982 1 87.89 677 LYS B O 1
ATOM 12156 N N . GLN B 1 678 ? -1.772 21.959 11.738 1 81.76 678 GLN B N 1
ATOM 12157 C CA . GLN B 1 678 ? -2.98 22.311 11 1 81.76 678 GLN B CA 1
ATOM 12158 C C . GLN B 1 678 ? -3.45 21.15 10.128 1 81.76 678 GLN B C 1
ATOM 12160 O O . GLN B 1 678 ? -4.632 21.059 9.79 1 81.76 678 GLN B O 1
ATOM 12165 N N . ILE B 1 679 ? -2.518 20.339 9.917 1 81.68 679 ILE B N 1
ATOM 12166 C CA . ILE B 1 679 ? -2.83 19.176 9.094 1 81.68 679 ILE B CA 1
ATOM 12167 C C . ILE B 1 679 ? -3.227 18.003 9.988 1 81.68 679 ILE B C 1
ATOM 12169 O O . ILE B 1 679 ? -4.222 17.323 9.724 1 81.68 679 ILE B O 1
ATOM 12173 N N . ALA B 1 680 ? -2.521 17.818 10.982 1 89.36 680 ALA B N 1
ATOM 12174 C CA . ALA B 1 680 ? -2.686 16.649 11.843 1 89.36 680 ALA B CA 1
ATOM 12175 C C . ALA B 1 680 ? -3.956 16.759 12.681 1 89.36 680 ALA B C 1
ATOM 12177 O O . ALA B 1 680 ? -4.63 15.758 12.933 1 89.36 680 ALA B O 1
ATOM 12178 N N . LYS B 1 681 ? -4.302 17.951 13.057 1 90.28 681 LYS B N 1
ATOM 12179 C CA . LYS B 1 681 ? -5.382 18.142 14.02 1 90.28 681 LYS B CA 1
ATOM 12180 C C . LYS B 1 681 ? -6.725 17.72 13.432 1 90.28 681 LYS B C 1
ATOM 12182 O O . LYS B 1 681 ? -7.478 16.974 14.061 1 90.28 681 LYS B O 1
ATOM 12187 N N . PRO B 1 682 ? -7.002 18.185 12.242 1 83.96 682 PRO B N 1
ATOM 12188 C CA . PRO B 1 682 ? -8.278 17.741 11.677 1 83.96 682 PRO B CA 1
ATOM 12189 C C . PRO B 1 682 ? -8.355 16.225 11.511 1 83.96 682 PRO B C 1
ATOM 12191 O O . PRO B 1 682 ? -9.429 15.637 11.662 1 83.96 682 PRO B O 1
ATOM 12194 N N . ILE B 1 683 ? -7.299 15.606 11.199 1 86.47 683 ILE B N 1
ATOM 12195 C CA . ILE B 1 683 ? -7.266 14.156 11.04 1 86.47 683 ILE B CA 1
ATOM 12196 C C . ILE B 1 683 ? -7.516 13.484 12.388 1 86.47 683 ILE B C 1
ATOM 12198 O O . ILE B 1 683 ? -8.346 12.578 12.493 1 86.47 683 ILE B O 1
ATOM 12202 N N . MET B 1 684 ? -6.817 13.956 13.4 1 91.25 684 MET B N 1
ATOM 12203 C CA . MET B 1 684 ? -6.998 13.395 14.736 1 91.25 684 MET B CA 1
ATOM 12204 C C . MET B 1 684 ? -8.42 13.625 15.235 1 91.25 684 MET B C 1
ATOM 12206 O O . MET B 1 684 ? -8.97 12.795 15.961 1 91.25 684 MET B O 1
ATOM 12210 N N . GLN B 1 685 ? -8.938 14.774 14.812 1 88.33 685 GLN B N 1
ATOM 12211 C CA . GLN B 1 685 ? -10.302 15.083 15.228 1 88.33 685 GLN B CA 1
ATOM 12212 C C . GLN B 1 685 ? -11.295 14.086 14.639 1 88.33 685 GLN B C 1
ATOM 12214 O O . GLN B 1 685 ? -12.253 13.688 15.306 1 88.33 685 GLN B O 1
ATOM 12219 N N . LEU B 1 686 ? -11.085 13.779 13.472 1 82.11 686 LEU B N 1
ATOM 12220 C CA . LEU B 1 686 ? -11.945 12.786 12.836 1 82.11 686 LEU B CA 1
ATOM 12221 C C . LEU B 1 686 ? -11.909 11.467 13.599 1 82.11 686 LEU B C 1
ATOM 12223 O O . LEU B 1 686 ? -12.954 10.861 13.849 1 82.11 686 LEU B O 1
ATOM 12227 N N . TYR B 1 687 ? -10.732 11.024 13.911 1 87.79 687 TYR B N 1
ATOM 12228 C CA . TYR B 1 687 ? -10.592 9.775 14.651 1 87.79 687 TYR B CA 1
ATOM 12229 C C . TYR B 1 687 ? -11.144 9.913 16.065 1 87.79 687 TYR B C 1
ATOM 12231 O O . TYR B 1 687 ? -11.677 8.954 16.627 1 87.79 687 TYR B O 1
ATOM 12239 N N . ASN B 1 688 ? -10.986 11.107 16.609 1 89.08 688 ASN B N 1
ATOM 12240 C CA . ASN B 1 688 ? -11.548 11.357 17.932 1 89.08 688 ASN B CA 1
ATOM 12241 C C . ASN B 1 688 ? -13.071 11.268 17.92 1 89.08 688 ASN B C 1
ATOM 12243 O O . ASN B 1 688 ? -13.674 10.743 18.858 1 89.08 688 ASN B O 1
ATOM 12247 N N . GLU B 1 689 ? -13.587 11.707 16.895 1 81.77 689 GLU B N 1
ATOM 12248 C CA . GLU B 1 689 ? -15.042 11.7 16.776 1 81.77 689 GLU B CA 1
ATOM 12249 C C . GLU B 1 689 ? -15.572 10.284 16.573 1 81.77 689 GLU B C 1
ATOM 12251 O O . GLU B 1 689 ? -16.685 9.965 16.997 1 81.77 689 GLU B O 1
ATOM 12256 N N . THR B 1 690 ? -14.751 9.504 16.037 1 82.46 690 THR B N 1
ATOM 12257 C CA . THR B 1 690 ? -15.231 8.173 15.682 1 82.46 690 THR B CA 1
ATOM 12258 C C . THR B 1 690 ? -14.799 7.146 16.726 1 82.46 690 THR B C 1
ATOM 12260 O O . THR B 1 690 ? -15.188 5.979 16.653 1 82.46 690 THR B O 1
ATOM 12263 N N . THR B 1 691 ? -13.96 7.56 17.624 1 86.29 691 THR B N 1
ATOM 12264 C CA . THR B 1 691 ? -13.492 6.659 18.671 1 86.29 691 THR B CA 1
ATOM 12265 C C . THR B 1 691 ? -13.915 7.164 20.047 1 86.29 691 THR B C 1
ATOM 12267 O O . THR B 1 691 ? -13.196 7.942 20.677 1 86.29 691 THR B O 1
ATOM 12270 N N . ASP B 1 692 ? -14.836 6.614 20.503 1 80.25 692 ASP B N 1
ATOM 12271 C CA . ASP B 1 692 ? -15.374 7.064 21.783 1 80.25 692 ASP B CA 1
ATOM 12272 C C . ASP B 1 692 ? -14.365 6.849 22.909 1 80.25 692 ASP B C 1
ATOM 12274 O O . ASP B 1 692 ? -13.758 5.781 23.009 1 80.25 692 ASP B O 1
ATOM 12278 N N . GLY B 1 693 ? -14.305 7.873 23.644 1 80.48 693 GLY B N 1
ATOM 12279 C CA . GLY B 1 693 ? -13.399 7.786 24.778 1 80.48 693 GLY B CA 1
ATOM 12280 C C . GLY B 1 693 ? -12.008 8.31 24.472 1 80.48 693 GLY B C 1
ATOM 12281 O O . GLY B 1 693 ? -11.175 8.435 25.371 1 80.48 693 GLY B O 1
ATOM 12282 N N . SER B 1 694 ? -11.819 8.564 23.123 1 89.32 694 SER B N 1
ATOM 12283 C CA . SER B 1 694 ? -10.512 9.099 22.757 1 89.32 694 SER B CA 1
ATOM 12284 C C . SER B 1 694 ? -10.45 10.607 22.977 1 89.32 694 SER B C 1
ATOM 12286 O O . SER B 1 694 ? -11.486 11.271 23.057 1 89.32 694 SER B O 1
ATOM 12288 N N . THR B 1 695 ? -9.286 11.141 23.224 1 92.09 695 THR B N 1
ATOM 12289 C CA . THR B 1 695 ? -9.072 12.571 23.419 1 92.09 695 THR B CA 1
ATOM 12290 C C . THR B 1 695 ? -7.846 13.045 22.645 1 92.09 695 THR B C 1
ATOM 12292 O O . THR B 1 695 ? -6.988 12.239 22.277 1 92.09 695 THR B O 1
ATOM 12295 N N . ILE B 1 696 ? -7.889 14.295 22.348 1 94.02 696 ILE B N 1
ATOM 12296 C CA . ILE B 1 696 ? -6.742 14.916 21.693 1 94.02 696 ILE B CA 1
ATOM 12297 C C . ILE B 1 696 ? -6.077 15.905 22.647 1 94.02 696 ILE B C 1
ATOM 12299 O O . ILE B 1 696 ? -6.747 16.761 23.23 1 94.02 696 ILE B O 1
ATOM 12303 N N . GLU B 1 697 ? -4.885 15.709 22.872 1 91.68 697 GLU B N 1
ATOM 12304 C CA . GLU B 1 697 ? -4.093 16.655 23.653 1 91.68 697 GLU B CA 1
ATOM 12305 C C . GLU B 1 697 ? -3.225 17.526 22.75 1 91.68 697 GLU B C 1
ATOM 12307 O O . GLU B 1 697 ? -2.303 17.03 22.099 1 91.68 697 GLU B O 1
ATOM 12312 N N . ASP B 1 698 ? -3.569 18.723 22.724 1 91.58 698 ASP B N 1
ATOM 12313 C CA . ASP B 1 698 ? -2.799 19.695 21.953 1 91.58 698 ASP B CA 1
ATOM 12314 C C . ASP B 1 698 ? -1.731 20.36 22.818 1 91.58 698 ASP B C 1
ATOM 12316 O O . ASP B 1 698 ? -2.022 21.302 23.558 1 91.58 698 ASP B O 1
ATOM 12320 N N . LYS B 1 699 ? -0.609 19.918 22.722 1 90.72 699 LYS B N 1
ATOM 12321 C CA . LYS B 1 699 ? 0.517 20.497 23.45 1 90.72 699 LYS B CA 1
ATOM 12322 C C . LYS B 1 699 ? 1.176 21.613 22.645 1 90.72 699 LYS B C 1
ATOM 12324 O O . LYS B 1 699 ? 0.732 21.936 21.542 1 90.72 699 LYS B O 1
ATOM 12329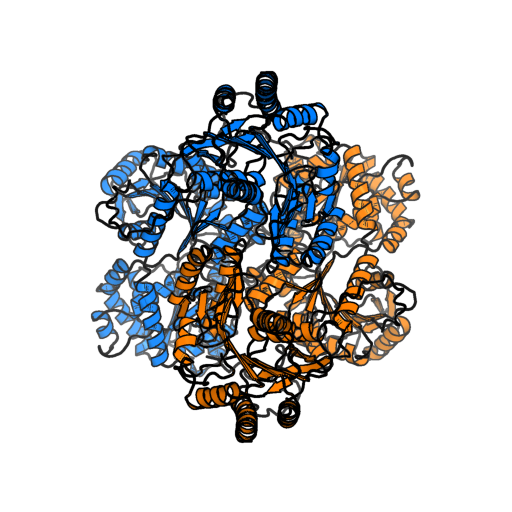 N N . GLU B 1 700 ? 2.174 22.207 23.136 1 88.01 700 GLU B N 1
ATOM 12330 C CA . GLU B 1 700 ? 2.831 23.306 22.436 1 88.01 700 GLU B CA 1
ATOM 12331 C C . GLU B 1 700 ? 3.572 22.807 21.198 1 88.01 700 GLU B C 1
ATOM 12333 O O . GLU B 1 700 ? 3.559 23.462 20.154 1 88.01 700 GLU B O 1
ATOM 12338 N N . THR B 1 701 ? 4.155 21.651 21.405 1 89.09 701 THR B N 1
ATOM 12339 C CA . THR B 1 701 ? 5.012 21.199 20.315 1 89.09 701 THR B CA 1
ATOM 12340 C C . THR B 1 701 ? 4.52 19.867 19.756 1 89.09 701 THR B C 1
ATOM 12342 O O . THR B 1 701 ? 5.052 19.37 18.761 1 89.09 701 THR B O 1
ATOM 12345 N N . ALA B 1 702 ? 3.55 19.265 20.366 1 91.46 702 ALA B N 1
ATOM 12346 C CA . ALA B 1 702 ? 3.116 17.937 19.941 1 91.46 702 ALA B CA 1
ATOM 12347 C C . ALA B 1 702 ? 1.593 17.832 19.939 1 91.46 702 ALA B C 1
ATOM 12349 O O . ALA B 1 702 ? 0.91 18.628 20.588 1 91.46 702 ALA B O 1
ATOM 12350 N N . LEU B 1 703 ? 1.115 16.945 19.17 1 93.56 703 LEU B N 1
ATOM 12351 C CA . LEU B 1 703 ? -0.292 16.558 19.161 1 93.56 703 LEU B CA 1
ATOM 12352 C C . LEU B 1 703 ? -0.45 15.077 19.492 1 93.56 703 LEU B C 1
ATOM 12354 O O . LEU B 1 703 ? 0.221 14.23 18.898 1 93.56 703 LEU B O 1
ATOM 12358 N N . VAL B 1 704 ? -1.292 14.817 20.497 1 94.22 704 VAL B N 1
ATOM 12359 C CA . VAL B 1 704 ? -1.422 13.437 20.954 1 94.22 704 VAL B CA 1
ATOM 12360 C C . VAL B 1 704 ? -2.885 13.007 20.89 1 94.22 704 VAL B C 1
ATOM 12362 O O . VAL B 1 704 ? -3.767 13.705 21.398 1 94.22 704 VAL B O 1
ATOM 12365 N N . TRP B 1 705 ? -3.172 11.953 20.209 1 95.05 705 TRP B N 1
ATOM 12366 C CA . TRP B 1 705 ? -4.47 11.288 20.263 1 95.05 705 TRP B CA 1
ATOM 12367 C C . TRP B 1 705 ? -4.435 10.105 21.224 1 95.05 705 TRP B C 1
ATOM 12369 O O . TRP B 1 705 ? -3.788 9.092 20.948 1 95.05 705 TRP B O 1
ATOM 12379 N N . ASP B 1 706 ? -5.082 10.249 22.291 1 92.33 706 ASP B N 1
ATOM 12380 C CA . ASP B 1 706 ? -5.106 9.247 23.352 1 92.33 706 ASP B CA 1
ATOM 12381 C C . ASP B 1 706 ? -6.353 8.372 23.253 1 92.33 706 ASP B C 1
ATOM 12383 O O . ASP B 1 706 ? -7.47 8.883 23.15 1 92.33 706 ASP B O 1
ATOM 12387 N N . TYR B 1 707 ? -6.144 7.073 23.292 1 89.58 707 TYR B N 1
ATOM 12388 C CA . TYR B 1 707 ? -7.289 6.174 23.201 1 89.58 707 TYR B CA 1
ATOM 12389 C C . TYR B 1 707 ? -7.321 5.21 24.381 1 89.58 707 TYR B C 1
ATOM 12391 O O . TYR B 1 707 ? -7.805 4.083 24.256 1 89.58 707 TYR B O 1
ATOM 12399 N N . GLU B 1 708 ? -6.749 5.592 25.461 1 81.64 708 GLU B N 1
ATOM 12400 C CA . GLU B 1 708 ? -6.655 4.769 26.663 1 81.64 708 GLU B CA 1
ATOM 12401 C C . GLU B 1 708 ? -8.038 4.367 27.167 1 81.64 708 GLU B C 1
ATOM 12403 O O . GLU B 1 708 ? -8.222 3.256 27.669 1 81.64 708 GLU B O 1
ATOM 12408 N N . ASN B 1 709 ? -8.954 5.274 27.017 1 78.3 709 ASN B N 1
ATOM 12409 C CA . ASN B 1 709 ? -10.282 5.045 27.576 1 78.3 709 ASN B CA 1
ATOM 12410 C C . ASN B 1 709 ? -11.258 4.545 26.516 1 78.3 709 ASN B C 1
ATOM 12412 O O . ASN B 1 709 ? -12.474 4.645 26.689 1 78.3 709 ASN B O 1
ATOM 12416 N N . THR B 1 710 ? -10.721 4.06 25.493 1 84.79 710 THR B N 1
ATOM 12417 C CA . THR B 1 710 ? -11.562 3.521 24.43 1 84.79 710 THR B CA 1
ATOM 12418 C C . THR B 1 710 ? -11.628 1.999 24.511 1 84.79 710 THR B C 1
ATOM 12420 O O . THR B 1 710 ? -10.942 1.385 25.332 1 84.79 710 THR B O 1
ATOM 12423 N N . ASP B 1 711 ? -12.542 1.433 23.802 1 77.79 711 ASP B N 1
ATOM 12424 C CA . ASP B 1 711 ? -12.473 -0.012 23.611 1 77.79 711 ASP B CA 1
ATOM 12425 C C . ASP B 1 711 ? -11.086 -0.437 23.132 1 77.79 711 ASP B C 1
ATOM 12427 O O . ASP B 1 711 ? -10.582 0.082 22.135 1 77.79 711 ASP B O 1
ATOM 12431 N N . PRO B 1 712 ? -10.468 -1.259 23.911 1 76.38 712 PRO B N 1
ATOM 12432 C CA . PRO B 1 712 ? -9.064 -1.568 23.63 1 76.38 712 PRO B CA 1
ATOM 12433 C C . PRO B 1 712 ? -8.845 -2.08 22.208 1 76.38 712 PRO B C 1
ATOM 12435 O O . PRO B 1 712 ? -7.869 -1.702 21.556 1 76.38 712 PRO B O 1
ATOM 12438 N N . ASP B 1 713 ? -9.748 -2.919 21.831 1 76.09 713 ASP B N 1
ATOM 12439 C CA . ASP B 1 713 ? -9.574 -3.499 20.502 1 76.09 713 ASP B CA 1
ATOM 12440 C C . ASP B 1 713 ? -9.807 -2.454 19.413 1 76.09 713 ASP B C 1
ATOM 12442 O O . ASP B 1 713 ? -9.004 -2.328 18.485 1 76.09 713 ASP B O 1
ATOM 12446 N N . PHE B 1 714 ? -10.876 -1.732 19.574 1 81.98 714 PHE B N 1
ATOM 12447 C CA . PHE B 1 714 ? -11.213 -0.73 18.569 1 81.98 714 PHE B CA 1
ATOM 12448 C C . PHE B 1 714 ? -10.211 0.417 18.592 1 81.98 714 PHE B C 1
ATOM 12450 O O . PHE B 1 714 ? -9.81 0.92 17.54 1 81.98 714 PHE B O 1
ATOM 12457 N N . GLY B 1 715 ? -9.924 0.753 19.792 1 84.93 715 GLY B N 1
ATOM 12458 C CA . GLY B 1 715 ? -8.937 1.813 19.919 1 84.93 715 GLY B CA 1
ATOM 12459 C C . GLY B 1 715 ? -7.606 1.469 19.28 1 84.93 715 GLY B C 1
ATOM 12460 O O . GLY B 1 715 ? -7.011 2.297 18.586 1 84.93 715 GLY B O 1
ATOM 12461 N N . SER B 1 716 ? -7.195 0.286 19.501 1 84.04 716 SER B N 1
ATOM 12462 C CA . SER B 1 716 ? -5.936 -0.168 18.918 1 84.04 716 SER B CA 1
ATOM 12463 C C . SER B 1 716 ? -6.013 -0.204 17.396 1 84.04 716 SER B C 1
ATOM 12465 O O . SER B 1 716 ? -5.05 0.149 16.712 1 84.04 716 SER B O 1
ATOM 12467 N N . TRP B 1 717 ? -7.115 -0.627 16.996 1 81.66 717 TRP B N 1
ATOM 12468 C CA . TRP B 1 717 ? -7.335 -0.673 15.554 1 81.66 717 TRP B CA 1
ATOM 12469 C C . TRP B 1 717 ? -7.292 0.727 14.951 1 81.66 717 TRP B C 1
ATOM 12471 O O . TRP B 1 717 ? -6.643 0.948 13.926 1 81.66 717 TRP B O 1
ATOM 12481 N N . GLN B 1 718 ? -7.983 1.642 15.566 1 87.14 718 GLN B N 1
ATOM 12482 C CA . GLN B 1 718 ? -8.02 3.027 15.108 1 87.14 718 GLN B CA 1
ATOM 12483 C C . GLN B 1 718 ? -6.635 3.664 15.17 1 87.14 718 GLN B C 1
ATOM 12485 O O . GLN B 1 718 ? -6.279 4.473 14.31 1 87.14 718 GLN B O 1
ATOM 12490 N N . ALA B 1 719 ? -5.918 3.281 16.174 1 88.83 719 ALA B N 1
ATOM 12491 C CA . ALA B 1 719 ? -4.576 3.83 16.349 1 88.83 719 ALA B CA 1
ATOM 12492 C C . ALA B 1 719 ? -3.671 3.446 15.182 1 88.83 719 ALA B C 1
ATOM 12494 O O . ALA B 1 719 ? -2.881 4.265 14.705 1 88.83 719 ALA B O 1
ATOM 12495 N N . LYS B 1 720 ? -3.838 2.263 14.804 1 83.67 720 LYS B N 1
ATOM 12496 C CA . LYS B 1 720 ? -3.038 1.791 13.678 1 83.67 720 LYS B CA 1
ATOM 12497 C C . LYS B 1 720 ? -3.398 2.538 12.397 1 83.67 720 LYS B C 1
ATOM 12499 O O . LYS B 1 720 ? -2.515 2.924 11.628 1 83.67 720 LYS B O 1
ATOM 12504 N N . GLU B 1 721 ? -4.611 2.756 12.225 1 82.4 721 GLU B N 1
ATOM 12505 C CA . GLU B 1 721 ? -5.077 3.492 11.053 1 82.4 721 GLU B CA 1
ATOM 12506 C C . GLU B 1 721 ? -4.617 4.947 11.097 1 82.4 721 GLU B C 1
ATOM 12508 O O . GLU B 1 721 ? -4.213 5.507 10.076 1 82.4 721 GLU B O 1
ATOM 12513 N N . LEU B 1 722 ? -4.787 5.522 12.255 1 89.22 722 LEU B N 1
ATOM 12514 C CA . LEU B 1 722 ? -4.379 6.911 12.428 1 89.22 722 LEU B CA 1
ATOM 12515 C C . LEU B 1 722 ? -2.885 7.075 12.17 1 89.22 722 LEU B C 1
ATOM 12517 O O . LEU B 1 722 ? -2.465 8.035 11.519 1 89.22 722 LEU B O 1
ATOM 12521 N N . LEU B 1 723 ? -2.151 6.158 12.726 1 87.98 723 LEU B N 1
ATOM 12522 C CA . LEU B 1 723 ? -0.707 6.188 12.52 1 87.98 723 LEU B CA 1
ATOM 12523 C C . LEU B 1 723 ? -0.369 6.165 11.034 1 87.98 723 LEU B C 1
ATOM 12525 O O . LEU B 1 723 ? 0.433 6.975 10.562 1 87.98 723 LEU B O 1
ATOM 12529 N N . ASP B 1 724 ? -0.981 5.285 10.398 1 80.15 724 ASP B N 1
ATOM 12530 C CA . ASP B 1 724 ? -0.748 5.137 8.964 1 80.15 724 ASP B CA 1
ATOM 12531 C C . ASP B 1 724 ? -1.151 6.401 8.209 1 80.15 724 ASP B C 1
ATOM 12533 O O . ASP B 1 724 ? -0.456 6.826 7.284 1 80.15 724 ASP B O 1
ATOM 12537 N N . HIS B 1 725 ? -2.305 6.884 8.531 1 82.49 725 HIS B N 1
ATOM 12538 C CA . HIS B 1 725 ? -2.825 8.092 7.899 1 82.49 725 HIS B CA 1
ATOM 12539 C C . HIS B 1 725 ? -1.888 9.275 8.119 1 82.49 725 HIS B C 1
ATOM 12541 O O . HIS B 1 725 ? -1.52 9.966 7.166 1 82.49 725 HIS B O 1
ATOM 12547 N N . LEU B 1 726 ? -1.483 9.499 9.32 1 87.75 726 LEU B N 1
ATOM 12548 C CA . LEU B 1 726 ? -0.627 10.629 9.663 1 87.75 726 LEU B CA 1
ATOM 12549 C C . LEU B 1 726 ? 0.753 10.478 9.031 1 87.75 726 LEU B C 1
ATOM 12551 O O . LEU B 1 726 ? 1.332 11.456 8.553 1 87.75 726 LEU B O 1
ATOM 12555 N N . ASP B 1 727 ? 1.233 9.294 9.019 1 80.3 727 ASP B N 1
ATOM 12556 C CA . ASP B 1 727 ? 2.539 9.033 8.423 1 80.3 727 ASP B CA 1
ATOM 12557 C C . ASP B 1 727 ? 2.536 9.354 6.93 1 80.3 727 ASP B C 1
ATOM 12559 O O . ASP B 1 727 ? 3.524 9.865 6.398 1 80.3 727 ASP B O 1
ATOM 12563 N N . SER B 1 728 ? 1.458 9.019 6.364 1 73.18 728 SER B N 1
ATOM 12564 C CA . SER B 1 728 ? 1.338 9.243 4.927 1 73.18 728 SER B CA 1
ATOM 12565 C C . SER B 1 728 ? 1.247 10.731 4.606 1 73.18 728 SER B C 1
ATOM 12567 O O . SER B 1 728 ? 1.915 11.216 3.69 1 73.18 728 SER B O 1
ATOM 12569 N N . VAL B 1 729 ? 0.459 11.504 5.368 1 76.45 729 VAL B N 1
ATOM 12570 C CA . VAL B 1 729 ? 0.168 12.9 5.058 1 76.45 729 VAL B CA 1
ATOM 12571 C C . VAL B 1 729 ? 1.332 13.782 5.503 1 76.45 729 VAL B C 1
ATOM 12573 O O . VAL B 1 729 ? 1.589 14.829 4.904 1 76.45 729 VAL B O 1
ATOM 12576 N N . LEU B 1 730 ? 2.077 13.294 6.527 1 79.26 730 LEU B N 1
ATOM 12577 C CA . LEU B 1 730 ? 3.15 14.113 7.081 1 79.26 730 LEU B CA 1
ATOM 12578 C C . LEU B 1 730 ? 4.512 13.61 6.616 1 79.26 730 LEU B C 1
ATOM 12580 O O . LEU B 1 730 ? 5.535 13.915 7.234 1 79.26 730 LEU B O 1
ATOM 12584 N N . ALA B 1 731 ? 4.503 12.83 5.597 1 69.25 731 ALA B N 1
ATOM 12585 C CA . ALA B 1 731 ? 5.732 12.207 5.112 1 69.25 731 ALA B CA 1
ATOM 12586 C C . ALA B 1 731 ? 6.792 13.258 4.795 1 69.25 731 ALA B C 1
ATOM 12588 O O . ALA B 1 731 ? 7.983 13.036 5.022 1 69.25 731 ALA B O 1
ATOM 12589 N N . ASN B 1 732 ? 6.39 14.443 4.359 1 65.51 732 ASN B N 1
ATOM 12590 C CA . ASN B 1 732 ? 7.349 15.469 3.965 1 65.51 732 ASN B CA 1
ATOM 12591 C C . ASN B 1 732 ? 7.456 16.57 5.017 1 65.51 732 ASN B C 1
ATOM 12593 O O . ASN B 1 732 ? 8.109 17.59 4.789 1 65.51 732 ASN B O 1
ATOM 12597 N N . ALA B 1 733 ? 6.794 16.337 6.122 1 73.37 733 ALA B N 1
ATOM 12598 C CA . ALA B 1 733 ? 6.888 17.293 7.222 1 73.37 733 ALA B CA 1
ATOM 12599 C C . ALA B 1 733 ? 8.001 16.906 8.192 1 73.37 733 ALA B C 1
ATOM 12601 O O . ALA B 1 733 ? 8.364 15.732 8.292 1 73.37 733 ALA B O 1
ATOM 12602 N N . PRO B 1 734 ? 8.614 17.852 8.745 1 77.58 734 PRO B N 1
ATOM 12603 C CA . PRO B 1 734 ? 9.688 17.565 9.7 1 77.58 734 PRO B CA 1
ATOM 12604 C C . PRO B 1 734 ? 9.164 17.054 11.04 1 77.58 734 PRO B C 1
ATOM 12606 O O . PRO B 1 734 ? 9.515 17.595 12.091 1 77.58 734 PRO B O 1
ATOM 12609 N N . VAL B 1 735 ? 8.284 16.118 10.97 1 85.23 735 VAL B N 1
ATOM 12610 C CA . VAL B 1 735 ? 7.68 15.543 12.167 1 85.23 735 VAL B CA 1
ATOM 12611 C C . VAL B 1 735 ? 7.77 14.02 12.112 1 85.23 735 VAL B C 1
ATOM 12613 O O . VAL B 1 735 ? 8.073 13.448 11.063 1 85.23 735 VAL B O 1
ATOM 12616 N N . THR B 1 736 ? 7.649 13.488 13.251 1 82.78 736 THR B N 1
ATOM 12617 C CA . THR B 1 736 ? 7.571 12.036 13.368 1 82.78 736 THR B CA 1
ATOM 12618 C C . THR B 1 736 ? 6.242 11.614 13.988 1 82.78 736 THR B C 1
ATOM 12620 O O . THR B 1 736 ? 5.744 12.269 14.907 1 82.78 736 THR B O 1
ATOM 12623 N N . VAL B 1 737 ? 5.675 10.616 13.443 1 87.45 737 VAL B N 1
ATOM 12624 C CA . VAL B 1 737 ? 4.458 10.029 13.994 1 87.45 737 VAL B CA 1
ATOM 12625 C C . VAL B 1 737 ? 4.794 8.728 14.719 1 87.45 737 VAL B C 1
ATOM 12627 O O . VAL B 1 737 ? 5.415 7.832 14.144 1 87.45 737 VAL B O 1
ATOM 12630 N N . LYS B 1 738 ? 4.472 8.668 15.986 1 84.41 738 LYS B N 1
ATOM 12631 C CA . LYS B 1 738 ? 4.788 7.48 16.772 1 84.41 738 LYS B CA 1
ATOM 12632 C C . LYS B 1 738 ? 3.562 6.981 17.532 1 84.41 738 LYS B C 1
ATOM 12634 O O . LYS B 1 738 ? 2.704 7.773 17.925 1 84.41 738 LYS B O 1
ATOM 12639 N N . SER B 1 739 ? 3.525 5.707 17.593 1 83.61 739 SER B N 1
ATOM 12640 C CA . SER B 1 739 ? 2.484 5.103 18.42 1 83.61 739 SER B CA 1
ATOM 12641 C C . SER B 1 739 ? 3.051 4.608 19.746 1 83.61 739 SER B C 1
ATOM 12643 O O . SER B 1 739 ? 4.162 4.076 19.793 1 83.61 739 SER B O 1
ATOM 12645 N N . GLY B 1 740 ? 2.488 5.029 20.874 1 76.24 740 GLY B N 1
ATOM 12646 C CA . GLY B 1 740 ? 2.812 4.501 22.19 1 76.24 740 GLY B CA 1
ATOM 12647 C C . GLY B 1 740 ? 1.742 3.58 22.744 1 76.24 740 GLY B C 1
ATOM 12648 O O . GLY B 1 740 ? 0.965 2.996 21.986 1 76.24 740 GLY B O 1
ATOM 12649 N N . GLN B 1 741 ? 1.917 3.473 24.097 1 73.47 741 GLN B N 1
ATOM 12650 C CA . GLN B 1 741 ? 0.891 2.693 24.781 1 73.47 741 GLN B CA 1
ATOM 12651 C C . GLN B 1 741 ? -0.441 3.437 24.804 1 73.47 741 GLN B C 1
ATOM 12653 O O . GLN B 1 741 ? -0.601 4.412 25.542 1 73.47 741 GLN B O 1
ATOM 12658 N N . ASN B 1 742 ? -1.321 3.262 23.945 1 81.54 742 ASN B N 1
ATOM 12659 C CA . ASN B 1 742 ? -2.692 3.757 23.881 1 81.54 742 ASN B CA 1
ATOM 12660 C C . ASN B 1 742 ? -2.751 5.174 23.319 1 81.54 742 ASN B C 1
ATOM 12662 O O . ASN B 1 742 ? -3.606 5.969 23.715 1 81.54 742 ASN B O 1
ATOM 12666 N N . TYR B 1 743 ? -1.659 5.555 22.687 1 89.13 743 TYR B N 1
ATOM 12667 C CA . TYR B 1 743 ? -1.752 6.873 22.068 1 89.13 743 TYR B CA 1
ATOM 12668 C C . TYR B 1 743 ? -0.99 6.91 20.748 1 89.13 743 TYR B C 1
ATOM 12670 O O . TYR B 1 743 ? -0.16 6.039 20.478 1 89.13 743 TYR B O 1
ATOM 12678 N N . VAL B 1 744 ? -1.3 7.867 19.922 1 91.82 744 VAL B N 1
ATOM 12679 C CA . VAL B 1 744 ? -0.56 8.251 18.725 1 91.82 744 VAL B CA 1
ATOM 12680 C C . VAL B 1 744 ? -0.116 9.708 18.836 1 91.82 744 VAL B C 1
ATOM 12682 O O . VAL B 1 744 ? -0.924 10.588 19.138 1 91.82 744 VAL B O 1
ATOM 12685 N N . GLU B 1 745 ? 1.17 9.916 18.662 1 92.45 745 GLU B N 1
ATOM 12686 C CA . GLU B 1 745 ? 1.716 11.253 18.875 1 92.45 745 GLU B CA 1
ATOM 12687 C C . GLU B 1 745 ? 2.463 11.748 17.64 1 92.45 745 GLU B C 1
ATOM 12689 O O . GLU B 1 745 ? 3.157 10.974 16.976 1 92.45 745 GLU B O 1
ATOM 12694 N N . VAL B 1 746 ? 2.197 12.993 17.321 1 91.87 746 VAL B N 1
ATOM 12695 C CA . VAL B 1 746 ? 2.984 13.697 16.314 1 91.87 746 VAL B CA 1
ATOM 12696 C C . VAL B 1 746 ? 3.878 14.734 16.989 1 91.87 746 VAL B C 1
ATOM 12698 O O . VAL B 1 746 ? 3.399 15.568 17.761 1 91.87 746 VAL B O 1
ATOM 12701 N N . LYS B 1 747 ? 5.131 14.649 16.769 1 89.2 747 LYS B N 1
ATOM 12702 C CA . LYS B 1 747 ? 6.078 15.581 17.374 1 89.2 747 LYS B CA 1
ATOM 12703 C C . LYS B 1 747 ? 7.201 15.933 16.403 1 89.2 747 LYS B C 1
ATOM 12705 O O . LYS B 1 747 ? 7.432 15.215 15.428 1 89.2 747 LYS B O 1
ATOM 12710 N N . PRO B 1 748 ? 7.808 16.966 16.667 1 84.66 748 PRO B N 1
ATOM 12711 C CA . PRO B 1 748 ? 8.912 17.343 15.782 1 84.66 748 PRO B CA 1
ATOM 12712 C C . PRO B 1 748 ? 10.027 16.301 15.751 1 84.66 748 PRO B C 1
ATOM 12714 O O . PRO B 1 748 ? 10.322 15.676 16.773 1 84.66 748 PRO B O 1
ATOM 12717 N N . GLN B 1 749 ? 10.565 16.228 14.658 1 78.89 749 GLN B N 1
ATOM 12718 C CA . GLN B 1 749 ? 11.672 15.291 14.499 1 78.89 749 GLN B CA 1
ATOM 12719 C C . GLN B 1 749 ? 12.848 15.671 15.394 1 78.89 749 GLN B C 1
ATOM 12721 O O . GLN B 1 749 ? 13.158 16.853 15.551 1 78.89 749 GLN B O 1
ATOM 12726 N N . GLY B 1 750 ? 13.507 14.802 16.032 1 75.75 750 GLY B N 1
ATOM 12727 C CA . GLY B 1 750 ? 14.683 15.047 16.852 1 75.75 750 GLY B CA 1
ATOM 12728 C C . GLY B 1 750 ? 14.356 15.241 18.32 1 75.75 750 GLY B C 1
ATOM 12729 O O . GLY B 1 750 ? 15.252 15.242 19.166 1 75.75 750 GLY B O 1
ATOM 12730 N N . VAL B 1 751 ? 13.088 15.399 18.577 1 84.97 751 VAL B N 1
ATOM 12731 C CA . VAL B 1 751 ? 12.697 15.592 19.97 1 84.97 751 VAL B CA 1
ATOM 12732 C C . VAL B 1 751 ? 12.535 14.237 20.654 1 84.97 751 VAL B C 1
ATOM 12734 O O . VAL B 1 751 ? 11.747 13.4 20.208 1 84.97 751 VAL B O 1
ATOM 12737 N N . SER B 1 752 ? 13.297 14.018 21.6 1 86.48 752 SER B N 1
ATOM 12738 C CA . SER B 1 752 ? 13.239 12.795 22.395 1 86.48 752 SER B CA 1
ATOM 12739 C C . SER B 1 752 ? 13.706 13.043 23.825 1 86.48 752 SER B C 1
ATOM 12741 O O . SER B 1 752 ? 14.362 14.049 24.104 1 86.48 752 SER B O 1
ATOM 12743 N N . LYS B 1 753 ? 13.381 12.156 24.624 1 90.86 753 LYS B N 1
ATOM 12744 C CA . LYS B 1 753 ? 13.782 12.278 26.023 1 90.86 753 LYS B CA 1
ATOM 12745 C C . LYS B 1 753 ? 15.298 12.181 26.17 1 90.86 753 LYS B C 1
ATOM 12747 O O . LYS B 1 753 ? 15.85 12.546 27.21 1 90.86 753 LYS B O 1
ATOM 12752 N N . GLY B 1 754 ? 15.918 11.786 25.154 1 87.85 754 GLY B N 1
ATOM 12753 C CA . GLY B 1 754 ? 17.37 11.702 25.158 1 87.85 754 GLY B CA 1
ATOM 12754 C C . GLY B 1 754 ? 18.046 13.06 25.169 1 87.85 754 GLY B C 1
ATOM 12755 O O . GLY B 1 754 ? 19.217 13.172 25.536 1 87.85 754 GLY B O 1
ATOM 12756 N N . LEU B 1 755 ? 17.354 14.077 24.873 1 87.8 755 LEU B N 1
ATOM 12757 C CA . LEU B 1 755 ? 17.893 15.433 24.867 1 87.8 755 LEU B CA 1
ATOM 12758 C C . LEU B 1 755 ? 18.177 15.912 26.286 1 87.8 755 LEU B C 1
ATOM 12760 O O . LEU B 1 755 ? 19.05 16.757 26.498 1 87.8 755 LEU B O 1
ATOM 12764 N N . VAL B 1 756 ? 17.544 15.293 27.207 1 90.99 756 VAL B N 1
ATOM 12765 C CA . VAL B 1 756 ? 17.61 15.767 28.586 1 90.99 756 VAL B CA 1
ATOM 12766 C C . VAL B 1 756 ? 18.966 15.409 29.19 1 90.99 756 VAL B C 1
ATOM 12768 O O . VAL B 1 756 ? 19.702 16.288 29.645 1 90.99 756 VAL B O 1
ATOM 12771 N N . PRO B 1 757 ? 19.3 14.124 29.175 1 90.08 757 PRO B N 1
ATOM 12772 C CA . PRO B 1 757 ? 20.631 13.821 29.707 1 90.08 757 PRO B CA 1
ATOM 12773 C C . PRO B 1 757 ? 21.747 14.52 28.935 1 90.08 757 PRO B C 1
ATOM 12775 O O . PRO B 1 757 ? 22.758 14.911 29.524 1 90.08 757 PRO B O 1
ATOM 12778 N N . LYS B 1 758 ? 21.594 14.729 27.697 1 87 758 LYS B N 1
ATOM 12779 C CA . LYS B 1 758 ? 22.598 15.411 26.884 1 87 758 LYS B CA 1
ATOM 12780 C C . LYS B 1 758 ? 22.795 16.851 27.348 1 87 758 LYS B C 1
ATOM 12782 O O . LYS B 1 758 ? 23.929 17.307 27.509 1 87 758 LYS B O 1
ATOM 12787 N N . ARG B 1 759 ? 21.749 17.53 27.543 1 87.58 759 ARG B N 1
ATOM 12788 C CA . ARG B 1 759 ? 21.808 18.926 27.966 1 87.58 759 ARG B CA 1
ATOM 12789 C C . ARG B 1 759 ? 22.331 19.044 29.394 1 87.58 759 ARG B C 1
ATOM 12791 O O . ARG B 1 759 ? 23.1 19.956 29.705 1 87.58 759 ARG B O 1
ATOM 12798 N N . LEU B 1 760 ? 21.879 18.185 30.248 1 87.34 760 LEU B N 1
ATOM 12799 C CA . LEU B 1 760 ? 22.293 18.201 31.647 1 87.34 760 LEU B CA 1
ATOM 12800 C C . LEU B 1 760 ? 23.797 17.987 31.771 1 87.34 760 LEU B C 1
ATOM 12802 O O . LEU B 1 760 ? 24.474 18.711 32.505 1 87.34 760 LEU B O 1
ATOM 12806 N N . LEU B 1 761 ? 24.256 17.082 31.071 1 84.25 761 LEU B N 1
ATOM 12807 C CA . LEU B 1 761 ? 25.681 16.775 31.137 1 84.25 761 LEU B CA 1
ATOM 12808 C C . LEU B 1 761 ? 26.509 17.911 30.546 1 84.25 761 LEU B C 1
ATOM 12810 O O . LEU B 1 761 ? 27.598 18.214 31.04 1 84.25 761 LEU B O 1
ATOM 12814 N N . SER B 1 762 ? 25.976 18.48 29.52 1 83.52 762 SER B N 1
ATOM 12815 C CA . SER B 1 762 ? 26.659 19.627 28.931 1 83.52 762 SER B CA 1
ATOM 12816 C C . SER B 1 762 ? 26.735 20.79 29.915 1 83.52 762 SER B C 1
ATOM 12818 O O . SER B 1 762 ? 27.763 21.462 30.012 1 83.52 762 SER B O 1
ATOM 12820 N N . THR B 1 763 ? 25.662 20.997 30.605 1 83.07 763 THR B N 1
ATOM 12821 C CA . THR B 1 763 ? 25.614 22.069 31.592 1 83.07 763 THR B CA 1
ATOM 12822 C C . THR B 1 763 ? 26.566 21.783 32.75 1 83.07 763 THR B C 1
ATOM 12824 O O . THR B 1 763 ? 27.226 22.692 33.257 1 83.07 763 THR B O 1
ATOM 12827 N N . MET B 1 764 ? 26.666 20.6 33.202 1 84.15 764 MET B N 1
ATOM 12828 C CA . MET B 1 764 ? 27.546 20.214 34.301 1 84.15 764 MET B CA 1
ATOM 12829 C C . MET B 1 764 ? 29.011 20.337 33.895 1 84.15 764 MET B C 1
ATOM 12831 O O . MET B 1 764 ? 29.842 20.79 34.684 1 84.15 764 MET B O 1
ATOM 12835 N N . GLN B 1 765 ? 29.244 19.984 32.719 1 80.28 765 GLN B N 1
ATOM 12836 C CA . GLN B 1 765 ? 30.608 20.098 32.214 1 80.28 765 GLN B CA 1
ATOM 12837 C C . GLN B 1 765 ? 31.047 21.557 32.137 1 80.28 765 GLN B C 1
ATOM 12839 O O . GLN B 1 765 ? 32.208 21.877 32.402 1 80.28 765 GLN B O 1
ATOM 12844 N N . GLU B 1 766 ? 30.115 22.331 31.763 1 80.27 766 GLU B N 1
ATOM 12845 C CA . GLU B 1 766 ? 30.399 23.762 31.703 1 80.27 766 GLU B CA 1
ATOM 12846 C C . GLU B 1 766 ? 30.743 24.314 33.084 1 80.27 766 GLU B C 1
ATOM 12848 O O . GLU B 1 766 ? 31.524 25.26 33.202 1 80.27 766 GLU B O 1
ATOM 12853 N N . LYS B 1 767 ? 30.212 23.685 34.085 1 80.76 767 LYS B N 1
ATOM 12854 C CA . LYS B 1 767 ? 30.464 24.124 35.455 1 80.76 767 LYS B CA 1
ATOM 12855 C C . LYS B 1 767 ? 31.623 23.35 36.076 1 80.76 767 LYS B C 1
ATOM 12857 O O . LYS B 1 767 ? 31.885 23.47 37.275 1 80.76 767 LYS B O 1
ATOM 12862 N N . GLY B 1 768 ? 32.175 22.526 35.326 1 76.83 768 GLY B N 1
ATOM 12863 C CA . GLY B 1 768 ? 33.344 21.776 35.759 1 76.83 768 GLY B CA 1
ATOM 12864 C C . GLY B 1 768 ? 33.002 20.611 36.668 1 76.83 768 GLY B C 1
ATOM 12865 O O . GLY B 1 768 ? 33.84 20.161 37.452 1 76.83 768 GLY B O 1
ATOM 12866 N N . LYS B 1 769 ? 31.833 20.175 36.696 1 83.02 769 LYS B N 1
ATOM 12867 C CA . LYS B 1 769 ? 31.392 19.064 37.534 1 83.02 769 LYS B CA 1
ATOM 12868 C C . LYS B 1 769 ? 31.081 17.83 36.692 1 83.02 769 LYS B C 1
ATOM 12870 O O . LYS B 1 769 ? 30.589 17.946 35.568 1 83.02 769 LYS B O 1
ATOM 12875 N N . SER B 1 770 ? 31.543 16.707 37.09 1 83.36 770 SER B N 1
ATOM 12876 C CA . SER B 1 770 ? 31.202 15.435 36.462 1 83.36 770 SER B CA 1
ATOM 12877 C C . SER B 1 770 ? 30.42 14.539 37.417 1 83.36 770 SER B C 1
ATOM 12879 O O . SER B 1 770 ? 30.833 14.332 38.56 1 83.36 770 SER B O 1
ATOM 12881 N N . PRO B 1 771 ? 29.367 14.119 36.962 1 87.82 771 PRO B N 1
ATOM 12882 C CA . PRO B 1 771 ? 28.571 13.274 37.856 1 87.82 771 PRO B CA 1
ATOM 12883 C C . PRO B 1 771 ? 29.243 11.937 38.158 1 87.82 771 PRO B C 1
ATOM 12885 O O . PRO B 1 771 ? 29.858 11.337 37.273 1 87.82 771 PRO B O 1
ATOM 12888 N N . ASP B 1 772 ? 29.247 11.548 39.38 1 89.81 772 ASP B N 1
ATOM 12889 C CA . ASP B 1 772 ? 29.788 10.251 39.775 1 89.81 772 ASP B CA 1
ATOM 12890 C C . ASP B 1 772 ? 28.668 9.267 40.108 1 89.81 772 ASP B C 1
ATOM 12892 O O . ASP B 1 772 ? 28.93 8.132 40.51 1 89.81 772 ASP B O 1
ATOM 12896 N N . PHE B 1 773 ? 27.39 9.693 40.025 1 91.93 773 PHE B N 1
ATOM 12897 C CA . PHE B 1 773 ? 26.2 8.878 40.241 1 91.93 773 PHE B CA 1
ATOM 12898 C C . PHE B 1 773 ? 25.09 9.273 39.274 1 91.93 773 PHE B C 1
ATOM 12900 O O . PHE B 1 773 ? 24.765 10.455 39.145 1 91.93 773 PHE B O 1
ATOM 12907 N N . PHE B 1 774 ? 24.574 8.267 38.537 1 92.62 774 PHE B N 1
ATOM 12908 C CA . PHE B 1 774 ? 23.46 8.495 37.624 1 92.62 774 PHE B CA 1
ATOM 12909 C C . PHE B 1 774 ? 22.339 7.494 37.876 1 92.62 774 PHE B C 1
ATOM 12911 O O . PHE B 1 774 ? 22.568 6.283 37.867 1 92.62 774 PHE B O 1
ATOM 12918 N N . LEU B 1 775 ? 21.162 7.955 38.187 1 94.55 775 LEU B N 1
ATOM 12919 C CA . LEU B 1 775 ? 19.971 7.123 38.318 1 94.55 775 LEU B CA 1
ATOM 12920 C C . LEU B 1 775 ? 18.887 7.57 37.343 1 94.55 775 LEU B C 1
ATOM 12922 O O . LEU B 1 775 ? 18.503 8.742 37.329 1 94.55 775 LEU B O 1
ATOM 12926 N N . CYS B 1 776 ? 18.48 6.754 36.436 1 94.58 776 CYS B N 1
ATOM 12927 C CA . CYS B 1 776 ? 17.435 7.037 35.458 1 94.58 776 CYS B CA 1
ATOM 12928 C C . CYS B 1 776 ? 16.353 5.964 35.49 1 94.58 776 CYS B C 1
ATOM 12930 O O . CYS B 1 776 ? 16.646 4.777 35.334 1 94.58 776 CYS B O 1
ATOM 12932 N N . ILE B 1 777 ? 15.128 6.296 35.746 1 94.84 777 ILE B N 1
ATOM 12933 C CA . ILE B 1 777 ? 14.022 5.348 35.821 1 94.84 777 ILE B CA 1
ATOM 12934 C C . ILE B 1 777 ? 12.924 5.757 34.842 1 94.84 777 ILE B C 1
ATOM 12936 O O . ILE B 1 777 ? 12.532 6.925 34.791 1 94.84 777 ILE B O 1
ATOM 12940 N N . GLY B 1 778 ? 12.461 4.856 34.011 1 92.09 778 GLY B N 1
ATOM 12941 C CA . GLY B 1 778 ? 11.386 5.091 33.06 1 92.09 778 GLY B CA 1
ATOM 12942 C C . GLY B 1 778 ? 10.555 3.853 32.78 1 92.09 778 GLY B C 1
ATOM 12943 O O . GLY B 1 778 ? 10.983 2.734 33.067 1 92.09 778 GLY B O 1
ATOM 12944 N N . ASP B 1 779 ? 9.319 4.005 32.214 1 85.12 779 ASP B N 1
ATOM 12945 C CA . ASP B 1 779 ? 8.425 2.864 32.044 1 85.12 779 ASP B CA 1
ATOM 12946 C C . ASP B 1 779 ? 8.109 2.629 30.568 1 85.12 779 ASP B C 1
ATOM 12948 O O . ASP B 1 779 ? 7.695 1.534 30.183 1 85.12 779 ASP B O 1
ATOM 12952 N N . ASP B 1 780 ? 8.202 3.637 29.845 1 79.42 780 ASP B N 1
ATOM 12953 C CA . ASP B 1 780 ? 7.633 3.464 28.512 1 79.42 780 ASP B CA 1
ATOM 12954 C C . ASP B 1 780 ? 8.721 3.512 27.441 1 79.42 780 ASP B C 1
ATOM 12956 O O . ASP B 1 780 ? 9.906 3.637 27.757 1 79.42 780 ASP B O 1
ATOM 12960 N N . ARG B 1 781 ? 8.335 3.403 26.21 1 76.55 781 ARG B N 1
ATOM 12961 C CA . ARG B 1 781 ? 9.236 3.303 25.066 1 76.55 781 ARG B CA 1
ATOM 12962 C C . ARG B 1 781 ? 9.993 4.609 24.85 1 76.55 781 ARG B C 1
ATOM 12964 O O . ARG B 1 781 ? 11.145 4.599 24.411 1 76.55 781 ARG B O 1
ATOM 12971 N N . SER B 1 782 ? 9.402 5.62 25.161 1 81.97 782 SER B N 1
ATOM 12972 C CA . SER B 1 782 ? 10.045 6.913 24.953 1 81.97 782 SER B CA 1
ATOM 12973 C C . SER B 1 782 ? 11.26 7.079 25.86 1 81.97 782 SER B C 1
ATOM 12975 O O . SER B 1 782 ? 12.138 7.9 25.587 1 81.97 782 SER B O 1
ATOM 12977 N N . ASP B 1 783 ? 11.365 6.268 26.898 1 88.53 783 ASP B N 1
ATOM 12978 C CA . ASP B 1 783 ? 12.467 6.366 27.851 1 88.53 783 ASP B CA 1
ATOM 12979 C C . ASP B 1 783 ? 13.718 5.673 27.317 1 88.53 783 ASP B C 1
ATOM 12981 O O . ASP B 1 783 ? 14.818 5.884 27.832 1 88.53 783 ASP B O 1
ATOM 12985 N N . GLU B 1 784 ? 13.465 4.868 26.39 1 84.42 784 GLU B N 1
ATOM 12986 C CA . GLU B 1 784 ? 14.602 4.163 25.805 1 84.42 784 GLU B CA 1
ATOM 12987 C C . GLU B 1 784 ? 15.624 5.141 25.234 1 84.42 784 GLU B C 1
ATOM 12989 O O . GLU B 1 784 ? 16.827 4.873 25.257 1 84.42 784 GLU B O 1
ATOM 12994 N N . ASP B 1 785 ? 15.12 6.246 24.807 1 85.05 785 ASP B N 1
ATOM 12995 C CA . ASP B 1 785 ? 16.018 7.272 24.284 1 85.05 785 ASP B CA 1
ATOM 12996 C C . ASP B 1 785 ? 16.924 7.82 25.384 1 85.05 785 ASP B C 1
ATOM 12998 O O . ASP B 1 785 ? 18.087 8.142 25.134 1 85.05 785 ASP B O 1
ATOM 13002 N N . MET B 1 786 ? 16.439 7.918 26.553 1 89.86 786 MET B N 1
ATOM 13003 C CA . MET B 1 786 ? 17.223 8.379 27.694 1 89.86 786 MET B CA 1
ATOM 13004 C C . MET B 1 786 ? 18.294 7.36 28.066 1 89.86 786 MET B C 1
ATOM 13006 O O . MET B 1 786 ? 19.449 7.722 28.296 1 89.86 786 MET B O 1
ATOM 13010 N N . PHE B 1 787 ? 17.831 6.131 28.072 1 88.51 787 PHE B N 1
ATOM 13011 C CA . PHE B 1 787 ? 18.756 5.065 28.441 1 88.51 787 PHE B CA 1
ATOM 13012 C C . PHE B 1 787 ? 19.907 4.98 27.447 1 88.51 787 PHE B C 1
ATOM 13014 O O . PHE B 1 787 ? 21.064 4.819 27.841 1 88.51 787 PHE B O 1
ATOM 13021 N N . GLU B 1 788 ? 19.508 5.122 26.227 1 83.57 788 GLU B N 1
ATOM 13022 C CA . GLU B 1 788 ? 20.501 5.037 25.16 1 83.57 788 GLU B CA 1
ATOM 13023 C C . GLU B 1 788 ? 21.511 6.178 25.255 1 83.57 788 GLU B C 1
ATOM 13025 O O . GLU B 1 788 ? 22.713 5.965 25.088 1 83.57 788 GLU B O 1
ATOM 13030 N N . GLU B 1 789 ? 21.061 7.321 25.464 1 85.75 789 GLU B N 1
ATOM 13031 C CA . GLU B 1 789 ? 21.932 8.491 25.533 1 85.75 789 GLU B CA 1
ATOM 13032 C C . GLU B 1 789 ? 22.869 8.411 26.734 1 85.75 789 GLU B C 1
ATOM 13034 O O . GLU B 1 789 ? 24.019 8.849 26.661 1 85.75 789 GLU B O 1
ATOM 13039 N N . ILE B 1 790 ? 22.397 7.929 27.823 1 85.27 790 ILE B N 1
ATOM 13040 C CA . ILE B 1 790 ? 23.206 7.781 29.027 1 85.27 790 ILE B CA 1
ATOM 13041 C C . ILE B 1 790 ? 24.297 6.74 28.791 1 85.27 790 ILE B C 1
ATOM 13043 O O . ILE B 1 790 ? 25.446 6.932 29.196 1 85.27 790 ILE B O 1
ATOM 13047 N N . ALA B 1 791 ? 23.832 5.705 28.14 1 78.74 791 ALA B N 1
ATOM 13048 C CA . ALA B 1 791 ? 24.8 4.656 27.829 1 78.74 791 ALA B CA 1
ATOM 13049 C C . ALA B 1 791 ? 25.906 5.182 26.919 1 78.74 791 ALA B C 1
ATOM 13051 O O . ALA B 1 791 ? 27.081 4.86 27.111 1 78.74 791 ALA B O 1
ATOM 13052 N N . LYS B 1 792 ? 25.585 5.975 25.957 1 76.75 792 LYS B N 1
ATOM 13053 C CA . LYS B 1 792 ? 26.55 6.568 25.037 1 76.75 792 LYS B CA 1
ATOM 13054 C C . LYS B 1 792 ? 27.497 7.515 25.769 1 76.75 792 LYS B C 1
ATOM 13056 O O . LYS B 1 792 ? 28.699 7.535 25.494 1 76.75 792 LYS B O 1
ATOM 13061 N N . LEU B 1 793 ? 26.974 8.283 26.569 1 73.02 793 LEU B N 1
ATOM 13062 C CA . LEU B 1 793 ? 27.737 9.3 27.284 1 73.02 793 LEU B CA 1
ATOM 13063 C C . LEU B 1 793 ? 28.719 8.658 28.258 1 73.02 793 LEU B C 1
ATOM 13065 O O . LEU B 1 793 ? 29.833 9.155 28.44 1 73.02 793 LEU B O 1
ATOM 13069 N N . MET B 1 794 ? 28.315 7.615 28.772 1 68.54 794 MET B N 1
ATOM 13070 C CA . MET B 1 794 ? 29.178 6.939 29.736 1 68.54 794 MET B CA 1
ATOM 13071 C C . MET B 1 794 ? 30.294 6.178 29.028 1 68.54 794 MET B C 1
ATOM 13073 O O . MET B 1 794 ? 31.327 5.882 29.63 1 68.54 794 MET B O 1
ATOM 13077 N N . ALA B 1 795 ? 29.981 5.869 27.782 1 63.99 795 ALA B N 1
ATOM 13078 C CA . ALA B 1 795 ? 30.985 5.16 26.992 1 63.99 795 ALA B CA 1
ATOM 13079 C C . ALA B 1 795 ? 32.011 6.13 26.412 1 63.99 795 ALA B C 1
ATOM 13081 O O . ALA B 1 795 ? 33.098 5.719 25.998 1 63.99 795 ALA B O 1
ATOM 13082 N N . SER B 1 796 ? 31.754 7.486 26.301 1 59.43 796 SER B N 1
ATOM 13083 C CA . SER B 1 796 ? 32.672 8.464 25.726 1 59.43 796 SER B CA 1
ATOM 13084 C C . SER B 1 796 ? 33.867 8.707 26.642 1 59.43 796 SER B C 1
ATOM 13086 O O . SER B 1 796 ? 33.711 8.804 27.861 1 59.43 796 SER B O 1
ATOM 13088 N N . PRO B 1 797 ? 35.207 8.682 26.155 1 53 797 PRO B N 1
ATOM 13089 C CA . PRO B 1 797 ? 36.433 8.82 26.945 1 53 797 PRO B CA 1
ATOM 13090 C C . PRO B 1 797 ? 36.467 10.111 27.76 1 53 797 PRO B C 1
ATOM 13092 O O . PRO B 1 797 ? 37.174 10.191 28.768 1 53 797 PRO B O 1
ATOM 13095 N N . SER B 1 798 ? 36.184 11.354 27.217 1 47.41 798 SER B N 1
ATOM 13096 C CA . SER B 1 798 ? 36.351 12.633 27.899 1 47.41 798 SER B CA 1
ATOM 13097 C C . SER B 1 798 ? 35.562 12.672 29.203 1 47.41 798 SER B C 1
ATOM 13099 O O . SER B 1 798 ? 35.683 13.622 29.979 1 47.41 798 SER B O 1
ATOM 13101 N N . SER B 1 799 ? 34.509 11.9 29.19 1 47.96 799 SER B N 1
ATOM 13102 C CA . SER B 1 799 ? 33.736 11.945 30.427 1 47.96 799 SER B CA 1
ATOM 13103 C C . SER B 1 799 ? 34.466 11.234 31.561 1 47.96 799 SER B C 1
ATOM 13105 O O . SER B 1 799 ? 35.214 10.283 31.325 1 47.96 799 SER B O 1
ATOM 13107 N N . SER B 1 800 ? 34.781 11.969 32.582 1 45.62 800 SER B N 1
ATOM 13108 C CA . SER B 1 800 ? 35.45 11.528 33.802 1 45.62 800 SER B CA 1
ATOM 13109 C C . SER B 1 800 ? 35.155 10.061 34.094 1 45.62 800 SER B C 1
ATOM 13111 O O . SER B 1 800 ? 34.11 9.541 33.698 1 45.62 800 SER B O 1
ATOM 13113 N N . PRO B 1 801 ? 36.14 9.424 34.701 1 47.87 801 PRO B N 1
ATOM 13114 C CA . PRO B 1 801 ? 36.141 8.017 35.107 1 47.87 801 PRO B CA 1
ATOM 13115 C C . PRO B 1 801 ? 34.737 7.478 35.372 1 47.87 801 PRO B C 1
ATOM 13117 O O . PRO B 1 801 ? 33.764 8.236 35.338 1 47.87 801 PRO B O 1
ATOM 13120 N N . ARG B 1 802 ? 34.616 6.755 36.781 1 57.08 802 ARG B N 1
ATOM 13121 C CA . ARG B 1 802 ? 34.038 5.664 37.558 1 57.08 802 ARG B CA 1
ATOM 13122 C C . ARG B 1 802 ? 32.628 6.01 38.023 1 57.08 802 ARG B C 1
ATOM 13124 O O . ARG B 1 802 ? 32.282 5.797 39.187 1 57.08 802 ARG B O 1
ATOM 13131 N N . GLY B 1 803 ? 31.783 6.771 37.216 1 73.2 803 GLY B N 1
ATOM 13132 C CA . GLY B 1 803 ? 30.516 6.959 37.906 1 73.2 803 GLY B CA 1
ATOM 13133 C C . GLY B 1 803 ? 29.598 5.755 37.808 1 73.2 803 GLY B C 1
ATOM 13134 O O . GLY B 1 803 ? 29.737 4.935 36.898 1 73.2 803 GLY B O 1
ATOM 13135 N N . GLU B 1 804 ? 28.817 5.403 38.91 1 86.69 804 GLU B N 1
ATOM 13136 C CA . GLU B 1 804 ? 27.814 4.344 38.979 1 86.69 804 GLU B CA 1
ATOM 13137 C C . GLU B 1 804 ? 26.536 4.748 38.25 1 86.69 804 GLU B C 1
ATOM 13139 O O . GLU B 1 804 ? 25.946 5.788 38.55 1 86.69 804 GLU B O 1
ATOM 13144 N N . VAL B 1 805 ? 26.191 4.059 37.136 1 89.64 805 VAL B N 1
ATOM 13145 C CA . VAL B 1 805 ? 25.008 4.372 36.342 1 89.64 805 VAL B CA 1
ATOM 13146 C C . VAL B 1 805 ? 23.932 3.315 36.578 1 89.64 805 VAL B C 1
ATOM 13148 O O . VAL B 1 805 ? 24.183 2.118 36.418 1 89.64 805 VAL B O 1
ATOM 13151 N N . PHE B 1 806 ? 22.798 3.721 37.037 1 93.35 806 PHE B N 1
ATOM 13152 C CA . PHE B 1 806 ? 21.647 2.851 37.248 1 93.35 806 PHE B CA 1
ATOM 13153 C C . PHE B 1 806 ? 20.499 3.24 36.324 1 93.35 806 PHE B C 1
ATOM 13155 O O . PHE B 1 806 ? 19.68 4.095 36.668 1 93.35 806 PHE B O 1
ATOM 13162 N N . SER B 1 807 ? 20.415 2.68 35.157 1 92.18 807 SER B N 1
ATOM 13163 C CA . SER B 1 807 ? 19.261 2.818 34.275 1 92.18 807 SER B CA 1
ATOM 13164 C C . SER B 1 807 ? 18.245 1.706 34.517 1 92.18 807 SER B C 1
ATOM 13166 O O . SER B 1 807 ? 18.563 0.525 34.371 1 92.18 807 SER B O 1
ATOM 13168 N N . CYS B 1 808 ? 17.026 2.061 34.829 1 92.69 808 CYS B N 1
ATOM 13169 C CA . CYS B 1 808 ? 16.059 1.073 35.293 1 92.69 808 CYS B CA 1
ATOM 13170 C C . CYS B 1 808 ? 14.727 1.233 34.57 1 92.69 808 CYS B C 1
ATOM 13172 O O . CYS B 1 808 ? 14.19 2.339 34.487 1 92.69 808 CYS B O 1
ATOM 13174 N N . THR B 1 809 ? 14.202 0.174 34.038 1 90.8 809 THR B N 1
ATOM 13175 C CA . THR B 1 809 ? 12.859 0.172 33.469 1 90.8 809 THR B CA 1
ATOM 13176 C C . THR B 1 809 ? 11.843 -0.348 34.482 1 90.8 809 THR B C 1
ATOM 13178 O O . THR B 1 809 ? 12.181 -1.16 35.347 1 90.8 809 THR B O 1
ATOM 13181 N N . VAL B 1 810 ? 10.683 0.203 34.429 1 89.99 810 VAL B N 1
ATOM 13182 C CA . VAL B 1 810 ? 9.618 -0.31 35.284 1 89.99 810 VAL B CA 1
ATOM 13183 C C . VAL B 1 810 ? 8.977 -1.534 34.634 1 89.99 810 VAL B C 1
ATOM 13185 O O . VAL B 1 810 ? 8.332 -1.424 33.589 1 89.99 810 VAL B O 1
ATOM 13188 N N . GLY B 1 811 ? 9.153 -2.664 35.18 1 82.62 811 GLY B N 1
ATOM 13189 C CA . GLY B 1 811 ? 8.699 -3.918 34.599 1 82.62 811 GLY B CA 1
ATOM 13190 C C . GLY B 1 811 ? 9.756 -4.599 33.75 1 82.62 811 GLY B C 1
ATOM 13191 O O . GLY B 1 811 ? 10.533 -3.931 33.063 1 82.62 811 GLY B O 1
ATOM 13192 N N . PRO B 1 812 ? 9.834 -5.837 33.904 1 74.21 812 PRO B N 1
ATOM 13193 C CA . PRO B 1 812 ? 10.781 -6.554 33.047 1 74.21 812 PRO B CA 1
ATOM 13194 C C . PRO B 1 812 ? 10.342 -6.593 31.585 1 74.21 812 PRO B C 1
ATOM 13196 O O . PRO B 1 812 ? 9.369 -7.272 31.247 1 74.21 812 PRO B O 1
ATOM 13199 N N . LYS B 1 813 ? 10.884 -5.824 30.818 1 76.15 813 LYS B N 1
ATOM 13200 C CA . LYS B 1 813 ? 10.585 -5.73 29.392 1 76.15 813 LYS B CA 1
ATOM 13201 C C . LYS B 1 813 ? 11.851 -5.47 28.581 1 76.15 813 LYS B C 1
ATOM 13203 O O . LYS B 1 813 ? 12.888 -5.104 29.139 1 76.15 813 LYS B O 1
ATOM 13208 N N . PRO B 1 814 ? 11.754 -5.784 27.373 1 72.14 814 PRO B N 1
ATOM 13209 C CA . PRO B 1 814 ? 12.918 -5.44 26.553 1 72.14 814 PRO B CA 1
ATOM 13210 C C . PRO B 1 814 ? 13.258 -3.952 26.605 1 72.14 814 PRO B C 1
ATOM 13212 O O . PRO B 1 814 ? 12.373 -3.107 26.448 1 72.14 814 PRO B O 1
ATOM 13215 N N . THR B 1 815 ? 14.426 -3.645 27.043 1 78.35 815 THR B N 1
ATOM 13216 C CA . THR B 1 815 ? 14.836 -2.264 27.275 1 78.35 815 THR B CA 1
ATOM 13217 C C . THR B 1 815 ? 16.348 -2.118 27.129 1 78.35 815 THR B C 1
ATOM 13219 O O . THR B 1 815 ? 17.073 -3.115 27.087 1 78.35 815 THR B O 1
ATOM 13222 N N . MET B 1 816 ? 16.79 -0.922 26.949 1 77.1 816 MET B N 1
ATOM 13223 C CA . MET B 1 816 ? 18.209 -0.576 26.967 1 77.1 816 MET B CA 1
ATOM 13224 C C . MET B 1 816 ? 18.696 -0.351 28.394 1 77.1 816 MET B C 1
ATOM 13226 O O . MET B 1 816 ? 19.898 -0.21 28.629 1 77.1 816 MET B O 1
ATOM 13230 N N . ALA B 1 817 ? 17.728 -0.467 29.279 1 85.86 817 ALA B N 1
ATOM 13231 C CA . ALA B 1 817 ? 18.082 -0.291 30.685 1 85.86 817 ALA B CA 1
ATOM 13232 C C . ALA B 1 817 ? 18.83 -1.508 31.219 1 85.86 817 ALA B C 1
ATOM 13234 O O . ALA B 1 817 ? 18.658 -2.621 30.715 1 85.86 817 ALA B O 1
ATOM 13235 N N . LYS B 1 818 ? 19.587 -1.282 32.114 1 86.42 818 LYS B N 1
ATOM 13236 C CA . LYS B 1 818 ? 20.377 -2.36 32.702 1 86.42 818 LYS B CA 1
ATOM 13237 C C . LYS B 1 818 ? 19.6 -3.071 33.807 1 86.42 818 LYS B C 1
ATOM 13239 O O . LYS B 1 818 ? 19.879 -4.229 34.122 1 86.42 818 LYS B O 1
ATOM 13244 N N . TYR B 1 819 ? 18.702 -2.336 34.363 1 89.4 819 TYR B N 1
ATOM 13245 C CA . TYR B 1 819 ? 17.985 -2.869 35.516 1 89.4 819 TYR B CA 1
ATOM 13246 C C . TYR B 1 819 ? 16.478 -2.728 35.334 1 89.4 819 TYR B C 1
ATOM 13248 O O . TYR B 1 819 ? 16.019 -2.004 34.447 1 89.4 819 TYR B O 1
ATOM 13256 N N . TYR B 1 820 ? 15.739 -3.533 36.084 1 90.26 820 TYR B N 1
ATOM 13257 C CA . TYR B 1 820 ? 14.294 -3.336 36.102 1 90.26 820 TYR B CA 1
ATOM 13258 C C . TYR B 1 820 ? 13.763 -3.325 37.531 1 90.26 820 TYR B C 1
ATOM 13260 O O . TYR B 1 820 ? 14.378 -3.9 38.433 1 90.26 820 TYR B O 1
ATOM 13268 N N . LEU B 1 821 ? 12.795 -2.521 37.711 1 91.42 821 LEU B N 1
ATOM 13269 C CA . LEU B 1 821 ? 11.928 -2.576 38.884 1 91.42 821 LEU B CA 1
ATOM 13270 C C . LEU B 1 821 ? 10.574 -3.181 38.531 1 91.42 821 LEU B C 1
ATOM 13272 O O . LEU B 1 821 ? 10.062 -2.968 37.429 1 91.42 821 LEU B O 1
ATOM 13276 N N . HIS B 1 822 ? 9.856 -4.063 38.936 1 84.96 822 HIS B N 1
ATOM 13277 C CA . HIS B 1 822 ? 8.668 -4.843 38.609 1 84.96 822 HIS B CA 1
ATOM 13278 C C . HIS B 1 822 ? 7.488 -3.936 38.277 1 84.96 822 HIS B C 1
ATOM 13280 O O . HIS B 1 822 ? 6.672 -4.263 37.412 1 84.96 822 HIS B O 1
ATOM 13286 N N . ASP B 1 823 ? 7.455 -2.763 39.629 1 85.11 823 ASP B N 1
ATOM 13287 C CA . ASP B 1 823 ? 6.3 -1.893 39.431 1 85.11 823 ASP B CA 1
ATOM 13288 C C . ASP B 1 823 ? 6.558 -0.5 40.001 1 85.11 823 ASP B C 1
ATOM 13290 O O . ASP B 1 823 ? 7.663 -0.206 40.461 1 85.11 823 ASP B O 1
ATOM 13294 N N . THR B 1 824 ? 5.55 0.375 39.925 1 86.96 824 THR B N 1
ATOM 13295 C CA . THR B 1 824 ? 5.636 1.769 40.345 1 86.96 824 THR B CA 1
ATOM 13296 C C . THR B 1 824 ? 5.787 1.869 41.86 1 86.96 824 THR B C 1
ATOM 13298 O O . THR B 1 824 ? 6.384 2.821 42.368 1 86.96 824 THR B O 1
ATOM 13301 N N . SER B 1 825 ? 5.258 1.092 42.866 1 85.81 825 SER B N 1
ATOM 13302 C CA . SER B 1 825 ? 5.409 1.091 44.317 1 85.81 825 SER B CA 1
ATOM 13303 C C . SER B 1 825 ? 6.87 0.929 44.721 1 85.81 825 SER B C 1
ATOM 13305 O O . SER B 1 825 ? 7.322 1.536 45.694 1 85.81 825 SER B O 1
ATOM 13307 N N . GLU B 1 826 ? 7.646 -0.046 43.714 1 90.72 826 GLU B N 1
ATOM 13308 C CA . GLU B 1 826 ? 9.069 -0.229 43.979 1 90.72 826 GLU B CA 1
ATOM 13309 C C . GLU B 1 826 ? 9.859 1.035 43.652 1 90.72 826 GLU B C 1
ATOM 13311 O O . GLU B 1 826 ? 10.882 1.314 44.28 1 90.72 826 GLU B O 1
ATOM 13316 N N . VAL B 1 827 ? 9.368 1.683 42.657 1 93.01 827 VAL B N 1
ATOM 13317 C CA . VAL B 1 827 ? 10.008 2.947 42.307 1 93.01 827 VAL B CA 1
ATOM 13318 C C . VAL B 1 827 ? 9.879 3.93 43.469 1 93.01 827 VAL B C 1
ATOM 13320 O O . VAL B 1 827 ? 10.861 4.562 43.866 1 93.01 827 VAL B O 1
ATOM 13323 N N . VAL B 1 828 ? 8.714 4.011 44.027 1 89.78 828 VAL B N 1
ATOM 13324 C CA . VAL B 1 828 ? 8.448 4.929 45.13 1 89.78 828 VAL B CA 1
ATOM 13325 C C . VAL B 1 828 ? 9.271 4.522 46.35 1 89.78 828 VAL B C 1
ATOM 13327 O O . VAL B 1 828 ? 9.811 5.378 47.056 1 89.78 828 VAL B O 1
ATOM 13330 N N . THR B 1 829 ? 9.357 3.247 46.562 1 91.49 829 THR B N 1
ATOM 13331 C CA . THR B 1 829 ? 10.136 2.743 47.687 1 91.49 829 THR B CA 1
ATOM 13332 C C . THR B 1 829 ? 11.606 3.125 47.543 1 91.49 829 THR B C 1
ATOM 13334 O O . THR B 1 829 ? 12.244 3.54 48.513 1 91.49 829 THR B O 1
ATOM 13337 N N . LEU B 1 830 ? 12.161 2.962 46.439 1 94.44 830 LEU B N 1
ATOM 13338 C CA . LEU B 1 830 ? 13.559 3.293 46.186 1 94.44 830 LEU B CA 1
ATOM 13339 C C . LEU B 1 830 ? 13.813 4.781 46.403 1 94.44 830 LEU B C 1
ATOM 13341 O O . LEU B 1 830 ? 14.786 5.159 47.059 1 94.44 830 LEU B O 1
ATOM 13345 N N . ILE B 1 831 ? 12.984 5.606 45.854 1 93.46 831 ILE B N 1
ATOM 13346 C CA . ILE B 1 831 ? 13.166 7.051 45.94 1 93.46 831 ILE B CA 1
ATOM 13347 C C . ILE B 1 831 ? 12.998 7.507 47.388 1 93.46 831 ILE B C 1
ATOM 13349 O O . ILE B 1 831 ? 13.686 8.425 47.84 1 93.46 831 ILE B O 1
ATOM 13353 N N . LYS B 1 832 ? 12.079 6.867 48.082 1 92.37 832 LYS B N 1
ATOM 13354 C CA . LYS B 1 832 ? 11.902 7.16 49.501 1 92.37 832 LYS B CA 1
ATOM 13355 C C . LYS B 1 832 ? 13.161 6.819 50.293 1 92.37 832 LYS B C 1
ATOM 13357 O O . LYS B 1 832 ? 13.535 7.545 51.217 1 92.37 832 LYS B O 1
ATOM 13362 N N . LEU B 1 833 ? 13.732 5.758 49.973 1 93.67 833 LEU B N 1
ATOM 13363 C CA . LEU B 1 833 ? 14.967 5.347 50.633 1 93.67 833 LEU B CA 1
ATOM 13364 C C . LEU B 1 833 ? 16.079 6.361 50.385 1 93.67 833 LEU B C 1
ATOM 13366 O O . LEU B 1 833 ? 16.83 6.701 51.302 1 93.67 833 LEU B O 1
ATOM 13370 N N . LEU B 1 834 ? 16.202 6.825 49.255 1 94.77 834 LEU B N 1
ATOM 13371 C CA . LEU B 1 834 ? 17.219 7.816 48.922 1 94.77 834 LEU B CA 1
ATOM 13372 C C . LEU B 1 834 ? 16.938 9.14 49.625 1 94.77 834 LEU B C 1
ATOM 13374 O O . LEU B 1 834 ? 17.864 9.814 50.082 1 94.77 834 LEU B O 1
ATOM 13378 N N . ALA B 1 835 ? 15.671 9.475 49.677 1 93.17 835 ALA B N 1
ATOM 13379 C CA . ALA B 1 835 ? 15.271 10.703 50.359 1 93.17 835 ALA B CA 1
ATOM 13380 C C . ALA B 1 835 ? 15.621 10.644 51.844 1 93.17 835 ALA B C 1
ATOM 13382 O O . ALA B 1 835 ? 16.033 11.648 52.43 1 93.17 835 ALA B O 1
ATOM 13383 N N . SER B 1 836 ? 15.443 9.511 52.375 1 91.37 836 SER B N 1
ATOM 13384 C CA . SER B 1 836 ? 15.771 9.333 53.786 1 91.37 836 SER B CA 1
ATOM 13385 C C . SER B 1 836 ? 17.267 9.493 54.03 1 91.37 836 SER B C 1
ATOM 13387 O O . SER B 1 836 ? 17.679 10.056 55.047 1 91.37 836 SER B O 1
ATOM 13389 N N . VAL B 1 837 ? 18.005 8.992 53.175 1 91.7 837 VAL B N 1
ATOM 13390 C CA . VAL B 1 837 ? 19.454 9.131 53.28 1 91.7 837 VAL B CA 1
ATOM 13391 C C . VAL B 1 837 ? 19.845 10.599 53.127 1 91.7 837 VAL B C 1
ATOM 13393 O O . VAL B 1 837 ? 20.735 11.087 53.828 1 91.7 837 VAL B O 1
ATOM 13396 N N . SER B 1 838 ? 19.246 11.25 52.252 1 89.77 838 SER B N 1
ATOM 13397 C CA . SER B 1 838 ? 19.517 12.664 52.015 1 89.77 838 SER B CA 1
ATOM 13398 C C . SER B 1 838 ? 19.167 13.507 53.236 1 89.77 838 SER B C 1
ATOM 13400 O O . SER B 1 838 ? 19.846 14.493 53.532 1 89.77 838 SER B O 1
ATOM 13402 N N . GLU B 1 839 ? 18.124 13.162 53.95 1 86.12 839 GLU B N 1
ATOM 13403 C CA . GLU B 1 839 ? 17.717 13.886 55.15 1 86.12 839 GLU B CA 1
ATOM 13404 C C . GLU B 1 839 ? 18.704 13.66 56.292 1 86.12 839 GLU B C 1
ATOM 13406 O O . GLU B 1 839 ? 18.938 14.558 57.104 1 86.12 839 GLU B O 1
ATOM 13411 N N . GLN B 1 840 ? 19.159 12.433 56.408 1 77.33 840 GLN B N 1
ATOM 13412 C CA . GLN B 1 840 ? 20.12 12.11 57.458 1 77.33 840 GLN B CA 1
ATOM 13413 C C . GLN B 1 840 ? 21.432 12.861 57.254 1 77.33 840 GLN B C 1
ATOM 13415 O O . GLN B 1 840 ? 22.09 13.247 58.222 1 77.33 840 GLN B O 1
ATOM 13420 N N . THR B 1 841 ? 21.775 13.14 56.038 1 67.14 841 THR B N 1
ATOM 13421 C CA . THR B 1 841 ? 23.033 13.812 55.728 1 67.14 841 THR B CA 1
ATOM 13422 C C . THR B 1 841 ? 22.885 15.325 55.861 1 67.14 841 THR B C 1
ATOM 13424 O O . THR B 1 841 ? 23.855 16.024 56.16 1 67.14 841 THR B O 1
ATOM 13427 N N . SER B 1 842 ? 21.738 15.876 55.548 1 59.28 842 SER B N 1
ATOM 13428 C CA . SER B 1 842 ? 21.521 17.313 55.681 1 59.28 842 SER B CA 1
ATOM 13429 C C . SER B 1 842 ? 21.503 17.736 57.146 1 59.28 842 SER B C 1
ATOM 13431 O O . SER B 1 842 ? 21.665 18.918 57.459 1 59.28 842 SER B O 1
ATOM 13433 N N . LEU B 1 843 ? 21.119 16.841 58.141 1 49.01 843 LEU B N 1
ATOM 13434 C CA . LEU B 1 843 ? 21.142 17.145 59.568 1 49.01 843 LEU B CA 1
ATOM 13435 C C . LEU B 1 843 ? 22.57 17.141 60.102 1 49.01 843 LEU B C 1
ATOM 13437 O O . LEU B 1 843 ? 22.842 17.707 61.163 1 49.01 843 LEU B O 1
ATOM 13441 N N . TYR B 1 844 ? 23.474 16.508 59.511 1 41.66 844 TYR B N 1
ATOM 13442 C CA . TYR B 1 844 ? 24.849 16.619 59.986 1 41.66 844 TYR B CA 1
ATOM 13443 C C . TYR B 1 844 ? 25.617 17.667 59.191 1 41.66 844 TYR B C 1
ATOM 13445 O O . TYR B 1 844 ? 25.421 17.805 57.981 1 41.66 844 TYR B O 1
#

Solvent-accessible surface area (backbone atoms only — not comparable to full-atom values): 89384 Å² total; per-residue (Å²): 137,81,81,65,97,66,76,70,80,41,76,98,45,83,88,83,87,85,80,84,76,86,75,78,75,71,76,33,63,15,50,70,75,81,77,74,84,72,71,79,66,84,64,80,73,72,66,82,70,48,42,36,37,39,34,34,75,56,43,51,51,44,69,46,76,63,86,85,67,80,96,48,74,46,77,44,76,33,85,83,28,65,79,53,49,27,54,69,21,62,55,62,98,78,61,52,62,36,40,34,16,23,60,94,55,91,69,56,80,90,47,43,64,61,53,39,50,50,32,38,76,76,64,34,28,46,67,48,88,68,58,66,70,49,41,45,30,21,47,58,38,34,41,56,38,36,49,48,33,38,35,67,55,36,59,54,73,36,73,85,36,32,29,63,81,47,68,68,28,51,51,32,40,53,48,50,25,48,52,52,36,57,57,47,62,74,71,60,48,59,92,55,31,37,38,42,38,45,30,82,82,42,43,55,26,37,36,56,43,35,70,77,34,73,71,48,42,34,35,36,35,41,68,56,53,46,37,48,46,81,58,46,64,59,42,77,60,43,65,44,47,52,43,10,52,57,50,26,40,27,42,34,23,48,34,64,65,30,47,50,20,48,51,48,34,40,23,63,76,68,66,43,63,69,39,58,57,93,44,34,45,29,27,67,59,43,29,31,70,28,34,53,42,70,53,53,78,38,53,60,64,70,58,53,54,53,42,68,68,32,67,68,21,49,53,49,33,54,51,52,41,58,68,28,54,72,64,60,24,46,41,32,33,32,78,41,56,48,45,74,42,37,28,60,56,46,50,51,50,10,53,51,49,34,42,69,78,36,59,82,40,58,79,31,44,28,40,39,35,38,33,33,68,49,93,66,87,52,71,66,46,55,52,48,51,51,49,37,52,52,50,47,50,52,49,28,70,74,61,36,49,95,95,37,53,44,55,44,80,40,58,66,82,68,55,69,45,56,54,44,22,50,32,46,65,37,59,29,41,45,46,40,28,63,48,47,28,48,70,64,61,68,55,54,31,48,58,32,34,63,56,51,73,70,54,29,58,75,72,68,52,55,90,84,58,78,52,52,46,42,44,40,32,13,70,44,30,51,44,46,72,61,40,62,64,41,45,70,33,58,43,65,25,38,64,57,41,18,50,48,53,50,48,62,73,66,52,54,65,69,60,26,24,53,29,28,53,53,47,43,54,50,48,70,68,42,18,23,28,50,38,37,34,54,50,51,52,50,45,50,60,67,48,64,57,55,84,61,40,37,72,46,81,44,71,60,82,62,62,37,43,63,36,35,37,54,63,73,46,38,71,60,54,62,64,60,53,50,54,51,58,69,75,43,66,35,33,38,38,40,36,32,35,69,71,30,66,31,54,76,98,47,92,62,63,59,72,49,73,65,56,50,50,39,51,39,40,40,35,69,27,85,42,40,46,39,32,38,39,29,71,50,46,59,69,57,51,50,64,67,45,59,88,30,56,57,41,15,40,22,20,48,28,26,40,34,34,22,65,24,66,86,46,68,75,40,71,72,59,80,88,66,83,65,66,59,51,59,35,48,47,60,55,50,47,53,52,34,71,23,30,60,59,32,45,73,47,80,48,93,70,34,42,32,40,35,27,72,66,19,57,65,69,58,32,52,52,48,46,38,51,49,50,53,51,49,43,63,51,36,63,87,43,77,47,40,72,46,74,60,94,47,30,37,35,39,32,47,58,90,66,35,37,27,49,42,63,54,51,52,52,51,54,32,49,74,70,73,46,68,62,38,28,39,38,36,41,28,48,52,59,65,38,36,40,33,35,48,45,51,53,51,51,70,66,41,81,82,51,69,79,86,44,52,73,46,34,28,27,48,24,87,50,27,44,51,33,42,21,24,38,76,44,48,66,55,48,52,49,49,50,46,53,49,18,50,53,34,52,60,51,70,75,96,134,78,81,69,69,80,63,70,74,67,48,72,89,76,80,91,76,85,82,82,80,87,76,83,78,74,76,40,62,14,52,69,75,82,77,73,83,72,71,78,65,82,63,80,72,72,66,80,69,48,42,36,37,40,35,34,75,56,43,51,52,43,70,47,75,64,86,83,70,80,95,48,73,46,76,44,75,33,85,83,29,64,81,53,51,27,52,68,22,63,55,62,97,77,65,51,64,36,39,34,16,25,60,94,56,91,69,57,79,89,47,44,63,60,52,37,50,50,32,37,76,75,64,33,28,45,68,48,90,67,58,67,70,50,42,44,30,19,48,57,38,33,40,57,39,37,48,48,33,37,35,66,56,35,57,54,72,37,73,85,35,33,29,63,82,48,69,68,27,51,51,31,40,52,50,51,24,48,52,52,36,57,58,46,63,74,71,62,47,60,92,54,31,36,38,42,38,44,31,81,81,42,44,56,26,37,36,57,44,36,71,76,33,74,71,48,41,34,35,36,36,41,68,56,54,47,38,48,44,83,57,45,64,60,42,78,60,42,65,44,48,52,41,9,51,55,50,26,40,26,42,33,23,48,34,63,66,32,46,50,20,49,50,47,34,40,24,62,74,69,64,43,60,70,41,58,58,93,45,32,46,30,26,67,59,46,31,30,69,25,35,52,42,69,53,53,78,38,53,59,63,68,59,54,54,53,41,69,70,32,68,69,21,49,52,47,34,53,52,51,39,58,67,28,55,72,63,59,24,48,41,32,34,31,77,42,58,49,45,74,44,38,27,59,55,46,50,52,50,11,52,51,48,35,42,68,76,36,59,82,41,58,78,29,46,30,38,39,34,38,32,34,68,51,93,67,86,52,72,66,47,55,52,49,52,50,51,38,53,49,51,47,50,52,50,29,69,72,62,36,47,96,94,38,53,42,56,43,78,40,58,67,81,69,56,69,44,55,54,44,23,51,34,47,66,36,59,30,42,46,47,39,28,64,47,48,29,49,69,63,61,67,56,54,32,50,55,33,36,63,57,49,73,71,54,29,58,75,71,67,52,56,89,85,55,79,53,51,46,42,44,40,34,13,69,46,32,50,46,47,72,59,38,50,73,45,45,71,31,60,42,64,24,36,66,58,41,19,51,47,52,50,48,63,72,65,51,54,66,68,60,26,24,55,29,28,52,53,40,42,54,50,49,69,68,42,18,23,27,49,38,39,34,54,51,52,52,50,45,50,60,66,48,64,57,54,84,62,40,37,73,48,81,44,72,62,81,62,62,36,44,64,36,34,36,54,65,72,46,40,71,61,54,62,64,58,51,50,55,50,58,70,75,42,66,37,32,38,38,41,35,31,34,68,72,30,66,31,54,76,99,47,92,62,63,61,72,51,71,64,56,51,50,39,51,39,39,40,34,68,27,85,44,40,46,40,33,38,37,29,71,49,45,60,68,57,51,51,65,68,44,58,87,31,55,57,41,16,41,21,19,48,29,25,38,34,35,24,65,23,65,87,45,68,75,38,73,71,58,79,89,65,85,66,65,60,51,60,36,48,46,60,54,50,47,51,50,36,70,24,30,61,60,32,44,73,47,80,47,94,71,35,42,33,42,35,28,70,66,20,57,65,68,52,32,51,53,48,47,37,51,49,50,52,51,49,43,62,52,37,63,88,42,77,47,40,72,45,74,60,94,47,30,38,35,39,32,48,59,90,67,35,36,27,49,40,63,54,52,53,52,52,53,32,49,74,70,71,46,68,63,38,30,38,39,36,43,28,50,54,60,64,39,38,40,34,36,47,44,50,52,52,52,70,68,41,80,88,48,68,81,86,43,53,74,46,33,28,28,48,26,89,50,28,47,50,32,42,21,23,39,78,42,49,71,54,49,50,48,50,50,45,53,52,18,52,53,33,51,61,53,69,75,97

Radius of gyration: 36.05 Å; Cα contacts (8 Å, |Δi|>4): 3218; chains: 2; bounding box: 93×114×105 Å

pLDDT: mean 85.38, std 17.76, range [15.95, 98.82]

Organism: Lupinus angustifolius (NCBI:txid3871)

Foldseek 3Di:
DPDDPPDPVDVVHDDDDDDDDDPPPQFFLAPDFAPPPPPPPVPPCPPPAFAEEEEEQEDQKAWDADPDDDGDIDIDGNPQDLSVLLVVLQDDPPHHYAYEHAYPDADDPVCQVVVQVCCCVPPNYGHQHDDPVLCCLQPQNPPVQAVQCLLQPFAPPDCQTSHDDDVVSVVSLLVSLLSSLVRCVVPDDQVRYEYEYEADSNLQNLVNNCVVPVQGLYEYEHQWAGDALVSLVSDPCSVLSLLSNVSHQEYEAAAVNRVVRSQVNCCQVVVWDWDDRPNFIFTSPFLATRTYHHHHAAANLVVLQVLLPDPVLLVLLLVVCVLAVVQQAAEEEAEEELDPQQLLQLLLLLLLVLCVVPVVNQVHYAYEYEYEYHPHDRPVSVVSVVSNVVSQVVSQVVRNDVSDRRYHYHHDDDDPSNLLSCLCRHLEYERQGQATEADHSVLSSLSSQVGDDSNCVSVVHDPPDFTFYAYEHEPRYSCVVVQPLYHYDNSVPSNRSSVSVVCSVPPDRVSRRVSSVSSNVSSVVRHNSNVSNVRVVVSCVSSVCSVQWDKDWDDDDSNIHIHTAGPLEEADDLVVQLVQLLPFQAAEEEEEQVQFQFDPPDPDRAHDPLSLVLLQLQQPQPNYQAEYEYLAAPVRVCVRNVVRFQYWYQYNQNQWIARGNPGDIDGLDPDFDPVLCVVLVVLLVVLPVVWPPWDWDDYPFKIKIARPRTDPVVLVSSLSVSQVVSCVVCVVPQWDWDDWDRMIMIGGHPRANLSVVVVVQVVCVVVVHAGQYAHHEEEHNRCLSNLNNVVVVVPDVPRDDHRDHAFEYECDHNHSGSHYHNRSVVSSVSSNSSSVSSVVVVVD/DPPPPVPPPPQVPDDDDDDDDDPPCQFFLAPDFAPPPPPPPVPPCPPPAFAEEEEEQEDQKAWDFDPDDDRDIDIDGNPQDLSVLQVVLQDDPPHHYAYEHAYPDADDPVCQVVVQVCCCVPPNYGHQHDDPVLCCLQPQNPPVQAVQCLLQPFAPPDCQTSHDDDVVSVVSLLVSLLSSLVRCVVPDDQVRYEYEYEADSNLQNLVNNCVVPVQGLYEYEHQWAGDALVSLVSDPCSVLSLLSNVSHQEYEAAAVNRVVRSQVNCCQVVVWDWDDRPNFIFTSPFLATRTYHHHHAAANLVVLQVLLPDPVLLVLLLVVCVLAVVQQAAEEEAEEELDPQQLLQLLLLLLLVLCVVPVVNQVHYAYEYEYEYHPHDRPVSVVSVVSNVVSQVVSQVVRNDVSDRRYHYHHDDDDPSNLLSCLCRHLEYERQGQATEADHSVLSSLSSQVGDDSNCVSVVHDPPDQTFYAYEHEPRYSCVVVQDLHHYDNSVPSNRSSVSVVCSVPPDRVSRRVSSVSSNVSSVVRHNSVVSNVRVVVSCVSSVCSVQWDKDWDDDDSNIHIHIAGPLEEADDLVVQLVQLLVFQAAEEEEEQVQFQFDPPDPDRAHDPLSLVLLLLQQPQPNYQAEYEYLAAPVRCCVRNVVRFQYWYQYNQNQWIARGNPGDIDGLDPDFDPVLCVVLVVLLVVLPVVWPPWDWDDYPFKIKIARPGTDPVVLVSSLSVSQVVSCVVCVVPQWDWDDWDRMIMIGGHPRANLSVVVVVQVVCVVVVHAGQYAHHEEEHNRCLSNLNNVVVVQVDPPRDDHRDHAFEYECDHNHSGSHYHRRNVVSSVSSNSSSVSSVVVVVD

InterPro domains:
  IPR001830 Glycosyl transferase, family 20 [PF00982] (51-540)
  IPR001830 Glycosyl transferase, family 20 [PTHR10788] (46-835)
  IPR001830 Glycosyl transferase, family 20 [cd03788] (51-540)
  IPR003337 Trehalose-phosphatase [PF02358] (590-824)
  IPR003337 Trehalose-phosphatase [TIGR00685] (587-835)
  IPR006379 HAD-superfamily hydrolase, subfamily IIB [TIGR01484] (589-788)
  IPR023214 HAD superfamily [G3DSA:3.40.50.1000] (586-701)
  IPR023214 HAD superfamily [G3DSA:3.40.50.1000] (717-843)
  IPR036412 HAD-like superfamily [SSF56784] (587-835)

Secondary structure (DSSP, 8-state):
---------GGG--S------------------------------------EEEEEEE-SEEEEE-SSSSS-EEEEE-TT-HHHHGGGGG-STT--EEEEEE-SS---GGGHHHHHHHHHHHH-EEE----HHHHIIIIIIIIIIIIHHHHTT----BTTBB----HHHHHHHHHHHHHHHHHHHTT--TTT-EEEEESGGGTTHHHHHHHH-TT-EEEEE--SPPPPHHHHTT-TTHHHHHHHHHTSSEEEESSHHHHHHHHHHHHHHH---EEEETTEEEEE----EEEEEE------HHHHHHHHT-HHHHHHHHHHHHHTGGGT-EEEEEEEES-GGG-HHHHHHHHHHHHHH-GGGTTTEEEEEEEEPPS---HHHHHHHHHHHHHHHHHHHHH-BTTB-SEEEE-S---HHHHHHHHHH-SEEEE--SS-S---HHHHHHHHHH--HHHHHHHT--TTSPP---EEEETTSTTGGG-TTSEEE-TT-HHHHHHHHHHHHHS-HHHHHHHHHHHHHHHHHS-HHHHHHHHHHHHHHHTTTGGGSEEEEESSGGG-EEEEE-TT-EE--HHHHHHHHHH-SSEEEEEE-TTTTSPTT-S--SPPHHHHHHHHHHHHSTTEEEEEE-SS-HHHHHHHTTT-TT-EEEEGGGTEEESSTTSPPEE-S----GGGHHHHHHHHHHHHHHSTT-EEEE-SS-EEEE-TTS-HHHHHHHHHHHHHHHHHHTTTSSEEEEEETTEEEEEETT--TTHHHHHHHHHHHHTT---SEEEEEE-SGGGHHHHHHHHHHHHSTTS-S--EEEEEEESS-S-S-SEEESSHHHHHHHHHHHHHHHHHHH--/-----------SSS-------------------------------------EEEEEEE-SEEEEE-SSSS--EEEEE-TT-HHHHGGGGG-STT--EEEEEE-SS---GGGHHHHHHHHHHHH-EEE----HHHHIIIIIIIIIIIIHHHHTT----BTTTB----HHHHHHHHHHHHHHHHHHHTT--TTT-EEEEESGGGTTHHHHHHHH-TT-EEEEE--SPPPPHHHHTT-TTHHHHHHHHHTSSEEEESSHHHHHHHHHHHHHHH---EEEETTEEEEE----EEEEEE------HHHHHHHHT-HHHHHHHHHHHHHTGGGT-EEEEEEEES-GGG-HHHHHHHHHHHHHH-GGGTTTEEEEEEEEPPS---HHHHHHHHHHHHHHHHHHHHH-BTTB-SEEEE-S---HHHHHHHHHH-SEEEE--SS-S---HHHHHHHHHH--HHHHHHHT--TTSPP---EEEETTSTTGGG-TTSEEE-TT-HHHHHHHHHHHHHS-HHHHHHHHHHHHHHHHHS-HHHHHHHHHHHHHHHTTTGGGSEEEEESSGGG-EEEEE-TT-EE--HHHHHHHHHH-SSEEEEEE-TTTTSPTT-S--SPPHHHHHHHHHHHHSTTEEEEEE-SS-HHHHHHHTTT-TT-EEEEGGGTEEESSTTSPPEE-S----GGGHHHHHHHHHHHHHHSTT-EEEE-SS-EEEE-TTS-HHHHHHHHHHHHHHHHHHTTTSSEEEEEETTEEEEEETT--TTHHHHHHHHHHHHTT---SEEEEEE-SGGGHHHHHHHHHHHHSTTS-S--EEEEEEESS-S-S-SEEESSHHHHHHHHHHHHHHHHHHH--